Protein 9EXZ (pdb70)

Structure (mmCIF, N/CA/C/O backbone):
data_9EXZ
#
_entry.id   9EXZ
#
_cell.length_a   163.249
_cell.length_b   67.825
_cell.length_c   173.693
_cell.angle_alpha   90.000
_cell.angle_beta   103.200
_cell.angle_gamma   90.000
#
_symmetry.space_group_name_H-M   'C 1 2 1'
#
loop_
_atom_site.group_PDB
_atom_site.id
_atom_site.type_symbol
_atom_site.label_atom_id
_atom_site.label_alt_id
_atom_site.label_comp_id
_atom_site.label_asym_id
_atom_site.label_entity_id
_atom_site.label_seq_id
_atom_site.pdbx_PDB_ins_code
_atom_site.Cartn_x
_atom_site.Cartn_y
_atom_site.Cartn_z
_atom_site.occupancy
_atom_site.B_iso_or_equiv
_atom_site.auth_seq_id
_atom_site.auth_comp_id
_atom_site.auth_asym_id
_atom_site.auth_atom_id
_atom_site.pdbx_PDB_model_num
ATOM 1 N N . SER A 1 2 ? -16.72000 -22.04400 23.40200 1.000 81.76268 1 SER A N 1
ATOM 2 C CA . SER A 1 2 ? -16.85200 -21.27700 22.13700 1.000 82.96677 1 SER A CA 1
ATOM 3 C C . SER A 1 2 ? -15.80500 -20.15800 22.07900 1.000 99.07268 1 SER A C 1
ATOM 4 O O . SER A 1 2 ? -15.00100 -19.98700 23.05500 1.000 65.03027 1 SER A O 1
ATOM 7 N N . ILE A 1 3 ? -15.79400 -19.43100 20.96100 1.000 69.27799 2 ILE A N 1
ATOM 8 C CA . ILE A 1 3 ? -14.81300 -18.33600 20.72700 1.000 66.60535 2 ILE A CA 1
ATOM 9 C C . ILE A 1 3 ? -15.21100 -17.15600 21.60900 1.000 58.72772 2 ILE A C 1
ATOM 10 O O . ILE A 1 3 ? -14.31700 -16.41400 22.05500 1.000 55.49391 2 ILE A O 1
ATOM 15 N N . ALA A 1 4 ? -16.51100 -16.98800 21.83800 1.000 54.05622 3 ALA A N 1
ATOM 16 C CA . ALA A 1 4 ? -17.01600 -15.86700 22.65100 1.000 45.83710 3 ALA A CA 1
ATOM 17 C C . ALA A 1 4 ? -16.51000 -16.03200 24.08900 1.000 49.43013 3 ALA A C 1
ATOM 18 O O . ALA A 1 4 ? -16.23200 -15.01400 24.74800 1.000 46.20269 3 ALA A O 1
ATOM 20 N N . ASP A 1 5 ? -16.34400 -17.26300 24.55700 1.000 57.49786 4 ASP A N 1
ATOM 21 C CA . ASP A 1 5 ? -15.82800 -17.51300 25.92600 1.000 55.41131 4 ASP A CA 1
ATOM 22 C C . ASP A 1 5 ? -14.35700 -17.12100 25.99400 1.000 51.41332 4 ASP A C 1
ATOM 23 O O . ASP A 1 5 ? -13.97500 -16.48000 26.98100 1.000 51.39268 4 ASP A O 1
ATOM 28 N N . ILE A 1 6 ? -13.55500 -17.47100 24.99400 1.000 66.56268 5 ILE A N 1
ATOM 29 C CA . ILE A 1 6 ? -12.10400 -17.12500 25.05000 1.000 54.18722 5 ILE A CA 1
ATOM 30 C C . ILE A 1 6 ? -11.99100 -15.59800 25.00000 1.000 58.91268 5 ILE A C 1
ATOM 31 O O . ILE A 1 6 ? -11.19200 -15.03500 25.76500 1.000 64.54268 5 ILE A O 1
ATOM 36 N N . ALA A 1 7 ? -12.80300 -14.93900 24.17500 1.000 64.15268 6 ALA A N 1
ATOM 37 C CA . ALA A 1 7 ? -12.73400 -13.46900 24.05400 1.000 48.38166 6 ALA A CA 1
ATOM 38 C C . ALA A 1 7 ? -13.17500 -12.84800 25.38400 1.000 43.13866 6 ALA A C 1
ATOM 39 O O . ALA A 1 7 ? -12.55800 -11.84700 25.80500 1.000 42.38518 6 ALA A O 1
ATOM 41 N N . PHE A 1 8 ? -14.19700 -13.40700 26.03300 1.000 42.54539 7 PHE A N 1
ATOM 42 C CA . PHE A 1 8 ? -14.70100 -12.88200 27.32700 1.000 80.85313 7 PHE A CA 1
ATOM 43 C C . PHE A 1 8 ? -13.61600 -13.00700 28.39100 1.000 49.81268 7 PHE A C 1
ATOM 44 O O . PHE A 1 8 ? -13.39600 -12.03200 29.11500 1.000 37.66907 7 PHE A O 1
ATOM 52 N N . ILE A 1 9 ? -13.02300 -14.19300 28.53100 1.000 42.80309 8 ILE A N 1
ATOM 53 C CA . ILE A 1 9 ? -11.88200 -14.42000 29.46300 1.000 51.43765 8 ILE A CA 1
ATOM 54 C C . ILE A 1 9 ? -10.84200 -13.32900 29.21400 1.000 54.37027 8 ILE A C 1
ATOM 55 O O . ILE A 1 9 ? -10.41900 -12.66400 30.16200 1.000 54.58268 8 ILE A O 1
ATOM 60 N N . ASP A 1 10 ? -10.43000 -13.19500 27.96300 1.000 66.50268 9 ASP A N 1
ATOM 61 C CA . ASP A 1 10 ? -9.42000 -12.20900 27.52700 1.000 68.51406 9 ASP A CA 1
ATOM 62 C C . ASP A 1 10 ? -9.80300 -10.83800 28.09300 1.000 60.69268 9 ASP A C 1
ATOM 63 O O . ASP A 1 10 ? -8.96700 -10.21200 28.78900 1.000 62.16189 9 ASP A O 1
ATOM 68 N N . ALA A 1 11 ? -11.02700 -10.38700 27.82900 1.000 58.99518 10 ALA A N 1
ATOM 69 C CA . ALA A 1 11 ? -11.43500 -9.01000 28.18100 1.000 55.27826 10 ALA A CA 1
ATOM 70 C C . ALA A 1 11 ? -11.48200 -8.84900 29.70500 1.000 68.46268 10 ALA A C 1
ATOM 71 O O . ALA A 1 11 ? -11.04300 -7.79900 30.20900 1.000 60.06154 10 ALA A O 1
ATOM 73 N N . ALA A 1 12 ? -12.01900 -9.83400 30.42100 1.000 63.39159 11 ALA A N 1
ATOM 74 C CA . ALA A 1 12 ? -12.23900 -9.72100 31.88100 1.000 57.48268 11 ALA A CA 1
ATOM 75 C C . ALA A 1 12 ? -10.89800 -9.81800 32.61000 1.000 60.89455 11 ALA A C 1
ATOM 76 O O . ALA A 1 12 ? -10.85500 -9.43000 33.76900 1.000 58.74028 11 ALA A O 1
ATOM 78 N N . PHE A 1 13 ? -9.83600 -10.29200 31.96600 1.000 62.20574 12 PHE A N 1
ATOM 79 C CA . PHE A 1 13 ? -8.53100 -10.41800 32.65600 1.000 67.78097 12 PHE A CA 1
ATOM 80 C C . PHE A 1 13 ? -7.50200 -9.40800 32.14700 1.000 74.07701 12 PHE A C 1
ATOM 81 O O . PHE A 1 13 ? -6.71800 -8.95400 32.97000 1.000 89.72268 12 PHE A O 1
ATOM 89 N N . THR A 1 14 ? -7.47000 -9.07600 30.86800 1.000 70.67433 13 THR A N 1
ATOM 90 C CA . THR A 1 14 ? -6.39900 -8.19600 30.33100 1.000 72.86308 13 THR A CA 1
ATOM 91 C C . THR A 1 14 ? -6.74300 -6.73300 30.60500 1.000 88.44268 13 THR A C 1
ATOM 92 O O . THR A 1 14 ? -5.81400 -5.93800 30.79700 1.000 116.73268 13 THR A O 1
ATOM 96 N N . ARG A 1 15 ? -8.03100 -6.39100 30.59700 1.000 82.27148 14 ARG A N 1
ATOM 97 C CA . ARG A 1 15 ? -8.55300 -5.05000 30.97100 1.000 82.50268 14 ARG A CA 1
ATOM 98 C C . ARG A 1 15 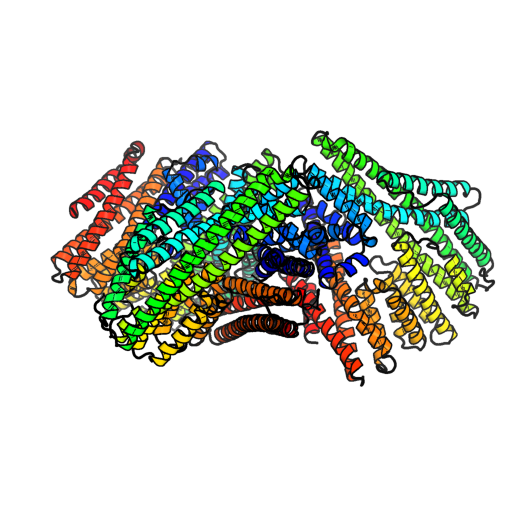? -8.03300 -3.95200 30.03200 1.000 72.95858 14 ARG A C 1
ATOM 99 O O . ARG A 1 15 ? -7.67900 -2.87700 30.52600 1.000 64.38978 14 ARG A O 1
ATOM 107 N N . THR A 1 16 ? -7.95700 -4.24300 28.76300 1.000 64.61268 15 THR A N 1
ATOM 108 C CA . THR A 1 16 ? -7.51000 -3.23300 27.78500 1.000 60.75644 15 THR A CA 1
ATOM 109 C C . THR A 1 16 ? -8.72300 -2.77200 26.99800 1.000 71.00268 15 THR A C 1
ATOM 110 O O . THR A 1 16 ? -9.72600 -3.48600 26.99000 1.000 50.54529 15 THR A O 1
ATOM 114 N N . PRO A 1 17 ? -8.67800 -1.57700 26.38700 1.000 72.28268 16 PRO A N 1
ATOM 115 C CA . PRO A 1 17 ? -9.76700 -1.11400 25.55800 1.000 62.81053 16 PRO A CA 1
ATOM 116 C C . PRO A 1 17 ? -9.82400 -2.01600 24.32600 1.000 74.79268 16 PRO A C 1
ATOM 117 O O . PRO A 1 17 ? -10.89100 -2.24200 23.82800 1.000 66.61268 16 PRO A O 1
ATOM 121 N N . GLU A 1 18 ? -8.66800 -2.51100 23.85500 1.000 67.74068 17 GLU A N 1
ATOM 122 C CA . GLU A 1 18 ? -8.58900 -3.36800 22.64400 1.000 56.80069 17 GLU A CA 1
ATOM 123 C C . GLU A 1 18 ? -9.19100 -4.74800 22.91400 1.000 60.28073 17 GLU A C 1
ATOM 124 O O . GLU A 1 18 ? -9.63600 -5.38500 21.95300 1.000 48.35107 17 GLU A O 1
ATOM 130 N N . ALA A 1 19 ? -9.19900 -5.17500 24.19300 1.000 61.41268 18 ALA A N 1
ATOM 131 C CA . ALA A 1 19 ? -9.75600 -6.48700 24.57300 1.000 41.54268 18 ALA A CA 1
ATOM 132 C C . ALA A 1 19 ? -11.28000 -6.38600 24.67400 1.000 63.98268 18 ALA A C 1
ATOM 133 O O . ALA A 1 19 ? -11.96800 -7.25200 24.14400 1.000 47.33861 18 ALA A O 1
ATOM 135 N N . ARG A 1 20 ? -11.79700 -5.34400 25.30500 1.000 44.95070 19 ARG A N 1
ATOM 136 C CA . ARG A 1 20 ? -13.26300 -5.17400 25.40900 1.000 58.11268 19 ARG A CA 1
ATOM 137 C C . ARG A 1 20 ? -13.80000 -4.96900 24.00600 1.000 40.35678 19 ARG A C 1
ATOM 138 O O . ARG A 1 20 ? -14.86100 -5.50400 23.68500 1.000 56.35268 19 ARG A O 1
ATOM 146 N N . ALA A 1 21 ? -13.06900 -4.21300 23.21400 1.000 40.71254 20 ALA A N 1
ATOM 147 C CA . ALA A 1 21 ? -13.44900 -3.94100 21.81500 1.000 43.11268 20 ALA A CA 1
ATOM 148 C C . ALA A 1 21 ? -13.61900 -5.29000 21.11900 1.000 44.62268 20 ALA A C 1
ATOM 149 O O . ALA A 1 21 ? -14.67300 -5.49100 20.48900 1.000 63.41268 20 ALA A O 1
ATOM 151 N N . ASN A 1 22 ? -12.61900 -6.16600 21.20700 1.000 35.77268 21 ASN A N 1
ATOM 152 C CA . ASN A 1 22 ? -12.62200 -7.47400 20.50000 1.000 41.16268 21 ASN A CA 1
ATOM 153 C C . ASN A 1 22 ? -13.81400 -8.29400 20.99800 1.000 48.16268 21 ASN A C 1
ATOM 154 O O . ASN A 1 22 ? -14.53700 -8.84100 20.16300 1.000 35.37268 21 ASN A O 1
ATOM 159 N N . TYR A 1 23 ? -13.97900 -8.34200 22.31800 1.000 40.62406 22 TYR A N 1
ATOM 160 C CA . TYR A 1 23 ? -15.04900 -9.12400 22.97200 1.000 36.59295 22 TYR A CA 1
ATOM 161 C C . TYR A 1 23 ? -16.40400 -8.62000 22.48400 1.000 45.41268 22 TYR A C 1
ATOM 162 O O . TYR A 1 23 ? -17.28600 -9.44900 22.20600 1.000 33.57043 22 TYR A O 1
ATOM 171 N N . LEU A 1 24 ? -16.58900 -7.30800 22.41600 1.000 33.37774 23 LEU A N 1
ATOM 172 C CA . LEU A 1 24 ? -17.92500 -6.74700 22.09200 1.000 36.18950 23 LEU A CA 1
ATOM 173 C C . LEU A 1 24 ? -18.27500 -7.07300 20.64000 1.000 32.44229 23 LEU A C 1
ATOM 174 O O . LEU A 1 24 ? -19.44800 -7.38100 20.37300 1.000 40.95268 23 LEU A O 1
ATOM 179 N N . ALA A 1 25 ? -17.28300 -7.02300 19.75600 1.000 33.20268 24 ALA A N 1
ATOM 180 C CA . ALA A 1 25 ? -17.46900 -7.36900 18.33400 1.000 35.70268 24 ALA A CA 1
ATOM 181 C C . ALA A 1 25 ? -17.76400 -8.86900 18.20000 1.000 38.78268 24 ALA A C 1
ATOM 182 O O . ALA A 1 25 ? -18.71500 -9.21400 17.46200 1.000 43.54268 24 ALA A O 1
ATOM 184 N N . VAL A 1 26 ? -16.97300 -9.72000 18.86100 1.000 42.77268 25 VAL A N 1
ATOM 185 C CA . VAL A 1 26 ? -17.16100 -11.20200 18.83800 1.000 28.87357 25 VAL A CA 1
ATOM 186 C C . VAL A 1 26 ? -18.54400 -11.52900 19.39600 1.000 39.38268 25 VAL A C 1
ATOM 187 O O . VAL A 1 26 ? -19.24500 -12.31600 18.77400 1.000 28.49719 25 VAL A O 1
ATOM 191 N N . THR A 1 27 ? -18.89700 -10.96900 20.55400 1.000 39.62797 26 THR A N 1
ATOM 192 C CA . THR A 1 27 ? -20.17400 -11.26900 21.22700 1.000 33.61268 26 THR A CA 1
ATOM 193 C C . THR A 1 27 ? -21.30000 -10.83700 20.28700 1.000 46.98268 26 THR A C 1
ATOM 194 O O . THR A 1 27 ? -22.29000 -11.57000 20.14800 1.000 32.34268 26 THR A O 1
ATOM 198 N N . ARG A 1 28 ? -21.17400 -9.66500 19.67600 1.000 38.63268 27 ARG A N 1
ATOM 199 C CA . ARG A 1 28 ? -22.21400 -9.21800 18.73200 1.000 28.45272 27 ARG A CA 1
ATOM 200 C C . ARG A 1 28 ? -22.32400 -10.21200 17.55900 1.000 35.00268 27 ARG A C 1
ATOM 201 O O . ARG A 1 28 ? -23.44600 -10.57800 17.19400 1.000 29.68268 27 ARG A O 1
ATOM 209 N N . ALA A 1 29 ? -21.21100 -10.65100 16.97400 1.000 25.05274 28 ALA A N 1
ATOM 210 C CA . ALA A 1 29 ? -21.25700 -11.52100 15.76700 1.000 35.14268 28 ALA A CA 1
ATOM 211 C C . ALA A 1 29 ? -21.82600 -12.88600 16.15100 1.000 37.35268 28 ALA A C 1
ATOM 212 O O . ALA A 1 29 ? -22.73700 -13.37900 15.44400 1.000 45.86268 28 ALA A O 1
ATOM 214 N N . ALA A 1 30 ? -21.36200 -13.46300 17.25500 1.000 28.83488 29 ALA A N 1
ATOM 215 C CA . ALA A 1 30 ? -21.86300 -14.76300 17.75900 1.000 18.36916 29 ALA A CA 1
ATOM 216 C C . ALA A 1 30 ? -23.38500 -14.66100 17.92800 1.000 26.13309 29 ALA A C 1
ATOM 217 O O . ALA A 1 30 ? -24.10100 -15.57700 17.50200 1.000 28.89413 29 ALA A O 1
ATOM 219 N N . LEU A 1 31 ? -23.85600 -13.55900 18.51600 1.000 31.99268 30 LEU A N 1
ATOM 220 C CA . LEU A 1 31 ? -25.29800 -13.36800 18.77500 1.000 26.87577 30 LEU A CA 1
ATOM 221 C C . LEU A 1 31 ? -26.03900 -13.33800 17.44600 1.000 37.53268 30 LEU A C 1
ATOM 222 O O . LEU A 1 31 ? -27.09700 -14.00800 17.34300 1.000 32.74407 30 LEU A O 1
ATOM 227 N N . GLU A 1 32 ? -25.54200 -12.56700 16.47300 1.000 36.72556 31 GLU A N 1
ATOM 228 C CA . GLU A 1 32 ? -26.25700 -12.42400 15.17900 1.000 34.10697 31 GLU A CA 1
ATOM 229 C C . GLU A 1 32 ? -26.42000 -13.82300 14.55800 1.000 30.74268 31 GLU A C 1
ATOM 230 O O . GLU A 1 32 ? -27.56000 -14.17400 14.19600 1.000 30.83268 31 GLU A O 1
ATOM 236 N N . GLY A 1 33 ? -25.35500 -14.62800 14.56100 1.000 25.90268 32 GLY A N 1
ATOM 237 C CA . GLY A 1 33 ? -25.40200 -16.02000 14.08600 1.000 23.51560 32 GLY A CA 1
ATOM 238 C C . GLY A 1 33 ? -26.42800 -16.86300 14.84300 1.000 32.92268 32 GLY A C 1
ATOM 239 O O . GLY A 1 33 ? -27.27500 -17.52900 14.20200 1.000 35.34201 32 GLY A O 1
ATOM 240 N N . ARG A 1 34 ? -26.38400 -16.83500 16.17200 1.000 27.18177 33 ARG A N 1
ATOM 241 C CA . ARG A 1 34 ? -27.32300 -17.59400 17.02100 1.000 24.74558 33 ARG A CA 1
ATOM 242 C C . ARG A 1 34 ? -28.76000 -17.21300 16.67500 1.000 31.62386 33 ARG A C 1
ATOM 243 O O . ARG A 1 34 ? -29.60500 -18.12300 16.58300 1.000 28.02774 33 ARG A O 1
ATOM 251 N N . LEU A 1 35 ? -29.03300 -15.93000 16.48000 1.000 41.79227 34 LEU A N 1
ATOM 252 C CA . LEU A 1 35 ? -30.43100 -15.49100 16.25100 1.000 31.02268 34 LEU A CA 1
ATOM 253 C C . LEU A 1 35 ? -30.84400 -15.95100 14.84900 1.000 29.71735 34 LEU A C 1
ATOM 254 O O . LEU A 1 35 ? -32.03800 -16.27400 14.65200 1.000 37.58242 34 LEU A O 1
ATOM 259 N N . ALA A 1 36 ? -29.90900 -16.00800 13.90400 1.000 24.86310 35 ALA A N 1
ATOM 260 C CA . ALA A 1 36 ? -30.26600 -16.45800 12.53900 1.000 29.11151 35 ALA A CA 1
ATOM 261 C C . ALA A 1 36 ? -30.69000 -17.93700 12.58900 1.000 40.10268 35 ALA A C 1
ATOM 262 O O . ALA A 1 36 ? -31.66900 -18.28800 11.92200 1.000 36.02268 35 ALA A O 1
ATOM 264 N N . LEU A 1 37 ? -29.99600 -18.75200 13.37600 1.000 28.38601 36 LEU A N 1
ATOM 265 C CA . LEU A 1 37 ? -30.29000 -20.20400 13.46300 1.000 37.91669 36 LEU A CA 1
ATOM 266 C C . LEU A 1 37 ? -31.66300 -20.37600 14.11100 1.000 35.38268 36 LEU A C 1
ATOM 267 O O . LEU A 1 37 ? -32.42700 -21.25800 13.67500 1.000 33.41268 36 LEU A O 1
ATOM 272 N N . PHE A 1 38 ? -31.95300 -19.58700 15.14700 1.000 32.51753 37 PHE A N 1
ATOM 273 C CA . PHE A 1 38 ? -33.24500 -19.69200 15.86700 1.000 37.26030 37 PHE A CA 1
ATOM 274 C C . PHE A 1 38 ? -34.38800 -19.42200 14.88800 1.000 40.23268 37 PHE A C 1
ATOM 275 O O . PHE A 1 38 ? -35.38400 -20.15500 14.92700 1.000 37.89268 37 PHE A O 1
ATOM 283 N N . ALA A 1 39 ? -34.26300 -18.36900 14.08300 1.000 31.66764 38 ALA A N 1
ATOM 284 C CA . ALA A 1 39 ? -35.32900 -17.93400 13.16600 1.000 35.00341 38 ALA A CA 1
ATOM 285 C C . ALA A 1 39 ? -35.54000 -19.02400 12.11900 1.000 38.14982 38 ALA A C 1
ATOM 286 O O . ALA A 1 39 ? -36.71000 -19.26900 11.74700 1.000 46.77903 38 ALA A O 1
ATOM 288 N N . ALA A 1 40 ? -34.46100 -19.66300 11.67500 1.000 38.45653 39 ALA A N 1
ATOM 289 C CA . ALA A 1 40 ? -34.53700 -20.77900 10.70300 1.000 50.31268 39 ALA A CA 1
ATOM 290 C C . ALA A 1 40 ? -35.28900 -21.96100 11.33400 1.000 46.46832 39 ALA A C 1
ATOM 291 O O . ALA A 1 40 ? -36.14500 -22.57900 10.65800 1.000 44.73280 39 ALA A O 1
ATOM 293 N N . ARG A 1 41 ? -35.02000 -22.23100 12.60700 1.000 39.93886 40 ARG A N 1
ATOM 294 C CA . ARG A 1 41 ? -35.64400 -23.38400 13.29000 1.000 41.20058 40 ARG A CA 1
ATOM 295 C C . ARG A 1 41 ? -37.11700 -23.08100 13.54900 1.000 47.39328 40 ARG A C 1
ATOM 296 O O . ARG A 1 41 ? -37.94200 -23.99000 13.39900 1.000 57.30268 40 ARG A O 1
ATOM 304 N N . LEU A 1 42 ? -37.43600 -21.84100 13.91200 1.000 50.93457 41 LEU A N 1
ATOM 305 C CA . LEU A 1 42 ? -38.83900 -21.41500 14.14100 1.000 50.20216 41 LEU A CA 1
ATOM 306 C C . LEU A 1 42 ? -39.61900 -21.48000 12.83400 1.000 54.80934 41 LEU A C 1
ATOM 307 O O . LEU A 1 42 ? -40.85200 -21.58500 12.91500 1.000 55.24718 41 LEU A O 1
ATOM 312 N N . ALA A 1 43 ? -38.94400 -21.38600 11.69100 1.000 45.03409 42 ALA A N 1
ATOM 313 C CA . ALA A 1 43 ? -39.63000 -21.30300 10.38400 1.000 44.18268 42 ALA A CA 1
ATOM 314 C C . ALA A 1 43 ? -39.93700 -22.69400 9.82100 1.000 50.22096 42 ALA A C 1
ATOM 315 O O . ALA A 1 43 ? -40.92700 -22.82300 9.10400 1.000 45.14807 42 ALA A O 1
ATOM 317 N N . ARG A 1 44 ? -39.13900 -23.70000 10.16700 1.000 43.08268 43 ARG A N 1
ATOM 318 C CA . ARG A 1 44 ? -39.19400 -25.03900 9.54200 1.000 48.15234 43 ARG A CA 1
ATOM 319 C C . ARG A 1 44 ? -40.37400 -25.85400 10.08500 1.000 51.65798 43 ARG A C 1
ATOM 320 O O . ARG A 1 44 ? -40.71600 -26.85600 9.45300 1.000 54.00445 43 ARG A O 1
ATOM 328 N N . HIS A 1 45 ? -40.95700 -25.48800 11.22900 1.000 48.83541 44 HIS A N 1
ATOM 329 C CA . HIS A 1 45 ? -42.01400 -26.31600 11.86900 1.000 53.31224 44 HIS A CA 1
ATOM 330 C C . HIS A 1 45 ? -43.02100 -25.43900 12.60600 1.000 47.44941 44 HIS A C 1
ATOM 331 O O . HIS A 1 45 ? -42.95000 -24.21900 12.47900 1.000 50.42268 44 HIS A O 1
ATOM 338 N N . SER A 1 46 ? -43.91400 -26.05400 13.38300 1.000 51.32257 45 SER A N 1
ATOM 339 C CA . SER A 1 46 ? -44.89000 -25.36500 14.25900 1.000 55.76732 45 SER A CA 1
ATOM 340 C C . SER A 1 46 ? -44.19900 -24.98200 15.56300 1.000 48.86936 45 SER A C 1
ATOM 341 O O . SER A 1 46 ? -43.34600 -25.74400 16.00800 1.000 56.65080 45 SER A O 1
ATOM 344 N N . GLU A 1 47 ? -44.62800 -23.89700 16.17200 1.000 47.60680 46 GLU A N 1
ATOM 345 C CA . GLU A 1 47 ? -44.04900 -23.41600 17.45300 1.000 59.39268 46 GLU A CA 1
ATOM 346 C C . GLU A 1 47 ? -44.09600 -24.54700 18.49500 1.000 44.72654 46 GLU A C 1
ATOM 347 O O . GLU A 1 47 ? -43.15300 -24.65500 19.30200 1.000 43.43125 46 GLU A O 1
ATOM 353 N N . ALA A 1 48 ? -45.13700 -25.37400 18.47200 1.000 43.93975 47 ALA A N 1
ATOM 354 C CA . ALA A 1 48 ? -45.31200 -26.49500 19.42300 1.000 49.12180 47 ALA A CA 1
ATOM 355 C C . ALA A 1 48 ? -44.22900 -27.55800 19.19700 1.000 47.49891 47 ALA A C 1
ATOM 356 O O . ALA A 1 48 ? -43.67600 -28.07900 20.18400 1.000 39.81647 47 ALA A O 1
ATOM 358 N N . GLU A 1 49 ? -43.95500 -27.89400 17.93100 1.000 53.34268 48 GLU A N 1
ATOM 359 C CA . GLU A 1 49 ? -42.92300 -28.90000 17.57900 1.000 53.25282 48 GLU A CA 1
ATOM 360 C C . GLU A 1 49 ? -41.55400 -28.34700 17.99400 1.000 48.30268 48 GLU A C 1
ATOM 361 O O . GLU A 1 49 ? -40.77300 -29.07200 18.63900 1.000 64.68268 48 GLU A O 1
ATOM 367 N N . VAL A 1 50 ? -41.28400 -27.08600 17.66300 1.000 49.20124 49 VAL A N 1
ATOM 368 C CA . VAL A 1 50 ? -39.99500 -26.41400 17.99900 1.000 45.28202 49 VAL A CA 1
ATOM 369 C C . VAL A 1 50 ? -39.81800 -26.46900 19.51600 1.000 42.37800 49 VAL A C 1
ATOM 370 O O . VAL A 1 50 ? -38.72200 -26.78500 19.96700 1.000 40.02066 49 VAL A O 1
ATOM 374 N N . ALA A 1 51 ? -40.88300 -26.16200 20.25500 1.000 60.28273 50 ALA A N 1
ATOM 375 C CA . ALA A 1 51 ? -40.82700 -26.02700 21.72200 1.000 41.72620 50 ALA A CA 1
ATOM 376 C C . ALA A 1 51 ? -40.48300 -27.37900 22.34900 1.000 42.40519 50 ALA A C 1
ATOM 377 O O . ALA A 1 51 ? -39.86100 -27.38800 23.43200 1.000 38.50423 50 ALA A O 1
ATOM 379 N N . ALA A 1 52 ? -40.87100 -28.47700 21.70200 1.000 45.61173 51 ALA A N 1
ATOM 380 C CA . ALA A 1 52 ? -40.67900 -29.82900 22.26200 1.000 43.77268 51 ALA A CA 1
ATOM 381 C C . ALA A 1 52 ? -39.35500 -30.43900 21.79700 1.000 45.31405 51 ALA A C 1
ATOM 382 O O . ALA A 1 52 ? -38.89700 -31.36000 22.46100 1.000 41.29824 51 ALA A O 1
ATOM 384 N N . THR A 1 53 ? -38.74100 -29.92400 20.73700 1.000 42.62268 52 THR A N 1
ATOM 385 C CA . THR A 1 53 ? -37.54800 -30.56500 20.12800 1.000 44.41344 52 THR A CA 1
ATOM 386 C C . THR A 1 53 ? -36.29200 -29.69300 20.23200 1.000 43.51384 52 THR A C 1
ATOM 387 O O . THR A 1 53 ? -35.20800 -30.24500 20.10200 1.000 52.35268 52 THR A O 1
ATOM 391 N N . ILE A 1 54 ? -36.42300 -28.38200 20.39900 1.000 48.74268 53 ILE A N 1
ATOM 392 C CA . ILE A 1 54 ? -35.25200 -27.47100 20.32000 1.000 49.34336 53 ILE A CA 1
ATOM 393 C C . ILE A 1 54 ? -34.40500 -27.65400 21.58100 1.000 48.84268 53 ILE A C 1
ATOM 394 O O . ILE A 1 54 ? -34.96900 -27.75400 22.68900 1.000 47.16287 53 ILE A O 1
ATOM 399 N N . ASP A 1 55 ? -33.09000 -27.68800 21.41000 1.000 47.49061 54 ASP A N 1
ATOM 400 C CA . ASP A 1 55 ? -32.13700 -27.80200 22.54200 1.000 47.49276 54 ASP A CA 1
ATOM 401 C C . ASP A 1 55 ? -32.30500 -26.60700 23.47800 1.000 38.14268 54 ASP A C 1
ATOM 402 O O . ASP A 1 55 ? -32.13400 -25.46600 23.06100 1.000 35.63268 54 ASP A O 1
ATOM 407 N N . PRO A 1 56 ? -32.67100 -26.81400 24.76000 1.000 34.17816 55 PRO A N 1
ATOM 408 C CA . PRO A 1 56 ? -32.73000 -25.71300 25.72300 1.000 40.44719 55 PRO A CA 1
ATOM 409 C C . PRO A 1 56 ? -31.42300 -24.90300 25.82100 1.000 36.16525 55 PRO A C 1
ATOM 410 O O . PRO A 1 56 ? -31.45800 -23.68200 26.02700 1.000 40.25268 55 PRO A O 1
ATOM 414 N N . GLY A 1 57 ? -30.28200 -25.58200 25.68800 1.000 31.96761 56 GLY A N 1
ATOM 415 C CA . GLY A 1 57 ? -28.98000 -24.92300 25.87700 1.000 38.37434 56 GLY A CA 1
ATOM 416 C C . GLY A 1 57 ? -28.75200 -23.90600 24.78200 1.000 35.92959 56 GLY A C 1
ATOM 417 O O . GLY A 1 57 ? -28.08200 -22.92000 25.01400 1.000 33.45268 56 GLY A O 1
ATOM 418 N N . PHE A 1 58 ? -29.31700 -24.14000 23.61300 1.000 25.79285 57 PHE A N 1
ATOM 419 C CA . PHE A 1 58 ? -29.22800 -23.19300 22.49300 1.000 25.36666 57 PHE A CA 1
ATOM 420 C C . PHE A 1 58 ? -29.89000 -21.87500 22.90000 1.000 32.21268 57 PHE A C 1
ATOM 421 O O . PHE A 1 58 ? -29.34300 -20.78800 22.61900 1.000 31.28268 57 PHE A O 1
ATOM 429 N N . LEU A 1 59 ? -31.02300 -21.96500 23.58900 1.000 34.30508 58 LEU A N 1
ATOM 430 C CA . LEU A 1 59 ? -31.77700 -20.76900 24.03600 1.000 30.44268 58 LEU A CA 1
ATOM 431 C C . LEU A 1 59 ? -31.02400 -20.09800 25.18900 1.000 36.50268 58 LEU A C 1
ATOM 432 O O . LEU A 1 59 ? -30.96300 -18.84400 25.21800 1.000 28.36274 58 LEU A O 1
ATOM 437 N N . LEU A 1 60 ? -30.45600 -20.87700 26.11200 1.000 28.22268 59 LEU A N 1
ATOM 438 C CA . LEU A 1 60 ? -29.59900 -20.29500 27.17400 1.000 26.04277 59 LEU A CA 1
ATOM 439 C C . LEU A 1 60 ? -28.43400 -19.53500 26.53500 1.000 29.69989 59 LEU A C 1
ATOM 440 O O . LEU A 1 60 ? -28.10200 -18.45400 27.04700 1.000 32.02268 59 LEU A O 1
ATOM 445 N N . ASP A 1 61 ? -27.82400 -20.09100 25.49100 1.000 46.33829 60 ASP A N 1
ATOM 446 C CA . ASP A 1 61 ? -26.67100 -19.44700 24.81600 1.000 36.25993 60 ASP A CA 1
ATOM 447 C C . ASP A 1 61 ? -27.11500 -18.10400 24.24700 1.000 32.43268 60 ASP A C 1
ATOM 448 O O . ASP A 1 61 ? -26.34100 -17.13800 24.36200 1.000 27.76499 60 ASP A O 1
ATOM 453 N N . ILE A 1 62 ? -28.32700 -18.03400 23.69700 1.000 25.38608 61 ILE A N 1
ATOM 454 C CA . ILE A 1 62 ? -28.84400 -16.75300 23.14500 1.000 21.81271 61 ILE A CA 1
ATOM 455 C C . ILE A 1 62 ? -29.03300 -15.76500 24.29500 1.000 31.50268 61 ILE A C 1
ATOM 456 O O . ILE A 1 62 ? -28.63600 -14.60900 24.12700 1.000 30.08268 61 ILE A O 1
ATOM 461 N N . LEU A 1 63 ? -29.59200 -16.18000 25.43100 1.000 32.11108 62 LEU A N 1
ATOM 462 C CA . LEU A 1 63 ? -29.77500 -15.22900 26.55800 1.000 29.20489 62 LEU A CA 1
ATOM 463 C C . LEU A 1 63 ? -28.41400 -14.74900 27.04300 1.000 33.04268 62 LEU A C 1
ATOM 464 O O . LEU A 1 63 ? -28.25900 -13.54500 27.31400 1.000 39.54268 62 LEU A O 1
ATOM 469 N N . ASP A 1 64 ? -27.46800 -15.66700 27.14900 1.000 27.22213 63 ASP A N 1
ATOM 470 C CA . ASP A 1 64 ? -26.10500 -15.32700 27.61600 1.000 32.30643 63 ASP A CA 1
ATOM 471 C C . ASP A 1 64 ? -25.50400 -14.24400 26.71500 1.000 37.45851 63 ASP A C 1
ATOM 472 O O . ASP A 1 64 ? -25.07100 -13.21400 27.23800 1.000 43.60799 63 ASP A O 1
ATOM 477 N N . LEU A 1 65 ? -25.48900 -14.46900 25.40700 1.000 31.31495 64 LEU A N 1
ATOM 478 C CA . LEU A 1 65 ? -24.91200 -13.48400 24.45500 1.000 34.03413 64 LEU A CA 1
ATOM 479 C C . LEU A 1 65 ? -25.72200 -12.18700 24.51700 1.000 32.38298 64 LEU A C 1
ATOM 480 O O . LEU A 1 65 ? -25.13800 -11.11600 24.58800 1.000 38.23268 64 LEU A O 1
ATOM 485 N N . LEU A 1 66 ? -27.03700 -12.27700 24.53700 1.000 37.82268 65 LEU A N 1
ATOM 486 C CA . LEU A 1 66 ? -27.92400 -11.08300 24.55600 1.000 29.97278 65 LEU A CA 1
ATOM 487 C C . LEU A 1 66 ? -27.49500 -10.17500 25.72000 1.000 40.39268 65 LEU A C 1
ATOM 488 O O . LEU A 1 66 ? -27.27000 -8.97300 25.49000 1.000 36.76268 65 LEU A O 1
ATOM 493 N N . TYR A 1 67 ? -27.33600 -10.71000 26.93300 1.000 42.58853 66 TYR A N 1
ATOM 494 C CA . TYR A 1 67 ? -27.05500 -9.85300 28.11300 1.000 36.60763 66 TYR A CA 1
ATOM 495 C C . TYR A 1 67 ? -25.56500 -9.78200 28.40400 1.000 34.63299 66 TYR A C 1
ATOM 496 O O . TYR A 1 67 ? -25.19000 -9.20600 29.43300 1.000 40.42268 66 TYR A O 1
ATOM 505 N N . SER A 1 68 ? -24.74100 -10.31700 27.51800 1.000 36.77268 67 SER A N 1
ATOM 506 C CA . SER A 1 68 ? -23.28900 -10.01500 27.48000 1.000 37.91266 67 SER A CA 1
ATOM 507 C C . SER A 1 68 ? -23.04800 -8.72800 26.70100 1.000 42.78405 67 SER A C 1
ATOM 508 O O . SER A 1 68 ? -22.03300 -8.07500 26.95300 1.000 47.99268 67 SER A O 1
ATOM 511 N N . LEU A 1 69 ? -23.96500 -8.34300 25.82200 1.000 36.47352 68 LEU A N 1
ATOM 512 C CA . LEU A 1 69 ? -23.84600 -6.99200 25.25000 1.000 47.06589 68 LEU A CA 1
ATOM 513 C C . LEU A 1 69 ? -24.24600 -5.99900 26.32500 1.000 46.75119 68 LEU A C 1
ATOM 514 O O . LEU A 1 69 ? -25.08300 -6.28200 27.17500 1.000 54.95268 68 LEU A O 1
ATOM 519 N N . PRO A 1 70 ? -23.67400 -4.78200 26.28400 1.000 51.57268 69 PRO A N 1
ATOM 520 C CA . PRO A 1 70 ? -24.25700 -3.64000 26.97300 1.000 50.25351 69 PRO A CA 1
ATOM 521 C C . PRO A 1 70 ? -25.61900 -3.37200 26.31500 1.000 48.89396 69 PRO A C 1
ATOM 522 O O . PRO A 1 70 ? -25.76600 -3.60100 25.11000 1.000 48.25268 69 PRO A O 1
ATOM 526 N N . ALA A 1 71 ? -26.59600 -2.92200 27.10200 1.000 52.92965 70 ALA A N 1
ATOM 527 C CA . ALA A 1 71 ? -27.97200 -2.68800 26.60700 1.000 47.18268 70 ALA A CA 1
ATOM 528 C C . ALA A 1 71 ? -27.89900 -1.74300 25.40500 1.000 45.40268 70 ALA A C 1
ATOM 529 O O . ALA A 1 71 ? -28.66500 -1.93200 24.44400 1.000 56.71713 70 ALA A O 1
ATOM 531 N N . ALA A 1 72 ? -27.02400 -0.74000 25.48900 1.000 42.58272 71 ALA A N 1
ATOM 532 C CA . ALA A 1 72 ? -26.86100 0.30500 24.45800 1.000 46.59975 71 ALA A CA 1
ATOM 533 C C . ALA A 1 72 ? -26.56100 -0.35200 23.10700 1.000 50.41268 71 ALA A C 1
ATOM 534 O O . ALA A 1 72 ? -27.21500 0.01300 22.11500 1.000 44.10276 71 ALA A O 1
ATOM 536 N N . LEU A 1 73 ? -25.61700 -1.29300 23.08400 1.000 44.39268 72 LEU A N 1
ATOM 537 C CA . LEU A 1 73 ? -25.20300 -1.98700 21.84000 1.000 43.83040 72 LEU A CA 1
ATOM 538 C C . LEU A 1 73 ? -26.38000 -2.81700 21.30600 1.000 57.52268 72 LEU A C 1
ATOM 539 O O . LEU A 1 73 ? -26.58400 -2.84700 20.07200 1.000 50.69316 72 LEU A O 1
ATOM 544 N N . ARG A 1 74 ? -27.12400 -3.45300 22.20600 1.000 48.75268 73 ARG A N 1
ATOM 545 C CA . ARG A 1 74 ? -28.26700 -4.30200 21.80400 1.000 51.63110 73 ARG A CA 1
ATOM 546 C C . ARG A 1 74 ? -29.34100 -3.43300 21.16100 1.000 54.58703 73 ARG A C 1
ATOM 547 O O . ARG A 1 74 ? -29.76500 -3.76700 20.04900 1.000 64.17440 73 ARG A O 1
ATOM 555 N N . GLU A 1 75 ? -29.75200 -2.36500 21.81100 1.000 61.48904 74 GLU A N 1
ATOM 556 C CA . GLU A 1 75 ? -30.86600 -1.53300 21.28500 1.000 76.46268 74 GLU A CA 1
ATOM 557 C C . GLU A 1 75 ? -30.40300 -0.82100 20.01700 1.000 64.95046 74 GLU A C 1
ATOM 558 O O . GLU A 1 75 ? -31.22400 -0.15300 19.37300 1.000 51.09342 74 GLU A O 1
ATOM 564 N N . ALA A 1 76 ? -29.14600 -1.00300 19.68500 1.000 47.09271 75 ALA A N 1
ATOM 565 C CA . ALA A 1 76 ? -28.58900 -0.32800 18.50000 1.000 57.85409 75 ALA A CA 1
ATOM 566 C C . ALA A 1 76 ? -28.41900 -1.32300 17.35500 1.000 64.14268 75 ALA A C 1
ATOM 567 O O . ALA A 1 76 ? -27.97700 -0.90700 16.27300 1.000 48.00735 75 ALA A O 1
ATOM 569 N N . LEU A 1 77 ? -28.75600 -2.58600 17.58800 1.000 54.70258 76 LEU A N 1
ATOM 570 C CA . LEU A 1 77 ? -28.52800 -3.61300 16.54700 1.000 47.79957 76 LEU A CA 1
ATOM 571 C C . LEU A 1 77 ? -29.45500 -3.33300 15.36400 1.000 50.77271 76 LEU A C 1
ATOM 572 O O . LEU A 1 77 ? -30.50600 -2.71800 15.56700 1.000 56.10226 76 LEU A O 1
ATOM 577 N N . PRO A 1 78 ? -29.09200 -3.74200 14.13600 1.000 41.36408 77 PRO A N 1
ATOM 578 C CA . PRO A 1 78 ? -29.95400 -3.53700 12.97200 1.000 47.02032 77 PRO A CA 1
ATOM 579 C C . PRO A 1 78 ? -31.37400 -4.08600 13.19000 1.000 46.91531 77 PRO A C 1
ATOM 580 O O . PRO A 1 78 ? -31.62100 -4.70000 14.20300 1.000 54.83268 77 PRO A O 1
ATOM 584 N N . ALA A 1 79 ? -32.28400 -3.82100 12.25600 1.000 55.37029 78 ALA A N 1
ATOM 585 C CA . ALA A 1 79 ? -33.73100 -4.07700 12.43000 1.000 55.53858 78 ALA A CA 1
ATOM 586 C C . ALA A 1 79 ? -34.01200 -5.58300 12.36700 1.000 57.44268 78 ALA A C 1
ATOM 587 O O . ALA A 1 79 ? -34.89500 -6.03800 13.11800 1.000 55.03094 78 ALA A O 1
ATOM 589 N N . GLU A 1 80 ? -33.35500 -6.33000 11.45100 1.000 57.70268 79 GLU A N 1
ATOM 590 C CA . GLU A 1 80 ? -33.63600 -7.78700 11.31600 1.000 65.91268 79 GLU A CA 1
ATOM 591 C C . GLU A 1 80 ? -33.13800 -8.48800 12.57500 1.000 58.14268 79 GLU A C 1
ATOM 592 O O . GLU A 1 80 ? -33.79200 -9.43700 13.01400 1.000 61.99268 79 GLU A O 1
ATOM 598 N N . VAL A 1 81 ? -32.03700 -8.03100 13.17900 1.000 44.73513 80 VAL A N 1
ATOM 599 C CA . VAL A 1 81 ? -31.56400 -8.60900 14.46600 1.000 47.36737 80 VAL A CA 1
ATOM 600 C C . VAL A 1 81 ? -32.59400 -8.25500 15.53800 1.000 43.73481 80 VAL A C 1
ATOM 601 O O . VAL A 1 81 ? -32.95000 -9.13200 16.32700 1.000 42.48435 80 VAL A O 1
ATOM 605 N N . GLN A 1 82 ? -33.10200 -7.02600 15.52400 1.000 45.64473 81 GLN A N 1
ATOM 606 C CA . GLN A 1 82 ? -34.13900 -6.58600 16.49000 1.000 45.50268 81 GLN A CA 1
ATOM 607 C C . GLN A 1 82 ? -35.41200 -7.40300 16.26800 1.000 43.97435 81 GLN A C 1
ATOM 608 O O . GLN A 1 82 ? -36.09400 -7.73700 17.25200 1.000 41.18210 81 GLN A O 1
ATOM 614 N N . ALA A 1 83 ? -35.72600 -7.69900 15.01000 1.000 41.60976 82 ALA A N 1
ATOM 615 C CA . ALA A 1 83 ? -36.92500 -8.48000 14.64700 1.000 36.32070 82 ALA A CA 1
ATOM 616 C C . ALA A 1 83 ? -36.75700 -9.89100 15.20900 1.000 36.51268 82 ALA A C 1
ATOM 617 O O . ALA A 1 83 ? -37.73100 -10.43200 15.78300 1.000 35.93428 82 ALA A O 1
ATOM 619 N N . ARG A 1 84 ? -35.55200 -10.44900 15.05900 1.000 34.54729 83 ARG A N 1
ATOM 620 C CA . ARG A 1 84 ? -35.25000 -11.80700 15.56400 1.000 30.91592 83 ARG A CA 1
ATOM 621 C C . ARG A 1 84 ? -35.30600 -11.81200 17.09600 1.000 33.15268 83 ARG A C 1
ATOM 622 O O . ARG A 1 84 ? -35.81300 -12.79800 17.65300 1.000 27.59065 83 ARG A O 1
ATOM 630 N N . ILE A 1 85 ? -34.82200 -10.76200 17.75800 1.000 40.35768 84 ILE A N 1
ATOM 631 C CA . ILE A 1 85 ? -34.80900 -10.73900 19.24600 1.000 23.93222 84 ILE A CA 1
ATOM 632 C C . ILE A 1 85 ? -36.26000 -10.72500 19.72400 1.000 30.48150 84 ILE A C 1
ATOM 633 O O . ILE A 1 85 ? -36.56000 -11.37400 20.72900 1.000 36.49731 84 ILE A O 1
ATOM 638 N N . ALA A 1 86 ? -37.13100 -10.00000 19.03000 1.000 35.18268 85 ALA A N 1
ATOM 639 C CA . ALA A 1 86 ? -38.56300 -9.92300 19.40100 1.000 30.44554 85 ALA A CA 1
ATOM 640 C C . ALA A 1 86 ? -39.22500 -11.29100 19.19100 1.000 33.70268 85 ALA A C 1
ATOM 641 O O . ALA A 1 86 ? -40.00600 -11.72200 20.05800 1.000 28.68629 85 ALA A O 1
ATOM 643 N N . LEU A 1 87 ? -38.91600 -11.95000 18.07400 1.000 46.93760 86 LEU A N 1
ATOM 644 C CA . LEU A 1 87 ? -39.43300 -13.31400 17.75600 1.000 35.12003 86 LEU A CA 1
ATOM 645 C C . LEU A 1 87 ? -39.00500 -14.28700 18.86600 1.000 32.74862 86 LEU A C 1
ATOM 646 O O . LEU A 1 87 ? -39.84700 -15.03200 19.40200 1.000 35.93147 86 LEU A O 1
ATOM 651 N N . PHE A 1 88 ? -37.71700 -14.27200 19.18500 1.000 28.12657 87 PHE A N 1
ATOM 652 C CA . PHE A 1 88 ? -37.11800 -15.08500 20.26700 1.000 33.12851 87 PHE A CA 1
ATOM 653 C C . PHE A 1 88 ? -37.86800 -14.84100 21.57800 1.000 31.86720 87 PHE A C 1
ATOM 654 O O . PHE A 1 88 ? -38.31300 -15.80600 22.22600 1.000 35.92642 87 PHE A O 1
ATOM 662 N N . GLU A 1 89 ? -38.00200 -13.58400 21.98100 1.000 34.93176 88 GLU A N 1
ATOM 663 C CA . GLU A 1 89 ? -38.59500 -13.25000 23.30200 1.000 32.71672 88 GLU A CA 1
ATOM 664 C C . GLU A 1 89 ? -40.06200 -13.67900 23.30900 1.000 33.69677 88 GLU A C 1
ATOM 665 O O . GLU A 1 89 ? -40.51300 -14.19400 24.34300 1.000 34.33890 88 GLU A O 1
ATOM 671 N N . ALA A 1 90 ? -40.78700 -13.49500 22.20300 1.000 27.05910 89 ALA A N 1
ATOM 672 C CA . ALA A 1 90 ? -42.22200 -13.86100 22.15100 1.000 38.57268 89 ALA A CA 1
ATOM 673 C C . ALA A 1 90 ? -42.34000 -15.37500 22.33600 1.000 31.68416 89 ALA A C 1
ATOM 674 O O . ALA A 1 90 ? -43.17900 -15.82600 23.14500 1.000 36.16268 89 ALA A O 1
ATOM 676 N N . PHE A 1 91 ? -41.49200 -16.12100 21.63900 1.000 30.81450 90 PHE A N 1
ATOM 677 C CA . PHE A 1 91 ? -41.50200 -17.59900 21.71000 1.000 25.54497 90 PHE A CA 1
ATOM 678 C C . PHE A 1 91 ? -41.24700 -18.04300 23.15700 1.000 32.09655 90 PHE A C 1
ATOM 679 O O . PHE A 1 91 ? -42.01900 -18.86000 23.68300 1.000 43.20069 90 PHE A O 1
ATOM 687 N N . LEU A 1 92 ? -40.21300 -17.51300 23.80200 1.000 30.91228 91 LEU A N 1
ATOM 688 C CA . LEU A 1 92 ? -39.91100 -17.91300 25.20100 1.000 32.51523 91 LEU A CA 1
ATOM 689 C C . LEU A 1 92 ? -41.06800 -17.53700 26.11600 1.000 41.33193 91 LEU A C 1
ATOM 690 O O . LEU A 1 92 ? -41.36000 -18.31200 27.02500 1.000 44.51268 91 LEU A O 1
ATOM 695 N N . ALA A 1 93 ? -41.68100 -16.37500 25.92200 1.000 31.83976 92 ALA A N 1
ATOM 696 C CA . ALA A 1 93 ? -42.80400 -15.95900 26.78700 1.000 37.22947 92 ALA A CA 1
ATOM 697 C C . ALA A 1 93 ? -43.90700 -17.01100 26.66500 1.000 39.78810 92 ALA A C 1
ATOM 698 O O . ALA A 1 93 ? -44.39700 -17.48200 27.71800 1.000 35.90598 92 ALA A O 1
ATOM 700 N N . ARG A 1 94 ? -44.19500 -17.44300 25.41900 1.000 36.00741 93 ARG A N 1
ATOM 701 C CA . ARG A 1 94 ? -45.34000 -18.34600 25.15200 1.000 41.60469 93 ARG A CA 1
ATOM 702 C C . ARG A 1 94 ? -45.08200 -19.72800 25.74700 1.000 39.95291 93 ARG A C 1
ATOM 703 O O . ARG A 1 94 ? -46.04400 -20.32800 26.24300 1.000 47.96268 93 ARG A O 1
ATOM 711 N N . TYR A 1 95 ? -43.86600 -20.24900 25.66800 1.000 35.59173 94 TYR A N 1
ATOM 712 C CA . TYR A 1 95 ? -43.62000 -21.67200 26.01400 1.000 41.93959 94 TYR A CA 1
ATOM 713 C C . TYR A 1 95 ? -42.76200 -21.77700 27.26100 1.000 35.81725 94 TYR A C 1
ATOM 714 O O . TYR A 1 95 ? -42.15000 -22.81000 27.47300 1.000 41.77268 94 TYR A O 1
ATOM 723 N N . ALA A 1 96 ? -42.80900 -20.76600 28.12100 1.000 44.85340 95 ALA A N 1
ATOM 724 C CA . ALA A 1 96 ? -42.00100 -20.73300 29.35600 1.000 44.90268 95 ALA A CA 1
ATOM 725 C C . ALA A 1 96 ? -42.36100 -21.92900 30.24500 1.000 43.30041 95 ALA A C 1
ATOM 726 O O . ALA A 1 96 ? -41.48900 -22.37900 31.01400 1.000 37.25449 95 ALA A O 1
ATOM 728 N N . ASP A 1 97 ? -43.58500 -22.45300 30.14700 1.000 54.03268 96 ASP A N 1
ATOM 729 C CA . ASP A 1 97 ? -44.02300 -23.57300 31.01900 1.000 48.26479 96 ASP A CA 1
ATOM 730 C C . ASP A 1 97 ? -43.77400 -24.93100 30.36200 1.000 44.47268 96 ASP A C 1
ATOM 731 O O . ASP A 1 97 ? -43.85800 -25.92900 31.09800 1.000 40.24097 96 ASP A O 1
ATOM 736 N N . HIS A 1 98 ? -43.40700 -24.97200 29.08000 1.000 44.16617 97 HIS A N 1
ATOM 737 C CA . HIS A 1 98 ? -43.14600 -26.25000 28.36900 1.000 42.07250 97 HIS A CA 1
ATOM 738 C C . HIS A 1 98 ? -42.10300 -27.06000 29.13000 1.000 48.05455 97 HIS A C 1
ATOM 739 O O . HIS A 1 98 ? -41.04900 -26.53700 29.49200 1.000 50.96919 97 HIS A O 1
ATOM 746 N N . PRO A 1 99 ? -42.35200 -28.36000 29.39300 1.000 54.42776 98 PRO A N 1
ATOM 747 C CA . PRO A 1 99 ? -41.39700 -29.18200 30.13700 1.000 53.17396 98 PRO A CA 1
ATOM 748 C C . PRO A 1 99 ? -39.96700 -29.08600 29.57400 1.000 69.54268 98 PRO A C 1
ATOM 749 O O . PRO A 1 99 ? -39.01900 -29.08200 30.33900 1.000 54.94570 98 PRO A O 1
ATOM 753 N N . ASN A 1 100 ? -39.83900 -29.02000 28.24900 1.000 46.90480 99 ASN A N 1
ATOM 754 C CA . ASN A 1 100 ? -38.52500 -28.95000 27.56600 1.000 49.33537 99 ASN A CA 1
ATOM 755 C C . ASN A 1 100 ? -37.80600 -27.63700 27.90300 1.000 56.95932 99 ASN A C 1
ATOM 756 O O . ASN A 1 100 ? -36.57900 -27.66400 28.07800 1.000 60.06268 99 ASN A O 1
ATOM 761 N N . LEU A 1 101 ? -38.54400 -26.52800 28.01800 1.000 43.98100 100 LEU A N 1
ATOM 762 C CA . LEU A 1 101 ? -37.96300 -25.16500 28.10600 1.000 38.04488 100 LEU A CA 1
ATOM 763 C C . LEU A 1 101 ? -38.06500 -24.60100 29.53200 1.000 36.13878 100 LEU A C 1
ATOM 764 O O . LEU A 1 101 ? -37.77200 -23.40000 29.70500 1.000 41.64448 100 LEU A O 1
ATOM 769 N N . ALA A 1 102 ? -38.45300 -25.38500 30.53700 1.000 38.89268 101 ALA A N 1
ATOM 770 C CA . ALA A 1 102 ? -38.83100 -24.82400 31.86300 1.000 48.20268 101 ALA A CA 1
ATOM 771 C C . ALA A 1 102 ? -37.70000 -23.94800 32.43000 1.000 38.96443 101 ALA A C 1
ATOM 772 O O . ALA A 1 102 ? -37.95900 -22.78400 32.82100 1.000 48.32268 101 ALA A O 1
ATOM 774 N N . LEU A 1 103 ? -36.47500 -24.45900 32.43100 1.000 45.31232 102 LEU A N 1
ATOM 775 C CA . LEU A 1 103 ? -35.30400 -23.74800 33.00900 1.000 41.54771 102 LEU A CA 1
ATOM 776 C C . LEU A 1 103 ? -35.08300 -22.41900 32.27100 1.000 51.57268 102 LEU A C 1
ATOM 777 O O . LEU A 1 103 ? -34.93800 -21.35400 32.94900 1.000 43.11268 102 LEU A O 1
ATOM 782 N N . VAL A 1 104 ? -35.12000 -22.44300 30.94400 1.000 38.64748 103 VAL A N 1
ATOM 783 C CA . VAL A 1 104 ? -34.93800 -21.19400 30.16400 1.000 37.51108 103 VAL A CA 1
ATOM 784 C C . VAL A 1 104 ? -36.10300 -20.25100 30.48100 1.000 42.04268 103 VAL A C 1
ATOM 785 O O . VAL A 1 104 ? -35.86800 -19.02800 30.58600 1.000 35.60268 103 VAL A O 1
ATOM 789 N N . GLY A 1 105 ? -37.30900 -20.80700 30.62700 1.000 34.99600 104 GLY A N 1
ATOM 790 C CA . GLY A 1 105 ? -38.51500 -20.01500 30.89900 1.000 30.75277 104 GLY A CA 1
ATOM 791 C C . GLY A 1 105 ? -38.38600 -19.25900 32.20100 1.000 34.24268 104 GLY A C 1
ATOM 792 O O . GLY A 1 105 ? -38.71000 -18.05900 32.23000 1.000 32.68194 104 GLY A O 1
ATOM 793 N N . ARG A 1 106 ? -37.93000 -19.93800 33.23600 1.000 38.43949 105 ARG A N 1
ATOM 794 C CA . ARG A 1 106 ? -37.70200 -19.28800 34.54600 1.000 38.32570 105 ARG A CA 1
ATOM 795 C C . ARG A 1 106 ? -36.70800 -18.14500 34.35300 1.000 35.88138 105 ARG A C 1
ATOM 796 O O . ARG A 1 106 ? -36.96800 -17.03900 34.85100 1.000 29.83419 105 ARG A O 1
ATOM 804 N N . VAL A 1 107 ? -35.62200 -18.39000 33.65300 1.000 32.92276 106 VAL A N 1
ATOM 805 C CA . VAL A 1 107 ? -34.60100 -17.33000 33.43000 1.000 34.70268 106 VAL A CA 1
ATOM 806 C C . VAL A 1 107 ? -35.26100 -16.14200 32.72700 1.000 32.08268 106 VAL A C 1
ATOM 807 O O . VAL A 1 107 ? -35.05200 -14.97400 33.16700 1.000 41.76268 106 VAL A O 1
ATOM 811 N N . PHE A 1 108 ? -36.03200 -16.40200 31.67900 1.000 35.53268 107 PHE A N 1
ATOM 812 C CA . PHE A 1 108 ? -36.67500 -15.31700 30.90100 1.000 35.29722 107 PHE A CA 1
ATOM 813 C C . PHE A 1 108 ? -37.60800 -14.49900 31.80300 1.000 49.01268 107 PHE A C 1
ATOM 814 O O . PHE A 1 108 ? -37.65300 -13.26000 31.66700 1.000 36.30107 107 PHE A O 1
ATOM 822 N N . ARG A 1 109 ? -38.31500 -15.17000 32.71300 1.000 31.13268 108 ARG A N 1
ATOM 823 C CA . ARG A 1 109 ? -39.31500 -14.47000 33.56600 1.000 32.75383 108 ARG A CA 1
ATOM 824 C C . ARG A 1 109 ? -38.58500 -13.62400 34.60000 1.000 32.31268 108 ARG A C 1
ATOM 825 O O . ARG A 1 109 ? -39.00600 -12.49600 34.83100 1.000 36.83268 108 ARG A O 1
ATOM 833 N N . GLU A 1 110 ? -37.49300 -14.13400 35.14000 1.000 33.94545 109 GLU A N 1
ATOM 834 C CA . GLU A 1 110 ? -36.64700 -13.37600 36.09700 1.000 37.98242 109 GLU A CA 1
ATOM 835 C C . GLU A 1 110 ? -36.11400 -12.10700 35.41000 1.000 34.81268 109 GLU A C 1
ATOM 836 O O . GLU A 1 110 ? -36.10500 -11.04200 36.05900 1.000 26.36268 109 GLU A O 1
ATOM 842 N N . ILE A 1 111 ? -35.68200 -12.18800 34.15100 1.000 30.65485 110 ILE A N 1
ATOM 843 C CA . ILE A 1 111 ? -35.10100 -10.99200 33.47700 1.000 27.45458 110 ILE A CA 1
ATOM 844 C C . ILE A 1 111 ? -36.22700 -9.98600 33.21100 1.000 42.02268 110 ILE A C 1
ATOM 845 O O . ILE A 1 111 ? -36.03500 -8.78400 33.44300 1.000 32.35707 110 ILE A O 1
ATOM 850 N N . GLN A 1 112 ? -37.37400 -10.45700 32.73800 1.000 40.04268 111 GLN A N 1
ATOM 851 C CA . GLN A 1 112 ? -38.58700 -9.61800 32.52700 1.000 31.03971 111 GLN A CA 1
ATOM 852 C C . GLN A 1 112 ? -38.92700 -8.88400 33.83900 1.000 43.01268 111 GLN A C 1
ATOM 853 O O . GLN A 1 112 ? -39.18700 -7.66500 33.80200 1.000 38.65972 111 GLN A O 1
ATOM 859 N N . ALA A 1 113 ? -38.89900 -9.59700 34.99000 1.000 27.30958 112 ALA A N 1
ATOM 860 C CA . ALA A 1 113 ? -39.23800 -9.04400 36.31800 1.000 25.59301 112 ALA A CA 1
ATOM 861 C C . ALA A 1 113 ? -38.21300 -7.97200 36.69800 1.000 37.27935 112 ALA A C 1
ATOM 862 O O . ALA A 1 113 ? -38.61300 -6.88200 37.13100 1.000 42.97268 112 ALA A O 1
ATOM 864 N N . ILE A 1 114 ? -36.92500 -8.27200 36.56800 1.000 38.59048 113 ILE A N 1
ATOM 865 C CA . ILE A 1 114 ? -35.85100 -7.28400 36.85500 1.000 38.71673 113 ILE A CA 1
ATOM 866 C C . ILE A 1 114 ? -36.14400 -6.03000 36.03800 1.000 44.06268 113 ILE A C 1
ATOM 867 O O . ILE A 1 114 ? -36.07600 -4.93600 36.59900 1.000 50.71268 113 ILE A O 1
ATOM 872 N N . ARG A 1 115 ? -36.46200 -6.15900 34.76200 1.000 44.81268 114 ARG A N 1
ATOM 873 C CA . ARG A 1 115 ? -36.64100 -4.93700 33.94700 1.000 46.26788 114 ARG A CA 1
ATOM 874 C C . ARG A 1 115 ? -37.85800 -4.17500 34.46500 1.000 64.47268 114 ARG A C 1
ATOM 875 O O . ARG A 1 115 ? -37.77700 -2.95200 34.57900 1.000 56.37268 114 ARG A O 1
ATOM 883 N N . ALA A 1 116 ? -38.94200 -4.88600 34.77300 1.000 48.89268 115 ALA A N 1
ATOM 884 C CA . ALA A 1 116 ? -40.15700 -4.21200 35.28200 1.000 50.54268 115 ALA A CA 1
ATOM 885 C C . ALA A 1 116 ? -39.79900 -3.43300 36.55600 1.000 47.88289 115 ALA A C 1
ATOM 886 O O . ALA A 1 116 ? -40.11700 -2.23000 36.65200 1.000 58.95268 115 ALA A O 1
ATOM 888 N N . LYS A 1 117 ? -39.13400 -4.09300 37.49800 1.000 45.73152 116 LYS A N 1
ATOM 889 C CA . LYS A 1 117 ? -38.79300 -3.48200 38.80700 1.000 42.17194 116 LYS A CA 1
ATOM 890 C C . LYS A 1 117 ? -37.87100 -2.27000 38.59000 1.000 56.79756 116 LYS A C 1
ATOM 891 O O . LYS A 1 117 ? -38.24700 -1.17300 38.99900 1.000 65.00268 116 LYS A O 1
ATOM 897 N N . TYR A 1 118 ? -36.71400 -2.44800 37.95900 1.000 52.44478 117 TYR A N 1
ATOM 898 C CA . TYR A 1 118 ? -35.58000 -1.50200 38.07800 1.000 48.99244 117 TYR A CA 1
ATOM 899 C C . TYR A 1 118 ? -35.35700 -0.66100 36.82800 1.000 64.92984 117 TYR A C 1
ATOM 900 O O . TYR A 1 118 ? -34.41600 0.13700 36.87200 1.000 72.54268 117 TYR A O 1
ATOM 909 N N . SER A 1 119 ? -36.09400 -0.83600 35.74000 1.000 62.84788 118 SER A N 1
ATOM 910 C CA . SER A 1 119 ? -35.73000 -0.10600 34.49600 1.000 70.67701 118 SER A CA 1
ATOM 911 C C . SER A 1 119 ? -35.82100 1.40200 34.74800 1.000 83.47268 118 SER A C 1
ATOM 912 O O . SER A 1 119 ? -36.75400 1.83400 35.44900 1.000 79.28617 118 SER A O 1
ATOM 915 N N . GLY A 1 120 ? -34.85600 2.15900 34.23000 1.000 97.48268 119 GLY A N 1
ATOM 916 C CA . GLY A 1 120 ? -34.89300 3.63500 34.24500 1.000 92.22239 119 GLY A CA 1
ATOM 917 C C . GLY A 1 120 ? -34.35500 4.19100 35.54700 1.000 82.99268 119 GLY A C 1
ATOM 918 O O . GLY A 1 120 ? -33.52100 5.12000 35.48700 1.000 101.43268 119 GLY A O 1
ATOM 919 N N . LYS A 1 121 ? -34.78600 3.64400 36.68200 1.000 81.66059 120 LYS A N 1
ATOM 920 C CA . LYS A 1 121 ? -34.24100 4.00200 38.02000 1.000 74.32320 120 LYS A CA 1
ATOM 921 C C . LYS A 1 121 ? -32.73000 3.73600 38.06300 1.000 80.49269 120 LYS A C 1
ATOM 922 O O . LYS A 1 121 ? -31.95000 4.71000 38.14800 1.000 121.51268 120 LYS A O 1
ATOM 928 N N . LEU A 1 122 ? -32.30900 2.47700 37.98700 1.000 83.15268 121 LEU A N 1
ATOM 929 C CA . LEU A 1 122 ? -30.86800 2.13800 38.10000 1.000 72.77268 121 LEU A CA 1
ATOM 930 C C . LEU A 1 122 ? -30.24500 2.15000 36.71200 1.000 77.23324 121 LEU A C 1
ATOM 931 O O . LEU A 1 122 ? -30.94300 2.10600 35.70000 1.000 65.51295 121 LEU A O 1
ATOM 936 N N . PRO A 1 123 ? -28.90100 2.22000 36.62700 1.000 66.38378 122 PRO A N 1
ATOM 937 C CA . PRO A 1 123 ? -28.21600 2.17800 35.33600 1.000 63.29191 122 PRO A CA 1
ATOM 938 C C . PRO A 1 123 ? -28.44600 0.86600 34.57600 1.000 58.49151 122 PRO A C 1
ATOM 939 O O . PRO A 1 123 ? -28.47900 -0.21100 35.17000 1.000 54.09254 122 PRO A O 1
ATOM 943 N N . ASP A 1 124 ? -28.59600 0.99700 33.23800 1.000 67.79268 123 ASP A N 1
ATOM 944 C CA . ASP A 1 124 ? -29.00500 -0.12200 32.36100 1.000 73.30462 123 ASP A CA 1
ATOM 945 C C . ASP A 1 124 ? -27.92300 -1.20000 32.38500 1.000 61.38665 123 ASP A C 1
ATOM 946 O O . ASP A 1 124 ? -28.28100 -2.37200 32.27900 1.000 63.24268 123 ASP A O 1
ATOM 951 N N . GLU A 1 125 ? -26.64900 -0.85600 32.51100 1.000 60.42362 124 GLU A N 1
ATOM 952 C CA . GLU A 1 125 ? -25.62900 -1.93800 32.49500 1.000 61.04268 124 GLU A CA 1
ATOM 953 C C . GLU A 1 125 ? -25.48900 -2.53900 33.89200 1.000 53.80337 124 GLU A C 1
ATOM 954 O O . GLU A 1 125 ? -25.01400 -3.68900 33.97600 1.000 77.45268 124 GLU A O 1
ATOM 960 N N . TYR A 1 126 ? -26.03500 -1.90800 34.94800 1.000 51.51915 125 TYR A N 1
ATOM 961 C CA . TYR A 1 126 ? -26.23200 -2.59500 36.25300 1.000 40.85268 125 TYR A CA 1
ATOM 962 C C . TYR A 1 126 ? -27.34800 -3.65100 36.10000 1.000 44.25441 125 TYR A C 1
ATOM 963 O O . TYR A 1 126 ? -27.22400 -4.79800 36.57400 1.000 28.86696 125 TYR A O 1
ATOM 972 N N . ILE A 1 127 ? -28.42000 -3.26700 35.42300 1.000 48.31435 126 ILE A N 1
ATOM 973 C CA . ILE A 1 127 ? -29.56200 -4.18000 35.13500 1.000 41.02935 126 ILE A CA 1
ATOM 974 C C . ILE A 1 127 ? -29.06000 -5.32900 34.25500 1.000 34.67059 126 ILE A C 1
ATOM 975 O O . ILE A 1 127 ? -29.42300 -6.48300 34.52900 1.000 34.13774 126 ILE A O 1
ATOM 980 N N . ASN A 1 128 ? -28.25300 -5.04500 33.23100 1.000 28.37692 127 ASN A N 1
ATOM 981 C CA . ASN A 1 128 ? -27.66800 -6.11200 32.37700 1.000 38.49577 127 ASN A CA 1
ATOM 982 C C . ASN A 1 128 ? -26.87200 -7.07700 33.24700 1.000 33.25679 127 ASN A C 1
ATOM 983 O O . ASN A 1 128 ? -26.89200 -8.29500 32.98700 1.000 58.81268 127 ASN A O 1
ATOM 988 N N . THR A 1 129 ? -26.20100 -6.56500 34.26100 1.000 37.12278 128 THR A N 1
ATOM 989 C CA . THR A 1 129 ? -25.37700 -7.45200 35.10100 1.000 30.73290 128 THR A CA 1
ATOM 990 C C . THR A 1 129 ? -26.30600 -8.36300 35.90400 1.000 36.10386 128 THR A C 1
ATOM 991 O O . THR A 1 129 ? -26.04700 -9.58000 35.94700 1.000 41.20010 128 THR A O 1
ATOM 995 N N . LEU A 1 130 ? -27.37600 -7.82800 36.46500 1.000 50.77565 129 LEU A N 1
ATOM 996 C CA . LEU A 1 130 ? -28.37600 -8.70200 37.12800 1.000 41.98834 129 LEU A CA 1
ATOM 997 C C . LEU A 1 130 ? -28.94300 -9.72600 36.13800 1.000 33.00268 129 LEU A C 1
ATOM 998 O O . LEU A 1 130 ? -29.09100 -10.90200 36.51100 1.000 41.07268 129 LEU A O 1
ATOM 1003 N N . ALA A 1 131 ? -29.20600 -9.32000 34.90900 1.000 31.44657 130 ALA A N 1
ATOM 1004 C CA . ALA A 1 131 ? -29.74800 -10.22100 33.86400 1.000 29.24273 130 ALA A CA 1
ATOM 1005 C C . ALA A 1 131 ? -28.76700 -11.37400 33.58700 1.000 40.30268 130 ALA A C 1
ATOM 1006 O O . ALA A 1 131 ? -29.20500 -12.56000 33.55700 1.000 29.28300 130 ALA A O 1
ATOM 1008 N N . LEU A 1 132 ? -27.48200 -11.05700 33.38500 1.000 36.92268 131 LEU A N 1
ATOM 1009 C CA . LEU A 1 132 ? -26.46200 -12.11400 33.16500 1.000 34.55178 131 LEU A CA 1
ATOM 1010 C C . LEU A 1 132 ? -26.44200 -13.03700 34.38100 1.000 28.43268 131 LEU A C 1
ATOM 1011 O O . LEU A 1 132 ? -26.22700 -14.23200 34.19300 1.000 30.39268 131 LEU A O 1
ATOM 1016 N N . ILE A 1 133 ? -26.58000 -12.49000 35.58600 1.000 31.29326 132 ILE A N 1
ATOM 1017 C CA . ILE A 1 133 ? -26.49100 -13.33500 36.80400 1.000 31.14191 132 ILE A CA 1
ATOM 1018 C C . ILE A 1 133 ? -27.63000 -14.35800 36.76400 1.000 36.30296 132 ILE A C 1
ATOM 1019 O O . ILE A 1 133 ? -27.35600 -15.54600 37.04700 1.000 40.17268 132 ILE A O 1
ATOM 1024 N N . ARG A 1 134 ? -28.84500 -13.94900 36.38600 1.000 36.20268 133 ARG A N 1
ATOM 1025 C CA . ARG A 1 134 ? -29.97900 -14.91200 36.26500 1.000 34.78364 133 ARG A CA 1
ATOM 1026 C C . ARG A 1 134 ? -29.62800 -16.00800 35.24200 1.000 33.53759 133 ARG A C 1
ATOM 1027 O O . ARG A 1 134 ? -29.82700 -17.20800 35.55100 1.000 37.98268 133 ARG A O 1
ATOM 1035 N N . VAL A 1 135 ? -29.08600 -15.64200 34.08600 1.000 27.84501 134 VAL A N 1
ATOM 1036 C CA . VAL A 1 135 ? -28.72200 -16.65000 33.04900 1.000 33.45923 134 VAL A CA 1
ATOM 1037 C C . VAL A 1 135 ? -27.68800 -17.61600 33.64200 1.000 36.34268 134 VAL A C 1
ATOM 1038 O O . VAL A 1 135 ? -27.85000 -18.85200 33.50800 1.000 35.21268 134 VAL A O 1
ATOM 1042 N N . ASP A 1 136 ? -26.66700 -17.09600 34.31100 1.000 31.30938 135 ASP A N 1
ATOM 1043 C CA . ASP A 1 136 ? -25.55000 -17.95300 34.78600 1.000 34.75378 135 ASP A CA 1
ATOM 1044 C C . ASP A 1 136 ? -26.06800 -18.86900 35.89500 1.000 34.90774 135 ASP A C 1
ATOM 1045 O O . ASP A 1 136 ? -25.53500 -19.95300 36.07100 1.000 41.65995 135 ASP A O 1
ATOM 1050 N N . ARG A 1 137 ? -27.08600 -18.47100 36.61400 1.000 38.32402 136 ARG A N 1
ATOM 1051 C CA . ARG A 1 137 ? -27.59400 -19.37300 37.67600 1.000 46.48268 136 ARG A CA 1
ATOM 1052 C C . ARG A 1 137 ? -28.38000 -20.52000 37.05100 1.000 46.70900 136 ARG A C 1
ATOM 1053 O O . ARG A 1 137 ? -28.36000 -21.62700 37.63000 1.000 51.77268 136 ARG A O 1
ATOM 1061 N N . ALA A 1 138 ? -28.95900 -20.31500 35.89200 1.000 42.44758 137 ALA A N 1
ATOM 1062 C CA . ALA A 1 138 ? -29.53700 -21.44300 35.11700 1.000 58.01268 137 ALA A CA 1
ATOM 1063 C C . ALA A 1 138 ? -28.41300 -22.36000 34.62900 1.000 42.27725 137 ALA A C 1
ATOM 1064 O O . ALA A 1 138 ? -28.63900 -23.56700 34.55600 1.000 52.91268 137 ALA A O 1
ATOM 1066 N N . ARG A 1 139 ? -27.24300 -21.82000 34.34400 1.000 41.06179 138 ARG A N 1
ATOM 1067 C CA . ARG A 1 139 ? -26.12300 -22.70600 33.96400 1.000 48.36508 138 ARG A CA 1
ATOM 1068 C C . ARG A 1 139 ? -25.60300 -23.45100 35.20000 1.000 48.81466 138 ARG A C 1
ATOM 1069 O O . ARG A 1 139 ? -25.13800 -24.57900 35.02400 1.000 41.30268 138 ARG A O 1
ATOM 1077 N N . LEU A 1 140 ? -25.67300 -22.85000 36.37800 1.000 49.74575 139 LEU A N 1
ATOM 1078 C CA . LEU A 1 140 ? -25.09600 -23.51500 37.57500 1.000 51.90030 139 LEU A CA 1
ATOM 1079 C C . LEU A 1 140 ? -26.00500 -24.68100 37.94400 1.000 47.99271 139 LEU A C 1
ATOM 1080 O O . LEU A 1 140 ? -25.45900 -25.68500 38.40400 1.000 64.13268 139 LEU A O 1
ATOM 1085 N N . VAL A 1 141 ? -27.31300 -24.61500 37.71800 1.000 44.04464 140 VAL A N 1
ATOM 1086 C CA . VAL A 1 141 ? -28.17600 -25.79800 37.98700 1.000 56.91268 140 VAL A CA 1
ATOM 1087 C C . VAL A 1 141 ? -27.72200 -26.97600 37.10800 1.000 63.58268 140 VAL A C 1
ATOM 1088 O O . VAL A 1 141 ? -27.55600 -28.10100 37.61900 1.000 54.44591 140 VAL A O 1
ATOM 1092 N N . ARG A 1 142 ? -27.46800 -26.73300 35.81700 1.000 50.38322 141 ARG A N 1
ATOM 1093 C CA . ARG A 1 142 ? -27.11600 -27.82700 34.87900 1.000 55.83314 141 ARG A CA 1
ATOM 1094 C C . ARG A 1 142 ? -25.74000 -28.37900 35.24700 1.000 48.12679 141 ARG A C 1
ATOM 1095 O O . ARG A 1 142 ? -25.55500 -29.60500 35.24900 1.000 41.61786 141 ARG A O 1
ATOM 1103 N N . ASP A 1 143 ? -24.81200 -27.48200 35.57800 1.000 40.92174 142 ASP A N 1
ATOM 1104 C CA . ASP A 1 143 ? -23.43300 -27.85300 35.94600 1.000 42.01268 142 ASP A CA 1
ATOM 1105 C C . ASP A 1 143 ? -23.46500 -28.62900 37.25100 1.000 36.82356 142 ASP A C 1
ATOM 1106 O O . ASP A 1 143 ? -22.61300 -29.52000 37.41500 1.000 28.94717 142 ASP A O 1
ATOM 1111 N N . MET A 1 144 ? -24.37000 -28.29100 38.16200 1.000 37.24504 143 MET A N 1
ATOM 1112 C CA . MET A 1 144 ? -24.43200 -29.01100 39.45100 1.000 40.03135 143 MET A CA 1
ATOM 1113 C C . MET A 1 144 ? -24.92200 -30.43400 39.20500 1.000 35.58795 143 MET A C 1
ATOM 1114 O O . MET A 1 144 ? -24.48600 -31.33200 39.91300 1.000 38.06924 143 MET A O 1
ATOM 1119 N N . ARG A 1 145 ? -25.72200 -30.63900 38.17500 1.000 46.51576 144 ARG A N 1
ATOM 1120 C CA . ARG A 1 145 ? -26.13500 -32.01400 37.80400 1.000 50.23049 144 ARG A CA 1
ATOM 1121 C C . ARG A 1 145 ? -24.90500 -32.78600 37.34100 1.000 41.64528 144 ARG A C 1
ATOM 1122 O O . ARG A 1 145 ? -24.61800 -33.86800 37.89400 1.000 39.61268 144 ARG A O 1
ATOM 1130 N N . LEU A 1 146 ? -24.16200 -32.21500 36.40600 1.000 46.71268 145 LEU A N 1
ATOM 1131 C CA . LEU A 1 146 ? -22.94300 -32.87600 35.88500 1.000 44.79058 145 LEU A CA 1
ATOM 1132 C C . LEU A 1 146 ? -21.98200 -33.14000 37.05300 1.000 34.99215 145 LEU A C 1
ATOM 1133 O O . LEU A 1 146 ? -21.43000 -34.25400 37.12300 1.000 45.13268 145 LEU A O 1
ATOM 1138 N N . VAL A 1 147 ? -21.82600 -32.19400 37.97400 1.000 33.55299 146 VAL A N 1
ATOM 1139 C CA . VAL A 1 147 ? -20.87400 -32.37500 39.10700 1.000 47.45268 146 VAL A CA 1
ATOM 1140 C C . VAL A 1 147 ? -21.37400 -33.45700 40.06900 1.000 36.90268 146 VAL A C 1
ATOM 1141 O O . VAL A 1 147 ? -20.54200 -34.24100 40.52400 1.000 36.02831 146 VAL A O 1
ATOM 1145 N N . GLU A 1 148 ? -22.66000 -33.49000 40.39900 1.000 39.95270 147 GLU A N 1
ATOM 1146 C CA . GLU A 1 148 ? -23.19500 -34.55900 41.29100 1.000 49.40255 147 GLU A CA 1
ATOM 1147 C C . GLU A 1 148 ? -22.89200 -35.92100 40.66000 1.000 48.84268 147 GLU A C 1
ATOM 1148 O O . GLU A 1 148 ? -22.48800 -36.83000 41.38700 1.000 42.82268 147 GLU A O 1
ATOM 1154 N N . GLU A 1 149 ? -23.07300 -36.05300 39.35200 1.000 49.83053 148 GLU A N 1
ATOM 1155 C CA . GLU A 1 149 ? -22.85800 -37.35800 38.67500 1.000 50.15962 148 GLU A CA 1
ATOM 1156 C C . GLU A 1 149 ? -21.36400 -37.68700 38.71100 1.000 42.61152 148 GLU A C 1
ATOM 1157 O O . GLU A 1 149 ? -20.99800 -38.82000 38.99100 1.000 63.75268 148 GLU A O 1
ATOM 1163 N N . THR A 1 150 ? -20.52600 -36.72300 38.38300 1.000 41.76914 149 THR A N 1
ATOM 1164 C CA . THR A 1 150 ? -19.07900 -36.96200 38.24600 1.000 38.25231 149 THR A CA 1
ATOM 1165 C C . THR A 1 150 ? -18.46200 -37.30600 39.60400 1.000 39.64268 149 THR A C 1
ATOM 1166 O O . THR A 1 150 ? -17.46700 -38.03000 39.62500 1.000 34.73268 149 THR A O 1
ATOM 1170 N N . ALA A 1 151 ? -19.01300 -36.79300 40.70500 1.000 39.72901 150 ALA A N 1
ATOM 1171 C CA . ALA A 1 151 ? -18.49900 -37.08300 42.06300 1.000 42.91268 150 ALA A CA 1
ATOM 1172 C C . ALA A 1 151 ? -18.67400 -38.57800 42.36300 1.000 59.45268 150 ALA A C 1
ATOM 1173 O O . ALA A 1 151 ? -17.82700 -39.15300 43.06500 1.000 35.02268 150 ALA A O 1
ATOM 1175 N N . VAL A 1 152 ? -19.69800 -39.19900 41.79600 1.000 39.06097 151 VAL A N 1
ATOM 1176 C CA . VAL A 1 152 ? -19.95300 -40.65400 41.98600 1.000 38.74270 151 VAL A CA 1
ATOM 1177 C C . VAL A 1 152 ? -18.84500 -41.44400 41.28800 1.000 51.35268 151 VAL A C 1
ATOM 1178 O O . VAL A 1 152 ? -18.37500 -42.42900 41.85200 1.000 35.33268 151 VAL A O 1
ATOM 1182 N N . ILE A 1 153 ? -18.42100 -41.02200 40.10400 1.000 34.14214 152 ILE A N 1
ATOM 1183 C CA . ILE A 1 153 ? -17.31000 -41.70300 39.37900 1.000 36.24269 152 ILE A CA 1
ATOM 1184 C C . ILE A 1 153 ? -16.00600 -41.52200 40.15700 1.000 31.31268 152 ILE A C 1
ATOM 1185 O O . ILE A 1 153 ? -15.25800 -42.47000 40.28000 1.000 47.96268 152 ILE A O 1
ATOM 1190 N N . VAL A 1 154 ? -15.75000 -40.33000 40.66000 1.000 43.75268 153 VAL A N 1
ATOM 1191 C CA . VAL A 1 154 ? -14.48800 -40.03300 41.39100 1.000 34.27268 153 VAL A CA 1
ATOM 1192 C C . VAL A 1 154 ? -14.43400 -40.93400 42.62300 1.000 28.92264 153 VAL A C 1
ATOM 1193 O O . VAL A 1 154 ? -13.39300 -41.57800 42.85900 1.000 43.81268 153 VAL A O 1
ATOM 1197 N N . ALA A 1 155 ? -15.53800 -41.02300 43.35800 1.000 30.57268 154 ALA A N 1
ATOM 1198 C CA . ALA A 1 155 ? -15.59200 -41.79100 44.62200 1.000 30.53268 154 ALA A CA 1
ATOM 1199 C C . ALA A 1 155 ? -15.50700 -43.27800 44.30300 1.000 47.17268 154 ALA A C 1
ATOM 1200 O O . ALA A 1 155 ? -14.84500 -43.99600 45.05200 1.000 41.46268 154 ALA A O 1
ATOM 1202 N N . ALA A 1 156 ? -16.15900 -43.73000 43.23800 1.000 35.39268 155 ALA A N 1
ATOM 1203 C CA . ALA A 1 156 ? -16.15100 -45.15600 42.84200 1.000 36.51268 155 ALA A CA 1
ATOM 1204 C C . ALA A 1 156 ? -14.71400 -45.58400 42.53700 1.000 49.91268 155 ALA A C 1
ATOM 1205 O O . ALA A 1 156 ? -14.24900 -46.57400 43.13200 1.000 39.90581 155 ALA A O 1
ATOM 1207 N N . TYR A 1 157 ? -14.01100 -44.87900 41.66100 1.000 36.86268 156 TYR A N 1
ATOM 1208 C CA . TYR A 1 157 ? -12.63500 -45.30300 41.30800 1.000 38.09763 156 TYR A CA 1
ATOM 1209 C C . TYR A 1 157 ? -11.74000 -45.16600 42.54500 1.000 49.64268 156 TYR A C 1
ATOM 1210 O O . TYR A 1 157 ? -10.79700 -45.95200 42.68200 1.000 47.88268 156 TYR A O 1
ATOM 1219 N N . ALA A 1 158 ? -12.03300 -44.24300 43.46100 1.000 48.71547 157 ALA A N 1
ATOM 1220 C CA . ALA A 1 158 ? -11.23200 -44.14000 44.70800 1.000 53.41588 157 ALA A CA 1
ATOM 1221 C C . ALA A 1 158 ? -11.47700 -45.38200 45.57700 1.000 51.87268 157 ALA A C 1
ATOM 1222 O O . ALA A 1 158 ? -10.52800 -46.10500 45.89000 1.000 55.86736 157 ALA A O 1
ATOM 1224 N N . LEU A 1 159 ? -12.71500 -45.60500 45.99400 1.000 42.24429 158 LEU A N 1
ATOM 1225 C CA . LEU A 1 159 ? -13.06300 -46.74400 46.88700 1.000 60.29268 158 LEU A CA 1
ATOM 1226 C C . LEU A 1 159 ? -12.54500 -48.05300 46.27800 1.000 57.43268 158 LEU A C 1
ATOM 1227 O O . LEU A 1 159 ? -12.04900 -48.90300 47.03000 1.000 80.21268 158 LEU A O 1
ATOM 1232 N N . ALA A 1 160 ? -12.64700 -48.23200 44.96700 1.000 49.36268 159 ALA A N 1
ATOM 1233 C CA . ALA A 1 160 ? -12.35600 -49.54300 44.34700 1.000 49.58385 159 ALA A CA 1
ATOM 1234 C C . ALA A 1 160 ? -10.84900 -49.83300 44.36300 1.000 50.08268 159 ALA A C 1
ATOM 1235 O O . ALA A 1 160 ? -10.47900 -50.95900 44.66700 1.000 61.84268 159 ALA A O 1
ATOM 1237 N N . PHE A 1 161 ? -9.99800 -48.88700 43.98800 1.000 50.37268 160 PHE A N 1
ATOM 1238 C CA . PHE A 1 161 ? -8.57500 -49.19800 43.71900 1.000 53.30076 160 PHE A CA 1
ATOM 1239 C C . PHE A 1 161 ? -7.66300 -48.61900 44.79800 1.000 64.80648 160 PHE A C 1
ATOM 1240 O O . PHE A 1 161 ? -6.47300 -48.97600 44.80300 1.000 70.64268 160 PHE A O 1
ATOM 1248 N N . ASP A 1 162 ? -8.17700 -47.77800 45.68500 1.000 63.17427 161 ASP A N 1
ATOM 1249 C CA . ASP A 1 162 ? -7.34900 -47.18300 46.76700 1.000 72.18268 161 ASP A CA 1
ATOM 1250 C C . ASP A 1 162 ? -7.30800 -48.15100 47.94400 1.000 72.24236 161 ASP A C 1
ATOM 1251 O O . ASP A 1 162 ? -8.25000 -48.90000 48.17900 1.000 63.50268 161 ASP A O 1
ATOM 1256 N N . PRO A 1 163 ? -6.21600 -48.15000 48.74100 1.000 70.35483 162 PRO A N 1
ATOM 1257 C CA . PRO A 1 163 ? -6.14900 -48.94000 49.96800 1.000 68.68498 162 PRO A CA 1
ATOM 1258 C C . PRO A 1 163 ? -7.29600 -48.59500 50.92400 1.000 70.57268 162 PRO A C 1
ATOM 1259 O O . PRO A 1 163 ? -7.68900 -47.43300 51.02300 1.000 84.14268 162 PRO A O 1
ATOM 1263 N N . PRO A 1 164 ? -7.85800 -49.58500 51.65600 1.000 84.08268 163 PRO A N 1
ATOM 1264 C CA . PRO A 1 164 ? -9.03800 -49.36300 52.49700 1.000 67.18270 163 PRO A CA 1
ATOM 1265 C C . PRO A 1 164 ? -8.89500 -48.27600 53.57000 1.000 70.55268 163 PRO A C 1
ATOM 1266 O O . PRO A 1 164 ? -9.90200 -47.83800 54.07400 1.000 71.22268 163 PRO A O 1
ATOM 1270 N N . GLU A 1 165 ? -7.67300 -47.88500 53.90100 1.000 83.71464 164 GLU A N 1
ATOM 1271 C CA . GLU A 1 165 ? -7.37800 -46.88600 54.95500 1.000 76.38629 164 GLU A CA 1
ATOM 1272 C C . GLU A 1 165 ? -7.81300 -45.49600 54.47400 1.000 70.60671 164 GLU A C 1
ATOM 1273 O O . GLU A 1 165 ? -8.13800 -44.64600 55.31000 1.000 72.02268 164 GLU A O 1
ATOM 1279 N N . ARG A 1 166 ? -7.78800 -45.27000 53.16300 1.000 77.62268 165 ARG A N 1
ATOM 1280 C CA . ARG A 1 166 ? -8.07300 -43.93800 52.57300 1.000 73.44268 165 ARG A CA 1
ATOM 1281 C C . ARG A 1 166 ? -9.54200 -43.86700 52.14700 1.000 67.70705 165 ARG A C 1
ATOM 1282 O O . ARG A 1 166 ? -9.88200 -42.93400 51.38100 1.000 70.49268 165 ARG A O 1
ATOM 1290 N N . HIS A 1 167 ? -10.39200 -44.79800 52.57100 1.000 66.02795 166 HIS A N 1
ATOM 1291 C CA . HIS A 1 167 ? -11.79600 -44.85700 52.08500 1.000 67.19268 166 HIS A CA 1
ATOM 1292 C C . HIS A 1 167 ? -12.65900 -43.79700 52.76400 1.000 80.80268 166 HIS A C 1
ATOM 1293 O O . HIS A 1 167 ? -13.43500 -43.12500 52.09200 1.000 77.12268 166 HIS A O 1
ATOM 1300 N N . PRO A 1 168 ? -12.56000 -43.57900 54.09300 1.000 77.20435 167 PRO A N 1
ATOM 1301 C CA . PRO A 1 168 ? -13.32900 -42.51500 54.74200 1.000 83.71268 167 PRO A CA 1
ATOM 1302 C C . PRO A 1 168 ? -13.09200 -41.16100 54.05800 1.000 61.23922 167 PRO A C 1
ATOM 1303 O O . PRO A 1 168 ? -14.03100 -40.47000 53.78700 1.000 64.76268 167 PRO A O 1
ATOM 1307 N N . GLU A 1 169 ? -11.83400 -40.83700 53.78600 1.000 61.62278 168 GLU A N 1
ATOM 1308 C CA . GLU A 1 169 ? -11.42200 -39.56900 53.13800 1.000 74.29268 168 GLU A CA 1
ATOM 1309 C C . GLU A 1 169 ? -12.20000 -39.39200 51.82900 1.000 79.10268 168 GLU A C 1
ATOM 1310 O O . GLU A 1 169 ? -12.82400 -38.33300 51.62300 1.000 68.40268 168 GLU A O 1
ATOM 1316 N N . ALA A 1 170 ? -12.20300 -40.42600 50.99300 1.000 65.93630 169 ALA A N 1
ATOM 1317 C CA . ALA A 1 170 ? -12.87500 -40.41100 49.67900 1.000 60.75081 169 ALA A CA 1
ATOM 1318 C C . ALA A 1 170 ? -14.37400 -40.17200 49.88200 1.000 52.75269 169 ALA A C 1
ATOM 1319 O O . ALA A 1 170 ? -14.98500 -39.53400 49.01900 1.000 54.57268 169 ALA A O 1
ATOM 1321 N N . GLU A 1 171 ? -14.94000 -40.71400 50.95900 1.000 64.83964 170 GLU A N 1
ATOM 1322 C CA . GLU A 1 171 ? -16.37600 -40.53300 51.28300 1.000 57.63838 170 GLU A CA 1
ATOM 1323 C C . GLU A 1 171 ? -16.60600 -39.09200 51.73200 1.000 58.11268 170 GLU A C 1
ATOM 1324 O O . GLU A 1 171 ? -17.56000 -38.46700 51.25500 1.000 60.85268 170 GLU A O 1
ATOM 1330 N N . ALA A 1 172 ? -15.76900 -38.58200 52.63100 1.000 62.38671 171 ALA A N 1
ATOM 1331 C CA . ALA A 1 172 ? -15.85800 -37.17900 53.10000 1.000 68.77268 171 ALA A CA 1
ATOM 1332 C C . ALA A 1 172 ? -15.89700 -36.25700 51.87200 1.000 66.15268 171 ALA A C 1
ATOM 1333 O O . ALA A 1 172 ? -16.87100 -35.49800 51.69800 1.000 54.36792 171 ALA A O 1
ATOM 1335 N N . ARG A 1 173 ? -14.91800 -36.41100 50.96600 1.000 65.05673 172 ARG A N 1
ATOM 1336 C CA . ARG A 1 173 ? -14.83400 -35.58100 49.73600 1.000 70.36268 172 ARG A CA 1
ATOM 1337 C C . ARG A 1 173 ? -16.18400 -35.65200 49.01400 1.000 54.35333 172 ARG A C 1
ATOM 1338 O O . ARG A 1 173 ? -16.75200 -34.60100 48.70000 1.000 46.68728 172 ARG A O 1
ATOM 1346 N N . MET A 1 174 ? -16.69000 -36.87000 48.82300 1.000 51.37741 173 MET A N 1
ATOM 1347 C CA . MET A 1 174 ? -17.92100 -37.11000 48.02400 1.000 53.13410 173 MET A CA 1
ATOM 1348 C C . MET A 1 174 ? -19.06200 -36.31900 48.67300 1.000 49.74270 173 MET A C 1
ATOM 1349 O O . MET A 1 174 ? -19.67200 -35.44900 48.00600 1.000 56.64268 173 MET A O 1
ATOM 1354 N N . ARG A 1 175 ? -19.24300 -36.52600 49.97400 1.000 52.99571 174 ARG A N 1
ATOM 1355 C CA . ARG A 1 175 ? -20.26200 -35.79800 50.75700 1.000 56.82268 174 ARG A CA 1
ATOM 1356 C C . ARG A 1 175 ? -20.03400 -34.29000 50.61300 1.000 45.02268 174 ARG A C 1
ATOM 1357 O O . ARG A 1 175 ? -20.96900 -33.57900 50.20700 1.000 57.61268 174 ARG A O 1
ATOM 1365 N N . ALA A 1 176 ? -18.82700 -33.81600 50.89800 1.000 40.36781 175 ALA A N 1
ATOM 1366 C CA . ALA A 1 176 ? -18.50400 -32.37300 50.82700 1.000 39.18268 175 ALA A CA 1
ATOM 1367 C C . ALA A 1 176 ? -18.96200 -31.84400 49.46200 1.000 58.57268 175 ALA A C 1
ATOM 1368 O O . ALA A 1 176 ? -19.69000 -30.83900 49.42600 1.000 39.13268 175 ALA A O 1
ATOM 1370 N N . THR A 1 177 ? -18.59100 -32.53500 48.38300 1.000 44.44719 176 THR A N 1
ATOM 1371 C CA . THR A 1 177 ? -18.87500 -32.07100 47.01300 1.000 39.29411 176 THR A CA 1
ATOM 1372 C C . THR A 1 177 ? -20.37800 -31.88200 46.87000 1.000 48.84268 176 THR A C 1
ATOM 1373 O O . THR A 1 177 ? -20.80500 -30.76400 46.51100 1.000 33.77915 176 THR A O 1
ATOM 1377 N N . ILE A 1 178 ? -21.15000 -32.91300 47.19700 1.000 40.56918 177 ILE A N 1
ATOM 1378 C CA . ILE A 1 178 ? -22.62300 -32.87300 46.97300 1.000 50.41268 177 ILE A CA 1
ATOM 1379 C C . ILE A 1 178 ? -23.19800 -31.74300 47.82200 1.000 60.13268 177 ILE A C 1
ATOM 1380 O O . ILE A 1 178 ? -24.05300 -30.95000 47.32200 1.000 51.82536 177 ILE A O 1
ATOM 1385 N N . GLU A 1 179 ? -22.67600 -31.63400 49.03400 1.000 48.96554 178 GLU A N 1
ATOM 1386 C CA . GLU A 1 179 ? -23.14900 -30.60200 49.96600 1.000 45.17268 178 GLU A CA 1
ATOM 1387 C C . GLU A 1 179 ? -22.84100 -29.21700 49.40000 1.000 53.03268 178 GLU A C 1
ATOM 1388 O O . GLU A 1 179 ? -23.76900 -28.38500 49.32100 1.000 52.54268 178 GLU A O 1
ATOM 1394 N N . ARG A 1 180 ? -21.61300 -29.01800 48.93700 1.000 42.35356 179 ARG A N 1
ATOM 1395 C CA . ARG A 1 180 ? -21.20200 -27.76500 48.25200 1.000 46.11926 179 ARG A CA 1
ATOM 1396 C C . ARG A 1 180 ? -22.13800 -27.50400 47.06300 1.000 54.88268 179 ARG A C 1
ATOM 1397 O O . ARG A 1 180 ? -22.46000 -26.33200 46.80400 1.000 39.07268 179 ARG A O 1
ATOM 1405 N N . ALA A 1 181 ? -22.55500 -28.54200 46.35900 1.000 45.58719 180 ALA A N 1
ATOM 1406 C CA . ALA A 1 181 ? -23.42400 -28.37300 45.17900 1.000 43.42934 180 ALA A CA 1
ATOM 1407 C C . ALA A 1 181 ? -24.81100 -27.93400 45.63400 1.000 55.81268 180 ALA A C 1
ATOM 1408 O O . ALA A 1 181 ? -25.34900 -26.96600 45.05500 1.000 51.22268 180 ALA A O 1
ATOM 1410 N N . ASN A 1 182 ? -25.34600 -28.56600 46.67100 1.000 51.86497 181 ASN A N 1
ATOM 1411 C CA . ASN A 1 182 ? -26.72400 -28.22600 47.11100 1.000 53.52268 181 ASN A CA 1
ATOM 1412 C C . ASN A 1 182 ? -26.71800 -26.80600 47.68600 1.000 52.34268 181 ASN A C 1
ATOM 1413 O O . ASN A 1 182 ? -27.66500 -26.04900 47.40000 1.000 39.30975 181 ASN A O 1
ATOM 1418 N N . ALA A 1 183 ? -25.63000 -26.41000 48.34800 1.000 44.51506 182 ALA A N 1
ATOM 1419 C CA . ALA A 1 183 ? -25.49200 -25.02500 48.85700 1.000 38.91268 182 ALA A CA 1
ATOM 1420 C C . ALA A 1 183 ? -25.58000 -24.05000 47.67800 1.000 46.18592 182 ALA A C 1
ATOM 1421 O O . ALA A 1 183 ? -26.41400 -23.12700 47.72500 1.000 46.37268 182 ALA A O 1
ATOM 1423 N N . LEU A 1 184 ? -24.83000 -24.31400 46.61500 1.000 46.42204 183 LEU A N 1
ATOM 1424 C CA . LEU A 1 184 ? -24.82900 -23.43400 45.42400 1.000 44.24472 183 LEU A CA 1
ATOM 1425 C C . LEU A 1 184 ? -26.24100 -23.38800 44.86100 1.000 45.86268 183 LEU A C 1
ATOM 1426 O O . LEU A 1 184 ? -26.70600 -22.29700 44.53400 1.000 42.86268 183 LEU A O 1
ATOM 1431 N N . ARG A 1 185 ? -26.90300 -24.53300 44.80000 1.000 47.77832 184 ARG A N 1
ATOM 1432 C CA . ARG A 1 185 ? -28.26500 -24.60300 44.21900 1.000 53.73268 184 ARG A CA 1
ATOM 1433 C C . ARG A 1 185 ? -29.20100 -23.69800 45.02400 1.000 58.16268 184 ARG A C 1
ATOM 1434 O O . ARG A 1 185 ? -30.00500 -22.97200 44.42000 1.000 55.60505 184 ARG A O 1
ATOM 1442 N N . ARG A 1 186 ? -29.04600 -23.69200 46.32400 1.000 57.68475 185 ARG A N 1
ATOM 1443 C CA . ARG A 1 186 ? -29.93600 -22.89500 47.19600 1.000 59.13809 185 ARG A CA 1
ATOM 1444 C C . ARG A 1 186 ? -29.64200 -21.41300 46.98600 1.000 55.49505 185 ARG A C 1
ATOM 1445 O O . ARG A 1 186 ? -30.59500 -20.64200 47.00300 1.000 50.51183 185 ARG A O 1
ATOM 1453 N N . ALA A 1 187 ? -28.39100 -21.02200 46.82500 1.000 52.15719 186 ALA A N 1
ATOM 1454 C CA . ALA A 1 187 ? -28.03800 -19.60000 46.58400 1.000 57.94274 186 ALA A CA 1
ATOM 1455 C C . ALA A 1 187 ? -28.78700 -19.08900 45.34400 1.000 55.64530 186 ALA A C 1
ATOM 1456 O O . ALA A 1 187 ? -29.47100 -18.06100 45.42800 1.000 83.93268 186 ALA A O 1
ATOM 1458 N N . ALA A 1 188 ? -28.71800 -19.82000 44.23500 1.000 48.74268 187 ALA A N 1
ATOM 1459 C CA . ALA A 1 188 ? -29.38700 -19.46400 42.97100 1.000 53.01962 187 ALA A CA 1
ATOM 1460 C C . ALA A 1 188 ? -30.90900 -19.59500 43.10300 1.000 66.55268 187 ALA A C 1
ATOM 1461 O O . ALA A 1 188 ? -31.60300 -19.15600 42.15800 1.000 56.92268 187 ALA A O 1
ATOM 1463 N N . GLY A 1 189 ? -31.40400 -20.20600 44.19200 1.000 67.57268 188 GLY A N 1
ATOM 1464 C CA . GLY A 1 189 ? -32.84400 -20.26300 44.51000 1.000 48.73331 188 GLY A CA 1
ATOM 1465 C C . GLY A 1 189 ? -33.53200 -21.54900 44.08600 1.000 59.16487 188 GLY A C 1
ATOM 1466 O O . GLY A 1 189 ? -34.71500 -21.46800 43.75100 1.000 59.11268 188 GLY A O 1
ATOM 1467 N N . PHE A 1 190 ? -32.83700 -22.69000 44.10100 1.000 65.52268 189 PHE A N 1
ATOM 1468 C CA . PHE A 1 190 ? -33.38100 -24.01900 43.71200 1.000 61.59594 189 PHE A CA 1
ATOM 1469 C C . PHE A 1 190 ? -33.31700 -24.97300 44.90500 1.000 59.15374 189 PHE A C 1
ATOM 1470 O O . PHE A 1 190 ? -32.54300 -24.76600 45.83500 1.000 61.38240 189 PHE A O 1
ATOM 1478 N N . PRO A 1 191 ? -34.17000 -26.02000 44.94300 1.000 73.81268 190 PRO A N 1
ATOM 1479 C CA . PRO A 1 191 ? -34.05400 -27.08300 45.95100 1.000 76.14354 190 PRO A CA 1
ATOM 1480 C C . PRO A 1 191 ? -32.95200 -28.09800 45.64600 1.000 72.00268 190 PRO A C 1
ATOM 1481 O O . PRO A 1 191 ? -32.55500 -28.25200 44.49400 1.000 78.81268 190 PRO A O 1
ATOM 1485 N N . PRO A 1 192 ? -32.47300 -28.88200 46.63500 1.000 72.14508 191 PRO A N 1
ATOM 1486 C CA . PRO A 1 192 ? -31.38600 -29.83500 46.39800 1.000 74.95227 191 PRO A CA 1
ATOM 1487 C C . PRO A 1 192 ? -31.81000 -31.05700 45.57300 1.000 100.51090 191 PRO A C 1
ATOM 1488 O O . PRO A 1 192 ? -32.84700 -31.59400 45.82500 1.000 81.70268 191 PRO A O 1
ATOM 1492 N N . SER A 1 193 ? -30.94500 -31.52500 44.68200 1.000 117.69268 192 SER A N 1
ATOM 1493 C CA . SER A 1 193 ? -31.28300 -32.54500 43.65700 1.000 106.66787 192 SER A CA 1
ATOM 1494 C C . SER A 1 193 ? -30.78100 -33.91500 44.10100 1.000 116.61268 192 SER A C 1
ATOM 1495 O O . SER A 1 193 ? -31.60000 -34.85800 44.12300 1.000 113.34398 192 SER A O 1
ATOM 1498 N N . LEU A 1 194 ? -29.49200 -34.03600 44.43800 1.000 110.21373 193 LEU A N 1
ATOM 1499 C CA . LEU A 1 194 ? -28.93000 -35.33800 44.88100 1.000 109.15452 193 LEU A CA 1
ATOM 1500 C C . LEU A 1 194 ? -28.81600 -35.35900 46.40400 1.000 116.45268 193 LEU A C 1
ATOM 1501 O O . LEU A 1 194 ? -28.53300 -34.31200 47.01100 1.000 101.09990 193 LEU A O 1
ATOM 1506 N N . ALA A 1 195 ? -29.07800 -36.52600 46.99000 1.000 104.24616 194 ALA A N 1
ATOM 1507 C CA . ALA A 1 195 ? -28.94200 -36.77400 48.44000 1.000 98.75902 194 ALA A CA 1
ATOM 1508 C C . ALA A 1 195 ? -27.60100 -37.46000 48.68200 1.000 97.51268 194 ALA A C 1
ATOM 1509 O O . ALA A 1 195 ? -27.28500 -38.45500 48.02100 1.000 107.63784 194 ALA A O 1
ATOM 1511 N N . PRO A 1 196 ? -26.76500 -36.93600 49.60600 1.000 95.90596 195 PRO A N 1
ATOM 1512 C CA . PRO A 1 196 ? -25.43400 -37.49900 49.84500 1.000 90.32805 195 PRO A CA 1
ATOM 1513 C C . PRO A 1 196 ? -25.39200 -39.02100 50.06700 1.000 115.49268 195 PRO A C 1
ATOM 1514 O O . PRO A 1 196 ? -24.31100 -39.56600 49.98700 1.000 139.31268 195 PRO A O 1
ATOM 1518 N N . GLU A 1 197 ? -26.52700 -39.67800 50.32800 1.000 116.97268 196 GLU A N 1
ATOM 1519 C CA . GLU A 1 197 ? -26.57100 -41.15300 50.52700 1.000 108.72809 196 GLU A CA 1
ATOM 1520 C C . GLU A 1 197 ? -26.92600 -41.85900 49.21900 1.000 100.66268 196 GLU A C 1
ATOM 1521 O O . GLU A 1 197 ? -26.28000 -42.86700 48.89900 1.000 96.41268 196 GLU A O 1
ATOM 1527 N N . GLU A 1 198 ? -27.96700 -41.40700 48.53000 1.000 93.22620 197 GLU A N 1
ATOM 1528 C CA . GLU A 1 198 ? -28.33400 -41.88700 47.16700 1.000 100.17990 197 GLU A CA 1
ATOM 1529 C C . GLU A 1 198 ? -27.05400 -42.07600 46.33500 1.000 89.37268 197 GLU A C 1
ATOM 1530 O O . GLU A 1 198 ? -26.83700 -43.18200 45.76900 1.000 74.25162 197 GLU A O 1
ATOM 1536 N N . GLY A 1 199 ? -26.18200 -41.06400 46.35800 1.000 95.57268 198 GLY A N 1
ATOM 1537 C CA . GLY A 1 199 ? -24.94300 -41.02100 45.55700 1.000 90.12597 198 GLY A CA 1
ATOM 1538 C C . GLY A 1 199 ? -23.85000 -41.94100 46.08200 1.000 71.91268 198 GLY A C 1
ATOM 1539 O O . GLY A 1 199 ? -23.18300 -42.60300 45.26100 1.000 80.61268 198 GLY A O 1
ATOM 1540 N N . LEU A 1 200 ? -23.62400 -41.95200 47.39200 1.000 82.40856 199 LEU A N 1
ATOM 1541 C CA . LEU A 1 200 ? -22.58500 -42.82600 47.98100 1.000 73.15288 199 LEU A CA 1
ATOM 1542 C C . LEU A 1 200 ? -22.97200 -44.28100 47.71300 1.000 76.88268 199 LEU A C 1
ATOM 1543 O O . LEU A 1 200 ? -22.08100 -45.10200 47.45500 1.000 70.60268 199 LEU A O 1
ATOM 1548 N N . ALA A 1 201 ? -24.26500 -44.58300 47.75000 1.000 64.25870 200 ALA A N 1
ATOM 1549 C CA . ALA A 1 201 ? -24.79100 -45.92600 47.42500 1.000 63.09941 200 ALA A CA 1
ATOM 1550 C C . ALA A 1 201 ? -24.39900 -46.28700 45.99000 1.000 62.86268 200 ALA A C 1
ATOM 1551 O O . ALA A 1 201 ? -23.81000 -47.39000 45.78000 1.000 52.49268 200 ALA A O 1
ATOM 1553 N N . ARG A 1 202 ? -24.69400 -45.41900 45.01800 1.000 65.66920 201 ARG A N 1
ATOM 1554 C CA . ARG A 1 202 ? -24.37000 -45.70200 43.60300 1.000 70.85285 201 ARG A CA 1
ATOM 1555 C C . ARG A 1 202 ? -22.86600 -45.91800 43.46400 1.000 66.99268 201 ARG A C 1
ATOM 1556 O O . ARG A 1 202 ? -22.47500 -46.80100 42.69200 1.000 57.56553 201 ARG A O 1
ATOM 1564 N N . ALA A 1 203 ? -22.06200 -45.14600 44.19900 1.000 57.10570 202 ALA A N 1
ATOM 1565 C CA . ALA A 1 203 ? -20.58800 -45.21100 44.08200 1.000 49.64268 202 ALA A CA 1
ATOM 1566 C C . ALA A 1 203 ? -20.09300 -46.54300 44.65300 1.000 69.28268 202 ALA A C 1
ATOM 1567 O O . ALA A 1 203 ? -19.18100 -47.14600 44.04800 1.000 46.30218 202 ALA A O 1
ATOM 1569 N N . ARG A 1 204 ? -20.66100 -46.98800 45.77100 1.000 57.43268 203 ARG A N 1
ATOM 1570 C CA . ARG A 1 204 ? -20.21300 -48.24400 46.41200 1.000 53.03268 203 ARG A CA 1
ATOM 1571 C C . ARG A 1 204 ? -20.54600 -49.42500 45.50200 1.000 51.81350 203 ARG A C 1
ATOM 1572 O O . ARG A 1 204 ? -19.68400 -50.33200 45.36900 1.000 45.39268 203 ARG A O 1
ATOM 1580 N N . ARG A 1 205 ? -21.73700 -49.44200 44.90800 1.000 56.75615 204 ARG A N 1
ATOM 1581 C CA . ARG A 1 205 ? -22.09400 -50.51800 43.94100 1.000 56.98268 204 ARG A CA 1
ATOM 1582 C C . ARG A 1 205 ? -21.02000 -50.58700 42.84200 1.000 53.49268 204 ARG A C 1
ATOM 1583 O O . ARG A 1 205 ? -20.41700 -51.67100 42.64600 1.000 59.31268 204 ARG A O 1
ATOM 1591 N N . LEU A 1 206 ? -20.75900 -49.46600 42.17400 1.000 54.05268 205 LEU A N 1
ATOM 1592 C CA . LEU A 1 206 ? -19.81500 -49.41800 41.03000 1.000 49.44794 205 LEU A CA 1
ATOM 1593 C C . LEU A 1 206 ? -18.41800 -49.83300 41.50400 1.000 64.79268 205 LEU A C 1
ATOM 1594 O O . LEU A 1 206 ? -17.71800 -50.51500 40.74100 1.000 45.69156 205 LEU A O 1
ATOM 1599 N N . ALA A 1 207 ? -18.01000 -49.41700 42.70200 1.000 51.84622 206 ALA A N 1
ATOM 1600 C CA . ALA A 1 207 ? -16.67100 -49.75100 43.23400 1.000 40.56268 206 ALA A CA 1
ATOM 1601 C C . ALA A 1 207 ? -16.58900 -51.26800 43.41000 1.000 58.37268 206 ALA A C 1
ATOM 1602 O O . ALA A 1 207 ? -15.55100 -51.86400 43.06800 1.000 44.57268 206 ALA A O 1
ATOM 1604 N N . ALA A 1 208 ? -17.65200 -51.88400 43.92300 1.000 48.60461 207 ALA A N 1
ATOM 1605 C CA . ALA A 1 208 ? -17.70600 -53.35700 44.06200 1.000 56.14268 207 ALA A CA 1
ATOM 1606 C C . ALA A 1 208 ? -17.44500 -53.99700 42.69200 1.000 51.21268 207 ALA A C 1
ATOM 1607 O O . ALA A 1 208 ? -16.61900 -54.89100 42.57800 1.000 47.56268 207 ALA A O 1
ATOM 1609 N N . ARG A 1 209 ? -18.11600 -53.51400 41.66300 1.000 53.75193 208 ARG A N 1
ATOM 1610 C CA . ARG A 1 209 ? -17.99500 -54.11300 40.31400 1.000 51.97883 208 ARG A CA 1
ATOM 1611 C C . ARG A 1 209 ? -16.57500 -53.93400 39.78200 1.000 57.63268 208 ARG A C 1
ATOM 1612 O O . ARG A 1 209 ? -16.03700 -54.90300 39.23800 1.000 38.35268 208 ARG A O 1
ATOM 1620 N N . LEU A 1 210 ? -15.97500 -52.75500 39.94600 1.000 49.66268 209 LEU A N 1
ATOM 1621 C CA . LEU A 1 210 ? -14.62000 -52.47300 39.40400 1.000 37.67268 209 LEU A CA 1
ATOM 1622 C C . LEU A 1 210 ? -13.58300 -53.30900 40.14900 1.000 53.09268 209 LEU A C 1
ATOM 1623 O O . LEU A 1 210 ? -12.67200 -53.84500 39.50600 1.000 42.28709 209 LEU A O 1
ATOM 1628 N N . ARG A 1 211 ? -13.74400 -53.42600 41.46300 1.000 44.43513 210 ARG A N 1
ATOM 1629 C CA . ARG A 1 211 ? -12.87100 -54.26800 42.31600 1.000 46.54268 210 ARG A CA 1
ATOM 1630 C C . ARG A 1 211 ? -12.95700 -55.71200 41.81400 1.000 47.63268 210 ARG A C 1
ATOM 1631 O O . ARG A 1 211 ? -11.90900 -56.34800 41.59600 1.000 44.78764 210 ARG A O 1
ATOM 1639 N N . ALA A 1 212 ? -14.17800 -56.20800 41.61800 1.000 42.94362 211 ALA A N 1
ATOM 1640 C CA . ALA A 1 212 ? -14.42600 -57.58500 41.13700 1.000 51.03268 211 ALA A CA 1
ATOM 1641 C C . ALA A 1 212 ? -13.69200 -57.80400 39.80900 1.000 44.86669 211 ALA A C 1
ATOM 1642 O O . ALA A 1 212 ? -12.97800 -58.78700 39.67000 1.000 68.59268 211 ALA A O 1
ATOM 1644 N N . LEU A 1 213 ? -13.88300 -56.89400 38.86600 1.000 47.55171 212 LEU A N 1
ATOM 1645 C CA . LEU A 1 213 ? -13.31400 -57.04300 37.51000 1.000 41.70268 212 LEU A CA 1
ATOM 1646 C C . LEU A 1 213 ? -11.80100 -57.12000 37.66100 1.000 44.61999 212 LEU A C 1
ATOM 1647 O O . LEU A 1 213 ? -11.17700 -57.92800 36.96400 1.000 49.06268 212 LEU A O 1
ATOM 1652 N N . ARG A 1 214 ? -11.21200 -56.29100 38.51000 1.000 50.24814 213 ARG A N 1
ATOM 1653 C CA . ARG A 1 214 ? -9.73600 -56.27500 38.63400 1.000 59.14268 213 ARG A CA 1
ATOM 1654 C C . ARG A 1 214 ? -9.27500 -57.58600 39.28900 1.000 68.19268 213 ARG A C 1
ATOM 1655 O O . ARG A 1 214 ? -8.28500 -58.16000 38.82200 1.000 50.63268 213 ARG A O 1
ATOM 1663 N N . ALA A 1 215 ? -9.94000 -58.03100 40.35500 1.000 48.96116 214 ALA A N 1
ATOM 1664 C CA . ALA A 1 215 ? -9.58200 -59.28600 41.06000 1.000 49.60268 214 ALA A CA 1
ATOM 1665 C C . ALA A 1 215 ? -9.61900 -60.45300 40.06100 1.000 59.01268 214 ALA A C 1
ATOM 1666 O O . ALA A 1 215 ? -8.67900 -61.24200 40.03200 1.000 50.08418 214 ALA A O 1
ATOM 1668 N N . ALA A 1 216 ? -10.66800 -60.52800 39.25300 1.000 54.98916 215 ALA A N 1
ATOM 1669 C CA . ALA A 1 216 ? -10.86400 -61.61200 38.27100 1.000 52.24268 215 ALA A CA 1
ATOM 1670 C C . ALA A 1 216 ? -9.80400 -61.49800 37.17600 1.000 57.54908 215 ALA A C 1
ATOM 1671 O O . ALA A 1 216 ? -9.26200 -62.52300 36.74200 1.000 61.10268 215 ALA A O 1
ATOM 1673 N N . VAL A 1 217 ? -9.57300 -60.30900 36.64500 1.000 52.43403 216 VAL A N 1
ATOM 1674 C CA . VAL A 1 217 ? -8.60800 -60.17700 35.51500 1.000 55.13268 216 VAL A CA 1
ATOM 1675 C C . VAL A 1 217 ? -7.21600 -60.52400 36.04100 1.000 52.53378 216 VAL A C 1
ATOM 1676 O O . VAL A 1 217 ? -6.45500 -61.15000 35.30300 1.000 54.93268 216 VAL A O 1
ATOM 1680 N N . ARG A 1 218 ? -6.90700 -60.14400 37.27700 1.000 62.62349 217 ARG A N 1
ATOM 1681 C CA . ARG A 1 218 ? -5.64700 -60.54900 37.95700 1.000 62.67268 217 ARG A CA 1
ATOM 1682 C C . ARG A 1 218 ? -5.48400 -62.07500 37.87400 1.000 76.37268 217 ARG A C 1
ATOM 1683 O O . ARG A 1 218 ? -4.35100 -62.55400 37.71900 1.000 72.10416 217 ARG A O 1
ATOM 1691 N N . ALA A 1 219 ? -6.60500 -62.79500 37.95900 1.000 86.03268 218 ALA A N 1
ATOM 1692 C CA . ALA A 1 219 ? -6.70900 -64.27100 37.93300 1.000 74.48268 218 ALA A CA 1
ATOM 1693 C C . ALA A 1 219 ? -6.97000 -64.80900 36.51600 1.000 74.77074 218 ALA A C 1
ATOM 1694 O O . ALA A 1 219 ? -7.44000 -65.94400 36.41200 1.000 74.87268 218 ALA A O 1
ATOM 1696 N N . ARG A 1 220 ? -6.66900 -64.05300 35.45100 1.000 74.39268 219 ARG A N 1
ATOM 1697 C CA . ARG A 1 220 ? -6.75800 -64.48800 34.02800 1.000 69.69664 219 ARG A CA 1
ATOM 1698 C C . ARG A 1 220 ? -8.21100 -64.76300 33.60900 1.000 67.99152 219 ARG A C 1
ATOM 1699 O O . ARG A 1 220 ? -8.37700 -65.49500 32.63100 1.000 69.98268 219 ARG A O 1
ATOM 1707 N N . ARG A 1 221 ? -9.22600 -64.21600 34.29400 1.000 56.24509 220 ARG A N 1
ATOM 1708 C CA . ARG A 1 221 ? -10.63900 -64.42700 33.87400 1.000 65.82268 220 ARG A CA 1
ATOM 1709 C C . ARG A 1 221 ? -11.44200 -63.11200 33.98300 1.000 53.99268 220 ARG A C 1
ATOM 1710 O O . ARG A 1 221 ? -10.92900 -62.12100 34.46900 1.000 52.64268 220 ARG A O 1
ATOM 1718 N N . LEU A 1 222 ? -12.66500 -63.09200 33.46400 1.000 52.39025 221 LEU A N 1
ATOM 1719 C CA . LEU A 1 222 ? -13.67100 -62.04100 33.76600 1.000 50.94924 221 LEU A CA 1
ATOM 1720 C C . LEU A 1 222 ? -14.56600 -62.55700 34.88600 1.000 55.26163 221 LEU A C 1
ATOM 1721 O O . LEU A 1 222 ? -14.58900 -63.74300 35.17700 1.000 71.43268 221 LEU A O 1
ATOM 1726 N N . PRO A 1 223 ? -15.28600 -61.67600 35.60400 1.000 64.04268 222 PRO A N 1
ATOM 1727 C CA . PRO A 1 223 ? -16.23600 -62.11700 36.62100 1.000 56.47268 222 PRO A CA 1
ATOM 1728 C C . PRO A 1 223 ? -17.29100 -63.09900 36.10100 1.000 67.83268 222 PRO A C 1
ATOM 1729 O O . PRO A 1 223 ? -17.82300 -63.83100 36.91600 1.000 63.32268 222 PRO A O 1
ATOM 1733 N N . THR A 1 224 ? -17.59800 -63.10600 34.80700 1.000 53.89562 223 THR A N 1
ATOM 1734 C CA . THR A 1 224 ? -18.55700 -64.10600 34.27700 1.000 52.57774 223 THR A CA 1
ATOM 1735 C C . THR A 1 224 ? -17.90700 -65.49300 34.28700 1.000 55.27957 223 THR A C 1
ATOM 1736 O O . THR A 1 224 ? -18.65600 -66.46200 34.22100 1.000 80.39268 223 THR A O 1
ATOM 1740 N N . GLY A 1 225 ? -16.58700 -65.58700 34.43800 1.000 63.71268 224 GLY A N 1
ATOM 1741 C CA . GLY A 1 225 ? -15.85900 -66.87300 34.36300 1.000 68.94013 224 GLY A CA 1
ATOM 1742 C C . GLY A 1 225 ? -15.12900 -67.04600 33.03800 1.000 83.32268 224 GLY A C 1
ATOM 1743 O O . GLY A 1 225 ? -14.23800 -67.91700 32.95200 1.000 65.62506 224 GLY A O 1
ATOM 1744 N N . VAL A 1 226 ? -15.44500 -66.21600 32.04100 1.000 61.69270 225 VAL A N 1
ATOM 1745 C CA . VAL A 1 226 ? -14.77600 -66.26500 30.71200 1.000 66.79931 225 VAL A CA 1
ATOM 1746 C C . VAL A 1 226 ? -13.27200 -66.14300 30.93300 1.000 64.71268 225 VAL A C 1
ATOM 1747 O O . VAL A 1 226 ? -12.80200 -65.21900 31.58300 1.000 66.09268 225 VAL A O 1
ATOM 1751 N N . PRO A 1 227 ? -12.48100 -67.09200 30.39400 1.000 60.63268 226 PRO A N 1
ATOM 1752 C CA . PRO A 1 227 ? -11.02500 -67.02000 30.48900 1.000 54.42268 226 PRO A CA 1
ATOM 1753 C C . PRO A 1 227 ? -10.44500 -65.91200 29.59600 1.000 51.12268 226 PRO A C 1
ATOM 1754 O O . PRO A 1 227 ? -11.01200 -65.60200 28.55600 1.000 56.95051 226 PRO A O 1
ATOM 1758 N N . LEU A 1 228 ? -9.31400 -65.34700 30.00700 1.000 52.76192 227 LEU A N 1
ATOM 1759 C CA . LEU A 1 228 ? -8.61700 -64.28300 29.23900 1.000 54.94268 227 LEU A CA 1
ATOM 1760 C C . LEU A 1 228 ? -7.21600 -64.76500 28.85200 1.000 51.52260 227 LEU A C 1
ATOM 1761 O O . LEU A 1 228 ? -6.61900 -65.54500 29.61000 1.000 59.96268 227 LEU A O 1
ATOM 1766 N N . THR A 1 229 ? -6.71100 -64.29400 27.72100 1.000 50.30478 228 THR A N 1
ATOM 1767 C CA . THR A 1 229 ? -5.29900 -64.49200 27.32800 1.000 65.88764 228 THR A CA 1
ATOM 1768 C C . THR A 1 229 ? -4.44700 -63.60200 28.23100 1.000 69.82268 228 THR A C 1
ATOM 1769 O O . THR A 1 229 ? -4.92300 -62.58100 28.72400 1.000 72.75268 228 THR A O 1
ATOM 1773 N N . PRO A 1 230 ? -3.15600 -63.92800 28.43900 1.000 66.59993 229 PRO A N 1
ATOM 1774 C CA . PRO A 1 230 ? -2.26600 -63.05800 29.21000 1.000 69.86268 229 PRO A CA 1
ATOM 1775 C C . PRO A 1 230 ? -2.21400 -61.61600 28.68000 1.000 66.80268 229 PRO A C 1
ATOM 1776 O O . PRO A 1 230 ? -2.25800 -60.70600 29.48300 1.000 55.12296 229 PRO A O 1
ATOM 1780 N N . GLU A 1 231 ? -2.12600 -61.45300 27.35000 1.000 70.14491 230 GLU A N 1
ATOM 1781 C CA . GLU A 1 231 ? -1.97600 -60.13100 26.68200 1.000 66.74972 230 GLU A CA 1
ATOM 1782 C C . GLU A 1 231 ? -3.22800 -59.27900 26.96100 1.000 71.32043 230 GLU A C 1
ATOM 1783 O O . GLU A 1 231 ? -3.08300 -58.11200 27.32400 1.000 82.47268 230 GLU A O 1
ATOM 1789 N N . GLN A 1 232 ? -4.41300 -59.84500 26.78600 1.000 66.42092 231 GLN A N 1
ATOM 1790 C CA . GLN A 1 232 ? -5.70000 -59.12200 26.91300 1.000 54.31742 231 GLN A CA 1
ATOM 1791 C C . GLN A 1 232 ? -5.92000 -58.72600 28.37100 1.000 48.58268 231 GLN A C 1
ATOM 1792 O O . GLN A 1 232 ? -6.44100 -57.62500 28.59900 1.000 60.65268 231 GLN A O 1
ATOM 1798 N N . ALA A 1 233 ? -5.56800 -59.58900 29.31400 1.000 48.45268 232 ALA A N 1
ATOM 1799 C CA . ALA A 1 233 ? -5.66100 -59.27300 30.75300 1.000 51.44916 232 ALA A CA 1
ATOM 1800 C C . ALA A 1 233 ? -4.79500 -58.03800 31.03100 1.000 67.93268 232 ALA A C 1
ATOM 1801 O O . ALA A 1 233 ? -5.22800 -57.12500 31.76700 1.000 74.92268 232 ALA A O 1
ATOM 1803 N N . ALA A 1 234 ? -3.60200 -58.01300 30.44700 1.000 57.16894 233 ALA A N 1
ATOM 1804 C CA . ALA A 1 234 ? -2.64000 -56.90700 30.63300 1.000 58.05268 233 ALA A CA 1
ATOM 1805 C C . ALA A 1 234 ? -3.25400 -55.60500 30.10200 1.000 64.46268 233 ALA A C 1
ATOM 1806 O O . ALA A 1 234 ? -3.03300 -54.55000 30.71100 1.000 52.12268 233 ALA A O 1
ATOM 1808 N N . ALA A 1 235 ? -3.94500 -55.68000 28.96800 1.000 53.17069 234 ALA A N 1
ATOM 1809 C CA . ALA A 1 235 ? -4.56100 -54.50900 28.30800 1.000 54.49268 234 ALA A CA 1
ATOM 1810 C C . ALA A 1 235 ? -5.72000 -53.99100 29.16600 1.000 54.21268 234 ALA A C 1
ATOM 1811 O O . ALA A 1 235 ? -5.89400 -52.76200 29.28700 1.000 46.08268 234 ALA A O 1
ATOM 1813 N N . ILE A 1 236 ? -6.52000 -54.90500 29.71200 1.000 47.79911 235 ILE A N 1
ATOM 1814 C CA . ILE A 1 236 ? -7.67500 -54.52800 30.56700 1.000 42.72477 235 ILE A CA 1
ATOM 1815 C C . ILE A 1 236 ? -7.11600 -53.82900 31.80600 1.000 41.22808 235 ILE A C 1
ATOM 1816 O O . ILE A 1 236 ? -7.66900 -52.80900 32.20600 1.000 50.29268 235 ILE A O 1
ATOM 1821 N N . LEU A 1 237 ? -6.05800 -54.36400 32.39200 1.000 41.91143 236 LEU A N 1
ATOM 1822 C CA . LEU A 1 237 ? -5.49600 -53.80000 33.64000 1.000 44.82268 236 LEU A CA 1
ATOM 1823 C C . LEU A 1 237 ? -4.85000 -52.44800 33.31900 1.000 47.63268 236 LEU A C 1
ATOM 1824 O O . LEU A 1 237 ? -4.93600 -51.52500 34.18100 1.000 39.44268 236 LEU A O 1
ATOM 1829 N N . ALA A 1 238 ? -4.23500 -52.30600 32.14600 1.000 47.56268 237 ALA A N 1
ATOM 1830 C CA . ALA A 1 238 ? -3.68700 -50.99400 31.73300 1.000 41.73645 237 ALA A CA 1
ATOM 1831 C C . ALA A 1 238 ? -4.84400 -49.97600 31.60800 1.000 54.53268 237 ALA A C 1
ATOM 1832 O O . ALA A 1 238 ? -4.74900 -48.86200 32.14500 1.000 31.96273 237 ALA A O 1
ATOM 1834 N N . THR A 1 239 ? -5.90400 -50.35000 30.90700 1.000 36.92353 238 THR A N 1
ATOM 1835 C CA . THR A 1 239 ? -7.06700 -49.46000 30.70600 1.000 41.86268 238 THR A CA 1
ATOM 1836 C C . THR A 1 239 ? -7.65800 -49.07400 32.07100 1.000 36.07066 238 THR A C 1
ATOM 1837 O O . THR A 1 239 ? -8.07200 -47.91200 32.25000 1.000 44.28268 238 THR A O 1
ATOM 1841 N N . LEU A 1 240 ? -7.72900 -50.00100 33.01300 1.000 37.54467 239 LEU A N 1
ATOM 1842 C CA . LEU A 1 240 ? -8.29400 -49.66700 34.34600 1.000 35.19268 239 LEU A CA 1
ATOM 1843 C C . LEU A 1 240 ? -7.40800 -48.63300 35.04900 1.000 50.16268 239 LEU A C 1
ATOM 1844 O O . LEU A 1 240 ? -7.96300 -47.75600 35.74000 1.000 59.63268 239 LEU A O 1
ATOM 1849 N N . GLU A 1 241 ? -6.09400 -48.71000 34.87300 1.000 55.18268 240 GLU A N 1
ATOM 1850 C CA . GLU A 1 241 ? -5.18900 -47.76900 35.58600 1.000 54.34653 240 GLU A CA 1
ATOM 1851 C C . GLU A 1 241 ? -5.31400 -46.39400 34.92600 1.000 42.39268 240 GLU A C 1
ATOM 1852 O O . GLU A 1 241 ? -5.30000 -45.38300 35.63600 1.000 39.01563 240 GLU A O 1
ATOM 1858 N N . ARG A 1 242 ? -5.45300 -46.36800 33.60800 1.000 134.01594 241 ARG A N 1
ATOM 1859 C CA . ARG A 1 242 ? -5.75100 -45.11500 32.88400 1.000 40.35424 241 ARG A CA 1
ATOM 1860 C C . ARG A 1 242 ? -7.04700 -44.50000 33.43300 1.000 34.42729 241 ARG A C 1
ATOM 1861 O O . ARG A 1 242 ? -7.05200 -43.27800 33.68200 1.000 45.38163 241 ARG A O 1
ATOM 1869 N N . LEU A 1 243 ? -8.09800 -45.30400 33.61800 1.000 27.34411 242 LEU A N 1
ATOM 1870 C CA . LEU A 1 243 ? -9.40200 -44.76700 34.08200 1.000 33.70268 242 LEU A CA 1
ATOM 1871 C C . LEU A 1 243 ? -9.20700 -44.18700 35.48400 1.000 32.72996 242 LEU A C 1
ATOM 1872 O O . LEU A 1 243 ? -9.77400 -43.12700 35.78600 1.000 48.99268 242 LEU A O 1
ATOM 1877 N N . TYR A 1 244 ? -8.46200 -44.87900 36.32600 1.000 40.43390 243 TYR A N 1
ATOM 1878 C CA . TYR A 1 244 ? -8.21300 -44.43900 37.71700 1.000 43.14190 243 TYR A CA 1
ATOM 1879 C C . TYR A 1 244 ? -7.49800 -43.07100 37.68400 1.000 45.98268 243 TYR A C 1
ATOM 1880 O O . TYR A 1 244 ? -7.83200 -42.15200 38.47700 1.000 41.21268 243 TYR A O 1
ATOM 1889 N N . GLU A 1 245 ? -6.52300 -42.93300 36.78500 1.000 40.97429 244 GLU A N 1
ATOM 1890 C CA . GLU A 1 245 ? -5.74200 -41.67400 36.65200 1.000 47.21268 244 GLU A CA 1
ATOM 1891 C C . GLU A 1 245 ? -6.66000 -40.52300 36.22800 1.000 51.91268 244 GLU A C 1
ATOM 1892 O O . GLU A 1 245 ? -6.64200 -39.46600 36.89700 1.000 46.70268 244 GLU A O 1
ATOM 1898 N N . VAL A 1 246 ? -7.42600 -40.70500 35.15700 1.000 36.29152 245 VAL A N 1
ATOM 1899 C CA . VAL A 1 246 ? -8.35300 -39.64100 34.67400 1.000 39.66372 245 VAL A CA 1
ATOM 1900 C C . VAL A 1 246 ? -9.35200 -39.31000 35.78900 1.000 28.44991 245 VAL A C 1
ATOM 1901 O O . VAL A 1 246 ? -9.70300 -38.13600 35.93900 1.000 44.75268 245 VAL A O 1
ATOM 1905 N N . ALA A 1 247 ? -9.75400 -40.29800 36.58500 1.000 31.45268 246 ALA A N 1
ATOM 1906 C CA . ALA A 1 247 ? -10.72000 -40.05900 37.67600 1.000 33.01268 246 ALA A CA 1
ATOM 1907 C C . ALA A 1 247 ? -10.08000 -39.16900 38.75200 1.000 31.02721 246 ALA A C 1
ATOM 1908 O O . ALA A 1 247 ? -10.80100 -38.34100 39.32300 1.000 42.71268 246 ALA A O 1
ATOM 1910 N N . LEU A 1 248 ? -8.78100 -39.30800 39.01800 1.000 35.05268 247 LEU A N 1
ATOM 1911 C CA . LEU A 1 248 ? -8.09800 -38.36000 39.93400 1.000 47.24268 247 LEU A CA 1
ATOM 1912 C C . LEU A 1 248 ? -8.07600 -36.95400 39.32200 1.000 41.07268 247 LEU A C 1
ATOM 1913 O O . LEU A 1 248 ? -8.36900 -35.99400 40.05300 1.000 39.96979 247 LEU A O 1
ATOM 1918 N N . GLU A 1 249 ? -7.68100 -36.81600 38.06000 1.000 35.95719 248 GLU A N 1
ATOM 1919 C CA . GLU A 1 249 ? -7.60700 -35.48400 37.40600 1.000 39.71361 248 GLU A CA 1
ATOM 1920 C C . GLU A 1 249 ? -8.99800 -34.83800 37.52200 1.000 41.87268 248 GLU A C 1
ATOM 1921 O O . GLU A 1 249 ? -9.11800 -33.63100 37.80100 1.000 31.30268 248 GLU A O 1
ATOM 1927 N N . ILE A 1 250 ? -10.04200 -35.63800 37.35200 1.000 32.98106 249 ILE A N 1
ATOM 1928 C CA . ILE A 1 250 ? -11.43300 -35.11600 37.31700 1.000 20.89061 249 ILE A CA 1
ATOM 1929 C C . ILE A 1 250 ? -11.84000 -34.69800 38.72000 1.000 32.09268 249 ILE A C 1
ATOM 1930 O O . ILE A 1 250 ? -12.47900 -33.64900 38.84300 1.000 39.79268 249 ILE A O 1
ATOM 1935 N N . GLY A 1 251 ? -11.49200 -35.47500 39.74400 1.000 26.12805 250 GLY A N 1
ATOM 1936 C CA . GLY A 1 251 ? -11.69400 -35.03800 41.14100 1.000 26.76428 250 GLY A CA 1
ATOM 1937 C C . GLY A 1 251 ? -11.10300 -33.65000 41.37100 1.000 32.74850 250 GLY A C 1
ATOM 1938 O O . GLY A 1 251 ? -11.77600 -32.78100 41.98800 1.000 48.50268 250 GLY A O 1
ATOM 1939 N N . ARG A 1 252 ? -9.91400 -33.40400 40.81600 1.000 32.81478 251 ARG A N 1
ATOM 1940 C CA . ARG A 1 252 ? -9.21300 -32.11100 41.03700 1.000 38.59644 251 ARG A CA 1
ATOM 1941 C C . ARG A 1 252 ? -9.96000 -31.02400 40.26400 1.000 39.45967 251 ARG A C 1
ATOM 1942 O O . ARG A 1 252 ? -10.20900 -29.96700 40.83700 1.000 32.95999 251 ARG A O 1
ATOM 1950 N N . ALA A 1 253 ? -10.31900 -31.29500 39.02900 1.000 37.10716 252 ALA A N 1
ATOM 1951 C CA . ALA A 1 253 ? -11.05700 -30.35100 38.16200 1.000 36.67097 252 ALA A CA 1
ATOM 1952 C C . ALA A 1 253 ? -12.39000 -29.99800 38.82600 1.000 50.98268 252 ALA A C 1
ATOM 1953 O O . ALA A 1 253 ? -12.80100 -28.83500 38.73000 1.000 41.97268 252 ALA A O 1
ATOM 1955 N N . ILE A 1 254 ? -13.05000 -30.95500 39.47600 1.000 32.35455 253 ILE A N 1
ATOM 1956 C CA . ILE A 1 254 ? -14.34100 -30.68300 40.16700 1.000 33.27268 253 ILE A CA 1
ATOM 1957 C C . ILE A 1 254 ? -14.07500 -29.70400 41.30300 1.000 36.62268 253 ILE A C 1
ATOM 1958 O O . ILE A 1 254 ? -14.87600 -28.76600 41.46800 1.000 41.42268 253 ILE A O 1
ATOM 1963 N N . ASP A 1 255 ? -12.98400 -29.88700 42.03400 1.000 38.35268 254 ASP A N 1
ATOM 1964 C CA . ASP A 1 255 ? -12.65500 -28.97200 43.15200 1.000 49.62268 254 ASP A CA 1
ATOM 1965 C C . ASP A 1 255 ? -12.35600 -27.57300 42.60700 1.000 35.81864 254 ASP A C 1
ATOM 1966 O O . ASP A 1 255 ? -12.82600 -26.59200 43.21400 1.000 38.50268 254 ASP A O 1
ATOM 1971 N N . ALA A 1 256 ? -11.61900 -27.48000 41.50500 1.000 31.84267 255 ALA A N 1
ATOM 1972 C CA . ALA A 1 256 ? -11.33500 -26.18900 40.84500 1.000 23.79268 255 ALA A CA 1
ATOM 1973 C C . ALA A 1 256 ? -12.65700 -25.52100 40.44300 1.000 47.69268 255 ALA A C 1
ATOM 1974 O O . ALA A 1 256 ? -12.82800 -24.29700 40.68600 1.000 34.44268 255 ALA A O 1
ATOM 1976 N N . TYR A 1 257 ? -13.58500 -26.28500 39.86900 1.000 40.93310 256 TYR A N 1
ATOM 1977 C CA . TYR A 1 257 ? -14.85900 -25.72300 39.35600 1.000 30.61925 256 TYR A CA 1
ATOM 1978 C C . TYR A 1 257 ? -15.67900 -25.20500 40.53800 1.000 30.41268 256 TYR A C 1
ATOM 1979 O O . TYR A 1 257 ? -16.21000 -24.09000 40.46200 1.000 40.67268 256 TYR A O 1
ATOM 1988 N N . LEU A 1 258 ? -15.79400 -25.99500 41.60200 1.000 39.87390 257 LEU A N 1
ATOM 1989 C CA . LEU A 1 258 ? -16.58900 -25.57900 42.78800 1.000 43.20268 257 LEU A CA 1
ATOM 1990 C C . LEU A 1 258 ? -15.94600 -24.34400 43.41000 1.000 33.66805 257 LEU A C 1
ATOM 1991 O O . LEU A 1 258 ? -16.70300 -23.46900 43.85800 1.000 50.94268 257 LEU A O 1
ATOM 1996 N N . ALA A 1 259 ? -14.62400 -24.22200 43.38700 1.000 35.96268 258 ALA A N 1
ATOM 1997 C CA . ALA A 1 259 ? -13.97200 -23.03400 43.98900 1.000 30.16268 258 ALA A CA 1
ATOM 1998 C C . ALA A 1 259 ? -14.36400 -21.79800 43.17100 1.000 41.98268 258 ALA A C 1
ATOM 1999 O O . ALA A 1 259 ? -14.88900 -20.81200 43.76700 1.000 37.51268 258 ALA A O 1
ATOM 2001 N N . ALA A 1 260 ? -14.17700 -21.84700 41.85300 1.000 31.84269 259 ALA A N 1
ATOM 2002 C CA . ALA A 1 260 ? -14.53500 -20.71100 40.97300 1.000 31.87268 259 ALA A CA 1
ATOM 2003 C C . ALA A 1 260 ? -16.01800 -20.37900 41.18300 1.000 32.41268 259 ALA A C 1
ATOM 2004 O O . ALA A 1 260 ? -16.35500 -19.20100 41.43900 1.000 34.24268 259 ALA A O 1
ATOM 2006 N N . ALA A 1 261 ? -16.87300 -21.39100 41.15400 1.000 28.60268 260 ALA A N 1
ATOM 2007 C CA . ALA A 1 261 ? -18.33800 -21.19700 41.25500 1.000 38.26268 260 ALA A CA 1
ATOM 2008 C C . ALA A 1 261 ? -18.66600 -20.46200 42.55800 1.000 39.44551 260 ALA A C 1
ATOM 2009 O O . ALA A 1 261 ? -19.50600 -19.55400 42.53500 1.000 42.70268 260 ALA A O 1
ATOM 2011 N N . GLU A 1 262 ? -18.02500 -20.84500 43.65600 1.000 47.49028 261 GLU A N 1
ATOM 2012 C CA . GLU A 1 262 ? -18.34700 -20.23400 44.97100 1.000 50.42268 261 GLU A CA 1
ATOM 2013 C C . GLU A 1 262 ? -17.88900 -18.77800 44.96200 1.000 47.60268 261 GLU A C 1
ATOM 2014 O O . GLU A 1 262 ? -18.63500 -17.92800 45.47300 1.000 37.45268 261 GLU A O 1
ATOM 2020 N N . ALA A 1 263 ? -16.73900 -18.48600 44.35600 1.000 32.98347 262 ALA A N 1
ATOM 2021 C CA . ALA A 1 263 ? -16.26400 -17.09400 44.19900 1.000 39.49784 262 ALA A CA 1
ATOM 2022 C C . ALA A 1 263 ? -17.30800 -16.27700 43.42100 1.000 36.21268 262 ALA A C 1
ATOM 2023 O O . ALA A 1 263 ? -17.68100 -15.18000 43.87200 1.000 36.62268 262 ALA A O 1
ATOM 2025 N N . TYR A 1 264 ? -17.77300 -16.79500 42.29000 1.000 34.57418 263 TYR A N 1
ATOM 2026 C CA . TYR A 1 264 ? -18.73900 -16.05700 41.43700 1.000 35.60294 263 TYR A CA 1
ATOM 2027 C C . TYR A 1 264 ? -20.02600 -15.83800 42.24400 1.000 35.09847 263 TYR A C 1
ATOM 2028 O O . TYR A 1 264 ? -20.59500 -14.74100 42.17300 1.000 35.84268 263 TYR A O 1
ATOM 2037 N N . ALA A 1 265 ? -20.49600 -16.84800 42.97300 1.000 28.97488 264 ALA A N 1
ATOM 2038 C CA . ALA A 1 265 ? -21.79500 -16.75900 43.67600 1.000 30.22143 264 ALA A CA 1
ATOM 2039 C C . ALA A 1 265 ? -21.67600 -15.70600 44.78500 1.000 41.71268 264 ALA A C 1
ATOM 2040 O O . ALA A 1 265 ? -22.62600 -14.92500 44.98400 1.000 40.12268 264 ALA A O 1
ATOM 2042 N N . ALA A 1 266 ? -20.54100 -15.66700 45.47500 1.000 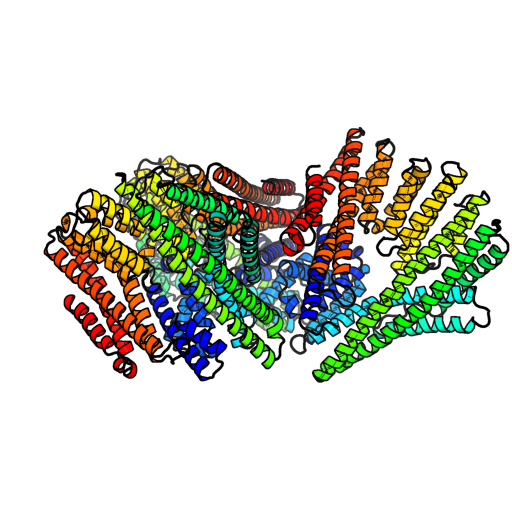35.08268 265 ALA A N 1
ATOM 2043 C CA . ALA A 1 266 ? -20.29700 -14.67800 46.54400 1.000 34.06268 265 ALA A CA 1
ATOM 2044 C C . ALA A 1 266 ? -20.32500 -13.27000 45.93600 1.000 46.45268 265 ALA A C 1
ATOM 2045 O O . ALA A 1 266 ? -21.15400 -12.44800 46.36200 1.000 42.76998 265 ALA A O 1
ATOM 2047 N N . THR A 1 267 ? -19.48500 -12.99100 44.95000 1.000 36.57152 266 THR A N 1
ATOM 2048 C CA . THR A 1 267 ? -19.36900 -11.61600 44.39800 1.000 46.86268 266 THR A CA 1
ATOM 2049 C C . THR A 1 267 ? -20.72200 -11.19100 43.80600 1.000 41.11354 266 THR A C 1
ATOM 2050 O O . THR A 1 267 ? -21.10200 -10.03100 43.97600 1.000 48.31268 266 THR A O 1
ATOM 2054 N N . ALA A 1 268 ? -21.44500 -12.10400 43.16800 1.000 39.05381 267 ALA A N 1
ATOM 2055 C CA . ALA A 1 268 ? -22.76800 -11.78600 42.58300 1.000 41.71268 267 ALA A CA 1
ATOM 2056 C C . ALA A 1 268 ? -23.77200 -11.46600 43.69700 1.000 50.18268 267 ALA A C 1
ATOM 2057 O O . ALA A 1 268 ? -24.52000 -10.49700 43.55100 1.000 46.94268 267 ALA A O 1
ATOM 2059 N N . ALA A 1 269 ? -23.81500 -12.26400 44.76200 1.000 50.89268 268 ALA A N 1
ATOM 2060 C CA . ALA A 1 269 ? -24.71800 -12.01900 45.90900 1.000 48.10268 268 ALA A CA 1
ATOM 2061 C C . ALA A 1 269 ? -24.40700 -10.63400 46.47700 1.000 48.52628 268 ALA A C 1
ATOM 2062 O O . ALA A 1 269 ? -25.34200 -9.90200 46.82900 1.000 44.94104 268 ALA A O 1
ATOM 2064 N N . GLU A 1 270 ? -23.13200 -10.25900 46.52800 1.000 48.23268 269 GLU A N 1
ATOM 2065 C CA . GLU A 1 270 ? -22.75200 -8.91600 47.02400 1.000 49.99367 269 GLU A CA 1
ATOM 2066 C C . GLU A 1 270 ? -23.29900 -7.85300 46.07100 1.000 49.71415 269 GLU A C 1
ATOM 2067 O O . GLU A 1 270 ? -23.85400 -6.85900 46.54400 1.000 55.76245 269 GLU A O 1
ATOM 2073 N N . LEU A 1 271 ? -23.12200 -8.03500 44.76800 1.000 40.27837 270 LEU A N 1
ATOM 2074 C CA . LEU A 1 271 ? -23.62200 -7.04600 43.78200 1.000 43.03552 270 LEU A CA 1
ATOM 2075 C C . LEU A 1 271 ? -25.13600 -6.88200 43.97200 1.000 58.55619 270 LEU A C 1
ATOM 2076 O O . LEU A 1 271 ? -25.58900 -5.75400 44.05700 1.000 61.43268 270 LEU A O 1
ATOM 2081 N N . GLU A 1 272 ? -25.89100 -7.96500 44.09000 1.000 50.94268 271 GLU A N 1
ATOM 2082 C CA . GLU A 1 272 ? -27.35800 -7.86600 44.30200 1.000 53.12986 271 GLU A CA 1
ATOM 2083 C C . GLU A 1 272 ? -27.66300 -7.22700 45.66100 1.000 60.59268 271 GLU A C 1
ATOM 2084 O O . GLU A 1 272 ? -28.64300 -6.48800 45.75200 1.000 57.91268 271 GLU A O 1
ATOM 2090 N N . ALA A 1 273 ? -26.86600 -7.48900 46.68700 1.000 55.28802 272 ALA A N 1
ATOM 2091 C CA . ALA A 1 273 ? -27.19600 -7.02400 48.05500 1.000 58.33268 272 ALA A CA 1
ATOM 2092 C C . ALA A 1 273 ? -26.94900 -5.51700 48.16900 1.000 66.26268 272 ALA A C 1
ATOM 2093 O O . ALA A 1 273 ? -27.79200 -4.82100 48.74100 1.000 58.79773 272 ALA A O 1
ATOM 2095 N N . ASN A 1 274 ? -25.84700 -5.03100 47.59900 1.000 62.26207 273 ASN A N 1
ATOM 2096 C CA . ASN A 1 274 ? -25.30400 -3.69200 47.92900 1.000 59.51763 273 ASN A CA 1
ATOM 2097 C C . ASN A 1 274 ? -25.28900 -2.76300 46.71100 1.000 68.70268 273 ASN A C 1
ATOM 2098 O O . ASN A 1 274 ? -25.37800 -1.55600 46.91200 1.000 102.03268 273 ASN A O 1
ATOM 2103 N N . GLY A 1 275 ? -25.14500 -3.29800 45.49800 1.000 75.27268 274 GLY A N 1
ATOM 2104 C CA . GLY A 1 275 ? -24.85700 -2.52000 44.27000 1.000 71.80381 274 GLY A CA 1
ATOM 2105 C C . GLY A 1 275 ? -25.70700 -1.27000 44.12100 1.000 79.35622 274 GLY A C 1
ATOM 2106 O O . GLY A 1 275 ? -25.14500 -0.22300 43.71700 1.000 83.79268 274 GLY A O 1
ATOM 2107 N N . ALA A 1 276 ? -27.00600 -1.36000 44.41400 1.000 79.95290 275 ALA A N 1
ATOM 2108 C CA . ALA A 1 276 ? -27.97700 -0.25600 44.22000 1.000 77.51966 275 ALA A CA 1
ATOM 2109 C C . ALA A 1 276 ? -27.56400 0.98100 45.03000 1.000 83.05979 275 ALA A C 1
ATOM 2110 O O . ALA A 1 276 ? -27.80200 2.10600 44.55000 1.000 99.72268 275 ALA A O 1
ATOM 2112 N N . SER A 1 277 ? -26.95800 0.78600 46.20400 1.000 96.40268 276 SER A N 1
ATOM 2113 C CA . SER A 1 277 ? -26.66600 1.87100 47.17300 1.000 84.44176 276 SER A CA 1
ATOM 2114 C C . SER A 1 277 ? -25.21700 2.35900 47.05100 1.000 93.71592 276 SER A C 1
ATOM 2115 O O . SER A 1 277 ? -24.93000 3.44700 47.58000 1.000 87.80268 276 SER A O 1
ATOM 2118 N N . LEU A 1 278 ? -24.31800 1.59700 46.42400 1.000 82.67268 277 LEU A N 1
ATOM 2119 C CA . LEU A 1 278 ? -22.89100 2.01100 46.31200 1.000 83.45944 277 LEU A CA 1
ATOM 2120 C C . LEU A 1 278 ? -22.77300 3.30900 45.49300 1.000 84.94557 277 LEU A C 1
ATOM 2121 O O . LEU A 1 278 ? -23.76500 3.75300 44.89700 1.000 78.27268 277 LEU A O 1
ATOM 2126 N N . ASP A 1 279 ? -21.58400 3.89500 45.45700 1.000 80.58847 278 ASP A N 1
ATOM 2127 C CA . ASP A 1 279 ? -21.27800 4.99900 44.51600 1.000 80.39293 278 ASP A CA 1
ATOM 2128 C C . ASP A 1 279 ? -20.81800 4.38900 43.19400 1.000 79.14268 278 ASP A C 1
ATOM 2129 O O . ASP A 1 279 ? -20.34500 3.25100 43.15200 1.000 81.05268 278 ASP A O 1
ATOM 2134 N N . PRO A 1 280 ? -20.92500 5.13000 42.06900 1.000 82.02268 279 PRO A N 1
ATOM 2135 C CA . PRO A 1 280 ? -20.56200 4.58500 40.75800 1.000 78.44268 279 PRO A CA 1
ATOM 2136 C C . PRO A 1 280 ? -19.19400 3.88500 40.67500 1.000 75.98353 279 PRO A C 1
ATOM 2137 O O . PRO A 1 280 ? -19.10800 2.88600 39.99400 1.000 72.97268 279 PRO A O 1
ATOM 2141 N N . ALA A 1 281 ? -18.16500 4.39300 41.35600 1.000 74.11070 280 ALA A N 1
ATOM 2142 C CA . ALA A 1 281 ? -16.80500 3.81900 41.26400 1.000 70.39260 280 ALA A CA 1
ATOM 2143 C C . ALA A 1 281 ? -16.79300 2.46700 41.98100 1.000 65.15270 280 ALA A C 1
ATOM 2144 O O . ALA A 1 281 ? -16.22700 1.49600 41.41100 1.000 69.99268 280 ALA A O 1
ATOM 2146 N N . ALA A 1 282 ? -17.36800 2.39200 43.18700 1.000 65.71762 281 ALA A N 1
ATOM 2147 C CA . ALA A 1 282 ? -17.34600 1.14900 43.99800 1.000 74.04268 281 ALA A CA 1
ATOM 2148 C C . ALA A 1 282 ? -18.25600 0.10000 43.33600 1.000 64.45268 281 ALA A C 1
ATOM 2149 O O . ALA A 1 282 ? -17.92000 -1.09600 43.38100 1.000 60.32903 281 ALA A O 1
ATOM 2151 N N . ARG A 1 283 ? -19.34600 0.53500 42.70600 1.000 62.53665 282 ARG A N 1
ATOM 2152 C CA . ARG A 1 283 ? -20.26200 -0.37300 41.97500 1.000 60.20378 282 ARG A CA 1
ATOM 2153 C C . ARG A 1 283 ? -19.55000 -0.90600 40.72200 1.000 61.01626 282 ARG A C 1
ATOM 2154 O O . ARG A 1 283 ? -19.69600 -2.09700 40.41800 1.000 59.49360 282 ARG A O 1
ATOM 2162 N N . ALA A 1 284 ? -18.82400 -0.05600 40.00000 1.000 66.56256 283 ALA A N 1
ATOM 2163 C CA . ALA A 1 284 ? -18.04200 -0.47900 38.81600 1.000 61.05153 283 ALA A CA 1
ATOM 2164 C C . ALA A 1 284 ? -16.97100 -1.48300 39.25500 1.000 58.47565 283 ALA A C 1
ATOM 2165 O O . ALA A 1 284 ? -16.73000 -2.44900 38.51900 1.000 60.18360 283 ALA A O 1
ATOM 2167 N N . ALA A 1 285 ? -16.35900 -1.28300 40.42100 1.000 67.49213 284 ALA A N 1
ATOM 2168 C CA . ALA A 1 285 ? -15.33100 -2.22000 40.92600 1.000 60.63809 284 ALA A CA 1
ATOM 2169 C C . ALA A 1 285 ? -15.99700 -3.57300 41.21700 1.000 52.41268 284 ALA A C 1
ATOM 2170 O O . ALA A 1 285 ? -15.39300 -4.60800 40.94800 1.000 58.28468 284 ALA A O 1
ATOM 2172 N N . LEU A 1 286 ? -17.21000 -3.58400 41.74800 1.000 57.45725 285 LEU A N 1
ATOM 2173 C CA . LEU A 1 286 ? -17.82200 -4.86600 42.17200 1.000 54.54650 285 LEU A CA 1
ATOM 2174 C C . LEU A 1 286 ? -18.30100 -5.64900 40.94000 1.000 49.96594 285 LEU A C 1
ATOM 2175 O O . LEU A 1 286 ? -18.18700 -6.89500 40.94000 1.000 48.84268 285 LEU A O 1
ATOM 2180 N N . MET A 1 287 ? -18.76600 -4.94900 39.90300 1.000 53.26710 286 MET A N 1
ATOM 2181 C CA . MET A 1 287 ? -19.09900 -5.57200 38.59200 1.000 43.75552 286 MET A CA 1
ATOM 2182 C C . MET A 1 287 ? -17.82200 -6.11400 37.93300 1.000 55.09279 286 MET A C 1
ATOM 2183 O O . MET A 1 287 ? -17.86800 -7.22500 37.36600 1.000 57.84268 286 MET A O 1
ATOM 2188 N N . GLU A 1 288 ? -16.71500 -5.37900 37.97600 1.000 53.81671 287 GLU A N 1
ATOM 2189 C CA . GLU A 1 288 ? -15.44600 -5.91500 37.43500 1.000 63.33017 287 GLU A CA 1
ATOM 2190 C C . GLU A 1 288 ? -15.10200 -7.20400 38.17000 1.000 55.43268 287 GLU A C 1
ATOM 2191 O O . GLU A 1 288 ? -14.78300 -8.18900 37.49900 1.000 88.37268 287 GLU A O 1
ATOM 2197 N N . ALA A 1 289 ? -15.16200 -7.18500 39.51800 1.000 57.39772 288 ALA A N 1
ATOM 2198 C CA . ALA A 1 289 ? -14.80800 -8.37700 40.32100 1.000 51.26150 288 ALA A CA 1
ATOM 2199 C C . ALA A 1 289 ? -15.68300 -9.54400 39.87100 1.000 45.31268 288 ALA A C 1
ATOM 2200 O O . ALA A 1 289 ? -15.14500 -10.67300 39.71200 1.000 45.25985 288 ALA A O 1
ATOM 2202 N N . THR A 1 290 ? -16.96900 -9.27300 39.65300 1.000 51.58880 289 THR A N 1
ATOM 2203 C CA . THR A 1 290 ? -17.96900 -10.31200 39.33500 1.000 43.52110 289 THR A CA 1
ATOM 2204 C C . THR A 1 290 ? -17.63200 -10.92400 37.97400 1.000 46.27910 289 THR A C 1
ATOM 2205 O O . THR A 1 290 ? -17.64900 -12.16300 37.87100 1.000 44.53268 289 THR A O 1
ATOM 2209 N N . LEU A 1 291 ? -17.32200 -10.09300 36.98100 1.000 51.57262 290 LEU A N 1
ATOM 2210 C CA . LEU A 1 291 ? -16.96800 -10.59000 35.62900 1.000 47.88268 290 LEU A CA 1
ATOM 2211 C C . LEU A 1 291 ? -15.65800 -11.39300 35.68500 1.000 41.87268 290 LEU A C 1
ATOM 2212 O O . LEU A 1 291 ? -15.52900 -12.36400 34.94000 1.000 52.38268 290 LEU A O 1
ATOM 2217 N N . ARG A 1 292 ? -14.71300 -11.04900 36.54800 1.000 45.87860 291 ARG A N 1
ATOM 2218 C CA . ARG A 1 292 ? -13.45600 -11.83300 36.61400 1.000 44.42797 291 ARG A CA 1
ATOM 2219 C C . ARG A 1 292 ? -13.72600 -13.21600 37.20500 1.000 58.33268 291 ARG A C 1
ATOM 2220 O O . ARG A 1 292 ? -13.20900 -14.21600 36.63600 1.000 48.14255 291 ARG A O 1
ATOM 2228 N N . ALA A 1 293 ? -14.52700 -13.29000 38.27100 1.000 42.83853 292 ALA A N 1
ATOM 2229 C CA . ALA A 1 293 ? -14.92200 -14.60000 38.83300 1.000 38.79554 292 ALA A CA 1
ATOM 2230 C C . ALA A 1 293 ? -15.63100 -15.41800 37.74100 1.000 38.50268 292 ALA A C 1
ATOM 2231 O O . ALA A 1 293 ? -15.31300 -16.60100 37.58800 1.000 45.64268 292 ALA A O 1
ATOM 2233 N N . ARG A 1 294 ? -16.54800 -14.79400 37.00400 1.000 38.10477 293 ARG A N 1
ATOM 2234 C CA . ARG A 1 294 ? -17.31400 -15.44400 35.90700 1.000 40.34041 293 ARG A CA 1
ATOM 2235 C C . ARG A 1 294 ? -16.34800 -16.09000 34.90200 1.000 41.42268 293 ARG A C 1
ATOM 2236 O O . ARG A 1 294 ? -16.59500 -17.23600 34.48900 1.000 38.06268 293 ARG A O 1
ATOM 2244 N N . GLY A 1 295 ? -15.27800 -15.39100 34.53400 1.000 33.41695 294 GLY A N 1
ATOM 2245 C CA . GLY A 1 295 ? -14.28200 -15.91200 33.58000 1.000 43.62268 294 GLY A CA 1
ATOM 2246 C C . GLY A 1 295 ? -13.58400 -17.14400 34.13300 1.000 30.35010 294 GLY A C 1
ATOM 2247 O O . GLY A 1 295 ? -13.29700 -18.08600 33.36900 1.000 34.97268 294 GLY A O 1
ATOM 2248 N N . ALA A 1 296 ? -13.33000 -17.15100 35.43400 1.000 38.58468 295 ALA A N 1
ATOM 2249 C CA . ALA A 1 296 ? -12.68800 -18.30200 36.10200 1.000 35.77095 295 ALA A CA 1
ATOM 2250 C C . ALA A 1 296 ? -13.62700 -19.51000 35.98700 1.000 40.20268 295 ALA A C 1
ATOM 2251 O O . ALA A 1 296 ? -13.15100 -20.62400 35.69200 1.000 38.39268 295 ALA A O 1
ATOM 2253 N N . VAL A 1 297 ? -14.92300 -19.29800 36.17600 1.000 26.00062 296 VAL A N 1
ATOM 2254 C CA . VAL A 1 297 ? -15.89500 -20.41500 36.08600 1.000 32.85932 296 VAL A CA 1
ATOM 2255 C C . VAL A 1 297 ? -15.86000 -20.98200 34.66400 1.000 42.52268 296 VAL A C 1
ATOM 2256 O O . VAL A 1 297 ? -15.82800 -22.21700 34.52200 1.000 42.52268 296 VAL A O 1
ATOM 2260 N N . ILE A 1 298 ? -15.82100 -20.12300 33.65900 1.000 37.61973 297 ILE A N 1
ATOM 2261 C CA . ILE A 1 298 ? -15.82700 -20.59400 32.24700 1.000 31.24268 297 ILE A CA 1
ATOM 2262 C C . ILE A 1 298 ? -14.57200 -21.43000 31.99300 1.000 25.80142 297 ILE A C 1
ATOM 2263 O O . ILE A 1 298 ? -14.68000 -22.48800 31.35000 1.000 44.48268 297 ILE A O 1
ATOM 2268 N N . ARG A 1 299 ? -13.42800 -20.99400 32.48300 1.000 27.67266 298 ARG A N 1
ATOM 2269 C CA . ARG A 1 299 ? -12.13800 -21.68400 32.22100 1.000 30.61268 298 ARG A CA 1
ATOM 2270 C C . ARG A 1 299 ? -12.15400 -23.05700 32.89400 1.000 33.34504 298 ARG A C 1
ATOM 2271 O O . ARG A 1 299 ? -11.77400 -24.04100 32.25600 1.000 33.96268 298 ARG A O 1
ATOM 2279 N N . GLU A 1 300 ? -12.60400 -23.11900 34.16100 1.000 37.98432 299 GLU A N 1
ATOM 2280 C CA . GLU A 1 300 ? -12.54200 -24.36700 34.96300 1.000 34.49651 299 GLU A CA 1
ATOM 2281 C C . GLU A 1 300 ? -13.57800 -25.35900 34.44000 1.000 42.09268 299 GLU A C 1
ATOM 2282 O O . GLU A 1 300 ? -13.27000 -26.55700 34.39500 1.000 47.81268 299 GLU A O 1
ATOM 2288 N N . ARG A 1 301 ? -14.74700 -24.89100 34.01200 1.000 39.40268 300 ARG A N 1
ATOM 2289 C CA . ARG A 1 301 ? -15.74500 -25.78200 33.36000 1.000 25.57811 300 ARG A CA 1
ATOM 2290 C C . ARG A 1 301 ? -15.11200 -26.39300 32.10000 1.000 31.08268 300 ARG A C 1
ATOM 2291 O O . ARG A 1 301 ? -15.14300 -27.60900 31.95300 1.000 37.57268 300 ARG A O 1
ATOM 2299 N N . ALA A 1 302 ? -14.48000 -25.60000 31.24500 1.000 47.43424 301 ALA A N 1
ATOM 2300 C CA . ALA A 1 302 ? -13.92600 -26.12700 29.97400 1.000 32.27268 301 ALA A CA 1
ATOM 2301 C C . ALA A 1 302 ? -12.88700 -27.22000 30.27900 1.000 28.16268 301 ALA A C 1
ATOM 2302 O O . ALA A 1 302 ? -12.88400 -28.25000 29.59100 1.000 37.26268 301 ALA A O 1
ATOM 2304 N N . ALA A 1 303 ? -12.09000 -27.04100 31.32500 1.000 29.17268 302 ALA A N 1
ATOM 2305 C CA . ALA A 1 303 ? -11.09300 -28.04700 31.75100 1.000 39.18268 302 ALA A CA 1
ATOM 2306 C C . ALA A 1 303 ? -11.80000 -29.37300 32.07800 1.000 45.26268 302 ALA A C 1
ATOM 2307 O O . ALA A 1 303 ? -11.37800 -30.40000 31.53700 1.000 38.30268 302 ALA A O 1
ATOM 2309 N N . LEU A 1 304 ? -12.83400 -29.33700 32.91700 1.000 33.36412 303 LEU A N 1
ATOM 2310 C CA . LEU A 1 304 ? -13.52500 -30.56300 33.40000 1.000 32.98268 303 LEU A CA 1
ATOM 2311 C C . LEU A 1 304 ? -14.13400 -31.33800 32.22300 1.000 34.33268 303 LEU A C 1
ATOM 2312 O O . LEU A 1 304 ? -14.11300 -32.56100 32.25400 1.000 32.67268 303 LEU A O 1
ATOM 2317 N N . LEU A 1 305 ? -14.66900 -30.64400 31.23200 1.000 34.76805 304 LEU A N 1
ATOM 2318 C CA . LEU A 1 305 ? -15.37000 -31.28200 30.08900 1.000 42.02268 304 LEU A CA 1
ATOM 2319 C C . LEU A 1 305 ? -14.37200 -31.98800 29.16300 1.000 27.66634 304 LEU A C 1
ATOM 2320 O O . LEU A 1 305 ? -14.74200 -33.04800 28.61500 1.000 51.79268 304 LEU A O 1
ATOM 2325 N N . ARG A 1 306 ? -13.16700 -31.46000 28.96700 1.000 38.36762 305 ARG A N 1
ATOM 2326 C CA . ARG A 1 306 ? -12.14900 -32.15200 28.13400 1.000 31.77131 305 ARG A CA 1
ATOM 2327 C C . ARG A 1 306 ? -11.73800 -33.46000 28.81100 1.000 34.73964 305 ARG A C 1
ATOM 2328 O O . ARG A 1 306 ? -11.23000 -34.33000 28.08800 1.000 46.33268 305 ARG A O 1
ATOM 2336 N N . LEU A 1 307 ? -11.58900 -33.42600 30.14800 1.000 25.59283 306 LEU A N 1
ATOM 2337 C CA . LEU A 1 307 ? -11.20900 -34.61600 30.93400 1.000 33.26268 306 LEU A CA 1
ATOM 2338 C C . LEU A 1 307 ? -12.36500 -35.62300 30.87400 1.000 45.73268 306 LEU A C 1
ATOM 2339 O O . LEU A 1 307 ? -12.10900 -36.84100 30.87600 1.000 37.89268 306 LEU A O 1
ATOM 2344 N N . LEU A 1 308 ? -13.60500 -35.14700 30.83900 1.000 30.82852 307 LEU A N 1
ATOM 2345 C CA . LEU A 1 308 ? -14.78200 -36.04300 30.79200 1.000 29.70114 307 LEU A CA 1
ATOM 2346 C C . LEU A 1 308 ? -14.84700 -36.74100 29.43500 1.000 21.43652 307 LEU A C 1
ATOM 2347 O O . LEU A 1 308 ? -15.28200 -37.88800 29.37900 1.000 39.40268 307 LEU A O 1
ATOM 2352 N N . ARG A 1 309 ? -14.41800 -36.06100 28.36900 1.000 17.94320 308 ARG A N 1
ATOM 2353 C CA . ARG A 1 309 ? -14.39300 -36.63900 27.01000 1.000 39.19382 308 ARG A CA 1
ATOM 2354 C C . ARG A 1 309 ? -13.31800 -37.73400 26.97000 1.000 27.12746 308 ARG A C 1
ATOM 2355 O O . ARG A 1 309 ? -13.53500 -38.75900 26.28600 1.000 44.31268 308 ARG A O 1
ATOM 2363 N N . ARG A 1 310 ? -12.20700 -37.53900 27.67500 1.000 102.36485 309 ARG A N 1
ATOM 2364 C CA . ARG A 1 310 ? -11.13900 -38.55600 27.74900 1.000 37.03268 309 ARG A CA 1
ATOM 2365 C C . ARG A 1 310 ? -11.65900 -39.76100 28.52300 1.000 32.75106 309 ARG A C 1
ATOM 2366 O O . ARG A 1 310 ? -11.45500 -40.90200 28.06100 1.000 35.91308 309 ARG A O 1
ATOM 2374 N N . PHE A 1 311 ? -12.30600 -39.52100 29.67300 1.000 19.61530 310 PHE A N 1
ATOM 2375 C CA . PHE A 1 311 ? -12.86400 -40.61000 30.50600 1.000 39.68268 310 PHE A CA 1
ATOM 2376 C C . PHE A 1 311 ? -13.80900 -41.45700 29.64900 1.000 39.96268 310 PHE A C 1
ATOM 2377 O O . PHE A 1 311 ? -13.71000 -42.69400 29.70900 1.000 45.99268 310 PHE A O 1
ATOM 2385 N N . TYR A 1 312 ? -14.65900 -40.81100 28.84800 1.000 29.60302 311 TYR A N 1
ATOM 2386 C CA . TYR A 1 312 ? -15.66300 -41.51600 28.01600 1.000 35.75268 311 TYR A CA 1
ATOM 2387 C C . TYR A 1 312 ? -14.93400 -42.42800 27.01700 1.000 30.85019 311 TYR A C 1
ATOM 2388 O O . TYR A 1 312 ? -15.30700 -43.59400 26.85200 1.000 32.13268 311 TYR A O 1
ATOM 2397 N N . ALA A 1 313 ? -13.90200 -41.91100 26.36700 1.000 24.48129 312 ALA A N 1
ATOM 2398 C CA . ALA A 1 313 ? -13.16900 -42.67200 25.34000 1.000 24.95280 312 ALA A CA 1
ATOM 2399 C C . ALA A 1 313 ? -12.54700 -43.90000 25.99600 1.000 39.46268 312 ALA A C 1
ATOM 2400 O O . ALA A 1 313 ? -12.47800 -44.94300 25.32600 1.000 42.82268 312 ALA A O 1
ATOM 2402 N N . LEU A 1 314 ? -12.05900 -43.77500 27.22000 1.000 26.48133 313 LEU A N 1
ATOM 2403 C CA . LEU A 1 314 ? -11.41900 -44.91300 27.92900 1.000 29.80510 313 LEU A CA 1
ATOM 2404 C C . LEU A 1 314 ? -12.49900 -45.91600 28.34700 1.000 39.82268 313 LEU A C 1
ATOM 2405 O O . LEU A 1 314 ? -12.24900 -47.10900 28.29000 1.000 33.28268 313 LEU A O 1
ATOM 2410 N N . VAL A 1 315 ? -13.64500 -45.41500 28.79100 1.000 33.99268 314 VAL A N 1
ATOM 2411 C CA . VAL A 1 315 ? -14.82600 -46.26500 29.08100 1.000 27.53712 314 VAL A CA 1
ATOM 2412 C C . VAL A 1 315 ? -15.14400 -47.09600 27.83600 1.000 33.14268 314 VAL A C 1
ATOM 2413 O O . VAL A 1 315 ? -15.25000 -48.33400 27.94900 1.000 36.64268 314 VAL A O 1
ATOM 2417 N N . LEU A 1 316 ? -15.22700 -46.47100 26.67100 1.000 25.21824 315 LEU A N 1
ATOM 2418 C CA . LEU A 1 316 ? -15.52800 -47.24700 25.43800 1.000 36.90268 315 LEU A CA 1
ATOM 2419 C C . LEU A 1 316 ? -14.37100 -48.20400 25.12800 1.000 37.00268 315 LEU A C 1
ATOM 2420 O O . LEU A 1 316 ? -14.64000 -49.29600 24.65100 1.000 48.10268 315 LEU A O 1
ATOM 2425 N N . GLU A 1 317 ? -13.12500 -47.85800 25.39600 1.000 32.39268 316 GLU A N 1
ATOM 2426 C CA . GLU A 1 317 ? -12.00600 -48.79400 25.09800 1.000 37.48268 316 GLU A CA 1
ATOM 2427 C C . GLU A 1 317 ? -12.12000 -50.03100 25.99700 1.000 51.85268 316 GLU A C 1
ATOM 2428 O O . GLU A 1 317 ? -11.96100 -51.15000 25.49800 1.000 40.65420 316 GLU A O 1
ATOM 2434 N N . LEU A 1 318 ? -12.39000 -49.83800 27.28100 1.000 34.06015 317 LEU A N 1
ATOM 2435 C CA . LEU A 1 318 ? -12.59000 -50.97300 28.21300 1.000 31.92650 317 LEU A CA 1
ATOM 2436 C C . LEU A 1 318 ? -13.72800 -51.85100 27.68900 1.000 39.03631 317 LEU A C 1
ATOM 2437 O O . LEU A 1 318 ? -13.59000 -53.07800 27.68400 1.000 46.88268 317 LEU A O 1
ATOM 2442 N N . ASP A 1 319 ? -14.82400 -51.24000 27.25900 1.000 42.87268 318 ASP A N 1
ATOM 2443 C CA . ASP A 1 319 ? -16.00200 -51.98200 26.74700 1.000 40.52268 318 ASP A CA 1
ATOM 2444 C C . ASP A 1 319 ? -15.54300 -52.84700 25.56200 1.000 47.97268 318 ASP A C 1
ATOM 2445 O O . ASP A 1 319 ? -15.89200 -54.04300 25.51400 1.000 49.61268 318 ASP A O 1
ATOM 2450 N N . PHE A 1 320 ? -14.77400 -52.28500 24.64200 1.000 40.85819 319 PHE A N 1
ATOM 2451 C CA . PHE A 1 320 ? -14.25400 -53.04600 23.48700 1.000 38.40164 319 PHE A CA 1
ATOM 2452 C C . PHE A 1 320 ? -13.46800 -54.24900 23.99400 1.000 44.09268 319 PHE A C 1
ATOM 2453 O O . PHE A 1 320 ? -13.68300 -55.35300 23.47600 1.000 44.90268 319 PHE A O 1
ATOM 2461 N N . LEU A 1 321 ? -12.56200 -54.04800 24.95000 1.000 43.84268 320 LEU A N 1
ATOM 2462 C CA . LEU A 1 321 ? -11.68700 -55.15400 25.42400 1.000 47.67268 320 LEU A CA 1
ATOM 2463 C C . LEU A 1 321 ? -12.57100 -56.28900 25.95600 1.000 41.69268 320 LEU A C 1
ATOM 2464 O O . LEU A 1 321 ? -12.31300 -57.44800 25.58700 1.000 44.07268 320 LEU A O 1
ATOM 2469 N N . LEU A 1 322 ? -13.59300 -55.98400 26.74600 1.000 34.22065 321 LEU A N 1
ATOM 2470 C CA . LEU A 1 322 ? -14.47200 -57.05400 27.29400 1.000 35.28674 321 LEU A CA 1
ATOM 2471 C C . LEU A 1 322 ? -15.21400 -57.76500 26.15400 1.000 36.07268 321 LEU A C 1
ATOM 2472 O O . LEU A 1 322 ? -15.21500 -58.99600 26.14200 1.000 41.17268 321 LEU A O 1
ATOM 2477 N N . LEU A 1 323 ? -15.76500 -57.03800 25.18800 1.000 43.95268 322 LEU A N 1
ATOM 2478 C CA . LEU A 1 323 ? -16.52400 -57.67300 24.07500 1.000 43.36268 322 LEU A CA 1
ATOM 2479 C C . LEU A 1 323 ? -15.56400 -58.56500 23.27900 1.000 45.70268 322 LEU A C 1
ATOM 2480 O O . LEU A 1 323 ? -15.95700 -59.66900 22.85700 1.000 44.19268 322 LEU A O 1
ATOM 2485 N N . ARG A 1 324 ? -14.32600 -58.13800 23.08000 1.000 42.63022 323 ARG A N 1
ATOM 2486 C CA . ARG A 1 324 ? -13.37500 -58.93500 22.26900 1.000 52.99268 323 ARG A CA 1
ATOM 2487 C C . ARG A 1 324 ? -13.06600 -60.24800 22.98200 1.000 50.42268 323 ARG A C 1
ATOM 2488 O O . ARG A 1 324 ? -12.97100 -61.27900 22.30900 1.000 49.23268 323 ARG A O 1
ATOM 2496 N N . ALA A 1 325 ? -12.92000 -60.20500 24.29700 1.000 48.15851 324 ALA A N 1
ATOM 2497 C CA . ALA A 1 325 ? -12.54300 -61.40200 25.07400 1.000 71.82268 324 ALA A CA 1
ATOM 2498 C C . ALA A 1 325 ? -13.62500 -62.46300 24.96900 1.000 49.91485 324 ALA A C 1
ATOM 2499 O O . ALA A 1 325 ? -13.28400 -63.64400 24.85300 1.000 57.76268 324 ALA A O 1
ATOM 2501 N N . TYR A 1 326 ? -14.87900 -62.04000 25.02000 1.000 49.05268 325 TYR A N 1
ATOM 2502 C CA . TYR A 1 326 ? -16.02000 -62.98000 24.94600 1.000 49.77576 325 TYR A CA 1
ATOM 2503 C C . TYR A 1 326 ? -16.02400 -63.65400 23.57800 1.000 61.00268 325 TYR A C 1
ATOM 2504 O O . TYR A 1 326 ? -16.47500 -64.79100 23.48600 1.000 62.79268 325 TYR A O 1
ATOM 2513 N N . ALA A 1 327 ? -15.52100 -62.96700 22.56000 1.000 48.88385 326 ALA A N 1
ATOM 2514 C CA . ALA A 1 327 ? -15.52300 -63.50300 21.18400 1.000 54.80268 326 ALA A CA 1
ATOM 2515 C C . ALA A 1 327 ? -14.35100 -64.45600 20.97700 1.000 50.50233 326 ALA A C 1
ATOM 2516 O O . ALA A 1 327 ? -14.51900 -65.43100 20.24200 1.000 68.38268 326 ALA A O 1
ATOM 2518 N N . GLU A 1 328 ? -13.20700 -64.16600 21.58500 1.000 68.59268 327 GLU A N 1
ATOM 2519 C CA . GLU A 1 328 ? -12.03600 -65.07400 21.49200 1.000 61.22361 327 GLU A CA 1
ATOM 2520 C C . GLU A 1 328 ? -12.31400 -66.37100 22.25800 1.000 54.62268 327 GLU A C 1
ATOM 2521 O O . GLU A 1 328 ? -11.67600 -67.37600 21.93700 1.000 55.66268 327 GLU A O 1
ATOM 2527 N N . ALA A 1 329 ? -13.21800 -66.33600 23.23300 1.000 56.28268 328 ALA A N 1
ATOM 2528 C CA . ALA A 1 329 ? -13.53700 -67.52200 24.05600 1.000 45.56268 328 ALA A CA 1
ATOM 2529 C C . ALA A 1 329 ? -14.65700 -68.32200 23.40400 1.000 47.71571 328 ALA A C 1
ATOM 2530 O O . ALA A 1 329 ? -15.10600 -69.29200 24.01100 1.000 72.37268 328 ALA A O 1
ATOM 2532 N N . GLY A 1 330 ? -15.10000 -67.91000 22.22400 1.000 52.07268 329 GLY A N 1
ATOM 2533 C CA . GLY A 1 330 ? -16.09300 -68.70000 21.47900 1.000 55.35268 329 GLY A CA 1
ATOM 2534 C C . GLY A 1 330 ? -17.51100 -68.23200 21.67900 1.000 70.45268 329 GLY A C 1
ATOM 2535 O O . GLY A 1 330 ? -18.40600 -68.79100 21.04300 1.000 57.85268 329 GLY A O 1
ATOM 2536 N N . HIS A 1 331 ? -17.72200 -67.33300 22.62300 1.000 63.53862 330 HIS A N 1
ATOM 2537 C CA . HIS A 1 331 ? -19.08900 -66.85600 22.92700 1.000 64.25268 330 HIS A CA 1
ATOM 2538 C C . HIS A 1 331 ? -19.48300 -65.83300 21.87600 1.000 71.33366 330 HIS A C 1
ATOM 2539 O O . HIS A 1 331 ? -18.65700 -65.52800 21.00400 1.000 57.86765 330 HIS A O 1
ATOM 2546 N N . ASP A 1 332 ? -20.71600 -65.37000 21.94600 1.000 80.06268 331 ASP A N 1
ATOM 2547 C CA . ASP A 1 332 ? -21.15800 -64.30100 21.02600 1.000 74.25705 331 ASP A CA 1
ATOM 2548 C C . ASP A 1 332 ? -21.00000 -62.99200 21.79000 1.000 73.12268 331 ASP A C 1
ATOM 2549 O O . ASP A 1 332 ? -21.41100 -62.94000 22.95200 1.000 87.98268 331 ASP A O 1
ATOM 2554 N N . PRO A 1 333 ? -20.41000 -61.94100 21.20100 1.000 71.00268 332 PRO A N 1
ATOM 2555 C CA . PRO A 1 333 ? -20.16400 -60.71300 21.94700 1.000 58.58268 332 PRO A CA 1
ATOM 2556 C C . PRO A 1 333 ? -21.46500 -60.06800 22.44200 1.000 64.03697 332 PRO A C 1
ATOM 2557 O O . PRO A 1 333 ? -21.38900 -59.23500 23.29500 1.000 64.56268 332 PRO A O 1
ATOM 2561 N N . ASP A 1 334 ? -22.61300 -60.49200 21.92200 1.000 83.62268 333 ASP A N 1
ATOM 2562 C CA . ASP A 1 334 ? -23.93900 -59.96700 22.34000 1.000 73.63104 333 ASP A CA 1
ATOM 2563 C C . ASP A 1 334 ? -24.53600 -60.79800 23.47800 1.000 71.24936 333 ASP A C 1
ATOM 2564 O O . ASP A 1 334 ? -25.73600 -60.65700 23.72100 1.000 70.91332 333 ASP A O 1
ATOM 2569 N N . ASP A 1 335 ? -23.73600 -61.62500 24.14400 1.000 71.79395 334 ASP A N 1
ATOM 2570 C CA . ASP A 1 335 ? -24.24200 -62.51800 25.21300 1.000 64.23045 334 ASP A CA 1
ATOM 2571 C C . ASP A 1 335 ? -24.89700 -61.68800 26.31300 1.000 64.91652 334 ASP A C 1
ATOM 2572 O O . ASP A 1 335 ? -24.28100 -60.71500 26.74700 1.000 68.72770 334 ASP A O 1
ATOM 2577 N N . PRO A 1 336 ? -26.13000 -62.01100 26.75900 1.000 76.50268 335 PRO A N 1
ATOM 2578 C CA . PRO A 1 336 ? -26.75600 -61.30900 27.87900 1.000 94.36268 335 PRO A CA 1
ATOM 2579 C C . PRO A 1 336 ? -25.86300 -61.12500 29.11100 1.000 73.95268 335 PRO A C 1
ATOM 2580 O O . PRO A 1 336 ? -26.08300 -60.16700 29.81800 1.000 74.12268 335 PRO A O 1
ATOM 2584 N N . ALA A 1 337 ? -24.89300 -62.01200 29.33900 1.000 66.95132 336 ALA A N 1
ATOM 2585 C CA . ALA A 1 337 ? -24.00800 -61.96700 30.52600 1.000 79.15268 336 ALA A CA 1
ATOM 2586 C C . ALA A 1 337 ? -22.99700 -60.82400 30.38900 1.000 87.64268 336 ALA A C 1
ATOM 2587 O O . ALA A 1 337 ? -22.79400 -60.08400 31.37100 1.000 58.76268 336 ALA A O 1
ATOM 2589 N N . LEU A 1 338 ? -22.35500 -60.70700 29.22500 1.000 59.06270 337 LEU A N 1
ATOM 2590 C CA . LEU A 1 338 ? -21.43900 -59.57900 28.93500 1.000 62.26268 337 LEU A CA 1
ATOM 2591 C C . LEU A 1 338 ? -22.22100 -58.26600 29.01300 1.000 73.28268 337 LEU A C 1
ATOM 2592 O O . LEU A 1 338 ? -21.73000 -57.32800 29.62800 1.000 70.00268 337 LEU A O 1
ATOM 2597 N N . LEU A 1 339 ? -23.41200 -58.21400 28.42400 1.000 69.96486 338 LEU A N 1
ATOM 2598 C CA . LEU A 1 339 ? -24.22900 -56.97800 28.41400 1.000 61.32268 338 LEU A CA 1
ATOM 2599 C C . LEU A 1 339 ? -24.59000 -56.62600 29.85200 1.000 78.49268 338 LEU A C 1
ATOM 2600 O O . LEU A 1 339 ? -24.60100 -55.42100 30.18800 1.000 63.49268 338 LEU A O 1
ATOM 2605 N N . ALA A 1 340 ? -24.87000 -57.63100 30.67100 1.000 55.65225 339 ALA A N 1
ATOM 2606 C CA . ALA A 1 340 ? -25.19600 -57.41100 32.09000 1.000 56.41270 339 ALA A CA 1
ATOM 2607 C C . ALA A 1 340 ? -23.97700 -56.78700 32.78800 1.000 76.25268 339 ALA A C 1
ATOM 2608 O O . ALA A 1 340 ? -24.14700 -55.79500 33.52200 1.000 64.53677 339 ALA A O 1
ATOM 2610 N N . LEU A 1 341 ? -22.79900 -57.35100 32.53700 1.000 59.92268 340 LEU A N 1
ATOM 2611 C CA . LEU A 1 341 ? -21.52400 -56.85800 33.11200 1.000 72.07268 340 LEU A CA 1
ATOM 2612 C C . LEU A 1 341 ? -21.32400 -55.40000 32.68900 1.000 76.68268 340 LEU A C 1
ATOM 2613 O O . LEU A 1 341 ? -21.01800 -54.57400 33.53500 1.000 59.64002 340 LEU A O 1
ATOM 2618 N N . LEU A 1 342 ? -21.47400 -55.11100 31.40600 1.000 54.19660 341 LEU A N 1
ATOM 2619 C CA . LEU A 1 342 ? -21.19400 -53.77100 30.83900 1.000 52.91268 341 LEU A CA 1
ATOM 2620 C C . LEU A 1 342 ? -22.18300 -52.76300 31.42100 1.000 53.75212 341 LEU A C 1
ATOM 2621 O O . LEU A 1 342 ? -21.79700 -51.60500 31.54300 1.000 67.83268 341 LEU A O 1
ATOM 2626 N N . ARG A 1 343 ? -23.40900 -53.18300 31.75100 1.000 63.84886 342 ARG A N 1
ATOM 2627 C CA . ARG A 1 343 ? -24.40200 -52.28700 32.39800 1.000 64.85663 342 ARG A CA 1
ATOM 2628 C C . ARG A 1 343 ? -24.04200 -52.06900 33.87200 1.000 85.12453 342 ARG A C 1
ATOM 2629 O O . ARG A 1 343 ? -24.34200 -50.99900 34.39800 1.000 86.76268 342 ARG A O 1
ATOM 2637 N N . GLU A 1 344 ? -23.49400 -53.07000 34.54100 1.000 67.48200 343 GLU A N 1
ATOM 2638 C CA . GLU A 1 344 ? -23.07200 -52.94100 35.95100 1.000 65.39268 343 GLU A CA 1
ATOM 2639 C C . GLU A 1 344 ? -21.88200 -51.97600 35.97600 1.000 64.30489 343 GLU A C 1
ATOM 2640 O O . GLU A 1 344 ? -21.62100 -51.38600 37.04000 1.000 75.51268 343 GLU A O 1
ATOM 2646 N N . LEU A 1 345 ? -21.12300 -51.89100 34.87700 1.000 71.39268 344 LEU A N 1
ATOM 2647 C CA . LEU A 1 345 ? -19.90100 -51.05300 34.80700 1.000 58.72045 344 LEU A CA 1
ATOM 2648 C C . LEU A 1 345 ? -20.23500 -49.73900 34.10800 1.000 73.61268 344 LEU A C 1
ATOM 2649 O O . LEU A 1 345 ? -19.29400 -49.03700 33.69800 1.000 89.90268 344 LEU A O 1
ATOM 2654 N N . ASP A 1 346 ? -21.52000 -49.43200 33.96600 1.000 77.53591 345 ASP A N 1
ATOM 2655 C CA . ASP A 1 346 ? -21.96000 -48.15400 33.35200 1.000 75.34508 345 ASP A CA 1
ATOM 2656 C C . ASP A 1 346 ? -21.70300 -47.05800 34.37100 1.000 85.82482 345 ASP A C 1
ATOM 2657 O O . ASP A 1 346 ? -22.27700 -47.09200 35.45600 1.000 73.63064 345 ASP A O 1
ATOM 2662 N N . PRO A 1 347 ? -20.81000 -46.09200 34.06500 1.000 96.44268 346 PRO A N 1
ATOM 2663 C CA . PRO A 1 347 ? -20.49600 -45.00500 34.98500 1.000 90.67268 346 PRO A CA 1
ATOM 2664 C C . PRO A 1 347 ? -21.58800 -43.92400 34.97500 1.000 88.60268 346 PRO A C 1
ATOM 2665 O O . PRO A 1 347 ? -21.53300 -43.06100 35.79800 1.000 77.48363 346 PRO A O 1
ATOM 2669 N N . PHE A 1 348 ? -22.51000 -43.97100 34.02000 1.000 125.55268 347 PHE A N 1
ATOM 2670 C CA . PHE A 1 348 ? -23.55800 -42.93900 33.84600 1.000 91.16514 347 PHE A CA 1
ATOM 2671 C C . PHE A 1 348 ? -24.95100 -43.53900 34.04800 1.000 107.04268 347 PHE A C 1
ATOM 2672 O O . PHE A 1 348 ? -25.82400 -43.32700 33.18000 1.000 118.33268 347 PHE A O 1
ATOM 2680 N N . ASN A 1 349 ? -25.17700 -44.26500 35.13800 1.000 127.52268 348 ASN A N 1
ATOM 2681 C CA . ASN A 1 349 ? -26.45500 -45.00400 35.34600 1.000 125.09268 348 ASN A CA 1
ATOM 2682 C C . ASN A 1 349 ? -27.17600 -44.49500 36.59500 1.000 144.44268 348 ASN A C 1
ATOM 2683 O O . ASN A 1 349 ? -26.50000 -44.29900 37.61300 1.000 127.76268 348 ASN A O 1
ATOM 2688 N N . GLY A 1 350 ? -28.49300 -44.29000 36.50300 1.000 126.10824 349 GLY A N 1
ATOM 2689 C CA . GLY A 1 350 ? -29.34600 -43.89800 37.64400 1.000 131.25043 349 GLY A CA 1
ATOM 2690 C C . GLY A 1 350 ? -29.27900 -42.40700 37.90800 1.000 155.38268 349 GLY A C 1
ATOM 2691 O O . GLY A 1 350 ? -30.24500 -41.86300 38.47700 1.000 126.67415 349 GLY A O 1
ATOM 2692 N N . MET A 1 351 ? -28.21400 -41.73300 37.47800 1.000 142.75268 350 MET A N 1
ATOM 2693 C CA . MET A 1 351 ? -28.13200 -40.25300 37.51600 1.000 146.39268 350 MET A CA 1
ATOM 2694 C C . MET A 1 351 ? -28.61800 -39.74200 36.16100 1.000 132.39354 350 MET A C 1
ATOM 2695 O O . MET A 1 351 ? -27.80100 -39.51300 35.25300 1.000 126.38554 350 MET A O 1
ATOM 2700 N N . THR A 1 352 ? -29.93200 -39.69400 36.00200 1.000 161.37268 351 THR A N 1
ATOM 2701 C CA . THR A 1 352 ? -30.55300 -39.24200 34.73400 1.000 158.96268 351 THR A CA 1
ATOM 2702 C C . THR A 1 352 ? -30.94000 -37.77300 34.89100 1.000 145.55268 351 THR A C 1
ATOM 2703 O O . THR A 1 352 ? -32.14900 -37.45200 34.78000 1.000 130.04656 351 THR A O 1
ATOM 2707 N N . THR A 1 353 ? -29.98300 -36.91800 35.21600 1.000 119.44248 352 THR A N 1
ATOM 2708 C CA . THR A 1 353 ? -30.29200 -35.48400 35.44400 1.000 133.26268 352 THR A CA 1
ATOM 2709 C C . THR A 1 353 ? -29.54100 -34.62600 34.42400 1.000 129.30268 352 THR A C 1
ATOM 2710 O O . THR A 1 353 ? -29.80300 -33.41500 34.36100 1.000 154.40268 352 THR A O 1
ATOM 2714 N N . SER A 1 354 ? -28.62600 -35.20500 33.66100 1.000 94.12012 353 SER A N 1
ATOM 2715 C CA . SER A 1 354 ? -27.66100 -34.41400 32.85800 1.000 78.26115 353 SER A CA 1
ATOM 2716 C C . SER A 1 354 ? -27.75600 -34.74400 31.37400 1.000 68.63235 353 SER A C 1
ATOM 2717 O O . SER A 1 354 ? -27.65600 -35.91500 31.01900 1.000 63.98268 353 SER A O 1
ATOM 2720 N N . GLU A 1 355 ? -27.88500 -33.71000 30.54900 1.000 61.28139 354 GLU A N 1
ATOM 2721 C CA . GLU A 1 355 ? -27.99600 -33.82600 29.08000 1.000 55.31946 354 GLU A CA 1
ATOM 2722 C C . GLU A 1 355 ? -26.76700 -34.56500 28.54800 1.000 63.12268 354 GLU A C 1
ATOM 2723 O O . GLU A 1 355 ? -26.95500 -35.50600 27.74500 1.000 58.74269 354 GLU A O 1
ATOM 2729 N N . LEU A 1 356 ? -25.56000 -34.14500 28.93500 1.000 42.38268 355 LEU A N 1
ATOM 2730 C CA . LEU A 1 356 ? -24.30900 -34.69900 28.34600 1.000 57.03268 355 LEU A CA 1
ATOM 2731 C C . LEU A 1 356 ? -24.26000 -36.22100 28.58100 1.000 55.91268 355 LEU A C 1
ATOM 2732 O O . LEU A 1 356 ? -23.98500 -36.97400 27.63300 1.000 34.97268 355 LEU A O 1
ATOM 2737 N N . HIS A 1 357 ? -24.55400 -36.66200 29.80000 1.000 52.46418 356 HIS A N 1
ATOM 2738 C CA . HIS A 1 357 ? -24.36600 -38.07900 30.18000 1.000 60.52268 356 HIS A CA 1
ATOM 2739 C C . HIS A 1 357 ? -25.52900 -38.92000 29.67700 1.000 44.65854 356 HIS A C 1
ATOM 2740 O O . HIS A 1 357 ? -25.26300 -40.06800 29.28600 1.000 48.97268 356 HIS A O 1
ATOM 2747 N N . ARG A 1 358 ? -26.75600 -38.41300 29.68700 1.000 44.81513 357 ARG A N 1
ATOM 2748 C CA . ARG A 1 358 ? -27.88600 -39.16600 29.07700 1.000 47.46036 357 ARG A CA 1
ATOM 2749 C C . ARG A 1 358 ? -27.55100 -39.44900 27.60800 1.000 50.21268 357 ARG A C 1
ATOM 2750 O O . ARG A 1 358 ? -27.67800 -40.60900 27.16600 1.000 52.50268 357 ARG A O 1
ATOM 2758 N N . ARG A 1 359 ? -27.04300 -38.44700 26.89800 1.000 45.24590 358 ARG A N 1
ATOM 2759 C CA . ARG A 1 359 ? -26.69400 -38.60000 25.46400 1.000 40.72268 358 ARG A CA 1
ATOM 2760 C C . ARG A 1 359 ? -25.58000 -39.63800 25.32200 1.000 51.36268 358 ARG A C 1
ATOM 2761 O O . ARG A 1 359 ? -25.70200 -40.52000 24.45600 1.000 51.06268 358 ARG A O 1
ATOM 2769 N N . ARG A 1 360 ? -24.56700 -39.57500 26.18400 1.000 44.13877 359 ARG A N 1
ATOM 2770 C CA . ARG A 1 360 ? -23.38600 -40.46600 26.04000 1.000 47.00268 359 ARG A CA 1
ATOM 2771 C C . ARG A 1 360 ? -23.74600 -41.90200 26.43800 1.000 45.17268 359 ARG A C 1
ATOM 2772 O O . ARG A 1 360 ? -23.24000 -42.83600 25.78900 1.000 30.77152 359 ARG A O 1
ATOM 2780 N N . ARG A 1 361 ? -24.56200 -42.08000 27.47300 1.000 38.87809 360 ARG A N 1
ATOM 2781 C CA . ARG A 1 361 ? -25.05100 -43.42000 27.86700 1.000 43.65268 360 ARG A CA 1
ATOM 2782 C C . ARG A 1 361 ? -25.74300 -44.07400 26.66000 1.000 40.35213 360 ARG A C 1
ATOM 2783 O O . ARG A 1 361 ? -25.47200 -45.26400 26.35700 1.000 54.57268 360 ARG A O 1
ATOM 2791 N N . ARG A 1 362 ? -26.60500 -43.34100 25.96000 1.000 44.45541 361 ARG A N 1
ATOM 2792 C CA . ARG A 1 362 ? -27.35200 -43.91900 24.82200 1.000 42.81358 361 ARG A CA 1
ATOM 2793 C C . ARG A 1 362 ? -26.35800 -44.29300 23.72100 1.000 41.28235 361 ARG A C 1
ATOM 2794 O O . ARG A 1 362 ? -26.44900 -45.42600 23.18700 1.000 50.06268 361 ARG A O 1
ATOM 2802 N N . LEU A 1 363 ? -25.43700 -43.39000 23.39000 1.000 36.41268 362 LEU A N 1
ATOM 2803 C CA . LEU A 1 363 ? -24.47000 -43.64900 22.28500 1.000 33.05690 362 LEU A CA 1
ATOM 2804 C C . LEU A 1 363 ? -23.57300 -44.83200 22.66500 1.000 43.60268 362 LEU A C 1
ATOM 2805 O O . LEU A 1 363 ? -23.14300 -45.56400 21.76100 1.000 36.22268 362 LEU A O 1
ATOM 2810 N N . ARG A 1 364 ? -23.30300 -45.02500 23.95600 1.000 35.02268 363 ARG A N 1
ATOM 2811 C CA . ARG A 1 364 ? -22.49100 -46.17800 24.40800 1.000 46.96268 363 ARG A CA 1
ATOM 2812 C C . ARG A 1 364 ? -23.20600 -47.47400 24.01100 1.000 47.80268 363 ARG A C 1
ATOM 2813 O O . ARG A 1 364 ? -22.56400 -48.34200 23.40600 1.000 45.16268 363 ARG A O 1
ATOM 2821 N N . ASP A 1 365 ? -24.50300 -47.56000 24.28400 1.000 61.09268 364 ASP A N 1
ATOM 2822 C CA . ASP A 1 365 ? -25.33800 -48.71800 23.86900 1.000 43.90500 364 ASP A CA 1
ATOM 2823 C C . ASP A 1 365 ? -25.20600 -48.91700 22.35700 1.000 41.51763 364 ASP A C 1
ATOM 2824 O O . ASP A 1 365 ? -24.97800 -50.05300 21.93600 1.000 35.35268 364 ASP A O 1
ATOM 2829 N N . LEU A 1 366 ? -25.31800 -47.86100 21.55200 1.000 38.00377 365 LEU A N 1
ATOM 2830 C CA . LEU A 1 366 ? -25.19600 -48.02900 20.07800 1.000 35.68268 365 LEU A CA 1
ATOM 2831 C C . LEU A 1 366 ? -23.81100 -48.60000 19.75500 1.000 52.83268 365 LEU A C 1
ATOM 2832 O O . LEU A 1 366 ? -23.72700 -49.53800 18.94300 1.000 31.86268 365 LEU A O 1
ATOM 2837 N N . TYR A 1 367 ? -22.77200 -48.07100 20.39000 1.000 36.09268 366 TYR A N 1
ATOM 2838 C CA . TYR A 1 367 ? -21.36400 -48.46500 20.13000 1.000 34.16268 366 TYR A CA 1
ATOM 2839 C C . TYR A 1 367 ? -21.18600 -49.95100 20.46300 1.000 55.48268 366 TYR A C 1
ATOM 2840 O O . TYR A 1 367 ? -20.61300 -50.68800 19.65700 1.000 36.15577 366 TYR A O 1
ATOM 2849 N N . ILE A 1 368 ? -21.62000 -50.37200 21.64400 1.000 37.82547 367 ILE A N 1
ATOM 2850 C CA . ILE A 1 368 ? -21.54700 -51.80300 22.04200 1.000 42.54268 367 ILE A CA 1
ATOM 2851 C C . ILE A 1 368 ? -22.24500 -52.65000 20.97000 1.000 55.54268 367 ILE A C 1
ATOM 2852 O O . ILE A 1 368 ? -21.66000 -53.65400 20.53900 1.000 43.26268 367 ILE A O 1
ATOM 2857 N N . ASP A 1 369 ? -23.44000 -52.25300 20.53200 1.000 41.18757 368 ASP A N 1
ATOM 2858 C CA . ASP A 1 369 ? -24.20900 -53.03600 19.53500 1.000 41.36268 368 ASP A CA 1
ATOM 2859 C C . ASP A 1 369 ? -23.42100 -53.12200 18.22500 1.000 41.09498 368 ASP A C 1
ATOM 2860 O O . ASP A 1 369 ? -23.31900 -54.23400 17.67300 1.000 55.57268 368 ASP A O 1
ATOM 2865 N N . LEU A 1 370 ? -22.81700 -52.03000 17.77000 1.000 40.02268 369 LEU A N 1
ATOM 2866 C CA . LEU A 1 370 ? -22.07000 -52.02300 16.47600 1.000 38.93268 369 LEU A CA 1
ATOM 2867 C C . LEU A 1 370 ? -20.77900 -52.83900 16.59500 1.000 38.75268 369 LEU A C 1
ATOM 2868 O O . LEU A 1 370 ? -20.46500 -53.57900 15.65800 1.000 69.82268 369 LEU A O 1
ATOM 2873 N N . VAL A 1 371 ? -20.04300 -52.70800 17.69300 1.000 43.39798 370 VAL A N 1
ATOM 2874 C CA . VAL A 1 371 ? -18.78600 -53.48600 17.89200 1.000 53.87268 370 VAL A CA 1
ATOM 2875 C C . VAL A 1 371 ? -19.14300 -54.97000 17.93000 1.000 50.33033 370 VAL A C 1
ATOM 2876 O O . VAL A 1 371 ? -18.47500 -55.75000 17.24400 1.000 62.16268 370 VAL A O 1
ATOM 2880 N N . ALA A 1 372 ? -20.15200 -55.34900 18.71200 1.000 54.56268 371 ALA A N 1
ATOM 2881 C CA . ALA A 1 372 ? -20.68800 -56.73200 18.71900 1.000 54.33268 371 ALA A CA 1
ATOM 2882 C C . ALA A 1 372 ? -20.89700 -57.20100 17.27400 1.000 56.74461 371 ALA A C 1
ATOM 2883 O O . ALA A 1 372 ? -20.38500 -58.28100 16.92700 1.000 64.63268 371 ALA A O 1
ATOM 2885 N N . ALA A 1 373 ? -21.59200 -56.40900 16.45600 1.000 46.63641 372 ALA A N 1
ATOM 2886 C CA . ALA A 1 373 ? -21.88100 -56.78200 15.05300 1.000 55.14510 372 ALA A CA 1
ATOM 2887 C C . ALA A 1 373 ? -20.56700 -57.08300 14.33000 1.000 59.11905 372 ALA A C 1
ATOM 2888 O O . ALA A 1 373 ? -20.46300 -58.14300 13.70200 1.000 74.79268 372 ALA A O 1
ATOM 2890 N N . MET A 1 374 ? -19.59600 -56.18600 14.42500 1.000 59.17852 373 MET A N 1
ATOM 2891 C CA . MET A 1 374 ? -18.28600 -56.32500 13.73500 1.000 64.38268 373 MET A CA 1
ATOM 2892 C C . MET A 1 374 ? -17.56800 -57.59500 14.22100 1.000 66.04269 373 MET A C 1
ATOM 2893 O O . MET A 1 374 ? -16.98400 -58.31900 13.37100 1.000 68.75270 373 MET A O 1
ATOM 2898 N N . LEU A 1 375 ? -17.64900 -57.91100 15.52100 1.000 75.25268 374 LEU A N 1
ATOM 2899 C CA . LEU A 1 375 ? -16.95900 -59.10800 16.08400 1.000 68.43215 374 LEU A CA 1
ATOM 2900 C C . LEU A 1 375 ? -17.64100 -60.37900 15.57800 1.000 75.23268 374 LEU A C 1
ATOM 2901 O O . LEU A 1 375 ? -16.94700 -61.24000 14.99600 1.000 76.49564 374 LEU A O 1
ATOM 2906 N N . ARG A 1 376 ? -18.96600 -60.49500 15.75800 1.000 83.18268 375 ARG A N 1
ATOM 2907 C CA . ARG A 1 376 ? -19.74500 -61.64700 15.24900 1.000 73.87713 375 ARG A CA 1
ATOM 2908 C C . ARG A 1 376 ? -19.40700 -61.80400 13.76500 1.000 84.24733 375 ARG A C 1
ATOM 2909 O O . ARG A 1 376 ? -19.45800 -62.93000 13.27600 1.000 92.74268 375 ARG A O 1
ATOM 2917 N N . GLY A 1 377 ? -19.04200 -60.69700 13.10400 1.000 72.61749 376 GLY A N 1
ATOM 2918 C CA . GLY A 1 377 ? -18.59100 -60.69600 11.70200 1.000 67.22270 376 GLY A CA 1
ATOM 2919 C C . GLY A 1 377 ? -17.20900 -61.28900 11.54800 1.000 79.25997 376 GLY A C 1
ATOM 2920 O O . GLY A 1 377 ? -16.92100 -61.85100 10.46500 1.000 88.97363 376 GLY A O 1
ATOM 2921 N N . VAL A 1 378 ? -16.33300 -61.16800 12.53500 1.000 81.31885 377 VAL A N 1
ATOM 2922 C CA . VAL A 1 378 ? -14.97600 -61.78000 12.41800 1.000 81.90881 377 VAL A CA 1
ATOM 2923 C C . VAL A 1 378 ? -15.11600 -63.30200 12.46500 1.000 92.43268 377 VAL A C 1
ATOM 2924 O O . VAL A 1 378 ? -14.55900 -63.98300 11.58100 1.000 89.58303 377 VAL A O 1
ATOM 2928 N N . LYS A 1 379 ? -15.87700 -63.80100 13.43700 1.000 90.66268 378 LYS A N 1
ATOM 2929 C CA . LYS A 1 379 ? -16.09900 -65.25500 13.61600 1.000 84.40585 378 LYS A CA 1
ATOM 2930 C C . LYS A 1 379 ? -16.58000 -65.86100 12.29400 1.000 102.35268 378 LYS A C 1
ATOM 2931 O O . LYS A 1 379 ? -16.24500 -67.02900 12.03600 1.000 92.29518 378 LYS A O 1
ATOM 2937 N N . ASN A 1 380 ? -17.42800 -65.15200 11.54900 1.000 120.50268 379 ASN A N 1
ATOM 2938 C CA . ASN A 1 380 ? -18.06700 -65.69100 10.32400 1.000 88.26672 379 ASN A CA 1
ATOM 2939 C C . ASN A 1 380 ? -17.09400 -65.55900 9.15500 1.000 88.90641 379 ASN A C 1
ATOM 2940 O O . ASN A 1 380 ? -17.53300 -65.78300 8.01900 1.000 97.28576 379 ASN A O 1
ATOM 2945 N N . GLY A 1 381 ? -15.83900 -65.17100 9.40600 1.000 93.16927 380 GLY A N 1
ATOM 2946 C CA . GLY A 1 381 ? -14.81900 -65.02100 8.35400 1.000 79.04472 380 GLY A CA 1
ATOM 2947 C C . GLY A 1 381 ? -15.09200 -63.82800 7.45100 1.000 87.86947 380 GLY A C 1
ATOM 2948 O O . GLY A 1 381 ? -14.25200 -63.55800 6.57500 1.000 84.26827 380 GLY A O 1
ATOM 2949 N N . GLU A 1 382 ? -16.19500 -63.10800 7.67300 1.000 122.89268 381 GLU A N 1
ATOM 2950 C CA . GLU A 1 382 ? -16.56700 -61.91000 6.87500 1.000 101.75268 381 GLU A CA 1
ATOM 2951 C C . GLU A 1 382 ? -15.52100 -60.82000 7.11900 1.000 97.49959 381 GLU A C 1
ATOM 2952 O O . GLU A 1 382 ? -15.27000 -60.04200 6.19900 1.000 90.50795 381 GLU A O 1
ATOM 2958 N N . LEU A 1 383 ? -14.92900 -60.77900 8.31500 1.000 97.26175 382 LEU A N 1
ATOM 2959 C CA . LEU A 1 383 ? -13.86400 -59.80800 8.66100 1.000 94.72837 382 LEU A CA 1
ATOM 2960 C C . LEU A 1 383 ? -12.66100 -60.52500 9.27700 1.000 92.18372 382 LEU A C 1
ATOM 2961 O O . LEU A 1 383 ? -12.83900 -61.58900 9.87200 1.000 105.13268 382 LEU A O 1
ATOM 2966 N N . THR A 1 384 ? -11.50000 -59.88900 9.19500 1.000 97.00816 383 THR A N 1
ATOM 2967 C CA . THR A 1 384 ? -10.24700 -60.35000 9.83300 1.000 98.15268 383 THR A CA 1
ATOM 2968 C C . THR A 1 384 ? -10.04300 -59.56800 11.12500 1.000 93.63955 383 THR A C 1
ATOM 2969 O O . THR A 1 384 ? -10.48400 -58.39400 11.17500 1.000 101.80268 383 THR A O 1
ATOM 2973 N N . TRP A 1 385 ? -9.35100 -60.16100 12.09400 1.000 95.61693 384 TRP A N 1
ATOM 2974 C CA . TRP A 1 385 ? -8.98400 -59.45400 13.34200 1.000 89.34486 384 TRP A CA 1
ATOM 2975 C C . TRP A 1 385 ? -8.12300 -58.23500 13.00200 1.000 87.63875 384 TRP A C 1
ATOM 2976 O O . TRP A 1 385 ? -8.32700 -57.16400 13.58400 1.000 104.84268 384 TRP A O 1
ATOM 2987 N N . GLU A 1 386 ? -7.25200 -58.40000 12.01100 1.000 84.94613 385 GLU A N 1
ATOM 2988 C CA . GLU A 1 386 ? -6.35900 -57.33200 11.51400 1.000 85.49268 385 GLU A CA 1
ATOM 2989 C C . GLU A 1 386 ? -7.21300 -56.19300 10.96000 1.000 92.34268 385 GLU A C 1
ATOM 2990 O O . GLU A 1 386 ? -6.71500 -55.07000 10.95500 1.000 90.15268 385 GLU A O 1
ATOM 2996 N N . GLU A 1 387 ? -8.41000 -56.47600 10.45700 1.000 106.39268 386 GLU A N 1
ATOM 2997 C CA . GLU A 1 387 ? -9.30900 -55.40400 9.96900 1.000 91.46643 386 GLU A CA 1
ATOM 2998 C C . GLU A 1 387 ? -9.87200 -54.66800 11.18000 1.000 79.48268 386 GLU A C 1
ATOM 2999 O O . GLU A 1 387 ? -9.79100 -53.43100 11.23100 1.000 74.72268 386 GLU A O 1
ATOM 3005 N N . VAL A 1 388 ? -10.44700 -55.42500 12.10600 1.000 103.55268 387 VAL A N 1
ATOM 3006 C CA . VAL A 1 388 ? -11.13000 -54.88900 13.31600 1.000 89.15825 387 VAL A CA 1
ATOM 3007 C C . VAL A 1 388 ? -10.14100 -54.02100 14.09000 1.000 81.42686 387 VAL A C 1
ATOM 3008 O O . VAL A 1 388 ? -10.52500 -52.94300 14.53700 1.000 82.38268 387 VAL A O 1
ATOM 3012 N N . VAL A 1 389 ? -8.90300 -54.46300 14.21800 1.000 97.80268 388 VAL A N 1
ATOM 3013 C CA . VAL A 1 389 ? -7.90400 -53.76600 15.07100 1.000 86.84241 388 VAL A CA 1
ATOM 3014 C C . VAL A 1 389 ? -7.42500 -52.49400 14.35600 1.000 85.18268 388 VAL A C 1
ATOM 3015 O O . VAL A 1 389 ? -6.88500 -51.60600 15.01100 1.000 71.63642 388 VAL A O 1
ATOM 3019 N N . ALA A 1 390 ? -7.62200 -52.39700 13.04600 1.000 87.29268 389 ALA A N 1
ATOM 3020 C CA . ALA A 1 390 ? -7.32200 -51.17900 12.27900 1.000 85.97796 389 ALA A CA 1
ATOM 3021 C C . ALA A 1 390 ? -8.50200 -50.21100 12.40600 1.000 87.13268 389 ALA A C 1
ATOM 3022 O O . ALA A 1 390 ? -8.23300 -49.00100 12.49700 1.000 76.34299 389 ALA A O 1
ATOM 3024 N N . ILE A 1 391 ? -9.74900 -50.69300 12.37000 1.000 79.57268 390 ILE A N 1
ATOM 3025 C CA . ILE A 1 391 ? -10.93400 -49.80000 12.53100 1.000 81.77888 390 ILE A CA 1
ATOM 3026 C C . ILE A 1 391 ? -10.91500 -49.23300 13.95500 1.000 69.52767 390 ILE A C 1
ATOM 3027 O O . ILE A 1 391 ? -11.14000 -48.02500 14.10900 1.000 74.00268 390 ILE A O 1
ATOM 3032 N N . MET A 1 392 ? -10.70400 -50.08200 14.96100 1.000 74.18879 391 MET A N 1
ATOM 3033 C CA . MET A 1 392 ? -10.92600 -49.69100 16.37500 1.000 69.30805 391 MET A CA 1
ATOM 3034 C C . MET A 1 392 ? -9.89100 -48.65600 16.78800 1.000 71.35462 391 MET A C 1
ATOM 3035 O O . MET A 1 392 ? -10.23400 -47.75600 17.56000 1.000 69.91268 391 MET A O 1
ATOM 3040 N N . ASP A 1 393 ? -8.68100 -48.74800 16.25100 1.000 77.17779 392 ASP A N 1
ATOM 3041 C CA . ASP A 1 393 ? -7.60200 -47.77900 16.55300 1.000 93.13268 392 ASP A CA 1
ATOM 3042 C C . ASP A 1 393 ? -7.99300 -46.43300 15.93600 1.000 84.12268 392 ASP A C 1
ATOM 3043 O O . ASP A 1 393 ? -7.69700 -45.40200 16.55800 1.000 89.82562 392 ASP A O 1
ATOM 3048 N N . GLY A 1 394 ? -8.61300 -46.44700 14.75600 1.000 84.19268 393 GLY A N 1
ATOM 3049 C CA . GLY A 1 394 ? -9.17500 -45.22400 14.16100 1.000 70.09268 393 GLY A CA 1
ATOM 3050 C C . GLY A 1 394 ? -10.22100 -44.62600 15.07800 1.000 67.94268 393 GLY A C 1
ATOM 3051 O O . GLY A 1 394 ? -10.08100 -43.45000 15.46200 1.000 70.38665 393 GLY A O 1
ATOM 3052 N N . LEU A 1 395 ? -11.21700 -45.42800 15.44600 1.000 72.22713 394 LEU A N 1
ATOM 3053 C CA . LEU A 1 395 ? -12.43500 -44.91000 16.11800 1.000 69.85268 394 LEU A CA 1
ATOM 3054 C C . LEU A 1 395 ? -12.04200 -44.33500 17.47900 1.000 67.85550 394 LEU A C 1
ATOM 3055 O O . LEU A 1 395 ? -12.52400 -43.24700 17.80300 1.000 62.52501 394 LEU A O 1
ATOM 3060 N N . LEU A 1 396 ? -11.20800 -45.04800 18.24300 1.000 80.04268 395 LEU A N 1
ATOM 3061 C CA . LEU A 1 396 ? -10.90800 -44.66300 19.64500 1.000 68.69825 395 LEU A CA 1
ATOM 3062 C C . LEU A 1 396 ? -10.11000 -43.36400 19.65800 1.000 65.74269 395 LEU A C 1
ATOM 3063 O O . LEU A 1 396 ? -10.31500 -42.57500 20.60000 1.000 71.35268 395 LEU A O 1
ATOM 3068 N N . ALA A 1 397 ? -9.28700 -43.11200 18.64300 1.000 71.00268 396 ALA A N 1
ATOM 3069 C CA . ALA A 1 397 ? -8.58600 -41.81500 18.49500 1.000 59.72615 396 ALA A CA 1
ATOM 3070 C C . ALA A 1 397 ? -9.59300 -40.74000 18.08300 1.000 68.98287 396 ALA A C 1
ATOM 3071 O O . ALA A 1 397 ? -9.60400 -39.66600 18.69300 1.000 82.14268 396 ALA A O 1
ATOM 3073 N N . ARG A 1 398 ? -10.43000 -41.01400 17.08900 1.000 67.81268 397 ARG A N 1
ATOM 3074 C CA . ARG A 1 398 ? -11.45800 -40.04300 16.63800 1.000 71.49268 397 ARG A CA 1
ATOM 3075 C C . ARG A 1 398 ? -12.36000 -39.68300 17.83800 1.000 78.81032 397 ARG A C 1
ATOM 3076 O O . ARG A 1 398 ? -12.89200 -38.55100 17.87700 1.000 76.93268 397 ARG A O 1
ATOM 3084 N N . LEU A 1 399 ? -12.51700 -40.60100 18.79600 1.000 75.75401 398 LEU A N 1
ATOM 3085 C CA . LEU A 1 399 ? -13.37800 -40.40900 19.99700 1.000 70.16170 398 LEU A CA 1
ATOM 3086 C C . LEU A 1 399 ? -12.64200 -39.61900 21.07500 1.000 79.68268 398 LEU A C 1
ATOM 3087 O O . LEU A 1 399 ? -13.31400 -38.90400 21.81500 1.000 74.30268 398 LEU A O 1
ATOM 3092 N N . ALA A 1 400 ? -11.33600 -39.83000 21.24000 1.000 92.42268 399 ALA A N 1
ATOM 3093 C CA . ALA A 1 400 ? -10.53200 -39.11300 22.26000 1.000 72.90806 399 ALA A CA 1
ATOM 3094 C C . ALA A 1 400 ? -10.48500 -37.63100 21.88600 1.000 110.44268 399 ALA A C 1
ATOM 3095 O O . ALA A 1 400 ? -10.69700 -36.80000 22.80100 1.000 83.66440 399 ALA A O 1
ATOM 3097 N N . ASP A 1 401 ? -10.33200 -37.33700 20.59100 1.000 94.25399 400 ASP A N 1
ATOM 3098 C CA . ASP A 1 401 ? -10.35100 -35.94000 20.09100 1.000 100.14268 400 ASP A CA 1
ATOM 3099 C C . ASP A 1 401 ? -11.69500 -35.29300 20.41700 1.000 106.75268 400 ASP A C 1
ATOM 3100 O O . ASP A 1 401 ? -12.73000 -35.85700 20.03600 1.000 85.67127 400 ASP A O 1
ATOM 3105 N N . PRO A 1 402 ? -11.71900 -34.14000 21.11600 1.000 116.09268 401 PRO A N 1
ATOM 3106 C CA . PRO A 1 402 ? -12.96100 -33.43600 21.43300 1.000 105.49268 401 PRO A CA 1
ATOM 3107 C C . PRO A 1 402 ? -13.43700 -32.52500 20.29300 1.000 87.35392 401 PRO A C 1
ATOM 3108 O O . PRO A 1 402 ? -14.38900 -31.80700 20.48300 1.000 91.03627 401 PRO A O 1
ATOM 3112 N N . GLU A 1 403 ? -12.77200 -32.59500 19.13000 1.000 101.58105 402 GLU A N 1
ATOM 3113 C CA . GLU A 1 403 ? -13.18200 -31.77900 17.96100 1.000 97.94587 402 GLU A CA 1
ATOM 3114 C C . GLU A 1 403 ? -14.06100 -32.61800 17.03500 1.000 88.43030 402 GLU A C 1
ATOM 3115 O O . GLU A 1 403 ? -14.67100 -32.03300 16.12500 1.000 86.44191 402 GLU A O 1
ATOM 3121 N N . VAL A 1 404 ? -14.10200 -33.92900 17.26400 1.000 104.25268 403 VAL A N 1
ATOM 3122 C CA . VAL A 1 404 ? -15.01300 -34.81000 16.47600 1.000 75.12195 403 VAL A CA 1
ATOM 3123 C C . VAL A 1 404 ? -16.21600 -35.12400 17.35800 1.000 68.90647 403 VAL A C 1
ATOM 3124 O O . VAL A 1 404 ? -16.01100 -35.41900 18.53900 1.000 61.33987 403 VAL A O 1
ATOM 3128 N N . SER A 1 405 ? -17.42100 -35.03800 16.79600 1.000 66.20268 404 SER A N 1
ATOM 3129 C CA . SER A 1 405 ? -18.61400 -35.39800 17.58700 1.000 62.95707 404 SER A CA 1
ATOM 3130 C C . SER A 1 405 ? -18.65700 -36.91200 17.79600 1.000 61.90268 404 SER A C 1
ATOM 3131 O O . SER A 1 405 ? -18.29600 -37.67700 16.86000 1.000 66.35268 404 SER A O 1
ATOM 3134 N N . GLU A 1 406 ? -19.09000 -37.32800 18.98000 1.000 57.91625 405 GLU A N 1
ATOM 3135 C CA . GLU A 1 406 ? -19.21400 -38.77600 19.28400 1.000 68.25268 405 GLU A CA 1
ATOM 3136 C C . GLU A 1 406 ? -20.11900 -39.42500 18.22100 1.000 49.49268 405 GLU A C 1
ATOM 3137 O O . GLU A 1 406 ? -19.81400 -40.56000 17.79200 1.000 43.76268 405 GLU A O 1
ATOM 3143 N N . GLU A 1 407 ? -21.15800 -38.72100 17.75800 1.000 43.08758 406 GLU A N 1
ATOM 3144 C CA . GLU A 1 407 ? -22.11100 -39.26500 16.74700 1.000 50.91986 406 GLU A CA 1
ATOM 3145 C C . GLU A 1 407 ? -21.38100 -39.50900 15.41800 1.000 44.81911 406 GLU A C 1
ATOM 3146 O O . GLU A 1 407 ? -21.55400 -40.58700 14.82000 1.000 44.40268 406 GLU A O 1
ATOM 3152 N N . GLU A 1 408 ? -20.59600 -38.55400 14.95000 1.000 45.59269 407 GLU A N 1
ATOM 3153 C CA . GLU A 1 408 ? -19.84800 -38.72800 13.69000 1.000 51.43448 407 GLU A CA 1
ATOM 3154 C C . GLU A 1 408 ? -18.82400 -39.85500 13.85100 1.000 49.82965 407 GLU A C 1
ATOM 3155 O O . GLU A 1 408 ? -18.57200 -40.57000 12.85300 1.000 47.14617 407 GLU A O 1
ATOM 3161 N N . ALA A 1 409 ? -18.24900 -40.02600 15.03900 1.000 49.55268 408 ALA A N 1
ATOM 3162 C CA . ALA A 1 409 ? -17.28300 -41.12700 15.27300 1.000 47.50940 408 ALA A CA 1
ATOM 3163 C C . ALA A 1 409 ? -17.99100 -42.46800 15.04500 1.000 44.87268 408 ALA A C 1
ATOM 3164 O O . ALA A 1 409 ? -17.47600 -43.32700 14.28900 1.000 44.38268 408 ALA A O 1
ATOM 3166 N N . LEU A 1 410 ? -19.16800 -42.63300 15.64000 1.000 47.01401 409 LEU A N 1
ATOM 3167 C CA . LEU A 1 410 ? -19.90100 -43.92700 15.58200 1.000 51.52268 409 LEU A CA 1
ATOM 3168 C C . LEU A 1 410 ? -20.39200 -44.17400 14.16200 1.000 37.30718 409 LEU A C 1
ATOM 3169 O O . LEU A 1 410 ? -20.33600 -45.32100 13.69500 1.000 54.28268 409 LEU A O 1
ATOM 3174 N N . VAL A 1 411 ? -20.80400 -43.12300 13.47000 1.000 38.29355 410 VAL A N 1
ATOM 3175 C CA . VAL A 1 411 ? -21.23600 -43.26100 12.05600 1.000 40.06268 410 VAL A CA 1
ATOM 3176 C C . VAL A 1 411 ? -20.04800 -43.74600 11.22300 1.000 50.02027 410 VAL A C 1
ATOM 3177 O O . VAL A 1 411 ? -20.26200 -44.57300 10.32900 1.000 50.50022 410 VAL A O 1
ATOM 3181 N N . GLY A 1 412 ? -18.84700 -43.25100 11.50300 1.000 48.83504 411 GLY A N 1
ATOM 3182 C CA . GLY A 1 412 ? -17.62600 -43.78800 10.87500 1.000 49.17474 411 GLY A CA 1
ATOM 3183 C C . GLY A 1 412 ? -17.49300 -45.28700 11.09500 1.000 61.28268 411 GLY A C 1
ATOM 3184 O O . GLY A 1 412 ? -17.16100 -46.00500 10.13600 1.000 55.21197 411 GLY A O 1
ATOM 3185 N N . LEU A 1 413 ? -17.75500 -45.76900 12.30800 1.000 37.55271 412 LEU A N 1
ATOM 3186 C CA . LEU A 1 413 ? -17.71500 -47.23100 12.57500 1.000 46.48477 412 LEU A CA 1
ATOM 3187 C C . LEU A 1 413 ? -18.64800 -47.95400 11.58900 1.000 54.28268 412 LEU A C 1
ATOM 3188 O O . LEU A 1 413 ? -18.16900 -48.92500 10.94200 1.000 49.87268 412 LEU A O 1
ATOM 3193 N N . LEU A 1 414 ? -19.89700 -47.48900 11.42700 1.000 49.91083 413 LEU A N 1
ATOM 3194 C CA . LEU A 1 414 ? -20.84600 -48.06700 10.42300 1.000 52.22200 413 LEU A CA 1
ATOM 3195 C C . LEU A 1 414 ? -20.20200 -48.04100 9.03700 1.000 51.72920 413 LEU A C 1
ATOM 3196 O O . LEU A 1 414 ? -20.30300 -49.04600 8.31700 1.000 69.21268 413 LEU A O 1
ATOM 3201 N N . GLU A 1 415 ? -19.67700 -46.88300 8.63400 1.000 59.16428 414 GLU A N 1
ATOM 3202 C CA . GLU A 1 415 ? -19.08100 -46.71900 7.28700 1.000 60.29268 414 GLU A CA 1
ATOM 3203 C C . GLU A 1 415 ? -18.08000 -47.86100 7.08400 1.000 60.58268 414 GLU A C 1
ATOM 3204 O O . GLU A 1 415 ? -18.15500 -48.53100 6.04000 1.000 67.15578 414 GLU A O 1
ATOM 3210 N N . GLU A 1 416 ? -17.21100 -48.10400 8.06500 1.000 65.15268 415 GLU A N 1
ATOM 3211 C CA . GLU A 1 416 ? -16.12400 -49.10900 7.91100 1.000 76.55268 415 GLU A CA 1
ATOM 3212 C C . GLU A 1 416 ? -16.76800 -50.49100 7.73900 1.000 66.08044 415 GLU A C 1
ATOM 3213 O O . GLU A 1 416 ? -16.29100 -51.27400 6.89600 1.000 73.92268 415 GLU A O 1
ATOM 3219 N N . ILE A 1 417 ? -17.79600 -50.79900 8.52500 1.000 67.48379 416 ILE A N 1
ATOM 3220 C CA . ILE A 1 417 ? -18.38600 -52.16800 8.53400 1.000 73.11692 416 ILE A CA 1
ATOM 3221 C C . ILE A 1 417 ? -19.16900 -52.40500 7.23900 1.000 75.85812 416 ILE A C 1
ATOM 3222 O O . ILE A 1 417 ? -19.35300 -53.57200 6.87900 1.000 74.20008 416 ILE A O 1
ATOM 3227 N N . VAL A 1 418 ? -19.75500 -51.38000 6.62900 1.000 81.47039 417 VAL A N 1
ATOM 3228 C CA . VAL A 1 418 ? -20.65300 -51.62500 5.45800 1.000 75.42337 417 VAL A CA 1
ATOM 3229 C C . VAL A 1 418 ? -19.86400 -51.51000 4.15800 1.000 88.84273 417 VAL A C 1
ATOM 3230 O O . VAL A 1 418 ? -20.29300 -52.08500 3.15400 1.000 90.60794 417 VAL A O 1
ATOM 3234 N N . LYS A 1 419 ? -18.73600 -50.82200 4.19500 1.000 103.68268 418 LYS A N 1
ATOM 3235 C CA . LYS A 1 419 ? -17.93800 -50.57000 2.97400 1.000 104.85178 418 LYS A CA 1
ATOM 3236 C C . LYS A 1 419 ? -17.93100 -51.78000 2.04700 1.000 108.82268 418 LYS A C 1
ATOM 3237 O O . LYS A 1 419 ? -18.49100 -51.66500 0.95100 1.000 127.14268 418 LYS A O 1
ATOM 3243 N N . ASP A 1 420 ? -17.34900 -52.89800 2.47300 1.000 135.43268 419 ASP A N 1
ATOM 3244 C CA . ASP A 1 420 ? -17.16900 -54.06900 1.57200 1.000 121.20268 419 ASP A CA 1
ATOM 3245 C C . ASP A 1 420 ? -18.50300 -54.74000 1.24900 1.000 110.38436 419 ASP A C 1
ATOM 3246 O O . ASP A 1 420 ? -18.48300 -55.80500 0.62200 1.000 117.03268 419 ASP A O 1
ATOM 3251 N N . LYS A 1 421 ? -19.61800 -54.14200 1.65400 1.000 109.72158 420 LYS A N 1
ATOM 3252 C CA . LYS A 1 421 ? -20.94600 -54.75800 1.41800 1.000 107.51268 420 LYS A CA 1
ATOM 3253 C C . LYS A 1 421 ? -20.85600 -56.18500 1.96000 1.000 110.34268 420 LYS A C 1
ATOM 3254 O O . LYS A 1 421 ? -21.33000 -57.12100 1.28900 1.000 100.45585 420 LYS A O 1
ATOM 3260 N N . LYS A 1 422 ? -20.25500 -56.32200 3.14500 1.000 103.80268 421 LYS A N 1
ATOM 3261 C CA . LYS A 1 422 ? -20.12800 -57.64800 3.80000 1.000 107.21268 421 LYS A CA 1
ATOM 3262 C C . LYS A 1 422 ? -21.47100 -58.04000 4.41800 1.000 94.64292 421 LYS A C 1
ATOM 3263 O O . LYS A 1 422 ? -22.21900 -57.14400 4.81800 1.000 92.26268 421 LYS A O 1
ATOM 3269 N N . PRO A 1 423 ? -21.79200 -59.32800 4.53000 1.000 81.87703 422 PRO A N 1
ATOM 3270 C CA . PRO A 1 423 ? -23.10200 -59.73800 5.01600 1.000 85.53268 422 PRO A CA 1
ATOM 3271 C C . PRO A 1 423 ? -23.47800 -59.16700 6.38900 1.000 83.21268 422 PRO A C 1
ATOM 3272 O O . PRO A 1 423 ? -24.64800 -59.10200 6.67900 1.000 82.33268 422 PRO A O 1
ATOM 3276 N N . ILE A 1 424 ? -22.49000 -58.79000 7.19500 1.000 89.33268 423 ILE A N 1
ATOM 3277 C CA . ILE A 1 424 ? -22.74900 -58.22800 8.55500 1.000 81.68268 423 ILE A CA 1
ATOM 3278 C C . ILE A 1 424 ? -23.33600 -56.83100 8.37400 1.000 74.28268 423 ILE A C 1
ATOM 3279 O O . ILE A 1 424 ? -24.08600 -56.36900 9.24600 1.000 72.22984 423 ILE A O 1
ATOM 3284 N N . ALA A 1 425 ? -23.00000 -56.20000 7.25800 1.000 75.84981 424 ALA A N 1
ATOM 3285 C CA . ALA A 1 425 ? -23.54400 -54.85800 6.93800 1.000 72.98584 424 ALA A CA 1
ATOM 3286 C C . ALA A 1 425 ? -25.03700 -54.82600 7.26900 1.000 69.31677 424 ALA A C 1
ATOM 3287 O O . ALA A 1 425 ? -25.47300 -53.88900 7.96900 1.000 76.60268 424 ALA A O 1
ATOM 3289 N N . GLU A 1 426 ? -25.79200 -55.83700 6.83900 1.000 70.47787 425 GLU A N 1
ATOM 3290 C CA . GLU A 1 426 ? -27.26900 -55.81600 6.98400 1.000 91.09268 425 GLU A CA 1
ATOM 3291 C C . GLU A 1 426 ? -27.64400 -55.58500 8.44900 1.000 76.60268 425 GLU A C 1
ATOM 3292 O O . GLU A 1 426 ? -28.48900 -54.70600 8.71200 1.000 66.56268 425 GLU A O 1
ATOM 3298 N N . LYS A 1 427 ? -26.98000 -56.27500 9.37000 1.000 80.04330 426 LYS A N 1
ATOM 3299 C CA . LYS A 1 427 ? -27.36400 -56.22100 10.80500 1.000 72.14268 426 LYS A CA 1
ATOM 3300 C C . LYS A 1 427 ? -26.93400 -54.87700 11.39200 1.000 60.55991 426 LYS A C 1
ATOM 3301 O O . LYS A 1 427 ? -27.68400 -54.30400 12.20800 1.000 65.38268 426 LYS A O 1
ATOM 3307 N N . ALA A 1 428 ? -25.77800 -54.38600 10.94500 1.000 55.88182 427 ALA A N 1
ATOM 3308 C CA . ALA A 1 428 ? -25.23900 -53.08500 11.39700 1.000 56.60268 427 ALA A CA 1
ATOM 3309 C C . ALA A 1 428 ? -26.27900 -52.01300 11.07600 1.000 68.87268 427 ALA A C 1
ATOM 3310 O O . ALA A 1 428 ? -26.72400 -51.32300 12.00300 1.000 60.45268 427 ALA A O 1
ATOM 3312 N N . LEU A 1 429 ? -26.68100 -51.92200 9.81000 1.000 63.69213 428 LEU A N 1
ATOM 3313 C CA . LEU A 1 429 ? -27.65200 -50.90500 9.36300 1.000 52.08268 428 LEU A CA 1
ATOM 3314 C C . LEU A 1 429 ? -28.90200 -51.03200 10.21500 1.000 52.31227 428 LEU A C 1
ATOM 3315 O O . LEU A 1 429 ? -29.42200 -50.00300 10.63500 1.000 68.72268 428 LEU A O 1
ATOM 3320 N N . LYS A 1 430 ? -29.34500 -52.25200 10.48700 1.000 55.39270 429 LYS A N 1
ATOM 3321 C CA . LYS A 1 430 ? -30.58500 -52.47400 11.26100 1.000 56.17165 429 LYS A CA 1
ATOM 3322 C C . LYS A 1 430 ? -30.43100 -51.81700 12.63100 1.000 59.81064 429 LYS A C 1
ATOM 3323 O O . LYS A 1 430 ? -31.35800 -51.10800 13.06300 1.000 57.39268 429 LYS A O 1
ATOM 3329 N N . ILE A 1 431 ? -29.28000 -52.00600 13.27100 1.000 58.98250 430 ILE A N 1
ATOM 3330 C CA . ILE A 1 431 ? -29.02000 -51.43800 14.62300 1.000 55.77662 430 ILE A CA 1
ATOM 3331 C C . ILE A 1 431 ? -29.12600 -49.92200 14.51600 1.000 45.54268 430 ILE A C 1
ATOM 3332 O O . ILE A 1 431 ? -29.83300 -49.34200 15.32600 1.000 48.22268 430 ILE A O 1
ATOM 3337 N N . ALA A 1 432 ? -28.45800 -49.34500 13.52300 1.000 49.90268 431 ALA A N 1
ATOM 3338 C CA . ALA A 1 432 ? -28.36000 -47.88800 13.34100 1.000 39.04065 431 ALA A CA 1
ATOM 3339 C C . ALA A 1 432 ? -29.74000 -47.32300 13.02400 1.000 51.02268 431 ALA A C 1
ATOM 3340 O O . ALA A 1 432 ? -30.17200 -46.36000 13.70600 1.000 59.36268 431 ALA A O 1
ATOM 3342 N N . VAL A 1 433 ? -30.41600 -47.87000 12.01600 1.000 49.42688 432 VAL A N 1
ATOM 3343 C CA . VAL A 1 433 ? -31.75700 -47.37000 11.59300 1.000 51.34338 432 VAL A CA 1
ATOM 3344 C C . VAL A 1 433 ? -32.69700 -47.42500 12.80000 1.000 47.72630 432 VAL A C 1
ATOM 3345 O O . VAL A 1 433 ? -33.47900 -46.48100 12.97900 1.000 49.01825 432 VAL A O 1
ATOM 3349 N N . ASP A 1 434 ? -32.60100 -48.47300 13.61300 1.000 48.97149 433 ASP A N 1
ATOM 3350 C CA . ASP A 1 434 ? -33.46900 -48.63700 14.80300 1.000 57.82345 433 ASP A CA 1
ATOM 3351 C C . ASP A 1 434 ? -33.16700 -47.53700 15.81100 1.000 46.55730 433 ASP A C 1
ATOM 3352 O O . ASP A 1 434 ? -34.11500 -46.96300 16.35700 1.000 48.49082 433 ASP A O 1
ATOM 3357 N N . PHE A 1 435 ? -31.88900 -47.29900 16.09200 1.000 48.12268 434 PHE A N 1
ATOM 3358 C CA . PHE A 1 435 ? -31.44000 -46.29600 17.09800 1.000 53.27442 434 PHE A CA 1
ATOM 3359 C C . PHE A 1 435 ? -32.01100 -44.91500 16.75000 1.000 62.17268 434 PHE A C 1
ATOM 3360 O O . PHE A 1 435 ? -32.56400 -44.24800 17.63800 1.000 43.53735 434 PHE A O 1
ATOM 3368 N N . VAL A 1 436 ? -31.88100 -44.51200 15.48700 1.000 56.11703 435 VAL A N 1
ATOM 3369 C CA . VAL A 1 436 ? -32.28100 -43.15700 15.00500 1.000 51.74501 435 VAL A CA 1
ATOM 3370 C C . VAL A 1 436 ? -33.79300 -42.99200 15.17400 1.000 58.30600 435 VAL A C 1
ATOM 3371 O O . VAL A 1 436 ? -34.22800 -41.88800 15.54600 1.000 57.19268 435 VAL A O 1
ATOM 3375 N N . GLU A 1 437 ? -34.56900 -44.03900 14.89400 1.000 58.85268 436 GLU A N 1
ATOM 3376 C CA . GLU A 1 437 ? -36.04400 -44.00700 15.06100 1.000 5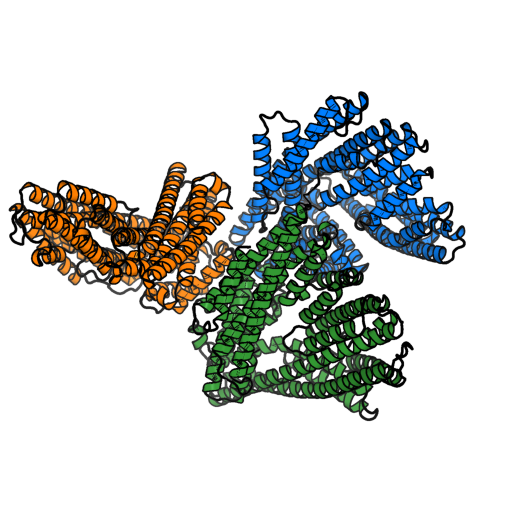2.92756 436 GLU A CA 1
ATOM 3377 C C . GLU A 1 437 ? -36.34900 -43.85300 16.55100 1.000 51.04268 436 GLU A C 1
ATOM 3378 O O . GLU A 1 437 ? -37.22000 -43.04500 16.90100 1.000 64.26268 436 GLU A O 1
ATOM 3384 N N . ALA A 1 438 ? -35.63800 -44.57600 17.40400 1.000 41.68268 437 ALA A N 1
ATOM 3385 C CA . ALA A 1 438 ? -35.88800 -44.55500 18.85900 1.000 51.44332 437 ALA A CA 1
ATOM 3386 C C . ALA A 1 438 ? -35.33700 -43.26000 19.45900 1.000 47.94001 437 ALA A C 1
ATOM 3387 O O . ALA A 1 438 ? -35.89700 -42.76600 20.44000 1.000 61.09268 437 ALA A O 1
ATOM 3389 N N . ASN A 1 439 ? -34.29900 -42.70000 18.85500 1.000 54.90465 438 ASN A N 1
ATOM 3390 C CA . ASN A 1 439 ? -33.58000 -41.52800 19.41800 1.000 62.74268 438 ASN A CA 1
ATOM 3391 C C . ASN A 1 439 ? -33.44800 -40.51100 18.29900 1.000 71.81268 438 ASN A C 1
ATOM 3392 O O . ASN A 1 439 ? -32.40600 -40.43700 17.65800 1.000 77.92268 438 ASN A O 1
ATOM 3397 N N . PRO A 1 440 ? -34.51500 -39.73100 18.01900 1.000 78.87268 439 PRO A N 1
ATOM 3398 C CA . PRO A 1 440 ? -34.49900 -38.80400 16.88600 1.000 72.24268 439 PRO A CA 1
ATOM 3399 C C . PRO A 1 440 ? -33.56700 -37.58600 17.04000 1.000 110.46268 439 PRO A C 1
ATOM 3400 O O . PRO A 1 440 ? -33.31100 -36.93400 16.06000 1.000 77.58275 439 PRO A O 1
ATOM 3404 N N . GLU A 1 441 ? -33.09900 -37.31500 18.24400 1.000 82.50907 440 GLU A N 1
ATOM 3405 C CA . GLU A 1 441 ? -32.16100 -36.20800 18.53800 1.000 68.71141 440 GLU A CA 1
ATOM 3406 C C . GLU A 1 441 ? -30.83300 -36.45700 17.81300 1.000 65.65221 440 GLU A C 1
ATOM 3407 O O . GLU A 1 441 ? -30.03000 -35.52800 17.75300 1.000 59.07395 440 GLU A O 1
ATOM 3413 N N . PHE A 1 442 ? -30.56500 -37.66700 17.35200 1.000 55.55387 441 PHE A N 1
ATOM 3414 C CA . PHE A 1 442 ? -29.27700 -38.01400 16.71200 1.000 48.63737 441 PHE A CA 1
ATOM 3415 C C . PHE A 1 442 ? -29.10500 -37.10000 15.51000 1.000 63.95906 441 PHE A C 1
ATOM 3416 O O . PHE A 1 442 ? -27.97200 -36.72500 15.17100 1.000 88.56268 441 PHE A O 1
ATOM 3424 N N . LEU A 1 443 ? -30.21900 -36.71000 14.90500 1.000 59.18268 442 LEU A N 1
ATOM 3425 C CA . LEU A 1 443 ? -30.20600 -35.95300 13.62600 1.000 64.27268 442 LEU A CA 1
ATOM 3426 C C . LEU A 1 443 ? -30.04100 -34.45100 13.89300 1.000 61.02268 442 LEU A C 1
ATOM 3427 O O . LEU A 1 443 ? -30.20500 -33.65900 12.94900 1.000 73.45268 442 LEU A O 1
ATOM 3432 N N . ARG A 1 444 ? -29.66400 -34.09000 15.10700 1.000 63.83560 443 ARG A N 1
ATOM 3433 C CA . ARG A 1 444 ? -29.32000 -32.68100 15.41300 1.000 54.31056 443 ARG A CA 1
ATOM 3434 C C . ARG A 1 444 ? -27.90300 -32.49300 14.88300 1.000 67.07224 443 ARG A C 1
ATOM 3435 O O . ARG A 1 444 ? -27.51900 -31.34500 14.62800 1.000 59.97268 443 ARG A O 1
ATOM 3443 N N . ASP A 1 445 ? -27.15500 -33.58300 14.75800 1.000 67.62268 444 ASP A N 1
ATOM 3444 C CA . ASP A 1 445 ? -25.80600 -33.58300 14.14600 1.000 72.35268 444 ASP A CA 1
ATOM 3445 C C . ASP A 1 445 ? -25.97700 -33.87400 12.65000 1.000 67.86268 444 ASP A C 1
ATOM 3446 O O . ASP A 1 445 ? -26.24400 -35.01800 12.30700 1.000 63.72268 444 ASP A O 1
ATOM 3451 N N . GLY A 1 446 ? -25.82700 -32.86000 11.80900 1.000 61.50738 445 GLY A N 1
ATOM 3452 C CA . GLY A 1 446 ? -26.09500 -32.98600 10.37100 1.000 70.64268 445 GLY A CA 1
ATOM 3453 C C . GLY A 1 446 ? -25.07800 -33.84500 9.66400 1.000 68.72268 445 GLY A C 1
ATOM 3454 O O . GLY A 1 446 ? -25.48600 -34.70100 8.85500 1.000 61.89268 445 GLY A O 1
ATOM 3455 N N . ARG A 1 447 ? -23.80000 -33.61300 9.88200 1.000 66.02476 446 ARG A N 1
ATOM 3456 C CA . ARG A 1 447 ? -22.73700 -34.37000 9.17200 1.000 62.86650 446 ARG A CA 1
ATOM 3457 C C . ARG A 1 447 ? -22.93200 -35.86500 9.47200 1.000 60.04340 446 ARG A C 1
ATOM 3458 O O . ARG A 1 447 ? -22.85100 -36.67400 8.54200 1.000 61.18268 446 ARG A O 1
ATOM 3466 N N . ALA A 1 448 ? -23.25400 -36.20300 10.72300 1.000 64.77797 447 ALA A N 1
ATOM 3467 C CA . ALA A 1 448 ? -23.52100 -37.59900 11.11600 1.000 48.39463 447 ALA A CA 1
ATOM 3468 C C . ALA A 1 448 ? -24.73100 -38.12800 10.34200 1.000 45.63324 447 ALA A C 1
ATOM 3469 O O . ALA A 1 448 ? -24.62200 -39.19300 9.73000 1.000 45.62268 447 ALA A O 1
ATOM 3471 N N . GLY A 1 449 ? -25.86300 -37.44100 10.41700 1.000 52.18268 448 GLY A N 1
ATOM 3472 C CA . GLY A 1 449 ? -27.11500 -37.91200 9.79600 1.000 40.85076 448 GLY A CA 1
ATOM 3473 C C . GLY A 1 449 ? -26.93800 -38.12500 8.30400 1.000 44.53268 448 GLY A C 1
ATOM 3474 O O . GLY A 1 449 ? -27.34100 -39.16700 7.78200 1.000 41.32268 448 GLY A O 1
ATOM 3475 N N . LEU A 1 450 ? -26.34700 -37.15400 7.62000 1.000 47.24222 449 LEU A N 1
ATOM 3476 C CA . LEU A 1 450 ? -26.14200 -37.21300 6.15200 1.000 44.67484 449 LEU A CA 1
ATOM 3477 C C . LEU A 1 450 ? -25.30500 -38.44600 5.81700 1.000 44.06268 449 LEU A C 1
ATOM 3478 O O . LEU A 1 450 ? -25.60200 -39.10900 4.84900 1.000 62.34268 449 LEU A O 1
ATOM 3483 N N . ALA A 1 451 ? -24.28100 -38.71200 6.60900 1.000 43.16268 450 ALA A N 1
ATOM 3484 C CA . ALA A 1 451 ? -23.35600 -39.83400 6.39900 1.000 37.33268 450 ALA A CA 1
ATOM 3485 C C . ALA A 1 451 ? -24.12600 -41.15300 6.54200 1.000 46.23268 450 ALA A C 1
ATOM 3486 O O . ALA A 1 451 ? -23.84900 -42.10000 5.80200 1.000 49.52268 450 ALA A O 1
ATOM 3488 N N . LEU A 1 452 ? -25.06200 -41.21700 7.48000 1.000 36.79141 451 LEU A N 1
ATOM 3489 C CA . LEU A 1 452 ? -25.92300 -42.41500 7.64000 1.000 42.46905 451 LEU A CA 1
ATOM 3490 C C . LEU A 1 452 ? -26.79600 -42.60100 6.38800 1.000 49.69876 451 LEU A C 1
ATOM 3491 O O . LEU A 1 452 ? -26.92400 -43.73600 5.92700 1.000 49.32268 451 LEU A O 1
ATOM 3496 N N . ILE A 1 453 ? -27.34700 -41.52200 5.84300 1.000 49.18145 452 ILE A N 1
ATOM 3497 C CA . ILE A 1 453 ? -28.24800 -41.58700 4.65700 1.000 48.55771 452 ILE A CA 1
ATOM 3498 C C . ILE A 1 453 ? -27.42900 -42.10900 3.47400 1.000 48.95268 452 ILE A C 1
ATOM 3499 O O . ILE A 1 453 ? -27.93300 -42.93200 2.69600 1.000 51.40268 452 ILE A O 1
ATOM 3504 N N . ARG A 1 454 ? -26.19200 -41.64600 3.33100 1.000 46.18045 453 ARG A N 1
ATOM 3505 C CA . ARG A 1 454 ? -25.31700 -42.08900 2.22100 1.000 50.07546 453 ARG A CA 1
ATOM 3506 C C . ARG A 1 454 ? -25.07700 -43.59200 2.37300 1.000 56.93268 453 ARG A C 1
ATOM 3507 O O . ARG A 1 454 ? -25.11100 -44.29200 1.35400 1.000 62.72268 453 ARG A O 1
ATOM 3515 N N . VAL A 1 455 ? -24.85800 -44.04800 3.60000 1.000 52.01659 454 VAL A N 1
ATOM 3516 C CA . VAL A 1 455 ? -24.62100 -45.48500 3.88100 1.000 58.54268 454 VAL A CA 1
ATOM 3517 C C . VAL A 1 455 ? -25.84200 -46.26600 3.39500 1.000 59.40717 454 VAL A C 1
ATOM 3518 O O . VAL A 1 455 ? -25.67100 -47.24300 2.63900 1.000 65.74268 454 VAL A O 1
ATOM 3522 N N . VAL A 1 456 ? -27.02800 -45.85100 3.83100 1.000 54.99761 455 VAL A N 1
ATOM 3523 C CA . VAL A 1 456 ? -28.30000 -46.55600 3.51600 1.000 51.91268 455 VAL A CA 1
ATOM 3524 C C . VAL A 1 456 ? -28.48500 -46.60500 1.99500 1.000 56.86374 455 VAL A C 1
ATOM 3525 O O . VAL A 1 456 ? -28.84500 -47.67100 1.47600 1.000 55.02362 455 VAL A O 1
ATOM 3529 N N . LEU A 1 457 ? -28.21300 -45.51000 1.29100 1.000 56.23599 456 LEU A N 1
ATOM 3530 C CA . LEU A 1 457 ? -28.46400 -45.44500 -0.17200 1.000 52.17268 456 LEU A CA 1
ATOM 3531 C C . LEU A 1 457 ? -27.41500 -46.27800 -0.90900 1.000 58.64538 456 LEU A C 1
ATOM 3532 O O . LEU A 1 457 ? -27.80800 -47.02300 -1.82300 1.000 60.71354 456 LEU A O 1
ATOM 3537 N N . GLU A 1 458 ? -26.14400 -46.17500 -0.52700 1.000 62.89268 457 GLU A N 1
ATOM 3538 C CA . GLU A 1 458 ? -25.06000 -46.98100 -1.14500 1.000 60.17559 457 GLU A CA 1
ATOM 3539 C C . GLU A 1 458 ? -25.36900 -48.45700 -0.91000 1.000 62.37268 457 GLU A C 1
ATOM 3540 O O . GLU A 1 458 ? -25.16800 -49.25400 -1.84200 1.000 71.62032 457 GLU A O 1
ATOM 3546 N N . TYR A 1 459 ? -25.88400 -48.80700 0.26900 1.000 59.56978 458 TYR A N 1
ATOM 3547 C CA . TYR A 1 459 ? -26.31200 -50.20000 0.55100 1.000 61.38971 458 TYR A CA 1
ATOM 3548 C C . TYR A 1 459 ? -27.44000 -50.59700 -0.41100 1.000 68.06881 458 TYR A C 1
ATOM 3549 O O . TYR A 1 459 ? -27.33400 -51.64300 -1.06400 1.000 75.62268 458 TYR A O 1
ATOM 3558 N N . ALA A 1 460 ? -28.47700 -49.76800 -0.52100 1.000 69.72183 459 ALA A N 1
ATOM 3559 C CA . ALA A 1 460 ? -29.67000 -50.07800 -1.33800 1.000 72.53607 459 ALA A CA 1
ATOM 3560 C C . ALA A 1 460 ? -29.37700 -49.86500 -2.82600 1.000 62.59268 459 ALA A C 1
ATOM 3561 O O . ALA A 1 460 ? -30.22900 -50.24200 -3.62400 1.000 63.27018 459 ALA A O 1
ATOM 3563 N N . LEU A 1 461 ? -28.24800 -49.28200 -3.21800 1.000 62.72053 460 LEU A N 1
ATOM 3564 C CA . LEU A 1 461 ? -27.98000 -49.03800 -4.66600 1.000 71.84858 460 LEU A CA 1
ATOM 3565 C C . LEU A 1 461 ? -27.98600 -50.38300 -5.40400 1.000 88.98081 460 LEU A C 1
ATOM 3566 O O . LEU A 1 461 ? -28.55200 -50.45900 -6.50000 1.000 83.69332 460 LEU A O 1
ATOM 3571 N N . ASP A 1 462 ? -27.33200 -51.39500 -4.83100 1.000 103.03268 461 ASP A N 1
ATOM 3572 C CA . ASP A 1 462 ? -27.21300 -52.75100 -5.43000 1.000 102.63268 461 ASP A CA 1
ATOM 3573 C C . ASP A 1 462 ? -28.57000 -53.24000 -5.93900 1.000 95.35304 461 ASP A C 1
ATOM 3574 O O . ASP A 1 462 ? -28.59900 -53.77100 -7.05400 1.000 97.57268 461 ASP A O 1
ATOM 3579 N N . ASP A 1 463 ? -29.61800 -53.17000 -5.13000 1.000 97.51268 462 ASP A N 1
ATOM 3580 C CA . ASP A 1 463 ? -30.97200 -53.63700 -5.53200 1.000 96.45382 462 ASP A CA 1
ATOM 3581 C C . ASP A 1 463 ? -32.03100 -52.74600 -4.89500 1.000 101.43268 462 ASP A C 1
ATOM 3582 O O . ASP A 1 463 ? -32.61500 -53.09900 -3.87300 1.000 86.38901 462 ASP A O 1
ATOM 3587 N N . PRO A 1 464 ? -32.31200 -51.55500 -5.46700 1.000 85.32614 463 PRO A N 1
ATOM 3588 C CA . PRO A 1 464 ? -33.14400 -50.55600 -4.79200 1.000 74.64938 463 PRO A CA 1
ATOM 3589 C C . PRO A 1 464 ? -34.47800 -51.10200 -4.26900 1.000 67.19345 463 PRO A C 1
ATOM 3590 O O . PRO A 1 464 ? -34.92200 -50.71900 -3.21400 1.000 61.26069 463 PRO A O 1
ATOM 3594 N N . ASP A 1 465 ? -35.08900 -52.01200 -5.01200 1.000 76.37268 464 ASP A N 1
ATOM 3595 C CA . ASP A 1 465 ? -36.50100 -52.39300 -4.76700 1.000 76.83639 464 ASP A CA 1
ATOM 3596 C C . ASP A 1 465 ? -36.58300 -53.41900 -3.63900 1.000 74.85312 464 ASP A C 1
ATOM 3597 O O . ASP A 1 465 ? -37.61000 -53.41500 -2.94400 1.000 76.72997 464 ASP A O 1
ATOM 3602 N N . ALA A 1 466 ? -35.56400 -54.26100 -3.45700 1.000 74.09846 465 ALA A N 1
ATOM 3603 C CA . ALA A 1 466 ? -35.49400 -55.21900 -2.33100 1.000 86.35891 465 ALA A CA 1
ATOM 3604 C C . ALA A 1 466 ? -35.58200 -54.45300 -1.00600 1.000 84.97268 465 ALA A C 1
ATOM 3605 O O . ALA A 1 466 ? -36.46000 -54.77400 -0.17900 1.000 71.67072 465 ALA A O 1
ATOM 3607 N N . HIS A 1 467 ? -34.70800 -53.46100 -0.83200 1.000 75.10268 466 HIS A N 1
ATOM 3608 C CA . HIS A 1 467 ? -34.45800 -52.75500 0.45100 1.000 68.51015 466 HIS A CA 1
ATOM 3609 C C . HIS A 1 467 ? -35.27500 -51.45900 0.48700 1.000 70.71048 466 HIS A C 1
ATOM 3610 O O . HIS A 1 467 ? -34.73900 -50.38300 0.78500 1.000 71.31268 466 HIS A O 1
ATOM 3617 N N . LYS A 1 468 ? -36.55900 -51.56900 0.21200 1.000 71.95268 467 LYS A N 1
ATOM 3618 C CA . LYS A 1 468 ? -37.45500 -50.41100 0.03500 1.000 68.17505 467 LYS A CA 1
ATOM 3619 C C . LYS A 1 468 ? -37.74200 -49.72800 1.37800 1.000 59.51544 467 LYS A C 1
ATOM 3620 O O . LYS A 1 468 ? -37.97700 -48.51100 1.39000 1.000 79.76268 467 LYS A O 1
ATOM 3626 N N . GLU A 1 469 ? -37.70400 -50.46300 2.48400 1.000 63.70954 468 GLU A N 1
ATOM 3627 C CA . GLU A 1 469 ? -37.80700 -49.87000 3.84800 1.000 77.57980 468 GLU A CA 1
ATOM 3628 C C . GLU A 1 469 ? -36.61100 -48.93600 4.10700 1.000 81.50268 468 GLU A C 1
ATOM 3629 O O . GLU A 1 469 ? -36.80100 -47.85600 4.69200 1.000 58.52633 468 GLU A O 1
ATOM 3635 N N . LEU A 1 470 ? -35.40700 -49.35800 3.73500 1.000 58.02041 469 LEU A N 1
ATOM 3636 C CA . LEU A 1 470 ? -34.21600 -48.51500 3.95800 1.000 57.07786 469 LEU A CA 1
ATOM 3637 C C . LEU A 1 470 ? -34.36700 -47.24900 3.12700 1.000 64.11268 469 LEU A C 1
ATOM 3638 O O . LEU A 1 470 ? -34.07800 -46.15300 3.65200 1.000 60.19268 469 LEU A O 1
ATOM 3643 N N . VAL A 1 471 ? -34.83700 -47.38300 1.89100 1.000 66.91585 470 VAL A N 1
ATOM 3644 C CA . VAL A 1 471 ? -34.96300 -46.20800 0.98600 1.000 58.29268 470 VAL A CA 1
ATOM 3645 C C . VAL A 1 471 ? -36.02000 -45.26500 1.56500 1.000 51.22105 470 VAL A C 1
ATOM 3646 O O . VAL A 1 471 ? -35.84100 -44.03300 1.45900 1.000 60.21268 470 VAL A O 1
ATOM 3650 N N . ALA A 1 472 ? -37.04100 -45.81100 2.21900 1.000 50.41614 471 ALA A N 1
ATOM 3651 C CA . ALA A 1 472 ? -38.11500 -44.98700 2.82500 1.000 66.73268 471 ALA A CA 1
ATOM 3652 C C . ALA A 1 472 ? -37.55900 -44.27000 4.05800 1.000 56.05282 471 ALA A C 1
ATOM 3653 O O . ALA A 1 472 ? -37.86100 -43.07500 4.23300 1.000 59.16268 471 ALA A O 1
ATOM 3655 N N . PHE A 1 473 ? -36.80200 -44.98100 4.89500 1.000 60.00268 472 PHE A N 1
ATOM 3656 C CA . PHE A 1 473 ? -36.13500 -44.39200 6.08100 1.000 50.22469 472 PHE A CA 1
ATOM 3657 C C . PHE A 1 473 ? -35.28900 -43.19700 5.63200 1.000 58.27268 472 PHE A C 1
ATOM 3658 O O . PHE A 1 473 ? -35.39900 -42.10400 6.23500 1.000 52.30469 472 PHE A O 1
ATOM 3666 N N . ALA A 1 474 ? -34.47000 -43.40200 4.60000 1.000 46.55832 473 ALA A N 1
ATOM 3667 C CA . ALA A 1 474 ? -33.58800 -42.35600 4.03800 1.000 50.27777 473 ALA A CA 1
ATOM 3668 C C . ALA A 1 474 ? -34.43300 -41.14000 3.64200 1.000 47.81224 473 ALA A C 1
ATOM 3669 O O . ALA A 1 474 ? -34.08700 -40.01000 4.03100 1.000 54.51268 473 ALA A O 1
ATOM 3671 N N . ALA A 1 475 ? -35.51100 -41.34600 2.88600 1.000 52.09992 474 ALA A N 1
ATOM 3672 C CA . ALA A 1 475 ? -36.34600 -40.22200 2.40600 1.000 47.82081 474 ALA A CA 1
ATOM 3673 C C . ALA A 1 475 ? -36.99100 -39.52100 3.60500 1.000 58.35268 474 ALA A C 1
ATOM 3674 O O . ALA A 1 475 ? -37.01900 -38.27600 3.61300 1.000 50.22268 474 ALA A O 1
ATOM 3676 N N . ALA A 1 476 ? -37.48900 -40.27600 4.58500 1.000 47.54666 475 ALA A N 1
ATOM 3677 C CA . ALA A 1 476 ? -38.20900 -39.68800 5.73900 1.000 43.05952 475 ALA A CA 1
ATOM 3678 C C . ALA A 1 476 ? -37.26600 -38.79200 6.54600 1.000 58.70268 475 ALA A C 1
ATOM 3679 O O . ALA A 1 476 ? -37.73000 -37.77600 7.06700 1.000 49.99268 475 ALA A O 1
ATOM 3681 N N . HIS A 1 477 ? -35.98800 -39.14500 6.63400 1.000 49.90807 476 HIS A N 1
ATOM 3682 C CA . HIS A 1 477 ? -35.07100 -38.51700 7.61600 1.000 47.08938 476 HIS A CA 1
ATOM 3683 C C . HIS A 1 477 ? -34.15900 -37.50100 6.93000 1.000 49.41268 476 HIS A C 1
ATOM 3684 O O . HIS A 1 477 ? -33.48700 -36.72500 7.65100 1.000 43.43082 476 HIS A O 1
ATOM 3691 N N . LEU A 1 478 ? -34.13300 -37.46800 5.60000 1.000 53.33651 477 LEU A N 1
ATOM 3692 C CA . LEU A 1 478 ? -33.18400 -36.56700 4.90000 1.000 45.08269 477 LEU A CA 1
ATOM 3693 C C . LEU A 1 478 ? -33.49000 -35.10100 5.21500 1.000 50.65208 477 LEU A C 1
ATOM 3694 O O . LEU A 1 478 ? -32.56400 -34.32700 5.43700 1.000 50.64268 477 LEU A O 1
ATOM 3699 N N . PRO A 1 479 ? -34.75800 -34.62900 5.19600 1.000 69.80268 478 PRO A N 1
ATOM 3700 C CA . PRO A 1 479 ? -35.02400 -33.21300 5.47000 1.000 61.84268 478 PRO A CA 1
ATOM 3701 C C . PRO A 1 479 ? -34.45100 -32.71600 6.80700 1.000 45.99268 478 PRO A C 1
ATOM 3702 O O . PRO A 1 479 ? -33.83800 -31.66800 6.82600 1.000 49.92423 478 PRO A O 1
ATOM 3706 N N . ARG A 1 480 ? -34.63100 -33.48000 7.87400 1.000 46.20158 479 ARG A N 1
ATOM 3707 C CA . ARG A 1 480 ? -34.07700 -33.08400 9.18800 1.000 43.27091 479 ARG A CA 1
ATOM 3708 C C . ARG A 1 480 ? -32.54800 -33.05200 9.11500 1.000 67.28831 479 ARG A C 1
ATOM 3709 O O . ARG A 1 480 ? -31.95600 -32.08900 9.60600 1.000 46.25268 479 ARG A O 1
ATOM 3717 N N . ALA A 1 481 ? -31.92400 -34.06400 8.54200 1.000 42.97614 480 ALA A N 1
ATOM 3718 C CA . ALA A 1 481 ? -30.44900 -34.13000 8.39800 1.000 40.00271 480 ALA A CA 1
ATOM 3719 C C . ALA A 1 481 ? -29.95200 -32.90500 7.61300 1.000 49.59268 480 ALA A C 1
ATOM 3720 O O . ALA A 1 481 ? -28.95100 -32.29700 8.04300 1.000 41.50016 480 ALA A O 1
ATOM 3722 N N . LEU A 1 482 ? -30.61400 -32.54800 6.50800 1.000 40.51294 481 LEU A N 1
ATOM 3723 C CA . LEU A 1 482 ? -30.20100 -31.37400 5.69500 1.000 39.29749 481 LEU A CA 1
ATOM 3724 C C . LEU A 1 482 ? -30.35200 -30.09200 6.50700 1.000 48.64268 481 LEU A C 1
ATOM 3725 O O . LEU A 1 482 ? -29.46300 -29.24500 6.41600 1.000 41.10268 481 LEU A O 1
ATOM 3730 N N . ASP A 1 483 ? -31.46000 -29.93300 7.22600 1.000 48.39825 482 ASP A N 1
ATOM 3731 C CA . ASP A 1 483 ? -31.67500 -28.75200 8.10300 1.000 49.85268 482 ASP A CA 1
ATOM 3732 C C . ASP A 1 483 ? -30.47500 -28.63500 9.04900 1.000 36.66393 482 ASP A C 1
ATOM 3733 O O . ASP A 1 483 ? -29.85200 -27.56300 9.09700 1.000 46.24268 482 ASP A O 1
ATOM 3738 N N . ALA A 1 484 ? -30.12300 -29.71100 9.74500 1.000 38.21315 483 ALA A N 1
ATOM 3739 C CA . ALA A 1 484 ? -29.00500 -29.69700 10.71600 1.000 45.52268 483 ALA A CA 1
ATOM 3740 C C . ALA A 1 484 ? -27.68900 -29.37900 9.98600 1.000 47.50268 483 ALA A C 1
ATOM 3741 O O . ALA A 1 484 ? -26.83400 -28.71000 10.57900 1.000 47.92793 483 ALA A O 1
ATOM 3743 N N . ALA A 1 485 ? -27.52800 -29.83600 8.74300 1.000 50.64902 484 ALA A N 1
ATOM 3744 C CA . ALA A 1 485 ? -26.29700 -29.62800 7.93800 1.000 51.52268 484 ALA A CA 1
ATOM 3745 C C . ALA A 1 485 ? -26.18200 -28.15300 7.55100 1.000 60.94268 484 ALA A C 1
ATOM 3746 O O . ALA A 1 485 ? -25.10800 -27.56100 7.72200 1.000 51.69268 484 ALA A O 1
ATOM 3748 N N . VAL A 1 486 ? -27.24300 -27.58200 7.00100 1.000 38.61268 485 VAL A N 1
ATOM 3749 C CA . VAL A 1 486 ? -27.25700 -26.13800 6.63900 1.000 44.70268 485 VAL A CA 1
ATOM 3750 C C . VAL A 1 486 ? -26.95200 -25.32600 7.89900 1.000 42.50268 485 VAL A C 1
ATOM 3751 O O . VAL A 1 486 ? -26.08800 -24.43200 7.82500 1.000 36.16642 485 VAL A O 1
ATOM 3755 N N . ASP A 1 487 ? -27.58100 -25.67000 9.01900 1.000 41.24268 486 ASP A N 1
ATOM 3756 C CA . ASP A 1 487 ? -27.24500 -25.04600 10.32600 1.000 46.65085 486 ASP A CA 1
ATOM 3757 C C . ASP A 1 487 ? -25.74400 -25.15700 10.62200 1.000 43.08576 486 ASP A C 1
ATOM 3758 O O . ASP A 1 487 ? -25.13100 -24.13700 10.99400 1.000 48.63268 486 ASP A O 1
ATOM 3763 N N . GLU A 1 488 ? -25.15100 -26.33800 10.48900 1.000 39.63530 487 GLU A N 1
ATOM 3764 C CA . GLU A 1 488 ? -23.71000 -26.49200 10.81600 1.000 51.70020 487 GLU A CA 1
ATOM 3765 C C . GLU A 1 488 ? -22.88100 -25.61600 9.87600 1.000 43.01325 487 GLU A C 1
ATOM 3766 O O . GLU A 1 488 ? -21.91400 -25.02100 10.32500 1.000 50.36861 487 GLU A O 1
ATOM 3772 N N . ILE A 1 489 ? -23.26100 -25.52500 8.61800 1.000 41.83906 488 ILE A N 1
ATOM 3773 C CA . ILE A 1 489 ? -22.43900 -24.73800 7.66900 1.000 46.91195 488 ILE A CA 1
ATOM 3774 C C . ILE A 1 489 ? -22.55500 -23.26300 8.03700 1.000 54.91268 488 ILE A C 1
ATOM 3775 O O . ILE A 1 489 ? -21.51000 -22.58500 7.95800 1.000 44.18962 488 ILE A O 1
ATOM 3780 N N . ARG A 1 490 ? -23.72500 -22.79000 8.48200 1.000 39.74503 489 ARG A N 1
ATOM 3781 C CA . ARG A 1 490 ? -23.82000 -21.37700 8.93800 1.000 44.95063 489 ARG A CA 1
ATOM 3782 C C . ARG A 1 490 ? -22.93800 -21.16400 10.17100 1.000 47.41184 489 ARG A C 1
ATOM 3783 O O . ARG A 1 490 ? -22.16900 -20.19300 10.16700 1.000 58.11268 489 ARG A O 1
ATOM 3791 N N . ASP A 1 491 ? -23.04300 -22.03000 11.18000 1.000 50.88258 490 ASP A N 1
ATOM 3792 C CA . ASP A 1 491 ? -22.16800 -21.91600 12.37500 1.000 52.48492 490 ASP A CA 1
ATOM 3793 C C . ASP A 1 491 ? -20.71500 -21.84300 11.92300 1.000 47.16268 490 ASP A C 1
ATOM 3794 O O . ASP A 1 491 ? -20.01400 -20.88500 12.32500 1.000 47.66268 490 ASP A O 1
ATOM 3799 N N . LEU A 1 492 ? -20.27600 -22.80000 11.10400 1.000 38.20708 491 LEU A N 1
ATOM 3800 C CA . LEU A 1 492 ? -18.84400 -22.92900 10.73400 1.000 41.26268 491 LEU A CA 1
ATOM 3801 C C . LEU A 1 492 ? -18.39000 -21.67200 9.97500 1.000 41.96268 491 LEU A C 1
ATOM 3802 O O . LEU A 1 492 ? -17.31000 -21.13800 10.31200 1.000 42.16268 491 LEU A O 1
ATOM 3807 N N . LEU A 1 493 ? -19.18200 -21.19400 9.01400 1.000 35.81751 492 LEU A N 1
ATOM 3808 C CA . LEU A 1 493 ? -18.76200 -20.03800 8.18500 1.000 35.94160 492 LEU A CA 1
ATOM 3809 C C . LEU A 1 493 ? -18.76800 -18.77000 9.03900 1.000 48.21268 492 LEU A C 1
ATOM 3810 O O . LEU A 1 493 ? -17.83500 -17.95000 8.88700 1.000 48.88411 492 LEU A O 1
ATOM 3815 N N . ASN A 1 494 ? -19.77300 -18.59700 9.89100 1.000 45.89633 493 ASN A N 1
ATOM 3816 C CA . ASN A 1 494 ? -19.85100 -17.39400 10.75500 1.000 55.60268 493 ASN A CA 1
ATOM 3817 C C . ASN A 1 494 ? -18.65400 -17.39700 11.70400 1.000 47.07268 493 ASN A C 1
ATOM 3818 O O . ASN A 1 494 ? -18.03500 -16.32500 11.89300 1.000 57.23268 493 ASN A O 1
ATOM 3823 N N . ASP A 1 495 ? -18.31800 -18.55800 12.25100 1.000 41.07653 494 ASP A N 1
ATOM 3824 C CA . ASP A 1 495 ? -17.12800 -18.67500 13.12400 1.000 47.20089 494 ASP A CA 1
ATOM 3825 C C . ASP A 1 495 ? -15.87700 -18.30700 12.32100 1.000 44.70268 494 ASP A C 1
ATOM 3826 O O . ASP A 1 495 ? -14.99300 -17.65900 12.91000 1.000 53.85268 494 ASP A O 1
ATOM 3831 N N . VAL A 1 496 ? -15.78300 -18.69700 11.05000 1.000 39.29270 495 VAL A N 1
ATOM 3832 C CA . VAL A 1 496 ? -14.59100 -18.37000 10.20900 1.000 43.24213 495 VAL A CA 1
ATOM 3833 C C . VAL A 1 496 ? -14.45700 -16.84800 10.10400 1.000 43.18268 495 VAL A C 1
ATOM 3834 O O . VAL A 1 496 ? -13.34700 -16.31400 10.36000 1.000 42.95268 495 VAL A O 1
ATOM 3838 N N . ARG A 1 497 ? -15.54000 -16.16300 9.74000 1.000 54.64268 496 ARG A N 1
ATOM 3839 C CA . ARG A 1 497 ? -15.52800 -14.68200 9.63300 1.000 49.50268 496 ARG A CA 1
ATOM 3840 C C . ARG A 1 497 ? -15.10600 -14.10200 10.99000 1.000 56.90268 496 ARG A C 1
ATOM 3841 O O . ARG A 1 497 ? -14.27400 -13.17600 11.00900 1.000 59.11268 496 ARG A O 1
ATOM 3849 N N . ILE A 1 498 ? -15.64000 -14.63700 12.08900 1.000 47.30554 497 ILE A N 1
ATOM 3850 C CA . ILE A 1 498 ? -15.32700 -14.12800 13.45200 1.000 41.66268 497 ILE A CA 1
ATOM 3851 C C . ILE A 1 498 ? -13.83200 -14.31000 13.70900 1.000 54.19268 497 ILE A C 1
ATOM 3852 O O . ILE A 1 498 ? -13.19900 -13.36200 14.17700 1.000 57.27626 497 ILE A O 1
ATOM 3857 N N . LEU A 1 499 ? -13.28200 -15.47500 13.38900 1.000 61.20268 498 LEU A N 1
ATOM 3858 C CA . LEU A 1 499 ? -11.85200 -15.75400 13.66400 1.000 49.84268 498 LEU A CA 1
ATOM 3859 C C . LEU A 1 499 ? -10.98100 -14.85600 12.78700 1.000 66.49268 498 LEU A C 1
ATOM 3860 O O . LEU A 1 499 ? -9.84500 -14.60600 13.18200 1.000 74.76268 498 LEU A O 1
ATOM 3865 N N . PHE A 1 500 ? -11.51700 -14.27700 11.72400 1.000 62.57606 499 PHE A N 1
ATOM 3866 C CA . PHE A 1 500 ? -10.65700 -13.46400 10.83200 1.000 66.76268 499 PHE A CA 1
ATOM 3867 C C . PHE A 1 500 ? -10.58400 -12.05100 11.39000 1.000 65.20408 499 PHE A C 1
ATOM 3868 O O . PHE A 1 500 ? -9.48700 -11.48800 11.46100 1.000 74.50268 499 PHE A O 1
ATOM 3876 N N . HIS A 1 501 ? -11.73100 -11.50900 11.77700 1.000 70.64839 500 HIS A N 1
ATOM 3877 C CA . HIS A 1 501 ? -11.78100 -10.12500 12.30100 1.000 65.11494 500 HIS A CA 1
ATOM 3878 C C . HIS A 1 501 ? -11.37500 -10.12800 13.77400 1.000 66.28725 500 HIS A C 1
ATOM 3879 O O . HIS A 1 501 ? -11.09300 -9.05600 14.31400 1.000 72.38268 500 HIS A O 1
ATOM 3886 N N . SER A 1 502 ? -11.32500 -11.30700 14.38300 1.000 63.22399 501 SER A N 1
ATOM 3887 C CA . SER A 1 502 ? -10.94100 -11.40900 15.80900 1.000 59.96568 501 SER A CA 1
ATOM 3888 C C . SER A 1 502 ? -9.47800 -11.02600 15.94200 1.000 62.71322 501 SER A C 1
ATOM 3889 O O . SER A 1 502 ? -8.77800 -11.03000 14.92900 1.000 67.81268 501 SER A O 1
ATOM 3892 N N . LYS A 1 503 ? -9.04900 -10.71900 17.15900 1.000 66.83268 502 LYS A N 1
ATOM 3893 C CA . LYS A 1 503 ? -7.66100 -10.26500 17.38400 1.000 67.39912 502 LYS A CA 1
ATOM 3894 C C . LYS A 1 503 ? -6.85900 -11.35700 18.06800 1.000 69.48268 502 LYS A C 1
ATOM 3895 O O . LYS A 1 503 ? -7.37900 -11.98300 19.00000 1.000 72.05505 502 LYS A O 1
ATOM 3901 N N . PRO A 1 504 ? -5.61300 -11.60600 17.62900 1.000 77.20268 503 PRO A N 1
ATOM 3902 C CA . PRO A 1 504 ? -4.77200 -12.57500 18.28700 1.000 74.38823 503 PRO A CA 1
ATOM 3903 C C . PRO A 1 504 ? -4.83700 -12.32300 19.79200 1.000 76.66531 503 PRO A C 1
ATOM 3904 O O . PRO A 1 504 ? -4.71500 -11.18900 20.18800 1.000 76.97268 503 PRO A O 1
ATOM 3908 N N . SER A 1 505 ? -5.03800 -13.37400 20.57700 1.000 82.89629 504 SER A N 1
ATOM 3909 C CA . SER A 1 505 ? -5.13700 -13.27400 22.04200 1.000 87.33295 504 SER A CA 1
ATOM 3910 C C . SER A 1 505 ? -4.11500 -14.23400 22.62000 1.000 107.42268 504 SER A C 1
ATOM 3911 O O . SER A 1 505 ? -3.71700 -15.19800 21.97100 1.000 101.89957 504 SER A O 1
ATOM 3914 N N . PRO A 1 506 ? -3.64800 -14.01900 23.85900 1.000 111.85268 505 PRO A N 1
ATOM 3915 C CA . PRO A 1 506 ? -2.79200 -14.99900 24.51500 1.000 104.93373 505 PRO A CA 1
ATOM 3916 C C . PRO A 1 506 ? -3.42800 -16.38900 24.63600 1.000 119.83268 505 PRO A C 1
ATOM 3917 O O . PRO A 1 506 ? -2.79000 -17.27400 25.11600 1.000 106.26053 505 PRO A O 1
ATOM 3921 N N . PHE A 1 507 ? -4.68200 -16.55600 24.24400 1.000 124.74268 506 PHE A N 1
ATOM 3922 C CA . PHE A 1 507 ? -5.37300 -17.86700 24.38500 1.000 115.91072 506 PHE A CA 1
ATOM 3923 C C . PHE A 1 507 ? -5.68000 -18.41500 22.99000 1.000 116.15268 506 PHE A C 1
ATOM 3924 O O . PHE A 1 507 ? -5.99400 -19.60400 22.86900 1.000 125.44268 506 PHE A O 1
ATOM 3932 N N . LEU A 1 508 ? -5.62700 -17.56300 21.96800 1.000 108.92268 507 LEU A N 1
ATOM 3933 C CA . LEU A 1 508 ? -5.80800 -17.91800 20.53900 1.000 99.80268 507 LEU A CA 1
ATOM 3934 C C . LEU A 1 508 ? -4.63900 -17.30400 19.77500 1.000 89.69043 507 LEU A C 1
ATOM 3935 O O . LEU A 1 508 ? -4.71900 -16.09500 19.47700 1.000 111.84268 507 LEU A O 1
ATOM 3940 N N . SER A 1 509 ? -3.59700 -18.05000 19.43200 1.000 90.94933 508 SER A N 1
ATOM 3941 C CA . SER A 1 509 ? -2.55000 -17.45000 18.56400 1.000 85.94268 508 SER A CA 1
ATOM 3942 C C . SER A 1 509 ? -3.14400 -17.17900 17.18100 1.000 85.46113 508 SER A C 1
ATOM 3943 O O . SER A 1 509 ? -4.15600 -17.80900 16.81100 1.000 90.22268 508 SER A O 1
ATOM 3946 N N . ALA A 1 510 ? -2.54800 -16.27900 16.41000 1.000 79.09243 509 ALA A N 1
ATOM 3947 C CA . ALA A 1 510 ? -3.04300 -16.08800 15.03300 1.000 78.43820 509 ALA A CA 1
ATOM 3948 C C . ALA A 1 510 ? -2.90800 -17.40900 14.27500 1.000 84.98268 509 ALA A C 1
ATOM 3949 O O . ALA A 1 510 ? -3.80000 -17.72800 13.48200 1.000 97.31268 509 ALA A O 1
ATOM 3951 N N . GLU A 1 511 ? -1.82800 -18.14500 14.52600 1.000 90.12763 510 GLU A N 1
ATOM 3952 C CA . GLU A 1 511 ? -1.58900 -19.43700 13.84400 1.000 90.61268 510 GLU A CA 1
ATOM 3953 C C . GLU A 1 511 ? -2.69900 -20.41000 14.22100 1.000 89.76268 510 GLU A C 1
ATOM 3954 O O . GLU A 1 511 ? -3.05900 -21.24000 13.38100 1.000 71.97393 510 GLU A O 1
ATOM 3960 N N . GLU A 1 512 ? -3.19100 -20.32100 15.45100 1.000 86.39602 511 GLU A N 1
ATOM 3961 C CA . GLU A 1 512 ? -4.29400 -21.19500 15.91400 1.000 83.01568 511 GLU A CA 1
ATOM 3962 C C . GLU A 1 512 ? -5.60500 -20.72800 15.29000 1.000 85.60268 511 GLU A C 1
ATOM 3963 O O . GLU A 1 512 ? -6.43600 -21.57600 14.96400 1.000 60.32083 511 GLU A O 1
ATOM 3969 N N . GLN A 1 513 ? -5.77700 -19.41600 15.16500 1.000 72.63268 512 GLN A N 1
ATOM 3970 C CA . GLN A 1 513 ? -7.00700 -18.86600 14.54900 1.000 74.99045 512 GLN A CA 1
ATOM 3971 C C . GLN A 1 513 ? -7.02500 -19.25200 13.07600 1.000 62.78268 512 GLN A C 1
ATOM 3972 O O . GLN A 1 513 ? -8.06100 -19.73000 12.61300 1.000 63.69268 512 GLN A O 1
ATOM 3978 N N . LYS A 1 514 ? -5.91900 -19.03800 12.34800 1.000 75.33115 513 LYS A N 1
ATOM 3979 C CA . LYS A 1 514 ? -5.95000 -19.33700 10.88900 1.000 71.80702 513 LYS A CA 1
ATOM 3980 C C . LYS A 1 514 ? -6.09300 -20.85000 10.70000 1.000 65.44169 513 LYS A C 1
ATOM 3981 O O . LYS A 1 514 ? -6.83200 -21.26500 9.79000 1.000 57.03705 513 LYS A O 1
ATOM 3987 N N . ALA A 1 515 ? -5.45400 -21.63800 11.57600 1.000 55.99991 514 ALA A N 1
ATOM 3988 C CA . ALA A 1 515 ? -5.52200 -23.11500 11.47900 1.000 56.44268 514 ALA A CA 1
ATOM 3989 C C . ALA A 1 515 ? -6.96100 -23.57100 11.74700 1.000 54.64268 514 ALA A C 1
ATOM 3990 O O . ALA A 1 515 ? -7.48900 -24.38900 10.97000 1.000 57.48268 514 ALA A O 1
ATOM 3992 N N . LEU A 1 516 ? -7.57800 -23.06700 12.81100 1.000 66.54268 515 LEU A N 1
ATOM 3993 C CA . LEU A 1 516 ? -8.97800 -23.42200 13.15800 1.000 48.81111 515 LEU A CA 1
ATOM 3994 C C . LEU A 1 516 ? -9.89400 -23.00000 12.00300 1.000 53.07268 515 LEU A C 1
ATOM 3995 O O . LEU A 1 516 ? -10.83000 -23.74900 11.68600 1.000 50.84268 515 LEU A O 1
ATOM 4000 N N . ALA A 1 517 ? -9.63200 -21.85600 11.37300 1.000 52.22026 516 ALA A N 1
ATOM 4001 C CA . ALA A 1 517 ? -10.46900 -21.38500 10.24900 1.000 48.32015 516 ALA A CA 1
ATOM 4002 C C . ALA A 1 517 ? -10.36800 -22.39800 9.10500 1.000 46.92441 516 ALA A C 1
ATOM 4003 O O . ALA A 1 517 ? -11.40600 -22.77300 8.55000 1.000 48.43268 516 ALA A O 1
ATOM 4005 N N . LYS A 1 518 ? -9.16300 -22.86100 8.79100 1.000 50.76919 517 LYS A N 1
ATOM 4006 C CA . LYS A 1 518 ? -8.97500 -23.79500 7.64800 1.000 52.26268 517 LYS A CA 1
ATOM 4007 C C . LYS A 1 518 ? -9.68800 -25.11200 7.96100 1.000 52.09268 517 LYS A C 1
ATOM 4008 O O . LYS A 1 518 ? -10.31700 -25.69400 7.04700 1.000 51.19869 517 LYS A O 1
ATOM 4014 N N . LYS A 1 519 ? -9.62700 -25.55000 9.21300 1.000 55.32942 518 LYS A N 1
ATOM 4015 C CA . LYS A 1 519 ? -10.31500 -26.78700 9.65700 1.000 52.49099 518 LYS A CA 1
ATOM 4016 C C . LYS A 1 519 ? -11.82600 -26.63700 9.43000 1.000 82.20268 518 LYS A C 1
ATOM 4017 O O . LYS A 1 519 ? -12.46200 -27.58800 8.93400 1.000 41.78268 518 LYS A O 1
ATOM 4023 N N . LYS A 1 520 ? -12.40600 -25.50700 9.84300 1.000 61.60268 519 LYS A N 1
ATOM 4024 C CA . LYS A 1 520 ? -13.86900 -25.30700 9.69500 1.000 44.47519 519 LYS A CA 1
ATOM 4025 C C . LYS A 1 520 ? -14.21800 -25.29400 8.21000 1.000 49.10268 519 LYS A C 1
ATOM 4026 O O . LYS A 1 520 ? -15.25300 -25.87500 7.85900 1.000 40.83268 519 LYS A O 1
ATOM 4032 N N . LEU A 1 521 ? -13.40500 -24.65700 7.37000 1.000 42.46858 520 LEU A N 1
ATOM 4033 C CA . LEU A 1 521 ? -13.72700 -24.57100 5.92100 1.000 39.10268 520 LEU A CA 1
ATOM 4034 C C . LEU A 1 521 ? -13.64100 -25.97300 5.30500 1.000 52.58268 520 LEU A C 1
ATOM 4035 O O . LEU A 1 521 ? -14.42300 -26.30300 4.39200 1.000 57.15268 520 LEU A O 1
ATOM 4040 N N . LYS A 1 522 ? -12.75300 -26.80300 5.82600 1.000 42.24340 521 LYS A N 1
ATOM 4041 C CA . LYS A 1 522 ? -12.66200 -28.21300 5.39800 1.000 47.56268 521 LYS A CA 1
ATOM 4042 C C . LYS A 1 522 ? -13.95300 -28.94000 5.77400 1.000 47.15268 521 LYS A C 1
ATOM 4043 O O . LYS A 1 522 ? -14.50400 -29.65100 4.91600 1.000 50.98268 521 LYS A O 1
ATOM 4049 N N . GLN A 1 523 ? -14.41400 -28.80500 7.01400 1.000 46.43185 522 GLN A N 1
ATOM 4050 C CA . GLN A 1 523 ? -15.67100 -29.46300 7.44200 1.000 48.14014 522 GLN A CA 1
ATOM 4051 C C . GLN A 1 523 ? -16.79100 -29.01200 6.49500 1.000 47.93268 522 GLN A C 1
ATOM 4052 O O . GLN A 1 523 ? -17.61400 -29.87300 6.09000 1.000 43.17607 522 GLN A O 1
ATOM 4058 N N . VAL A 1 524 ? -16.84000 -27.72400 6.13800 1.000 42.40088 523 VAL A N 1
ATOM 4059 C CA . VAL A 1 524 ? -17.90000 -27.22500 5.21700 1.000 43.81862 523 VAL A CA 1
ATOM 4060 C C . VAL A 1 524 ? -17.79900 -27.98000 3.88800 1.000 49.67433 523 VAL A C 1
ATOM 4061 O O . VAL A 1 524 ? -18.83900 -28.42400 3.37000 1.000 57.08268 523 VAL A O 1
ATOM 4065 N N . LYS A 1 525 ? -16.59500 -28.15300 3.34400 1.000 46.43014 524 LYS A N 1
ATOM 4066 C CA . LYS A 1 525 ? -16.40200 -28.88600 2.07000 1.000 50.26376 524 LYS A CA 1
ATOM 4067 C C . LYS A 1 525 ? -16.86200 -30.34200 2.23100 1.000 49.97143 524 LYS A C 1
ATOM 4068 O O . LYS A 1 525 ? -17.57300 -30.83900 1.33900 1.000 54.18552 524 LYS A O 1
ATOM 4074 N N . GLU A 1 526 ? -16.47300 -31.00000 3.32600 1.000 51.79268 525 GLU A N 1
ATOM 4075 C CA . GLU A 1 526 ? -16.89700 -32.40700 3.56000 1.000 46.67495 525 GLU A CA 1
ATOM 4076 C C . GLU A 1 526 ? -18.42800 -32.49100 3.53900 1.000 48.23268 525 GLU A C 1
ATOM 4077 O O . GLU A 1 526 ? -18.94900 -33.43500 2.95500 1.000 50.42268 525 GLU A O 1
ATOM 4083 N N . ILE A 1 527 ? -19.13700 -31.54400 4.14500 1.000 59.92268 526 ILE A N 1
ATOM 4084 C CA . ILE A 1 527 ? -20.63200 -31.60700 4.20400 1.000 50.00547 526 ILE A CA 1
ATOM 4085 C C . ILE A 1 527 ? -21.19900 -31.38800 2.79500 1.000 50.59153 526 ILE A C 1
ATOM 4086 O O . ILE A 1 527 ? -22.06200 -32.16200 2.36200 1.000 51.59709 526 ILE A O 1
ATOM 4091 N N . LEU A 1 528 ? -20.70800 -30.39900 2.06900 1.000 51.09268 527 LEU A N 1
ATOM 4092 C CA . LEU A 1 528 ? -21.17200 -30.18500 0.67000 1.000 48.96861 527 LEU A CA 1
ATOM 4093 C C . LEU A 1 528 ? -20.89000 -31.43700 -0.17000 1.000 50.21033 527 LEU A C 1
ATOM 4094 O O . LEU A 1 528 ? -21.72000 -31.76700 -1.02500 1.000 56.51268 527 LEU A O 1
ATOM 4099 N N . ASP A 1 529 ? -19.79400 -32.13900 0.10100 1.000 53.36268 528 ASP A N 1
ATOM 4100 C CA . ASP A 1 529 ? -19.42200 -33.37200 -0.63900 1.000 55.79268 528 ASP A CA 1
ATOM 4101 C C . ASP A 1 529 ? -20.41400 -34.50100 -0.34200 1.000 51.07786 528 ASP A C 1
ATOM 4102 O O . ASP A 1 529 ? -20.84200 -35.20300 -1.27500 1.000 53.55969 528 ASP A O 1
ATOM 4107 N N . LEU A 1 530 ? -20.71900 -34.71300 0.92900 1.000 47.18639 529 LEU A N 1
ATOM 4108 C CA . LEU A 1 530 ? -21.79800 -35.63600 1.33100 1.000 49.66960 529 LEU A CA 1
ATOM 4109 C C . LEU A 1 530 ? -23.06500 -35.29600 0.53900 1.000 49.94268 529 LEU A C 1
ATOM 4110 O O . LEU A 1 530 ? -23.69100 -36.21200 0.00200 1.000 64.15268 529 LEU A O 1
ATOM 4115 N N . MET A 1 531 ? -23.45600 -34.03000 0.49000 1.000 46.36129 530 MET A N 1
ATOM 4116 C CA . MET A 1 531 ? -24.74800 -33.62400 -0.12200 1.000 44.08443 530 MET A CA 1
ATOM 4117 C C . MET A 1 531 ? -24.72300 -34.03600 -1.59100 1.000 50.68268 530 MET A C 1
ATOM 4118 O O . MET A 1 531 ? -25.71600 -34.64200 -2.08800 1.000 45.52488 530 MET A O 1
ATOM 4123 N N . LYS A 1 532 ? -23.63000 -33.72700 -2.27400 1.000 52.41900 531 LYS A N 1
ATOM 4124 C CA . LYS A 1 532 ? -23.47100 -34.12700 -3.69100 1.000 55.79618 531 LYS A CA 1
ATOM 4125 C C . LYS A 1 532 ? -23.59700 -35.65500 -3.81000 1.000 69.65268 531 LYS A C 1
ATOM 4126 O O . LYS A 1 532 ? -24.47700 -36.12200 -4.57500 1.000 56.67268 531 LYS A O 1
ATOM 4132 N N . GLU A 1 533 ? -22.77000 -36.40600 -3.07400 1.000 60.64268 532 GLU A N 1
ATOM 4133 C CA . GLU A 1 533 ? -22.74400 -37.89300 -3.12200 1.000 63.90873 532 GLU A CA 1
ATOM 4134 C C . GLU A 1 533 ? -24.16900 -38.43100 -2.97600 1.000 60.75268 532 GLU A C 1
ATOM 4135 O O . GLU A 1 533 ? -24.55900 -39.31900 -3.75500 1.000 61.01168 532 GLU A O 1
ATOM 4141 N N . ILE A 1 534 ? -24.92000 -37.90400 -2.01300 1.000 54.25876 533 ILE A N 1
ATOM 4142 C CA . ILE A 1 534 ? -26.30200 -38.39000 -1.76300 1.000 43.45308 533 ILE A CA 1
ATOM 4143 C C . ILE A 1 534 ? -27.12900 -38.16700 -3.02100 1.000 47.83132 533 ILE A C 1
ATOM 4144 O O . ILE A 1 534 ? -27.88800 -39.06100 -3.37800 1.000 45.29155 533 ILE A O 1
ATOM 4149 N N . ALA A 1 535 ? -26.97600 -37.03100 -3.68900 1.000 56.72257 534 ALA A N 1
ATOM 4150 C CA . ALA A 1 535 ? -27.75400 -36.74700 -4.92100 1.000 49.60250 534 ALA A CA 1
ATOM 4151 C C . ALA A 1 535 ? -27.34000 -37.74100 -6.01000 1.000 50.83268 534 ALA A C 1
ATOM 4152 O O . ALA A 1 535 ? -28.21900 -38.27200 -6.68200 1.000 53.08268 534 ALA A O 1
ATOM 4154 N N . GLU A 1 536 ? -26.04000 -37.96300 -6.19800 1.000 57.65268 535 GLU A N 1
ATOM 4155 C CA . GLU A 1 536 ? -25.53300 -38.92600 -7.21000 1.000 70.35268 535 GLU A CA 1
ATOM 4156 C C . GLU A 1 536 ? -26.23400 -40.27300 -6.97500 1.000 61.04268 535 GLU A C 1
ATOM 4157 O O . GLU A 1 536 ? -26.73900 -40.88600 -7.94400 1.000 57.70556 535 GLU A O 1
ATOM 4163 N N . LEU A 1 537 ? -26.27900 -40.69900 -5.71800 1.000 59.13268 536 LEU A N 1
ATOM 4164 C CA . LEU A 1 537 ? -26.87900 -41.99800 -5.32800 1.000 54.61315 536 LEU A CA 1
ATOM 4165 C C . LEU A 1 537 ? -28.38800 -41.97900 -5.59100 1.000 53.50268 536 LEU A C 1
ATOM 4166 O O . LEU A 1 537 ? -28.90300 -42.98800 -6.08900 1.000 59.12268 536 LEU A O 1
ATOM 4171 N N . ALA A 1 538 ? -29.09600 -40.90900 -5.23600 1.000 56.98268 537 ALA A N 1
ATOM 4172 C CA . ALA A 1 538 ? -30.57200 -40.87800 -5.38700 1.000 56.25268 537 ALA A CA 1
ATOM 4173 C C . ALA A 1 538 ? -30.92000 -40.89900 -6.88300 1.000 55.46268 537 ALA A C 1
ATOM 4174 O O . ALA A 1 538 ? -31.92500 -41.51800 -7.25100 1.000 50.95161 537 ALA A O 1
ATOM 4176 N N . LYS A 1 539 ? -30.09300 -40.28900 -7.72600 1.000 66.36268 538 LYS A N 1
ATOM 4177 C CA . LYS A 1 539 ? -30.25000 -40.29900 -9.20400 1.000 62.44268 538 LYS A CA 1
ATOM 4178 C C . LYS A 1 539 ? -30.07800 -41.72500 -9.72500 1.000 66.86948 538 LYS A C 1
ATOM 4179 O O . LYS A 1 539 ? -30.96500 -42.18700 -10.46400 1.000 71.04268 538 LYS A O 1
ATOM 4185 N N . LYS A 1 540 ? -28.95400 -42.36200 -9.38700 1.000 49.90907 539 LYS A N 1
ATOM 4186 C CA . LYS A 1 540 ? -28.70500 -43.76700 -9.80900 1.000 70.56268 539 LYS A CA 1
ATOM 4187 C C . LYS A 1 540 ? -29.87300 -44.63400 -9.32900 1.000 67.04175 539 LYS A C 1
ATOM 4188 O O . LYS A 1 540 ? -30.40000 -45.41400 -10.14500 1.000 73.26268 539 LYS A O 1
ATOM 4194 N N . ILE A 1 541 ? -30.27900 -44.49500 -8.06400 1.000 60.26093 540 ILE A N 1
ATOM 4195 C CA . ILE A 1 541 ? -31.37900 -45.32200 -7.49200 1.000 56.29713 540 ILE A CA 1
ATOM 4196 C C . ILE A 1 541 ? -32.63100 -45.10000 -8.33700 1.000 68.77760 540 ILE A C 1
ATOM 4197 O O . ILE A 1 541 ? -33.35300 -46.07100 -8.60000 1.000 75.14268 540 ILE A O 1
ATOM 4202 N N . LYS A 1 542 ? -32.89000 -43.86500 -8.73300 1.000 63.56760 541 LYS A N 1
ATOM 4203 C CA . LYS A 1 542 ? -34.13000 -43.54900 -9.47700 1.000 68.32183 541 LYS A CA 1
ATOM 4204 C C . LYS A 1 542 ? -34.06600 -44.16600 -10.87500 1.000 68.45229 541 LYS A C 1
ATOM 4205 O O . LYS A 1 542 ? -35.09900 -44.65100 -11.34500 1.000 64.84698 541 LYS A O 1
ATOM 4211 N N . ALA A 1 543 ? -32.90700 -44.13300 -11.53000 1.000 89.59268 542 ALA A N 1
ATOM 4212 C CA . ALA A 1 543 ? -32.72700 -44.78000 -12.85000 1.000 68.57268 542 ALA A CA 1
ATOM 4213 C C . ALA A 1 543 ? -32.96000 -46.29300 -12.69900 1.000 81.31268 542 ALA A C 1
ATOM 4214 O O . ALA A 1 543 ? -33.99800 -46.78800 -13.18200 1.000 86.36476 542 ALA A O 1
ATOM 4216 N N . LYS A 1 544 ? -32.04600 -46.98900 -12.02300 1.000 110.24268 543 LYS A N 1
ATOM 4217 C CA . LYS A 1 544 ? -32.07500 -48.46400 -11.84500 1.000 100.08268 543 LYS A CA 1
ATOM 4218 C C . LYS A 1 544 ? -33.47300 -48.94600 -11.44700 1.000 94.79365 543 LYS A C 1
ATOM 4219 O O . LYS A 1 544 ? -33.96000 -49.95100 -12.03500 1.000 107.40268 543 LYS A O 1
ATOM 4225 N N . SER A 1 545 ? -34.12600 -48.24700 -10.51700 1.000 91.10953 544 SER A N 1
ATOM 4226 C CA . SER A 1 545 ? -35.42500 -48.71500 -9.97400 1.000 89.95489 544 SER A CA 1
ATOM 4227 C C . SER A 1 545 ? -36.47400 -48.74500 -11.08500 1.000 105.13268 544 SER A C 1
ATOM 4228 O O . SER A 1 545 ? -36.37100 -47.99600 -12.06300 1.000 87.84270 544 SER A O 1
ATOM 4231 N N . LYS A 1 546 ? -37.42700 -49.67400 -10.94600 1.000 95.99268 545 LYS A N 1
ATOM 4232 C CA . LYS A 1 546 ? -38.61100 -49.80000 -11.82900 1.000 94.26268 545 LYS A CA 1
ATOM 4233 C C . LYS A 1 546 ? -39.87100 -49.35600 -11.09200 1.000 93.23490 545 LYS A C 1
ATOM 4234 O O . LYS A 1 546 ? -40.82700 -48.97300 -11.76800 1.000 91.04268 545 LYS A O 1
ATOM 4240 N N . ASP A 1 547 ? -39.87800 -49.39600 -9.75700 1.000 123.45268 546 ASP A N 1
ATOM 4241 C CA . ASP A 1 547 ? -41.02400 -48.95500 -8.93100 1.000 85.63704 546 ASP A CA 1
ATOM 4242 C C . ASP A 1 547 ? -41.25000 -47.45200 -9.11500 1.000 100.49268 546 ASP A C 1
ATOM 4243 O O . ASP A 1 547 ? -40.29500 -46.67700 -9.18000 1.000 84.71681 546 ASP A O 1
ATOM 4248 N N . PRO A 1 548 ? -42.51400 -46.99500 -9.25500 1.000 106.57268 547 PRO A N 1
ATOM 4249 C CA . PRO A 1 548 ? -42.78800 -45.56300 -9.39000 1.000 92.87268 547 PRO A CA 1
ATOM 4250 C C . PRO A 1 548 ? -42.77700 -44.71500 -8.10200 1.000 88.31268 547 PRO A C 1
ATOM 4251 O O . PRO A 1 548 ? -42.28700 -43.58900 -8.16500 1.000 86.76869 547 PRO A O 1
ATOM 4255 N N . GLU A 1 549 ? -43.28800 -45.19400 -6.96100 1.000 94.02934 548 GLU A N 1
ATOM 4256 C CA . GLU A 1 549 ? -43.21900 -44.35100 -5.73200 1.000 97.22268 548 GLU A CA 1
ATOM 4257 C C . GLU A 1 549 ? -41.76700 -44.27800 -5.20600 1.000 79.23268 548 GLU A C 1
ATOM 4258 O O . GLU A 1 549 ? -41.39600 -43.21000 -4.69300 1.000 81.30270 548 GLU A O 1
ATOM 4264 N N . VAL A 1 550 ? -40.93900 -45.31200 -5.37000 1.000 81.73318 549 VAL A N 1
ATOM 4265 C CA . VAL A 1 550 ? -39.48100 -45.13600 -5.11700 1.000 74.42443 549 VAL A CA 1
ATOM 4266 C C . VAL A 1 550 ? -39.02000 -43.88500 -5.87500 1.000 77.75268 549 VAL A C 1
ATOM 4267 O O . VAL A 1 550 ? -38.34100 -43.03200 -5.27000 1.000 89.40268 549 VAL A O 1
ATOM 4271 N N . LYS A 1 551 ? -39.35300 -43.78100 -7.15700 1.000 85.54162 550 LYS A N 1
ATOM 4272 C CA . LYS A 1 551 ? -38.89900 -42.64600 -8.01000 1.000 79.50268 550 LYS A CA 1
ATOM 4273 C C . LYS A 1 551 ? -39.45100 -41.33200 -7.45000 1.000 70.33268 550 LYS A C 1
ATOM 4274 O O . LYS A 1 551 ? -38.72200 -40.32700 -7.46300 1.000 71.40268 550 LYS A O 1
ATOM 4280 N N . ALA A 1 552 ? -40.69300 -41.34400 -6.96800 1.000 80.23268 551 ALA A N 1
ATOM 4281 C CA . ALA A 1 552 ? -41.29500 -40.15700 -6.32300 1.000 70.10197 551 ALA A CA 1
ATOM 4282 C C . ALA A 1 552 ? -40.38600 -39.71700 -5.16700 1.000 67.58243 551 ALA A C 1
ATOM 4283 O O . ALA A 1 552 ? -39.95800 -38.53600 -5.16200 1.000 78.07268 551 ALA A O 1
ATOM 4285 N N . LEU A 1 553 ? -40.07600 -40.62900 -4.23900 1.000 71.07315 552 LEU A N 1
ATOM 4286 C CA . LEU A 1 553 ? -39.21000 -40.31200 -3.07100 1.000 68.89268 552 LEU A CA 1
ATOM 4287 C C . LEU A 1 553 ? -37.86900 -39.75100 -3.55000 1.000 66.40268 552 LEU A C 1
ATOM 4288 O O . LEU A 1 553 ? -37.39100 -38.77700 -2.95900 1.000 59.61268 552 LEU A O 1
ATOM 4293 N N . MET A 1 554 ? -37.26600 -40.35000 -4.56800 1.000 63.44406 553 MET A N 1
ATOM 4294 C CA . MET A 1 554 ? -35.94400 -39.88100 -5.04400 1.000 58.83899 553 MET A CA 1
ATOM 4295 C C . MET A 1 554 ? -36.05000 -38.42900 -5.52400 1.000 66.78268 553 MET A C 1
ATOM 4296 O O . MET A 1 554 ? -35.13700 -37.63800 -5.20400 1.000 70.19681 553 MET A O 1
ATOM 4301 N N . ASP A 1 555 ? -37.14200 -38.06700 -6.19600 1.000 81.32268 554 ASP A N 1
ATOM 4302 C CA . ASP A 1 555 ? -37.31900 -36.67300 -6.67200 1.000 68.33268 554 ASP A CA 1
ATOM 4303 C C . ASP A 1 555 ? -37.55400 -35.75300 -5.47700 1.000 63.21933 554 ASP A C 1
ATOM 4304 O O . ASP A 1 555 ? -36.99600 -34.65100 -5.48400 1.000 68.57268 554 ASP A O 1
ATOM 4309 N N . ALA A 1 556 ? -38.34300 -36.18800 -4.49500 1.000 60.02731 555 ALA A N 1
ATOM 4310 C CA . ALA A 1 556 ? -38.52600 -35.45900 -3.21800 1.000 57.13676 555 ALA A CA 1
ATOM 4311 C C . ALA A 1 556 ? -37.14400 -35.14800 -2.62200 1.000 70.62268 555 ALA A C 1
ATOM 4312 O O . ALA A 1 556 ? -36.86100 -33.97600 -2.31000 1.000 64.34268 555 ALA A O 1
ATOM 4314 N N . MET A 1 557 ? -36.29500 -36.16100 -2.49100 1.000 59.71268 556 MET A N 1
ATOM 4315 C CA . MET A 1 557 ? -34.95900 -35.98900 -1.87900 1.000 62.23268 556 MET A CA 1
ATOM 4316 C C . MET A 1 557 ? -34.12400 -35.03200 -2.73500 1.000 62.42031 556 MET A C 1
ATOM 4317 O O . MET A 1 557 ? -33.50300 -34.12100 -2.15800 1.000 53.72895 556 MET A O 1
ATOM 4322 N N . LEU A 1 558 ? -34.14000 -35.18700 -4.05900 1.000 63.44973 557 LEU A N 1
ATOM 4323 C CA . LEU A 1 558 ? -33.33400 -34.30400 -4.94500 1.000 65.37268 557 LEU A CA 1
ATOM 4324 C C . LEU A 1 558 ? -33.82500 -32.86100 -4.79400 1.000 55.39268 557 LEU A C 1
ATOM 4325 O O . LEU A 1 558 ? -32.99300 -31.93200 -4.88200 1.000 49.60462 557 LEU A O 1
ATOM 4330 N N . ALA A 1 559 ? -35.11700 -32.67000 -4.55100 1.000 54.23268 558 ALA A N 1
ATOM 4331 C CA . ALA A 1 559 ? -35.69400 -31.32000 -4.39700 1.000 67.01268 558 ALA A CA 1
ATOM 4332 C C . ALA A 1 559 ? -35.21300 -30.70200 -3.07500 1.000 70.93268 558 ALA A C 1
ATOM 4333 O O . ALA A 1 559 ? -34.70000 -29.55800 -3.11100 1.000 61.23268 558 ALA A O 1
ATOM 4335 N N . ASP A 1 560 ? -35.30600 -31.45100 -1.97400 1.000 56.14051 559 ASP A N 1
ATOM 4336 C CA . ASP A 1 560 ? -34.82200 -30.97700 -0.65000 1.000 63.61268 559 ASP A CA 1
ATOM 4337 C C . ASP A 1 560 ? -33.33000 -30.64200 -0.74700 1.000 57.28268 559 ASP A C 1
ATOM 4338 O O . ASP A 1 560 ? -32.88400 -29.68100 -0.08600 1.000 60.06268 559 ASP A O 1
ATOM 4343 N N . ILE A 1 561 ? -32.58800 -31.38300 -1.56300 1.000 48.53142 560 ILE A N 1
ATOM 4344 C CA . ILE A 1 561 ? -31.12700 -31.15700 -1.67000 1.000 46.25496 560 ILE A CA 1
ATOM 4345 C C . ILE A 1 561 ? -30.87800 -29.89700 -2.49500 1.000 50.56268 560 ILE A C 1
ATOM 4346 O O . ILE A 1 561 ? -29.96000 -29.13600 -2.13100 1.000 64.27268 560 ILE A O 1
ATOM 4351 N N . GLN A 1 562 ? -31.66100 -29.65600 -3.54300 1.000 59.66268 561 GLN A N 1
ATOM 4352 C CA . GLN A 1 562 ? -31.49400 -28.39700 -4.31000 1.000 70.47268 561 GLN A CA 1
ATOM 4353 C C . GLN A 1 562 ? -31.75900 -27.21100 -3.37900 1.000 64.95268 561 GLN A C 1
ATOM 4354 O O . GLN A 1 562 ? -30.96200 -26.24500 -3.38600 1.000 56.20852 561 GLN A O 1
ATOM 4360 N N . ALA A 1 563 ? -32.82600 -27.28800 -2.58700 1.000 53.90801 562 ALA A N 1
ATOM 4361 C CA . ALA A 1 563 ? -33.18900 -26.22000 -1.62900 1.000 62.61268 562 ALA A CA 1
ATOM 4362 C C . ALA A 1 563 ? -32.00200 -25.95800 -0.69800 1.000 52.38299 562 ALA A C 1
ATOM 4363 O O . ALA A 1 563 ? -31.54300 -24.79900 -0.63300 1.000 60.57268 562 ALA A O 1
ATOM 4365 N N . ALA A 1 564 ? -31.51200 -27.00300 -0.02900 1.000 51.66731 563 ALA A N 1
ATOM 4366 C CA . ALA A 1 564 ? -30.37100 -26.91900 0.90900 1.000 58.44268 563 ALA A CA 1
ATOM 4367 C C . ALA A 1 564 ? -29.20100 -26.21600 0.22000 1.000 48.88822 563 ALA A C 1
ATOM 4368 O O . ALA A 1 564 ? -28.65300 -25.26500 0.80600 1.000 74.58268 563 ALA A O 1
ATOM 4370 N N . ALA A 1 565 ? -28.80400 -26.65900 -0.96800 1.000 47.54900 564 ALA A N 1
ATOM 4371 C CA . ALA A 1 565 ? -27.56600 -26.13100 -1.59200 1.000 66.82268 564 ALA A CA 1
ATOM 4372 C C . ALA A 1 565 ? -27.75900 -24.65400 -1.97900 1.000 74.91268 564 ALA A C 1
ATOM 4373 O O . ALA A 1 565 ? -26.79200 -23.88300 -1.82300 1.000 55.44268 564 ALA A O 1
ATOM 4375 N N . LYS A 1 566 ? -28.94800 -24.26600 -2.44700 1.000 68.89731 565 LYS A N 1
ATOM 4376 C CA . LYS A 1 566 ? -29.24300 -22.84300 -2.78600 1.000 76.44268 565 LYS A CA 1
ATOM 4377 C C . LYS A 1 566 ? -29.12000 -21.97700 -1.52800 1.000 65.57268 565 LYS A C 1
ATOM 4378 O O . LYS A 1 566 ? -28.45600 -20.92400 -1.54400 1.000 60.09268 565 LYS A O 1
ATOM 4384 N N . GLU A 1 567 ? -29.80000 -22.41800 -0.49000 1.000 66.54397 566 GLU A N 1
ATOM 4385 C CA . GLU A 1 567 ? -29.80400 -21.74500 0.82200 1.000 66.19222 566 GLU A CA 1
ATOM 4386 C C . GLU A 1 567 ? -28.35700 -21.64000 1.33400 1.000 65.62747 566 GLU A C 1
ATOM 4387 O O . GLU A 1 567 ? -28.07400 -20.67000 2.04000 1.000 64.12993 566 GLU A O 1
ATOM 4393 N N . ILE A 1 568 ? -27.45900 -22.55800 1.00500 1.000 62.74818 567 ILE A N 1
ATOM 4394 C CA . ILE A 1 568 ? -26.03800 -22.51500 1.46800 1.000 59.32268 567 ILE A CA 1
ATOM 4395 C C . ILE A 1 568 ? -25.25400 -21.51700 0.60900 1.000 57.37111 567 ILE A C 1
ATOM 4396 O O . ILE A 1 568 ? -24.39300 -20.81500 1.14600 1.000 65.52268 567 ILE A O 1
ATOM 4401 N N . ALA A 1 569 ? -25.49200 -21.49200 -0.69700 1.000 60.49097 568 ALA A N 1
ATOM 4402 C CA . ALA A 1 569 ? -24.81200 -20.55500 -1.62200 1.000 65.26268 568 ALA A CA 1
ATOM 4403 C C . ALA A 1 569 ? -25.19700 -19.11000 -1.26700 1.000 77.13268 568 ALA A C 1
ATOM 4404 O O . ALA A 1 569 ? -24.35000 -18.22100 -1.40300 1.000 65.59953 568 ALA A O 1
ATOM 4406 N N . LYS A 1 570 ? -26.44100 -18.87100 -0.85300 1.000 69.44541 569 LYS A N 1
ATOM 4407 C CA . LYS A 1 570 ? -26.88700 -17.51000 -0.46400 1.000 81.90268 569 LYS A CA 1
ATOM 4408 C C . LYS A 1 570 ? -25.94300 -17.00300 0.63300 1.000 74.17854 569 LYS A C 1
ATOM 4409 O O . LYS A 1 570 ? -25.44600 -15.86400 0.53300 1.000 96.46268 569 LYS A O 1
ATOM 4415 N N . HIS A 1 571 ? -25.73400 -17.81800 1.64900 1.000 76.91856 570 HIS A N 1
ATOM 4416 C CA . HIS A 1 571 ? -24.91500 -17.45000 2.83000 1.000 68.61774 570 HIS A CA 1
ATOM 4417 C C . HIS A 1 571 ? -23.45000 -17.29200 2.42300 1.000 76.30746 570 HIS A C 1
ATOM 4418 O O . HIS A 1 571 ? -22.79200 -16.36600 2.90100 1.000 67.07662 570 HIS A O 1
ATOM 4425 N N . LEU A 1 572 ? -22.95100 -18.15800 1.58200 1.000 66.15267 571 LEU A N 1
ATOM 4426 C CA . LEU A 1 572 ? -21.56100 -18.03500 1.07700 1.000 58.97399 571 LEU A CA 1
ATOM 4427 C C . LEU A 1 572 ? -21.43800 -16.70200 0.33600 1.000 66.92268 571 LEU A C 1
ATOM 4428 O O . LEU A 1 572 ? -20.42900 -16.02100 0.51700 1.000 68.70582 571 LEU A O 1
ATOM 4433 N N . GLU A 1 573 ? -22.43200 -16.33600 -0.46900 1.000 73.51278 572 GLU A N 1
ATOM 4434 C CA . GLU A 1 573 ? -22.38100 -15.07500 -1.25400 1.000 74.44268 572 GLU A CA 1
ATOM 4435 C C . GLU A 1 573 ? -22.36800 -13.88700 -0.29400 1.000 80.24268 572 GLU A C 1
ATOM 4436 O O . GLU A 1 573 ? -21.55400 -12.96800 -0.50700 1.000 74.76726 572 GLU A O 1
ATOM 4442 N N . GLU A 1 574 ? -23.21300 -13.91100 0.73500 1.000 79.11333 573 GLU A N 1
ATOM 4443 C CA . GLU A 1 574 ? -23.28000 -12.78900 1.71100 1.000 88.49268 573 GLU A CA 1
ATOM 4444 C C . GLU A 1 574 ? -21.91100 -12.61900 2.38600 1.000 75.94574 573 GLU A C 1
ATOM 4445 O O . GLU A 1 574 ? -21.50700 -11.46800 2.60900 1.000 67.84268 573 GLU A O 1
ATOM 4451 N N . LEU A 1 575 ? -21.21200 -13.71000 2.67600 1.000 74.20268 574 LEU A N 1
ATOM 4452 C CA . LEU A 1 575 ? -19.83000 -13.68300 3.22800 1.000 77.49268 574 LEU A CA 1
ATOM 4453 C C . LEU A 1 575 ? -18.81600 -13.19200 2.19800 1.000 73.42736 574 LEU A C 1
ATOM 4454 O O . LEU A 1 575 ? -17.77300 -12.68000 2.61000 1.000 68.66268 574 LEU A O 1
ATOM 4459 N N . LEU A 1 576 ? -19.07900 -13.39500 0.91100 1.000 74.09420 575 LEU A N 1
ATOM 4460 C CA . LEU A 1 576 ? -18.12500 -12.96500 -0.14400 1.000 81.09268 575 LEU A CA 1
ATOM 4461 C C . LEU A 1 576 ? -18.26300 -11.45800 -0.38400 1.000 85.18268 575 LEU A C 1
ATOM 4462 O O . LEU A 1 576 ? -17.33700 -10.88600 -0.97700 1.000 103.89268 575 LEU A O 1
ATOM 4467 N N . LYS A 1 577 ? -19.33800 -10.82800 0.10300 1.000 105.68268 576 LYS A N 1
ATOM 4468 C CA . LYS A 1 577 ? -19.50300 -9.35200 0.04700 1.000 83.59351 576 LYS A CA 1
ATOM 4469 C C . LYS A 1 577 ? -18.39400 -8.66800 0.85900 1.000 91.67268 576 LYS A C 1
ATOM 4470 O O . LYS A 1 577 ? -18.01800 -7.54700 0.51000 1.000 113.57268 576 LYS A O 1
ATOM 4476 N N . ASP A 1 578 ? -17.88000 -9.33800 1.87200 1.000 80.01778 577 ASP A N 1
ATOM 4477 C CA . ASP A 1 578 ? -16.72800 -8.86800 2.68200 1.000 93.66966 577 ASP A CA 1
ATOM 4478 C C . ASP A 1 578 ? -15.44700 -9.30500 1.96700 1.000 108.50268 577 ASP A C 1
ATOM 4479 O O . ASP A 1 578 ? -14.94700 -10.41200 2.23500 1.000 81.59622 577 ASP A O 1
ATOM 4484 N N . LYS A 1 579 ? -14.90400 -8.44400 1.12000 1.000 100.10268 578 LYS A N 1
ATOM 4485 C CA . LYS A 1 579 ? -13.82900 -8.83200 0.16900 1.000 77.35435 578 LYS A CA 1
ATOM 4486 C C . LYS A 1 579 ? -12.49000 -9.03100 0.87800 1.000 70.41805 578 LYS A C 1
ATOM 4487 O O . LYS A 1 579 ? -11.64100 -9.74300 0.33500 1.000 62.68744 578 LYS A O 1
ATOM 4493 N N . GLU A 1 580 ? -12.28700 -8.40300 2.03200 1.000 74.50269 579 GLU A N 1
ATOM 4494 C CA . GLU A 1 580 ? -11.07200 -8.64200 2.85700 1.000 83.04894 579 GLU A CA 1
ATOM 4495 C C . GLU A 1 580 ? -11.08800 -10.11300 3.27800 1.000 65.14268 579 GLU A C 1
ATOM 4496 O O . GLU A 1 580 ? -10.05700 -10.80000 3.08900 1.000 66.43425 579 GLU A O 1
ATOM 4502 N N . LEU A 1 581 ? -12.22300 -10.57900 3.81200 1.000 75.94970 580 LEU A N 1
ATOM 4503 C CA . LEU A 1 581 ? -12.39200 -12.00200 4.21800 1.000 69.90281 580 LEU A CA 1
ATOM 4504 C C . LEU A 1 581 ? -12.10600 -12.90900 3.03300 1.000 64.19228 580 LEU A C 1
ATOM 4505 O O . LEU A 1 581 ? -11.26300 -13.77800 3.12300 1.000 68.77517 580 LEU A O 1
ATOM 4510 N N . ALA A 1 582 ? -12.91600 -12.74000 1.99700 1.000 65.11896 581 ALA A N 1
ATOM 4511 C CA . ALA A 1 582 ? -12.84500 -13.49200 0.73100 1.000 67.79147 581 ALA A CA 1
ATOM 4512 C C . ALA A 1 582 ? -11.37900 -13.56600 0.29100 1.000 69.45543 581 ALA A C 1
ATOM 4513 O O . ALA A 1 582 ? -10.91500 -14.64500 -0.09100 1.000 72.85640 581 ALA A O 1
ATOM 4515 N N . ALA A 1 583 ? -10.65000 -12.45700 0.39200 1.000 64.78273 582 ALA A N 1
ATOM 4516 C CA . ALA A 1 583 ? -9.20600 -12.43200 0.08100 1.000 69.80265 582 ALA A CA 1
ATOM 4517 C C . ALA A 1 583 ? -8.47500 -13.46900 0.94500 1.000 74.92746 582 ALA A C 1
ATOM 4518 O O . ALA A 1 583 ? -7.78200 -14.33500 0.38600 1.000 77.22569 582 ALA A O 1
ATOM 4520 N N . ALA A 1 584 ? -8.66000 -13.40400 2.28300 1.000 109.29268 583 ALA A N 1
ATOM 4521 C CA . ALA A 1 584 ? -7.83300 -14.17600 3.24000 1.000 86.21268 583 ALA A CA 1
ATOM 4522 C C . ALA A 1 584 ? -8.04300 -15.68000 3.04000 1.000 83.35268 583 ALA A C 1
ATOM 4523 O O . ALA A 1 584 ? -7.10400 -16.44700 3.28300 1.000 83.96268 583 ALA A O 1
ATOM 4525 N N . PHE A 1 585 ? -9.24100 -16.10700 2.65400 1.000 124.92268 584 PHE A N 1
ATOM 4526 C CA . PHE A 1 585 ? -9.57700 -17.55100 2.54000 1.000 103.16268 584 PHE A CA 1
ATOM 4527 C C . PHE A 1 585 ? -10.16800 -17.82700 1.16900 1.000 96.41268 584 PHE A C 1
ATOM 4528 O O . PHE A 1 585 ? -11.37900 -17.76900 1.00700 1.000 88.46268 584 PHE A O 1
ATOM 4536 N N . PRO A 1 586 ? -9.35800 -18.14700 0.13900 1.000 115.00268 585 PRO A N 1
ATOM 4537 C CA . PRO A 1 586 ? -9.90800 -18.42900 -1.18900 1.000 110.58268 585 PRO A CA 1
ATOM 4538 C C . PRO A 1 586 ? -10.73100 -19.72700 -1.28200 1.000 118.85268 585 PRO A C 1
ATOM 4539 O O . PRO A 1 586 ? -11.45900 -19.89700 -2.25200 1.000 87.77604 585 PRO A O 1
ATOM 4543 N N . GLU A 1 587 ? -10.64700 -20.59400 -0.27300 1.000 82.81497 586 GLU A N 1
ATOM 4544 C CA . GLU A 1 587 ? -11.49100 -21.81200 -0.17600 1.000 86.91591 586 GLU A CA 1
ATOM 4545 C C . GLU A 1 587 ? -12.95500 -21.37700 -0.32200 1.000 72.29854 586 GLU A C 1
ATOM 4546 O O . GLU A 1 587 ? -13.72900 -22.07800 -1.00700 1.000 85.89268 586 GLU A O 1
ATOM 4552 N N . LEU A 1 588 ? -13.32500 -20.23800 0.27000 1.000 76.66268 587 LEU A N 1
ATOM 4553 C CA . LEU A 1 588 ? -14.72100 -19.72900 0.23800 1.000 79.51213 587 LEU A CA 1
ATOM 4554 C C . LEU A 1 588 ? -15.24900 -19.73600 -1.19500 1.000 77.61268 587 LEU A C 1
ATOM 4555 O O . LEU A 1 588 ? -16.43700 -20.03300 -1.37800 1.000 104.94268 587 LEU A O 1
ATOM 4560 N N . LYS A 1 589 ? -14.40200 -19.43800 -2.17300 1.000 80.48266 588 LYS A N 1
ATOM 4561 C CA . LYS A 1 589 ? -14.85700 -19.40300 -3.58200 1.000 80.77560 588 LYS A CA 1
ATOM 4562 C C . LYS A 1 589 ? -15.06700 -20.83300 -4.07700 1.000 75.51268 588 LYS A C 1
ATOM 4563 O O . LYS A 1 589 ? -16.14000 -21.10600 -4.64000 1.000 72.95268 588 LYS A O 1
ATOM 4569 N N . THR A 1 590 ? -14.10400 -21.71200 -3.83300 1.000 82.42048 589 THR A N 1
ATOM 4570 C CA . THR A 1 590 ? -14.25700 -23.12700 -4.23900 1.000 89.43268 589 THR A CA 1
ATOM 4571 C C . THR A 1 590 ? -15.55500 -23.66500 -3.63400 1.000 82.23268 589 THR A C 1
ATOM 4572 O O . THR A 1 590 ? -16.25000 -24.41900 -4.32200 1.000 76.32268 589 THR A O 1
ATOM 4576 N N . LEU A 1 591 ? -15.88100 -23.25100 -2.41500 1.000 80.25268 590 LEU A N 1
ATOM 4577 C CA . LEU A 1 591 ? -17.08500 -23.77400 -1.73100 1.000 65.58147 590 LEU A CA 1
ATOM 4578 C C . LEU A 1 591 ? -18.34500 -23.32900 -2.47200 1.000 61.99565 590 LEU A C 1
ATOM 4579 O O . LEU A 1 591 ? -19.24200 -24.15500 -2.63200 1.000 78.41268 590 LEU A O 1
ATOM 4584 N N . LEU A 1 592 ? -18.39600 -22.07800 -2.91800 1.000 65.21345 591 LEU A N 1
ATOM 4585 C CA . LEU A 1 592 ? -19.59000 -21.53800 -3.61800 1.000 74.33268 591 LEU A CA 1
ATOM 4586 C C . LEU A 1 592 ? -19.73600 -22.23900 -4.96900 1.000 69.80605 591 LEU A C 1
ATOM 4587 O O . LEU A 1 592 ? -20.86800 -22.52300 -5.36700 1.000 73.23268 591 LEU A O 1
ATOM 4592 N N . LYS A 1 593 ? -18.62200 -22.51400 -5.63300 1.000 70.91341 592 LYS A N 1
ATOM 4593 C CA . LYS A 1 593 ? -18.66100 -23.23700 -6.91900 1.000 77.70268 592 LYS A CA 1
ATOM 4594 C C . LYS A 1 593 ? -19.30900 -24.59500 -6.68700 1.000 96.40268 592 LYS A C 1
ATOM 4595 O O . LYS A 1 593 ? -20.25000 -24.92100 -7.41500 1.000 87.25268 592 LYS A O 1
ATOM 4601 N N . LEU A 1 594 ? -18.84000 -25.33300 -5.68600 1.000 70.57219 593 LEU A N 1
ATOM 4602 C CA . LEU A 1 594 ? -19.36500 -26.69100 -5.41800 1.000 72.01290 593 LEU A CA 1
ATOM 4603 C C . LEU A 1 594 ? -20.85000 -26.61300 -5.08200 1.000 68.80878 593 LEU A C 1
ATOM 4604 O O . LEU A 1 594 ? -21.59500 -27.50500 -5.50300 1.000 73.30268 593 LEU A O 1
ATOM 4609 N N . ALA A 1 595 ? -21.25200 -25.58500 -4.34800 1.000 63.14961 594 ALA A N 1
ATOM 4610 C CA . ALA A 1 595 ? -22.66400 -25.43000 -3.94700 1.000 68.23268 594 ALA A CA 1
ATOM 4611 C C . ALA A 1 595 ? -23.53500 -25.15900 -5.17000 1.000 63.32376 594 ALA A C 1
ATOM 4612 O O . ALA A 1 595 ? -24.67200 -25.62600 -5.19000 1.000 97.24268 594 ALA A O 1
ATOM 4614 N N . LYS A 1 596 ? -23.02100 -24.42700 -6.15500 1.000 69.78385 595 LYS A N 1
ATOM 4615 C CA . LYS A 1 596 ? -23.82100 -24.05300 -7.34500 1.000 65.57824 595 LYS A CA 1
ATOM 4616 C C . LYS A 1 596 ? -23.81100 -25.21300 -8.33700 1.000 70.30821 595 LYS A C 1
ATOM 4617 O O . LYS A 1 596 ? -24.79500 -25.35700 -9.07000 1.000 73.35611 595 LYS A O 1
ATOM 4623 N N . GLU A 1 597 ? -22.73800 -25.99000 -8.33800 1.000 66.91454 596 GLU A N 1
ATOM 4624 C CA . GLU A 1 597 ? -22.69700 -27.18700 -9.20800 1.000 66.31807 596 GLU A CA 1
ATOM 4625 C C . GLU A 1 597 ? -23.80900 -28.12800 -8.76800 1.000 75.62268 596 GLU A C 1
ATOM 4626 O O . GLU A 1 597 ? -24.30600 -28.88700 -9.60600 1.000 85.49268 596 GLU A O 1
ATOM 4632 N N . ILE A 1 598 ? -24.16700 -28.07700 -7.49600 1.000 63.46268 597 ILE A N 1
ATOM 4633 C CA . ILE A 1 598 ? -25.22800 -28.93500 -6.92800 1.000 64.21476 597 ILE A CA 1
ATOM 4634 C C . ILE A 1 598 ? -26.57000 -28.34300 -7.32600 1.000 69.31268 597 ILE A C 1
ATOM 4635 O O . ILE A 1 598 ? -27.51000 -29.12400 -7.52000 1.000 85.26268 597 ILE A O 1
ATOM 4640 N N . VAL A 1 599 ? -26.63900 -27.03700 -7.56200 1.000 62.96545 598 VAL A N 1
ATOM 4641 C CA . VAL A 1 599 ? -27.94100 -26.40200 -7.92400 1.000 73.10269 598 VAL A CA 1
ATOM 4642 C C . VAL A 1 599 ? -28.21900 -26.67700 -9.40700 1.000 93.98268 598 VAL A C 1
ATOM 4643 O O . VAL A 1 599 ? -29.40000 -26.65400 -9.80200 1.000 117.96268 598 VAL A O 1
ATOM 4647 N N . LYS A 1 600 ? -27.18300 -26.97200 -10.20600 1.000 85.93268 599 LYS A N 1
ATOM 4648 C CA . LYS A 1 600 ? -27.33400 -27.24100 -11.65700 1.000 87.55487 599 LYS A CA 1
ATOM 4649 C C . LYS A 1 600 ? -27.60800 -28.73000 -11.87100 1.000 81.78411 599 LYS A C 1
ATOM 4650 O O . LYS A 1 600 ? -28.55300 -29.05600 -12.63300 1.000 115.06268 599 LYS A O 1
ATOM 4656 N N . MET A 1 601 ? -26.80200 -29.58900 -11.22700 1.000 77.67431 600 MET A N 1
ATOM 4657 C CA . MET A 1 601 ? -26.98200 -31.06000 -11.35200 1.000 72.16268 600 MET A CA 1
ATOM 4658 C C . MET A 1 601 ? -28.46700 -31.34100 -11.17800 1.000 78.23268 600 MET A C 1
ATOM 4659 O O . MET A 1 601 ? -28.94500 -32.33000 -11.72300 1.000 85.28856 600 MET A O 1
ATOM 4664 N N . LEU A 1 602 ? -29.17300 -30.46300 -10.49500 1.000 78.88342 601 LEU A N 1
ATOM 4665 C CA . LEU A 1 602 ? -30.59500 -30.72300 -10.16500 1.000 83.68197 601 LEU A CA 1
ATOM 4666 C C . LEU A 1 602 ? -31.52000 -29.88800 -11.04800 1.000 92.58752 601 LEU A C 1
ATOM 4667 O O . LEU A 1 602 ? -32.66700 -30.30600 -11.24100 1.000 102.46268 601 LEU A O 1
ATOM 4672 N N . GLU A 1 603 ? -31.04500 -28.75600 -11.55800 1.000 89.18268 602 GLU A N 1
ATOM 4673 C CA . GLU A 1 603 ? -31.85800 -27.97700 -12.52000 1.000 85.73733 602 GLU A CA 1
ATOM 4674 C C . GLU A 1 603 ? -31.99300 -28.86600 -13.74200 1.000 102.48268 602 GLU A C 1
ATOM 4675 O O . GLU A 1 603 ? -33.14400 -29.14700 -14.11300 1.000 78.19924 602 GLU A O 1
ATOM 4681 N N . PHE B 1 13 ? -18.59500 0.54200 65.45600 1.000 86.68604 12 PHE B N 1
ATOM 4682 C CA . PHE B 1 13 ? -19.75700 -0.36400 65.61300 1.000 91.22588 12 PHE B CA 1
ATOM 4683 C C . PHE B 1 13 ? -19.55400 -1.57700 64.69500 1.000 93.98268 12 PHE B C 1
ATOM 4684 O O . PHE B 1 13 ? -18.86900 -2.52200 65.10200 1.000 95.57178 12 PHE B O 1
ATOM 4692 N N . THR B 1 14 ? -20.12000 -1.56400 63.49300 1.000 106.31268 13 THR B N 1
ATOM 4693 C CA . THR B 1 14 ? -20.00500 -2.68700 62.52800 1.000 116.99268 13 THR B CA 1
ATOM 4694 C C . THR B 1 14 ? -19.89200 -2.12500 61.10900 1.000 126.25268 13 THR B C 1
ATOM 4695 O O . THR B 1 14 ? -20.71500 -2.50700 60.25200 1.000 101.81324 13 THR B O 1
ATOM 4699 N N . ARG B 1 15 ? -18.94400 -1.21700 60.88900 1.000 136.92268 14 ARG B N 1
ATOM 4700 C CA . ARG B 1 15 ? -18.77600 -0.53500 59.57700 1.000 125.37268 14 ARG B CA 1
ATOM 4701 C C . ARG B 1 15 ? -18.02600 -1.43800 58.59500 1.000 108.69268 14 ARG B C 1
ATOM 4702 O O . ARG B 1 15 ? -18.37300 -1.41700 57.40100 1.000 101.81788 14 ARG B O 1
ATOM 4710 N N . THR B 1 16 ? -17.02500 -2.19600 59.04900 1.000 101.93077 15 THR B N 1
ATOM 4711 C CA . THR B 1 16 ? -16.20000 -3.04700 58.15500 1.000 96.64149 15 THR B CA 1
ATOM 4712 C C . THR B 1 16 ? -17.09400 -4.08600 57.49700 1.000 77.78256 15 THR B C 1
ATOM 4713 O O . THR B 1 16 ? -18.19100 -4.33000 57.98100 1.000 77.99148 15 THR B O 1
ATOM 4717 N N . PRO B 1 17 ? -16.68800 -4.66100 56.34700 1.000 80.50189 16 PRO B N 1
ATOM 4718 C CA . PRO B 1 17 ? -17.55800 -5.55100 55.58900 1.000 82.38462 16 PRO B CA 1
ATOM 4719 C C . PRO B 1 17 ? -17.85600 -6.83900 56.35300 1.000 74.79273 16 PRO B C 1
ATOM 4720 O O . PRO B 1 17 ? -19.00900 -7.21300 56.41300 1.000 87.94809 16 PRO B O 1
ATOM 4724 N N . GLU B 1 18 ? -16.84000 -7.47200 56.94100 1.000 90.46227 17 GLU B N 1
ATOM 4725 C CA . GLU B 1 18 ? -17.03700 -8.71400 57.74200 1.000 104.05268 17 GLU B CA 1
ATOM 4726 C C . GLU B 1 18 ? -17.92900 -8.39400 58.94700 1.000 96.74268 17 GLU B C 1
ATOM 4727 O O . GLU B 1 18 ? -18.68200 -9.28000 59.38700 1.000 85.75239 17 GLU B O 1
ATOM 4733 N N . ALA B 1 19 ? -17.89600 -7.14500 59.39400 1.000 82.84965 18 ALA B N 1
ATOM 4734 C CA . ALA B 1 19 ? -18.72500 -6.66600 60.51700 1.000 83.99117 18 ALA B CA 1
ATOM 4735 C C . ALA B 1 19 ? -20.19700 -6.60900 60.10100 1.000 71.30851 18 ALA B C 1
ATOM 4736 O O . ALA B 1 19 ? -21.01500 -7.29500 60.74900 1.000 71.43393 18 ALA B O 1
ATOM 4738 N N . ARG B 1 20 ? -20.52000 -5.84800 59.05800 1.000 83.07667 19 ARG B N 1
ATOM 4739 C CA . ARG B 1 20 ? -21.93200 -5.64200 58.64500 1.000 74.38680 19 ARG B CA 1
ATOM 4740 C C . ARG B 1 20 ? -22.51100 -6.97200 58.18000 1.000 67.29499 19 ARG B C 1
ATOM 4741 O O . ARG B 1 20 ? -23.67700 -7.24400 58.49600 1.000 57.83863 19 ARG B O 1
ATOM 4749 N N . ALA B 1 21 ? -21.69700 -7.81900 57.54900 1.000 61.63793 20 ALA B N 1
ATOM 4750 C CA . ALA B 1 21 ? -22.13500 -9.19100 57.19600 1.000 61.93009 20 ALA B CA 1
ATOM 4751 C C . ALA B 1 21 ? -22.70100 -9.85600 58.45800 1.000 64.70274 20 ALA B C 1
ATOM 4752 O O . ALA B 1 21 ? -23.86000 -10.32100 58.43200 1.000 63.41268 20 ALA B O 1
ATOM 4754 N N . ASN B 1 22 ? -21.93900 -9.79100 59.54900 1.000 78.17471 21 ASN B N 1
ATOM 4755 C CA . ASN B 1 22 ? -22.35700 -10.34700 60.85600 1.000 67.57999 21 ASN B CA 1
ATOM 4756 C C . ASN B 1 22 ? -23.63300 -9.65200 61.33200 1.000 62.25180 21 ASN B C 1
ATOM 4757 O O . ASN B 1 22 ? -24.68100 -10.31200 61.43800 1.000 55.65592 21 ASN B O 1
ATOM 4762 N N . TYR B 1 23 ? -23.55500 -8.35300 61.58400 1.000 61.08690 22 TYR B N 1
ATOM 4763 C CA . TYR B 1 23 ? -24.64300 -7.57600 62.21800 1.000 56.35105 22 TYR B CA 1
ATOM 4764 C C . TYR B 1 23 ? -25.95300 -7.79700 61.46000 1.000 61.36601 22 TYR B C 1
ATOM 4765 O O . TYR B 1 23 ? -26.99200 -8.05300 62.09100 1.000 53.49499 22 TYR B O 1
ATOM 4774 N N . LEU B 1 24 ? -25.90100 -7.70700 60.13500 1.000 59.72473 23 LEU B N 1
ATOM 4775 C CA . LEU B 1 24 ? -27.12400 -7.85500 59.31200 1.000 50.50926 23 LEU B CA 1
ATOM 4776 C C . LEU B 1 24 ? -27.61900 -9.29100 59.37400 1.000 56.45986 23 LEU B C 1
ATOM 4777 O O . LEU B 1 24 ? -28.83600 -9.45100 59.41600 1.000 58.96678 23 LEU B O 1
ATOM 4782 N N . ALA B 1 25 ? -26.74800 -10.29100 59.41400 1.000 57.65441 24 ALA B N 1
ATOM 4783 C CA . ALA B 1 25 ? -27.19000 -11.70800 59.49400 1.000 55.50922 24 ALA B CA 1
ATOM 4784 C C . ALA B 1 25 ? -27.85700 -11.95300 60.85300 1.000 58.84725 24 ALA B C 1
ATOM 4785 O O . ALA B 1 25 ? -28.95000 -12.55000 60.88400 1.000 59.90370 24 ALA B O 1
ATOM 4787 N N . VAL B 1 26 ? -27.22000 -11.49000 61.92700 1.000 59.84485 25 VAL B N 1
ATOM 4788 C CA . VAL B 1 26 ? -27.73700 -11.58100 63.32200 1.000 51.61602 25 VAL B CA 1
ATOM 4789 C C . VAL B 1 26 ? -29.09800 -10.88000 63.37800 1.000 49.16915 25 VAL B C 1
ATOM 4790 O O . VAL B 1 26 ? -30.08200 -11.50500 63.82100 1.000 46.72451 25 VAL B O 1
ATOM 4794 N N . THR B 1 27 ? -29.14500 -9.63200 62.91900 1.000 58.77330 26 THR B N 1
ATOM 4795 C CA . THR B 1 27 ? -30.37000 -8.80300 62.96300 1.000 53.47004 26 THR B CA 1
ATOM 4796 C C . THR B 1 27 ? -31.47200 -9.50700 62.17300 1.000 46.98268 26 THR B C 1
ATOM 4797 O O . THR B 1 27 ? -32.61300 -9.56500 62.65500 1.000 47.20515 26 THR B O 1
ATOM 4801 N N . ARG B 1 28 ? -31.15400 -10.01100 60.99000 1.000 58.46258 27 ARG B N 1
ATOM 4802 C CA . ARG B 1 28 ? -32.17700 -10.66000 60.13800 1.000 60.46722 27 ARG B CA 1
ATOM 4803 C C . ARG B 1 28 ? -32.70100 -11.89700 60.87600 1.000 52.43760 27 ARG B C 1
ATOM 4804 O O . ARG B 1 28 ? -33.92600 -12.08500 60.88500 1.000 51.10483 27 ARG B O 1
ATOM 4812 N N . ALA B 1 29 ? -31.83900 -12.72900 61.46300 1.000 56.07613 28 ALA B N 1
ATOM 4813 C CA . ALA B 1 29 ? -32.30800 -13.96600 62.14100 1.000 59.17519 28 ALA B CA 1
ATOM 4814 C C . ALA B 1 29 ? -33.15900 -13.58700 63.36200 1.000 53.25609 28 ALA B C 1
ATOM 4815 O O . ALA B 1 29 ? -34.17300 -14.25900 63.61200 1.000 45.86268 28 ALA B O 1
ATOM 4817 N N . ALA B 1 30 ? -32.75500 -12.54600 64.08900 1.000 50.69903 29 ALA B N 1
ATOM 4818 C CA . ALA B 1 30 ? -33.52000 -12.03100 65.24300 1.000 43.74869 29 ALA B CA 1
ATOM 4819 C C . ALA B 1 30 ? -34.91600 -11.59100 64.77700 1.000 43.41493 29 ALA B C 1
ATOM 4820 O O . ALA B 1 30 ? -35.90400 -11.97500 65.42000 1.000 44.50490 29 ALA B O 1
ATOM 4822 N N . LEU B 1 31 ? -35.00300 -10.80900 63.70100 1.000 44.87659 30 LEU B N 1
ATOM 4823 C CA . LEU B 1 31 ? -36.30700 -10.32200 63.18500 1.000 42.10512 30 LEU B CA 1
ATOM 4824 C C . LEU B 1 31 ? -37.15800 -11.51700 62.74500 1.000 37.53268 30 LEU B C 1
ATOM 4825 O O . LEU B 1 31 ? -38.34600 -11.51900 63.02100 1.000 40.76633 30 LEU B O 1
ATOM 4830 N N . GLU B 1 32 ? -36.57200 -12.48300 62.05300 1.000 42.86447 31 GLU B N 1
ATOM 4831 C CA . GLU B 1 32 ? -37.30100 -13.68300 61.56200 1.000 43.80233 31 GLU B CA 1
ATOM 4832 C C . GLU B 1 32 ? -37.91200 -14.39500 62.77000 1.000 37.75659 31 GLU B C 1
ATOM 4833 O O . GLU B 1 32 ? -39.10400 -14.73000 62.71900 1.000 41.72758 31 GLU B O 1
ATOM 4839 N N . GLY B 1 33 ? -37.14000 -14.58900 63.84000 1.000 43.58740 32 GLY B N 1
ATOM 4840 C CA . GLY B 1 33 ? -37.63200 -15.23200 65.07600 1.000 37.95565 32 GLY B CA 1
ATOM 4841 C C . GLY B 1 33 ? -38.76200 -14.43500 65.70500 1.000 33.28862 32 GLY B C 1
ATOM 4842 O O . GLY B 1 33 ? -39.77300 -15.02400 66.07100 1.000 35.19325 32 GLY B O 1
ATOM 4843 N N . ARG B 1 34 ? -38.58200 -13.13000 65.84800 1.000 30.50702 33 ARG B N 1
ATOM 4844 C CA . ARG B 1 34 ? -39.58300 -12.26100 66.50700 1.000 38.48535 33 ARG B CA 1
ATOM 4845 C C . ARG B 1 34 ? -40.87800 -12.30400 65.69400 1.000 36.70524 33 ARG B C 1
ATOM 4846 O O . ARG B 1 34 ? -41.95300 -12.39200 66.30600 1.000 36.38951 33 ARG B O 1
ATOM 4854 N N . LEU B 1 35 ? -40.78100 -12.23700 64.37000 1.000 49.21730 34 LEU B N 1
ATOM 4855 C CA . LEU B 1 35 ? -41.98500 -12.21000 63.50900 1.000 38.51035 34 LEU B CA 1
ATOM 4856 C C . LEU B 1 35 ? -42.65300 -13.57600 63.56500 1.000 36.79450 34 LEU B C 1
ATOM 4857 O O . LEU B 1 35 ? -43.88600 -13.63100 63.48000 1.000 43.62464 34 LEU B O 1
ATOM 4862 N N . ALA B 1 36 ? -41.87900 -14.64300 63.71100 1.000 27.80231 35 ALA B N 1
ATOM 4863 C CA . ALA B 1 36 ? -42.45900 -16.00200 63.76900 1.000 35.97533 35 ALA B CA 1
ATOM 4864 C C . ALA B 1 36 ? -43.29100 -16.11100 65.04500 1.000 40.10268 35 ALA B C 1
ATOM 4865 O O . ALA B 1 36 ? -44.40800 -16.64500 64.96300 1.000 43.01055 35 ALA B O 1
ATOM 4867 N N . LEU B 1 37 ? -42.78000 -15.60100 66.16900 1.000 44.51296 36 LEU B N 1
ATOM 4868 C CA . LEU B 1 37 ? -43.51200 -15.69200 67.45600 1.000 46.63942 36 LEU B CA 1
ATOM 4869 C C . LEU B 1 37 ? -44.79000 -14.85200 67.33400 1.000 43.09875 36 LEU B C 1
ATOM 4870 O O . LEU B 1 37 ? -45.85200 -15.32800 67.74900 1.000 44.79430 36 LEU B O 1
ATOM 4875 N N . PHE B 1 38 ? -44.69000 -13.66200 66.76200 1.000 38.30683 37 PHE B N 1
ATOM 4876 C CA . PHE B 1 38 ? -45.84100 -12.73500 66.64300 1.000 42.57288 37 PHE B CA 1
ATOM 4877 C C . PHE B 1 38 ? -46.93900 -13.39100 65.78800 1.000 46.04569 37 PHE B C 1
ATOM 4878 O O . PHE B 1 38 ? -48.14500 -13.36100 66.15600 1.000 37.89268 37 PHE B O 1
ATOM 4886 N N . ALA B 1 39 ? -46.54500 -13.98600 64.65900 1.000 45.78358 38 ALA B N 1
ATOM 4887 C CA . ALA B 1 39 ? -47.47400 -14.69900 63.75500 1.000 34.21507 38 ALA B CA 1
ATOM 4888 C C . ALA B 1 39 ? -48.09100 -15.88200 64.51100 1.000 39.00648 38 ALA B C 1
ATOM 4889 O O . ALA B 1 39 ? -49.26600 -16.18200 64.30900 1.000 36.65229 38 ALA B O 1
ATOM 4891 N N . ALA B 1 40 ? -47.30400 -16.52200 65.37200 1.000 36.28082 39 ALA B N 1
ATOM 4892 C CA . ALA B 1 40 ? -47.76500 -17.64100 66.22000 1.000 50.31268 39 ALA B CA 1
ATOM 4893 C C . ALA B 1 40 ? -48.85200 -17.15100 67.18500 1.000 42.52268 39 ALA B C 1
ATOM 4894 O O . ALA B 1 40 ? -49.84900 -17.85600 67.37800 1.000 43.34592 39 ALA B O 1
ATOM 4896 N N . ARG B 1 41 ? -48.71600 -15.95400 67.72800 1.000 41.90064 40 ARG B N 1
ATOM 4897 C CA . ARG B 1 41 ? -49.72600 -15.45000 68.68800 1.000 42.41215 40 ARG B CA 1
ATOM 4898 C C . ARG B 1 41 ? -51.02900 -15.18400 67.93300 1.000 53.57601 40 ARG B C 1
ATOM 4899 O O . ARG B 1 41 ? -52.09600 -15.60400 68.43600 1.000 57.30268 40 ARG B O 1
ATOM 4907 N N . LEU B 1 42 ? -50.94100 -14.56000 66.75900 1.000 48.91289 41 LEU B N 1
ATOM 4908 C CA . LEU B 1 42 ? -52.13200 -14.25400 65.92600 1.000 39.60417 41 LEU B CA 1
ATOM 4909 C C . LEU B 1 42 ? -52.76600 -15.54800 65.43100 1.000 36.88283 41 LEU B C 1
ATOM 4910 O O . LEU B 1 42 ? -53.97200 -15.54900 65.17000 1.000 55.07268 41 LEU B O 1
ATOM 4915 N N . ALA B 1 43 ? -52.01600 -16.63500 65.33800 1.000 38.95270 42 ALA B N 1
ATOM 4916 C CA . ALA B 1 43 ? -52.58600 -17.92700 64.89100 1.000 44.18268 42 ALA B CA 1
ATOM 4917 C C . ALA B 1 43 ? -53.39800 -18.57300 66.01600 1.000 41.24073 42 ALA B C 1
ATOM 4918 O O . ALA B 1 43 ? -54.31400 -19.32000 65.71200 1.000 40.56268 42 ALA B O 1
ATOM 4920 N N . ARG B 1 44 ? -53.05200 -18.32100 67.27600 1.000 52.77439 43 ARG B N 1
ATOM 4921 C CA . ARG B 1 44 ? -53.58600 -19.11700 68.41600 1.000 50.55478 43 ARG B CA 1
ATOM 4922 C C . ARG B 1 44 ? -54.81000 -18.43800 69.01400 1.000 52.58245 43 ARG B C 1
ATOM 4923 O O . ARG B 1 44 ? -55.63700 -19.15800 69.58800 1.000 50.10210 43 ARG B O 1
ATOM 4931 N N . HIS B 1 45 ? -54.94700 -17.12900 68.85400 1.000 50.16775 44 HIS B N 1
ATOM 4932 C CA . HIS B 1 45 ? -56.09700 -16.38900 69.42400 1.000 54.70476 44 HIS B CA 1
ATOM 4933 C C . HIS B 1 45 ? -56.60400 -15.35400 68.43000 1.000 49.00998 44 HIS B C 1
ATOM 4934 O O . HIS B 1 45 ? -56.05900 -15.27700 67.32000 1.000 50.42268 44 HIS B O 1
ATOM 4941 N N . SER B 1 46 ? -57.58400 -14.56100 68.85700 1.000 39.67371 45 SER B N 1
ATOM 4942 C CA . SER B 1 46 ? -58.18300 -13.47600 68.05300 1.000 36.79722 45 SER B CA 1
ATOM 4943 C C . SER B 1 46 ? -57.31800 -12.21900 68.17200 1.000 40.40975 45 SER B C 1
ATOM 4944 O O . SER B 1 46 ? -56.61200 -12.04100 69.19500 1.000 43.99268 45 SER B O 1
ATOM 4947 N N . GLU B 1 47 ? -57.34500 -11.41200 67.11100 1.000 43.01982 46 GLU B N 1
ATOM 4948 C CA . GLU B 1 47 ? -56.60700 -10.13500 67.05000 1.000 43.34174 46 GLU B CA 1
ATOM 4949 C C . GLU B 1 47 ? -56.98700 -9.27600 68.26300 1.000 56.17268 46 GLU B C 1
ATOM 4950 O O . GLU B 1 47 ? -56.11700 -8.52900 68.74300 1.000 39.41169 46 GLU B O 1
ATOM 4956 N N . ALA B 1 48 ? -58.23100 -9.32300 68.72900 1.000 47.94843 47 ALA B N 1
ATOM 4957 C CA . ALA B 1 48 ? -58.69600 -8.49000 69.86700 1.000 39.43665 47 ALA B CA 1
ATOM 4958 C C . ALA B 1 48 ? -57.98500 -8.93400 71.14600 1.000 41.76258 47 ALA B C 1
ATOM 4959 O O . ALA B 1 48 ? -57.48600 -8.07000 71.88900 1.000 38.11036 47 ALA B O 1
ATOM 4961 N N . GLU B 1 49 ? -57.91700 -10.24700 71.37100 1.000 41.51606 48 GLU B N 1
ATOM 4962 C CA . GLU B 1 49 ? -57.26000 -10.80400 72.58100 1.000 43.83465 48 GLU B CA 1
ATOM 4963 C C . GLU B 1 49 ? -55.77700 -10.39600 72.54100 1.000 45.48023 48 GLU B C 1
ATOM 4964 O O . GLU B 1 49 ? -55.28000 -9.83000 73.53300 1.000 43.44270 48 GLU B O 1
ATOM 4970 N N . VAL B 1 50 ? -55.10800 -10.61700 71.41300 1.000 41.99636 49 VAL B N 1
ATOM 4971 C CA . VAL B 1 50 ? -53.65900 -10.32500 71.26700 1.000 39.45000 49 VAL B CA 1
ATOM 4972 C C . VAL B 1 50 ? -53.45500 -8.83000 71.47800 1.000 41.68816 49 VAL B C 1
ATOM 4973 O O . VAL B 1 50 ? -52.47600 -8.46000 72.16500 1.000 42.88656 49 VAL B O 1
ATOM 4977 N N . ALA B 1 51 ? -54.29500 -7.99700 70.87500 1.000 42.81597 50 ALA B N 1
ATOM 4978 C CA . ALA B 1 51 ? -54.16700 -6.52500 70.99800 1.000 36.10452 50 ALA B CA 1
ATOM 4979 C C . ALA B 1 51 ? -54.31100 -6.12400 72.46900 1.000 35.91200 50 ALA B C 1
ATOM 4980 O O . ALA B 1 51 ? -53.59500 -5.22600 72.92000 1.000 35.00807 50 ALA B O 1
ATOM 4982 N N . ALA B 1 52 ? -55.13100 -6.83200 73.23600 1.000 43.06517 51 ALA B N 1
ATOM 4983 C CA . ALA B 1 52 ? -55.37600 -6.46300 74.65300 1.000 43.77268 51 ALA B CA 1
ATOM 4984 C C . ALA B 1 52 ? -54.25900 -6.97800 75.56300 1.000 41.97401 51 ALA B C 1
ATOM 4985 O O . ALA B 1 52 ? -54.10100 -6.38600 76.62000 1.000 46.11555 51 ALA B O 1
ATOM 4987 N N . THR B 1 53 ? -53.51200 -8.01500 75.17800 1.000 42.62268 52 THR B N 1
ATOM 4988 C CA . THR B 1 53 ? -52.61000 -8.71200 76.12700 1.000 42.85805 52 THR B CA 1
ATOM 4989 C C . THR B 1 53 ? -51.13600 -8.59800 75.73800 1.000 44.87251 52 THR B C 1
ATOM 4990 O O . THR B 1 53 ? -50.30400 -8.75800 76.64100 1.000 52.35268 52 THR B O 1
ATOM 4994 N N . ILE B 1 54 ? -50.81100 -8.33300 74.47800 1.000 48.74268 53 ILE B N 1
ATOM 4995 C CA . ILE B 1 54 ? -49.40000 -8.38100 74.00500 1.000 50.78298 53 ILE B CA 1
ATOM 4996 C C . ILE B 1 54 ? -48.59200 -7.26100 74.68100 1.000 48.84268 53 ILE B C 1
ATOM 4997 O O . ILE B 1 54 ? -49.08700 -6.11100 74.80500 1.000 43.91219 53 ILE B O 1
ATOM 5002 N N . ASP B 1 55 ? -47.38400 -7.59900 75.11400 1.000 43.86690 54 ASP B N 1
ATOM 5003 C CA . ASP B 1 55 ? -46.44500 -6.60600 75.68000 1.000 38.81274 54 ASP B CA 1
ATOM 5004 C C . ASP B 1 55 ? -46.08900 -5.61100 74.57700 1.000 46.24265 54 ASP B C 1
ATOM 5005 O O . ASP B 1 55 ? -45.50100 -5.99000 73.56400 1.000 46.11535 54 ASP B O 1
ATOM 5010 N N . PRO B 1 56 ? -46.38200 -4.30300 74.74200 1.000 38.55472 55 PRO B N 1
ATOM 5011 C CA . PRO B 1 56 ? -45.96200 -3.30200 73.76200 1.000 35.67743 55 PRO B CA 1
ATOM 5012 C C . PRO B 1 56 ? -44.45600 -3.31500 73.45500 1.000 42.82684 55 PRO B C 1
ATOM 5013 O O . PRO B 1 56 ? -44.07000 -2.93100 72.36500 1.000 45.74071 55 PRO B O 1
ATOM 5017 N N . GLY B 1 57 ? -43.63600 -3.72600 74.42200 1.000 43.35535 56 GLY B N 1
ATOM 5018 C CA . GLY B 1 57 ? -42.17200 -3.74100 74.27500 1.000 37.26914 56 GLY B CA 1
ATOM 5019 C C . GLY B 1 57 ? -41.75700 -4.76800 73.25000 1.000 45.02644 56 GLY B C 1
ATOM 5020 O O . GLY B 1 57 ? -40.75100 -4.56100 72.55600 1.000 48.71841 56 GLY B O 1
ATOM 5021 N N . PHE B 1 58 ? -42.49000 -5.86700 73.16000 1.000 40.61181 57 PHE B N 1
ATOM 5022 C CA . PHE B 1 58 ? -42.20500 -6.91100 72.15200 1.000 44.85663 57 PHE B CA 1
ATOM 5023 C C . PHE B 1 58 ? -42.36900 -6.28800 70.76000 1.000 43.96712 57 PHE B C 1
ATOM 5024 O O . PHE B 1 58 ? -41.52000 -6.53000 69.86700 1.000 45.82670 57 PHE B O 1
ATOM 5032 N N . LEU B 1 59 ? -43.40300 -5.45900 70.59000 1.000 39.36733 58 LEU B N 1
ATOM 5033 C CA . LEU B 1 59 ? -43.70400 -4.79100 69.29800 1.000 39.64405 58 LEU B CA 1
ATOM 5034 C C . LEU B 1 59 ? -42.61200 -3.74700 69.00800 1.000 44.37160 58 LEU B C 1
ATOM 5035 O O . LEU B 1 59 ? -42.15100 -3.65300 67.84900 1.000 40.91148 58 LEU B O 1
ATOM 5040 N N . LEU B 1 60 ? -42.20700 -2.97000 70.01500 1.000 42.53855 59 LEU B N 1
ATOM 5041 C CA . LEU B 1 60 ? -41.10600 -1.98800 69.83700 1.000 43.19330 59 LEU B CA 1
ATOM 5042 C C . LEU B 1 60 ? -39.83900 -2.72400 69.41600 1.000 39.10783 59 LEU B C 1
ATOM 5043 O O . LEU B 1 60 ? -39.11500 -2.18600 68.58300 1.000 40.87271 59 LEU B O 1
ATOM 5048 N N . ASP B 1 61 ? -39.55900 -3.88900 69.98500 1.000 70.21466 60 ASP B N 1
ATOM 5049 C CA . ASP B 1 61 ? -38.32300 -4.63900 69.64500 1.000 52.39091 60 ASP B CA 1
ATOM 5050 C C . ASP B 1 61 ? -38.37500 -5.03800 68.17000 1.000 48.62085 60 ASP B C 1
ATOM 5051 O O . ASP B 1 61 ? -37.32800 -4.98200 67.48800 1.000 50.17828 60 ASP B O 1
ATOM 5056 N N . ILE B 1 62 ? -39.55200 -5.41900 67.68300 1.000 42.41384 61 ILE B N 1
ATOM 5057 C CA . ILE B 1 62 ? -39.68600 -5.77700 66.24700 1.000 38.03383 61 ILE B CA 1
ATOM 5058 C C . ILE B 1 62 ? -39.47800 -4.52700 65.39100 1.000 41.24670 61 ILE B C 1
ATOM 5059 O O . ILE B 1 62 ? -38.80000 -4.64500 64.36700 1.000 40.22044 61 ILE B O 1
ATOM 5064 N N . LEU B 1 63 ? -40.02600 -3.37300 65.76900 1.000 41.35649 62 LEU B N 1
ATOM 5065 C CA . LEU B 1 63 ? -39.80400 -2.13200 64.98000 1.000 40.87702 62 LEU B CA 1
ATOM 5066 C C . LEU B 1 63 ? -38.30800 -1.82200 64.96200 1.000 51.05015 62 LEU B C 1
ATOM 5067 O O . LEU B 1 63 ? -37.76900 -1.44600 63.88800 1.000 50.57204 62 LEU B O 1
ATOM 5072 N N . ASP B 1 64 ? -37.67100 -1.97700 66.11500 1.000 50.57161 63 ASP B N 1
ATOM 5073 C CA . ASP B 1 64 ? -36.21700 -1.75200 66.27900 1.000 47.69691 63 ASP B CA 1
ATOM 5074 C C . ASP B 1 64 ? -35.45000 -2.59500 65.25400 1.000 46.99966 63 ASP B C 1
ATOM 5075 O O . ASP B 1 64 ? -34.64800 -2.04000 64.48800 1.000 49.27964 63 ASP B O 1
ATOM 5080 N N . LEU B 1 65 ? -35.66100 -3.90500 65.26200 1.000 40.85514 64 LEU B N 1
ATOM 5081 C CA . LEU B 1 65 ? -34.95200 -4.82500 64.33300 1.000 42.55512 64 LEU B CA 1
ATOM 5082 C C . LEU B 1 65 ? -35.29400 -4.44100 62.88700 1.000 57.62776 64 LEU B C 1
ATOM 5083 O O . LEU B 1 65 ? -34.38400 -4.33400 62.05600 1.000 50.40807 64 LEU B O 1
ATOM 5088 N N . LEU B 1 66 ? -36.57000 -4.21900 62.59800 1.000 50.81829 65 LEU B N 1
ATOM 5089 C CA . LEU B 1 66 ? -37.01500 -3.91400 61.21600 1.000 49.80359 65 LEU B CA 1
ATOM 5090 C C . LEU B 1 66 ? -36.18700 -2.74400 60.65800 1.000 52.22371 65 LEU B C 1
ATOM 5091 O O . LEU B 1 66 ? -35.62500 -2.88700 59.56400 1.000 53.12565 65 LEU B O 1
ATOM 5096 N N . TYR B 1 67 ? -36.08300 -1.62900 61.37400 1.000 55.21037 66 TYR B N 1
ATOM 5097 C CA . TYR B 1 67 ? -35.43100 -0.41700 60.81600 1.000 48.17496 66 TYR B CA 1
ATOM 5098 C C . TYR B 1 67 ? -33.95300 -0.35400 61.20000 1.000 61.23081 66 TYR B C 1
ATOM 5099 O O . TYR B 1 67 ? -33.31300 0.68400 60.97800 1.000 59.18458 66 TYR B O 1
ATOM 5108 N N . SER B 1 68 ? -33.41500 -1.43300 61.75800 1.000 59.74518 67 SER B N 1
ATOM 5109 C CA . SER B 1 68 ? -31.95300 -1.65800 61.84200 1.000 56.96055 67 SER B CA 1
ATOM 5110 C C . SER B 1 68 ? -31.45200 -2.36200 60.58000 1.000 56.34000 67 SER B C 1
ATOM 5111 O O . SER B 1 68 ? -30.23800 -2.38400 60.36200 1.000 57.70649 67 SER B O 1
ATOM 5114 N N . LEU B 1 69 ? -32.33500 -2.95100 59.78700 1.000 51.73338 68 LEU B N 1
ATOM 5115 C CA . LEU B 1 69 ? -31.94700 -3.48900 58.46400 1.000 50.78585 68 LEU B CA 1
ATOM 5116 C C . LEU B 1 69 ? -32.00500 -2.36900 57.43500 1.000 53.98530 68 LEU B C 1
ATOM 5117 O O . LEU B 1 69 ? -32.87900 -1.51100 57.49200 1.000 54.95268 68 LEU B O 1
ATOM 5122 N N . PRO B 1 70 ? -31.13700 -2.40300 56.41000 1.000 59.75467 69 PRO B N 1
ATOM 5123 C CA . PRO B 1 70 ? -31.24500 -1.47300 55.29400 1.000 62.81280 69 PRO B CA 1
ATOM 5124 C C . PRO B 1 70 ? -32.47100 -1.85300 54.45300 1.000 64.63161 69 PRO B C 1
ATOM 5125 O O . PRO B 1 70 ? -32.74300 -3.04700 54.28000 1.000 59.30369 69 PRO B O 1
ATOM 5129 N N . ALA B 1 71 ? -33.17800 -0.84900 53.93700 1.000 61.15859 70 ALA B N 1
ATOM 5130 C CA . ALA B 1 71 ? -34.36000 -1.04400 53.06700 1.000 59.59144 70 ALA B CA 1
ATOM 5131 C C . ALA B 1 71 ? -34.07500 -2.10700 52.00300 1.000 60.21462 70 ALA B C 1
ATOM 5132 O O . ALA B 1 71 ? -34.97100 -2.93200 51.74300 1.000 60.48206 70 ALA B O 1
ATOM 5134 N N . ALA B 1 72 ? -32.88500 -2.09000 51.40200 1.000 64.74882 71 ALA B N 1
ATOM 5135 C CA . ALA B 1 72 ? -32.51300 -3.03100 50.31800 1.000 60.37914 71 ALA B CA 1
ATOM 5136 C C . ALA B 1 72 ? -32.69800 -4.46900 50.81000 1.000 58.40264 71 ALA B C 1
ATOM 5137 O O . ALA B 1 72 ? -33.38600 -5.24900 50.12200 1.000 59.42300 71 ALA B O 1
ATOM 5139 N N . LEU B 1 73 ? -32.14900 -4.78600 51.98500 1.000 63.84881 72 LEU B N 1
ATOM 5140 C CA . LEU B 1 73 ? -32.20100 -6.17100 52.52000 1.000 62.59560 72 LEU B CA 1
ATOM 5141 C C . LEU B 1 73 ? -33.65200 -6.49000 52.88600 1.000 57.52268 72 LEU B C 1
ATOM 5142 O O . LEU B 1 73 ? -34.08900 -7.63400 52.63200 1.000 49.19592 72 LEU B O 1
ATOM 5147 N N . ARG B 1 74 ? -34.36100 -5.52200 53.46900 1.000 56.98515 73 ARG B N 1
ATOM 5148 C CA . ARG B 1 74 ? -35.79900 -5.65900 53.81600 1.000 58.54388 73 ARG B CA 1
ATOM 5149 C C . ARG B 1 74 ? -36.57700 -6.12800 52.57700 1.000 57.99734 73 ARG B C 1
ATOM 5150 O O . ARG B 1 74 ? -37.22900 -7.18300 52.65700 1.000 53.67940 73 ARG B O 1
ATOM 5158 N N . GLU B 1 75 ? -36.46500 -5.40100 51.46100 1.000 64.15361 74 GLU B N 1
ATOM 5159 C CA . GLU B 1 75 ? -37.28000 -5.67200 50.24700 1.000 77.14268 74 GLU B CA 1
ATOM 5160 C C . GLU B 1 75 ? -36.91200 -7.02800 49.63400 1.000 69.70090 74 GLU B C 1
ATOM 5161 O O . GLU B 1 75 ? -37.73200 -7.55100 48.87300 1.000 85.81268 74 GLU B O 1
ATOM 5167 N N . ALA B 1 76 ? -35.75400 -7.59800 49.95900 1.000 67.17726 75 ALA B N 1
ATOM 5168 C CA . ALA B 1 76 ? -35.33300 -8.89300 49.37500 1.000 63.35767 75 ALA B CA 1
ATOM 5169 C C . ALA B 1 76 ? -35.60800 -10.04900 50.33800 1.000 64.14268 75 ALA B C 1
ATOM 5170 O O . ALA B 1 76 ? -35.27500 -11.20100 49.96700 1.000 61.30863 75 ALA B O 1
ATOM 5172 N N . LEU B 1 77 ? -36.20800 -9.78000 51.50400 1.000 54.20322 76 LEU B N 1
ATOM 5173 C CA . LEU B 1 77 ? -36.53600 -10.86100 52.47100 1.000 55.94665 76 LEU B CA 1
ATOM 5174 C C . LEU B 1 77 ? -37.54900 -11.81800 51.84300 1.000 51.37517 76 LEU B C 1
ATOM 5175 O O . LEU B 1 77 ? -38.37400 -11.42100 51.02500 1.000 49.73892 76 LEU B O 1
ATOM 5180 N N . PRO B 1 78 ? -37.48500 -13.12200 52.17000 1.000 42.93436 77 PRO B N 1
ATOM 5181 C CA . PRO B 1 78 ? -38.34000 -14.10600 51.50400 1.000 47.14834 77 PRO B CA 1
ATOM 5182 C C . PRO B 1 78 ? -39.83400 -13.77200 51.63700 1.000 49.91163 77 PRO B C 1
ATOM 5183 O O . PRO B 1 78 ? -40.20100 -12.93800 52.43500 1.000 54.83268 77 PRO B O 1
ATOM 5187 N N . ALA B 1 79 ? -40.67200 -14.43600 50.84700 1.000 43.96269 78 ALA B N 1
ATOM 5188 C CA . ALA B 1 79 ? -42.11200 -14.12000 50.71500 1.000 51.08437 78 ALA B CA 1
ATOM 5189 C C . ALA B 1 79 ? -42.85300 -14.36100 52.03900 1.000 57.44268 78 ALA B C 1
ATOM 5190 O O . ALA B 1 79 ? -43.73200 -13.54000 52.39500 1.000 41.46265 78 ALA B O 1
ATOM 5192 N N . GLU B 1 80 ? -42.51500 -15.43500 52.75600 1.000 51.28967 79 GLU B N 1
ATOM 5193 C CA . GLU B 1 80 ? -43.10200 -15.71000 54.09000 1.000 52.68269 79 GLU B CA 1
ATOM 5194 C C . GLU B 1 80 ? -42.78400 -14.55100 55.04400 1.000 63.22268 79 GLU B C 1
ATOM 5195 O O . GLU B 1 80 ? -43.67900 -14.11900 55.79300 1.000 51.11268 79 GLU B O 1
ATOM 5201 N N . VAL B 1 81 ? -41.55100 -14.05600 55.00900 1.000 53.27945 80 VAL B N 1
ATOM 5202 C CA . VAL B 1 81 ? -41.13400 -12.95100 55.91100 1.000 47.38868 80 VAL B CA 1
ATOM 5203 C C . VAL B 1 81 ? -41.90800 -11.69800 55.51300 1.000 38.09409 80 VAL B C 1
ATOM 5204 O O . VAL B 1 81 ? -42.38600 -11.01600 56.42700 1.000 39.64268 80 VAL B O 1
ATOM 5208 N N . GLN B 1 82 ? -42.07800 -11.42900 54.21900 1.000 44.64237 81 GLN B N 1
ATOM 5209 C CA . GLN B 1 82 ? -42.81300 -10.2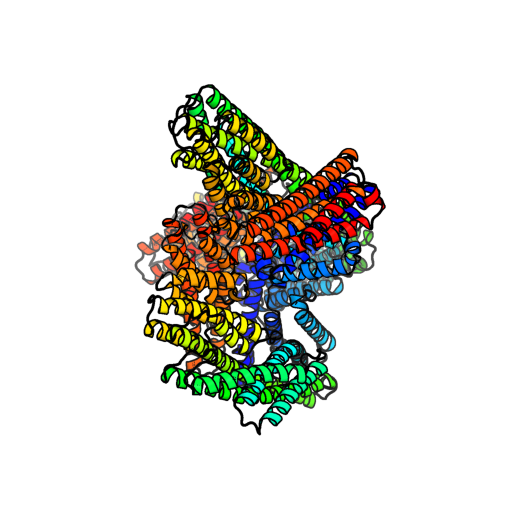0000 53.80300 1.000 45.50268 81 GLN B CA 1
ATOM 5210 C C . GLN B 1 82 ? -44.27300 -10.32600 54.24000 1.000 31.40709 81 GLN B C 1
ATOM 5211 O O . GLN B 1 82 ? -44.85000 -9.29900 54.63000 1.000 38.47268 81 GLN B O 1
ATOM 5217 N N . ALA B 1 83 ? -44.84000 -11.53000 54.22100 1.000 35.04089 82 ALA B N 1
ATOM 5218 C CA . ALA B 1 83 ? -46.23500 -11.74100 54.66200 1.000 31.31629 82 ALA B CA 1
ATOM 5219 C C . ALA B 1 83 ? -46.34100 -11.40300 56.15400 1.000 36.51268 82 ALA B C 1
ATOM 5220 O O . ALA B 1 83 ? -47.28900 -10.69600 56.55200 1.000 35.51268 82 ALA B O 1
ATOM 5222 N N . ARG B 1 84 ? -45.35900 -11.82800 56.93800 1.000 35.06244 83 ARG B N 1
ATOM 5223 C CA . ARG B 1 84 ? -45.35100 -11.54700 58.39600 1.000 31.15662 83 ARG B CA 1
ATOM 5224 C C . ARG B 1 84 ? -45.11300 -10.05800 58.64700 1.000 33.15268 83 ARG B C 1
ATOM 5225 O O . ARG B 1 84 ? -45.74100 -9.51700 59.57700 1.000 30.12324 83 ARG B O 1
ATOM 5233 N N . ILE B 1 85 ? -44.25900 -9.40200 57.85900 1.000 30.86498 84 ILE B N 1
ATOM 5234 C CA . ILE B 1 85 ? -44.01100 -7.94400 58.05400 1.000 23.80013 84 ILE B CA 1
ATOM 5235 C C . ILE B 1 85 ? -45.32000 -7.20500 57.75300 1.000 33.90642 84 ILE B C 1
ATOM 5236 O O . ILE B 1 85 ? -45.65200 -6.25200 58.49100 1.000 30.85268 84 ILE B O 1
ATOM 5241 N N . ALA B 1 86 ? -46.05300 -7.64100 56.72800 1.000 35.18268 85 ALA B N 1
ATOM 5242 C CA . ALA B 1 86 ? -47.33200 -7.00900 56.33700 1.000 29.37932 85 ALA B CA 1
ATOM 5243 C C . ALA B 1 86 ? -48.35600 -7.20100 57.45600 1.000 33.70268 85 ALA B C 1
ATOM 5244 O O . ALA B 1 86 ? -49.05900 -6.22300 57.78100 1.000 29.72257 85 ALA B O 1
ATOM 5246 N N . LEU B 1 87 ? -48.40700 -8.40200 58.04000 1.000 32.39957 86 LEU B N 1
ATOM 5247 C CA . LEU B 1 87 ? -49.35400 -8.71400 59.14600 1.000 27.20268 86 LEU B CA 1
ATOM 5248 C C . LEU B 1 87 ? -49.02900 -7.81400 60.33400 1.000 26.54580 86 LEU B C 1
ATOM 5249 O O . LEU B 1 87 ? -49.94900 -7.20300 60.88000 1.000 34.11268 86 LEU B O 1
ATOM 5254 N N . PHE B 1 88 ? -47.75600 -7.72900 60.68400 1.000 31.24638 87 PHE B N 1
ATOM 5255 C CA . PHE B 1 88 ? -47.25700 -6.84800 61.75600 1.000 28.44268 87 PHE B CA 1
ATOM 5256 C C . PHE B 1 88 ? -47.72100 -5.40700 61.53400 1.000 33.20026 87 PHE B C 1
ATOM 5257 O O . PHE B 1 88 ? -48.33400 -4.79400 62.43700 1.000 55.07360 87 PHE B O 1
ATOM 5265 N N . GLU B 1 89 ? -47.44100 -4.86300 60.35900 1.000 30.85244 88 GLU B N 1
ATOM 5266 C CA . GLU B 1 89 ? -47.72000 -3.42500 60.09700 1.000 29.30278 88 GLU B CA 1
ATOM 5267 C C . GLU B 1 89 ? -49.23400 -3.18800 60.09700 1.000 30.47023 88 GLU B C 1
ATOM 5268 O O . GLU B 1 89 ? -49.68200 -2.15500 60.60900 1.000 36.44905 88 GLU B O 1
ATOM 5274 N N . ALA B 1 90 ? -50.00000 -4.12300 59.54600 1.000 28.85824 89 ALA B N 1
ATOM 5275 C CA . ALA B 1 90 ? -51.47500 -3.99300 59.47900 1.000 38.57268 89 ALA B CA 1
ATOM 5276 C C . ALA B 1 90 ? -52.02800 -4.02400 60.89800 1.000 28.59509 89 ALA B C 1
ATOM 5277 O O . ALA B 1 90 ? -52.92300 -3.25900 61.19300 1.000 36.16268 89 ALA B O 1
ATOM 5279 N N . PHE B 1 91 ? -51.51900 -4.91200 61.73800 1.000 40.92307 90 PHE B N 1
ATOM 5280 C CA . PHE B 1 91 ? -51.96500 -5.06100 63.14100 1.000 42.59059 90 PHE B CA 1
ATOM 5281 C C . PHE B 1 91 ? -51.70900 -3.74400 63.87400 1.000 40.12912 90 PHE B C 1
ATOM 5282 O O . PHE B 1 91 ? -52.57900 -3.29400 64.62400 1.000 32.11890 90 PHE B O 1
ATOM 5290 N N . LEU B 1 92 ? -50.52700 -3.15100 63.71700 1.000 28.37281 91 LEU B N 1
ATOM 5291 C CA . LEU B 1 92 ? -50.24100 -1.85900 64.39700 1.000 31.59632 91 LEU B CA 1
ATOM 5292 C C . LEU B 1 92 ? -51.19900 -0.78000 63.87700 1.000 42.53803 91 LEU B C 1
ATOM 5293 O O . LEU B 1 92 ? -51.66200 0.02800 64.69300 1.000 44.51268 91 LEU B O 1
ATOM 5298 N N . ALA B 1 93 ? -51.49800 -0.73800 62.58600 1.000 39.01360 92 ALA B N 1
ATOM 5299 C CA . ALA B 1 93 ? -52.37600 0.33300 62.06000 1.000 31.82268 92 ALA B CA 1
ATOM 5300 C C . ALA B 1 93 ? -53.80400 0.11700 62.57600 1.000 24.75927 92 ALA B C 1
ATOM 5301 O O . ALA B 1 93 ? -54.45200 1.09100 62.94400 1.000 21.84268 92 ALA B O 1
ATOM 5303 N N . ARG B 1 94 ? -54.30800 -1.12200 62.55700 1.000 37.76757 93 ARG B N 1
ATOM 5304 C CA . ARG B 1 94 ? -55.74200 -1.41700 62.85800 1.000 31.44270 93 ARG B CA 1
ATOM 5305 C C . ARG B 1 94 ? -56.02400 -1.17300 64.34100 1.000 34.99070 93 ARG B C 1
ATOM 5306 O O . ARG B 1 94 ? -57.12000 -0.74800 64.65300 1.000 34.76122 93 ARG B O 1
ATOM 5314 N N . TYR B 1 95 ? -55.07400 -1.46300 65.24000 1.000 35.76650 94 TYR B N 1
ATOM 5315 C CA . TYR B 1 95 ? -55.28000 -1.32400 66.70100 1.000 32.64369 94 TYR B CA 1
ATOM 5316 C C . TYR B 1 95 ? -54.42000 -0.19100 67.24200 1.000 38.70791 94 TYR B C 1
ATOM 5317 O O . TYR B 1 95 ? -54.08800 -0.21700 68.43100 1.000 47.93927 94 TYR B O 1
ATOM 5326 N N . ALA B 1 96 ? -54.09900 0.80600 66.43100 1.000 35.36738 95 ALA B N 1
ATOM 5327 C CA . ALA B 1 96 ? -53.20900 1.91400 66.85700 1.000 44.90268 95 ALA B CA 1
ATOM 5328 C C . ALA B 1 96 ? -53.83300 2.65400 68.04400 1.000 49.76068 95 ALA B C 1
ATOM 5329 O O . ALA B 1 96 ? -53.08800 3.11200 68.92300 1.000 49.93992 95 ALA B O 1
ATOM 5331 N N . ASP B 1 97 ? -55.15900 2.74800 68.09000 1.000 54.03268 96 ASP B N 1
ATOM 5332 C CA . ASP B 1 97 ? -55.86800 3.54400 69.12700 1.000 45.26039 96 ASP B CA 1
ATOM 5333 C C . ASP B 1 97 ? -56.25300 2.65800 70.31300 1.000 44.47268 96 ASP B C 1
ATOM 5334 O O . ASP B 1 97 ? -56.84400 3.19100 71.27500 1.000 47.40790 96 ASP B O 1
ATOM 5339 N N . HIS B 1 98 ? -55.92900 1.36700 70.26600 1.000 38.85727 97 HIS B N 1
ATOM 5340 C CA . HIS B 1 98 ? -56.11900 0.46200 71.42600 1.000 49.96321 97 HIS B CA 1
ATOM 5341 C C . HIS B 1 98 ? -55.32300 0.99200 72.61400 1.000 50.82606 97 HIS B C 1
ATOM 5342 O O . HIS B 1 98 ? -54.13200 1.27900 72.49100 1.000 48.68268 97 HIS B O 1
ATOM 5349 N N . PRO B 1 99 ? -55.95300 1.10800 73.80000 1.000 54.98240 98 PRO B N 1
ATOM 5350 C CA . PRO B 1 99 ? -55.27500 1.65800 74.97200 1.000 57.09819 98 PRO B CA 1
ATOM 5351 C C . PRO B 1 99 ? -53.92200 0.98500 75.24700 1.000 69.54268 98 PRO B C 1
ATOM 5352 O O . PRO B 1 99 ? -52.97200 1.66200 75.61300 1.000 57.72379 98 PRO B O 1
ATOM 5356 N N . ASN B 1 100 ? -53.85900 -0.33200 75.05400 1.000 55.31552 99 ASN B N 1
ATOM 5357 C CA . ASN B 1 100 ? -52.63700 -1.13100 75.32100 1.000 43.87921 99 ASN B CA 1
ATOM 5358 C C . ASN B 1 100 ? -51.53300 -0.74200 74.33000 1.000 51.09294 99 ASN B C 1
ATOM 5359 O O . ASN B 1 100 ? -50.37200 -0.73300 74.72200 1.000 60.06268 99 ASN B O 1
ATOM 5364 N N . LEU B 1 101 ? -51.88800 -0.44700 73.08400 1.000 53.33684 100 LEU B N 1
ATOM 5365 C CA . LEU B 1 101 ? -50.92100 -0.26800 71.97200 1.000 43.48100 100 LEU B CA 1
ATOM 5366 C C . LEU B 1 101 ? -50.76300 1.20400 71.58800 1.000 43.95117 100 LEU B C 1
ATOM 5367 O O . LEU B 1 101 ? -49.99600 1.46400 70.64900 1.000 48.30913 100 LEU B O 1
ATOM 5372 N N . ALA B 1 102 ? -51.43100 2.14000 72.26200 1.000 44.02407 101 ALA B N 1
ATOM 5373 C CA . ALA B 1 102 ? -51.54500 3.53300 71.75100 1.000 48.20268 101 ALA B CA 1
ATOM 5374 C C . ALA B 1 102 ? -50.15600 4.12600 71.47300 1.000 51.60193 101 ALA B C 1
ATOM 5375 O O . ALA B 1 102 ? -49.92300 4.67900 70.37900 1.000 48.32268 101 ALA B O 1
ATOM 5377 N N . LEU B 1 103 ? -49.23800 3.97600 72.41900 1.000 55.27858 102 LEU B N 1
ATOM 5378 C CA . LEU B 1 103 ? -47.87000 4.52500 72.32100 1.000 54.51028 102 LEU B CA 1
ATOM 5379 C C . LEU B 1 103 ? -47.16000 3.95800 71.08200 1.000 51.57268 102 LEU B C 1
ATOM 5380 O O . LEU B 1 103 ? -46.55600 4.73600 70.30000 1.000 46.56074 102 LEU B O 1
ATOM 5385 N N . VAL B 1 104 ? -47.25400 2.65500 70.87100 1.000 43.36356 103 VAL B N 1
ATOM 5386 C CA . VAL B 1 104 ? -46.62100 2.03100 69.68200 1.000 46.06043 103 VAL B CA 1
ATOM 5387 C C . VAL B 1 104 ? -47.33000 2.54500 68.42500 1.000 52.11436 103 VAL B C 1
ATOM 5388 O O . VAL B 1 104 ? -46.64100 2.76800 67.41800 1.000 50.65578 103 VAL B O 1
ATOM 5392 N N . GLY B 1 105 ? -48.64800 2.73000 68.48100 1.000 51.11619 104 GLY B N 1
ATOM 5393 C CA . GLY B 1 105 ? -49.42700 3.21600 67.32400 1.000 54.34932 104 GLY B CA 1
ATOM 5394 C C . GLY B 1 105 ? -48.96200 4.59700 66.89500 1.000 53.39174 104 GLY B C 1
ATOM 5395 O O . GLY B 1 105 ? -48.79000 4.82800 65.68600 1.000 42.96149 104 GLY B O 1
ATOM 5396 N N . ARG B 1 106 ? -48.79900 5.49900 67.84500 1.000 57.54268 105 ARG B N 1
ATOM 5397 C CA . ARG B 1 106 ? -48.28100 6.85500 67.56200 1.000 57.23422 105 ARG B CA 1
ATOM 5398 C C . ARG B 1 106 ? -46.91500 6.72600 66.88200 1.000 80.07268 105 ARG B C 1
ATOM 5399 O O . ARG B 1 106 ? -46.66000 7.43100 65.89700 1.000 51.50439 105 ARG B O 1
ATOM 5407 N N . VAL B 1 107 ? -46.03700 5.87000 67.42600 1.000 53.51960 106 VAL B N 1
ATOM 5408 C CA . VAL B 1 107 ? -44.69300 5.66000 66.82600 1.000 51.51752 106 VAL B CA 1
ATOM 5409 C C . VAL B 1 107 ? -44.86600 5.16400 65.38600 1.000 55.78164 106 VAL B C 1
ATOM 5410 O O . VAL B 1 107 ? -44.17300 5.67100 64.50100 1.000 54.75169 106 VAL B O 1
ATOM 5414 N N . PHE B 1 108 ? -45.72600 4.17700 65.15700 1.000 50.05486 107 PHE B N 1
ATOM 5415 C CA . PHE B 1 108 ? -45.85100 3.55100 63.81700 1.000 45.01418 107 PHE B CA 1
ATOM 5416 C C . PHE B 1 108 ? -46.38800 4.58000 62.81900 1.000 49.01268 107 PHE B C 1
ATOM 5417 O O . PHE B 1 108 ? -45.90500 4.61900 61.66900 1.000 44.96809 107 PHE B O 1
ATOM 5425 N N . ARG B 1 109 ? -47.36400 5.39200 63.22100 1.000 49.34270 108 ARG B N 1
ATOM 5426 C CA . ARG B 1 109 ? -47.94000 6.43000 62.32200 1.000 45.79774 108 ARG B CA 1
ATOM 5427 C C . ARG B 1 109 ? -46.84100 7.44900 61.97400 1.000 54.22479 108 ARG B C 1
ATOM 5428 O O . ARG B 1 109 ? -46.72100 7.82100 60.79000 1.000 52.62940 108 ARG B O 1
ATOM 5436 N N . GLU B 1 110 ? -46.02300 7.81800 62.95300 1.000 55.72945 109 GLU B N 1
ATOM 5437 C CA . GLU B 1 110 ? -44.91000 8.76000 62.72000 1.000 52.39473 109 GLU B CA 1
ATOM 5438 C C . GLU B 1 110 ? -43.92300 8.15200 61.71300 1.000 52.61071 109 GLU B C 1
ATOM 5439 O O . GLU B 1 110 ? -43.46900 8.88700 60.81800 1.000 50.25309 109 GLU B O 1
ATOM 5445 N N . ILE B 1 111 ? -43.55800 6.87700 61.86800 1.000 53.42024 110 ILE B N 1
ATOM 5446 C CA . ILE B 1 111 ? -42.49000 6.25700 61.02200 1.000 54.83283 110 ILE B CA 1
ATOM 5447 C C . ILE B 1 111 ? -43.00200 6.17900 59.58200 1.000 56.37929 110 ILE B C 1
ATOM 5448 O O . ILE B 1 111 ? -42.23500 6.49900 58.66900 1.000 54.37457 110 ILE B O 1
ATOM 5453 N N . GLN B 1 112 ? -44.26400 5.77400 59.37800 1.000 55.24150 111 GLN B N 1
ATOM 5454 C CA . GLN B 1 112 ? -44.83000 5.63700 58.01700 1.000 53.73104 111 GLN B CA 1
ATOM 5455 C C . GLN B 1 112 ? -44.80900 7.01700 57.34000 1.000 75.19268 111 GLN B C 1
ATOM 5456 O O . GLN B 1 112 ? -44.45000 7.09400 56.15000 1.000 59.41835 111 GLN B O 1
ATOM 5462 N N . ALA B 1 113 ? -45.13000 8.08100 58.08900 1.000 59.28641 112 ALA B N 1
ATOM 5463 C CA . ALA B 1 113 ? -45.15000 9.46700 57.56600 1.000 52.30273 112 ALA B CA 1
ATOM 5464 C C . ALA B 1 113 ? -43.73500 9.88800 57.15300 1.000 61.41603 112 ALA B C 1
ATOM 5465 O O . ALA B 1 113 ? -43.57500 10.42900 56.04100 1.000 62.22570 112 ALA B O 1
ATOM 5467 N N . ILE B 1 114 ? -42.74600 9.66400 58.02000 1.000 58.43448 113 ILE B N 1
ATOM 5468 C CA . ILE B 1 114 ? -41.32200 9.95100 57.69200 1.000 51.97946 113 ILE B CA 1
ATOM 5469 C C . ILE B 1 114 ? -41.00400 9.24600 56.37400 1.000 61.31740 113 ILE B C 1
ATOM 5470 O O . ILE B 1 114 ? -40.45000 9.88500 55.46700 1.000 66.96094 113 ILE B O 1
ATOM 5475 N N . ARG B 1 115 ? -41.35500 7.96800 56.27400 1.000 62.57771 114 ARG B N 1
ATOM 5476 C CA . ARG B 1 115 ? -40.94600 7.14000 55.11500 1.000 63.71589 114 ARG B CA 1
ATOM 5477 C C . ARG B 1 115 ? -41.57400 7.72900 53.85600 1.000 64.47268 114 ARG B C 1
ATOM 5478 O O . ARG B 1 115 ? -40.91500 7.71100 52.81000 1.000 67.87309 114 ARG B O 1
ATOM 5486 N N . ALA B 1 116 ? -42.78500 8.27200 53.94800 1.000 59.59090 115 ALA B N 1
ATOM 5487 C CA . ALA B 1 116 ? -43.49700 8.77100 52.75700 1.000 62.79723 115 ALA B CA 1
ATOM 5488 C C . ALA B 1 116 ? -43.03000 10.18600 52.40100 1.000 71.82250 115 ALA B C 1
ATOM 5489 O O . ALA B 1 116 ? -43.51000 10.70300 51.39800 1.000 75.48879 115 ALA B O 1
ATOM 5491 N N . LYS B 1 117 ? -42.19200 10.82200 53.21700 1.000 71.76414 116 LYS B N 1
ATOM 5492 C CA . LYS B 1 117 ? -41.76900 12.22000 53.01500 1.000 64.98416 116 LYS B CA 1
ATOM 5493 C C . LYS B 1 117 ? -40.34400 12.26100 52.46600 1.000 68.74128 116 LYS B C 1
ATOM 5494 O O . LYS B 1 117 ? -40.04800 13.19800 51.72700 1.000 65.00268 116 LYS B O 1
ATOM 5500 N N . TYR B 1 118 ? -39.48300 11.32400 52.84700 1.000 66.45755 117 TYR B N 1
ATOM 5501 C CA . TYR B 1 118 ? -38.04100 11.40400 52.48900 1.000 71.86495 117 TYR B CA 1
ATOM 5502 C C . TYR B 1 118 ? -37.65500 10.20100 51.63400 1.000 78.90866 117 TYR B C 1
ATOM 5503 O O . TYR B 1 118 ? -36.47300 10.03400 51.29900 1.000 74.80973 117 TYR B O 1
ATOM 5512 N N . SER B 1 119 ? -38.61100 9.33800 51.32400 1.000 58.93326 118 SER B N 1
ATOM 5513 C CA . SER B 1 119 ? -38.31800 8.12300 50.53300 1.000 77.76086 118 SER B CA 1
ATOM 5514 C C . SER B 1 119 ? -37.83800 8.55600 49.15000 1.000 83.47268 118 SER B C 1
ATOM 5515 O O . SER B 1 119 ? -38.41300 9.51200 48.58500 1.000 83.99894 118 SER B O 1
ATOM 5518 N N . GLY B 1 120 ? -36.79400 7.90000 48.63100 1.000 97.48268 119 GLY B N 1
ATOM 5519 C CA . GLY B 1 120 ? -36.18600 8.19800 47.31600 1.000 82.82269 119 GLY B CA 1
ATOM 5520 C C . GLY B 1 120 ? -35.38600 9.49200 47.33300 1.000 82.99268 119 GLY B C 1
ATOM 5521 O O . GLY B 1 120 ? -34.22600 9.49000 46.87700 1.000 101.43268 119 GLY B O 1
ATOM 5522 N N . LYS B 1 121 ? -35.99600 10.56100 47.84900 1.000 85.23981 120 LYS B N 1
ATOM 5523 C CA . LYS B 1 121 ? -35.37100 11.90000 47.99000 1.000 83.85559 120 LYS B CA 1
ATOM 5524 C C . LYS B 1 121 ? -34.07000 11.78400 48.80200 1.000 87.23228 120 LYS B C 1
ATOM 5525 O O . LYS B 1 121 ? -33.03700 12.22000 48.29300 1.000 121.51268 120 LYS B O 1
ATOM 5531 N N . LEU B 1 122 ? -34.10500 11.22400 50.01300 1.000 83.15268 121 LEU B N 1
ATOM 5532 C CA . LEU B 1 122 ? -32.91000 11.15700 50.89800 1.000 72.77268 121 LEU B CA 1
ATOM 5533 C C . LEU B 1 122 ? -32.49000 9.71100 51.09300 1.000 82.72551 121 LEU B C 1
ATOM 5534 O O . LEU B 1 122 ? -33.23100 8.80100 50.74200 1.000 77.70270 121 LEU B O 1
ATOM 5539 N N . PRO B 1 123 ? -31.27200 9.45500 51.62000 1.000 61.94272 122 PRO B N 1
ATOM 5540 C CA . PRO B 1 123 ? -30.77800 8.08800 51.79400 1.000 81.06186 122 PRO B CA 1
ATOM 5541 C C . PRO B 1 123 ? -31.56400 7.28300 52.83700 1.000 74.72247 122 PRO B C 1
ATOM 5542 O O . PRO B 1 123 ? -32.04500 7.85000 53.79500 1.000 76.03561 122 PRO B O 1
ATOM 5546 N N . ASP B 1 124 ? -31.68400 5.97300 52.61600 1.000 85.91161 123 ASP B N 1
ATOM 5547 C CA . ASP B 1 124 ? -32.48200 5.08500 53.50300 1.000 111.03268 123 ASP B CA 1
ATOM 5548 C C . ASP B 1 124 ? -31.81900 5.02300 54.88000 1.000 90.77268 123 ASP B C 1
ATOM 5549 O O . ASP B 1 124 ? -32.56100 4.98100 55.88100 1.000 69.63359 123 ASP B O 1
ATOM 5554 N N . GLU B 1 125 ? -30.48700 5.03300 54.96000 1.000 82.47563 124 GLU B N 1
ATOM 5555 C CA . GLU B 1 125 ? -29.80000 4.91300 56.27400 1.000 68.61089 124 GLU B CA 1
ATOM 5556 C C . GLU B 1 125 ? -30.17200 6.10900 57.15500 1.000 62.88167 124 GLU B C 1
ATOM 5557 O O . GLU B 1 125 ? -30.27200 5.93800 58.37700 1.000 60.37689 124 GLU B O 1
ATOM 5563 N N . TYR B 1 126 ? -30.40200 7.26800 56.55300 1.000 60.82070 125 TYR B N 1
ATOM 5564 C CA . TYR B 1 126 ? -30.90000 8.45300 57.28900 1.000 66.31896 125 TYR B CA 1
ATOM 5565 C C . TYR B 1 126 ? -32.34800 8.19200 57.72300 1.000 56.55676 125 TYR B C 1
ATOM 5566 O O . TYR B 1 126 ? -32.70300 8.49500 58.87000 1.000 49.83218 125 TYR B O 1
ATOM 5575 N N . ILE B 1 127 ? -33.15000 7.61300 56.84200 1.000 56.84800 126 ILE B N 1
ATOM 5576 C CA . ILE B 1 127 ? -34.57400 7.28400 57.13800 1.000 62.48788 126 ILE B CA 1
ATOM 5577 C C . ILE B 1 127 ? -34.61600 6.29500 58.30500 1.000 58.37930 126 ILE B C 1
ATOM 5578 O O . ILE B 1 127 ? -35.40500 6.51600 59.23500 1.000 55.79353 126 ILE B O 1
ATOM 5583 N N . ASN B 1 128 ? -33.79100 5.25000 58.24900 1.000 60.70048 127 ASN B N 1
ATOM 5584 C CA . ASN B 1 128 ? -33.76900 4.19100 59.28400 1.000 52.54705 127 ASN B CA 1
ATOM 5585 C C . ASN B 1 128 ? -33.24200 4.80300 60.57700 1.000 57.78031 127 ASN B C 1
ATOM 5586 O O . ASN B 1 128 ? -33.44700 4.18600 61.63100 1.000 58.81268 127 ASN B O 1
ATOM 5591 N N . THR B 1 129 ? -32.51300 5.91600 60.52100 1.000 53.87061 128 THR B N 1
ATOM 5592 C CA . THR B 1 129 ? -32.03600 6.57900 61.75000 1.000 46.35074 128 THR B CA 1
ATOM 5593 C C . THR B 1 129 ? -33.17300 7.41100 62.34300 1.000 48.17991 128 THR B C 1
ATOM 5594 O O . THR B 1 129 ? -33.38700 7.32000 63.55300 1.000 54.84037 128 THR B O 1
ATOM 5598 N N . LEU B 1 130 ? -33.90900 8.16300 61.53100 1.000 79.91635 129 LEU B N 1
ATOM 5599 C CA . LEU B 1 130 ? -35.09500 8.89800 62.03800 1.000 48.04371 129 LEU B CA 1
ATOM 5600 C C . LEU B 1 130 ? -36.09000 7.89300 62.63100 1.000 55.09972 129 LEU B C 1
ATOM 5601 O O . LEU B 1 130 ? -36.67900 8.17700 63.69800 1.000 62.26448 129 LEU B O 1
ATOM 5606 N N . ALA B 1 131 ? -36.28700 6.75300 61.96800 1.000 52.15003 130 ALA B N 1
ATOM 5607 C CA . ALA B 1 131 ? -37.26100 5.72900 62.40000 1.000 47.47863 130 ALA B CA 1
ATOM 5608 C C . ALA B 1 131 ? -36.82400 5.16100 63.75100 1.000 51.86814 130 ALA B C 1
ATOM 5609 O O . ALA B 1 131 ? -37.64500 5.13200 64.69500 1.000 56.73362 130 ALA B O 1
ATOM 5611 N N . LEU B 1 132 ? -35.56100 4.75600 63.87600 1.000 52.89201 131 LEU B N 1
ATOM 5612 C CA . LEU B 1 132 ? -35.05200 4.22200 65.16500 1.000 46.42157 131 LEU B CA 1
ATOM 5613 C C . LEU B 1 132 ? -35.25900 5.29500 66.23300 1.000 50.06282 131 LEU B C 1
ATOM 5614 O O . LEU B 1 132 ? -35.53100 4.93600 67.38000 1.000 59.17331 131 LEU B O 1
ATOM 5619 N N . ILE B 1 133 ? -35.13500 6.56500 65.88100 1.000 47.36358 132 ILE B N 1
ATOM 5620 C CA . ILE B 1 133 ? -35.30200 7.63800 66.89300 1.000 58.55913 132 ILE B CA 1
ATOM 5621 C C . ILE B 1 133 ? -36.73700 7.60700 67.40500 1.000 56.86040 132 ILE B C 1
ATOM 5622 O O . ILE B 1 133 ? -36.92500 7.67800 68.62500 1.000 59.61311 132 ILE B O 1
ATOM 5627 N N . ARG B 1 134 ? -37.71400 7.50600 66.50800 1.000 61.62958 133 ARG B N 1
ATOM 5628 C CA . ARG B 1 134 ? -39.14900 7.55000 66.90800 1.000 62.71186 133 ARG B CA 1
ATOM 5629 C C . ARG B 1 134 ? -39.45400 6.36700 67.83400 1.000 50.93580 133 ARG B C 1
ATOM 5630 O O . ARG B 1 134 ? -40.19700 6.53400 68.79900 1.000 56.11144 133 ARG B O 1
ATOM 5638 N N . VAL B 1 135 ? -38.89000 5.20500 67.54500 1.000 50.22821 134 VAL B N 1
ATOM 5639 C CA . VAL B 1 135 ? -39.09900 3.99200 68.37900 1.000 52.92390 134 VAL B CA 1
ATOM 5640 C C . VAL B 1 135 ? -38.54800 4.26400 69.78100 1.000 55.09756 134 VAL B C 1
ATOM 5641 O O . VAL B 1 135 ? -39.20500 3.90300 70.76800 1.000 60.41183 134 VAL B O 1
ATOM 5645 N N . ASP B 1 136 ? -37.35600 4.84300 69.86000 1.000 54.93938 135 ASP B N 1
ATOM 5646 C CA . ASP B 1 136 ? -36.64800 5.02200 71.15000 1.000 51.62312 135 ASP B CA 1
ATOM 5647 C C . ASP B 1 136 ? -37.39400 6.05900 71.98300 1.000 51.76981 135 ASP B C 1
ATOM 5648 O O . ASP B 1 136 ? -37.26600 6.00500 73.21400 1.000 56.25809 135 ASP B O 1
ATOM 5653 N N . ARG B 1 137 ? -38.17200 6.95600 71.35300 1.000 67.90323 136 ARG B N 1
ATOM 5654 C CA . ARG B 1 137 ? -38.97600 7.94900 72.10700 1.000 58.04589 136 ARG B CA 1
ATOM 5655 C C . ARG B 1 137 ? -40.02600 7.22500 72.95100 1.000 74.53268 136 ARG B C 1
ATOM 5656 O O . ARG B 1 137 ? -40.32200 7.69500 74.07500 1.000 63.27114 136 ARG B O 1
ATOM 5664 N N . ALA B 1 138 ? -40.52100 6.10300 72.44500 1.000 63.40850 137 ALA B N 1
ATOM 5665 C CA . ALA B 1 138 ? -41.52300 5.29000 73.15700 1.000 58.01268 137 ALA B CA 1
ATOM 5666 C C . ALA B 1 138 ? -40.86300 4.59500 74.34900 1.000 62.25047 137 ALA B C 1
ATOM 5667 O O . ALA B 1 138 ? -41.50400 4.50700 75.41100 1.000 52.91270 137 ALA B O 1
ATOM 5669 N N . ARG B 1 139 ? -39.63000 4.13400 74.18800 1.000 63.05906 138 ARG B N 1
ATOM 5670 C CA . ARG B 1 139 ? -38.95100 3.39300 75.27100 1.000 55.16632 138 ARG B CA 1
ATOM 5671 C C . ARG B 1 139 ? -38.58400 4.37400 76.37500 1.000 59.42926 138 ARG B C 1
ATOM 5672 O O . ARG B 1 139 ? -38.42100 3.93400 77.51400 1.000 71.86229 138 ARG B O 1
ATOM 5680 N N . LEU B 1 140 ? -38.50400 5.66100 76.03600 1.000 60.12482 139 LEU B N 1
ATOM 5681 C CA . LEU B 1 140 ? -38.11400 6.69100 77.03000 1.000 62.50268 139 LEU B CA 1
ATOM 5682 C C . LEU B 1 140 ? -39.22400 6.85300 78.05800 1.000 63.59268 139 LEU B C 1
ATOM 5683 O O . LEU B 1 140 ? -38.92300 6.85300 79.25300 1.000 65.09483 139 LEU B O 1
ATOM 5688 N N . VAL B 1 141 ? -40.43900 6.98200 77.59600 1.000 67.43604 140 VAL B N 1
ATOM 5689 C CA . VAL B 1 141 ? -41.60100 7.16800 78.50700 1.000 65.50658 140 VAL B CA 1
ATOM 5690 C C . VAL B 1 141 ? -41.60500 6.03700 79.53400 1.000 63.58278 140 VAL B C 1
ATOM 5691 O O . VAL B 1 141 ? -41.93000 6.30000 80.70300 1.000 66.04116 140 VAL B O 1
ATOM 5695 N N . ARG B 1 142 ? -41.26800 4.83500 79.09400 1.000 68.85803 141 ARG B N 1
ATOM 5696 C CA . ARG B 1 142 ? -41.28500 3.67200 80.00700 1.000 75.52268 141 ARG B CA 1
ATOM 5697 C C . ARG B 1 142 ? -40.09300 3.77400 80.94900 1.000 69.57781 141 ARG B C 1
ATOM 5698 O O . ARG B 1 142 ? -40.25900 3.52000 82.14500 1.000 85.61268 141 ARG B O 1
ATOM 5706 N N . ASP B 1 143 ? -38.91900 4.11200 80.41400 1.000 69.70213 142 ASP B N 1
ATOM 5707 C CA . ASP B 1 143 ? -37.70200 4.22600 81.24800 1.000 69.70618 142 ASP B CA 1
ATOM 5708 C C . ASP B 1 143 ? -37.90200 5.38800 82.21500 1.000 63.57725 142 ASP B C 1
ATOM 5709 O O . ASP B 1 143 ? -37.35100 5.34300 83.31600 1.000 57.71868 142 ASP B O 1
ATOM 5714 N N . MET B 1 144 ? -38.67800 6.38400 81.80500 1.000 61.63907 143 MET B N 1
ATOM 5715 C CA . MET B 1 144 ? -38.86700 7.56200 82.67200 1.000 64.89862 143 MET B CA 1
ATOM 5716 C C . MET B 1 144 ? -39.77000 7.17000 83.83300 1.000 72.96175 143 MET B C 1
ATOM 5717 O O . MET B 1 144 ? -39.52600 7.66700 84.93200 1.000 70.29419 143 MET B O 1
ATOM 5722 N N . ARG B 1 145 ? -40.75000 6.29800 83.62300 1.000 78.96427 144 ARG B N 1
ATOM 5723 C CA . ARG B 1 145 ? -41.56300 5.79300 84.76400 1.000 73.11509 144 ARG B CA 1
ATOM 5724 C C . ARG B 1 145 ? -40.64100 4.99300 85.69300 1.000 66.83550 144 ARG B C 1
ATOM 5725 O O . ARG B 1 145 ? -40.64200 5.23900 86.90800 1.000 74.09906 144 ARG B O 1
ATOM 5733 N N . LEU B 1 146 ? -39.88300 4.06500 85.12200 1.000 50.16097 145 LEU B N 1
ATOM 5734 C CA . LEU B 1 146 ? -38.94300 3.24800 85.91100 1.000 57.05851 145 LEU B CA 1
ATOM 5735 C C . LEU B 1 146 ? -37.97700 4.16600 86.66900 1.000 56.68557 145 LEU B C 1
ATOM 5736 O O . LEU B 1 146 ? -37.71000 3.92100 87.85100 1.000 63.16636 145 LEU B O 1
ATOM 5741 N N . VAL B 1 147 ? -37.48100 5.21100 86.02400 1.000 61.18930 146 VAL B N 1
ATOM 5742 C CA . VAL B 1 147 ? -36.50700 6.14500 86.65800 1.000 58.35470 146 VAL B CA 1
ATOM 5743 C C . VAL B 1 147 ? -37.19700 6.93200 87.78200 1.000 62.14774 146 VAL B C 1
ATOM 5744 O O . VAL B 1 147 ? -36.60400 7.06500 88.85700 1.000 59.70977 146 VAL B O 1
ATOM 5748 N N . GLU B 1 148 ? -38.39600 7.45800 87.54200 1.000 61.26944 147 GLU B N 1
ATOM 5749 C CA . GLU B 1 148 ? -39.12100 8.26200 88.55800 1.000 61.06260 147 GLU B CA 1
ATOM 5750 C C . GLU B 1 148 ? -39.34500 7.39300 89.79300 1.000 66.62076 147 GLU B C 1
ATOM 5751 O O . GLU B 1 148 ? -39.11400 7.87900 90.90800 1.000 71.94004 147 GLU B O 1
ATOM 5757 N N . GLU B 1 149 ? -39.77500 6.14900 89.60600 1.000 68.41237 148 GLU B N 1
ATOM 5758 C CA . GLU B 1 149 ? -40.10800 5.27500 90.75700 1.000 69.30602 148 GLU B CA 1
ATOM 5759 C C . GLU B 1 149 ? -38.82100 4.91500 91.49300 1.000 65.62996 148 GLU B C 1
ATOM 5760 O O . GLU B 1 149 ? -38.82400 4.93100 92.73000 1.000 63.75268 148 GLU B O 1
ATOM 5766 N N . THR B 1 150 ? -37.76400 4.58000 90.76900 1.000 56.72603 149 THR B N 1
ATOM 5767 C CA . THR B 1 150 ? -36.49100 4.16400 91.39900 1.000 59.34071 149 THR B CA 1
ATOM 5768 C C . THR B 1 150 ? -35.86200 5.33000 92.18100 1.000 63.03440 149 THR B C 1
ATOM 5769 O O . THR B 1 150 ? -35.16300 5.08200 93.18000 1.000 57.66010 149 THR B O 1
ATOM 5773 N N . ALA B 1 151 ? -36.08000 6.57100 91.74900 1.000 68.59611 150 ALA B N 1
ATOM 5774 C CA . ALA B 1 151 ? -35.53700 7.76700 92.43700 1.000 56.30525 150 ALA B CA 1
ATOM 5775 C C . ALA B 1 151 ? -36.17100 7.88100 93.82800 1.000 59.45268 150 ALA B C 1
ATOM 5776 O O . ALA B 1 151 ? -35.50500 8.37800 94.75500 1.000 69.94066 150 ALA B O 1
ATOM 5778 N N . VAL B 1 152 ? -37.40400 7.40900 93.98400 1.000 68.89204 151 VAL B N 1
ATOM 5779 C CA . VAL B 1 152 ? -38.10600 7.46500 95.29400 1.000 66.89791 151 VAL B CA 1
ATOM 5780 C C . VAL B 1 152 ? -37.42600 6.48500 96.25200 1.000 64.02589 151 VAL B C 1
ATOM 5781 O O . VAL B 1 152 ? -37.24100 6.84000 97.42300 1.000 58.52874 151 VAL B O 1
ATOM 5785 N N . ILE B 1 153 ? -37.04300 5.31100 95.76500 1.000 63.16423 152 ILE B N 1
ATOM 5786 C CA . ILE B 1 153 ? -36.31700 4.31400 96.59800 1.000 63.11121 152 ILE B CA 1
ATOM 5787 C C . ILE B 1 153 ? -34.95500 4.89300 96.99000 1.000 62.35119 152 ILE B C 1
ATOM 5788 O O . ILE B 1 153 ? -34.55600 4.74600 98.15300 1.000 62.31049 152 ILE B O 1
ATOM 5793 N N . VAL B 1 154 ? -34.25300 5.52200 96.05800 1.000 63.20187 153 VAL B N 1
ATOM 5794 C CA . VAL B 1 154 ? -32.87600 6.00700 96.35500 1.000 66.59847 153 VAL B CA 1
ATOM 5795 C C . VAL B 1 154 ? -32.97900 7.10100 97.42200 1.000 61.59096 153 VAL B C 1
ATOM 5796 O O . VAL B 1 154 ? -32.21300 7.04000 98.41600 1.000 56.90283 153 VAL B O 1
ATOM 5800 N N . ALA B 1 155 ? -33.93900 8.01400 97.28300 1.000 60.21859 154 ALA B N 1
ATOM 5801 C CA . ALA B 1 155 ? -34.10400 9.13100 98.24400 1.000 59.45734 154 ALA B CA 1
ATOM 5802 C C . ALA B 1 155 ? -34.55400 8.57600 99.59800 1.000 66.57217 154 ALA B C 1
ATOM 5803 O O . ALA B 1 155 ? -34.08200 9.07700 100.63000 1.000 71.49310 154 ALA B O 1
ATOM 5805 N N . ALA B 1 156 ? -35.43500 7.57700 99.59600 1.000 75.63511 155 ALA B N 1
ATOM 5806 C CA . ALA B 1 156 ? -35.95000 6.95500 100.83700 1.000 63.49714 155 ALA B CA 1
ATOM 5807 C C . ALA B 1 156 ? -34.78900 6.36200 101.63600 1.000 53.18155 155 ALA B C 1
ATOM 5808 O O . ALA B 1 156 ? -34.64200 6.71200 102.82000 1.000 64.34939 155 ALA B O 1
ATOM 5810 N N . TYR B 1 157 ? -33.99100 5.47900 101.03800 1.000 55.80292 156 TYR B N 1
ATOM 5811 C CA . TYR B 1 157 ? -32.88800 4.83700 101.79300 1.000 57.89149 156 TYR B CA 1
ATOM 5812 C C . TYR B 1 157 ? -31.88100 5.91500 102.20000 1.000 66.78921 156 TYR B C 1
ATOM 5813 O O . TYR B 1 157 ? -31.25700 5.77500 103.26800 1.000 66.38140 156 TYR B O 1
ATOM 5822 N N . ALA B 1 158 ? -31.73600 6.98800 101.42000 1.000 63.46302 157 ALA B N 1
ATOM 5823 C CA . ALA B 1 158 ? -30.83800 8.10200 101.80200 1.000 64.58357 157 ALA B CA 1
ATOM 5824 C C . ALA B 1 158 ? -31.36400 8.74600 103.09300 1.000 66.06096 157 ALA B C 1
ATOM 5825 O O . ALA B 1 158 ? -30.77000 8.52900 104.15900 1.000 69.21519 157 ALA B O 1
ATOM 5827 N N . LEU B 1 159 ? -32.54600 9.35400 103.03500 1.000 74.83798 158 LEU B N 1
ATOM 5828 C CA . LEU B 1 159 ? -33.15300 10.03200 104.21200 1.000 68.43451 158 LEU B CA 1
ATOM 5829 C C . LEU B 1 159 ? -33.13400 9.08900 105.42700 1.000 76.13890 158 LEU B C 1
ATOM 5830 O O . LEU B 1 159 ? -32.90500 9.57300 106.54300 1.000 80.21268 158 LEU B O 1
ATOM 5835 N N . ALA B 1 160 ? -33.32800 7.78700 105.23300 1.000 75.48691 159 ALA B N 1
ATOM 5836 C CA . ALA B 1 160 ? -33.46300 6.84700 106.36700 1.000 77.48648 159 ALA B CA 1
ATOM 5837 C C . ALA B 1 160 ? -32.11800 6.63700 107.07500 1.000 75.92702 159 ALA B C 1
ATOM 5838 O O . ALA B 1 160 ? -32.10400 6.69800 108.30800 1.000 73.09155 159 ALA B O 1
ATOM 5840 N N . PHE B 1 161 ? -31.02400 6.37300 106.36700 1.000 75.92025 160 PHE B N 1
ATOM 5841 C CA . PHE B 1 161 ? -29.77900 5.91900 107.04100 1.000 78.24442 160 PHE B CA 1
ATOM 5842 C C . PHE B 1 161 ? -28.69000 6.99200 107.04700 1.000 84.43928 160 PHE B C 1
ATOM 5843 O O . PHE B 1 161 ? -27.69000 6.82200 107.75900 1.000 70.64268 160 PHE B O 1
ATOM 5851 N N . ASP B 1 162 ? -28.87800 8.05300 106.26400 1.000 82.59659 161 ASP B N 1
ATOM 5852 C CA . ASP B 1 162 ? -27.94700 9.20400 106.17800 1.000 77.15396 161 ASP B CA 1
ATOM 5853 C C . ASP B 1 162 ? -28.07900 10.09100 107.41600 1.000 84.34279 161 ASP B C 1
ATOM 5854 O O . ASP B 1 162 ? -29.18500 10.31300 107.89700 1.000 73.59690 161 ASP B O 1
ATOM 5859 N N . PRO B 1 163 ? -26.96400 10.60700 107.98800 1.000 76.18044 162 PRO B N 1
ATOM 5860 C CA . PRO B 1 163 ? -27.04100 11.61600 109.04100 1.000 74.31891 162 PRO B CA 1
ATOM 5861 C C . PRO B 1 163 ? -27.73900 12.88000 108.53700 1.000 78.46241 162 PRO B C 1
ATOM 5862 O O . PRO B 1 163 ? -27.59100 13.25100 107.37100 1.000 84.14268 162 PRO B O 1
ATOM 5866 N N . PRO B 1 164 ? -28.49400 13.59300 109.40500 1.000 84.08268 163 PRO B N 1
ATOM 5867 C CA . PRO B 1 164 ? -29.41200 14.65200 108.96700 1.000 79.95714 163 PRO B CA 1
ATOM 5868 C C . PRO B 1 164 ? -28.78400 15.76500 108.11400 1.000 82.58686 163 PRO B C 1
ATOM 5869 O O . PRO B 1 164 ? -29.47600 16.29200 107.22800 1.000 81.33815 163 PRO B O 1
ATOM 5873 N N . GLU B 1 165 ? -27.48000 15.99800 108.27900 1.000 92.82456 164 GLU B N 1
ATOM 5874 C CA . GLU B 1 165 ? -26.74100 16.96700 107.42600 1.000 89.25397 164 GLU B CA 1
ATOM 5875 C C . GLU B 1 165 ? -26.88300 16.54500 105.96400 1.000 85.02827 164 GLU B C 1
ATOM 5876 O O . GLU B 1 165 ? -27.10200 17.41900 105.11400 1.000 81.27936 164 GLU B O 1
ATOM 5882 N N . ARG B 1 166 ? -26.88800 15.23800 105.70800 1.000 77.62268 165 ARG B N 1
ATOM 5883 C CA . ARG B 1 166 ? -26.91100 14.69600 104.33000 1.000 81.76401 165 ARG B CA 1
ATOM 5884 C C . ARG B 1 166 ? -28.35500 14.53700 103.84000 1.000 83.31286 165 ARG B C 1
ATOM 5885 O O . ARG B 1 166 ? -28.59300 13.65300 102.98700 1.000 83.83734 165 ARG B O 1
ATOM 5893 N N . HIS B 1 167 ? -29.29300 15.34800 104.34000 1.000 84.33696 166 HIS B N 1
ATOM 5894 C CA . HIS B 1 167 ? -30.73600 15.19300 103.99500 1.000 79.50697 166 HIS B CA 1
ATOM 5895 C C . HIS B 1 167 ? -31.16200 16.21200 102.94100 1.000 80.80268 166 HIS B C 1
ATOM 5896 O O . HIS B 1 167 ? -31.69000 15.81900 101.90100 1.000 79.96713 166 HIS B O 1
ATOM 5903 N N . PRO B 1 168 ? -30.97100 17.53500 103.15700 1.000 76.50717 167 PRO B N 1
ATOM 5904 C CA . PRO B 1 168 ? -31.41600 18.52400 102.17400 1.000 83.71268 167 PRO B CA 1
ATOM 5905 C C . PRO B 1 168 ? -30.82400 18.22200 100.78800 1.000 85.58211 167 PRO B C 1
ATOM 5906 O O . PRO B 1 168 ? -31.52300 18.31700 99.81300 1.000 76.76564 167 PRO B O 1
ATOM 5910 N N . GLU B 1 169 ? -29.55600 17.81800 100.75900 1.000 87.06316 168 GLU B N 1
ATOM 5911 C CA . GLU B 1 169 ? -28.82800 17.44600 99.52100 1.000 79.49629 168 GLU B CA 1
ATOM 5912 C C . GLU B 1 169 ? -29.62600 16.38000 98.76000 1.000 79.10268 168 GLU B C 1
ATOM 5913 O O . GLU B 1 169 ? -29.91000 16.57500 97.56100 1.000 68.40276 168 GLU B O 1
ATOM 5919 N N . ALA B 1 170 ? -29.90300 15.26000 99.42200 1.000 81.51670 169 ALA B N 1
ATOM 5920 C CA . ALA B 1 170 ? -30.54200 14.07800 98.80700 1.000 84.33995 169 ALA B CA 1
ATOM 5921 C C . ALA B 1 170 ? -31.91600 14.48300 98.27600 1.000 74.99192 169 ALA B C 1
ATOM 5922 O O . ALA B 1 170 ? -32.28400 14.03700 97.17100 1.000 72.88209 169 ALA B O 1
ATOM 5924 N N . GLU B 1 171 ? -32.63800 15.32600 99.01200 1.000 69.54556 170 GLU B N 1
ATOM 5925 C CA . GLU B 1 171 ? -33.99000 15.77400 98.59000 1.000 80.48687 170 GLU B CA 1
ATOM 5926 C C . GLU B 1 171 ? -33.87500 16.42100 97.20700 1.000 75.70844 170 GLU B C 1
ATOM 5927 O O . GLU B 1 171 ? -34.66900 16.09000 96.31700 1.000 74.86997 170 GLU B O 1
ATOM 5933 N N . ALA B 1 172 ? -32.89500 17.30300 97.04900 1.000 83.17949 171 ALA B N 1
ATOM 5934 C CA . ALA B 1 172 ? -32.73100 18.11500 95.83300 1.000 68.77274 171 ALA B CA 1
ATOM 5935 C C . ALA B 1 172 ? -32.36600 17.18700 94.68200 1.000 66.15271 171 ALA B C 1
ATOM 5936 O O . ALA B 1 172 ? -32.95900 17.37100 93.59800 1.000 73.87843 171 ALA B O 1
ATOM 5938 N N . ARG B 1 173 ? -31.49200 16.23200 94.87900 1.000 66.55867 172 ARG B N 1
ATOM 5939 C CA . ARG B 1 173 ? -31.14600 15.26400 93.80300 1.000 63.61273 172 ARG B CA 1
ATOM 5940 C C . ARG B 1 173 ? -32.44200 14.59400 93.32800 1.000 71.66268 172 ARG B C 1
ATOM 5941 O O . ARG B 1 173 ? -32.56600 14.36100 92.12600 1.000 75.35895 172 ARG B O 1
ATOM 5949 N N . MET B 1 174 ? -33.34700 14.29800 94.24700 1.000 77.49410 173 MET B N 1
ATOM 5950 C CA . MET B 1 174 ? -34.60300 13.59700 93.90800 1.000 79.00138 173 MET B CA 1
ATOM 5951 C C . MET B 1 174 ? -35.43500 14.51400 93.01300 1.000 70.72378 173 MET B C 1
ATOM 5952 O O . MET B 1 174 ? -35.82400 14.08000 91.90000 1.000 71.39549 173 MET B O 1
ATOM 5957 N N . ARG B 1 175 ? -35.68000 15.74400 93.45800 1.000 70.91737 174 ARG B N 1
ATOM 5958 C CA . ARG B 1 175 ? -36.39800 16.75000 92.62900 1.000 67.34854 174 ARG B CA 1
ATOM 5959 C C . ARG B 1 175 ? -35.66000 16.87200 91.29100 1.000 77.40345 174 ARG B C 1
ATOM 5960 O O . ARG B 1 175 ? -36.31700 16.76400 90.24100 1.000 76.93721 174 ARG B O 1
ATOM 5968 N N . ALA B 1 176 ? -34.33500 16.99600 91.33300 1.000 82.02053 175 ALA B N 1
ATOM 5969 C CA . ALA B 1 176 ? -33.49000 17.15500 90.13000 1.000 73.30083 175 ALA B CA 1
ATOM 5970 C C . ALA B 1 176 ? -33.75800 15.99300 89.17100 1.000 66.04485 175 ALA B C 1
ATOM 5971 O O . ALA B 1 176 ? -34.07000 16.25700 88.00100 1.000 69.21995 175 ALA B O 1
ATOM 5973 N N . THR B 1 177 ? -33.68900 14.76000 89.66900 1.000 71.54825 176 THR B N 1
ATOM 5974 C CA . THR B 1 177 ? -33.89900 13.55000 88.84100 1.000 65.05017 176 THR B CA 1
ATOM 5975 C C . THR B 1 177 ? -35.24400 13.68300 88.13000 1.000 67.98332 176 THR B C 1
ATOM 5976 O O . THR B 1 177 ? -35.27200 13.52300 86.90700 1.000 72.49037 176 THR B O 1
ATOM 5980 N N . ILE B 1 178 ? -36.29200 14.04300 88.86600 1.000 72.20100 177 ILE B N 1
ATOM 5981 C CA . ILE B 1 178 ? -37.66500 14.15800 88.30500 1.000 68.94385 177 ILE B CA 1
ATOM 5982 C C . ILE B 1 178 ? -37.67300 15.24000 87.22700 1.000 60.13273 177 ILE B C 1
ATOM 5983 O O . ILE B 1 178 ? -38.19500 14.99900 86.12500 1.000 62.36072 177 ILE B O 1
ATOM 5988 N N . GLU B 1 179 ? -37.08700 16.38600 87.54100 1.000 75.64792 178 GLU B N 1
ATOM 5989 C CA . GLU B 1 179 ? -37.06900 17.56100 86.63500 1.000 80.83639 178 GLU B CA 1
ATOM 5990 C C . GLU B 1 179 ? -36.30500 17.17700 85.36400 1.000 72.13816 178 GLU B C 1
ATOM 5991 O O . GLU B 1 179 ? -36.85400 17.34100 84.24800 1.000 70.58984 178 GLU B O 1
ATOM 5997 N N . ARG B 1 180 ? -35.11300 16.59900 85.52500 1.000 68.79743 179 ARG B N 1
ATOM 5998 C CA . ARG B 1 180 ? -34.29800 16.11300 84.38100 1.000 67.07604 179 ARG B CA 1
ATOM 5999 C C . ARG B 1 180 ? -35.17400 15.19200 83.51700 1.000 58.33954 179 ARG B C 1
ATOM 6000 O O . ARG B 1 180 ? -35.15800 15.33300 82.28900 1.000 72.27636 179 ARG B O 1
ATOM 6008 N N . ALA B 1 181 ? -35.94000 14.31400 84.15800 1.000 76.91612 180 ALA B N 1
ATOM 6009 C CA . ALA B 1 181 ? -36.77200 13.32100 83.45800 1.000 75.67682 180 ALA B CA 1
ATOM 6010 C C . ALA B 1 181 ? -37.92700 14.02100 82.74500 1.000 60.95074 180 ALA B C 1
ATOM 6011 O O . ALA B 1 181 ? -38.20300 13.68800 81.59000 1.000 70.49185 180 ALA B O 1
ATOM 6013 N N . ASN B 1 182 ? -38.59100 14.95800 83.40900 1.000 64.38466 181 ASN B N 1
ATOM 6014 C CA . ASN B 1 182 ? -39.78500 15.62300 82.82200 1.000 66.71200 181 ASN B CA 1
ATOM 6015 C C . ASN B 1 182 ? -39.33300 16.47500 81.63100 1.000 66.32914 181 ASN B C 1
ATOM 6016 O O . ASN B 1 182 ? -40.14000 16.66500 80.70900 1.000 70.71126 181 ASN B O 1
ATOM 6021 N N . ALA B 1 183 ? -38.08500 16.94800 81.63200 1.000 65.47078 182 ALA B N 1
ATOM 6022 C CA . ALA B 1 183 ? -37.51800 17.68500 80.48500 1.000 66.29713 182 ALA B CA 1
ATOM 6023 C C . ALA B 1 183 ? -37.34600 16.73200 79.30700 1.000 64.33262 182 ALA B C 1
ATOM 6024 O O . ALA B 1 183 ? -37.73100 17.09800 78.18500 1.000 63.38218 182 ALA B O 1
ATOM 6026 N N . LEU B 1 184 ? -36.75800 15.55800 79.54600 1.000 60.79445 183 LEU B N 1
ATOM 6027 C CA . LEU B 1 184 ? -36.61800 14.52900 78.48300 1.000 64.74387 183 LEU B CA 1
ATOM 6028 C C . LEU B 1 184 ? -38.00900 14.23500 77.92500 1.000 69.05397 183 LEU B C 1
ATOM 6029 O O . LEU B 1 184 ? -38.14400 14.11200 76.70500 1.000 67.51202 183 LEU B O 1
ATOM 6034 N N . ARG B 1 185 ? -39.01000 14.18600 78.80100 1.000 70.51269 184 ARG B N 1
ATOM 6035 C CA . ARG B 1 185 ? -40.39000 13.85100 78.39000 1.000 70.33313 184 ARG B CA 1
ATOM 6036 C C . ARG B 1 185 ? -40.92400 14.93900 77.46300 1.000 73.80216 184 ARG B C 1
ATOM 6037 O O . ARG B 1 185 ? -41.37800 14.61000 76.34600 1.000 78.19915 184 ARG B O 1
ATOM 6045 N N . ARG B 1 186 ? -40.90300 16.19800 77.89400 1.000 70.75027 185 ARG B N 1
ATOM 6046 C CA . ARG B 1 186 ? -41.44800 17.32200 77.09600 1.000 72.86850 185 ARG B CA 1
ATOM 6047 C C . ARG B 1 186 ? -40.76700 17.32800 75.72200 1.000 85.81268 185 ARG B C 1
ATOM 6048 O O . ARG B 1 186 ? -41.44400 17.60400 74.73000 1.000 74.63274 185 ARG B O 1
ATOM 6056 N N . ALA B 1 187 ? -39.48300 16.91400 75.67900 1.000 73.94615 186 ALA B N 1
ATOM 6057 C CA . ALA B 1 187 ? -38.71000 16.87400 74.41900 1.000 72.51801 186 ALA B CA 1
ATOM 6058 C C . ALA B 1 187 ? -39.45500 16.03900 73.37800 1.000 83.79617 186 ALA B C 1
ATOM 6059 O O . ALA B 1 187 ? -39.62000 16.52000 72.24300 1.000 83.93268 186 ALA B O 1
ATOM 6061 N N . ALA B 1 188 ? -39.92500 14.85400 73.74800 1.000 84.63465 187 ALA B N 1
ATOM 6062 C CA . ALA B 1 188 ? -40.73100 14.02000 72.83000 1.000 87.62248 187 ALA B CA 1
ATOM 6063 C C . ALA B 1 188 ? -42.18600 14.49500 72.83600 1.000 68.67960 187 ALA B C 1
ATOM 6064 O O . ALA B 1 188 ? -42.91400 14.10500 71.91500 1.000 84.49700 187 ALA B O 1
ATOM 6066 N N . GLY B 1 189 ? -42.57700 15.32500 73.80600 1.000 67.57268 188 GLY B N 1
ATOM 6067 C CA . GLY B 1 189 ? -43.91600 15.94500 73.84400 1.000 76.96904 188 GLY B CA 1
ATOM 6068 C C . GLY B 1 189 ? -44.82500 15.28900 74.86500 1.000 81.65232 188 GLY B C 1
ATOM 6069 O O . GLY B 1 189 ? -45.96300 15.74800 74.98900 1.000 74.54657 188 GLY B O 1
ATOM 6070 N N . PHE B 1 190 ? -44.33000 14.32900 75.63900 1.000 69.93747 189 PHE B N 1
ATOM 6071 C CA . PHE B 1 190 ? -45.15100 13.59200 76.62900 1.000 80.01431 189 PHE B CA 1
ATOM 6072 C C . PHE B 1 190 ? -45.32400 14.45800 77.87300 1.000 81.90798 189 PHE B C 1
ATOM 6073 O O . PHE B 1 190 ? -44.46400 15.28100 78.18300 1.000 82.76086 189 PHE B O 1
ATOM 6081 N N . PRO B 1 191 ? -46.45200 14.30800 78.60600 1.000 76.76822 190 PRO B N 1
ATOM 6082 C CA . PRO B 1 191 ? -46.73900 15.11900 79.78800 1.000 78.09555 190 PRO B CA 1
ATOM 6083 C C . PRO B 1 191 ? -45.89600 14.76000 81.00800 1.000 81.77010 190 PRO B C 1
ATOM 6084 O O . PRO B 1 191 ? -45.24800 13.72000 81.02100 1.000 81.13457 190 PRO B O 1
ATOM 6088 N N . PRO B 1 192 ? -45.92000 15.57200 82.08800 1.000 87.11516 191 PRO B N 1
ATOM 6089 C CA . PRO B 1 192 ? -45.22500 15.22200 83.32500 1.000 77.99254 191 PRO B CA 1
ATOM 6090 C C . PRO B 1 192 ? -45.84300 13.99200 84.00200 1.000 114.94553 191 PRO B C 1
ATOM 6091 O O . PRO B 1 192 ? -46.86600 14.13200 84.62500 1.000 93.14672 191 PRO B O 1
ATOM 6095 N N . SER B 1 193 ? -45.22200 12.82100 83.86400 1.000 117.69268 192 SER B N 1
ATOM 6096 C CA . SER B 1 193 ? -45.79000 11.54200 84.36400 1.000 112.09709 192 SER B CA 1
ATOM 6097 C C . SER B 1 193 ? -45.70200 11.45200 85.89500 1.000 116.61268 192 SER B C 1
ATOM 6098 O O . SER B 1 193 ? -46.32600 10.54600 86.45100 1.000 113.80440 192 SER B O 1
ATOM 6101 N N . LEU B 1 194 ? -44.91600 12.30700 86.54300 1.000 113.46683 193 LEU B N 1
ATOM 6102 C CA . LEU B 1 194 ? -44.86300 12.37500 88.02300 1.000 109.26177 193 LEU B CA 1
ATOM 6103 C C . LEU B 1 194 ? -44.77300 13.84300 88.43400 1.000 116.45268 193 LEU B C 1
ATOM 6104 O O . LEU B 1 194 ? -44.67400 14.69100 87.54000 1.000 100.24270 193 LEU B O 1
ATOM 6109 N N . ALA B 1 195 ? -44.86700 14.14300 89.72700 1.000 112.43095 194 ALA B N 1
ATOM 6110 C CA . ALA B 1 195 ? -44.69000 15.50600 90.26500 1.000 104.49700 194 ALA B CA 1
ATOM 6111 C C . ALA B 1 195 ? -43.61300 15.49800 91.34600 1.000 97.51268 194 ALA B C 1
ATOM 6112 O O . ALA B 1 195 ? -43.63700 14.65500 92.23700 1.000 106.91657 194 ALA B O 1
ATOM 6114 N N . PRO B 1 196 ? -42.62800 16.42300 91.28600 1.000 101.00391 195 PRO B N 1
ATOM 6115 C CA . PRO B 1 196 ? -41.56000 16.49700 92.28200 1.000 100.65878 195 PRO B CA 1
ATOM 6116 C C . PRO B 1 196 ? -42.00600 16.43800 93.75200 1.000 115.49268 195 PRO B C 1
ATOM 6117 O O . PRO B 1 196 ? -41.16600 16.15300 94.59300 1.000 139.31268 195 PRO B O 1
ATOM 6121 N N . GLU B 1 197 ? -43.28100 16.69200 94.05000 1.000 116.97268 196 GLU B N 1
ATOM 6122 C CA . GLU B 1 197 ? -43.77900 16.70500 95.45500 1.000 117.39101 196 GLU B CA 1
ATOM 6123 C C . GLU B 1 197 ? -44.41300 15.35800 95.80500 1.000 100.66271 196 GLU B C 1
ATOM 6124 O O . GLU B 1 197 ? -44.13300 14.82400 96.89800 1.000 96.41268 196 GLU B O 1
ATOM 6130 N N . GLU B 1 198 ? -45.30100 14.86600 94.94200 1.000 108.84946 197 GLU B N 1
ATOM 6131 C CA . GLU B 1 198 ? -45.87500 13.49700 95.01700 1.000 112.60078 197 GLU B CA 1
ATOM 6132 C C . GLU B 1 198 ? -44.76400 12.52000 95.42000 1.000 98.65034 197 GLU B C 1
ATOM 6133 O O . GLU B 1 198 ? -44.92600 11.75800 96.40300 1.000 95.73869 197 GLU B O 1
ATOM 6139 N N . GLY B 1 199 ? -43.62700 12.60600 94.72400 1.000 95.57272 198 GLY B N 1
ATOM 6140 C CA . GLY B 1 199 ? -42.47700 11.70300 94.90800 1.000 105.42240 198 GLY B CA 1
ATOM 6141 C C . GLY B 1 199 ? -41.77800 11.91900 96.23700 1.000 87.36356 198 GLY B C 1
ATOM 6142 O O . GLY B 1 199 ? -41.50600 10.91800 96.91900 1.000 80.61271 198 GLY B O 1
ATOM 6143 N N . LEU B 1 200 ? -41.45400 13.16300 96.57800 1.000 93.53537 199 LEU B N 1
ATOM 6144 C CA . LEU B 1 200 ? -40.71000 13.45100 97.83000 1.000 86.09903 199 LEU B CA 1
ATOM 6145 C C . LEU B 1 200 ? -41.56700 12.98400 99.01000 1.000 81.06503 199 LEU B C 1
ATOM 6146 O O . LEU B 1 200 ? -41.00600 12.43100 99.97500 1.000 81.80823 199 LEU B O 1
ATOM 6151 N N . ALA B 1 201 ? -42.88300 13.17300 98.91600 1.000 85.78481 200 ALA B N 1
ATOM 6152 C CA . ALA B 1 201 ? -43.84000 12.68200 99.93100 1.000 91.23339 200 ALA B CA 1
ATOM 6153 C C . ALA B 1 201 ? -43.70300 11.16100 100.07900 1.000 85.05389 200 ALA B C 1
ATOM 6154 O O . ALA B 1 201 ? -43.48700 10.68500 101.20700 1.000 87.74674 200 ALA B O 1
ATOM 6156 N N . ARG B 1 202 ? -43.85300 10.43800 98.96500 1.000 89.35609 201 ARG B N 1
ATOM 6157 C CA . ARG B 1 202 ? -43.74200 8.95700 98.99000 1.000 89.28804 201 ARG B CA 1
ATOM 6158 C C . ARG B 1 202 ? -42.40900 8.58100 99.65000 1.000 106.49268 201 ARG B C 1
ATOM 6159 O O . ARG B 1 202 ? -42.39100 7.65300 100.49500 1.000 91.59268 201 ARG B O 1
ATOM 6167 N N . ALA B 1 203 ? -41.30400 9.26400 99.31000 1.000 90.28827 202 ALA B N 1
ATOM 6168 C CA . ALA B 1 203 ? -39.94100 8.92000 99.78200 1.000 82.94915 202 ALA B CA 1
ATOM 6169 C C . ALA B 1 203 ? -39.86300 9.14100 101.29100 1.000 69.28270 202 ALA B C 1
ATOM 6170 O O . ALA B 1 203 ? -39.29400 8.28500 101.98600 1.000 69.28197 202 ALA B O 1
ATOM 6172 N N . ARG B 1 204 ? -40.42000 10.24600 101.77800 1.000 80.96368 203 ARG B N 1
ATOM 6173 C CA . ARG B 1 204 ? -40.36000 10.56100 103.22700 1.000 78.89439 203 ARG B CA 1
ATOM 6174 C C . ARG B 1 204 ? -41.16100 9.51500 104.00500 1.000 76.72319 203 ARG B C 1
ATOM 6175 O O . ARG B 1 204 ? -40.69100 9.09600 105.06700 1.000 72.56222 203 ARG B O 1
ATOM 6183 N N . ARG B 1 205 ? -42.32800 9.11500 103.50800 1.000 80.32163 204 ARG B N 1
ATOM 6184 C CA . ARG B 1 205 ? -43.12900 8.03700 104.15200 1.000 77.92568 204 ARG B CA 1
ATOM 6185 C C . ARG B 1 205 ? -42.25600 6.78100 104.32400 1.000 71.39838 204 ARG B C 1
ATOM 6186 O O . ARG B 1 205 ? -42.09200 6.30300 105.47200 1.000 67.12328 204 ARG B O 1
ATOM 6194 N N . LEU B 1 206 ? -41.68800 6.27200 103.23300 1.000 69.56916 205 LEU B N 1
ATOM 6195 C CA . LEU B 1 206 ? -40.90100 5.01100 103.25900 1.000 70.46274 205 LEU B CA 1
ATOM 6196 C C . LEU B 1 206 ? -39.67700 5.19500 104.16600 1.000 64.79268 205 LEU B C 1
ATOM 6197 O O . LEU B 1 206 ? -39.30500 4.23900 104.87700 1.000 64.39663 205 LEU B O 1
ATOM 6202 N N . ALA B 1 207 ? -39.06300 6.37400 104.14800 1.000 65.44485 206 ALA B N 1
ATOM 6203 C CA . ALA B 1 207 ? -37.88400 6.67800 104.99000 1.000 73.10924 206 ALA B CA 1
ATOM 6204 C C . ALA B 1 207 ? -38.28200 6.56300 106.45900 1.000 70.24635 206 ALA B C 1
ATOM 6205 O O . ALA B 1 207 ? -37.49600 6.00400 107.25800 1.000 70.79777 206 ALA B O 1
ATOM 6207 N N . ALA B 1 208 ? -39.44900 7.10300 106.80800 1.000 66.62366 207 ALA B N 1
ATOM 6208 C CA . ALA B 1 208 ? -39.99200 7.01400 108.17900 1.000 56.14275 207 ALA B CA 1
ATOM 6209 C C . ALA B 1 208 ? -40.05800 5.54300 108.58600 1.000 60.34820 207 ALA B C 1
ATOM 6210 O O . ALA B 1 208 ? -39.55300 5.20000 109.66500 1.000 60.07540 207 ALA B O 1
ATOM 6212 N N . ARG B 1 209 ? -40.60400 4.69200 107.73200 1.000 70.37438 208 ARG B N 1
ATOM 6213 C CA . ARG B 1 209 ? -40.80400 3.26700 108.09400 1.000 60.72559 208 ARG B CA 1
ATOM 6214 C C . ARG B 1 209 ? -39.44400 2.63400 108.42100 1.000 57.63268 208 ARG B C 1
ATOM 6215 O O . ARG B 1 209 ? -39.32700 2.00700 109.48600 1.000 59.92457 208 ARG B O 1
ATOM 6223 N N . LEU B 1 210 ? -38.44600 2.85300 107.56600 1.000 68.67770 209 LEU B N 1
ATOM 6224 C CA . LEU B 1 210 ? -37.14500 2.14100 107.64900 1.000 71.02520 209 LEU B CA 1
ATOM 6225 C C . LEU B 1 210 ? -36.37800 2.59200 108.89400 1.000 53.09275 209 LEU B C 1
ATOM 6226 O O . LEU B 1 210 ? -35.72400 1.74500 109.50700 1.000 51.49102 209 LEU B O 1
ATOM 6231 N N . ARG B 1 211 ? -36.43900 3.87800 109.23200 1.000 64.04405 210 ARG B N 1
ATOM 6232 C CA . ARG B 1 211 ? -35.70000 4.41100 110.40300 1.000 65.94823 210 ARG B CA 1
ATOM 6233 C C . ARG B 1 211 ? -36.20400 3.72700 111.67700 1.000 62.59545 210 ARG B C 1
ATOM 6234 O O . ARG B 1 211 ? -35.37500 3.41600 112.54000 1.000 61.70588 210 ARG B O 1
ATOM 6242 N N . ALA B 1 212 ? -37.51600 3.54900 111.79900 1.000 65.83474 211 ALA B N 1
ATOM 6243 C CA . ALA B 1 212 ? -38.15500 2.93900 112.98400 1.000 51.34757 211 ALA B CA 1
ATOM 6244 C C . ALA B 1 212 ? -37.77600 1.46200 113.05200 1.000 67.67706 211 ALA B C 1
ATOM 6245 O O . ALA B 1 212 ? -37.42100 0.99900 114.15100 1.000 68.59268 211 ALA B O 1
ATOM 6247 N N . LEU B 1 213 ? -37.84800 0.73300 111.93500 1.000 63.05532 212 LEU B N 1
ATOM 6248 C CA . LEU B 1 213 ? -37.42300 -0.68800 111.92100 1.000 57.90419 212 LEU B CA 1
ATOM 6249 C C . LEU B 1 213 ? -35.97600 -0.75700 112.41000 1.000 60.70713 212 LEU B C 1
ATOM 6250 O O . LEU B 1 213 ? -35.66600 -1.64600 113.19300 1.000 68.50158 212 LEU B O 1
ATOM 6255 N N . ARG B 1 214 ? -35.12600 0.16300 111.97200 1.000 61.94702 213 ARG B N 1
ATOM 6256 C CA . ARG B 1 214 ? -33.69000 0.16100 112.34100 1.000 63.50608 213 ARG B CA 1
ATOM 6257 C C . ARG B 1 214 ? -33.55900 0.44800 113.84100 1.000 68.19268 213 ARG B C 1
ATOM 6258 O O . ARG B 1 214 ? -32.77500 -0.27600 114.52300 1.000 67.58530 213 ARG B O 1
ATOM 6266 N N . ALA B 1 215 ? -34.24500 1.48300 114.33800 1.000 62.47267 214 ALA B N 1
ATOM 6267 C CA . ALA B 1 215 ? -34.20300 1.86000 115.77000 1.000 54.46240 214 ALA B CA 1
ATOM 6268 C C . ALA B 1 215 ? -34.63000 0.64700 116.60200 1.000 60.10836 214 ALA B C 1
ATOM 6269 O O . ALA B 1 215 ? -33.94400 0.30800 117.58400 1.000 69.31313 214 ALA B O 1
ATOM 6271 N N . ALA B 1 216 ? -35.73200 0.02000 116.20200 1.000 65.72908 215 ALA B N 1
ATOM 6272 C CA . ALA B 1 216 ? -36.31900 -1.12300 116.92300 1.000 60.53269 215 ALA B CA 1
ATOM 6273 C C . ALA B 1 216 ? -35.34100 -2.30300 116.90300 1.000 70.01032 215 ALA B C 1
ATOM 6274 O O . ALA B 1 216 ? -34.99800 -2.80300 117.97800 1.000 61.10274 215 ALA B O 1
ATOM 6276 N N . VAL B 1 217 ? -34.90000 -2.72100 115.72300 1.000 61.42480 216 VAL B N 1
ATOM 6277 C CA . VAL B 1 217 ? -34.07300 -3.95200 115.57200 1.000 59.68569 216 VAL B CA 1
ATOM 6278 C C . VAL B 1 217 ? -32.80700 -3.79700 116.41900 1.000 63.55589 216 VAL B C 1
ATOM 6279 O O . VAL B 1 217 ? -32.27000 -4.81300 116.84800 1.000 71.05504 216 VAL B O 1
ATOM 6283 N N . ARG B 1 218 ? -32.37100 -2.56500 116.67500 1.000 65.94834 217 ARG B N 1
ATOM 6284 C CA . ARG B 1 218 ? -31.21700 -2.31300 117.57200 1.000 74.10776 217 ARG B CA 1
ATOM 6285 C C . ARG B 1 218 ? -31.62000 -2.63900 119.01000 1.000 76.37268 217 ARG B C 1
ATOM 6286 O O . ARG B 1 218 ? -30.73800 -2.62000 119.87400 1.000 76.43964 217 ARG B O 1
ATOM 6294 N N . ALA B 1 219 ? -32.90400 -2.88000 119.25700 1.000 86.03268 218 ALA B N 1
ATOM 6295 C CA . ALA B 1 219 ? -33.44000 -3.22300 120.59000 1.000 83.17984 218 ALA B CA 1
ATOM 6296 C C . ALA B 1 219 ? -33.86100 -4.69200 120.61100 1.000 98.07586 218 ALA B C 1
ATOM 6297 O O . ALA B 1 219 ? -34.65500 -5.05400 121.49900 1.000 80.05777 218 ALA B O 1
ATOM 6299 N N . ARG B 1 220 ? -33.37800 -5.48900 119.68900 1.000 113.38268 219 ARG B N 1
ATOM 6300 C CA . ARG B 1 220 ? -33.80000 -6.91000 119.56800 1.000 75.80783 219 ARG B CA 1
ATOM 6301 C C . ARG B 1 220 ? -35.33400 -6.97800 119.62200 1.000 71.50637 219 ARG B C 1
ATOM 6302 O O . ARG B 1 220 ? -35.88300 -7.89300 120.23800 1.000 71.08268 219 ARG B O 1
ATOM 6310 N N . ARG B 1 221 ? -35.97800 -6.04800 118.98800 1.000 69.45725 220 ARG B N 1
ATOM 6311 C CA . ARG B 1 221 ? -37.45700 -6.01200 118.89400 1.000 71.68136 220 ARG B CA 1
ATOM 6312 C C . ARG B 1 221 ? -37.87500 -5.58100 117.48500 1.000 71.06576 220 ARG B C 1
ATOM 6313 O O . ARG B 1 221 ? -37.08000 -4.91700 116.81000 1.000 65.76379 220 ARG B O 1
ATOM 6321 N N . LEU B 1 222 ? -39.08100 -5.94900 117.05900 1.000 72.93464 221 LEU B N 1
ATOM 6322 C CA . LEU B 1 222 ? -39.65800 -5.45200 115.78600 1.000 63.97024 221 LEU B CA 1
ATOM 6323 C C . LEU B 1 222 ? -40.67600 -4.37800 116.12900 1.000 65.90445 221 LEU B C 1
ATOM 6324 O O . LEU B 1 222 ? -41.19200 -4.35700 117.23800 1.000 71.43268 221 LEU B O 1
ATOM 6329 N N . PRO B 1 223 ? -40.98500 -3.44900 115.19900 1.000 64.04268 222 PRO B N 1
ATOM 6330 C CA . PRO B 1 223 ? -41.92600 -2.36300 115.47100 1.000 56.47272 222 PRO B CA 1
ATOM 6331 C C . PRO B 1 223 ? -43.28800 -2.85500 115.97600 1.000 67.83268 222 PRO B C 1
ATOM 6332 O O . PRO B 1 223 ? -43.93000 -2.12900 116.69600 1.000 64.14490 222 PRO B O 1
ATOM 6336 N N . THR B 1 224 ? -43.67700 -4.08300 115.64200 1.000 68.44399 223 THR B N 1
ATOM 6337 C CA . THR B 1 224 ? -44.91600 -4.70700 116.16000 1.000 70.92463 223 THR B CA 1
ATOM 6338 C C . THR B 1 224 ? -44.73200 -5.04600 117.64400 1.000 75.52480 223 THR B C 1
ATOM 6339 O O . THR B 1 224 ? -45.65300 -5.63100 118.23400 1.000 80.39268 223 THR B O 1
ATOM 6343 N N . GLY B 1 225 ? -43.56900 -4.75300 118.22300 1.000 64.53431 224 GLY B N 1
ATOM 6344 C CA . GLY B 1 225 ? -43.23500 -5.04600 119.63100 1.000 75.37166 224 GLY B CA 1
ATOM 6345 C C . GLY B 1 225 ? -42.54500 -6.40100 119.78900 1.000 83.32268 224 GLY B C 1
ATOM 6346 O O . GLY B 1 225 ? -41.86000 -6.61600 120.81000 1.000 65.44582 224 GLY B O 1
ATOM 6347 N N . VAL B 1 226 ? -42.69600 -7.28000 118.80000 1.000 62.46458 225 VAL B N 1
ATOM 6348 C CA . VAL B 1 226 ? -42.24100 -8.69800 118.87800 1.000 66.29203 225 VAL B CA 1
ATOM 6349 C C . VAL B 1 226 ? -40.74300 -8.70200 119.14400 1.000 70.49291 225 VAL B C 1
ATOM 6350 O O . VAL B 1 226 ? -39.98000 -7.99500 118.48200 1.000 67.56504 225 VAL B O 1
ATOM 6354 N N . PRO B 1 227 ? -40.26100 -9.52200 120.10000 1.000 68.95597 226 PRO B N 1
ATOM 6355 C CA . PRO B 1 227 ? -38.83000 -9.61200 120.38400 1.000 59.27141 226 PRO B CA 1
ATOM 6356 C C . PRO B 1 227 ? -38.03200 -10.34700 119.29400 1.000 53.25895 226 PRO B C 1
ATOM 6357 O O . PRO B 1 227 ? -38.56500 -11.14800 118.56900 1.000 52.15798 226 PRO B O 1
ATOM 6361 N N . LEU B 1 228 ? -36.74200 -10.05000 119.21600 1.000 62.02961 227 LEU B N 1
ATOM 6362 C CA . LEU B 1 228 ? -35.79700 -10.65800 118.25300 1.000 60.10749 227 LEU B CA 1
ATOM 6363 C C . LEU B 1 228 ? -34.63800 -11.27200 119.02900 1.000 65.43450 227 LEU B C 1
ATOM 6364 O O . LEU B 1 228 ? -34.23000 -10.68400 120.04200 1.000 71.37300 227 LEU B O 1
ATOM 6369 N N . THR B 1 229 ? -34.08400 -12.37500 118.54000 1.000 61.79862 228 THR B N 1
ATOM 6370 C CA . THR B 1 229 ? -32.81200 -12.92900 119.06500 1.000 71.12209 228 THR B CA 1
ATOM 6371 C C . THR B 1 229 ? -31.69100 -12.00800 118.59800 1.000 69.82268 228 THR B C 1
ATOM 6372 O O . THR B 1 229 ? -31.81400 -11.38900 117.54900 1.000 72.75268 228 THR B O 1
ATOM 6376 N N . PRO B 1 230 ? -30.58800 -11.85700 119.35800 1.000 78.58910 229 PRO B N 1
ATOM 6377 C CA . PRO B 1 230 ? -29.51000 -10.94900 118.95800 1.000 69.86270 229 PRO B CA 1
ATOM 6378 C C . PRO B 1 230 ? -28.95500 -11.25100 117.55300 1.000 66.80273 229 PRO B C 1
ATOM 6379 O O . PRO B 1 230 ? -28.65900 -10.33600 116.84500 1.000 69.49409 229 PRO B O 1
ATOM 6383 N N . GLU B 1 231 ? -28.83700 -12.49900 117.20500 1.000 70.67389 230 GLU B N 1
ATOM 6384 C CA . GLU B 1 231 ? -28.22300 -12.94000 115.91900 1.000 74.64062 230 GLU B CA 1
ATOM 6385 C C . GLU B 1 231 ? -29.14700 -12.53800 114.76300 1.000 65.97083 230 GLU B C 1
ATOM 6386 O O . GLU B 1 231 ? -28.65300 -11.99900 113.76200 1.000 65.94000 230 GLU B O 1
ATOM 6392 N N . GLN B 1 232 ? -30.42100 -12.83500 114.87400 1.000 71.20893 231 GLN B N 1
ATOM 6393 C CA . GLN B 1 232 ? -31.39900 -12.52000 113.80100 1.000 73.51025 231 GLN B CA 1
ATOM 6394 C C . GLN B 1 232 ? -31.52300 -11.00300 113.66200 1.000 73.05140 231 GLN B C 1
ATOM 6395 O O . GLN B 1 232 ? -31.56500 -10.50500 112.52100 1.000 64.86457 231 GLN B O 1
ATOM 6401 N N . ALA B 1 233 ? -31.55600 -10.28700 114.78500 1.000 68.86107 232 ALA B N 1
ATOM 6402 C CA . ALA B 1 233 ? -31.56600 -8.81000 114.76800 1.000 66.83362 232 ALA B CA 1
ATOM 6403 C C . ALA B 1 233 ? -30.39100 -8.36300 113.89800 1.000 67.93268 232 ALA B C 1
ATOM 6404 O O . ALA B 1 233 ? -30.58900 -7.56300 112.97900 1.000 74.92268 232 ALA B O 1
ATOM 6406 N N . ALA B 1 234 ? -29.22300 -8.94700 114.14500 1.000 66.23802 233 ALA B N 1
ATOM 6407 C CA . ALA B 1 234 ? -27.98200 -8.58800 113.43300 1.000 59.23638 233 ALA B CA 1
ATOM 6408 C C . ALA B 1 234 ? -28.15600 -8.84200 111.93400 1.000 64.46268 233 ALA B C 1
ATOM 6409 O O . ALA B 1 234 ? -27.75400 -7.96800 111.14900 1.000 66.94419 233 ALA B O 1
ATOM 6411 N N . ALA B 1 235 ? -28.76300 -9.96400 111.55500 1.000 57.17449 234 ALA B N 1
ATOM 6412 C CA . ALA B 1 235 ? -28.95200 -10.34900 110.13600 1.000 54.49268 234 ALA B CA 1
ATOM 6413 C C . ALA B 1 235 ? -29.88600 -9.33900 109.45400 1.000 54.21268 234 ALA B C 1
ATOM 6414 O O . ALA B 1 235 ? -29.64600 -8.99200 108.28900 1.000 59.48435 234 ALA B O 1
ATOM 6416 N N . ILE B 1 236 ? -30.92300 -8.88700 110.16000 1.000 56.47896 235 ILE B N 1
ATOM 6417 C CA . ILE B 1 236 ? -31.87400 -7.88400 109.61500 1.000 57.18264 235 ILE B CA 1
ATOM 6418 C C . ILE B 1 236 ? -31.08400 -6.60300 109.35700 1.000 55.74221 235 ILE B C 1
ATOM 6419 O O . ILE B 1 236 ? -31.24200 -6.02000 108.26700 1.000 53.20861 235 ILE B O 1
ATOM 6424 N N . LEU B 1 237 ? -30.27200 -6.18100 110.32600 1.000 52.96831 236 LEU B N 1
ATOM 6425 C CA . LEU B 1 237 ? -29.48700 -4.92700 110.21800 1.000 57.20804 236 LEU B CA 1
ATOM 6426 C C . LEU B 1 237 ? -28.49500 -5.05000 109.05800 1.000 57.73554 236 LEU B C 1
ATOM 6427 O O . LEU B 1 237 ? -28.32400 -4.07200 108.30400 1.000 55.38883 236 LEU B O 1
ATOM 6432 N N . ALA B 1 238 ? -27.90100 -6.23200 108.90800 1.000 55.89749 237 ALA B N 1
ATOM 6433 C CA . ALA B 1 238 ? -26.95700 -6.54100 107.81900 1.000 56.46891 237 ALA B CA 1
ATOM 6434 C C . ALA B 1 238 ? -27.68900 -6.37300 106.48300 1.000 60.62684 237 ALA B C 1
ATOM 6435 O O . ALA B 1 238 ? -27.26500 -5.53000 105.66100 1.000 62.36728 237 ALA B O 1
ATOM 6437 N N . THR B 1 239 ? -28.79000 -7.09800 106.30200 1.000 63.95835 238 THR B N 1
ATOM 6438 C CA . THR B 1 239 ? -29.58700 -7.04100 105.05900 1.000 54.02408 238 THR B CA 1
ATOM 6439 C C . THR B 1 239 ? -29.94100 -5.57500 104.77700 1.000 57.64718 238 THR B C 1
ATOM 6440 O O . THR B 1 239 ? -29.93500 -5.17700 103.60000 1.000 58.13909 238 THR B O 1
ATOM 6444 N N . LEU B 1 240 ? -30.25200 -4.80000 105.81000 1.000 59.25915 239 LEU B N 1
ATOM 6445 C CA . LEU B 1 240 ? -30.76000 -3.42400 105.62400 1.000 65.99730 239 LEU B CA 1
ATOM 6446 C C . LEU B 1 240 ? -29.70500 -2.53400 104.96300 1.000 70.53965 239 LEU B C 1
ATOM 6447 O O . LEU B 1 240 ? -30.07100 -1.75000 104.07800 1.000 68.02766 239 LEU B O 1
ATOM 6452 N N . GLU B 1 241 ? -28.48100 -2.58200 105.41000 1.000 75.06268 240 GLU B N 1
ATOM 6453 C CA . GLU B 1 241 ? -27.44000 -1.64700 104.91200 1.000 80.76268 240 GLU B CA 1
ATOM 6454 C C . GLU B 1 241 ? -27.02800 -2.09000 103.51500 1.000 70.22268 240 GLU B C 1
ATOM 6455 O O . GLU B 1 241 ? -26.72100 -1.21700 102.69600 1.000 63.63122 240 GLU B O 1
ATOM 6461 N N . ARG B 1 242 ? -27.04100 -3.39100 103.24000 1.000 59.23473 241 ARG B N 1
ATOM 6462 C CA . ARG B 1 242 ? -26.79000 -3.88900 101.86400 1.000 58.84268 241 ARG B CA 1
ATOM 6463 C C . ARG B 1 242 ? -27.80500 -3.23400 100.92000 1.000 64.01268 241 ARG B C 1
ATOM 6464 O O . ARG B 1 242 ? -27.42700 -2.84500 99.81200 1.000 61.98170 241 ARG B O 1
ATOM 6472 N N . LEU B 1 243 ? -29.01800 -3.09900 101.37600 1.000 58.66596 242 LEU B N 1
ATOM 6473 C CA . LEU B 1 243 ? -30.07600 -2.40400 100.61300 1.000 58.52126 242 LEU B CA 1
ATOM 6474 C C . LEU B 1 243 ? -29.62300 -0.97100 100.36600 1.000 62.70094 242 LEU B C 1
ATOM 6475 O O . LEU B 1 243 ? -29.77400 -0.48200 99.23400 1.000 58.77387 242 LEU B O 1
ATOM 6480 N N . TYR B 1 244 ? -29.10100 -0.31100 101.39100 1.000 62.62822 243 TYR B N 1
ATOM 6481 C CA . TYR B 1 244 ? -28.62100 1.08700 101.28300 1.000 59.73272 243 TYR B CA 1
ATOM 6482 C C . TYR B 1 244 ? -27.46400 1.11800 100.28400 1.000 62.22277 243 TYR B C 1
ATOM 6483 O O . TYR B 1 244 ? -27.35900 2.07700 99.49700 1.000 64.09837 243 TYR B O 1
ATOM 6492 N N . GLU B 1 245 ? -26.63300 0.07300 100.28800 1.000 54.18922 244 GLU B N 1
ATOM 6493 C CA . GLU B 1 245 ? -25.46700 -0.02500 99.37400 1.000 55.90800 244 GLU B CA 1
ATOM 6494 C C . GLU B 1 245 ? -25.97300 -0.07200 97.92700 1.000 51.91277 244 GLU B C 1
ATOM 6495 O O . GLU B 1 245 ? -25.56600 0.78100 97.11900 1.000 63.19634 244 GLU B O 1
ATOM 6501 N N . VAL B 1 246 ? -26.83500 -1.03500 97.61400 1.000 56.68628 245 VAL B N 1
ATOM 6502 C CA . VAL B 1 246 ? -27.33600 -1.21300 96.22300 1.000 56.47180 245 VAL B CA 1
ATOM 6503 C C . VAL B 1 246 ? -28.09200 0.05200 95.82900 1.000 53.13260 245 VAL B C 1
ATOM 6504 O O . VAL B 1 246 ? -27.98900 0.45300 94.67400 1.000 62.43399 245 VAL B O 1
ATOM 6508 N N . ALA B 1 247 ? -28.78100 0.69900 96.76100 1.000 52.90746 246 ALA B N 1
ATOM 6509 C CA . ALA B 1 247 ? -29.52400 1.94900 96.47900 1.000 54.80946 246 ALA B CA 1
ATOM 6510 C C . ALA B 1 247 ? -28.54900 3.04300 96.03700 1.000 57.75122 246 ALA B C 1
ATOM 6511 O O . ALA B 1 247 ? -28.85100 3.75100 95.07500 1.000 57.75196 246 ALA B O 1
ATOM 6513 N N . LEU B 1 248 ? -27.39100 3.13600 96.69100 1.000 62.01637 247 LEU B N 1
ATOM 6514 C CA . LEU B 1 248 ? -26.30600 4.07000 96.27800 1.000 61.29024 247 LEU B CA 1
ATOM 6515 C C . LEU B 1 248 ? -25.90100 3.74600 94.84000 1.000 57.92997 247 LEU B C 1
ATOM 6516 O O . LEU B 1 248 ? -26.03100 4.60600 93.97100 1.000 59.78690 247 LEU B O 1
ATOM 6521 N N . GLU B 1 249 ? -25.52300 2.49500 94.60400 1.000 59.40505 248 GLU B N 1
ATOM 6522 C CA . GLU B 1 249 ? -25.09400 2.03100 93.26700 1.000 60.59182 248 GLU B CA 1
ATOM 6523 C C . GLU B 1 249 ? -26.23100 2.35400 92.28700 1.000 60.09761 248 GLU B C 1
ATOM 6524 O O . GLU B 1 249 ? -25.92000 2.75300 91.15900 1.000 64.26223 248 GLU B O 1
ATOM 6530 N N . ILE B 1 250 ? -27.49200 2.28600 92.70400 1.000 52.56865 249 ILE B N 1
ATOM 6531 C CA . ILE B 1 250 ? -28.62600 2.50600 91.76400 1.000 57.87667 249 ILE B CA 1
ATOM 6532 C C . ILE B 1 250 ? -28.71200 3.99800 91.42400 1.000 54.74914 249 ILE B C 1
ATOM 6533 O O . ILE B 1 250 ? -28.94200 4.32300 90.26200 1.000 61.62225 249 ILE B O 1
ATOM 6538 N N . GLY B 1 251 ? -28.56700 4.87400 92.41100 1.000 51.08171 250 GLY B N 1
ATOM 6539 C CA . GLY B 1 251 ? -28.70200 6.32400 92.17800 1.000 60.87907 250 GLY B CA 1
ATOM 6540 C C . GLY B 1 251 ? -27.71800 6.79500 91.12700 1.000 69.64931 250 GLY B C 1
ATOM 6541 O O . GLY B 1 251 ? -28.09100 7.60600 90.25700 1.000 60.53987 250 GLY B O 1
ATOM 6542 N N . ARG B 1 252 ? -26.50500 6.31700 91.20000 1.000 60.81837 251 ARG B N 1
ATOM 6543 C CA . ARG B 1 252 ? -25.45000 6.63200 90.20800 1.000 71.22268 251 ARG B CA 1
ATOM 6544 C C . ARG B 1 252 ? -25.85100 6.08100 88.83700 1.000 101.01268 251 ARG B C 1
ATOM 6545 O O . ARG B 1 252 ? -25.73200 6.81600 87.86200 1.000 64.31317 251 ARG B O 1
ATOM 6553 N N . ALA B 1 253 ? -26.30000 4.82100 88.78600 1.000 69.59856 252 ALA B N 1
ATOM 6554 C CA . ALA B 1 253 ? -26.75100 4.16200 87.54100 1.000 59.91341 252 ALA B CA 1
ATOM 6555 C C . ALA B 1 253 ? -27.86300 4.99700 86.90000 1.000 50.98268 252 ALA B C 1
ATOM 6556 O O . ALA B 1 253 ? -27.86100 5.15000 85.66400 1.000 58.96043 252 ALA B O 1
ATOM 6558 N N . ILE B 1 254 ? -28.76200 5.54700 87.71400 1.000 52.52533 253 ILE B N 1
ATOM 6559 C CA . ILE B 1 254 ? -29.82900 6.46100 87.22300 1.000 60.74705 253 ILE B CA 1
ATOM 6560 C C . ILE B 1 254 ? -29.13900 7.68200 86.61600 1.000 62.32893 253 ILE B C 1
ATOM 6561 O O . ILE B 1 254 ? -29.55700 8.13900 85.54000 1.000 57.60600 253 ILE B O 1
ATOM 6566 N N . ASP B 1 255 ? -28.08100 8.16000 87.27300 1.000 69.91403 254 ASP B N 1
ATOM 6567 C CA . ASP B 1 255 ? -27.35500 9.36900 86.81500 1.000 69.08223 254 ASP B CA 1
ATOM 6568 C C . ASP B 1 255 ? -26.68700 9.07700 85.47000 1.000 62.96290 254 ASP B C 1
ATOM 6569 O O . ASP B 1 255 ? -26.75800 9.93100 84.58400 1.000 62.33241 254 ASP B O 1
ATOM 6574 N N . ALA B 1 256 ? -26.07100 7.91100 85.31500 1.000 56.52617 255 ALA B N 1
ATOM 6575 C CA . ALA B 1 256 ? -25.43900 7.48400 84.05000 1.000 58.33404 255 ALA B CA 1
ATOM 6576 C C . ALA B 1 256 ? -26.50200 7.45600 82.94900 1.000 56.15490 255 ALA B C 1
ATOM 6577 O O . ALA B 1 256 ? -26.21000 7.91300 81.84100 1.000 58.70176 255 ALA B O 1
ATOM 6579 N N . TYR B 1 257 ? -27.68900 6.92400 83.22800 1.000 58.86302 256 TYR B N 1
ATOM 6580 C CA . TYR B 1 257 ? -28.73900 6.77200 82.19000 1.000 52.92765 256 TYR B CA 1
ATOM 6581 C C . TYR B 1 257 ? -29.21700 8.15700 81.75000 1.000 55.58700 256 TYR B C 1
ATOM 6582 O O . TYR B 1 257 ? -29.34800 8.39900 80.55000 1.000 62.05671 256 TYR B O 1
ATOM 6591 N N . LEU B 1 258 ? -29.48300 9.04900 82.69900 1.000 55.80549 257 LEU B N 1
ATOM 6592 C CA . LEU B 1 258 ? -29.96500 10.42100 82.37200 1.000 56.20207 257 LEU B CA 1
ATOM 6593 C C . LEU B 1 258 ? -28.87400 11.15200 81.58700 1.000 61.47799 257 LEU B C 1
ATOM 6594 O O . LEU B 1 258 ? -29.22300 11.91900 80.67300 1.000 61.51713 257 LEU B O 1
ATOM 6599 N N . ALA B 1 259 ? -27.60300 10.90300 81.89700 1.000 54.94877 258 ALA B N 1
ATOM 6600 C CA . ALA B 1 259 ? -26.47700 11.52400 81.17000 1.000 48.92449 258 ALA B CA 1
ATOM 6601 C C . ALA B 1 259 ? -26.51800 11.05000 79.71600 1.000 56.42367 258 ALA B C 1
ATOM 6602 O O . ALA B 1 259 ? -26.54200 11.90800 78.80500 1.000 59.45980 258 ALA B O 1
ATOM 6604 N N . ALA B 1 260 ? -26.52700 9.73000 79.51300 1.000 58.37054 259 ALA B N 1
ATOM 6605 C CA . ALA B 1 260 ? -26.49400 9.11600 78.16800 1.000 57.11075 259 ALA B CA 1
ATOM 6606 C C . ALA B 1 260 ? -27.69700 9.64500 77.39000 1.000 53.41172 259 ALA B C 1
ATOM 6607 O O . ALA B 1 260 ? -27.53800 9.97600 76.20000 1.000 59.14058 259 ALA B O 1
ATOM 6609 N N . ALA B 1 261 ? -28.86100 9.68500 78.03200 1.000 58.89968 260 ALA B N 1
ATOM 6610 C CA . ALA B 1 261 ? -30.12700 10.05900 77.37500 1.000 56.05619 260 ALA B CA 1
ATOM 6611 C C . ALA B 1 261 ? -30.07200 11.52300 76.96100 1.000 59.66144 260 ALA B C 1
ATOM 6612 O O . ALA B 1 261 ? -30.44000 11.83900 75.82700 1.000 57.21699 260 ALA B O 1
ATOM 6614 N N . GLU B 1 262 ? -29.59400 12.40200 77.82900 1.000 55.03325 261 GLU B N 1
ATOM 6615 C CA . GLU B 1 262 ? -29.45800 13.83800 77.47000 1.000 62.88250 261 GLU B CA 1
ATOM 6616 C C . GLU B 1 262 ? -28.49700 13.96900 76.27600 1.000 58.40031 261 GLU B C 1
ATOM 6617 O O . GLU B 1 262 ? -28.75300 14.80300 75.39400 1.000 49.07164 261 GLU B O 1
ATOM 6623 N N . ALA B 1 263 ? -27.47700 13.11100 76.20500 1.000 56.88119 262 ALA B N 1
ATOM 6624 C CA . ALA B 1 263 ? -26.57700 13.10500 75.02800 1.000 47.96907 262 ALA B CA 1
ATOM 6625 C C . ALA B 1 263 ? -27.37200 12.65600 73.79600 1.000 57.66379 262 ALA B C 1
ATOM 6626 O O . ALA B 1 263 ? -27.33900 13.33600 72.75000 1.000 56.19883 262 ALA B O 1
ATOM 6628 N N . TYR B 1 264 ? -28.03300 11.50900 73.89300 1.000 61.04729 263 TYR B N 1
ATOM 6629 C CA . TYR B 1 264 ? -28.80300 10.92400 72.77200 1.000 53.84793 263 TYR B CA 1
ATOM 6630 C C . TYR B 1 264 ? -29.87800 11.91800 72.34400 1.000 55.90869 263 TYR B C 1
ATOM 6631 O O . TYR B 1 264 ? -30.04800 12.08700 71.13200 1.000 62.80608 263 TYR B O 1
ATOM 6640 N N . ALA B 1 265 ? -30.56500 12.57200 73.28400 1.000 47.32418 264 ALA B N 1
ATOM 6641 C CA . ALA B 1 265 ? -31.69300 13.47600 72.95000 1.000 50.94226 264 ALA B CA 1
ATOM 6642 C C . ALA B 1 265 ? -31.14500 14.66800 72.16900 1.000 60.99069 264 ALA B C 1
ATOM 6643 O O . ALA B 1 265 ? -31.76700 15.05300 71.16400 1.000 61.84063 264 ALA B O 1
ATOM 6645 N N . ALA B 1 266 ? -30.00300 15.20700 72.59900 1.000 64.15856 265 ALA B N 1
ATOM 6646 C CA . ALA B 1 266 ? -29.35800 16.35200 71.91900 1.000 59.71577 265 ALA B CA 1
ATOM 6647 C C . ALA B 1 266 ? -29.00200 15.95200 70.47900 1.000 54.31283 265 ALA B C 1
ATOM 6648 O O . ALA B 1 266 ? -29.47900 16.60500 69.53500 1.000 55.20897 265 ALA B O 1
ATOM 6650 N N . THR B 1 267 ? -28.20700 14.90100 70.30600 1.000 58.33758 266 THR B N 1
ATOM 6651 C CA . THR B 1 267 ? -27.69500 14.52700 68.96500 1.000 53.50495 266 THR B CA 1
ATOM 6652 C C . THR B 1 267 ? -28.88200 14.18500 68.05700 1.000 59.06915 266 THR B C 1
ATOM 6653 O O . THR B 1 267 ? -28.84600 14.56000 66.87900 1.000 57.94323 266 THR B O 1
ATOM 6657 N N . ALA B 1 268 ? -29.89500 13.49000 68.56700 1.000 52.58001 267 ALA B N 1
ATOM 6658 C CA . ALA B 1 268 ? -31.07300 13.08600 67.76100 1.000 54.84913 267 ALA B CA 1
ATOM 6659 C C . ALA B 1 268 ? -31.89200 14.31700 67.36000 1.000 59.14422 267 ALA B C 1
ATOM 6660 O O . ALA B 1 268 ? -32.34500 14.37700 66.20400 1.000 60.82997 267 ALA B O 1
ATOM 6662 N N . ALA B 1 269 ? -32.13400 15.24800 68.28500 1.000 62.49708 268 ALA B N 1
ATOM 6663 C CA . ALA B 1 269 ? -32.86000 16.50300 67.97800 1.000 62.06286 268 ALA B CA 1
ATOM 6664 C C . ALA B 1 269 ? -32.10900 17.23200 66.85700 1.000 66.68640 268 ALA B C 1
ATOM 6665 O O . ALA B 1 269 ? -32.75700 17.78800 65.95800 1.000 61.80456 268 ALA B O 1
ATOM 6667 N N . GLU B 1 270 ? -30.77900 17.21500 66.90400 1.000 62.75177 269 GLU B N 1
ATOM 6668 C CA . GLU B 1 270 ? -29.96100 17.88000 65.86300 1.000 71.58230 269 GLU B CA 1
ATOM 6669 C C . GLU B 1 270 ? -30.16600 17.15500 64.53000 1.000 65.48235 269 GLU B C 1
ATOM 6670 O O . GLU B 1 270 ? -30.33900 17.83100 63.51200 1.000 65.10811 269 GLU B O 1
ATOM 6676 N N . LEU B 1 271 ? -30.08900 15.82800 64.52100 1.000 65.20880 270 LEU B N 1
ATOM 6677 C CA . LEU B 1 271 ? -30.23100 15.06000 63.25900 1.000 67.62184 270 LEU B CA 1
ATOM 6678 C C . LEU B 1 271 ? -31.60000 15.35100 62.64800 1.000 67.78194 270 LEU B C 1
ATOM 6679 O O . LEU B 1 271 ? -31.66600 15.58800 61.44100 1.000 61.43268 270 LEU B O 1
ATOM 6684 N N . GLU B 1 272 ? -32.66100 15.35500 63.44600 1.000 65.52545 271 GLU B N 1
ATOM 6685 C CA . GLU B 1 272 ? -34.02700 15.64900 62.92600 1.000 70.95432 271 GLU B CA 1
ATOM 6686 C C . GLU B 1 272 ? -34.08400 17.10400 62.43600 1.000 60.59270 271 GLU B C 1
ATOM 6687 O O . GLU B 1 272 ? -34.77100 17.35800 61.43000 1.000 62.98425 271 GLU B O 1
ATOM 6693 N N . ALA B 1 273 ? -33.40700 18.03500 63.11100 1.000 66.47055 272 ALA B N 1
ATOM 6694 C CA . ALA B 1 273 ? -33.56400 19.47800 62.82400 1.000 64.66050 272 ALA B CA 1
ATOM 6695 C C . ALA B 1 273 ? -32.81300 19.83300 61.53600 1.000 69.71540 272 ALA B C 1
ATOM 6696 O O . ALA B 1 273 ? -33.35600 20.59200 60.71500 1.000 74.78055 272 ALA B O 1
ATOM 6698 N N . ASN B 1 274 ? -31.60000 19.31200 61.36800 1.000 73.79652 273 ASN B N 1
ATOM 6699 C CA . ASN B 1 274 ? -30.62800 19.85100 60.38000 1.000 81.18607 273 ASN B CA 1
ATOM 6700 C C . ASN B 1 274 ? -30.27000 18.81600 59.30800 1.000 86.07543 273 ASN B C 1
ATOM 6701 O O . ASN B 1 274 ? -29.95300 19.23700 58.19300 1.000 102.03268 273 ASN B O 1
ATOM 6706 N N . GLY B 1 275 ? -30.29600 17.51900 59.62900 1.000 75.27271 274 GLY B N 1
ATOM 6707 C CA . GLY B 1 275 ? -29.79900 16.43000 58.76000 1.000 73.02019 274 GLY B CA 1
ATOM 6708 C C . GLY B 1 275 ? -30.20700 16.56000 57.29900 1.000 71.17543 274 GLY B C 1
ATOM 6709 O O . GLY B 1 275 ? -29.35800 16.30000 56.42600 1.000 83.79268 274 GLY B O 1
ATOM 6710 N N . ALA B 1 276 ? -31.46600 16.90600 57.02500 1.000 76.14061 275 ALA B N 1
ATOM 6711 C CA . ALA B 1 276 ? -32.02400 16.92000 55.65100 1.000 89.41310 275 ALA B CA 1
ATOM 6712 C C . ALA B 1 276 ? -31.27900 17.94400 54.78500 1.000 93.50590 275 ALA B C 1
ATOM 6713 O O . ALA B 1 276 ? -31.14400 17.69500 53.57300 1.000 99.72268 275 ALA B O 1
ATOM 6715 N N . SER B 1 277 ? -30.79200 19.04100 55.37500 1.000 96.40268 276 SER B N 1
ATOM 6716 C CA . SER B 1 277 ? -30.13500 20.15400 54.63700 1.000 93.12225 276 SER B CA 1
ATOM 6717 C C . SER B 1 277 ? -28.60700 20.01800 54.64200 1.000 99.49626 276 SER B C 1
ATOM 6718 O O . SER B 1 277 ? -27.95900 20.66700 53.80300 1.000 87.80268 276 SER B O 1
ATOM 6721 N N . LEU B 1 278 ? -28.04000 19.22700 55.54900 1.000 82.67271 277 LEU B N 1
ATOM 6722 C CA . LEU B 1 278 ? -26.56600 19.07400 55.67500 1.000 81.62348 277 LEU B CA 1
ATOM 6723 C C . LEU B 1 278 ? -26.00800 18.45700 54.38800 1.000 85.85235 277 LEU B C 1
ATOM 6724 O O . LEU B 1 278 ? -26.77600 17.98500 53.53200 1.000 84.53556 277 LEU B O 1
ATOM 6729 N N . ASP B 1 279 ? -24.69000 18.44500 54.25400 1.000 80.36270 278 ASP B N 1
ATOM 6730 C CA . ASP B 1 279 ? -24.00100 17.74700 53.14300 1.000 88.68328 278 ASP B CA 1
ATOM 6731 C C . ASP B 1 279 ? -23.84500 16.27600 53.53400 1.000 81.63719 278 ASP B C 1
ATOM 6732 O O . ASP B 1 279 ? -24.11900 15.90800 54.67000 1.000 81.05268 278 ASP B O 1
ATOM 6737 N N . PRO B 1 280 ? -23.40600 15.38600 52.61600 1.000 82.02268 279 PRO B N 1
ATOM 6738 C CA . PRO B 1 280 ? -23.33000 13.95600 52.92500 1.000 78.44268 279 PRO B CA 1
ATOM 6739 C C . PRO B 1 280 ? -22.40900 13.61500 54.11400 1.000 80.51608 279 PRO B C 1
ATOM 6740 O O . PRO B 1 280 ? -22.78500 12.80100 54.94300 1.000 75.14036 279 PRO B O 1
ATOM 6744 N N . ALA B 1 281 ? -21.19300 14.16400 54.14200 1.000 75.98261 280 ALA B N 1
ATOM 6745 C CA . ALA B 1 281 ? -20.20600 13.89100 55.21300 1.000 73.10552 280 ALA B CA 1
ATOM 6746 C C . ALA B 1 281 ? -20.74300 14.38800 56.55900 1.000 66.99026 280 ALA B C 1
ATOM 6747 O O . ALA B 1 281 ? -20.59300 13.66700 57.54400 1.000 74.44499 280 ALA B O 1
ATOM 6749 N N . ALA B 1 282 ? -21.37700 15.56000 56.58200 1.000 72.14616 281 ALA B N 1
ATOM 6750 C CA . ALA B 1 282 ? -21.91000 16.19600 57.80800 1.000 76.08960 281 ALA B CA 1
ATOM 6751 C C . ALA B 1 282 ? -23.07100 15.36200 58.35200 1.000 66.22183 281 ALA B C 1
ATOM 6752 O O . ALA B 1 282 ? -23.15700 15.18400 59.59000 1.000 67.74389 281 ALA B O 1
ATOM 6754 N N . ARG B 1 283 ? -23.91600 14.86400 57.44900 1.000 76.22016 282 ARG B N 1
ATOM 6755 C CA . ARG B 1 283 ? -25.09000 14.03300 57.82000 1.000 74.58017 282 ARG B CA 1
ATOM 6756 C C . ARG B 1 283 ? -24.57300 12.70600 58.37300 1.000 64.76864 282 ARG B C 1
ATOM 6757 O O . ARG B 1 283 ? -25.11500 12.24300 59.39600 1.000 63.94536 282 ARG B O 1
ATOM 6765 N N . ALA B 1 284 ? -23.52000 12.15500 57.76200 1.000 62.39399 283 ALA B N 1
ATOM 6766 C CA . ALA B 1 284 ? -22.89200 10.89900 58.22300 1.000 72.20251 283 ALA B CA 1
ATOM 6767 C C . ALA B 1 284 ? -22.35300 11.10600 59.64200 1.000 55.80275 283 ALA B C 1
ATOM 6768 O O . ALA B 1 284 ? -22.61200 10.24700 60.50200 1.000 63.75050 283 ALA B O 1
ATOM 6770 N N . ALA B 1 285 ? -21.65400 12.20900 59.87800 1.000 57.81402 284 ALA B N 1
ATOM 6771 C CA . ALA B 1 285 ? -20.98300 12.45900 61.17100 1.000 59.77082 284 ALA B CA 1
ATOM 6772 C C . ALA B 1 285 ? -22.04600 12.58900 62.26400 1.000 52.41276 284 ALA B C 1
ATOM 6773 O O . ALA B 1 285 ? -21.86800 11.98100 63.34300 1.000 61.83623 284 ALA B O 1
ATOM 6775 N N . LEU B 1 286 ? -23.14300 13.29000 61.97200 1.000 58.13707 285 LEU B N 1
ATOM 6776 C CA . LEU B 1 286 ? -24.19800 13.50500 62.99500 1.000 55.34123 285 LEU B CA 1
ATOM 6777 C C . LEU B 1 286 ? -24.91900 12.17300 63.24700 1.000 59.99136 285 LEU B C 1
ATOM 6778 O O . LEU B 1 286 ? -25.33900 11.93700 64.38200 1.000 62.29959 285 LEU B O 1
ATOM 6783 N N . MET B 1 287 ? -25.03100 11.32900 62.22500 1.000 57.95214 286 MET B N 1
ATOM 6784 C CA . MET B 1 287 ? -25.71200 10.02000 62.33100 1.000 57.39634 286 MET B CA 1
ATOM 6785 C C . MET B 1 287 ? -24.85400 9.08500 63.18100 1.000 63.11327 286 MET B C 1
ATOM 6786 O O . MET B 1 287 ? -25.42600 8.36700 64.02500 1.000 57.84270 286 MET B O 1
ATOM 6791 N N . GLU B 1 288 ? -23.55100 9.08300 62.96200 1.000 60.82641 287 GLU B N 1
ATOM 6792 C CA . GLU B 1 288 ? -22.64000 8.21000 63.72900 1.000 72.70268 287 GLU B CA 1
ATOM 6793 C C . GLU B 1 288 ? -22.68400 8.67000 65.18600 1.000 64.38268 287 GLU B C 1
ATOM 6794 O O . GLU B 1 288 ? -22.76100 7.79700 66.08100 1.000 58.04275 287 GLU B O 1
ATOM 6800 N N . ALA B 1 289 ? -22.67900 9.97800 65.42000 1.000 61.76492 288 ALA B N 1
ATOM 6801 C CA . ALA B 1 289 ? -22.82100 10.53400 66.78700 1.000 64.35180 288 ALA B CA 1
ATOM 6802 C C . ALA B 1 289 ? -24.14500 10.04700 67.39100 1.000 60.16996 288 ALA B C 1
ATOM 6803 O O . ALA B 1 289 ? -24.15800 9.66700 68.56900 1.000 53.54971 288 ALA B O 1
ATOM 6805 N N . THR B 1 290 ? -25.20600 10.03800 66.58500 1.000 61.00838 289 THR B N 1
ATOM 6806 C CA . THR B 1 290 ? -26.56500 9.68200 67.04600 1.000 56.25254 289 THR B CA 1
ATOM 6807 C C . THR B 1 290 ? -26.60000 8.19500 67.40100 1.000 54.51986 289 THR B C 1
ATOM 6808 O O . THR B 1 290 ? -27.08800 7.86800 68.49100 1.000 56.17864 289 THR B O 1
ATOM 6812 N N . LEU B 1 291 ? -26.10300 7.32500 66.53000 1.000 50.47149 290 LEU B N 1
ATOM 6813 C CA . LEU B 1 291 ? -26.18600 5.85900 66.76600 1.000 53.96325 290 LEU B CA 1
ATOM 6814 C C . LEU B 1 291 ? -25.27100 5.47200 67.93500 1.000 58.23582 290 LEU B C 1
ATOM 6815 O O . LEU B 1 291 ? -25.60700 4.55300 68.69700 1.000 58.76613 290 LEU B O 1
ATOM 6820 N N . ARG B 1 292 ? -24.15400 6.15500 68.11000 1.000 50.89574 291 ARG B N 1
ATOM 6821 C CA . ARG B 1 292 ? -23.25200 5.81000 69.23100 1.000 64.87189 291 ARG B CA 1
ATOM 6822 C C . ARG B 1 292 ? -23.89100 6.26400 70.54400 1.000 58.33268 291 ARG B C 1
ATOM 6823 O O . ARG B 1 292 ? -23.83400 5.49000 71.51200 1.000 56.55278 291 ARG B O 1
ATOM 6831 N N . ALA B 1 293 ? -24.50500 7.44500 70.57200 1.000 52.49623 292 ALA B N 1
ATOM 6832 C CA . ALA B 1 293 ? -25.23000 7.92800 71.76700 1.000 48.28014 292 ALA B CA 1
ATOM 6833 C C . ALA B 1 293 ? -26.31300 6.90300 72.12200 1.000 54.92670 292 ALA B C 1
ATOM 6834 O O . ALA B 1 293 ? -26.41900 6.53200 73.31700 1.000 60.30342 292 ALA B O 1
ATOM 6836 N N . ARG B 1 294 ? -27.05300 6.43700 71.11200 1.000 56.32649 293 ARG B N 1
ATOM 6837 C CA . ARG B 1 294 ? -28.12200 5.41500 71.26800 1.000 56.26874 293 ARG B CA 1
ATOM 6838 C C . ARG B 1 294 ? -27.57300 4.17900 71.99600 1.000 52.89914 293 ARG B C 1
ATOM 6839 O O . ARG B 1 294 ? -28.21900 3.71300 72.97400 1.000 51.64552 293 ARG B O 1
ATOM 6847 N N . GLY B 1 295 ? -26.42000 3.68100 71.54800 1.000 57.26911 294 GLY B N 1
ATOM 6848 C CA . GLY B 1 295 ? -25.80300 2.46600 72.11600 1.000 58.14648 294 GLY B CA 1
ATOM 6849 C C . GLY B 1 295 ? -25.42800 2.67900 73.57000 1.000 55.35140 294 GLY B C 1
ATOM 6850 O O . GLY B 1 295 ? -25.53400 1.72900 74.36700 1.000 52.79465 294 GLY B O 1
ATOM 6851 N N . ALA B 1 296 ? -25.00700 3.89700 73.90600 1.000 48.71799 295 ALA B N 1
ATOM 6852 C CA . ALA B 1 296 ? -24.62100 4.26600 75.28200 1.000 56.66263 295 ALA B CA 1
ATOM 6853 C C . ALA B 1 296 ? -25.85200 4.12100 76.17700 1.000 60.83999 295 ALA B C 1
ATOM 6854 O O . ALA B 1 296 ? -25.74000 3.54900 77.28100 1.000 58.18516 295 ALA B O 1
ATOM 6856 N N . VAL B 1 297 ? -26.99800 4.58800 75.70000 1.000 58.66779 296 VAL B N 1
ATOM 6857 C CA . VAL B 1 297 ? -28.24500 4.51700 76.50400 1.000 56.36322 296 VAL B CA 1
ATOM 6858 C C . VAL B 1 297 ? -28.58700 3.04000 76.72400 1.000 62.94410 296 VAL B C 1
ATOM 6859 O O . VAL B 1 297 ? -28.94700 2.66700 77.85700 1.000 62.53993 296 VAL B O 1
ATOM 6863 N N . ILE B 1 298 ? -28.43900 2.21000 75.70200 1.000 58.31334 297 ILE B N 1
ATOM 6864 C CA . ILE B 1 298 ? -28.77500 0.76500 75.82100 1.000 53.92537 297 ILE B CA 1
ATOM 6865 C C . ILE B 1 298 ? -27.86500 0.11900 76.87900 1.000 61.09495 297 ILE B C 1
ATOM 6866 O O . ILE B 1 298 ? -28.37400 -0.69200 77.68300 1.000 59.94172 297 ILE B O 1
ATOM 6871 N N . ARG B 1 299 ? -26.60600 0.50300 76.92500 1.000 47.12278 298 ARG B N 1
ATOM 6872 C CA . ARG B 1 299 ? -25.66900 -0.10100 77.90300 1.000 54.88034 298 ARG B CA 1
ATOM 6873 C C . ARG B 1 299 ? -26.04200 0.32600 79.32700 1.000 57.65268 298 ARG B C 1
ATOM 6874 O O . ARG B 1 299 ? -26.04500 -0.54400 80.22700 1.000 46.82027 298 ARG B O 1
ATOM 6882 N N . GLU B 1 300 ? -26.34400 1.59400 79.52500 1.000 59.32361 299 GLU B N 1
ATOM 6883 C CA . GLU B 1 300 ? -26.63800 2.14700 80.87000 1.000 65.60331 299 GLU B CA 1
ATOM 6884 C C . GLU B 1 300 ? -27.95900 1.57700 81.39100 1.000 63.84237 299 GLU B C 1
ATOM 6885 O O . GLU B 1 300 ? -28.06000 1.31700 82.58900 1.000 62.58676 299 GLU B O 1
ATOM 6891 N N . ARG B 1 301 ? -28.94400 1.40400 80.51300 1.000 59.46991 300 ARG B N 1
ATOM 6892 C CA . ARG B 1 301 ? -30.22800 0.77300 80.88800 1.000 54.58474 300 ARG B CA 1
ATOM 6893 C C . ARG B 1 301 ? -29.94800 -0.64000 81.40600 1.000 52.08441 300 ARG B C 1
ATOM 6894 O O . ARG B 1 301 ? -30.42700 -0.97300 82.49700 1.000 56.60591 300 ARG B O 1
ATOM 6902 N N . ALA B 1 302 ? -29.16800 -1.44300 80.68500 1.000 54.58437 301 ALA B N 1
ATOM 6903 C CA . ALA B 1 302 ? -28.91700 -2.84600 81.10100 1.000 48.42233 301 ALA B CA 1
ATOM 6904 C C . ALA B 1 302 ? -28.30300 -2.84800 82.51100 1.000 59.24011 301 ALA B C 1
ATOM 6905 O O . ALA B 1 302 ? -28.71200 -3.67100 83.34700 1.000 66.23848 301 ALA B O 1
ATOM 6907 N N . ALA B 1 303 ? -27.38900 -1.92000 82.77700 1.000 56.07509 302 ALA B N 1
ATOM 6908 C CA . ALA B 1 303 ? -26.72600 -1.78800 84.08900 1.000 54.78949 302 ALA B CA 1
ATOM 6909 C C . ALA B 1 303 ? -27.77900 -1.54100 85.17400 1.000 45.26281 302 ALA B C 1
ATOM 6910 O O . ALA B 1 303 ? -27.82800 -2.32100 86.14100 1.000 60.88583 302 ALA B O 1
ATOM 6912 N N . LEU B 1 304 ? -28.58800 -0.49400 85.02200 1.000 53.95468 303 LEU B N 1
ATOM 6913 C CA . LEU B 1 304 ? -29.56900 -0.07100 86.05800 1.000 56.96847 303 LEU B CA 1
ATOM 6914 C C . LEU B 1 304 ? -30.55500 -1.21600 86.30900 1.000 55.24688 303 LEU B C 1
ATOM 6915 O O . LEU B 1 304 ? -30.93700 -1.43600 87.47100 1.000 58.88376 303 LEU B O 1
ATOM 6920 N N . LEU B 1 305 ? -30.93400 -1.93600 85.25400 1.000 52.02517 304 LEU B N 1
ATOM 6921 C CA . LEU B 1 305 ? -31.92000 -3.03700 85.37600 1.000 64.47580 304 LEU B CA 1
ATOM 6922 C C . LEU B 1 305 ? -31.30500 -4.22800 86.11200 1.000 76.30354 304 LEU B C 1
ATOM 6923 O O . LEU B 1 305 ? -32.00100 -4.83100 86.94800 1.000 79.75330 304 LEU B O 1
ATOM 6928 N N . ARG B 1 306 ? -30.05300 -4.51800 85.85700 1.000 72.10987 305 ARG B N 1
ATOM 6929 C CA . ARG B 1 306 ? -29.34900 -5.59600 86.59100 1.000 73.59752 305 ARG B CA 1
ATOM 6930 C C . ARG B 1 306 ? -29.39000 -5.29000 88.09000 1.000 76.81268 305 ARG B C 1
ATOM 6931 O O . ARG B 1 306 ? -29.71400 -6.20600 88.87200 1.000 111.52268 305 ARG B O 1
ATOM 6939 N N . LEU B 1 307 ? -29.06000 -4.06000 88.45600 1.000 66.44049 306 LEU B N 1
ATOM 6940 C CA . LEU B 1 307 ? -28.98800 -3.63800 89.87700 1.000 69.47224 306 LEU B CA 1
ATOM 6941 C C . LEU B 1 307 ? -30.37700 -3.75800 90.50100 1.000 67.83680 306 LEU B C 1
ATOM 6942 O O . LEU B 1 307 ? -30.46800 -4.22300 91.65800 1.000 68.78331 306 LEU B O 1
ATOM 6947 N N . LEU B 1 308 ? -31.42400 -3.43400 89.73700 1.000 63.79016 307 LEU B N 1
ATOM 6948 C CA . LEU B 1 308 ? -32.80700 -3.46600 90.26300 1.000 58.48309 307 LEU B CA 1
ATOM 6949 C C . LEU B 1 308 ? -33.20000 -4.90600 90.60000 1.000 67.19741 307 LEU B C 1
ATOM 6950 O O . LEU B 1 308 ? -33.95300 -5.10200 91.56600 1.000 60.19112 307 LEU B O 1
ATOM 6955 N N . ARG B 1 309 ? -32.66700 -5.85400 89.86400 1.000 66.81328 308 ARG B N 1
ATOM 6956 C CA . ARG B 1 309 ? -32.93500 -7.29300 90.09600 1.000 62.77268 308 ARG B CA 1
ATOM 6957 C C . ARG B 1 309 ? -32.31900 -7.67700 91.44600 1.000 74.41413 308 ARG B C 1
ATOM 6958 O O . ARG B 1 309 ? -32.96000 -8.43700 92.19900 1.000 75.02268 308 ARG B O 1
ATOM 6966 N N . ARG B 1 310 ? -31.13700 -7.15000 91.75400 1.000 86.01268 309 ARG B N 1
ATOM 6967 C CA . ARG B 1 310 ? -30.44200 -7.45500 93.02300 1.000 89.39268 309 ARG B CA 1
ATOM 6968 C C . ARG B 1 310 ? -31.22000 -6.81700 94.17300 1.000 56.33268 309 ARG B C 1
ATOM 6969 O O . ARG B 1 310 ? -31.48200 -7.51300 95.17900 1.000 56.28529 309 ARG B O 1
ATOM 6977 N N . PHE B 1 311 ? -31.58100 -5.56200 94.01900 1.000 54.38149 310 PHE B N 1
ATOM 6978 C CA . PHE B 1 311 ? -32.35400 -4.84300 95.06100 1.000 54.23599 310 PHE B CA 1
ATOM 6979 C C . PHE B 1 311 ? -33.62000 -5.64600 95.40500 1.000 57.55488 310 PHE B C 1
ATOM 6980 O O . PHE B 1 311 ? -33.98300 -5.73500 96.58700 1.000 55.98438 310 PHE B O 1
ATOM 6988 N N . TYR B 1 312 ? -34.24600 -6.24200 94.39100 1.000 59.24566 311 TYR B N 1
ATOM 6989 C CA . TYR B 1 312 ? -35.44400 -7.08700 94.56900 1.000 50.40560 311 TYR B CA 1
ATOM 6990 C C . TYR B 1 312 ? -35.09400 -8.29500 95.44300 1.000 49.86079 311 TYR B C 1
ATOM 6991 O O . TYR B 1 312 ? -35.81700 -8.57300 96.41800 1.000 56.76689 311 TYR B O 1
ATOM 7000 N N . ALA B 1 313 ? -34.02200 -9.00100 95.09300 1.000 45.46601 312 ALA B N 1
ATOM 7001 C CA . ALA B 1 313 ? -33.64800 -10.26500 95.76600 1.000 46.58378 312 ALA B CA 1
ATOM 7002 C C . ALA B 1 313 ? -33.43200 -9.98400 97.25700 1.000 55.25123 312 ALA B C 1
ATOM 7003 O O . ALA B 1 313 ? -33.80900 -10.82800 98.09500 1.000 50.00100 312 ALA B O 1
ATOM 7005 N N . LEU B 1 314 ? -32.84100 -8.83100 97.56400 1.000 57.67781 313 LEU B N 1
ATOM 7006 C CA . LEU B 1 314 ? -32.56000 -8.42600 98.96000 1.000 50.43073 313 LEU B CA 1
ATOM 7007 C C . LEU B 1 314 ? -33.89000 -8.13800 99.62800 1.000 52.51118 313 LEU B C 1
ATOM 7008 O O . LEU B 1 314 ? -34.17600 -8.75300 100.67600 1.000 55.24460 313 LEU B O 1
ATOM 7013 N N . VAL B 1 315 ? -34.72700 -7.34100 98.96700 1.000 49.68620 314 VAL B N 1
ATOM 7014 C CA . VAL B 1 315 ? -36.07900 -7.01700 99.49900 1.000 49.46675 314 VAL B CA 1
ATOM 7015 C C . VAL B 1 315 ? -36.73100 -8.33100 99.93800 1.000 51.72504 314 VAL B C 1
ATOM 7016 O O . VAL B 1 315 ? -37.17000 -8.42500 101.09100 1.000 48.05029 314 VAL B O 1
ATOM 7020 N N . LEU B 1 316 ? -36.72200 -9.33700 99.07200 1.000 56.40050 315 LEU B N 1
ATOM 7021 C CA . LEU B 1 316 ? -37.38000 -10.62000 99.41800 1.000 52.72383 315 LEU B CA 1
ATOM 7022 C C . LEU B 1 316 ? -36.65000 -11.27000 100.60600 1.000 54.15854 315 LEU B C 1
ATOM 7023 O O . LEU B 1 316 ? -37.31600 -11.89200 101.43300 1.000 58.52806 315 LEU B O 1
ATOM 7028 N N . GLU B 1 317 ? -35.33300 -11.14100 100.72200 1.000 54.29401 316 GLU B N 1
ATOM 7029 C CA . GLU B 1 317 ? -34.61600 -11.76300 101.86600 1.000 60.07117 316 GLU B CA 1
ATOM 7030 C C . GLU B 1 317 ? -35.01000 -11.03900 103.16400 1.000 51.85268 316 GLU B C 1
ATOM 7031 O O . GLU B 1 317 ? -35.22200 -11.71300 104.17300 1.000 48.71490 316 GLU B O 1
ATOM 7037 N N . LEU B 1 318 ? -35.07800 -9.71500 103.16000 1.000 46.45859 317 LEU B N 1
ATOM 7038 C CA . LEU B 1 318 ? -35.53800 -8.93100 104.33800 1.000 43.00234 317 LEU B CA 1
ATOM 7039 C C . LEU B 1 318 ? -36.92900 -9.42600 104.74300 1.000 58.34690 317 LEU B C 1
ATOM 7040 O O . LEU B 1 318 ? -37.16800 -9.61700 105.93600 1.000 46.88268 317 LEU B O 1
ATOM 7045 N N . ASP B 1 319 ? -37.81600 -9.61800 103.77300 1.000 58.70157 318 ASP B N 1
ATOM 7046 C CA . ASP B 1 319 ? -39.19700 -10.09100 104.04600 1.000 59.06751 318 ASP B CA 1
ATOM 7047 C C . ASP B 1 319 ? -39.11600 -11.45000 104.74100 1.000 52.69456 318 ASP B C 1
ATOM 7048 O O . ASP B 1 319 ? -39.81000 -11.64000 105.74700 1.000 58.08760 318 ASP B O 1
ATOM 7053 N N . PHE B 1 320 ? -38.31700 -12.37400 104.21600 1.000 42.51303 319 PHE B N 1
ATOM 7054 C CA . PHE B 1 320 ? -38.15600 -13.71100 104.83300 1.000 50.91955 319 PHE B CA 1
ATOM 7055 C C . PHE B 1 320 ? -37.74900 -13.53100 106.29700 1.000 50.04927 319 PHE B C 1
ATOM 7056 O O . PHE B 1 320 ? -38.38300 -14.13200 107.16600 1.000 51.30571 319 PHE B O 1
ATOM 7064 N N . LEU B 1 321 ? -36.72700 -12.71800 106.56200 1.000 51.59210 320 LEU B N 1
ATOM 7065 C CA . LEU B 1 321 ? -36.19600 -12.56900 107.93900 1.000 53.69637 320 LEU B CA 1
ATOM 7066 C C . LEU B 1 321 ? -37.30700 -12.05000 108.85400 1.000 48.33129 320 LEU B C 1
ATOM 7067 O O . LEU B 1 321 ? -37.44800 -12.59600 109.94400 1.000 51.87102 320 LEU B O 1
ATOM 7072 N N . LEU B 1 322 ? -38.08900 -11.05600 108.43600 1.000 48.41654 321 LEU B N 1
ATOM 7073 C CA . LEU B 1 322 ? -39.22300 -10.55900 109.26600 1.000 51.44574 321 LEU B CA 1
ATOM 7074 C C . LEU B 1 322 ? -40.21500 -11.69700 109.53600 1.000 50.83013 321 LEU B C 1
ATOM 7075 O O . LEU B 1 322 ? -40.59400 -11.88100 110.71000 1.000 52.12551 321 LEU B O 1
ATOM 7080 N N . LEU B 1 323 ? -40.58700 -12.47400 108.51400 1.000 56.73656 322 LEU B N 1
ATOM 7081 C CA . LEU B 1 323 ? -41.55800 -13.58700 108.69100 1.000 53.49545 322 LEU B CA 1
ATOM 7082 C C . LEU B 1 323 ? -40.98100 -14.59900 109.67600 1.000 52.68196 322 LEU B C 1
ATOM 7083 O O . LEU B 1 323 ? -41.72000 -15.10300 110.53300 1.000 52.11853 322 LEU B O 1
ATOM 7088 N N . ARG B 1 324 ? -39.69200 -14.86000 109.54800 1.000 54.82204 323 ARG B N 1
ATOM 7089 C CA . ARG B 1 324 ? -38.99100 -15.85500 110.38100 1.000 56.62542 323 ARG B CA 1
ATOM 7090 C C . ARG B 1 324 ? -39.02000 -15.40700 111.83600 1.000 54.63730 323 ARG B C 1
ATOM 7091 O O . ARG B 1 324 ? -39.48100 -16.18300 112.69200 1.000 56.98106 323 ARG B O 1
ATOM 7099 N N . ALA B 1 325 ? -38.52900 -14.20000 112.09500 1.000 61.45896 324 ALA B N 1
ATOM 7100 C CA . ALA B 1 325 ? -38.52100 -13.59200 113.44000 1.000 71.82268 324 ALA B CA 1
ATOM 7101 C C . ALA B 1 325 ? -39.90900 -13.79800 114.03800 1.000 64.45576 324 ALA B C 1
ATOM 7102 O O . ALA B 1 325 ? -40.02400 -14.14500 115.22500 1.000 57.76269 324 ALA B O 1
ATOM 7104 N N . TYR B 1 326 ? -40.93400 -13.58300 113.23400 1.000 54.53720 325 TYR B N 1
ATOM 7105 C CA . TYR B 1 326 ? -42.31300 -13.47600 113.75300 1.000 54.33176 325 TYR B CA 1
ATOM 7106 C C . TYR B 1 326 ? -42.78100 -14.85700 114.17400 1.000 61.00268 325 TYR B C 1
ATOM 7107 O O . TYR B 1 326 ? -43.40000 -14.98400 115.21800 1.000 62.79268 325 TYR B O 1
ATOM 7116 N N . ALA B 1 327 ? -42.39400 -15.87300 113.41500 1.000 55.73856 326 ALA B N 1
ATOM 7117 C CA . ALA B 1 327 ? -42.75700 -17.27800 113.69800 1.000 54.80271 326 ALA B CA 1
ATOM 7118 C C . ALA B 1 327 ? -41.90900 -17.81300 114.84800 1.000 69.36675 326 ALA B C 1
ATOM 7119 O O . ALA B 1 327 ? -42.38300 -18.69100 115.57500 1.000 68.38268 326 ALA B O 1
ATOM 7121 N N . GLU B 1 328 ? -40.67700 -17.34800 114.99900 1.000 68.59268 327 GLU B N 1
ATOM 7122 C CA . GLU B 1 328 ? -39.71900 -18.00900 115.92400 1.000 78.47936 327 GLU B CA 1
ATOM 7123 C C . GLU B 1 328 ? -40.05900 -17.58800 117.36200 1.000 63.62320 327 GLU B C 1
ATOM 7124 O O . GLU B 1 328 ? -39.76700 -18.36200 118.28800 1.000 66.16003 327 GLU B O 1
ATOM 7130 N N . ALA B 1 329 ? -40.67800 -16.41700 117.52800 1.000 56.28268 328 ALA B N 1
ATOM 7131 C CA . ALA B 1 329 ? -41.20400 -15.90900 118.81500 1.000 65.60598 328 ALA B CA 1
ATOM 7132 C C . ALA B 1 329 ? -42.62200 -16.44500 119.04100 1.000 74.78356 328 ALA B C 1
ATOM 7133 O O . ALA B 1 329 ? -43.28400 -15.94200 119.97100 1.000 72.37268 328 ALA B O 1
ATOM 7135 N N . GLY B 1 330 ? -43.07600 -17.41100 118.23600 1.000 70.39928 329 GLY B N 1
ATOM 7136 C CA . GLY B 1 330 ? -44.31300 -18.17300 118.49800 1.000 68.77494 329 GLY B CA 1
ATOM 7137 C C . GLY B 1 330 ? -45.55400 -17.58000 117.85300 1.000 70.45268 329 GLY B C 1
ATOM 7138 O O . GLY B 1 330 ? -46.60300 -18.25700 117.92000 1.000 73.80023 329 GLY B O 1
ATOM 7139 N N . HIS B 1 331 ? -45.50600 -16.41900 117.17800 1.000 72.36761 330 HIS B N 1
ATOM 7140 C CA . HIS B 1 331 ? -46.72600 -15.80100 116.59700 1.000 70.61874 330 HIS B CA 1
ATOM 7141 C C . HIS B 1 331 ? -47.14000 -16.48200 115.28900 1.000 70.75272 330 HIS B C 1
ATOM 7142 O O . HIS B 1 331 ? -46.38700 -17.31100 114.73700 1.000 76.70720 330 HIS B O 1
ATOM 7149 N N . ASP B 1 332 ? -48.30400 -16.14400 114.82700 1.000 80.06268 331 ASP B N 1
ATOM 7150 C CA . ASP B 1 332 ? -48.79600 -16.50000 113.47500 1.000 84.81624 331 ASP B CA 1
ATOM 7151 C C . ASP B 1 332 ? -48.08600 -15.62200 112.45700 1.000 82.04090 331 ASP B C 1
ATOM 7152 O O . ASP B 1 332 ? -48.12100 -14.39900 112.56600 1.000 87.98268 331 ASP B O 1
ATOM 7157 N N . PRO B 1 333 ? -47.37100 -16.20800 111.48000 1.000 82.86564 332 PRO B N 1
ATOM 7158 C CA . PRO B 1 333 ? -46.79200 -15.41500 110.39700 1.000 83.96760 332 PRO B CA 1
ATOM 7159 C C . PRO B 1 333 ? -47.80800 -14.97400 109.32900 1.000 93.88318 332 PRO B C 1
ATOM 7160 O O . PRO B 1 333 ? -47.39500 -14.62000 108.24600 1.000 80.63473 332 PRO B O 1
ATOM 7164 N N . ASP B 1 334 ? -49.10800 -15.05100 109.62000 1.000 83.62268 333 ASP B N 1
ATOM 7165 C CA . ASP B 1 334 ? -50.15800 -14.40000 108.78600 1.000 89.82994 333 ASP B CA 1
ATOM 7166 C C . ASP B 1 334 ? -50.70500 -13.17400 109.50400 1.000 79.53142 333 ASP B C 1
ATOM 7167 O O . ASP B 1 334 ? -51.54500 -12.48000 108.90800 1.000 78.30512 333 ASP B O 1
ATOM 7172 N N . ASP B 1 335 ? -50.24300 -12.94000 110.73300 1.000 79.30749 334 ASP B N 1
ATOM 7173 C CA . ASP B 1 335 ? -50.67000 -11.83100 111.62100 1.000 78.61540 334 ASP B CA 1
ATOM 7174 C C . ASP B 1 335 ? -50.86000 -10.57200 110.79300 1.000 79.38373 334 ASP B C 1
ATOM 7175 O O . ASP B 1 335 ? -49.89300 -10.05400 110.24800 1.000 74.91266 334 ASP B O 1
ATOM 7180 N N . PRO B 1 336 ? -52.10600 -10.08300 110.60300 1.000 78.95344 335 PRO B N 1
ATOM 7181 C CA . PRO B 1 336 ? -52.33100 -8.87000 109.81600 1.000 94.36268 335 PRO B CA 1
ATOM 7182 C C . PRO B 1 336 ? -51.38600 -7.71000 110.17100 1.000 77.93437 335 PRO B C 1
ATOM 7183 O O . PRO B 1 336 ? -51.23000 -6.84200 109.35300 1.000 74.50738 335 PRO B O 1
ATOM 7187 N N . ALA B 1 337 ? -50.80700 -7.68500 111.37400 1.000 81.39343 336 ALA B N 1
ATOM 7188 C CA . ALA B 1 337 ? -49.86700 -6.61400 111.78700 1.000 79.15268 336 ALA B CA 1
ATOM 7189 C C . ALA B 1 337 ? -48.49500 -6.83300 111.13300 1.000 87.64268 336 ALA B C 1
ATOM 7190 O O . ALA B 1 337 ? -47.88600 -5.83600 110.72300 1.000 87.31261 336 ALA B O 1
ATOM 7192 N N . LEU B 1 338 ? -48.01300 -8.07300 111.04500 1.000 78.42770 337 LEU B N 1
ATOM 7193 C CA . LEU B 1 338 ? -46.76500 -8.38500 110.30000 1.000 67.91890 337 LEU B CA 1
ATOM 7194 C C . LEU B 1 338 ? -47.00200 -8.07400 108.82100 1.000 73.28268 337 LEU B C 1
ATOM 7195 O O . LEU B 1 338 ? -46.12600 -7.46000 108.20200 1.000 70.00268 337 LEU B O 1
ATOM 7200 N N . LEU B 1 339 ? -48.10200 -8.55800 108.25600 1.000 71.51406 338 LEU B N 1
ATOM 7201 C CA . LEU B 1 339 ? -48.32000 -8.44700 106.79100 1.000 75.34298 338 LEU B CA 1
ATOM 7202 C C . LEU B 1 339 ? -48.42800 -6.96000 106.45000 1.000 78.49268 338 LEU B C 1
ATOM 7203 O O . LEU B 1 339 ? -47.87500 -6.54400 105.41900 1.000 87.94618 338 LEU B O 1
ATOM 7208 N N . ALA B 1 340 ? -49.10100 -6.18800 107.29900 1.000 91.91417 339 ALA B N 1
ATOM 7209 C CA . ALA B 1 340 ? -49.21800 -4.72400 107.12300 1.000 78.07481 339 ALA B CA 1
ATOM 7210 C C . ALA B 1 340 ? -47.82100 -4.10700 107.16800 1.000 76.25276 339 ALA B C 1
ATOM 7211 O O . ALA B 1 340 ? -47.52600 -3.29900 106.28300 1.000 85.76471 339 ALA B O 1
ATOM 7213 N N . LEU B 1 341 ? -46.99100 -4.51700 108.12600 1.000 86.07236 340 LEU B N 1
ATOM 7214 C CA . LEU B 1 341 ? -45.59000 -4.02800 108.26200 1.000 72.07271 340 LEU B CA 1
ATOM 7215 C C . LEU B 1 341 ? -44.85900 -4.26300 106.94000 1.000 76.68268 340 LEU B C 1
ATOM 7216 O O . LEU B 1 341 ? -44.29100 -3.29600 106.39600 1.000 88.32992 340 LEU B O 1
ATOM 7221 N N . LEU B 1 342 ? -44.91800 -5.49500 106.42900 1.000 82.24206 341 LEU B N 1
ATOM 7222 C CA . LEU B 1 342 ? -44.23300 -5.86900 105.16600 1.000 71.66856 341 LEU B CA 1
ATOM 7223 C C . LEU B 1 342 ? -44.72300 -4.92100 104.06800 1.000 89.98450 341 LEU B C 1
ATOM 7224 O O . LEU B 1 342 ? -43.88200 -4.36000 103.34200 1.000 79.78935 341 LEU B O 1
ATOM 7229 N N . ARG B 1 343 ? -46.05700 -4.70100 103.98300 1.000 88.62268 342 ARG B N 1
ATOM 7230 C CA . ARG B 1 343 ? -46.68500 -3.89600 102.90600 1.000 89.79016 342 ARG B CA 1
ATOM 7231 C C . ARG B 1 343 ? -46.23700 -2.44200 103.04800 1.000 86.11268 342 ARG B C 1
ATOM 7232 O O . ARG B 1 343 ? -45.86900 -1.83900 102.02300 1.000 96.30268 342 ARG B O 1
ATOM 7240 N N . GLU B 1 344 ? -46.19800 -1.90900 104.27200 1.000 89.61134 343 GLU B N 1
ATOM 7241 C CA . GLU B 1 344 ? -45.83500 -0.47800 104.44300 1.000 90.33626 343 GLU B CA 1
ATOM 7242 C C . GLU B 1 344 ? -44.40700 -0.29400 103.93300 1.000 98.92901 343 GLU B C 1
ATOM 7243 O O . GLU B 1 344 ? -44.15800 0.67700 103.19200 1.000 87.50900 343 GLU B O 1
ATOM 7249 N N . LEU B 1 345 ? -43.56300 -1.29700 104.16300 1.000 81.52361 344 LEU B N 1
ATOM 7250 C CA . LEU B 1 345 ? -42.15600 -1.27300 103.69400 1.000 83.90391 344 LEU B CA 1
ATOM 7251 C C . LEU B 1 345 ? -42.11300 -1.67400 102.21700 1.000 79.50772 344 LEU B C 1
ATOM 7252 O O . LEU B 1 345 ? -41.01700 -2.00000 101.72900 1.000 89.90268 344 LEU B O 1
ATOM 7257 N N . ASP B 1 346 ? -43.26700 -1.67700 101.55000 1.000 82.18022 345 ASP B N 1
ATOM 7258 C CA . ASP B 1 346 ? -43.33500 -1.96500 100.10100 1.000 89.98930 345 ASP B CA 1
ATOM 7259 C C . ASP B 1 346 ? -42.67400 -0.79700 99.38700 1.000 98.15290 345 ASP B C 1
ATOM 7260 O O . ASP B 1 346 ? -43.24600 0.28500 99.32000 1.000 110.17553 345 ASP B O 1
ATOM 7265 N N . PRO B 1 347 ? -41.48100 -1.01000 98.79800 1.000 96.44268 346 PRO B N 1
ATOM 7266 C CA . PRO B 1 347 ? -40.75700 0.06200 98.12000 1.000 90.67268 346 PRO B CA 1
ATOM 7267 C C . PRO B 1 347 ? -41.52500 0.49700 96.87000 1.000 96.77787 346 PRO B C 1
ATOM 7268 O O . PRO B 1 347 ? -41.60300 1.67600 96.61400 1.000 100.94372 346 PRO B O 1
ATOM 7272 N N . PHE B 1 348 ? -42.20300 -0.44600 96.22500 1.000 125.55268 347 PHE B N 1
ATOM 7273 C CA . PHE B 1 348 ? -42.94400 -0.21900 94.95800 1.000 110.51025 347 PHE B CA 1
ATOM 7274 C C . PHE B 1 348 ? -44.38900 0.18300 95.29000 1.000 125.32014 347 PHE B C 1
ATOM 7275 O O . PHE B 1 348 ? -45.26100 0.01800 94.42900 1.000 125.55431 347 PHE B O 1
ATOM 7283 N N . ASN B 1 349 ? -44.64200 0.66200 96.51300 1.000 127.52268 348 ASN B N 1
ATOM 7284 C CA . ASN B 1 349 ? -46.00800 0.99100 96.99300 1.000 127.67434 348 ASN B CA 1
ATOM 7285 C C . ASN B 1 349 ? -46.50800 2.28500 96.34200 1.000 144.44268 348 ASN B C 1
ATOM 7286 O O . ASN B 1 349 ? -45.75700 3.28200 96.30400 1.000 130.25792 348 ASN B O 1
ATOM 7291 N N . GLY B 1 350 ? -47.75600 2.26100 95.86800 1.000 132.33672 349 GLY B N 1
ATOM 7292 C CA . GLY B 1 350 ? -48.38300 3.35400 95.10400 1.000 134.03170 349 GLY B CA 1
ATOM 7293 C C . GLY B 1 350 ? -47.80600 3.46300 93.70200 1.000 155.38268 349 GLY B C 1
ATOM 7294 O O . GLY B 1 350 ? -48.17800 4.40200 92.99500 1.000 141.33075 349 GLY B O 1
ATOM 7295 N N . MET B 1 351 ? -46.97500 2.52900 93.28400 1.000 148.89268 350 MET B N 1
ATOM 7296 C CA . MET B 1 351 ? -46.13800 2.67200 92.06500 1.000 153.96268 350 MET B CA 1
ATOM 7297 C C . MET B 1 351 ? -46.80600 1.98100 90.87500 1.000 150.24268 350 MET B C 1
ATOM 7298 O O . MET B 1 351 ? -46.24400 1.02300 90.28700 1.000 125.76885 350 MET B O 1
ATOM 7303 N N . THR B 1 352 ? -47.89300 2.57600 90.47000 1.000 161.37268 351 THR B N 1
ATOM 7304 C CA . THR B 1 352 ? -48.92000 2.00000 89.57600 1.000 158.96268 351 THR B CA 1
ATOM 7305 C C . THR B 1 352 ? -48.55500 2.26400 88.11700 1.000 145.55268 351 THR B C 1
ATOM 7306 O O . THR B 1 352 ? -49.35100 1.88900 87.23700 1.000 124.41134 351 THR B O 1
ATOM 7310 N N . THR B 1 353 ? -47.39500 2.85200 87.84600 1.000 127.24879 352 THR B N 1
ATOM 7311 C CA . THR B 1 353 ? -47.08700 3.33400 86.48100 1.000 133.26268 352 THR B CA 1
ATOM 7312 C C . THR B 1 353 ? -46.13700 2.37400 85.75900 1.000 129.30268 352 THR B C 1
ATOM 7313 O O . THR B 1 353 ? -46.14000 2.39800 84.51500 1.000 154.40268 352 THR B O 1
ATOM 7317 N N . SER B 1 354 ? -45.35400 1.56800 86.47400 1.000 124.08906 353 SER B N 1
ATOM 7318 C CA . SER B 1 354 ? -44.30300 0.75300 85.82000 1.000 98.82830 353 SER B CA 1
ATOM 7319 C C . SER B 1 354 ? -44.74800 -0.69600 85.77600 1.000 85.81307 353 SER B C 1
ATOM 7320 O O . SER B 1 354 ? -44.97000 -1.28300 86.84600 1.000 85.57611 353 SER B O 1
ATOM 7323 N N . GLU B 1 355 ? -44.78100 -1.29700 84.59500 1.000 97.61353 354 GLU B N 1
ATOM 7324 C CA . GLU B 1 355 ? -45.10000 -2.74400 84.48500 1.000 92.40838 354 GLU B CA 1
ATOM 7325 C C . GLU B 1 355 ? -44.17100 -3.52600 85.42600 1.000 76.34174 354 GLU B C 1
ATOM 7326 O O . GLU B 1 355 ? -44.67900 -4.37700 86.17100 1.000 66.66660 354 GLU B O 1
ATOM 7332 N N . LEU B 1 356 ? -42.87600 -3.22400 85.40600 1.000 78.49635 355 LEU B N 1
ATOM 7333 C CA . LEU B 1 356 ? -41.87000 -4.01000 86.16400 1.000 57.03277 355 LEU B CA 1
ATOM 7334 C C . LEU B 1 356 ? -42.20100 -3.98000 87.65500 1.000 62.49863 355 LEU B C 1
ATOM 7335 O O . LEU B 1 356 ? -42.21200 -5.06800 88.27000 1.000 68.69878 355 LEU B O 1
ATOM 7340 N N . HIS B 1 357 ? -42.51600 -2.81500 88.21400 1.000 67.09820 356 HIS B N 1
ATOM 7341 C CA . HIS B 1 357 ? -42.76200 -2.69700 89.67900 1.000 66.38398 356 HIS B CA 1
ATOM 7342 C C . HIS B 1 357 ? -44.11000 -3.32300 90.05400 1.000 71.94390 356 HIS B C 1
ATOM 7343 O O . HIS B 1 357 ? -44.15200 -4.03000 91.06400 1.000 65.29512 356 HIS B O 1
ATOM 7350 N N . ARG B 1 358 ? -45.13700 -3.11500 89.24000 1.000 72.62637 357 ARG B N 1
ATOM 7351 C CA . ARG B 1 358 ? -46.46400 -3.73600 89.47800 1.000 72.67937 357 ARG B CA 1
ATOM 7352 C C . ARG B 1 358 ? -46.30500 -5.26100 89.46300 1.000 63.64401 357 ARG B C 1
ATOM 7353 O O . ARG B 1 358 ? -46.86800 -5.93100 90.35000 1.000 62.85454 357 ARG B O 1
ATOM 7361 N N . ARG B 1 359 ? -45.55700 -5.80100 88.50200 1.000 62.46685 358 ARG B N 1
ATOM 7362 C CA . ARG B 1 359 ? -45.36900 -7.26900 88.37700 1.000 66.33939 358 ARG B CA 1
ATOM 7363 C C . ARG B 1 359 ? -44.63300 -7.76900 89.62000 1.000 62.69173 358 ARG B C 1
ATOM 7364 O O . ARG B 1 359 ? -45.03500 -8.81700 90.17500 1.000 61.11815 358 ARG B O 1
ATOM 7372 N N . ARG B 1 360 ? -43.59300 -7.05500 90.04800 1.000 60.35339 359 ARG B N 1
ATOM 7373 C CA . ARG B 1 360 ? -42.72200 -7.54100 91.14400 1.000 53.15395 359 ARG B CA 1
ATOM 7374 C C . ARG B 1 360 ? -43.45200 -7.40000 92.47900 1.000 52.70140 359 ARG B C 1
ATOM 7375 O O . ARG B 1 360 ? -43.30500 -8.30100 93.32900 1.000 50.01589 359 ARG B O 1
ATOM 7383 N N . ARG B 1 361 ? -44.21100 -6.32200 92.65900 1.000 52.61140 360 ARG B N 1
ATOM 7384 C CA . ARG B 1 361 ? -45.05500 -6.15000 93.86700 1.000 59.06162 360 ARG B CA 1
ATOM 7385 C C . ARG B 1 361 ? -45.98800 -7.36300 93.99600 1.000 68.02786 360 ARG B C 1
ATOM 7386 O O . ARG B 1 361 ? -46.11000 -7.91700 95.10200 1.000 62.45416 360 ARG B O 1
ATOM 7394 N N . ARG B 1 362 ? -46.62700 -7.77300 92.89900 1.000 62.59849 361 ARG B N 1
ATOM 7395 C CA . ARG B 1 362 ? -47.61000 -8.88100 92.95800 1.000 62.03272 361 ARG B CA 1
ATOM 7396 C C . ARG B 1 362 ? -46.86900 -10.15300 93.36600 1.000 59.32284 361 ARG B C 1
ATOM 7397 O O . ARG B 1 362 ? -47.36000 -10.86200 94.27000 1.000 72.87268 361 ARG B O 1
ATOM 7405 N N . LEU B 1 363 ? -45.72200 -10.45700 92.72800 1.000 55.02878 362 LEU B N 1
ATOM 7406 C CA . LEU B 1 363 ? -44.99300 -11.72100 92.99900 1.000 52.62304 362 LEU B CA 1
ATOM 7407 C C . LEU B 1 363 ? -44.46700 -11.72600 94.43400 1.000 57.63340 362 LEU B C 1
ATOM 7408 O O . LEU B 1 363 ? -44.34600 -12.81200 95.02400 1.000 54.01706 362 LEU B O 1
ATOM 7413 N N . ARG B 1 364 ? -44.16600 -10.55000 94.97700 1.000 56.39988 363 ARG B N 1
ATOM 7414 C CA . ARG B 1 364 ? -43.71500 -10.43300 96.38300 1.000 52.86006 363 ARG B CA 1
ATOM 7415 C C . ARG B 1 364 ? -44.84200 -10.92200 97.29800 1.000 60.36444 363 ARG B C 1
ATOM 7416 O O . ARG B 1 364 ? -44.55700 -11.71200 98.21200 1.000 57.83305 363 ARG B O 1
ATOM 7424 N N . ASP B 1 365 ? -46.07200 -10.47600 97.04500 1.000 61.09268 364 ASP B N 1
ATOM 7425 C CA . ASP B 1 365 ? -47.26500 -10.90600 97.81800 1.000 63.52091 364 ASP B CA 1
ATOM 7426 C C . ASP B 1 365 ? -47.34500 -12.43300 97.76000 1.000 54.54889 364 ASP B C 1
ATOM 7427 O O . ASP B 1 365 ? -47.57200 -13.04000 98.81500 1.000 56.86202 364 ASP B O 1
ATOM 7432 N N . LEU B 1 366 ? -47.16600 -13.03200 96.58200 1.000 47.87081 365 LEU B N 1
ATOM 7433 C CA . LEU B 1 366 ? -47.21100 -14.51000 96.45100 1.000 52.46872 365 LEU B CA 1
ATOM 7434 C C . LEU B 1 366 ? -46.09300 -15.11900 97.30600 1.000 52.83268 365 LEU B C 1
ATOM 7435 O O . LEU B 1 366 ? -46.36200 -16.11000 98.01100 1.000 52.26520 365 LEU B O 1
ATOM 7440 N N . TYR B 1 367 ? -44.87700 -14.57000 97.20700 1.000 59.84018 366 TYR B N 1
ATOM 7441 C CA . TYR B 1 367 ? -43.68400 -15.05500 97.94400 1.000 54.68836 366 TYR B CA 1
ATOM 7442 C C . TYR B 1 367 ? -43.96700 -15.03300 99.45100 1.000 55.48268 366 TYR B C 1
ATOM 7443 O O . TYR B 1 367 ? -43.77500 -16.05300 100.12000 1.000 52.00225 366 TYR B O 1
ATOM 7452 N N . ILE B 1 368 ? -44.42600 -13.89400 99.95500 1.000 51.36187 367 ILE B N 1
ATOM 7453 C CA . ILE B 1 368 ? -44.74200 -13.74000 101.40000 1.000 57.06740 367 ILE B CA 1
ATOM 7454 C C . ILE B 1 368 ? -45.75900 -14.81800 101.79300 1.000 55.54268 367 ILE B C 1
ATOM 7455 O O . ILE B 1 368 ? -45.53700 -15.48400 102.82600 1.000 64.49681 367 ILE B O 1
ATOM 7460 N N . ASP B 1 369 ? -46.82000 -15.00300 101.01000 1.000 51.12951 368 ASP B N 1
ATOM 7461 C CA . ASP B 1 369 ? -47.89300 -15.96100 101.37900 1.000 55.76244 368 ASP B CA 1
ATOM 7462 C C . ASP B 1 369 ? -47.31600 -17.38000 101.45100 1.000 58.82387 368 ASP B C 1
ATOM 7463 O O . ASP B 1 369 ? -47.72400 -18.13400 102.35700 1.000 55.57268 368 ASP B O 1
ATOM 7468 N N . LEU B 1 370 ? -46.41900 -17.74400 100.53600 1.000 55.87517 369 LEU B N 1
ATOM 7469 C CA . LEU B 1 370 ? -45.88000 -19.12500 100.47900 1.000 55.20398 369 LEU B CA 1
ATOM 7470 C C . LEU B 1 370 ? -44.85800 -19.33400 101.59400 1.000 61.58408 369 LEU B C 1
ATOM 7471 O O . LEU B 1 370 ? -44.89000 -20.40300 102.22400 1.000 69.82268 369 LEU B O 1
ATOM 7476 N N . VAL B 1 371 ? -43.98800 -18.36300 101.85200 1.000 60.66062 370 VAL B N 1
ATOM 7477 C CA . VAL B 1 371 ? -43.00900 -18.46200 102.97400 1.000 55.85219 370 VAL B CA 1
ATOM 7478 C C . VAL B 1 371 ? -43.78600 -18.61500 104.28600 1.000 58.59811 370 VAL B C 1
ATOM 7479 O O . VAL B 1 371 ? -43.47700 -19.53200 105.06000 1.000 62.16268 370 VAL B O 1
ATOM 7483 N N . ALA B 1 372 ? -44.78000 -17.75900 104.51600 1.000 54.56268 371 ALA B N 1
ATOM 7484 C CA . ALA B 1 372 ? -45.70900 -17.88400 105.66200 1.000 62.72583 371 ALA B CA 1
ATOM 7485 C C . ALA B 1 372 ? -46.22900 -19.32500 105.75300 1.000 65.27031 371 ALA B C 1
ATOM 7486 O O . ALA B 1 372 ? -46.19400 -19.90000 106.85100 1.000 64.63268 371 ALA B O 1
ATOM 7488 N N . ALA B 1 373 ? -46.71400 -19.88800 104.65200 1.000 57.96040 372 ALA B N 1
ATOM 7489 C CA . ALA B 1 373 ? -47.27500 -21.25900 104.64000 1.000 65.99259 372 ALA B CA 1
ATOM 7490 C C . ALA B 1 373 ? -46.22600 -22.23500 105.18500 1.000 66.20895 372 ALA B C 1
ATOM 7491 O O . ALA B 1 373 ? -46.52800 -23.01400 106.10400 1.000 74.79268 372 ALA B O 1
ATOM 7493 N N . MET B 1 374 ? -45.02100 -22.17500 104.64000 1.000 64.72843 373 MET B N 1
ATOM 7494 C CA . MET B 1 374 ? -43.91200 -23.07900 105.03400 1.000 64.38268 373 MET B CA 1
ATOM 7495 C C . MET B 1 374 ? -43.56000 -22.87400 106.52200 1.000 66.26637 373 MET B C 1
ATOM 7496 O O . MET B 1 374 ? -43.27000 -23.87500 107.22000 1.000 68.75268 373 MET B O 1
ATOM 7501 N N . LEU B 1 375 ? -43.64800 -21.64500 107.03200 1.000 75.25268 374 LEU B N 1
ATOM 7502 C CA . LEU B 1 375 ? -43.33000 -21.36400 108.46300 1.000 75.95014 374 LEU B CA 1
ATOM 7503 C C . LEU B 1 375 ? -44.40900 -21.96000 109.37300 1.000 75.23268 374 LEU B C 1
ATOM 7504 O O . LEU B 1 375 ? -44.02900 -22.71000 110.29600 1.000 78.78159 374 LEU B O 1
ATOM 7509 N N . ARG B 1 376 ? -45.71000 -21.65500 109.13700 1.000 75.08268 375 ARG B N 1
ATOM 7510 C CA . ARG B 1 376 ? -46.80600 -22.32300 109.89500 1.000 75.31987 375 ARG B CA 1
ATOM 7511 C C . ARG B 1 376 ? -46.57200 -23.83500 109.82600 1.000 85.13997 375 ARG B C 1
ATOM 7512 O O . ARG B 1 376 ? -46.99400 -24.53300 110.75000 1.000 98.70268 375 ARG B O 1
ATOM 7520 N N . GLY B 1 377 ? -45.93300 -24.34000 108.75100 1.000 80.70280 376 GLY B N 1
ATOM 7521 C CA . GLY B 1 377 ? -45.56100 -25.76100 108.61700 1.000 81.09425 376 GLY B CA 1
ATOM 7522 C C . GLY B 1 377 ? -44.44000 -26.15900 109.56300 1.000 86.27975 376 GLY B C 1
ATOM 7523 O O . GLY B 1 377 ? -44.32600 -27.36300 109.87300 1.000 87.51108 376 GLY B O 1
ATOM 7524 N N . VAL B 1 378 ? -43.58900 -25.21800 109.97400 1.000 77.60464 377 VAL B N 1
ATOM 7525 C CA . VAL B 1 378 ? -42.56400 -25.54000 111.00500 1.000 86.09361 377 VAL B CA 1
ATOM 7526 C C . VAL B 1 378 ? -43.23000 -25.59100 112.38100 1.000 92.43268 377 VAL B C 1
ATOM 7527 O O . VAL B 1 378 ? -43.05000 -26.61000 113.07400 1.000 92.22895 377 VAL B O 1
ATOM 7531 N N . LYS B 1 379 ? -43.92700 -24.52700 112.79100 1.000 90.66268 378 LYS B N 1
ATOM 7532 C CA . LYS B 1 379 ? -44.65100 -24.51300 114.09600 1.000 89.60430 378 LYS B CA 1
ATOM 7533 C C . LYS B 1 379 ? -45.45700 -25.81600 114.23000 1.000 102.35268 378 LYS B C 1
ATOM 7534 O O . LYS B 1 379 ? -45.28600 -26.52900 115.24800 1.000 87.27869 378 LYS B O 1
ATOM 7540 N N . ASN B 1 380 ? -46.25600 -26.16500 113.21400 1.000 120.50268 379 ASN B N 1
ATOM 7541 C CA . ASN B 1 380 ? -47.15500 -27.35000 113.26000 1.000 103.18319 379 ASN B CA 1
ATOM 7542 C C . ASN B 1 380 ? -46.34300 -28.64300 113.09800 1.000 86.58586 379 ASN B C 1
ATOM 7543 O O . ASN B 1 380 ? -46.96000 -29.69500 112.92800 1.000 90.69268 379 ASN B O 1
ATOM 7548 N N . GLY B 1 381 ? -45.02100 -28.56800 113.20300 1.000 86.85013 380 GLY B N 1
ATOM 7549 C CA . GLY B 1 381 ? -44.16100 -29.75400 113.34100 1.000 82.07016 380 GLY B CA 1
ATOM 7550 C C . GLY B 1 381 ? -43.92400 -30.47500 112.02900 1.000 84.65611 380 GLY B C 1
ATOM 7551 O O . GLY B 1 381 ? -42.90600 -31.19200 111.96200 1.000 84.11062 380 GLY B O 1
ATOM 7552 N N . GLU B 1 382 ? -44.65300 -30.17700 110.96000 1.000 122.89268 381 GLU B N 1
ATOM 7553 C CA . GLU B 1 382 ? -44.37000 -30.81500 109.63700 1.000 101.75268 381 GLU B CA 1
ATOM 7554 C C . GLU B 1 382 ? -42.88700 -30.77100 109.24300 1.000 99.98741 381 GLU B C 1
ATOM 7555 O O . GLU B 1 382 ? -42.36600 -31.83800 108.89100 1.000 94.14015 381 GLU B O 1
ATOM 7561 N N . LEU B 1 383 ? -42.23200 -29.60700 109.27000 1.000 87.50898 382 LEU B N 1
ATOM 7562 C CA . LEU B 1 383 ? -40.83500 -29.53100 108.74500 1.000 98.20605 382 LEU B CA 1
ATOM 7563 C C . LEU B 1 383 ? -39.86300 -28.91900 109.75500 1.000 99.65428 382 LEU B C 1
ATOM 7564 O O . LEU B 1 383 ? -40.28500 -28.64100 110.88500 1.000 105.13268 382 LEU B O 1
ATOM 7569 N N . THR B 1 384 ? -38.61300 -28.69000 109.33600 1.000 104.94612 383 THR B N 1
ATOM 7570 C CA . THR B 1 384 ? -37.57200 -28.18700 110.26800 1.000 98.15268 383 THR B CA 1
ATOM 7571 C C . THR B 1 384 ? -36.89300 -26.93800 109.72100 1.000 93.62274 383 THR B C 1
ATOM 7572 O O . THR B 1 384 ? -36.93600 -26.74200 108.50100 1.000 101.80268 383 THR B O 1
ATOM 7576 N N . TRP B 1 385 ? -36.29000 -26.13600 110.59800 1.000 99.66410 384 TRP B N 1
ATOM 7577 C CA . TRP B 1 385 ? -35.51100 -24.96300 110.13500 1.000 90.45025 384 TRP B CA 1
ATOM 7578 C C . TRP B 1 385 ? -34.29600 -25.51900 109.40900 1.000 95.39846 384 TRP B C 1
ATOM 7579 O O . TRP B 1 385 ? -33.64800 -24.76300 108.67100 1.000 104.84268 384 TRP B O 1
ATOM 7590 N N . GLU B 1 386 ? -33.99200 -26.79400 109.65000 1.000 107.62594 385 GLU B N 1
ATOM 7591 C CA . GLU B 1 386 ? -32.88500 -27.44800 108.91500 1.000 106.15853 385 GLU B CA 1
ATOM 7592 C C . GLU B 1 386 ? -33.32900 -27.60800 107.46900 1.000 104.99986 385 GLU B C 1
ATOM 7593 O O . GLU B 1 386 ? -32.46500 -27.72400 106.58600 1.000 97.44376 385 GLU B O 1
ATOM 7599 N N . GLU B 1 387 ? -34.64200 -27.62100 107.25400 1.000 106.39268 386 GLU B N 1
ATOM 7600 C CA . GLU B 1 387 ? -35.17200 -27.86800 105.89200 1.000 102.84266 386 GLU B CA 1
ATOM 7601 C C . GLU B 1 387 ? -35.48200 -26.50900 105.25300 1.000 92.99752 386 GLU B C 1
ATOM 7602 O O . GLU B 1 387 ? -34.98800 -26.22100 104.13400 1.000 88.80452 386 GLU B O 1
ATOM 7608 N N . VAL B 1 388 ? -36.27800 -25.70500 105.95600 1.000 103.55268 387 VAL B N 1
ATOM 7609 C CA . VAL B 1 388 ? -36.76000 -24.38200 105.47900 1.000 88.90225 387 VAL B CA 1
ATOM 7610 C C . VAL B 1 388 ? -35.55700 -23.51800 105.09600 1.000 91.12034 387 VAL B C 1
ATOM 7611 O O . VAL B 1 388 ? -35.60400 -22.86800 104.05100 1.000 82.38272 387 VAL B O 1
ATOM 7615 N N . VAL B 1 389 ? -34.49800 -23.53900 105.89100 1.000 97.80268 388 VAL B N 1
ATOM 7616 C CA . VAL B 1 389 ? -33.35400 -22.61300 105.68500 1.000 93.74048 388 VAL B CA 1
ATOM 7617 C C . VAL B 1 389 ? -32.50000 -23.11600 104.51600 1.000 89.02824 388 VAL B C 1
ATOM 7618 O O . VAL B 1 389 ? -31.75100 -22.31000 103.95500 1.000 94.98159 388 VAL B O 1
ATOM 7622 N N . ALA B 1 390 ? -32.63600 -24.37700 104.11100 1.000 87.29270 389 ALA B N 1
ATOM 7623 C CA . ALA B 1 390 ? -31.96200 -24.90300 102.90500 1.000 87.53937 389 ALA B CA 1
ATOM 7624 C C . ALA B 1 390 ? -32.77900 -24.51400 101.66900 1.000 87.13268 389 ALA B C 1
ATOM 7625 O O . ALA B 1 390 ? -32.17600 -24.14400 100.63100 1.000 88.76829 389 ALA B O 1
ATOM 7627 N N . ILE B 1 391 ? -34.10400 -24.59300 101.76200 1.000 81.46179 390 ILE B N 1
ATOM 7628 C CA . ILE B 1 391 ? -35.01400 -24.20200 100.65100 1.000 85.75049 390 ILE B CA 1
ATOM 7629 C C . ILE B 1 391 ? -34.82900 -22.70700 100.36700 1.000 74.40148 390 ILE B C 1
ATOM 7630 O O . ILE B 1 391 ? -34.79000 -22.33300 99.18100 1.000 77.34063 390 ILE B O 1
ATOM 7635 N N . MET B 1 392 ? -34.71000 -21.87800 101.40400 1.000 76.78394 391 MET B N 1
ATOM 7636 C CA . MET B 1 392 ? -34.63000 -20.41100 101.21600 1.000 75.04863 391 MET B CA 1
ATOM 7637 C C . MET B 1 392 ? -33.34000 -20.04300 100.48800 1.000 80.55695 391 MET B C 1
ATOM 7638 O O . MET B 1 392 ? -33.38000 -19.06400 99.72700 1.000 69.91275 391 MET B O 1
ATOM 7643 N N . ASP B 1 393 ? -32.26100 -20.78900 100.70300 1.000 86.29833 392 ASP B N 1
ATOM 7644 C CA . ASP B 1 393 ? -30.98700 -20.51000 99.99600 1.000 93.13268 392 ASP B CA 1
ATOM 7645 C C . ASP B 1 393 ? -31.10000 -20.99600 98.55600 1.000 84.12268 392 ASP B C 1
ATOM 7646 O O . ASP B 1 393 ? -30.45300 -20.38800 97.68500 1.000 86.05380 392 ASP B O 1
ATOM 7651 N N . GLY B 1 394 ? -31.88100 -22.04900 98.30000 1.000 84.74791 393 GLY B N 1
ATOM 7652 C CA . GLY B 1 394 ? -32.25100 -22.42800 96.91900 1.000 88.41533 393 GLY B CA 1
ATOM 7653 C C . GLY B 1 394 ? -32.93500 -21.26300 96.21200 1.000 80.16522 393 GLY B C 1
ATOM 7654 O O . GLY B 1 394 ? -32.46200 -20.83100 95.13600 1.000 76.33675 393 GLY B O 1
ATOM 7655 N N . LEU B 1 395 ? -33.97600 -20.71900 96.83600 1.000 81.66671 394 LEU B N 1
ATOM 7656 C CA . LEU B 1 395 ? -34.82600 -19.71800 96.16500 1.000 69.85268 394 LEU B CA 1
ATOM 7657 C C . LEU B 1 395 ? -34.02900 -18.42900 95.95200 1.000 74.27507 394 LEU B C 1
ATOM 7658 O O . LEU B 1 395 ? -34.07200 -17.88800 94.82900 1.000 85.73153 394 LEU B O 1
ATOM 7663 N N . LEU B 1 396 ? -33.36900 -17.92300 96.99500 1.000 80.04268 395 LEU B N 1
ATOM 7664 C CA . LEU B 1 396 ? -32.67400 -16.60700 96.93900 1.000 76.55581 395 LEU B CA 1
ATOM 7665 C C . LEU B 1 396 ? -31.51700 -16.69600 95.93900 1.000 76.07205 395 LEU B C 1
ATOM 7666 O O . LEU B 1 396 ? -31.23600 -15.66900 95.28200 1.000 77.55507 395 LEU B O 1
ATOM 7671 N N . ALA B 1 397 ? -30.92000 -17.87900 95.78200 1.000 71.00274 396 ALA B N 1
ATOM 7672 C CA . ALA B 1 397 ? -29.84700 -18.10100 94.79100 1.000 81.19856 396 ALA B CA 1
ATOM 7673 C C . ALA B 1 397 ? -30.43300 -18.04600 93.38200 1.000 85.88890 396 ALA B C 1
ATOM 7674 O O . ALA B 1 397 ? -29.90600 -17.28200 92.56600 1.000 82.45137 396 ALA B O 1
ATOM 7676 N N . ARG B 1 398 ? -31.47000 -18.83400 93.09100 1.000 80.76147 397 ARG B N 1
ATOM 7677 C CA . ARG B 1 398 ? -32.04100 -18.86600 91.71900 1.000 71.49269 397 ARG B CA 1
ATOM 7678 C C . ARG B 1 398 ? -32.67000 -17.50900 91.43600 1.000 76.47260 397 ARG B C 1
ATOM 7679 O O . ARG B 1 398 ? -32.80200 -17.14900 90.26200 1.000 79.16895 397 ARG B O 1
ATOM 7687 N N . LEU B 1 399 ? -33.05200 -16.79200 92.48500 1.000 69.81895 398 LEU B N 1
ATOM 7688 C CA . LEU B 1 399 ? -33.75400 -15.51100 92.26400 1.000 76.69169 398 LEU B CA 1
ATOM 7689 C C . LEU B 1 399 ? -32.79200 -14.58300 91.54200 1.000 80.54019 398 LEU B C 1
ATOM 7690 O O . LEU B 1 399 ? -33.17400 -14.02800 90.50800 1.000 87.83687 398 LEU B O 1
ATOM 7695 N N . ALA B 1 400 ? -31.57500 -14.46100 92.05900 1.000 92.42268 399 ALA B N 1
ATOM 7696 C CA . ALA B 1 400 ? -30.61400 -13.51000 91.46300 1.000 92.19736 399 ALA B CA 1
ATOM 7697 C C . ALA B 1 400 ? -30.26700 -13.96900 90.04800 1.000 110.44268 399 ALA B C 1
ATOM 7698 O O . ALA B 1 400 ? -30.16200 -13.10400 89.16100 1.000 104.41974 399 ALA B O 1
ATOM 7700 N N . ASP B 1 401 ? -30.10400 -15.28000 89.84800 1.000 104.87200 400 ASP B N 1
ATOM 7701 C CA . ASP B 1 401 ? -29.68700 -15.77800 88.51200 1.000 100.14268 400 ASP B CA 1
ATOM 7702 C C . ASP B 1 401 ? -30.45700 -14.97500 87.46500 1.000 106.75268 400 ASP B C 1
ATOM 7703 O O . ASP B 1 401 ? -31.69800 -15.01300 87.47900 1.000 99.27587 400 ASP B O 1
ATOM 7708 N N . PRO B 1 402 ? -29.76100 -14.22500 86.59100 1.000 116.09268 401 PRO B N 1
ATOM 7709 C CA . PRO B 1 402 ? -30.42000 -13.43600 85.55700 1.000 105.49268 401 PRO B CA 1
ATOM 7710 C C . PRO B 1 402 ? -31.10600 -14.33300 84.52200 1.000 102.32388 401 PRO B C 1
ATOM 7711 O O . PRO B 1 402 ? -32.01700 -13.87400 83.87100 1.000 101.55908 401 PRO B O 1
ATOM 7715 N N . GLU B 1 403 ? -30.65700 -15.56500 84.39900 1.000 100.08298 402 GLU B N 1
ATOM 7716 C CA . GLU B 1 403 ? -31.21600 -16.49300 83.38500 1.000 101.23608 402 GLU B CA 1
ATOM 7717 C C . GLU B 1 403 ? -32.32500 -17.32800 84.02200 1.000 113.49268 402 GLU B C 1
ATOM 7718 O O . GLU B 1 403 ? -32.65000 -18.39400 83.47100 1.000 113.52268 402 GLU B O 1
ATOM 7724 N N . VAL B 1 404 ? -32.84600 -16.88500 85.15100 1.000 104.25268 403 VAL B N 1
ATOM 7725 C CA . VAL B 1 404 ? -33.99800 -17.58400 85.78900 1.000 89.41906 403 VAL B CA 1
ATOM 7726 C C . VAL B 1 404 ? -35.05700 -16.52700 86.07400 1.000 83.84966 403 VAL B C 1
ATOM 7727 O O . VAL B 1 404 ? -34.68700 -15.44200 86.54500 1.000 67.43738 403 VAL B O 1
ATOM 7731 N N . SER B 1 405 ? -36.31600 -16.84300 85.78800 1.000 75.32667 404 SER B N 1
ATOM 7732 C CA . SER B 1 405 ? -37.39600 -15.84500 85.94300 1.000 66.21886 404 SER B CA 1
ATOM 7733 C C . SER B 1 405 ? -37.89600 -15.83000 87.37500 1.000 65.84925 404 SER B C 1
ATOM 7734 O O . SER B 1 405 ? -38.05800 -16.90900 87.95700 1.000 66.35268 404 SER B O 1
ATOM 7737 N N . GLU B 1 406 ? -38.12000 -14.64300 87.91400 1.000 70.11748 405 GLU B N 1
ATOM 7738 C CA . GLU B 1 406 ? -38.75000 -14.57300 89.25400 1.000 68.25268 405 GLU B CA 1
ATOM 7739 C C . GLU B 1 406 ? -39.85800 -15.64000 89.32900 1.000 62.55726 405 GLU B C 1
ATOM 7740 O O . GLU B 1 406 ? -40.01100 -16.27800 90.39100 1.000 65.98481 405 GLU B O 1
ATOM 7746 N N . GLU B 1 407 ? -40.57300 -15.88300 88.23000 1.000 72.74675 406 GLU B N 1
ATOM 7747 C CA . GLU B 1 407 ? -41.70500 -16.84600 88.21000 1.000 62.86399 406 GLU B CA 1
ATOM 7748 C C . GLU B 1 407 ? -41.17800 -18.27400 88.37600 1.000 63.09928 406 GLU B C 1
ATOM 7749 O O . GLU B 1 407 ? -41.73600 -19.02400 89.20900 1.000 60.18280 406 GLU B O 1
ATOM 7755 N N . GLU B 1 408 ? -40.15500 -18.65800 87.61000 1.000 67.54585 407 GLU B N 1
ATOM 7756 C CA . GLU B 1 408 ? -39.58300 -20.02800 87.71900 1.000 67.72254 407 GLU B CA 1
ATOM 7757 C C . GLU B 1 408 ? -38.98700 -20.20800 89.12000 1.000 62.24539 407 GLU B C 1
ATOM 7758 O O . GLU B 1 408 ? -39.04900 -21.32500 89.65000 1.000 61.52968 407 GLU B O 1
ATOM 7764 N N . ALA B 1 409 ? -38.43400 -19.15000 89.70500 1.000 58.27727 408 ALA B N 1
ATOM 7765 C CA . ALA B 1 409 ? -37.87300 -19.19600 91.07200 1.000 64.42489 408 ALA B CA 1
ATOM 7766 C C . ALA B 1 409 ? -38.98100 -19.60300 92.04800 1.000 60.61874 408 ALA B C 1
ATOM 7767 O O . ALA B 1 409 ? -38.80200 -20.58500 92.81600 1.000 62.18272 408 ALA B O 1
ATOM 7769 N N . LEU B 1 410 ? -40.11500 -18.91400 92.00000 1.000 54.43385 409 LEU B N 1
ATOM 7770 C CA . LEU B 1 410 ? -41.20600 -19.16900 92.97300 1.000 51.52268 409 LEU B CA 1
ATOM 7771 C C . LEU B 1 410 ? -41.83800 -20.53900 92.71000 1.000 54.76107 409 LEU B C 1
ATOM 7772 O O . LEU B 1 410 ? -42.19800 -21.22000 93.68100 1.000 54.28268 409 LEU B O 1
ATOM 7777 N N . VAL B 1 411 ? -41.89500 -20.97200 91.46500 1.000 48.20107 410 VAL B N 1
ATOM 7778 C CA . VAL B 1 411 ? -42.43200 -22.32400 91.16000 1.000 53.59053 410 VAL B CA 1
ATOM 7779 C C . VAL B 1 411 ? -41.50900 -23.37000 91.79200 1.000 55.81043 410 VAL B C 1
ATOM 7780 O O . VAL B 1 411 ? -42.01700 -24.38400 92.30600 1.000 56.46692 410 VAL B O 1
ATOM 7784 N N . GLY B 1 412 ? -40.19900 -23.13500 91.76600 1.000 57.49580 411 GLY B N 1
ATOM 7785 C CA . GLY B 1 412 ? -39.24300 -24.00900 92.47000 1.000 68.90417 411 GLY B CA 1
ATOM 7786 C C . GLY B 1 412 ? -39.55800 -24.07500 93.95700 1.000 61.28268 411 GLY B C 1
ATOM 7787 O O . GLY B 1 412 ? -39.49900 -25.18200 94.53700 1.000 69.46041 411 GLY B O 1
ATOM 7788 N N . LEU B 1 413 ? -39.88900 -22.94100 94.57400 1.000 55.68448 412 LEU B N 1
ATOM 7789 C CA . LEU B 1 413 ? -40.30200 -22.93300 96.00200 1.000 55.25109 412 LEU B CA 1
ATOM 7790 C C . LEU B 1 413 ? -41.46200 -23.92100 96.19800 1.000 54.28268 412 LEU B C 1
ATOM 7791 O O . LEU B 1 413 ? -41.37800 -24.74000 97.12400 1.000 61.57445 412 LEU B O 1
ATOM 7796 N N . LEU B 1 414 ? -42.49900 -23.86000 95.35900 1.000 55.00615 413 LEU B N 1
ATOM 7797 C CA . LEU B 1 414 ? -43.63200 -24.82000 95.42000 1.000 56.18011 413 LEU B CA 1
ATOM 7798 C C . LEU B 1 414 ? -43.11900 -26.24900 95.28500 1.000 57.89028 413 LEU B C 1
ATOM 7799 O O . LEU B 1 414 ? -43.62500 -27.11200 96.02100 1.000 69.21268 413 LEU B O 1
ATOM 7804 N N . GLU B 1 415 ? -42.25600 -26.50700 94.30900 1.000 58.78481 414 GLU B N 1
ATOM 7805 C CA . GLU B 1 415 ? -41.70000 -27.87200 94.10000 1.000 60.29268 414 GLU B CA 1
ATOM 7806 C C . GLU B 1 415 ? -41.16500 -28.36100 95.45100 1.000 70.13895 414 GLU B C 1
ATOM 7807 O O . GLU B 1 415 ? -41.53000 -29.47900 95.87300 1.000 67.86348 414 GLU B O 1
ATOM 7813 N N . GLU B 1 416 ? -40.37400 -27.52300 96.12600 1.000 72.25507 415 GLU B N 1
ATOM 7814 C CA . GLU B 1 416 ? -39.71800 -27.89100 97.41100 1.000 76.55268 415 GLU B CA 1
ATOM 7815 C C . GLU B 1 416 ? -40.81100 -28.22400 98.43500 1.000 70.54456 415 GLU B C 1
ATOM 7816 O O . GLU B 1 416 ? -40.70200 -29.25600 99.11800 1.000 77.05610 415 GLU B O 1
ATOM 7822 N N . ILE B 1 417 ? -41.83700 -27.38400 98.51900 1.000 60.09288 416 ILE B N 1
ATOM 7823 C CA . ILE B 1 417 ? -42.85700 -27.48100 99.60100 1.000 61.40107 416 ILE B CA 1
ATOM 7824 C C . ILE B 1 417 ? -43.75100 -28.70100 99.36400 1.000 65.48816 416 ILE B C 1
ATOM 7825 O O . ILE B 1 417 ? -44.34600 -29.17000 100.33200 1.000 72.40268 416 ILE B O 1
ATOM 7830 N N . VAL B 1 418 ? -43.84100 -29.22400 98.14000 1.000 76.34516 417 VAL B N 1
ATOM 7831 C CA . VAL B 1 418 ? -44.78700 -30.34100 97.84800 1.000 81.91970 417 VAL B CA 1
ATOM 7832 C C . VAL B 1 418 ? -44.04400 -31.67300 97.65600 1.000 94.99152 417 VAL B C 1
ATOM 7833 O O . VAL B 1 418 ? -44.70100 -32.72000 97.84000 1.000 87.56996 417 VAL B O 1
ATOM 7837 N N . LYS B 1 419 ? -42.74900 -31.66300 97.30600 1.000 103.68268 418 LYS B N 1
ATOM 7838 C CA . LYS B 1 419 ? -41.88100 -32.88300 97.21100 1.000 115.28917 418 LYS B CA 1
ATOM 7839 C C . LYS B 1 419 ? -42.25400 -33.86500 98.32800 1.000 111.28334 418 LYS B C 1
ATOM 7840 O O . LYS B 1 419 ? -42.74900 -34.98300 98.03100 1.000 127.14268 418 LYS B O 1
ATOM 7846 N N . ASP B 1 420 ? -42.05300 -33.42500 99.57300 1.000 135.43268 419 ASP B N 1
ATOM 7847 C CA . ASP B 1 420 ? -42.20400 -34.23800 100.80100 1.000 123.99482 419 ASP B CA 1
ATOM 7848 C C . ASP B 1 420 ? -43.61700 -34.82300 100.88200 1.000 124.61740 419 ASP B C 1
ATOM 7849 O O . ASP B 1 420 ? -43.77300 -35.84400 101.55400 1.000 120.26955 419 ASP B O 1
ATOM 7854 N N . LYS B 1 421 ? -44.62400 -34.16800 100.26800 1.000 129.14268 420 LYS B N 1
ATOM 7855 C CA . LYS B 1 421 ? -46.02900 -34.63800 100.30900 1.000 119.85268 420 LYS B CA 1
ATOM 7856 C C . LYS B 1 421 ? -46.60800 -34.40200 101.71100 1.000 115.90927 420 LYS B C 1
ATOM 7857 O O . LYS B 1 421 ? -47.38800 -35.24900 102.17500 1.000 101.07750 420 LYS B O 1
ATOM 7863 N N . LYS B 1 422 ? -46.22400 -33.30400 102.36300 1.000 123.82268 421 LYS B N 1
ATOM 7864 C CA . LYS B 1 422 ? -46.68500 -32.96500 103.73400 1.000 110.25268 421 LYS B CA 1
ATOM 7865 C C . LYS B 1 422 ? -48.02500 -32.24200 103.63900 1.000 105.93735 421 LYS B C 1
ATOM 7866 O O . LYS B 1 422 ? -48.39500 -31.75200 102.57800 1.000 95.15268 421 LYS B O 1
ATOM 7872 N N . PRO B 1 423 ? -48.79800 -32.16700 104.72400 1.000 97.69319 422 PRO B N 1
ATOM 7873 C CA . PRO B 1 423 ? -50.09400 -31.48700 104.66700 1.000 97.55846 422 PRO B CA 1
ATOM 7874 C C . PRO B 1 423 ? -50.04000 -30.01600 104.23300 1.000 89.12946 422 PRO B C 1
ATOM 7875 O O . PRO B 1 423 ? -50.99700 -29.55600 103.59500 1.000 88.78657 422 PRO B O 1
ATOM 7879 N N . ILE B 1 424 ? -48.93500 -29.32900 104.51800 1.000 89.33268 423 ILE B N 1
ATOM 7880 C CA . ILE B 1 424 ? -48.78100 -27.89300 104.14000 1.000 81.68268 423 ILE B CA 1
ATOM 7881 C C . ILE B 1 424 ? -48.86800 -27.76800 102.61700 1.000 74.28268 423 ILE B C 1
ATOM 7882 O O . ILE B 1 424 ? -49.29600 -26.70000 102.13300 1.000 69.16021 423 ILE B O 1
ATOM 7887 N N . ALA B 1 425 ? -48.48700 -28.81800 101.88600 1.000 77.33037 424 ALA B N 1
ATOM 7888 C CA . ALA B 1 425 ? -48.61900 -28.85200 100.41300 1.000 70.98456 424 ALA B CA 1
ATOM 7889 C C . ALA B 1 425 ? -50.00900 -28.33700 100.02200 1.000 69.76684 424 ALA B C 1
ATOM 7890 O O . ALA B 1 425 ? -50.08900 -27.45100 99.15100 1.000 76.60268 424 ALA B O 1
ATOM 7892 N N . GLU B 1 426 ? -51.06500 -28.84000 100.66200 1.000 72.74189 425 GLU B N 1
ATOM 7893 C CA . GLU B 1 426 ? -52.44300 -28.50100 100.22200 1.000 91.09268 425 GLU B CA 1
ATOM 7894 C C . GLU B 1 426 ? -52.65000 -26.98300 100.28100 1.000 76.60268 425 GLU B C 1
ATOM 7895 O O . GLU B 1 426 ? -53.29900 -26.43400 99.38000 1.000 66.56268 425 GLU B O 1
ATOM 7901 N N . LYS B 1 427 ? -52.09500 -26.32300 101.28200 1.000 71.84929 426 LYS B N 1
ATOM 7902 C CA . LYS B 1 427 ? -52.31100 -24.87100 101.46700 1.000 72.14268 426 LYS B CA 1
ATOM 7903 C C . LYS B 1 427 ? -51.32500 -24.09300 100.60700 1.000 62.24666 426 LYS B C 1
ATOM 7904 O O . LYS B 1 427 ? -51.61700 -22.91900 100.35200 1.000 65.38268 426 LYS B O 1
ATOM 7910 N N . ALA B 1 428 ? -50.18600 -24.67700 100.23100 1.000 69.01882 427 ALA B N 1
ATOM 7911 C CA . ALA B 1 428 ? -49.25700 -24.06500 99.24500 1.000 56.60268 427 ALA B CA 1
ATOM 7912 C C . ALA B 1 428 ? -49.90500 -24.10800 97.85900 1.000 68.87268 427 ALA B C 1
ATOM 7913 O O . ALA B 1 428 ? -49.95600 -23.05900 97.18200 1.000 60.45268 427 ALA B O 1
ATOM 7915 N N . LEU B 1 429 ? -50.38200 -25.27900 97.44000 1.000 71.08687 428 LEU B N 1
ATOM 7916 C CA . LEU B 1 429 ? -51.06400 -25.42000 96.12900 1.000 57.83259 428 LEU B CA 1
ATOM 7917 C C . LEU B 1 429 ? -52.17100 -24.37800 96.03400 1.000 62.19765 428 LEU B C 1
ATOM 7918 O O . LEU B 1 429 ? -52.17000 -23.58600 95.08000 1.000 68.72268 428 LEU B O 1
ATOM 7923 N N . LYS B 1 430 ? -53.05900 -24.35600 97.01900 1.000 66.13094 429 LYS B N 1
ATOM 7924 C CA . LYS B 1 430 ? -54.23200 -23.45700 96.96200 1.000 57.94192 429 LYS B CA 1
ATOM 7925 C C . LYS B 1 430 ? -53.73900 -22.01600 96.81100 1.000 61.47801 429 LYS B C 1
ATOM 7926 O O . LYS B 1 430 ? -54.39300 -21.28100 96.06500 1.000 66.85824 429 LYS B O 1
ATOM 7932 N N . ILE B 1 431 ? -52.63100 -21.63900 97.45400 1.000 56.33622 430 ILE B N 1
ATOM 7933 C CA . ILE B 1 431 ? -52.14700 -20.23600 97.33500 1.000 56.45250 430 ILE B CA 1
ATOM 7934 C C . ILE B 1 431 ? -51.78100 -19.99500 95.87100 1.000 55.26612 430 ILE B C 1
ATOM 7935 O O . ILE B 1 431 ? -52.35500 -19.07400 95.23500 1.000 53.30833 430 ILE B O 1
ATOM 7940 N N . ALA B 1 432 ? -50.91300 -20.83700 95.33400 1.000 54.26889 431 ALA B N 1
ATOM 7941 C CA . ALA B 1 432 ? -50.40100 -20.70700 93.95300 1.000 56.82222 431 ALA B CA 1
ATOM 7942 C C . ALA B 1 432 ? -51.57100 -20.69500 92.97000 1.000 51.02268 431 ALA B C 1
ATOM 7943 O O . ALA B 1 432 ? -51.70500 -19.71200 92.22300 1.000 59.36268 431 ALA B O 1
ATOM 7945 N N . VAL B 1 433 ? -52.41500 -21.72400 93.02600 1.000 52.26355 432 VAL B N 1
ATOM 7946 C CA . VAL B 1 433 ? -53.55500 -21.88000 92.08500 1.000 56.99940 432 VAL B CA 1
ATOM 7947 C C . VAL B 1 433 ? -54.40900 -20.61100 92.12200 1.000 56.37783 432 VAL B C 1
ATOM 7948 O O . VAL B 1 433 ? -54.82600 -20.17400 91.03400 1.000 52.69673 432 VAL B O 1
ATOM 7952 N N . ASP B 1 434 ? -54.64900 -20.02900 93.29900 1.000 64.20114 433 ASP B N 1
ATOM 7953 C CA . ASP B 1 434 ? -55.48300 -18.79600 93.39000 1.000 66.09962 433 ASP B CA 1
ATOM 7954 C C . ASP B 1 434 ? -54.79100 -17.67600 92.61100 1.000 55.80150 433 ASP B C 1
ATOM 7955 O O . ASP B 1 434 ? -55.43500 -17.08800 91.72200 1.000 60.14192 433 ASP B O 1
ATOM 7960 N N . PHE B 1 435 ? -53.50700 -17.46400 92.89100 1.000 53.35945 434 PHE B N 1
ATOM 7961 C CA . PHE B 1 435 ? -52.70000 -16.35400 92.32800 1.000 52.69571 434 PHE B CA 1
ATOM 7962 C C . PHE B 1 435 ? -52.74400 -16.40600 90.79500 1.000 62.17268 434 PHE B C 1
ATOM 7963 O O . PHE B 1 435 ? -53.00100 -15.38500 90.14700 1.000 59.21979 434 PHE B O 1
ATOM 7971 N N . VAL B 1 436 ? -52.48600 -17.58200 90.23200 1.000 53.11622 435 VAL B N 1
ATOM 7972 C CA . VAL B 1 436 ? -52.41100 -17.76900 88.75500 1.000 59.38074 435 VAL B CA 1
ATOM 7973 C C . VAL B 1 436 ? -53.78400 -17.49100 88.12700 1.000 58.79039 435 VAL B C 1
ATOM 7974 O O . VAL B 1 436 ? -53.80900 -16.95900 87.01700 1.000 58.18496 435 VAL B O 1
ATOM 7978 N N . GLU B 1 437 ? -54.87900 -17.84400 88.79400 1.000 58.85268 436 GLU B N 1
ATOM 7979 C CA . GLU B 1 437 ? -56.24600 -17.53000 88.29100 1.000 63.75076 436 GLU B CA 1
ATOM 7980 C C . GLU B 1 437 ? -56.44000 -16.01200 88.31000 1.000 61.26291 436 GLU B C 1
ATOM 7981 O O . GLU B 1 437 ? -57.03200 -15.47900 87.37100 1.000 64.26268 436 GLU B O 1
ATOM 7987 N N . ALA B 1 438 ? -55.96200 -15.34400 89.35100 1.000 63.78777 437 ALA B N 1
ATOM 7988 C CA . ALA B 1 438 ? -56.07700 -13.87800 89.47800 1.000 59.22356 437 ALA B CA 1
ATOM 7989 C C . ALA B 1 438 ? -55.06600 -13.19800 88.54800 1.000 59.89107 437 ALA B C 1
ATOM 7990 O O . ALA B 1 438 ? -55.24600 -12.01900 88.24400 1.000 61.09268 437 ALA B O 1
ATOM 7992 N N . ASN B 1 439 ? -53.98700 -13.88500 88.17700 1.000 59.95516 438 ASN B N 1
ATOM 7993 C CA . ASN B 1 439 ? -52.83200 -13.26800 87.47400 1.000 62.74268 438 ASN B CA 1
ATOM 7994 C C . ASN B 1 439 ? -52.36200 -14.23300 86.39600 1.000 71.81268 438 ASN B C 1
ATOM 7995 O O . ASN B 1 439 ? -51.37100 -14.93600 86.57600 1.000 77.92268 438 ASN B O 1
ATOM 8000 N N . PRO B 1 440 ? -53.08800 -14.35800 85.26300 1.000 78.87268 439 PRO B N 1
ATOM 8001 C CA . PRO B 1 440 ? -52.75300 -15.37700 84.25700 1.000 81.05586 439 PRO B CA 1
ATOM 8002 C C . PRO B 1 440 ? -51.54200 -15.08000 83.35600 1.000 110.46268 439 PRO B C 1
ATOM 8003 O O . PRO B 1 440 ? -51.19600 -15.93500 82.56800 1.000 79.71853 439 PRO B O 1
ATOM 8007 N N . GLU B 1 441 ? -50.93400 -13.90500 83.50100 1.000 108.48268 440 GLU B N 1
ATOM 8008 C CA . GLU B 1 441 ? -49.69800 -13.58300 82.74000 1.000 92.14311 440 GLU B CA 1
ATOM 8009 C C . GLU B 1 441 ? -48.52900 -14.36800 83.32900 1.000 95.15551 440 GLU B C 1
ATOM 8010 O O . GLU B 1 441 ? -47.49000 -14.44300 82.67500 1.000 87.22897 440 GLU B O 1
ATOM 8016 N N . PHE B 1 442 ? -48.68600 -14.91600 84.53500 1.000 88.28535 441 PHE B N 1
ATOM 8017 C CA . PHE B 1 442 ? -47.62800 -15.72500 85.18700 1.000 82.39556 441 PHE B CA 1
ATOM 8018 C C . PHE B 1 442 ? -47.18000 -16.84500 84.25400 1.000 83.59046 441 PHE B C 1
ATOM 8019 O O . PHE B 1 442 ? -45.99600 -17.19200 84.27500 1.000 88.56268 441 PHE B O 1
ATOM 8027 N N . LEU B 1 443 ? -48.09900 -17.37400 83.44900 1.000 69.40046 442 LEU B N 1
ATOM 8028 C CA . LEU B 1 443 ? -47.76400 -18.54600 82.60300 1.000 67.87334 442 LEU B CA 1
ATOM 8029 C C . LEU B 1 443 ? -47.12500 -18.10100 81.28700 1.000 76.05006 442 LEU B C 1
ATOM 8030 O O . LEU B 1 443 ? -46.81900 -18.98100 80.47200 1.000 73.48181 442 LEU B O 1
ATOM 8035 N N . ARG B 1 444 ? -46.95400 -16.79300 81.07900 1.000 79.42911 443 ARG B N 1
ATOM 8036 C CA . ARG B 1 444 ? -46.20300 -16.34200 79.88600 1.000 85.22933 443 ARG B CA 1
ATOM 8037 C C . ARG B 1 444 ? -44.85200 -17.03200 79.97500 1.000 95.36268 443 ARG B C 1
ATOM 8038 O O . ARG B 1 444 ? -44.32300 -17.42000 78.92500 1.000 73.03860 443 ARG B O 1
ATOM 8046 N N . ASP B 1 445 ? -44.29900 -17.16000 81.18900 1.000 78.83944 444 ASP B N 1
ATOM 8047 C CA . ASP B 1 445 ? -43.04700 -17.94100 81.35000 1.000 72.35269 444 ASP B CA 1
ATOM 8048 C C . ASP B 1 445 ? -43.42200 -19.38100 81.05100 1.000 67.86268 444 ASP B C 1
ATOM 8049 O O . ASP B 1 445 ? -44.19400 -19.96200 81.82600 1.000 67.23543 444 ASP B O 1
ATOM 8054 N N . GLY B 1 446 ? -42.89200 -19.92300 79.97100 1.000 70.98994 445 GLY B N 1
ATOM 8055 C CA . GLY B 1 446 ? -43.27500 -21.27000 79.50100 1.000 70.64268 445 GLY B CA 1
ATOM 8056 C C . GLY B 1 446 ? -42.82700 -22.33500 80.48500 1.000 68.72268 445 GLY B C 1
ATOM 8057 O O . GLY B 1 446 ? -43.64300 -23.19200 80.90300 1.000 61.95828 445 GLY B O 1
ATOM 8058 N N . ARG B 1 447 ? -41.57400 -22.24700 80.87900 1.000 74.76574 446 ARG B N 1
ATOM 8059 C CA . ARG B 1 447 ? -41.00800 -23.25200 81.78600 1.000 88.54268 446 ARG B CA 1
ATOM 8060 C C . ARG B 1 447 ? -41.70600 -23.16600 83.14200 1.000 61.97274 446 ARG B C 1
ATOM 8061 O O . ARG B 1 447 ? -41.98700 -24.23700 83.71300 1.000 60.14404 446 ARG B O 1
ATOM 8069 N N . ALA B 1 448 ? -41.95600 -21.97000 83.65400 1.000 67.82083 447 ALA B N 1
ATOM 8070 C CA . ALA B 1 448 ? -42.66100 -21.79200 84.95200 1.000 65.60315 447 ALA B CA 1
ATOM 8071 C C . ALA B 1 448 ? -44.01300 -22.50800 84.89700 1.000 62.69181 447 ALA B C 1
ATOM 8072 O O . ALA B 1 448 ? -44.30100 -23.31700 85.79300 1.000 45.93738 447 ALA B O 1
ATOM 8074 N N . GLY B 1 449 ? -44.75700 -22.35800 83.81100 1.000 54.92537 448 GLY B N 1
ATOM 8075 C CA . GLY B 1 449 ? -46.09400 -22.97000 83.75400 1.000 59.26721 448 GLY B CA 1
ATOM 8076 C C . GLY B 1 449 ? -46.04500 -24.48000 83.71200 1.000 52.56295 448 GLY B C 1
ATOM 8077 O O . GLY B 1 449 ? -46.86800 -25.10200 84.39600 1.000 52.10016 448 GLY B O 1
ATOM 8078 N N . LEU B 1 450 ? -45.12000 -25.05500 82.94700 1.000 52.49287 449 LEU B N 1
ATOM 8079 C CA . LEU B 1 450 ? -45.09400 -26.52900 82.76300 1.000 47.82910 449 LEU B CA 1
ATOM 8080 C C . LEU B 1 450 ? -44.71100 -27.22500 84.06400 1.000 53.23363 449 LEU B C 1
ATOM 8081 O O . LEU B 1 450 ? -45.21200 -28.33100 84.31000 1.000 62.34268 449 LEU B O 1
ATOM 8086 N N . ALA B 1 451 ? -43.85300 -26.59800 84.85900 1.000 58.40975 450 ALA B N 1
ATOM 8087 C CA . ALA B 1 451 ? -43.44200 -27.17500 86.15500 1.000 55.35889 450 ALA B CA 1
ATOM 8088 C C . ALA B 1 451 ? -44.57700 -27.06100 87.16800 1.000 53.08918 450 ALA B C 1
ATOM 8089 O O . ALA B 1 451 ? -44.80700 -28.03400 87.89600 1.000 59.93330 450 ALA B O 1
ATOM 8091 N N . LEU B 1 452 ? -45.26400 -25.92200 87.20300 1.000 48.57243 451 LEU B N 1
ATOM 8092 C CA . LEU B 1 452 ? -46.42600 -25.79200 88.11100 1.000 40.98270 451 LEU B CA 1
ATOM 8093 C C . LEU B 1 452 ? -47.38100 -26.93900 87.81900 1.000 44.30433 451 LEU B C 1
ATOM 8094 O O . LEU B 1 452 ? -47.81400 -27.59200 88.76800 1.000 49.32268 451 LEU B O 1
ATOM 8099 N N . ILE B 1 453 ? -47.66500 -27.18300 86.54800 1.000 42.47471 452 ILE B N 1
ATOM 8100 C CA . ILE B 1 453 ? -48.64000 -28.24700 86.18100 1.000 50.49510 452 ILE B CA 1
ATOM 8101 C C . ILE B 1 453 ? -48.11800 -29.58300 86.71000 1.000 54.03329 452 ILE B C 1
ATOM 8102 O O . ILE B 1 453 ? -48.93500 -30.37100 87.19300 1.000 52.42878 452 ILE B O 1
ATOM 8107 N N . ARG B 1 454 ? -46.81200 -29.82700 86.62400 1.000 55.42143 453 ARG B N 1
ATOM 8108 C CA . ARG B 1 454 ? -46.29200 -31.14400 87.05500 1.000 59.07423 453 ARG B CA 1
ATOM 8109 C C . ARG B 1 454 ? -46.52500 -31.28200 88.55100 1.000 56.93268 453 ARG B C 1
ATOM 8110 O O . ARG B 1 454 ? -46.93600 -32.35900 88.99000 1.000 62.72268 453 ARG B O 1
ATOM 8118 N N . VAL B 1 455 ? -46.26400 -30.21000 89.28800 1.000 59.31722 454 VAL B N 1
ATOM 8119 C CA . VAL B 1 455 ? -46.44800 -30.23200 90.76100 1.000 58.54268 454 VAL B CA 1
ATOM 8120 C C . VAL B 1 455 ? -47.92400 -30.50600 91.03900 1.000 59.08231 454 VAL B C 1
ATOM 8121 O O . VAL B 1 455 ? -48.20900 -31.39500 91.84700 1.000 65.74268 454 VAL B O 1
ATOM 8125 N N . VAL B 1 456 ? -48.81500 -29.80800 90.34000 1.000 56.02244 455 VAL B N 1
ATOM 8126 C CA . VAL B 1 456 ? -50.28000 -29.96700 90.55600 1.000 51.91268 455 VAL B CA 1
ATOM 8127 C C . VAL B 1 456 ? -50.70500 -31.39000 90.19800 1.000 46.07195 455 VAL B C 1
ATOM 8128 O O . VAL B 1 456 ? -51.52700 -31.94200 90.93400 1.000 52.11403 455 VAL B O 1
ATOM 8132 N N . LEU B 1 457 ? -50.18500 -31.95500 89.11400 1.000 47.47126 456 LEU B N 1
ATOM 8133 C CA . LEU B 1 457 ? -50.65700 -33.29400 88.67000 1.000 52.17268 456 LEU B CA 1
ATOM 8134 C C . LEU B 1 457 ? -50.03100 -34.39400 89.52600 1.000 55.53940 456 LEU B C 1
ATOM 8135 O O . LEU B 1 457 ? -50.73100 -35.35900 89.84700 1.000 56.26268 456 LEU B O 1
ATOM 8140 N N . GLU B 1 458 ? -48.75700 -34.24500 89.87200 1.000 62.89268 457 GLU B N 1
ATOM 8141 C CA . GLU B 1 458 ? -48.06600 -35.23200 90.72900 1.000 69.41112 457 GLU B CA 1
ATOM 8142 C C . GLU B 1 458 ? -48.77500 -35.27900 92.07000 1.000 62.37268 457 GLU B C 1
ATOM 8143 O O . GLU B 1 458 ? -49.01300 -36.37700 92.58200 1.000 54.78737 457 GLU B O 1
ATOM 8149 N N . TYR B 1 459 ? -49.06900 -34.10100 92.61200 1.000 65.20407 458 TYR B N 1
ATOM 8150 C CA . TYR B 1 459 ? -49.81900 -34.06000 93.89100 1.000 53.51719 458 TYR B CA 1
ATOM 8151 C C . TYR B 1 459 ? -51.19000 -34.70400 93.69100 1.000 63.31498 458 TYR B C 1
ATOM 8152 O O . TYR B 1 459 ? -51.56800 -35.54900 94.51800 1.000 75.62268 458 TYR B O 1
ATOM 8161 N N . ALA B 1 460 ? -51.91300 -34.34000 92.63400 1.000 62.32495 459 ALA B N 1
ATOM 8162 C CA . ALA B 1 460 ? -53.28300 -34.85900 92.40700 1.000 60.47534 459 ALA B CA 1
ATOM 8163 C C . ALA B 1 460 ? -53.24700 -36.33500 91.99500 1.000 62.59272 459 ALA B C 1
ATOM 8164 O O . ALA B 1 460 ? -54.30200 -36.96400 92.06900 1.000 81.20426 459 ALA B O 1
ATOM 8166 N N . LEU B 1 461 ? -52.08700 -36.87800 91.61000 1.000 62.72761 460 LEU B N 1
ATOM 8167 C CA . LEU B 1 461 ? -51.99200 -38.30200 91.19700 1.000 74.68571 460 LEU B CA 1
ATOM 8168 C C . LEU B 1 461 ? -52.53000 -39.20100 92.31600 1.000 81.97229 460 LEU B C 1
ATOM 8169 O O . LEU B 1 461 ? -53.27200 -40.14200 92.00000 1.000 76.75191 460 LEU B O 1
ATOM 8174 N N . ASP B 1 462 ? -52.17000 -38.91000 93.56700 1.000 103.03268 461 ASP B N 1
ATOM 8175 C CA . ASP B 1 462 ? -52.58900 -39.70400 94.75600 1.000 102.63268 461 ASP B CA 1
ATOM 8176 C C . ASP B 1 462 ? -54.07600 -40.07400 94.66900 1.000 101.36200 461 ASP B C 1
ATOM 8177 O O . ASP B 1 462 ? -54.39300 -41.26800 94.74300 1.000 97.57268 461 ASP B O 1
ATOM 8182 N N . ASP B 1 463 ? -54.95900 -39.09000 94.50200 1.000 97.51268 462 ASP B N 1
ATOM 8183 C CA . ASP B 1 463 ? -56.43000 -39.31900 94.48800 1.000 92.76398 462 ASP B CA 1
ATOM 8184 C C . ASP B 1 463 ? -57.08000 -38.36700 93.49300 1.000 101.43268 462 ASP B C 1
ATOM 8185 O O . ASP B 1 463 ? -57.62000 -37.33300 93.87100 1.000 82.61307 462 ASP B O 1
ATOM 8190 N N . PRO B 1 464 ? -57.08800 -38.71800 92.19000 1.000 82.64372 463 PRO B N 1
ATOM 8191 C CA . PRO B 1 464 ? -57.58600 -37.81500 91.15600 1.000 74.57946 463 PRO B CA 1
ATOM 8192 C C . PRO B 1 464 ? -58.98100 -37.24100 91.43000 1.000 76.86871 463 PRO B C 1
ATOM 8193 O O . PRO B 1 464 ? -59.24300 -36.13700 91.02100 1.000 69.18031 463 PRO B O 1
ATOM 8197 N N . ASP B 1 465 ? -59.85300 -37.98600 92.09200 1.000 76.37268 464 ASP B N 1
ATOM 8198 C CA . ASP B 1 465 ? -61.27600 -37.57200 92.18300 1.000 73.84084 464 ASP B CA 1
ATOM 8199 C C . ASP B 1 465 ? -61.46100 -36.56700 93.31800 1.000 73.48268 464 ASP B C 1
ATOM 8200 O O . ASP B 1 465 ? -62.29200 -35.65500 93.15900 1.000 70.22268 464 ASP B O 1
ATOM 8205 N N . ALA B 1 466 ? -60.72300 -36.70800 94.41600 1.000 73.99268 465 ALA B N 1
ATOM 8206 C CA . ALA B 1 466 ? -60.73800 -35.71200 95.51800 1.000 69.35814 465 ALA B CA 1
ATOM 8207 C C . ALA B 1 466 ? -60.27800 -34.36600 94.95700 1.000 84.97268 465 ALA B C 1
ATOM 8208 O O . ALA B 1 466 ? -61.00000 -33.36400 95.10800 1.000 56.54447 465 ALA B O 1
ATOM 8210 N N . HIS B 1 467 ? -59.13100 -34.35900 94.28300 1.000 75.10268 466 HIS B N 1
ATOM 8211 C CA . HIS B 1 467 ? -58.48200 -33.11800 93.78400 1.000 64.88016 466 HIS B CA 1
ATOM 8212 C C . HIS B 1 467 ? -58.82700 -32.88700 92.32000 1.000 58.05307 466 HIS B C 1
ATOM 8213 O O . HIS B 1 467 ? -57.94700 -32.46900 91.59700 1.000 71.31268 466 HIS B O 1
ATOM 8220 N N . LYS B 1 468 ? -60.07700 -33.08700 91.92300 1.000 71.95268 467 LYS B N 1
ATOM 8221 C CA . LYS B 1 468 ? -60.49400 -32.99200 90.50200 1.000 65.02090 467 LYS B CA 1
ATOM 8222 C C . LYS B 1 468 ? -60.40100 -31.54200 90.00300 1.000 67.56720 467 LYS B C 1
ATOM 8223 O O . LYS B 1 468 ? -60.19400 -31.36700 88.78900 1.000 79.76268 467 LYS B O 1
ATOM 8229 N N . GLU B 1 469 ? -60.56900 -30.58500 90.90200 1.000 76.38064 468 GLU B N 1
ATOM 8230 C CA . GLU B 1 469 ? -60.38700 -29.13100 90.67000 1.000 70.61196 468 GLU B CA 1
ATOM 8231 C C . GLU B 1 469 ? -58.94000 -28.80100 90.31400 1.000 81.50268 468 GLU B C 1
ATOM 8232 O O . GLU B 1 469 ? -58.72400 -27.99700 89.40100 1.000 59.08153 468 GLU B O 1
ATOM 8238 N N . LEU B 1 470 ? -57.96900 -29.37100 91.01600 1.000 63.87760 469 LEU B N 1
ATOM 8239 C CA . LEU B 1 470 ? -56.54900 -29.17600 90.64000 1.000 63.24863 469 LEU B CA 1
ATOM 8240 C C . LEU B 1 470 ? -56.34800 -29.76100 89.23800 1.000 64.11268 469 LEU B C 1
ATOM 8241 O O . LEU B 1 470 ? -55.70300 -29.10100 88.40000 1.000 60.19268 469 LEU B O 1
ATOM 8246 N N . VAL B 1 471 ? -56.92800 -30.92300 88.97400 1.000 56.50061 470 VAL B N 1
ATOM 8247 C CA . VAL B 1 471 ? -56.80600 -31.60300 87.65700 1.000 58.29268 470 VAL B CA 1
ATOM 8248 C C . VAL B 1 471 ? -57.42600 -30.70400 86.57600 1.000 59.78918 470 VAL B C 1
ATOM 8249 O O . VAL B 1 471 ? -56.86600 -30.60800 85.47000 1.000 60.21268 470 VAL B O 1
ATOM 8253 N N . ALA B 1 472 ? -58.51100 -30.01100 86.90700 1.000 60.40771 471 ALA B N 1
ATOM 8254 C CA . ALA B 1 472 ? -59.22400 -29.13600 85.95500 1.000 66.73268 471 ALA B CA 1
ATOM 8255 C C . ALA B 1 472 ? -58.38700 -27.87600 85.72600 1.000 59.16554 471 ALA B C 1
ATOM 8256 O O . ALA B 1 472 ? -58.28300 -27.43700 84.57800 1.000 59.16268 471 ALA B O 1
ATOM 8258 N N . PHE B 1 473 ? -57.82200 -27.30400 86.78300 1.000 60.00268 472 PHE B N 1
ATOM 8259 C CA . PHE B 1 473 ? -56.90200 -26.14200 86.68500 1.000 53.69850 472 PHE B CA 1
ATOM 8260 C C . PHE B 1 473 ? -55.76300 -26.49800 85.72400 1.000 58.27268 472 PHE B C 1
ATOM 8261 O O . PHE B 1 473 ? -55.46700 -25.71900 84.80900 1.000 51.90055 472 PHE B O 1
ATOM 8269 N N . ALA B 1 474 ? -55.13400 -27.65000 85.93900 1.000 55.09385 473 ALA B N 1
ATOM 8270 C CA . ALA B 1 474 ? -54.00800 -28.12500 85.10400 1.000 55.41772 473 ALA B CA 1
ATOM 8271 C C . ALA B 1 474 ? -54.45600 -28.19500 83.63600 1.000 53.20318 473 ALA B C 1
ATOM 8272 O O . ALA B 1 474 ? -53.74000 -27.68300 82.76500 1.000 54.51268 473 ALA B O 1
ATOM 8274 N N . ALA B 1 475 ? -55.59800 -28.81400 83.35200 1.000 55.41572 474 ALA B N 1
ATOM 8275 C CA . ALA B 1 475 ? -56.08400 -28.95800 81.96100 1.000 48.04976 474 ALA B CA 1
ATOM 8276 C C . ALA B 1 475 ? -56.37300 -27.57000 81.37100 1.000 58.35268 474 ALA B C 1
ATOM 8277 O O . ALA B 1 475 ? -56.03300 -27.33500 80.20300 1.000 50.22268 474 ALA B O 1
ATOM 8279 N N . ALA B 1 476 ? -56.99200 -26.67800 82.14400 1.000 49.48657 475 ALA B N 1
ATOM 8280 C CA . ALA B 1 476 ? -57.38500 -25.33500 81.66100 1.000 41.90213 475 ALA B CA 1
ATOM 8281 C C . ALA B 1 476 ? -56.13900 -24.53400 81.27400 1.000 58.70268 475 ALA B C 1
ATOM 8282 O O . ALA B 1 476 ? -56.21900 -23.75800 80.31900 1.000 49.99268 475 ALA B O 1
ATOM 8284 N N . HIS B 1 477 ? -55.03100 -24.70900 81.99000 1.000 51.22633 476 HIS B N 1
ATOM 8285 C CA . HIS B 1 477 ? -53.86400 -23.80100 81.86600 1.000 50.85999 476 HIS B CA 1
ATOM 8286 C C . HIS B 1 477 ? -52.76200 -24.45500 81.03300 1.000 49.41268 476 HIS B C 1
ATOM 8287 O O . HIS B 1 477 ? -51.81100 -23.74700 80.64700 1.000 51.97908 476 HIS B O 1
ATOM 8294 N N . LEU B 1 478 ? -52.88000 -25.74300 80.72100 1.000 53.68830 477 LEU B N 1
ATOM 8295 C CA . LEU B 1 478 ? -51.79900 -26.45100 79.99200 1.000 51.29741 477 LEU B CA 1
ATOM 8296 C C . LEU B 1 478 ? -51.58600 -25.83300 78.61400 1.000 52.27226 477 LEU B C 1
ATOM 8297 O O . LEU B 1 478 ? -50.44200 -25.63200 78.22300 1.000 50.64268 477 LEU B O 1
ATOM 8302 N N . PRO B 1 479 ? -52.62800 -25.54800 77.79800 1.000 69.80268 478 PRO B N 1
ATOM 8303 C CA . PRO B 1 479 ? -52.39200 -25.00700 76.45700 1.000 61.84268 478 PRO B CA 1
ATOM 8304 C C . PRO B 1 479 ? -51.54500 -23.72700 76.44900 1.000 47.69595 478 PRO B C 1
ATOM 8305 O O . PRO B 1 479 ? -50.64300 -23.65300 75.64700 1.000 42.57268 478 PRO B O 1
ATOM 8309 N N . ARG B 1 480 ? -51.83500 -22.76800 77.33100 1.000 49.38931 479 ARG B N 1
ATOM 8310 C CA . ARG B 1 480 ? -51.03400 -21.51600 77.41400 1.000 58.76390 479 ARG B CA 1
ATOM 8311 C C . ARG B 1 480 ? -49.58900 -21.87100 77.79400 1.000 50.85508 479 ARG B C 1
ATOM 8312 O O . ARG B 1 480 ? -48.67000 -21.32200 77.19400 1.000 48.12626 479 ARG B O 1
ATOM 8320 N N . ALA B 1 481 ? -49.38800 -22.74800 78.77900 1.000 47.59894 480 ALA B N 1
ATOM 8321 C CA . ALA B 1 481 ? -48.04800 -23.19700 79.21800 1.000 50.48730 480 ALA B CA 1
ATOM 8322 C C . ALA B 1 481 ? -47.28200 -23.81200 78.03500 1.000 49.59268 480 ALA B C 1
ATOM 8323 O O . ALA B 1 481 ? -46.09900 -23.45800 77.83300 1.000 50.71662 480 ALA B O 1
ATOM 8325 N N . LEU B 1 482 ? -47.92700 -24.70200 77.27900 1.000 48.36780 481 LEU B N 1
ATOM 8326 C CA . LEU B 1 482 ? -47.28700 -25.39100 76.12200 1.000 48.83464 481 LEU B CA 1
ATOM 8327 C C . LEU B 1 482 ? -46.92700 -24.34900 75.05700 1.000 53.55057 481 LEU B C 1
ATOM 8328 O O . LEU B 1 482 ? -45.82800 -24.44700 74.49000 1.000 58.02407 481 LEU B O 1
ATOM 8333 N N . ASP B 1 483 ? -47.84800 -23.42800 74.76100 1.000 54.24360 482 ASP B N 1
ATOM 8334 C CA . ASP B 1 483 ? -47.61100 -22.34100 73.78000 1.000 49.85268 482 ASP B CA 1
ATOM 8335 C C . ASP B 1 483 ? -46.31900 -21.62700 74.17700 1.000 57.62247 482 ASP B C 1
ATOM 8336 O O . ASP B 1 483 ? -45.41900 -21.50600 73.32600 1.000 63.90546 482 ASP B O 1
ATOM 8341 N N . ALA B 1 484 ? -46.21800 -21.18300 75.42600 1.000 58.87191 483 ALA B N 1
ATOM 8342 C CA . ALA B 1 484 ? -45.06000 -20.39600 75.89900 1.000 52.95342 483 ALA B CA 1
ATOM 8343 C C . ALA B 1 484 ? -43.79400 -21.25600 75.83600 1.000 57.59451 483 ALA B C 1
ATOM 8344 O O . ALA B 1 484 ? -42.71200 -20.69200 75.56300 1.000 54.01674 483 ALA B O 1
ATOM 8346 N N . ALA B 1 485 ? -43.91100 -22.56800 76.05700 1.000 55.50371 484 ALA B N 1
ATOM 8347 C CA . ALA B 1 485 ? -42.75300 -23.49300 76.03000 1.000 51.52268 484 ALA B CA 1
ATOM 8348 C C . ALA B 1 485 ? -42.22700 -23.61500 74.59600 1.000 60.94268 484 ALA B C 1
ATOM 8349 O O . ALA B 1 485 ? -41.00100 -23.50100 74.38000 1.000 59.13976 484 ALA B O 1
ATOM 8351 N N . VAL B 1 486 ? -43.12300 -23.86200 73.64400 1.000 59.02486 485 VAL B N 1
ATOM 8352 C CA . VAL B 1 486 ? -42.76000 -23.90100 72.20300 1.000 44.70274 485 VAL B CA 1
ATOM 8353 C C . VAL B 1 486 ? -42.08200 -22.57800 71.83800 1.000 58.50206 485 VAL B C 1
ATOM 8354 O O . VAL B 1 486 ? -41.01200 -22.60800 71.21900 1.000 58.07062 485 VAL B O 1
ATOM 8358 N N . ASP B 1 487 ? -42.70700 -21.46100 72.19500 1.000 63.78928 486 ASP B N 1
ATOM 8359 C CA . ASP B 1 487 ? -42.14600 -20.10400 71.95900 1.000 61.02249 486 ASP B CA 1
ATOM 8360 C C . ASP B 1 487 ? -40.71200 -20.03500 72.49400 1.000 61.49499 486 ASP B C 1
ATOM 8361 O O . ASP B 1 487 ? -39.83200 -19.53200 71.76800 1.000 64.80056 486 ASP B O 1
ATOM 8366 N N . GLU B 1 488 ? -40.43900 -20.49200 73.71100 1.000 65.17484 487 GLU B N 1
ATOM 8367 C CA . GLU B 1 488 ? -39.05100 -20.28000 74.16600 1.000 65.08207 487 GLU B CA 1
ATOM 8368 C C . GLU B 1 488 ? -38.12800 -21.32200 73.54000 1.000 64.32415 487 GLU B C 1
ATOM 8369 O O . GLU B 1 488 ? -36.96600 -20.99900 73.29500 1.000 65.50843 487 GLU B O 1
ATOM 8375 N N . ILE B 1 489 ? -38.57400 -22.51500 73.19200 1.000 52.87925 488 ILE B N 1
ATOM 8376 C CA . ILE B 1 489 ? -37.64000 -23.41300 72.45100 1.000 49.43254 488 ILE B CA 1
ATOM 8377 C C . ILE B 1 489 ? -37.28300 -22.75300 71.10900 1.000 54.91268 488 ILE B C 1
ATOM 8378 O O . ILE B 1 489 ? -36.12500 -22.87400 70.68600 1.000 60.80731 488 ILE B O 1
ATOM 8383 N N . ARG B 1 490 ? -38.20900 -22.03800 70.47800 1.000 66.97225 489 ARG B N 1
ATOM 8384 C CA . ARG B 1 490 ? -37.86900 -21.30200 69.23500 1.000 55.95004 489 ARG B CA 1
ATOM 8385 C C . ARG B 1 490 ? -36.88200 -20.18300 69.54400 1.000 58.40517 489 ARG B C 1
ATOM 8386 O O . ARG B 1 490 ? -35.90100 -20.06400 68.81000 1.000 58.11274 489 ARG B O 1
ATOM 8394 N N . ASP B 1 491 ? -37.15100 -19.35300 70.55000 1.000 63.81983 490 ASP B N 1
ATOM 8395 C CA . ASP B 1 491 ? -36.19600 -18.28500 70.96500 1.000 78.07666 490 ASP B CA 1
ATOM 8396 C C . ASP B 1 491 ? -34.80300 -18.92300 71.09000 1.000 66.10323 490 ASP B C 1
ATOM 8397 O O . ASP B 1 491 ? -33.85900 -18.41400 70.49100 1.000 67.51236 490 ASP B O 1
ATOM 8402 N N . LEU B 1 492 ? -34.70300 -20.03100 71.81800 1.000 63.29368 491 LEU B N 1
ATOM 8403 C CA . LEU B 1 492 ? -33.40100 -20.65400 72.16500 1.000 64.63070 491 LEU B CA 1
ATOM 8404 C C . LEU B 1 492 ? -32.73900 -21.20400 70.89300 1.000 63.74967 491 LEU B C 1
ATOM 8405 O O . LEU B 1 492 ? -31.53300 -20.99000 70.72100 1.000 61.16473 491 LEU B O 1
ATOM 8410 N N . LEU B 1 493 ? -33.46700 -21.91600 70.03600 1.000 58.48685 492 LEU B N 1
ATOM 8411 C CA . LEU B 1 493 ? -32.87000 -22.53000 68.82000 1.000 59.81976 492 LEU B CA 1
ATOM 8412 C C . LEU B 1 493 ? -32.46800 -21.44500 67.82200 1.000 62.89710 492 LEU B C 1
ATOM 8413 O O . LEU B 1 493 ? -31.41800 -21.58700 67.19100 1.000 60.57085 492 LEU B O 1
ATOM 8418 N N . ASN B 1 494 ? -33.27000 -20.39700 67.67900 1.000 63.50667 493 ASN B N 1
ATOM 8419 C CA . ASN B 1 494 ? -32.88000 -19.23200 66.84700 1.000 56.73334 493 ASN B CA 1
ATOM 8420 C C . ASN B 1 494 ? -31.61500 -18.61400 67.44700 1.000 66.53482 493 ASN B C 1
ATOM 8421 O O . ASN B 1 494 ? -30.72800 -18.24600 66.67900 1.000 66.58441 493 ASN B O 1
ATOM 8426 N N . ASP B 1 495 ? -31.54500 -18.51000 68.76900 1.000 67.82403 494 ASP B N 1
ATOM 8427 C CA . ASP B 1 495 ? -30.34100 -17.98900 69.46400 1.000 70.21048 494 ASP B CA 1
ATOM 8428 C C . ASP B 1 495 ? -29.13400 -18.86100 69.09900 1.000 71.74167 494 ASP B C 1
ATOM 8429 O O . ASP B 1 495 ? -28.05000 -18.30400 68.87100 1.000 70.49266 494 ASP B O 1
ATOM 8434 N N . VAL B 1 496 ? -29.31500 -20.17900 69.04700 1.000 67.43855 495 VAL B N 1
ATOM 8435 C CA . VAL B 1 496 ? -28.22600 -21.12200 68.67000 1.000 63.82381 495 VAL B CA 1
ATOM 8436 C C . VAL B 1 496 ? -27.78400 -20.80400 67.24400 1.000 74.09741 495 VAL B C 1
ATOM 8437 O O . VAL B 1 496 ? -26.57100 -20.63700 67.03800 1.000 74.70790 495 VAL B O 1
ATOM 8441 N N . ARG B 1 497 ? -28.72600 -20.76300 66.30000 1.000 81.95984 496 ARG B N 1
ATOM 8442 C CA . ARG B 1 497 ? -28.43400 -20.50000 64.86500 1.000 72.94983 496 ARG B CA 1
ATOM 8443 C C . ARG B 1 497 ? -27.64700 -19.18700 64.77000 1.000 63.89343 496 ARG B C 1
ATOM 8444 O O . ARG B 1 497 ? -26.61700 -19.16400 64.08700 1.000 71.13480 496 ARG B O 1
ATOM 8452 N N . ILE B 1 498 ? -28.08700 -18.14900 65.47900 1.000 71.12774 497 ILE B N 1
ATOM 8453 C CA . ILE B 1 498 ? -27.44300 -16.80900 65.40100 1.000 67.68061 497 ILE B CA 1
ATOM 8454 C C . ILE B 1 498 ? -26.03600 -16.91700 65.99000 1.000 70.64494 497 ILE B C 1
ATOM 8455 O O . ILE B 1 498 ? -25.11600 -16.33900 65.39900 1.000 69.65377 497 ILE B O 1
ATOM 8460 N N . LEU B 1 499 ? -25.86300 -17.62200 67.11000 1.000 74.50481 498 LEU B N 1
ATOM 8461 C CA . LEU B 1 499 ? -24.53300 -17.69100 67.76900 1.000 77.51451 498 LEU B CA 1
ATOM 8462 C C . LEU B 1 499 ? -23.58400 -18.53600 66.92300 1.000 74.11171 498 LEU B C 1
ATOM 8463 O O . LEU B 1 499 ? -22.36500 -18.35700 67.07400 1.000 74.76275 498 LEU B O 1
ATOM 8468 N N . PHE B 1 500 ? -24.08000 -19.48600 66.13400 1.000 79.62009 499 PHE B N 1
ATOM 8469 C CA . PHE B 1 500 ? -23.10600 -20.32000 65.38200 1.000 71.48264 499 PHE B CA 1
ATOM 8470 C C . PHE B 1 500 ? -22.53100 -19.49000 64.23100 1.000 80.91447 499 PHE B C 1
ATOM 8471 O O . PHE B 1 500 ? -21.30200 -19.33300 64.17000 1.000 74.50272 499 PHE B O 1
ATOM 8479 N N . HIS B 1 501 ? -23.39700 -18.95000 63.37100 1.000 73.76769 500 HIS B N 1
ATOM 8480 C CA . HIS B 1 501 ? -22.95200 -18.15600 62.19700 1.000 65.76772 500 HIS B CA 1
ATOM 8481 C C . HIS B 1 501 ? -22.51800 -16.75000 62.61800 1.000 79.60705 500 HIS B C 1
ATOM 8482 O O . HIS B 1 501 ? -22.01500 -16.02300 61.75200 1.000 72.38272 500 HIS B O 1
ATOM 8489 N N . SER B 1 502 ? -22.70500 -16.38200 63.88600 1.000 71.31519 501 SER B N 1
ATOM 8490 C CA . SER B 1 502 ? -22.25800 -15.05300 64.38200 1.000 74.64033 501 SER B CA 1
ATOM 8491 C C . SER B 1 502 ? -20.75000 -15.05900 64.58500 1.000 84.04487 501 SER B C 1
ATOM 8492 O O . SER B 1 502 ? -20.23900 -16.01900 65.17600 1.000 80.86131 501 SER B O 1
ATOM 8495 N N . LYS B 1 503 ? -20.08300 -14.00100 64.13200 1.000 82.71545 502 LYS B N 1
ATOM 8496 C CA . LYS B 1 503 ? -18.60500 -13.94500 64.22400 1.000 88.24201 502 LYS B CA 1
ATOM 8497 C C . LYS B 1 503 ? -18.23300 -13.50500 65.63900 1.000 82.11676 502 LYS B C 1
ATOM 8498 O O . LYS B 1 503 ? -18.76400 -12.48100 66.09100 1.000 86.28261 502 LYS B O 1
ATOM 8504 N N . PRO B 1 504 ? -17.33500 -14.22700 66.33900 1.000 87.51416 503 PRO B N 1
ATOM 8505 C CA . PRO B 1 504 ? -17.01000 -13.90600 67.72600 1.000 96.23060 503 PRO B CA 1
ATOM 8506 C C . PRO B 1 504 ? -16.65300 -12.42700 67.87400 1.000 92.22596 503 PRO B C 1
ATOM 8507 O O . PRO B 1 504 ? -15.59300 -12.03800 67.43500 1.000 83.78728 503 PRO B O 1
ATOM 8511 N N . SER B 1 505 ? -17.53800 -11.66000 68.50900 1.000 101.83530 504 SER B N 1
ATOM 8512 C CA . SER B 1 505 ? -17.31600 -10.20000 68.64400 1.000 104.30990 504 SER B CA 1
ATOM 8513 C C . SER B 1 505 ? -16.29300 -9.94900 69.74700 1.000 107.42268 504 SER B C 1
ATOM 8514 O O . SER B 1 505 ? -15.82600 -10.93400 70.35100 1.000 103.54242 504 SER B O 1
ATOM 8517 N N . PRO B 1 506 ? -15.94300 -8.68500 70.06000 1.000 111.85268 505 PRO B N 1
ATOM 8518 C CA . PRO B 1 506 ? -15.04400 -8.39200 71.16800 1.000 117.49372 505 PRO B CA 1
ATOM 8519 C C . PRO B 1 506 ? -15.76600 -8.54000 72.51200 1.000 119.83268 505 PRO B C 1
ATOM 8520 O O . PRO B 1 506 ? -15.19600 -8.25100 73.52800 1.000 128.31826 505 PRO B O 1
ATOM 8524 N N . PHE B 1 507 ? -17.03800 -8.91300 72.51100 1.000 124.74268 506 PHE B N 1
ATOM 8525 C CA . PHE B 1 507 ? -17.76900 -9.13400 73.78500 1.000 121.24363 506 PHE B CA 1
ATOM 8526 C C . PHE B 1 507 ? -18.02200 -10.62700 73.96700 1.000 116.15268 506 PHE B C 1
ATOM 8527 O O . PHE B 1 507 ? -18.38000 -11.03900 75.07500 1.000 125.44268 506 PHE B O 1
ATOM 8535 N N . LEU B 1 508 ? -17.87100 -11.40800 72.89600 1.000 108.92268 507 LEU B N 1
ATOM 8536 C CA . LEU B 1 508 ? -18.17400 -12.85900 72.88900 1.000 110.82939 507 LEU B CA 1
ATOM 8537 C C . LEU B 1 508 ? -17.21200 -13.57000 71.93600 1.000 109.62598 507 LEU B C 1
ATOM 8538 O O . LEU B 1 508 ? -17.39500 -13.49200 70.71000 1.000 111.84268 507 LEU B O 1
ATOM 8543 N N . SER B 1 509 ? -16.21000 -14.23700 72.49800 1.000 105.73078 508 SER B N 1
ATOM 8544 C CA . SER B 1 509 ? -15.25300 -15.07700 71.74100 1.000 95.66371 508 SER B CA 1
ATOM 8545 C C . SER B 1 509 ? -15.95200 -16.33100 71.20500 1.000 95.03087 508 SER B C 1
ATOM 8546 O O . SER B 1 509 ? -16.98200 -16.77100 71.75000 1.000 90.22268 508 SER B O 1
ATOM 8549 N N . ALA B 1 510 ? -15.33400 -16.92600 70.18900 1.000 97.64065 509 ALA B N 1
ATOM 8550 C CA . ALA B 1 510 ? -15.74600 -18.19500 69.56300 1.000 101.17746 509 ALA B CA 1
ATOM 8551 C C . ALA B 1 510 ? -15.85300 -19.31000 70.59900 1.000 91.44389 509 ALA B C 1
ATOM 8552 O O . ALA B 1 510 ? -16.37700 -20.36200 70.23200 1.000 97.31268 509 ALA B O 1
ATOM 8554 N N . GLU B 1 511 ? -15.33600 -19.15000 71.82000 1.000 95.72693 510 GLU B N 1
ATOM 8555 C CA . GLU B 1 511 ? -15.41500 -20.24900 72.81600 1.000 96.80587 510 GLU B CA 1
ATOM 8556 C C . GLU B 1 511 ? -16.53700 -19.98300 73.81800 1.000 89.76269 510 GLU B C 1
ATOM 8557 O O . GLU B 1 511 ? -17.08100 -20.97700 74.32900 1.000 94.39186 510 GLU B O 1
ATOM 8563 N N . GLU B 1 512 ? -16.86700 -18.72000 74.09700 1.000 90.20325 511 GLU B N 1
ATOM 8564 C CA . GLU B 1 512 ? -18.04700 -18.41100 74.95000 1.000 95.56640 511 GLU B CA 1
ATOM 8565 C C . GLU B 1 512 ? -19.31000 -18.29300 74.08800 1.000 87.09854 511 GLU B C 1
ATOM 8566 O O . GLU B 1 512 ? -20.40900 -18.49600 74.65900 1.000 96.01904 511 GLU B O 1
ATOM 8572 N N . GLN B 1 513 ? -19.20500 -17.98800 72.78900 1.000 89.12782 512 GLN B N 1
ATOM 8573 C CA . GLN B 1 513 ? -20.37000 -18.14800 71.86700 1.000 93.04616 512 GLN B CA 1
ATOM 8574 C C . GLN B 1 513 ? -20.84800 -19.61200 71.92300 1.000 83.82192 512 GLN B C 1
ATOM 8575 O O . GLN B 1 513 ? -22.04200 -19.85100 72.19100 1.000 91.71202 512 GLN B O 1
ATOM 8581 N N . LYS B 1 514 ? -19.94200 -20.55500 71.74000 1.000 77.97344 513 LYS B N 1
ATOM 8582 C CA . LYS B 1 514 ? -20.28800 -21.99100 71.65600 1.000 88.21871 513 LYS B CA 1
ATOM 8583 C C . LYS B 1 514 ? -20.74200 -22.49400 73.03100 1.000 124.70268 513 LYS B C 1
ATOM 8584 O O . LYS B 1 514 ? -21.64100 -23.37200 73.07100 1.000 86.48268 513 LYS B O 1
ATOM 8590 N N . ALA B 1 515 ? -20.15500 -21.99600 74.11200 1.000 93.24027 514 ALA B N 1
ATOM 8591 C CA . ALA B 1 515 ? -20.55000 -22.42800 75.47700 1.000 89.79841 514 ALA B CA 1
ATOM 8592 C C . ALA B 1 515 ? -21.99300 -21.98100 75.74500 1.000 83.25118 514 ALA B C 1
ATOM 8593 O O . ALA B 1 515 ? -22.82900 -22.83000 76.18100 1.000 79.35400 514 ALA B O 1
ATOM 8595 N N . LEU B 1 516 ? -22.28900 -20.70600 75.48100 1.000 75.65557 515 LEU B N 1
ATOM 8596 C CA . LEU B 1 516 ? -23.65200 -20.14400 75.68200 1.000 83.81343 515 LEU B CA 1
ATOM 8597 C C . LEU B 1 516 ? -24.63800 -20.94300 74.81800 1.000 77.55101 515 LEU B C 1
ATOM 8598 O O . LEU B 1 516 ? -25.76000 -21.22500 75.29100 1.000 75.79573 515 LEU B O 1
ATOM 8603 N N . ALA B 1 517 ? -24.22100 -21.34400 73.61500 1.000 73.18259 516 ALA B N 1
ATOM 8604 C CA . ALA B 1 517 ? -25.08600 -22.12700 72.71200 1.000 71.29811 516 ALA B CA 1
ATOM 8605 C C . ALA B 1 517 ? -25.42000 -23.45800 73.37600 1.000 62.91142 516 ALA B C 1
ATOM 8606 O O . ALA B 1 517 ? -26.61000 -23.81800 73.44800 1.000 68.91376 516 ALA B O 1
ATOM 8608 N N . LYS B 1 518 ? -24.42100 -24.16300 73.88900 1.000 70.18274 517 LYS B N 1
ATOM 8609 C CA . LYS B 1 518 ? -24.66200 -25.52500 74.43500 1.000 80.67184 517 LYS B CA 1
ATOM 8610 C C . LYS B 1 518 ? -25.56400 -25.43000 75.66900 1.000 69.50153 517 LYS B C 1
ATOM 8611 O O . LYS B 1 518 ? -26.42900 -26.31800 75.84800 1.000 63.46588 517 LYS B O 1
ATOM 8617 N N . LYS B 1 519 ? -25.42700 -24.35600 76.44100 1.000 64.99022 518 LYS B N 1
ATOM 8618 C CA . LYS B 1 519 ? -26.35400 -24.13300 77.56700 1.000 82.21836 518 LYS B CA 1
ATOM 8619 C C . LYS B 1 519 ? -27.78400 -23.91400 77.04500 1.000 82.20268 518 LYS B C 1
ATOM 8620 O O . LYS B 1 519 ? -28.73200 -24.52700 77.61500 1.000 80.39393 518 LYS B O 1
ATOM 8626 N N . LYS B 1 520 ? -27.98200 -23.11400 75.99800 1.000 69.18981 519 LYS B N 1
ATOM 8627 C CA . LYS B 1 520 ? -29.34900 -22.90700 75.43700 1.000 64.54341 519 LYS B CA 1
ATOM 8628 C C . LYS B 1 520 ? -29.93500 -24.28200 75.06700 1.000 67.76641 519 LYS B C 1
ATOM 8629 O O . LYS B 1 520 ? -31.14400 -24.53500 75.33100 1.000 75.65122 519 LYS B O 1
ATOM 8635 N N . LEU B 1 521 ? -29.11900 -25.17200 74.49700 1.000 65.60823 520 LEU B N 1
ATOM 8636 C CA . LEU B 1 521 ? -29.63200 -26.50600 74.10100 1.000 69.94932 520 LEU B CA 1
ATOM 8637 C C . LEU B 1 521 ? -29.99100 -27.31200 75.35100 1.000 66.98075 520 LEU B C 1
ATOM 8638 O O . LEU B 1 521 ? -30.91600 -28.13200 75.27700 1.000 69.98934 520 LEU B O 1
ATOM 8643 N N . LYS B 1 522 ? -29.28800 -27.07700 76.45400 1.000 73.14715 521 LYS B N 1
ATOM 8644 C CA . LYS B 1 522 ? -29.65800 -27.68700 77.75400 1.000 77.37747 521 LYS B CA 1
ATOM 8645 C C . LYS B 1 522 ? -31.08500 -27.26600 78.14000 1.000 76.24221 521 LYS B C 1
ATOM 8646 O O . LYS B 1 522 ? -31.90000 -28.14400 78.50600 1.000 73.28303 521 LYS B O 1
ATOM 8652 N N . GLN B 1 523 ? -31.35300 -25.95700 78.10100 1.000 70.38886 522 GLN B N 1
ATOM 8653 C CA . GLN B 1 523 ? -32.69300 -25.42200 78.44000 1.000 72.56549 522 GLN B CA 1
ATOM 8654 C C . GLN B 1 523 ? -33.73500 -26.18700 77.60200 1.000 71.94982 522 GLN B C 1
ATOM 8655 O O . GLN B 1 523 ? -34.76900 -26.65000 78.16400 1.000 73.99126 522 GLN B O 1
ATOM 8661 N N . VAL B 1 524 ? -33.47400 -26.33500 76.30600 1.000 69.96720 523 VAL B N 1
ATOM 8662 C CA . VAL B 1 524 ? -34.42700 -27.02100 75.39000 1.000 62.94652 523 VAL B CA 1
ATOM 8663 C C . VAL B 1 524 ? -34.65700 -28.45700 75.86900 1.000 66.87336 523 VAL B C 1
ATOM 8664 O O . VAL B 1 524 ? -35.80800 -28.91600 75.87200 1.000 57.36907 523 VAL B O 1
ATOM 8668 N N . LYS B 1 525 ? -33.60000 -29.14400 76.26400 1.000 75.05268 524 LYS B N 1
ATOM 8669 C CA . LYS B 1 525 ? -33.68900 -30.52600 76.81300 1.000 93.83268 524 LYS B CA 1
ATOM 8670 C C . LYS B 1 525 ? -34.59200 -30.54000 78.05600 1.000 110.46268 524 LYS B C 1
ATOM 8671 O O . LYS B 1 525 ? -35.50000 -31.40100 78.15100 1.000 75.64259 524 LYS B O 1
ATOM 8677 N N . GLU B 1 526 ? -34.33900 -29.62700 78.97900 1.000 80.55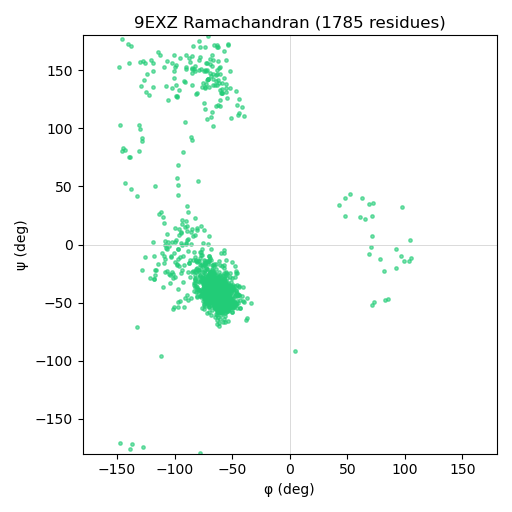000 525 GLU B N 1
ATOM 8678 C CA . GLU B 1 526 ? -35.12300 -29.55700 80.23800 1.000 80.35600 525 GLU B CA 1
ATOM 8679 C C . GLU B 1 526 ? -36.61800 -29.42800 79.89300 1.000 75.10133 525 GLU B C 1
ATOM 8680 O O . GLU B 1 526 ? -37.44400 -30.13700 80.52100 1.000 63.55606 525 GLU B O 1
ATOM 8686 N N . ILE B 1 527 ? -36.96900 -28.57400 78.92700 1.000 74.82330 526 ILE B N 1
ATOM 8687 C CA . ILE B 1 527 ? -38.39600 -28.30200 78.58000 1.000 61.12131 526 ILE B CA 1
ATOM 8688 C C . ILE B 1 527 ? -39.02000 -29.57000 77.98100 1.000 57.70736 526 ILE B C 1
ATOM 8689 O O . ILE B 1 527 ? -40.13900 -29.95800 78.39100 1.000 54.85709 526 ILE B O 1
ATOM 8694 N N . LEU B 1 528 ? -38.34900 -30.23200 77.05800 1.000 57.31034 527 LEU B N 1
ATOM 8695 C CA . LEU B 1 528 ? -38.98400 -31.40900 76.42400 1.000 61.95475 527 LEU B CA 1
ATOM 8696 C C . LEU B 1 528 ? -39.21600 -32.49100 77.47800 1.000 70.72378 527 LEU B C 1
ATOM 8697 O O . LEU B 1 528 ? -40.12700 -33.31200 77.27800 1.000 61.19588 527 LEU B O 1
ATOM 8702 N N . ASP B 1 529 ? -38.41300 -32.50600 78.54400 1.000 67.54073 528 ASP B N 1
ATOM 8703 C CA . ASP B 1 529 ? -38.51500 -33.56800 79.58600 1.000 69.30707 528 ASP B CA 1
ATOM 8704 C C . ASP B 1 529 ? -39.75100 -33.33500 80.45600 1.000 59.48873 528 ASP B C 1
ATOM 8705 O O . ASP B 1 529 ? -40.51200 -34.29000 80.66200 1.000 59.33692 528 ASP B O 1
ATOM 8710 N N . LEU B 1 530 ? -39.95600 -32.10500 80.91200 1.000 56.34127 529 LEU B N 1
ATOM 8711 C CA . LEU B 1 530 ? -41.19300 -31.79900 81.66500 1.000 53.76126 529 LEU B CA 1
ATOM 8712 C C . LEU B 1 530 ? -42.36700 -32.30300 80.83300 1.000 59.87738 529 LEU B C 1
ATOM 8713 O O . LEU B 1 530 ? -43.29100 -32.88000 81.41700 1.000 64.15268 529 LEU B O 1
ATOM 8718 N N . MET B 1 531 ? -42.32000 -32.10700 79.51800 1.000 53.74856 530 MET B N 1
ATOM 8719 C CA . MET B 1 531 ? -43.46900 -32.48600 78.66300 1.000 47.00983 530 MET B CA 1
ATOM 8720 C C . MET B 1 531 ? -43.72800 -33.98000 78.80100 1.000 50.68272 530 MET B C 1
ATOM 8721 O O . MET B 1 531 ? -44.89400 -34.35300 78.97100 1.000 62.33687 530 MET B O 1
ATOM 8726 N N . LYS B 1 532 ? -42.69100 -34.80500 78.73000 1.000 59.67391 531 LYS B N 1
ATOM 8727 C CA . LYS B 1 532 ? -42.96200 -36.26300 78.77200 1.000 64.31159 531 LYS B CA 1
ATOM 8728 C C . LYS B 1 532 ? -43.49800 -36.63200 80.16000 1.000 69.65268 531 LYS B C 1
ATOM 8729 O O . LYS B 1 532 ? -44.40600 -37.47400 80.22600 1.000 63.29616 531 LYS B O 1
ATOM 8735 N N . GLU B 1 533 ? -42.95700 -36.02200 81.21900 1.000 60.64268 532 GLU B N 1
ATOM 8736 C CA . GLU B 1 533 ? -43.41500 -36.31300 82.60200 1.000 69.82117 532 GLU B CA 1
ATOM 8737 C C . GLU B 1 533 ? -44.88100 -35.91000 82.73400 1.000 61.17600 532 GLU B C 1
ATOM 8738 O O . GLU B 1 533 ? -45.69100 -36.75700 83.13300 1.000 58.89817 532 GLU B O 1
ATOM 8744 N N . ILE B 1 534 ? -45.20100 -34.66600 82.37700 1.000 61.95996 533 ILE B N 1
ATOM 8745 C CA . ILE B 1 534 ? -46.59700 -34.17300 82.51600 1.000 60.54017 533 ILE B CA 1
ATOM 8746 C C . ILE B 1 534 ? -47.48200 -35.16700 81.77500 1.000 56.39419 533 ILE B C 1
ATOM 8747 O O . ILE B 1 534 ? -48.57500 -35.47500 82.26300 1.000 47.10589 533 ILE B O 1
ATOM 8752 N N . ALA B 1 535 ? -46.98500 -35.67000 80.65200 1.000 61.04050 534 ALA B N 1
ATOM 8753 C CA . ALA B 1 535 ? -47.78200 -36.58600 79.82000 1.000 61.49613 534 ALA B CA 1
ATOM 8754 C C . ALA B 1 535 ? -47.91100 -37.92400 80.51900 1.000 63.71559 534 ALA B C 1
ATOM 8755 O O . ALA B 1 535 ? -49.00800 -38.49600 80.50300 1.000 63.12183 534 ALA B O 1
ATOM 8757 N N . GLU B 1 536 ? -46.82000 -38.41800 81.09500 1.000 67.16558 535 GLU B N 1
ATOM 8758 C CA . GLU B 1 536 ? -46.98300 -39.78500 81.66700 1.000 71.48525 535 GLU B CA 1
ATOM 8759 C C . GLU B 1 536 ? -47.88200 -39.65200 82.88600 1.000 65.57563 535 GLU B C 1
ATOM 8760 O O . GLU B 1 536 ? -48.58600 -40.61200 83.18400 1.000 66.76458 535 GLU B O 1
ATOM 8766 N N . LEU B 1 537 ? -47.78300 -38.53800 83.60700 1.000 65.46978 536 LEU B N 1
ATOM 8767 C CA . LEU B 1 537 ? -48.63000 -38.29300 84.80800 1.000 66.07602 536 LEU B CA 1
ATOM 8768 C C . LEU B 1 537 ? -50.08700 -38.23000 84.35300 1.000 63.13471 536 LEU B C 1
ATOM 8769 O O . LEU B 1 537 ? -50.93300 -38.80900 85.04200 1.000 59.12271 536 LEU B O 1
ATOM 8774 N N . ALA B 1 538 ? -50.36000 -37.59700 83.20600 1.000 58.52970 537 ALA B N 1
ATOM 8775 C CA . ALA B 1 538 ? -51.74700 -37.49300 82.70100 1.000 58.13427 537 ALA B CA 1
ATOM 8776 C C . ALA B 1 538 ? -52.25100 -38.89600 82.34600 1.000 65.56046 537 ALA B C 1
ATOM 8777 O O . ALA B 1 538 ? -53.44600 -39.17600 82.57200 1.000 73.60092 537 ALA B O 1
ATOM 8779 N N . LYS B 1 539 ? -51.36900 -39.74400 81.83100 1.000 71.09268 538 LYS B N 1
ATOM 8780 C CA . LYS B 1 539 ? -51.71200 -41.14400 81.48100 1.000 72.31436 538 LYS B CA 1
ATOM 8781 C C . LYS B 1 539 ? -52.08500 -41.92000 82.75500 1.000 92.97268 538 LYS B C 1
ATOM 8782 O O . LYS B 1 539 ? -53.18600 -42.54800 82.79300 1.000 72.44932 538 LYS B O 1
ATOM 8788 N N . LYS B 1 540 ? -51.18300 -41.91900 83.74000 1.000 83.43183 539 LYS B N 1
ATOM 8789 C CA . LYS B 1 540 ? -51.41200 -42.60100 85.04600 1.000 70.56268 539 LYS B CA 1
ATOM 8790 C C . LYS B 1 540 ? -52.73100 -42.08100 85.62800 1.000 68.86348 539 LYS B C 1
ATOM 8791 O O . LYS B 1 540 ? -53.57300 -42.91300 86.00200 1.000 73.26268 539 LYS B O 1
ATOM 8797 N N . ILE B 1 541 ? -52.90400 -40.75800 85.67400 1.000 65.83320 540 ILE B N 1
ATOM 8798 C CA . ILE B 1 541 ? -54.11300 -40.12100 86.26700 1.000 60.44325 540 ILE B CA 1
ATOM 8799 C C . ILE B 1 541 ? -55.33500 -40.67500 85.54700 1.000 74.12048 540 ILE B C 1
ATOM 8800 O O . ILE B 1 541 ? -56.31900 -40.99400 86.22000 1.000 75.14268 540 ILE B O 1
ATOM 8805 N N . LYS B 1 542 ? -55.28100 -40.79600 84.22700 1.000 68.08979 541 LYS B N 1
ATOM 8806 C CA . LYS B 1 542 ? -56.47900 -41.21500 83.45900 1.000 71.22699 541 LYS B CA 1
ATOM 8807 C C . LYS B 1 542 ? -56.82500 -42.66800 83.79300 1.000 76.24049 541 LYS B C 1
ATOM 8808 O O . LYS B 1 542 ? -58.01800 -42.96100 83.92200 1.000 71.83031 541 LYS B O 1
ATOM 8814 N N . ALA B 1 543 ? -55.82500 -43.53800 83.92000 1.000 89.59268 542 ALA B N 1
ATOM 8815 C CA . ALA B 1 543 ? -56.05200 -44.95300 84.29000 1.000 77.22383 542 ALA B CA 1
ATOM 8816 C C . ALA B 1 543 ? -56.66100 -45.00800 85.69900 1.000 81.31268 542 ALA B C 1
ATOM 8817 O O . ALA B 1 543 ? -57.83800 -45.37900 85.83400 1.000 81.62305 542 ALA B O 1
ATOM 8819 N N . LYS B 1 544 ? -55.87000 -44.63800 86.70700 1.000 110.24268 543 LYS B N 1
ATOM 8820 C CA . LYS B 1 544 ? -56.23400 -44.68000 88.14900 1.000 100.08268 543 LYS B CA 1
ATOM 8821 C C . LYS B 1 544 ? -57.62100 -44.07200 88.38900 1.000 85.88254 543 LYS B C 1
ATOM 8822 O O . LYS B 1 544 ? -58.36000 -44.62600 89.21200 1.000 107.40268 543 LYS B O 1
ATOM 8828 N N . SER B 1 545 ? -57.95900 -42.97300 87.71400 1.000 83.83454 544 SER B N 1
ATOM 8829 C CA . SER B 1 545 ? -59.23900 -42.25600 87.92600 1.000 93.74948 544 SER B CA 1
ATOM 8830 C C . SER B 1 545 ? -60.42500 -43.12000 87.49500 1.000 105.13268 544 SER B C 1
ATOM 8831 O O . SER B 1 545 ? -60.27000 -44.01700 86.66100 1.000 91.45185 544 SER B O 1
ATOM 8834 N N . LYS B 1 546 ? -61.64400 -42.65100 87.80100 1.000 103.71935 545 LYS B N 1
ATOM 8835 C CA . LYS B 1 546 ? -62.85800 -43.38500 87.35000 1.000 105.02268 545 LYS B CA 1
ATOM 8836 C C . LYS B 1 546 ? -63.84200 -42.46600 86.61200 1.000 107.00268 545 LYS B C 1
ATOM 8837 O O . LYS B 1 546 ? -64.65700 -43.00400 85.84300 1.000 91.02409 545 LYS B O 1
ATOM 8843 N N . ASP B 1 547 ? -63.78000 -41.14800 86.83200 1.000 123.45268 546 ASP B N 1
ATOM 8844 C CA . ASP B 1 547 ? -64.78500 -40.20600 86.25600 1.000 93.32012 546 ASP B CA 1
ATOM 8845 C C . ASP B 1 547 ? -64.62200 -40.08300 84.74100 1.000 100.49268 546 ASP B C 1
ATOM 8846 O O . ASP B 1 547 ? -63.48500 -39.97200 84.26400 1.000 80.96485 546 ASP B O 1
ATOM 8851 N N . PRO B 1 548 ? -65.72800 -40.11900 83.97400 1.000 106.57268 547 PRO B N 1
ATOM 8852 C CA . PRO B 1 548 ? -65.66400 -39.92400 82.52600 1.000 92.87268 547 PRO B CA 1
ATOM 8853 C C . PRO B 1 548 ? -65.05700 -38.56300 82.16100 1.000 88.31268 547 PRO B C 1
ATOM 8854 O O . PRO B 1 548 ? -64.29100 -38.50700 81.22800 1.000 79.63268 547 PRO B O 1
ATOM 8858 N N . GLU B 1 549 ? -65.40000 -37.51700 82.91100 1.000 92.06162 548 GLU B N 1
ATOM 8859 C CA . GLU B 1 549 ? -64.87600 -36.15700 82.62700 1.000 97.22268 548 GLU B CA 1
ATOM 8860 C C . GLU B 1 549 ? -63.36300 -36.11200 82.82300 1.000 79.23268 548 GLU B C 1
ATOM 8861 O O . GLU B 1 549 ? -62.70000 -35.44500 82.02800 1.000 81.30268 548 GLU B O 1
ATOM 8867 N N . VAL B 1 550 ? -62.85200 -36.76000 83.86300 1.000 80.15409 549 VAL B N 1
ATOM 8868 C CA . VAL B 1 550 ? -61.39500 -36.68600 84.16500 1.000 80.34654 549 VAL B CA 1
ATOM 8869 C C . VAL B 1 550 ? -60.64200 -37.32700 83.00800 1.000 77.75268 549 VAL B C 1
ATOM 8870 O O . VAL B 1 550 ? -59.61000 -36.78000 82.60200 1.000 89.40268 549 VAL B O 1
ATOM 8874 N N . LYS B 1 551 ? -61.16100 -38.44000 82.50400 1.000 81.26339 550 LYS B N 1
ATOM 8875 C CA . LYS B 1 551 ? -60.48100 -39.16100 81.40700 1.000 79.50268 550 LYS B CA 1
ATOM 8876 C C . LYS B 1 551 ? -60.47700 -38.23400 80.19800 1.000 74.98772 550 LYS B C 1
ATOM 8877 O O . LYS B 1 551 ? -59.43800 -38.13500 79.52300 1.000 74.47475 550 LYS B O 1
ATOM 8883 N N . ALA B 1 552 ? -61.59400 -37.55500 79.96800 1.000 80.23268 551 ALA B N 1
ATOM 8884 C CA . ALA B 1 552 ? -61.65200 -36.57200 78.86800 1.000 68.76327 551 ALA B CA 1
ATOM 8885 C C . ALA B 1 552 ? -60.53400 -35.55800 79.06700 1.000 66.99268 551 ALA B C 1
ATOM 8886 O O . ALA B 1 552 ? -59.61000 -35.54200 78.24700 1.000 78.07268 551 ALA B O 1
ATOM 8888 N N . LEU B 1 553 ? -60.62000 -34.75900 80.13000 1.000 64.66649 552 LEU B N 1
ATOM 8889 C CA . LEU B 1 553 ? -59.59600 -33.71000 80.37300 1.000 68.89268 552 LEU B CA 1
ATOM 8890 C C . LEU B 1 553 ? -58.20600 -34.28400 80.07600 1.000 66.40270 552 LEU B C 1
ATOM 8891 O O . LEU B 1 553 ? -57.38000 -33.56900 79.48100 1.000 64.63214 552 LEU B O 1
ATOM 8896 N N . MET B 1 554 ? -57.91900 -35.49800 80.53700 1.000 77.76719 553 MET B N 1
ATOM 8897 C CA . MET B 1 554 ? -56.57300 -36.08500 80.32500 1.000 70.75033 553 MET B CA 1
ATOM 8898 C C . MET B 1 554 ? -56.31900 -36.27700 78.83100 1.000 66.78268 553 MET B C 1
ATOM 8899 O O . MET B 1 554 ? -55.19200 -36.00900 78.39100 1.000 61.72268 553 MET B O 1
ATOM 8904 N N . ASP B 1 555 ? -57.32800 -36.70000 78.07200 1.000 81.32268 554 ASP B N 1
ATOM 8905 C CA . ASP B 1 555 ? -57.16100 -36.91100 76.60700 1.000 72.69832 554 ASP B CA 1
ATOM 8906 C C . ASP B 1 555 ? -56.94600 -35.56100 75.91900 1.000 70.44103 554 ASP B C 1
ATOM 8907 O O . ASP B 1 555 ? -56.06800 -35.49000 75.04200 1.000 68.57268 554 ASP B O 1
ATOM 8912 N N . ALA B 1 556 ? -57.69400 -34.53500 76.33400 1.000 68.73523 555 ALA B N 1
ATOM 8913 C CA . ALA B 1 556 ? -57.48900 -33.13500 75.89400 1.000 67.50904 555 ALA B CA 1
ATOM 8914 C C . ALA B 1 556 ? -56.01500 -32.75900 76.09000 1.000 70.62268 555 ALA B C 1
ATOM 8915 O O . ALA B 1 556 ? -55.37800 -32.29700 75.12300 1.000 71.95305 555 ALA B O 1
ATOM 8917 N N . MET B 1 557 ? -55.48700 -32.95200 77.29600 1.000 65.86719 556 MET B N 1
ATOM 8918 C CA . MET B 1 557 ? -54.08600 -32.57700 77.61300 1.000 62.62617 556 MET B CA 1
ATOM 8919 C C . MET B 1 557 ? -53.13300 -33.38000 76.71500 1.000 63.04696 556 MET B C 1
ATOM 8920 O O . MET B 1 557 ? -52.19900 -32.78100 76.14500 1.000 61.41293 556 MET B O 1
ATOM 8925 N N . LEU B 1 558 ? -53.35500 -34.68400 76.57400 1.000 61.35588 557 LEU B N 1
ATOM 8926 C CA . LEU B 1 558 ? -52.40000 -35.52700 75.80900 1.000 65.37268 557 LEU B CA 1
ATOM 8927 C C . LEU B 1 558 ? -52.42800 -35.09500 74.34000 1.000 64.69316 557 LEU B C 1
ATOM 8928 O O . LEU B 1 558 ? -51.36700 -35.16000 73.67600 1.000 64.56942 557 LEU B O 1
ATOM 8933 N N . ALA B 1 559 ? -53.57800 -34.63500 73.84700 1.000 68.05016 558 ALA B N 1
ATOM 8934 C CA . ALA B 1 559 ? -53.71000 -34.20600 72.43500 1.000 67.01268 558 ALA B CA 1
ATOM 8935 C C . ALA B 1 559 ? -52.95700 -32.88500 72.23400 1.000 70.93268 558 ALA B C 1
ATOM 8936 O O . ALA B 1 559 ? -52.15800 -32.78800 71.27800 1.000 64.78175 558 ALA B O 1
ATOM 8938 N N . ASP B 1 560 ? -53.16300 -31.91300 73.12000 1.000 73.12460 559 ASP B N 1
ATOM 8939 C CA . ASP B 1 560 ? -52.42000 -30.62600 73.07500 1.000 67.02322 559 ASP B CA 1
ATOM 8940 C C . ASP B 1 560 ? -50.91400 -30.90700 73.15100 1.000 65.14030 559 ASP B C 1
ATOM 8941 O O . ASP B 1 560 ? -50.13900 -30.16100 72.52600 1.000 63.64705 559 ASP B O 1
ATOM 8946 N N . ILE B 1 561 ? -50.50000 -31.94400 73.86700 1.000 66.57296 560 ILE B N 1
ATOM 8947 C CA . ILE B 1 561 ? -49.05000 -32.24800 74.01500 1.000 71.02427 560 ILE B CA 1
ATOM 8948 C C . ILE B 1 561 ? -48.54100 -32.86700 72.71400 1.000 69.02948 560 ILE B C 1
ATOM 8949 O O . ILE B 1 561 ? -47.41200 -32.52600 72.32000 1.000 64.27270 560 ILE B O 1
ATOM 8954 N N . GLN B 1 562 ? -49.29700 -33.73900 72.05300 1.000 65.92734 561 GLN B N 1
ATOM 8955 C CA . GLN B 1 562 ? -48.75600 -34.28600 70.78200 1.000 70.47268 561 GLN B CA 1
ATOM 8956 C C . GLN B 1 562 ? -48.45600 -33.13400 69.82900 1.000 66.10648 561 GLN B C 1
ATOM 8957 O O . GLN B 1 562 ? -47.35200 -33.10100 69.26800 1.000 73.73504 561 GLN B O 1
ATOM 8963 N N . ALA B 1 563 ? -49.40200 -32.21500 69.69100 1.000 69.82810 562 ALA B N 1
ATOM 8964 C CA . ALA B 1 563 ? -49.24100 -31.08900 68.75400 1.000 62.61268 562 ALA B CA 1
ATOM 8965 C C . ALA B 1 563 ? -47.93800 -30.35200 69.02600 1.000 63.92714 562 ALA B C 1
ATOM 8966 O O . ALA B 1 563 ? -47.18300 -30.11800 68.07600 1.000 71.57412 562 ALA B O 1
ATOM 8968 N N . ALA B 1 564 ? -47.69300 -29.98900 70.27700 1.000 67.57050 563 ALA B N 1
ATOM 8969 C CA . ALA B 1 564 ? -46.49800 -29.18300 70.58600 1.000 61.20537 563 ALA B CA 1
ATOM 8970 C C . ALA B 1 564 ? -45.26000 -29.92800 70.11500 1.000 79.75902 563 ALA B C 1
ATOM 8971 O O . ALA B 1 564 ? -44.43800 -29.32200 69.42000 1.000 74.58271 563 ALA B O 1
ATOM 8973 N N . ALA B 1 565 ? -45.15500 -31.20700 70.46800 1.000 79.19347 564 ALA B N 1
ATOM 8974 C CA . ALA B 1 565 ? -43.93800 -31.97000 70.12800 1.000 70.86907 564 ALA B CA 1
ATOM 8975 C C . ALA B 1 565 ? -43.77000 -31.96700 68.61400 1.000 74.91268 564 ALA B C 1
ATOM 8976 O O . ALA B 1 565 ? -42.63700 -31.78500 68.14300 1.000 82.19924 564 ALA B O 1
ATOM 8978 N N . LYS B 1 566 ? -44.87600 -32.13700 67.89100 1.000 84.95906 565 LYS B N 1
ATOM 8979 C CA . LYS B 1 566 ? -44.81600 -32.13500 66.41100 1.000 76.44268 565 LYS B CA 1
ATOM 8980 C C . LYS B 1 566 ? -44.19100 -30.81400 65.96500 1.000 74.87181 565 LYS B C 1
ATOM 8981 O O . LYS B 1 566 ? -43.21200 -30.84400 65.20600 1.000 83.80184 565 LYS B O 1
ATOM 8987 N N . GLU B 1 567 ? -44.71900 -29.70200 66.46400 1.000 84.41550 566 GLU B N 1
ATOM 8988 C CA . GLU B 1 567 ? -44.19500 -28.38900 66.03100 1.000 104.63268 566 GLU B CA 1
ATOM 8989 C C . GLU B 1 567 ? -42.71100 -28.34700 66.37100 1.000 84.86268 566 GLU B C 1
ATOM 8990 O O . GLU B 1 567 ? -41.91600 -27.96200 65.50100 1.000 87.14054 566 GLU B O 1
ATOM 8996 N N . ILE B 1 568 ? -42.36100 -28.76500 67.57700 1.000 87.29444 567 ILE B N 1
ATOM 8997 C CA . ILE B 1 568 ? -40.94600 -28.67700 68.03200 1.000 77.08275 567 ILE B CA 1
ATOM 8998 C C . ILE B 1 568 ? -40.08100 -29.49500 67.08300 1.000 84.48894 567 ILE B C 1
ATOM 8999 O O . ILE B 1 568 ? -39.02500 -28.99700 66.67400 1.000 82.65285 567 ILE B O 1
ATOM 9004 N N . ALA B 1 569 ? -40.53500 -30.69300 66.73200 1.000 79.42976 568 ALA B N 1
ATOM 9005 C CA . ALA B 1 569 ? -39.74000 -31.57600 65.85600 1.000 75.32619 568 ALA B CA 1
ATOM 9006 C C . ALA B 1 569 ? -39.47700 -30.87200 64.52100 1.000 77.13269 568 ALA B C 1
ATOM 9007 O O . ALA B 1 569 ? -38.32100 -30.86500 64.06400 1.000 87.48363 568 ALA B O 1
ATOM 9009 N N . LYS B 1 570 ? -40.51400 -30.28000 63.93700 1.000 85.26207 569 LYS B N 1
ATOM 9010 C CA . LYS B 1 570 ? -40.36900 -29.58000 62.64300 1.000 81.90268 569 LYS B CA 1
ATOM 9011 C C . LYS B 1 570 ? -39.22700 -28.57400 62.73500 1.000 97.66398 569 LYS B C 1
ATOM 9012 O O . LYS B 1 570 ? -38.34400 -28.60600 61.86800 1.000 96.46268 569 LYS B O 1
ATOM 9018 N N . HIS B 1 571 ? -39.25300 -27.71300 63.75100 1.000 93.59039 570 HIS B N 1
ATOM 9019 C CA . HIS B 1 571 ? -38.23000 -26.64600 63.82900 1.000 94.08843 570 HIS B CA 1
ATOM 9020 C C . HIS B 1 571 ? -36.84900 -27.28400 63.94500 1.000 86.94137 570 HIS B C 1
ATOM 9021 O O . HIS B 1 571 ? -35.90000 -26.74600 63.36300 1.000 82.84268 570 HIS B O 1
ATOM 9028 N N . LEU B 1 572 ? -36.75400 -28.39100 64.66800 1.000 83.61376 571 LEU B N 1
ATOM 9029 C CA . LEU B 1 572 ? -35.45500 -29.08100 64.83800 1.000 80.46685 571 LEU B CA 1
ATOM 9030 C C . LEU B 1 572 ? -35.05600 -29.66600 63.49000 1.000 78.92145 571 LEU B C 1
ATOM 9031 O O . LEU B 1 572 ? -33.85700 -29.67300 63.17000 1.000 81.77192 571 LEU B O 1
ATOM 9036 N N . GLU B 1 573 ? -36.04200 -30.14000 62.73700 1.000 86.82900 572 GLU B N 1
ATOM 9037 C CA . GLU B 1 573 ? -35.74500 -30.65200 61.37800 1.000 82.22783 572 GLU B CA 1
ATOM 9038 C C . GLU B 1 573 ? -35.37600 -29.46500 60.47900 1.000 80.24270 572 GLU B C 1
ATOM 9039 O O . GLU B 1 573 ? -34.39600 -29.58900 59.72800 1.000 82.00204 572 GLU B O 1
ATOM 9045 N N . GLU B 1 574 ? -36.10300 -28.34900 60.58800 1.000 90.59809 573 GLU B N 1
ATOM 9046 C CA . GLU B 1 574 ? -35.73900 -27.15300 59.78000 1.000 88.49268 573 GLU B CA 1
ATOM 9047 C C . GLU B 1 574 ? -34.28600 -26.75700 60.08300 1.000 85.78971 573 GLU B C 1
ATOM 9048 O O . GLU B 1 574 ? -33.56400 -26.39100 59.14000 1.000 89.16435 573 GLU B O 1
ATOM 9054 N N . LEU B 1 575 ? -33.86400 -26.81400 61.35000 1.000 80.65255 574 LEU B N 1
ATOM 9055 C CA . LEU B 1 575 ? -32.46400 -26.47300 61.72200 1.000 79.48062 574 LEU B CA 1
ATOM 9056 C C . LEU B 1 575 ? -31.52100 -27.62100 61.35500 1.000 96.02675 574 LEU B C 1
ATOM 9057 O O . LEU B 1 575 ? -30.32100 -27.34200 61.23000 1.000 101.12286 574 LEU B O 1
ATOM 9062 N N . LEU B 1 576 ? -32.01000 -28.84400 61.18100 1.000 81.61240 575 LEU B N 1
ATOM 9063 C CA . LEU B 1 576 ? -31.12700 -29.98900 60.82900 1.000 88.43219 575 LEU B CA 1
ATOM 9064 C C . LEU B 1 576 ? -30.81900 -29.97500 59.32800 1.000 98.89091 575 LEU B C 1
ATOM 9065 O O . LEU B 1 576 ? -29.87800 -30.68700 58.92600 1.000 103.89268 575 LEU B O 1
ATOM 9070 N N . LYS B 1 577 ? -31.56700 -29.21700 58.52400 1.000 105.68268 576 LYS B N 1
ATOM 9071 C CA . LYS B 1 577 ? -31.28500 -29.10100 57.06400 1.000 103.05494 576 LYS B CA 1
ATOM 9072 C C . LYS B 1 577 ? -29.94900 -28.37200 56.86400 1.000 98.91367 576 LYS B C 1
ATOM 9073 O O . LYS B 1 577 ? -29.26400 -28.67000 55.86800 1.000 113.57268 576 LYS B O 1
ATOM 9079 N N . ASP B 1 578 ? -29.59400 -27.46100 57.78200 1.000 110.21268 577 ASP B N 1
ATOM 9080 C CA . ASP B 1 578 ? -28.31700 -26.70100 57.73100 1.000 111.48791 577 ASP B CA 1
ATOM 9081 C C . ASP B 1 578 ? -27.22000 -27.55400 58.38000 1.000 123.33268 577 ASP B C 1
ATOM 9082 O O . ASP B 1 578 ? -27.01800 -27.46000 59.59700 1.000 120.88268 577 ASP B O 1
ATOM 9087 N N . LYS B 1 579 ? -26.53600 -28.37700 57.59300 1.000 136.45268 578 LYS B N 1
ATOM 9088 C CA . LYS B 1 579 ? -25.68800 -29.46400 58.14400 1.000 113.97268 578 LYS B CA 1
ATOM 9089 C C . LYS B 1 579 ? -24.39300 -28.92100 58.74500 1.000 111.13842 578 LYS B C 1
ATOM 9090 O O . LYS B 1 579 ? -23.79100 -29.66100 59.51500 1.000 123.97759 578 LYS B O 1
ATOM 9096 N N . GLU B 1 580 ? -23.96700 -27.70100 58.42900 1.000 113.47911 579 GLU B N 1
ATOM 9097 C CA . GLU B 1 580 ? -22.85300 -27.04600 59.16800 1.000 114.23784 579 GLU B CA 1
ATOM 9098 C C . GLU B 1 580 ? -23.25300 -26.92300 60.64700 1.000 115.41273 579 GLU B C 1
ATOM 9099 O O . GLU B 1 580 ? -22.49500 -27.37400 61.54100 1.000 122.10800 579 GLU B O 1
ATOM 9105 N N . LEU B 1 581 ? -24.42300 -26.33200 60.88700 1.000 140.93268 580 LEU B N 1
ATOM 9106 C CA . LEU B 1 581 ? -25.00900 -26.17400 62.24200 1.000 127.23268 580 LEU B CA 1
ATOM 9107 C C . LEU B 1 581 ? -25.15200 -27.56500 62.86700 1.000 126.46307 580 LEU B C 1
ATOM 9108 O O . LEU B 1 581 ? -24.58400 -27.78400 63.95700 1.000 123.45024 580 LEU B O 1
ATOM 9113 N N . ALA B 1 582 ? -25.89200 -28.45400 62.19800 1.000 137.45268 581 ALA B N 1
ATOM 9114 C CA . ALA B 1 582 ? -26.12600 -29.84700 62.63700 1.000 166.13268 581 ALA B CA 1
ATOM 9115 C C . ALA B 1 582 ? -24.79500 -30.47400 63.06000 1.000 146.11268 581 ALA B C 1
ATOM 9116 O O . ALA B 1 582 ? -24.75900 -31.17300 64.09100 1.000 121.46510 581 ALA B O 1
ATOM 9118 N N . ALA B 1 583 ? -23.73700 -30.23800 62.28900 1.000 155.62268 582 ALA B N 1
ATOM 9119 C CA . ALA B 1 583 ? -22.38800 -30.75500 62.60600 1.000 118.84792 582 ALA B CA 1
ATOM 9120 C C . ALA B 1 583 ? -21.96000 -30.22300 63.97700 1.000 128.84268 582 ALA B C 1
ATOM 9121 O O . ALA B 1 583 ? -21.66900 -31.04300 64.88000 1.000 113.46800 582 ALA B O 1
ATOM 9123 N N . ALA B 1 584 ? -21.95000 -28.90500 64.13300 1.000 119.29055 583 ALA B N 1
ATOM 9124 C CA . ALA B 1 584 ? -21.26600 -28.24100 65.26800 1.000 110.65887 583 ALA B CA 1
ATOM 9125 C C . ALA B 1 584 ? -21.89300 -28.67100 66.59900 1.000 114.77527 583 ALA B C 1
ATOM 9126 O O . ALA B 1 584 ? -21.17200 -28.74600 67.60200 1.000 100.22026 583 ALA B O 1
ATOM 9128 N N . PHE B 1 585 ? -23.19900 -28.91700 66.62000 1.000 124.92268 584 PHE B N 1
ATOM 9129 C CA . PHE B 1 585 ? -23.93900 -29.21800 67.86800 1.000 103.16268 584 PHE B CA 1
ATOM 9130 C C . PHE B 1 585 ? -24.74000 -30.49800 67.68100 1.000 103.32878 584 PHE B C 1
ATOM 9131 O O . PHE B 1 585 ? -25.88700 -30.45000 67.23900 1.000 105.46007 584 PHE B O 1
ATOM 9139 N N . PRO B 1 586 ? -24.19100 -31.68100 68.02900 1.000 115.00268 585 PRO B N 1
ATOM 9140 C CA . PRO B 1 586 ? -24.94700 -32.92600 67.87300 1.000 110.58268 585 PRO B CA 1
ATOM 9141 C C . PRO B 1 586 ? -26.12900 -33.08100 68.84600 1.000 118.85268 585 PRO B C 1
ATOM 9142 O O . PRO B 1 586 ? -26.96200 -33.94700 68.59900 1.000 98.36647 585 PRO B O 1
ATOM 9146 N N . GLU B 1 587 ? -26.21400 -32.24700 69.88900 1.000 100.36607 586 GLU B N 1
ATOM 9147 C CA . GLU B 1 587 ? -27.35600 -32.30900 70.84800 1.000 105.47105 586 GLU B CA 1
ATOM 9148 C C . GLU B 1 587 ? -28.65400 -32.15000 70.01900 1.000 89.74969 586 GLU B C 1
ATOM 9149 O O . GLU B 1 587 ? -29.65100 -32.79700 70.35200 1.000 85.89274 586 GLU B O 1
ATOM 9155 N N . LEU B 1 588 ? -28.61800 -31.36000 68.93800 1.000 88.04607 587 LEU B N 1
ATOM 9156 C CA . LEU B 1 588 ? -29.77600 -31.11800 68.03200 1.000 95.11102 587 LEU B CA 1
ATOM 9157 C C . LEU B 1 588 ? -30.44900 -32.44600 67.67900 1.000 89.39555 587 LEU B C 1
ATOM 9158 O O . LEU B 1 588 ? -31.69200 -32.47800 67.55800 1.000 104.94268 587 LEU B O 1
ATOM 9163 N N . LYS B 1 589 ? -29.66500 -33.49800 67.46300 1.000 83.66078 588 LYS B N 1
ATOM 9164 C CA . LYS B 1 589 ? -30.25500 -34.79300 67.06200 1.000 96.94406 588 LYS B CA 1
ATOM 9165 C C . LYS B 1 589 ? -30.90700 -35.44900 68.27400 1.000 87.49547 588 LYS B C 1
ATOM 9166 O O . LYS B 1 589 ? -32.06600 -35.89700 68.14300 1.000 87.78591 588 LYS B O 1
ATOM 9172 N N . THR B 1 590 ? -30.19300 -35.51100 69.39800 1.000 89.56157 589 THR B N 1
ATOM 9173 C CA . THR B 1 590 ? -30.77600 -35.95500 70.68600 1.000 89.43268 589 THR B CA 1
ATOM 9174 C C . THR B 1 590 ? -32.15200 -35.29800 70.85800 1.000 82.23272 589 THR B C 1
ATOM 9175 O O . THR B 1 590 ? -33.14900 -36.02500 71.04900 1.000 80.16382 589 THR B O 1
ATOM 9179 N N . LEU B 1 591 ? -32.20600 -33.97000 70.76100 1.000 80.25275 590 LEU B N 1
ATOM 9180 C CA . LEU B 1 591 ? -33.46300 -33.21300 70.93700 1.000 83.80588 590 LEU B CA 1
ATOM 9181 C C . LEU B 1 591 ? -34.50600 -33.69300 69.93500 1.000 87.68310 590 LEU B C 1
ATOM 9182 O O . LEU B 1 591 ? -35.68100 -33.80700 70.32600 1.000 81.96182 590 LEU B O 1
ATOM 9187 N N . LEU B 1 592 ? -34.11900 -33.95400 68.68700 1.000 81.95900 591 LEU B N 1
ATOM 9188 C CA . LEU B 1 592 ? -35.11200 -34.42100 67.68700 1.000 77.18175 591 LEU B CA 1
ATOM 9189 C C . LEU B 1 592 ? -35.62200 -35.81300 68.08700 1.000 80.49347 591 LEU B C 1
ATOM 9190 O O . LEU B 1 592 ? -36.80800 -36.10400 67.82800 1.000 77.08158 591 LEU B O 1
ATOM 9195 N N . LYS B 1 593 ? -34.81200 -36.66800 68.70600 1.000 84.42033 592 LYS B N 1
ATOM 9196 C CA . LYS B 1 593 ? -35.36900 -37.99900 69.04300 1.000 89.02078 592 LYS B CA 1
ATOM 9197 C C . LYS B 1 593 ? -36.40800 -37.83700 70.15400 1.000 96.40268 592 LYS B C 1
ATOM 9198 O O . LYS B 1 593 ? -37.55300 -38.30000 69.97400 1.000 87.25273 592 LYS B O 1
ATOM 9204 N N . LEU B 1 594 ? -36.03200 -37.14400 71.22400 1.000 95.68239 593 LEU B N 1
ATOM 9205 C CA . LEU B 1 594 ? -36.88000 -36.94900 72.42100 1.000 86.81716 593 LEU B CA 1
ATOM 9206 C C . LEU B 1 594 ? -38.23800 -36.38000 71.99500 1.000 78.26979 593 LEU B C 1
ATOM 9207 O O . LEU B 1 594 ? -39.25800 -36.84400 72.53100 1.000 83.95916 593 LEU B O 1
ATOM 9212 N N . ALA B 1 595 ? -38.26400 -35.43800 71.04800 1.000 86.02730 594 ALA B N 1
ATOM 9213 C CA . ALA B 1 595 ? -39.50800 -34.75800 70.60800 1.000 75.78443 594 ALA B CA 1
ATOM 9214 C C . ALA B 1 595 ? -40.38700 -35.73100 69.82200 1.000 86.41502 594 ALA B C 1
ATOM 9215 O O . ALA B 1 595 ? -41.61400 -35.59600 69.85800 1.000 97.24268 594 ALA B O 1
ATOM 9217 N N . LYS B 1 596 ? -39.77200 -36.66100 69.11200 1.000 88.71718 595 LYS B N 1
ATOM 9218 C CA . LYS B 1 596 ? -40.47100 -37.63900 68.24200 1.000 87.04268 595 LYS B CA 1
ATOM 9219 C C . LYS B 1 596 ? -41.04300 -38.74600 69.14500 1.000 82.67268 595 LYS B C 1
ATOM 9220 O O . LYS B 1 596 ? -42.18800 -39.19800 68.90500 1.000 84.35579 595 LYS B O 1
ATOM 9226 N N . GLU B 1 597 ? -40.29300 -39.14800 70.15900 1.000 98.45055 596 GLU B N 1
ATOM 9227 C CA . GLU B 1 597 ? -40.74200 -40.15200 71.15600 1.000 95.75843 596 GLU B CA 1
ATOM 9228 C C . GLU B 1 597 ? -42.06900 -39.69100 71.75700 1.000 87.67864 596 GLU B C 1
ATOM 9229 O O . GLU B 1 597 ? -42.96800 -40.52500 71.99300 1.000 85.49276 596 GLU B O 1
ATOM 9235 N N . ILE B 1 598 ? -42.17300 -38.39900 72.03500 1.000 83.82249 597 ILE B N 1
ATOM 9236 C CA . ILE B 1 598 ? -43.35400 -37.84900 72.74700 1.000 83.44242 597 ILE B CA 1
ATOM 9237 C C . ILE B 1 598 ? -44.57000 -37.94700 71.81800 1.000 80.99875 597 ILE B C 1
ATOM 9238 O O . ILE B 1 598 ? -45.68900 -38.02400 72.33300 1.000 85.26268 597 ILE B O 1
ATOM 9243 N N . VAL B 1 599 ? -44.36600 -37.98400 70.50500 1.000 83.55154 598 VAL B N 1
ATOM 9244 C CA . VAL B 1 599 ? -45.49400 -37.87600 69.54100 1.000 81.36514 598 VAL B CA 1
ATOM 9245 C C . VAL B 1 599 ? -46.16400 -39.24500 69.41700 1.000 93.98268 598 VAL B C 1
ATOM 9246 O O . VAL B 1 599 ? -47.34000 -39.29300 69.02500 1.000 117.96268 598 VAL B O 1
ATOM 9250 N N . LYS B 1 600 ? -45.48200 -40.33100 69.78000 1.000 97.42749 599 LYS B N 1
ATOM 9251 C CA . LYS B 1 600 ? -46.15900 -41.65600 69.75900 1.000 93.33444 599 LYS B CA 1
ATOM 9252 C C . LYS B 1 600 ? -46.96600 -41.81400 71.05100 1.000 131.07268 599 LYS B C 1
ATOM 9253 O O . LYS B 1 600 ? -48.00400 -42.48100 71.01600 1.000 101.82419 599 LYS B O 1
ATOM 9259 N N . MET B 1 601 ? -46.56300 -41.14400 72.11500 1.000 114.11620 600 MET B N 1
ATOM 9260 C CA . MET B 1 601 ? -47.41300 -41.10500 73.33400 1.000 97.16526 600 MET B CA 1
ATOM 9261 C C . MET B 1 601 ? -48.56000 -40.11500 73.11500 1.000 81.31180 600 MET B C 1
ATOM 9262 O O . MET B 1 601 ? -49.37100 -40.28300 72.21500 1.000 68.38013 600 MET B O 1
ATOM 9267 N N . SER C 1 2 ? -70.56600 -14.89000 39.69300 1.000 89.21845 1 SER C N 1
ATOM 9268 C CA . SER C 1 2 ? -70.26300 -15.22500 41.11700 1.000 119.96268 1 SER C CA 1
ATOM 9269 C C . SER C 1 2 ? -71.43800 -14.82400 42.02200 1.000 79.57269 1 SER C C 1
ATOM 9270 O O . SER C 1 2 ? -72.44600 -14.27000 41.53000 1.000 75.81895 1 SER C O 1
ATOM 9273 N N . ILE C 1 3 ? -71.30300 -15.09200 43.31400 1.000 82.56268 2 ILE C N 1
ATOM 9274 C CA . ILE C 1 3 ? -72.33000 -14.71900 44.32000 1.000 80.02090 2 ILE C CA 1
ATOM 9275 C C . ILE C 1 3 ? -72.17900 -13.22400 44.59500 1.000 84.55268 2 ILE C C 1
ATOM 9276 O O . ILE C 1 3 ? -73.19000 -12.57100 44.88600 1.000 71.13050 2 ILE C O 1
ATOM 9281 N N . ALA C 1 4 ? -70.96700 -12.68500 44.49300 1.000 72.39748 3 ALA C N 1
ATOM 9282 C CA . ALA C 1 4 ? -70.73900 -11.23000 44.65400 1.000 69.54143 3 ALA C CA 1
ATOM 9283 C C . ALA C 1 4 ? -71.57600 -10.47000 43.61000 1.000 87.99268 3 ALA C C 1
ATOM 9284 O O . ALA C 1 4 ? -72.17700 -9.42800 43.95500 1.000 60.95327 3 ALA C O 1
ATOM 9286 N N . ASP C 1 5 ? -71.65000 -10.99800 42.38700 1.000 76.72268 4 ASP C N 1
ATOM 9287 C CA . ASP C 1 5 ? -72.39000 -10.33100 41.28300 1.000 71.40980 4 ASP C CA 1
ATOM 9288 C C . ASP C 1 5 ? -73.89100 -10.40500 41.54800 1.000 62.71268 4 ASP C C 1
ATOM 9289 O O . ASP C 1 5 ? -74.58300 -9.39100 41.32900 1.000 70.23119 4 ASP C O 1
ATOM 9294 N N . ILE C 1 6 ? -74.38700 -11.55600 41.99000 1.000 61.93940 5 ILE C N 1
ATOM 9295 C CA . ILE C 1 6 ? -75.84700 -11.69700 42.25300 1.000 64.97135 5 ILE C CA 1
ATOM 9296 C C . ILE C 1 6 ? -76.20100 -10.72200 43.37600 1.000 67.45268 5 ILE C C 1
ATOM 9297 O O . ILE C 1 6 ? -77.20700 -9.99600 43.24000 1.000 56.42030 5 ILE C O 1
ATOM 9302 N N . ALA C 1 7 ? -75.35000 -10.63800 44.39800 1.000 60.61282 6 ALA C N 1
ATOM 9303 C CA . ALA C 1 7 ? -75.55900 -9.73600 45.54700 1.000 53.79247 6 ALA C CA 1
ATOM 9304 C C . ALA C 1 7 ? -75.58200 -8.29400 45.04600 1.000 52.46756 6 ALA C C 1
ATOM 9305 O O . ALA C 1 7 ? -76.44400 -7.53300 45.48600 1.000 46.94325 6 ALA C O 1
ATOM 9307 N N . PHE C 1 8 ? -74.67700 -7.94200 44.13900 1.000 51.34541 7 PHE C N 1
ATOM 9308 C CA . PHE C 1 8 ? -74.56400 -6.55200 43.63800 1.000 55.32791 7 PHE C CA 1
ATOM 9309 C C . PHE C 1 8 ? -75.83900 -6.18800 42.88300 1.000 61.89268 7 PHE C C 1
ATOM 9310 O O . PHE C 1 8 ? -76.39000 -5.09200 43.11600 1.000 55.88838 7 PHE C O 1
ATOM 9318 N N . ILE C 1 9 ? -76.27600 -7.07700 41.99000 1.000 58.06787 8 ILE C N 1
ATOM 9319 C CA . ILE C 1 9 ? -77.54700 -6.88900 41.23700 1.000 58.44474 8 ILE C CA 1
ATOM 9320 C C . ILE C 1 9 ? -78.65400 -6.61900 42.25300 1.000 63.60103 8 ILE C C 1
ATOM 9321 O O . ILE C 1 9 ? -79.33300 -5.58500 42.15900 1.000 68.87832 8 ILE C O 1
ATOM 9326 N N . ASP C 1 10 ? -78.80700 -7.53700 43.20200 1.000 55.84278 9 ASP C N 1
ATOM 9327 C CA . ASP C 1 10 ? -79.81900 -7.45800 44.28600 1.000 68.05575 9 ASP C CA 1
ATOM 9328 C C . ASP C 1 10 ? -79.76600 -6.05500 44.90900 1.000 68.12268 9 ASP C C 1
ATOM 9329 O O . ASP C 1 10 ? -80.79300 -5.37800 44.95600 1.000 67.03704 9 ASP C O 1
ATOM 9334 N N . ALA C 1 11 ? -78.59000 -5.58300 45.30900 1.000 85.72468 10 ALA C N 1
ATOM 9335 C CA . ALA C 1 11 ? -78.46200 -4.28800 46.01500 1.000 63.69268 10 ALA C CA 1
ATOM 9336 C C . ALA C 1 11 ? -78.85800 -3.12300 45.10400 1.000 60.04213 10 ALA C C 1
ATOM 9337 O O . ALA C 1 11 ? -79.51600 -2.19900 45.59000 1.000 63.75383 10 ALA C O 1
ATOM 9339 N N . ALA C 1 12 ? -78.46300 -3.15800 43.83200 1.000 64.09265 11 ALA C N 1
ATOM 9340 C CA . ALA C 1 12 ? -78.68600 -2.03500 42.89200 1.000 66.09268 11 ALA C CA 1
ATOM 9341 C C . ALA C 1 12 ? -80.16500 -1.94800 42.50000 1.000 80.46268 11 ALA C C 1
ATOM 9342 O O . ALA C 1 12 ? -80.67800 -0.82400 42.36200 1.000 80.98844 11 ALA C O 1
ATOM 9344 N N . PHE C 1 13 ? -80.83400 -3.08000 42.30800 1.000 79.98857 12 PHE C N 1
ATOM 9345 C CA . PHE C 1 13 ? -82.23100 -3.08700 41.80000 1.000 74.45268 12 PHE C CA 1
ATOM 9346 C C . PHE C 1 13 ?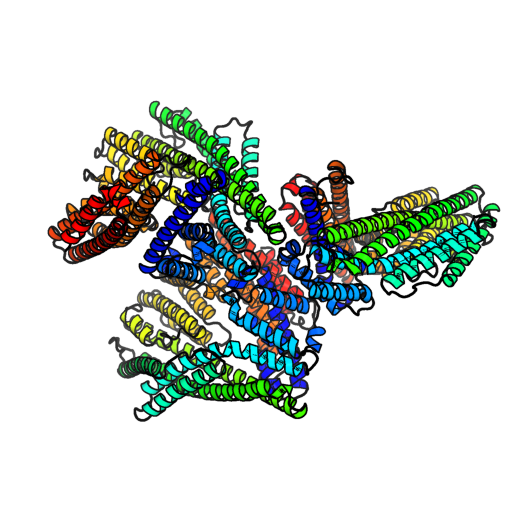 -83.23400 -3.04600 42.96000 1.000 81.66131 12 PHE C C 1
ATOM 9347 O O . PHE C 1 13 ? -84.16000 -2.21300 42.89600 1.000 98.20268 12 PHE C O 1
ATOM 9355 N N . THR C 1 14 ? -83.04800 -3.86200 43.99800 1.000 81.53556 13 THR C N 1
ATOM 9356 C CA . THR C 1 14 ? -84.04700 -3.99100 45.09100 1.000 78.00268 13 THR C CA 1
ATOM 9357 C C . THR C 1 14 ? -84.03900 -2.70300 45.91500 1.000 74.66271 13 THR C C 1
ATOM 9358 O O . THR C 1 14 ? -85.11900 -2.14900 46.12700 1.000 82.91824 13 THR C O 1
ATOM 9362 N N . ARG C 1 15 ? -82.85600 -2.26400 46.35600 1.000 79.39053 14 ARG C N 1
ATOM 9363 C CA . ARG C 1 15 ? -82.67300 -0.94200 47.01400 1.000 84.14471 14 ARG C CA 1
ATOM 9364 C C . ARG C 1 15 ? -83.33700 -0.90900 48.39600 1.000 82.67268 14 ARG C C 1
ATOM 9365 O O . ARG C 1 15 ? -83.81000 0.16000 48.79100 1.000 74.54729 14 ARG C O 1
ATOM 9373 N N . THR C 1 16 ? -83.33800 -2.02100 49.13400 1.000 79.15350 15 THR C N 1
ATOM 9374 C CA . THR C 1 16 ? -83.83000 -2.05900 50.53300 1.000 80.86910 15 THR C CA 1
ATOM 9375 C C . THR C 1 16 ? -82.61800 -1.97600 51.45500 1.000 80.08663 15 THR C C 1
ATOM 9376 O O . THR C 1 16 ? -81.52900 -2.41200 51.07800 1.000 93.59896 15 THR C O 1
ATOM 9380 N N . PRO C 1 17 ? -82.78400 -1.48200 52.70000 1.000 74.04502 16 PRO C N 1
ATOM 9381 C CA . PRO C 1 17 ? -81.67500 -1.37000 53.64000 1.000 80.67555 16 PRO C CA 1
ATOM 9382 C C . PRO C 1 17 ? -81.05400 -2.74900 53.88400 1.000 74.79268 16 PRO C C 1
ATOM 9383 O O . PRO C 1 17 ? -79.85500 -2.84400 53.96600 1.000 71.25025 16 PRO C O 1
ATOM 9387 N N . GLU C 1 18 ? -81.87500 -3.76600 53.89700 1.000 87.41810 17 GLU C N 1
ATOM 9388 C CA . GLU C 1 18 ? -81.42600 -5.16100 54.11300 1.000 80.41509 17 GLU C CA 1
ATOM 9389 C C . GLU C 1 18 ? -80.63500 -5.62300 52.88800 1.000 87.57268 17 GLU C C 1
ATOM 9390 O O . GLU C 1 18 ? -79.83300 -6.55400 53.03300 1.000 68.21268 17 GLU C O 1
ATOM 9396 N N . ALA C 1 19 ? -80.88700 -5.04500 51.72100 1.000 74.12281 18 ALA C N 1
ATOM 9397 C CA . ALA C 1 19 ? -80.25900 -5.48700 50.46000 1.000 83.55091 18 ALA C CA 1
ATOM 9398 C C . ALA C 1 19 ? -78.83600 -4.93400 50.35700 1.000 63.98273 18 ALA C C 1
ATOM 9399 O O . ALA C 1 19 ? -78.08800 -5.45700 49.51700 1.000 63.33616 18 ALA C O 1
ATOM 9401 N N . ARG C 1 20 ? -78.50500 -3.85600 51.07500 1.000 76.18590 19 ARG C N 1
ATOM 9402 C CA . ARG C 1 20 ? -77.13300 -3.30000 51.05700 1.000 58.11276 19 ARG C CA 1
ATOM 9403 C C . ARG C 1 20 ? -76.32800 -3.99000 52.15700 1.000 65.76505 19 ARG C C 1
ATOM 9404 O O . ARG C 1 20 ? -75.17700 -4.38600 51.88400 1.000 57.23096 19 ARG C O 1
ATOM 9412 N N . ALA C 1 21 ? -76.91500 -4.16700 53.33700 1.000 63.72394 20 ALA C N 1
ATOM 9413 C CA . ALA C 1 21 ? -76.25300 -4.86500 54.45700 1.000 64.45687 20 ALA C CA 1
ATOM 9414 C C . ALA C 1 21 ? -75.72500 -6.21600 53.95800 1.000 50.92079 20 ALA C C 1
ATOM 9415 O O . ALA C 1 21 ? -74.54300 -6.51600 54.17800 1.000 63.41268 20 ALA C O 1
ATOM 9417 N N . ASN C 1 22 ? -76.57500 -6.98400 53.28500 1.000 50.35511 21 ASN C N 1
ATOM 9418 C CA . ASN C 1 22 ? -76.19800 -8.29000 52.69900 1.000 48.49471 21 ASN C CA 1
ATOM 9419 C C . ASN C 1 22 ? -75.09600 -8.07200 51.66000 1.000 48.16268 21 ASN C C 1
ATOM 9420 O O . ASN C 1 22 ? -74.08200 -8.79900 51.67400 1.000 44.10805 21 ASN C O 1
ATOM 9425 N N . TYR C 1 23 ? -75.28200 -7.11400 50.76400 1.000 44.50798 22 TYR C N 1
ATOM 9426 C CA . TYR C 1 23 ? -74.27100 -6.80400 49.73100 1.000 51.70855 22 TYR C CA 1
ATOM 9427 C C . TYR C 1 23 ? -72.89900 -6.59900 50.39600 1.000 45.41268 22 TYR C C 1
ATOM 9428 O O . TYR C 1 23 ? -71.87700 -7.07200 49.88300 1.000 37.25385 22 TYR C O 1
ATOM 9437 N N . LEU C 1 24 ? -72.87300 -5.83100 51.47900 1.000 42.88027 23 LEU C N 1
ATOM 9438 C CA . LEU C 1 24 ? -71.61300 -5.50000 52.16400 1.000 40.40127 23 LEU C CA 1
ATOM 9439 C C . LEU C 1 24 ? -71.02500 -6.76700 52.78900 1.000 35.60140 23 LEU C C 1
ATOM 9440 O O . LEU C 1 24 ? -69.80500 -6.97600 52.66000 1.000 40.95268 23 LEU C O 1
ATOM 9445 N N . ALA C 1 25 ? -71.85400 -7.62600 53.37200 1.000 38.39656 24 ALA C N 1
ATOM 9446 C CA . ALA C 1 25 ? -71.37100 -8.86500 54.02700 1.000 36.46049 24 ALA C CA 1
ATOM 9447 C C . ALA C 1 25 ? -70.78500 -9.80300 52.96300 1.000 38.78268 24 ALA C C 1
ATOM 9448 O O . ALA C 1 25 ? -69.63900 -10.28100 53.14500 1.000 43.54268 24 ALA C O 1
ATOM 9450 N N . VAL C 1 26 ? -71.53400 -10.00700 51.88100 1.000 42.77268 25 VAL C N 1
ATOM 9451 C CA . VAL C 1 26 ? -71.12200 -10.86900 50.74000 1.000 40.23747 25 VAL C CA 1
ATOM 9452 C C . VAL C 1 26 ? -69.84700 -10.29100 50.14100 1.000 39.38268 25 VAL C C 1
ATOM 9453 O O . VAL C 1 26 ? -68.91300 -11.08100 49.91200 1.000 26.77281 25 VAL C O 1
ATOM 9457 N N . THR C 1 27 ? -69.81600 -8.99200 49.85400 1.000 41.97545 26 THR C N 1
ATOM 9458 C CA . THR C 1 27 ? -68.63800 -8.37800 49.20300 1.000 34.34627 26 THR C CA 1
ATOM 9459 C C . THR C 1 27 ? -67.42200 -8.59000 50.10500 1.000 46.98268 26 THR C C 1
ATOM 9460 O O . THR C 1 27 ? -66.35700 -8.99300 49.58600 1.000 36.37564 26 THR C O 1
ATOM 9464 N N . ARG C 1 28 ? -67.57800 -8.35800 51.40300 1.000 38.63268 27 ARG C N 1
ATOM 9465 C CA . ARG C 1 28 ? -66.43200 -8.49000 52.32300 1.000 31.97901 27 ARG C CA 1
ATOM 9466 C C . ARG C 1 28 ? -65.96200 -9.94600 52.31600 1.000 35.53189 27 ARG C C 1
ATOM 9467 O O . ARG C 1 28 ? -64.73800 -10.16200 52.23300 1.000 36.07857 27 ARG C O 1
ATOM 9475 N N . ALA C 1 29 ? -66.87200 -10.92000 52.36700 1.000 31.30387 28 ALA C N 1
ATOM 9476 C CA . ALA C 1 29 ? -66.46200 -12.34500 52.39300 1.000 35.14268 28 ALA C CA 1
ATOM 9477 C C . ALA C 1 29 ? -65.76700 -12.69800 51.07300 1.000 37.35268 28 ALA C C 1
ATOM 9478 O O . ALA C 1 29 ? -64.76700 -13.42700 51.10500 1.000 45.86268 28 ALA C O 1
ATOM 9480 N N . ALA C 1 30 ? -66.26500 -12.17300 49.95800 1.000 44.40463 29 ALA C N 1
ATOM 9481 C CA . ALA C 1 30 ? -65.67800 -12.42200 48.62800 1.000 29.94777 29 ALA C CA 1
ATOM 9482 C C . ALA C 1 30 ? -64.25900 -11.85100 48.59100 1.000 32.34920 29 ALA C C 1
ATOM 9483 O O . ALA C 1 30 ? -63.34500 -12.57600 48.13900 1.000 32.94397 29 ALA C O 1
ATOM 9485 N N . LEU C 1 31 ? -64.06900 -10.61000 49.04700 1.000 35.73586 30 LEU C N 1
ATOM 9486 C CA . LEU C 1 31 ? -62.72900 -9.96300 49.03600 1.000 33.36823 30 LEU C CA 1
ATOM 9487 C C . LEU C 1 31 ? -61.76900 -10.76800 49.90900 1.000 37.53268 30 LEU C C 1
ATOM 9488 O O . LEU C 1 31 ? -60.61800 -10.92400 49.50100 1.000 32.11268 30 LEU C O 1
ATOM 9493 N N . GLU C 1 32 ? -62.22200 -11.22000 51.07600 1.000 32.67659 31 GLU C N 1
ATOM 9494 C CA . GLU C 1 32 ? -61.34700 -11.92300 52.04100 1.000 34.47034 31 GLU C CA 1
ATOM 9495 C C . GLU C 1 32 ? -60.74300 -13.15400 51.35800 1.000 33.27493 31 GLU C C 1
ATOM 9496 O O . GLU C 1 32 ? -59.52900 -13.37800 51.52700 1.000 31.94539 31 GLU C O 1
ATOM 9502 N N . GLY C 1 33 ? -61.55600 -13.93000 50.64400 1.000 34.43678 32 GLY C N 1
ATOM 9503 C CA . GLY C 1 33 ? -61.11100 -15.17900 50.00200 1.000 42.00415 32 GLY C CA 1
ATOM 9504 C C . GLY C 1 33 ? -60.25600 -14.93400 48.77800 1.000 33.83140 32 GLY C C 1
ATOM 9505 O O . GLY C 1 33 ? -59.33300 -15.72100 48.53500 1.000 32.43579 32 GLY C O 1
ATOM 9506 N N . ARG C 1 34 ? -60.55200 -13.89500 48.01500 1.000 45.07138 33 ARG C N 1
ATOM 9507 C CA . ARG C 1 34 ? -59.72000 -13.55200 46.83700 1.000 43.41812 33 ARG C CA 1
ATOM 9508 C C . ARG C 1 34 ? -58.32800 -13.14000 47.31700 1.000 30.91268 33 ARG C C 1
ATOM 9509 O O . ARG C 1 34 ? -57.35500 -13.50400 46.66500 1.000 26.14268 33 ARG C O 1
ATOM 9517 N N . LEU C 1 35 ? -58.25300 -12.41700 48.42600 1.000 39.64389 34 LEU C N 1
ATOM 9518 C CA . LEU C 1 35 ? -56.95200 -11.94000 48.94800 1.000 31.02268 34 LEU C CA 1
ATOM 9519 C C . LEU C 1 35 ? -56.17100 -13.12800 49.50400 1.000 28.19619 34 LEU C C 1
ATOM 9520 O O . LEU C 1 35 ? -54.95000 -13.09900 49.47100 1.000 29.45268 34 LEU C O 1
ATOM 9525 N N . ALA C 1 36 ? -56.86200 -14.13600 50.00100 1.000 37.04993 35 ALA C N 1
ATOM 9526 C CA . ALA C 1 36 ? -56.23500 -15.35300 50.55100 1.000 36.10150 35 ALA C CA 1
ATOM 9527 C C . ALA C 1 36 ? -55.62200 -16.16300 49.40800 1.000 40.10268 35 ALA C C 1
ATOM 9528 O O . ALA C 1 36 ? -54.50200 -16.69100 49.58100 1.000 42.25320 35 ALA C O 1
ATOM 9530 N N . LEU C 1 37 ? -56.31500 -16.26100 48.27400 1.000 37.05217 36 LEU C N 1
ATOM 9531 C CA . LEU C 1 37 ? -55.75800 -16.95800 47.08900 1.000 37.77520 36 LEU C CA 1
ATOM 9532 C C . LEU C 1 37 ? -54.55300 -16.16100 46.57300 1.000 39.75835 36 LEU C C 1
ATOM 9533 O O . LEU C 1 37 ? -53.55800 -16.75800 46.16400 1.000 42.70656 36 LEU C O 1
ATOM 9538 N N . PHE C 1 38 ? -54.63200 -14.84100 46.59000 1.000 28.30461 37 PHE C N 1
ATOM 9539 C CA . PHE C 1 38 ? -53.52900 -13.97900 46.11500 1.000 32.92268 37 PHE C CA 1
ATOM 9540 C C . PHE C 1 38 ? -52.30100 -14.21500 46.99400 1.000 40.23268 37 PHE C C 1
ATOM 9541 O O . PHE C 1 38 ? -51.17400 -14.31600 46.47500 1.000 37.89268 37 PHE C O 1
ATOM 9549 N N . ALA C 1 39 ? -52.50100 -14.25000 48.30200 1.000 34.24843 38 ALA C N 1
ATOM 9550 C CA . ALA C 1 39 ? -51.40300 -14.39800 49.27800 1.000 31.25933 38 ALA C CA 1
ATOM 9551 C C . ALA C 1 39 ? -50.80400 -15.79000 49.11100 1.000 28.75532 38 ALA C C 1
ATOM 9552 O O . ALA C 1 39 ? -49.57900 -15.92800 49.25000 1.000 32.54268 38 ALA C O 1
ATOM 9554 N N . ALA C 1 40 ? -51.64500 -16.77800 48.81900 1.000 26.79700 39 ALA C N 1
ATOM 9555 C CA . ALA C 1 40 ? -51.20300 -18.17200 48.62600 1.000 50.31268 39 ALA C CA 1
ATOM 9556 C C . ALA C 1 40 ? -50.39800 -18.25600 47.33300 1.000 42.52268 39 ALA C C 1
ATOM 9557 O O . ALA C 1 40 ? -49.52700 -19.14300 47.24000 1.000 42.90268 39 ALA C O 1
ATOM 9559 N N . ARG C 1 41 ? -50.71500 -17.41800 46.34900 1.000 38.89419 40 ARG C N 1
ATOM 9560 C CA . ARG C 1 41 ? -49.96100 -17.41200 45.07900 1.000 33.43800 40 ARG C CA 1
ATOM 9561 C C . ARG C 1 41 ? -48.63400 -16.69900 45.28600 1.000 38.30630 40 ARG C C 1
ATOM 9562 O O . ARG C 1 41 ? -47.61100 -17.27000 44.86300 1.000 57.30268 40 ARG C O 1
ATOM 9570 N N . LEU C 1 42 ? -48.63300 -15.54100 45.95600 1.000 35.47268 41 LEU C N 1
ATOM 9571 C CA . LEU C 1 42 ? -47.38900 -14.78300 46.25700 1.000 37.96670 41 LEU C CA 1
ATOM 9572 C C . LEU C 1 42 ? -46.42300 -15.64100 47.07600 1.000 38.74384 41 LEU C C 1
ATOM 9573 O O . LEU C 1 42 ? -45.22000 -15.32200 47.07300 1.000 55.07268 41 LEU C O 1
ATOM 9578 N N . ALA C 1 43 ? -46.91300 -16.70500 47.71400 1.000 42.78963 42 ALA C N 1
ATOM 9579 C CA . ALA C 1 43 ? -46.10400 -17.47800 48.67900 1.000 44.18268 42 ALA C CA 1
ATOM 9580 C C . ALA C 1 43 ? -45.57000 -18.77500 48.07100 1.000 41.41965 42 ALA C C 1
ATOM 9581 O O . ALA C 1 43 ? -44.55300 -19.24500 48.61000 1.000 40.56268 42 ALA C O 1
ATOM 9583 N N . ARG C 1 44 ? -46.21700 -19.34800 47.05800 1.000 43.08268 43 ARG C N 1
ATOM 9584 C CA . ARG C 1 44 ? -45.80100 -20.67700 46.51900 1.000 48.97775 43 ARG C CA 1
ATOM 9585 C C . ARG C 1 44 ? -44.64400 -20.52200 45.52700 1.000 43.61408 43 ARG C C 1
ATOM 9586 O O . ARG C 1 44 ? -43.89500 -21.48000 45.34300 1.000 43.80306 43 ARG C O 1
ATOM 9594 N N . HIS C 1 45 ? -44.47700 -19.35100 44.92600 1.000 48.10214 44 HIS C N 1
ATOM 9595 C CA . HIS C 1 45 ? -43.46700 -19.16200 43.85800 1.000 50.65856 44 HIS C CA 1
ATOM 9596 C C . HIS C 1 45 ? -42.72700 -17.84400 44.06500 1.000 40.21193 44 HIS C C 1
ATOM 9597 O O . HIS C 1 45 ? -42.87300 -17.23900 45.12800 1.000 50.42268 44 HIS C O 1
ATOM 9604 N N . SER C 1 46 ? -41.91000 -17.45300 43.10100 1.000 44.55213 45 SER C N 1
ATOM 9605 C CA . SER C 1 46 ? -41.17700 -16.16900 43.14700 1.000 43.80848 45 SER C CA 1
ATOM 9606 C C . SER C 1 46 ? -42.04300 -15.09500 42.49300 1.000 42.16587 45 SER C C 1
ATOM 9607 O O . SER C 1 46 ? -42.80300 -15.42900 41.55700 1.000 52.02941 45 SER C O 1
ATOM 9610 N N . GLU C 1 47 ? -41.88800 -13.83600 42.93400 1.000 34.33981 46 GLU C N 1
ATOM 9611 C CA . GLU C 1 47 ? -42.65200 -12.67900 42.41600 1.000 36.25794 46 GLU C CA 1
ATOM 9612 C C . GLU C 1 47 ? -42.54200 -12.61900 40.88800 1.000 42.35268 46 GLU C C 1
ATOM 9613 O O . GLU C 1 47 ? -43.53400 -12.27600 40.25000 1.000 48.80268 46 GLU C O 1
ATOM 9619 N N . ALA C 1 48 ? -41.40300 -12.98500 40.33800 1.000 39.26790 47 ALA C N 1
ATOM 9620 C CA . ALA C 1 48 ? -41.15700 -12.93000 38.88000 1.000 38.19268 47 ALA C CA 1
ATOM 9621 C C . ALA C 1 48 ? -42.12000 -13.87200 38.14700 1.000 36.35400 47 ALA C C 1
ATOM 9622 O O . ALA C 1 48 ? -42.69100 -13.47300 37.13700 1.000 34.33403 47 ALA C O 1
ATOM 9624 N N . GLU C 1 49 ? -42.27000 -15.07000 38.64000 1.000 46.68353 48 GLU C N 1
ATOM 9625 C CA . GLU C 1 49 ? -43.13700 -16.10100 38.02200 1.000 41.99445 48 GLU C CA 1
ATOM 9626 C C . GLU C 1 49 ? -44.58400 -15.64700 38.19500 1.000 47.16268 48 GLU C C 1
ATOM 9627 O O . GLU C 1 49 ? -45.32700 -15.60200 37.19700 1.000 53.50268 48 GLU C O 1
ATOM 9633 N N . VAL C 1 50 ? -44.96700 -15.27700 39.42800 1.000 38.56560 49 VAL C N 1
ATOM 9634 C CA . VAL C 1 50 ? -46.34900 -14.81100 39.73700 1.000 40.01562 49 VAL C CA 1
ATOM 9635 C C . VAL C 1 50 ? -46.69400 -13.64700 38.80500 1.000 38.44829 49 VAL C C 1
ATOM 9636 O O . VAL C 1 50 ? -47.79800 -13.62900 38.26400 1.000 36.32642 49 VAL C O 1
ATOM 9640 N N . ALA C 1 51 ? -45.74700 -12.74200 38.58100 1.000 51.90594 50 ALA C N 1
ATOM 9641 C CA . ALA C 1 51 ? -45.96900 -11.54800 37.74600 1.000 32.30907 50 ALA C CA 1
ATOM 9642 C C . ALA C 1 51 ? -46.18500 -11.98100 36.29500 1.000 31.46544 50 ALA C C 1
ATOM 9643 O O . ALA C 1 51 ? -46.93200 -11.29100 35.58200 1.000 27.81308 50 ALA C O 1
ATOM 9645 N N . ALA C 1 52 ? -45.57000 -13.08500 35.87500 1.000 33.77584 51 ALA C N 1
ATOM 9646 C CA . ALA C 1 52 ? -45.65600 -13.57600 34.48200 1.000 43.77268 51 ALA C CA 1
ATOM 9647 C C . ALA C 1 52 ? -46.75800 -14.62400 34.32100 1.000 41.34179 51 ALA C C 1
ATOM 9648 O O . ALA C 1 52 ? -47.06000 -14.96600 33.17100 1.000 40.72268 51 ALA C O 1
ATOM 9650 N N . THR C 1 53 ? -47.33200 -15.12900 35.40500 1.000 42.62268 52 THR C N 1
ATOM 9651 C CA . THR C 1 53 ? -48.30400 -16.25100 35.33100 1.000 44.32049 52 THR C CA 1
ATOM 9652 C C . THR C 1 53 ? -49.69500 -15.84900 35.82800 1.000 50.48819 52 THR C C 1
ATOM 9653 O O . THR C 1 53 ? -50.65000 -16.49600 35.40400 1.000 52.35268 52 THR C O 1
ATOM 9657 N N . ILE C 1 54 ? -49.81200 -14.85800 36.70700 1.000 48.74268 53 ILE C N 1
ATOM 9658 C CA . ILE C 1 54 ? -51.09900 -14.57200 37.39000 1.000 35.28888 53 ILE C CA 1
ATOM 9659 C C . ILE C 1 54 ? -52.04700 -13.92600 36.38700 1.000 48.84268 53 ILE C C 1
ATOM 9660 O O . ILE C 1 54 ? -51.62300 -13.02900 35.63400 1.000 39.73823 53 ILE C O 1
ATOM 9665 N N . ASP C 1 55 ? -53.29900 -14.37200 36.38700 1.000 35.29750 54 ASP C N 1
ATOM 9666 C CA . ASP C 1 55 ? -54.34700 -13.81700 35.49800 1.000 38.81268 54 ASP C CA 1
ATOM 9667 C C . ASP C 1 55 ? -54.55500 -12.34600 35.85700 1.000 45.07536 54 ASP C C 1
ATOM 9668 O O . ASP C 1 55 ? -54.93700 -12.01900 36.98200 1.000 41.95793 54 ASP C O 1
ATOM 9673 N N . PRO C 1 56 ? -54.33800 -11.40100 34.91700 1.000 37.74673 55 PRO C N 1
ATOM 9674 C CA . PRO C 1 56 ? -54.64800 -9.99200 35.18900 1.000 35.62755 55 PRO C CA 1
ATOM 9675 C C . PRO C 1 56 ? -56.12100 -9.77100 35.58500 1.000 33.81061 55 PRO C C 1
ATOM 9676 O O . PRO C 1 56 ? -56.42400 -8.85700 36.33800 1.000 40.25268 55 PRO C O 1
ATOM 9680 N N . GLY C 1 57 ? -57.02600 -10.61200 35.08900 1.000 26.33184 56 GLY C N 1
ATOM 9681 C CA . GLY C 1 57 ? -58.45000 -10.52000 35.43100 1.000 28.94884 56 GLY C CA 1
ATOM 9682 C C . GLY C 1 57 ? -58.64600 -10.81700 36.89500 1.000 34.63288 56 GLY C C 1
ATOM 9683 O O . GLY C 1 57 ? -59.53100 -10.22300 37.51400 1.000 33.45272 56 GLY C O 1
ATOM 9684 N N . PHE C 1 58 ? -57.83800 -11.71300 37.44400 1.000 36.61925 57 PHE C N 1
ATOM 9685 C CA . PHE C 1 58 ? -57.92200 -12.03700 38.88400 1.000 33.62519 57 PHE C CA 1
ATOM 9686 C C . PHE C 1 58 ? -57.61300 -10.77000 39.68600 1.000 32.21268 57 PHE C C 1
ATOM 9687 O O . PHE C 1 58 ? -58.35000 -10.46200 40.65200 1.000 31.28270 57 PHE C O 1
ATOM 9695 N N . LEU C 1 59 ? -56.60600 -10.00900 39.27100 1.000 32.58490 58 LEU C N 1
ATOM 9696 C CA . LEU C 1 59 ? -56.21500 -8.76700 40.00100 1.000 30.44268 58 LEU C CA 1
ATOM 9697 C C . LEU C 1 59 ? -57.29400 -7.69200 39.80400 1.000 36.50268 58 LEU C C 1
ATOM 9698 O O . LEU C 1 59 ? -57.63600 -7.00400 40.78300 1.000 28.36268 58 LEU C O 1
ATOM 9703 N N . LEU C 1 60 ? -57.85600 -7.58100 38.60500 1.000 28.22268 59 LEU C N 1
ATOM 9704 C CA . LEU C 1 60 ? -58.99900 -6.66400 38.36500 1.000 27.55233 59 LEU C CA 1
ATOM 9705 C C . LEU C 1 60 ? -60.16200 -7.04000 39.28200 1.000 32.32611 59 LEU C C 1
ATOM 9706 O O . LEU C 1 60 ? -60.81400 -6.13000 39.77600 1.000 33.83422 59 LEU C O 1
ATOM 9711 N N . ASP C 1 61 ? -60.44900 -8.32400 39.46700 1.000 60.13004 60 ASP C N 1
ATOM 9712 C CA . ASP C 1 61 ? -61.58200 -8.77200 40.32200 1.000 38.17586 60 ASP C CA 1
ATOM 9713 C C . ASP C 1 61 ? -61.32400 -8.32500 41.76100 1.000 32.43268 60 ASP C C 1
ATOM 9714 O O . ASP C 1 61 ? -62.29000 -7.93500 42.46300 1.000 36.99541 60 ASP C O 1
ATOM 9719 N N . ILE C 1 62 ? -60.07300 -8.37100 42.20500 1.000 24.13283 61 ILE C N 1
ATOM 9720 C CA . ILE C 1 62 ? -59.74700 -7.88900 43.57300 1.000 28.05843 61 ILE C CA 1
ATOM 9721 C C . ILE C 1 62 ? -59.96700 -6.37400 43.64300 1.000 31.50268 61 ILE C C 1
ATOM 9722 O O . ILE C 1 62 ? -60.56200 -5.90900 44.62600 1.000 30.08268 61 ILE C O 1
ATOM 9727 N N . LEU C 1 63 ? -59.53800 -5.61500 42.64200 1.000 35.81605 62 LEU C N 1
ATOM 9728 C CA . LEU C 1 63 ? -59.75900 -4.13900 42.66400 1.000 23.76386 62 LEU C CA 1
ATOM 9729 C C . LEU C 1 63 ? -61.27100 -3.86300 42.67100 1.000 33.04268 62 LEU C C 1
ATOM 9730 O O . LEU C 1 63 ? -61.73000 -2.96100 43.39200 1.000 39.54268 62 LEU C O 1
ATOM 9735 N N . ASP C 1 64 ? -62.02300 -4.65700 41.92000 1.000 35.10509 63 ASP C N 1
ATOM 9736 C CA . ASP C 1 64 ? -63.49600 -4.56200 41.84800 1.000 40.20306 63 ASP C CA 1
ATOM 9737 C C . ASP C 1 64 ? -64.08100 -4.66200 43.25600 1.000 35.37689 63 ASP C C 1
ATOM 9738 O O . ASP C 1 64 ? -64.81200 -3.73100 43.68700 1.000 37.77268 63 ASP C O 1
ATOM 9743 N N . LEU C 1 65 ? -63.79400 -5.75600 43.95700 1.000 36.66992 64 LEU C N 1
ATOM 9744 C CA . LEU C 1 65 ? -64.38200 -5.95900 45.30600 1.000 33.23268 64 LEU C CA 1
ATOM 9745 C C . LEU C 1 65 ? -63.86400 -4.85900 46.23400 1.000 33.36755 64 LEU C C 1
ATOM 9746 O O . LEU C 1 65 ? -64.65500 -4.28400 46.97400 1.000 38.23268 64 LEU C O 1
ATOM 9751 N N . LEU C 1 66 ? -62.57900 -4.53800 46.16000 1.000 37.82268 65 LEU C N 1
ATOM 9752 C CA . LEU C 1 66 ? -61.96600 -3.53100 47.06800 1.000 28.13843 65 LEU C CA 1
ATOM 9753 C C . LEU C 1 66 ? -62.77600 -2.23600 47.01000 1.000 40.39268 65 LEU C C 1
ATOM 9754 O O . LEU C 1 66 ? -63.16100 -1.73700 48.08000 1.000 36.76268 65 LEU C O 1
ATOM 9759 N N . TYR C 1 67 ? -63.06400 -1.71100 45.82500 1.000 26.03841 66 TYR C N 1
ATOM 9760 C CA . TYR C 1 67 ? -63.70300 -0.37400 45.72800 1.000 34.42572 66 TYR C CA 1
ATOM 9761 C C . TYR C 1 67 ? -65.21800 -0.48200 45.61900 1.000 26.25975 66 TYR C C 1
ATOM 9762 O O . TYR C 1 67 ? -65.87600 0.52000 45.38900 1.000 40.42268 66 TYR C O 1
ATOM 9771 N N . SER C 1 68 ? -65.75600 -1.66600 45.82700 1.000 36.77268 67 SER C N 1
ATOM 9772 C CA . SER C 1 68 ? -67.18600 -1.86700 46.13600 1.000 36.29268 67 SER C CA 1
ATOM 9773 C C . SER C 1 68 ? -67.44900 -1.76700 47.64600 1.000 39.02901 67 SER C C 1
ATOM 9774 O O . SER C 1 68 ? -68.61900 -1.69200 48.03300 1.000 47.99268 67 SER C O 1
ATOM 9777 N N . LEU C 1 69 ? -66.42500 -1.85100 48.48900 1.000 34.59268 68 LEU C N 1
ATOM 9778 C CA . LEU C 1 69 ? -66.59500 -1.64100 49.95600 1.000 43.14353 68 LEU C CA 1
ATOM 9779 C C . LEU C 1 69 ? -66.36900 -0.16600 50.28700 1.000 43.77052 68 LEU C C 1
ATOM 9780 O O . LEU C 1 69 ? -65.42800 0.44100 49.77100 1.000 54.95268 68 LEU C O 1
ATOM 9785 N N . PRO C 1 70 ? -67.16700 0.44000 51.19100 1.000 51.57268 69 PRO C N 1
ATOM 9786 C CA . PRO C 1 70 ? -66.88900 1.79200 51.67900 1.000 43.60268 69 PRO C CA 1
ATOM 9787 C C . PRO C 1 70 ? -65.56800 1.89000 52.45400 1.000 39.22268 69 PRO C C 1
ATOM 9788 O O . PRO C 1 70 ? -65.24800 1.01200 53.19300 1.000 48.25268 69 PRO C O 1
ATOM 9792 N N . ALA C 1 71 ? -64.83800 2.97800 52.26200 1.000 42.83268 70 ALA C N 1
ATOM 9793 C CA . ALA C 1 71 ? -63.53400 3.22500 52.92600 1.000 50.15120 70 ALA C CA 1
ATOM 9794 C C . ALA C 1 71 ? -63.64500 2.94700 54.43000 1.000 45.40269 70 ALA C C 1
ATOM 9795 O O . ALA C 1 71 ? -62.68900 2.38200 55.00400 1.000 51.61268 70 ALA C O 1
ATOM 9797 N N . ALA C 1 72 ? -64.74300 3.36100 55.05600 1.000 42.69019 71 ALA C N 1
ATOM 9798 C CA . ALA C 1 72 ? -64.94900 3.17800 56.51200 1.000 41.58559 71 ALA C CA 1
ATOM 9799 C C . ALA C 1 72 ? -64.88500 1.68200 56.85200 1.000 50.41268 71 ALA C C 1
ATOM 9800 O O . ALA C 1 72 ? -64.16600 1.29300 57.80700 1.000 45.53108 71 ALA C O 1
ATOM 9802 N N . LEU C 1 73 ? -65.58300 0.85100 56.08800 1.000 44.39268 72 LEU C N 1
ATOM 9803 C CA . LEU C 1 73 ? -65.59400 -0.60600 56.34700 1.000 41.29536 72 LEU C CA 1
ATOM 9804 C C . LEU C 1 73 ? -64.20000 -1.17100 56.08300 1.000 57.52268 72 LEU C C 1
ATOM 9805 O O . LEU C 1 73 ? -63.68200 -1.91300 56.94000 1.000 39.87437 72 LEU C O 1
ATOM 9810 N N . ARG C 1 74 ? -63.57100 -0.73900 54.98900 1.000 48.75268 73 ARG C N 1
ATOM 9811 C CA . ARG C 1 74 ? -62.17800 -1.12500 54.63400 1.000 41.71622 73 ARG C CA 1
ATOM 9812 C C . ARG C 1 74 ? -61.27300 -0.90300 55.85300 1.000 49.69268 73 ARG C C 1
ATOM 9813 O O . ARG C 1 74 ? -60.59700 -1.83600 56.26400 1.000 45.52756 73 ARG C O 1
ATOM 9821 N N . GLU C 1 75 ? -61.29700 0.31100 56.41200 1.000 46.80974 74 GLU C N 1
ATOM 9822 C CA . GLU C 1 75 ? -60.41000 0.70700 57.53000 1.000 57.60276 74 GLU C CA 1
ATOM 9823 C C . GLU C 1 75 ? -60.75400 -0.09500 58.78800 1.000 38.89669 74 GLU C C 1
ATOM 9824 O O . GLU C 1 75 ? -59.90900 -0.11100 59.68300 1.000 33.52754 74 GLU C O 1
ATOM 9830 N N . ALA C 1 76 ? -61.93500 -0.75500 58.89900 1.000 38.75456 75 ALA C N 1
ATOM 9831 C CA . ALA C 1 76 ? -62.29200 -1.53700 60.11200 1.000 38.67268 75 ALA C CA 1
ATOM 9832 C C . ALA C 1 76 ? -62.11000 -3.04300 59.87400 1.000 64.14268 75 ALA C C 1
ATOM 9833 O O . ALA C 1 76 ? -62.41000 -3.82400 60.79100 1.000 31.40108 75 ALA C O 1
ATOM 9835 N N . LEU C 1 77 ? -61.64500 -3.44500 58.69100 1.000 40.95194 76 LEU C N 1
ATOM 9836 C CA . LEU C 1 77 ? -61.38000 -4.87800 58.38400 1.000 42.29268 76 LEU C CA 1
ATOM 9837 C C . LEU C 1 77 ? -60.30800 -5.42200 59.33300 1.000 36.49364 76 LEU C C 1
ATOM 9838 O O . LEU C 1 77 ? -59.41000 -4.69900 59.76000 1.000 44.29268 76 LEU C O 1
ATOM 9843 N N . PRO C 1 78 ? -60.31800 -6.73600 59.63600 1.000 40.30452 77 PRO C N 1
ATOM 9844 C CA . PRO C 1 78 ? -59.26000 -7.34000 60.44100 1.000 47.85420 77 PRO C CA 1
ATOM 9845 C C . PRO C 1 78 ? -57.85900 -7.10000 59.86500 1.000 46.69268 77 PRO C C 1
ATOM 9846 O O . PRO C 1 78 ? -57.72200 -6.87300 58.66000 1.000 54.83268 77 PRO C O 1
ATOM 9850 N N . ALA C 1 79 ? -56.83500 -7.21200 60.71200 1.000 43.96268 78 ALA C N 1
ATOM 9851 C CA . ALA C 1 79 ? -55.44800 -6.84900 60.34100 1.000 42.04070 78 ALA C CA 1
ATOM 9852 C C . ALA C 1 79 ? -54.92300 -7.80800 59.27100 1.000 57.44268 78 ALA C C 1
ATOM 9853 O O . ALA C 1 79 ? -54.17700 -7.35600 58.40800 1.000 41.45268 78 ALA C O 1
ATOM 9855 N N . GLU C 1 80 ? -55.28800 -9.05800 59.31400 1.000 47.03825 79 GLU C N 1
ATOM 9856 C CA . GLU C 1 80 ? -54.89200 -10.09000 58.32200 1.000 50.75466 79 GLU C CA 1
ATOM 9857 C C . GLU C 1 80 ? -55.31100 -9.64100 56.91300 1.000 49.12255 79 GLU C C 1
ATOM 9858 O O . GLU C 1 80 ? -54.46300 -9.68000 55.97900 1.000 54.60268 79 GLU C O 1
ATOM 9864 N N . VAL C 1 81 ? -56.57100 -9.21300 56.78800 1.000 42.61543 80 VAL C N 1
ATOM 9865 C CA . VAL C 1 81 ? -57.10200 -8.82600 55.45600 1.000 40.78815 80 VAL C CA 1
ATOM 9866 C C . VAL C 1 81 ? -56.36400 -7.56300 55.01200 1.000 36.96371 80 VAL C C 1
ATOM 9867 O O . VAL C 1 81 ? -55.97700 -7.49300 53.82000 1.000 39.64268 80 VAL C O 1
ATOM 9871 N N . GLN C 1 82 ? -56.13000 -6.62000 55.92000 1.000 28.77853 81 GLN C N 1
ATOM 9872 C CA . GLN C 1 82 ? -55.46300 -5.35600 55.50800 1.000 45.50268 81 GLN C CA 1
ATOM 9873 C C . GLN C 1 82 ? -54.01200 -5.64000 55.11800 1.000 31.77245 81 GLN C C 1
ATOM 9874 O O . GLN C 1 82 ? -53.50100 -4.93700 54.25100 1.000 38.47268 81 GLN C O 1
ATOM 9880 N N . ALA C 1 83 ? -53.36800 -6.62000 55.74000 1.000 34.97270 82 ALA C N 1
ATOM 9881 C CA . ALA C 1 83 ? -51.97600 -7.00000 55.41300 1.000 29.50268 82 ALA C CA 1
ATOM 9882 C C . ALA C 1 83 ? -51.96500 -7.56300 53.99500 1.000 36.51268 82 ALA C C 1
ATOM 9883 O O . ALA C 1 83 ? -51.06100 -7.22400 53.21000 1.000 35.51268 82 ALA C O 1
ATOM 9885 N N . ARG C 1 84 ? -52.96100 -8.36400 53.64700 1.000 26.99271 83 ARG C N 1
ATOM 9886 C CA . ARG C 1 84 ? -53.04600 -8.90600 52.27300 1.000 27.09090 83 ARG C CA 1
ATOM 9887 C C . ARG C 1 84 ? -53.37800 -7.79100 51.27600 1.000 33.15268 83 ARG C C 1
ATOM 9888 O O . ARG C 1 84 ? -52.86600 -7.82800 50.15800 1.000 28.34631 83 ARG C O 1
ATOM 9896 N N . ILE C 1 85 ? -54.16800 -6.80800 51.67200 1.000 35.82832 84 ILE C N 1
ATOM 9897 C CA . ILE C 1 85 ? -54.42900 -5.62500 50.80600 1.000 18.11301 84 ILE C CA 1
ATOM 9898 C C . ILE C 1 85 ? -53.11200 -4.88300 50.56400 1.000 20.93278 84 ILE C C 1
ATOM 9899 O O . ILE C 1 85 ? -52.87100 -4.45900 49.43000 1.000 30.85268 84 ILE C O 1
ATOM 9904 N N . ALA C 1 86 ? -52.27900 -4.72300 51.58400 1.000 35.18268 85 ALA C N 1
ATOM 9905 C CA . ALA C 1 86 ? -50.99400 -3.99100 51.46400 1.000 19.20272 85 ALA C CA 1
ATOM 9906 C C . ALA C 1 86 ? -50.04000 -4.78100 50.55800 1.000 33.70268 85 ALA C C 1
ATOM 9907 O O . ALA C 1 86 ? -49.37000 -4.16100 49.71300 1.000 25.56268 85 ALA C O 1
ATOM 9909 N N . LEU C 1 87 ? -50.00600 -6.10600 50.70000 1.000 49.68032 86 LEU C N 1
ATOM 9910 C CA . LEU C 1 87 ? -49.19800 -6.98800 49.82000 1.000 27.20268 86 LEU C CA 1
ATOM 9911 C C . LEU C 1 87 ? -49.67300 -6.82400 48.37700 1.000 24.02301 86 LEU C C 1
ATOM 9912 O O . LEU C 1 87 ? -48.82000 -6.64800 47.49400 1.000 34.11268 86 LEU C O 1
ATOM 9917 N N . PHE C 1 88 ? -50.97900 -6.89700 48.14800 1.000 27.15566 87 PHE C N 1
ATOM 9918 C CA . PHE C 1 88 ? -51.60600 -6.69900 46.81400 1.000 30.45182 87 PHE C CA 1
ATOM 9919 C C . PHE C 1 88 ? -51.12600 -5.37200 46.21700 1.000 25.65694 87 PHE C C 1
ATOM 9920 O O . PHE C 1 88 ? -50.63300 -5.34400 45.08400 1.000 34.97879 87 PHE C O 1
ATOM 9928 N N . GLU C 1 89 ? -51.27000 -4.28700 46.96900 1.000 29.76268 88 GLU C N 1
ATOM 9929 C CA . GLU C 1 89 ? -50.96400 -2.93200 46.44100 1.000 33.23545 88 GLU C CA 1
ATOM 9930 C C . GLU C 1 89 ? -49.46400 -2.82100 46.16100 1.000 29.00315 88 GLU C C 1
ATOM 9931 O O . GLU C 1 89 ? -49.10100 -2.23900 45.13200 1.000 25.97201 88 GLU C O 1
ATOM 9937 N N . ALA C 1 90 ? -48.62200 -3.37400 47.02800 1.000 32.71202 89 ALA C N 1
ATOM 9938 C CA . ALA C 1 90 ? -47.15500 -3.29900 46.84500 1.000 38.57268 89 ALA C CA 1
ATOM 9939 C C . ALA C 1 90 ? -46.79000 -4.04700 45.55800 1.000 27.62575 89 ALA C C 1
ATOM 9940 O O . ALA C 1 90 ? -46.02300 -3.50200 44.73000 1.000 36.16268 89 ALA C O 1
ATOM 9942 N N . PHE C 1 91 ? -47.35100 -5.24000 45.38900 1.000 25.88268 90 PHE C N 1
ATOM 9943 C CA . PHE C 1 91 ? -47.04200 -6.11200 44.23500 1.000 21.98170 90 PHE C CA 1
ATOM 9944 C C . PHE C 1 91 ? -47.41300 -5.37200 42.95200 1.000 30.78268 90 PHE C C 1
ATOM 9945 O O . PHE C 1 91 ? -46.54300 -5.23200 42.07200 1.000 32.28853 90 PHE C O 1
ATOM 9953 N N . LEU C 1 92 ? -48.62800 -4.83100 42.88500 1.000 28.37272 91 LEU C N 1
ATOM 9954 C CA . LEU C 1 92 ? -49.08700 -4.10800 41.67300 1.000 29.36039 91 LEU C CA 1
ATOM 9955 C C . LEU C 1 92 ? -48.20800 -2.89200 41.42700 1.000 25.05945 91 LEU C C 1
ATOM 9956 O O . LEU C 1 92 ? -47.85800 -2.64600 40.27300 1.000 44.51268 91 LEU C O 1
ATOM 9961 N N . ALA C 1 93 ? -47.84200 -2.15600 42.46100 1.000 28.82420 92 ALA C N 1
ATOM 9962 C CA . ALA C 1 93 ? -47.02900 -0.93500 42.27000 1.000 31.82268 92 ALA C CA 1
ATOM 9963 C C . ALA C 1 93 ? -45.71200 -1.34600 41.61900 1.000 28.71556 92 ALA C C 1
ATOM 9964 O O . ALA C 1 93 ? -45.30100 -0.70600 40.64100 1.000 28.34335 92 ALA C O 1
ATOM 9966 N N . ARG C 1 94 ? -45.13200 -2.43400 42.06300 1.000 27.53273 93 ARG C N 1
ATOM 9967 C CA . ARG C 1 94 ? -43.81300 -2.88500 41.58400 1.000 31.58268 93 ARG C CA 1
ATOM 9968 C C . ARG C 1 94 ? -43.88400 -3.37500 40.13500 1.000 43.45268 93 ARG C C 1
ATOM 9969 O O . ARG C 1 94 ? -42.92400 -3.12800 39.39800 1.000 34.11268 93 ARG C O 1
ATOM 9977 N N . TYR C 1 95 ? -44.96100 -4.06600 39.76600 1.000 30.72255 94 TYR C N 1
ATOM 9978 C CA . TYR C 1 95 ? -44.98800 -4.75900 38.45800 1.000 30.88133 94 TYR C CA 1
ATOM 9979 C C . TYR C 1 95 ? -45.95100 -4.09400 37.49000 1.000 31.79854 94 TYR C C 1
ATOM 9980 O O . TYR C 1 95 ? -46.34800 -4.74000 36.53000 1.000 41.77268 94 TYR C O 1
ATOM 9989 N N . ALA C 1 96 ? -46.24900 -2.81700 37.68700 1.000 39.17569 95 ALA C N 1
ATOM 9990 C CA . ALA C 1 96 ? -47.23000 -2.10800 36.83900 1.000 44.90268 95 ALA C CA 1
ATOM 9991 C C . ALA C 1 96 ? -46.77400 -2.12600 35.37100 1.000 43.76422 95 ALA C C 1
ATOM 9992 O O . ALA C 1 96 ? -47.64800 -2.14300 34.47700 1.000 37.08268 95 ALA C O 1
ATOM 9994 N N . ASP C 1 97 ? -45.46400 -2.16200 35.12400 1.000 54.03268 96 ASP C N 1
ATOM 9995 C CA . ASP C 1 97 ? -44.89800 -2.07000 33.75300 1.000 43.59111 96 ASP C CA 1
ATOM 9996 C C . ASP C 1 97 ? -44.58700 -3.45200 33.17900 1.000 44.47268 96 ASP C C 1
ATOM 9997 O O . ASP C 1 97 ? -44.13000 -3.50900 32.02700 1.000 44.45233 96 ASP C O 1
ATOM 10002 N N . HIS C 1 98 ? -44.77400 -4.52100 33.95000 1.000 45.42418 97 HIS C N 1
ATOM 10003 C CA . HIS C 1 98 ? -44.62000 -5.90600 33.43900 1.000 36.20676 97 HIS C CA 1
ATOM 10004 C C . HIS C 1 98 ? -45.61700 -6.12600 32.30800 1.000 43.50268 97 HIS C C 1
ATOM 10005 O O . HIS C 1 98 ? -46.79200 -5.80100 32.43200 1.000 48.68268 97 HIS C O 1
ATOM 10012 N N . PRO C 1 99 ? -45.18900 -6.69300 31.16000 1.000 43.52268 98 PRO C N 1
ATOM 10013 C CA . PRO C 1 99 ? -46.09900 -6.91000 30.03600 1.000 50.07268 98 PRO C CA 1
ATOM 10014 C C . PRO C 1 99 ? -47.39000 -7.63900 30.43600 1.000 69.54268 98 PRO C C 1
ATOM 10015 O O . PRO C 1 99 ? -48.43000 -7.31000 29.90800 1.000 44.23268 98 PRO C O 1
ATOM 10019 N N . ASN C 1 100 ? -47.30100 -8.59100 31.36200 1.000 40.40282 99 ASN C N 1
ATOM 10020 C CA . ASN C 1 100 ? -48.48000 -9.37800 31.80700 1.000 42.07478 99 ASN C CA 1
ATOM 10021 C C . ASN C 1 100 ? -49.47000 -8.48200 32.56700 1.000 39.92465 99 ASN C C 1
ATOM 10022 O O . ASN C 1 100 ? -50.68200 -8.65600 32.43300 1.000 60.06268 99 ASN C O 1
ATOM 10027 N N . LEU C 1 101 ? -48.96500 -7.53300 33.34100 1.000 42.77269 100 LEU C N 1
ATOM 10028 C CA . LEU C 1 101 ? -49.77700 -6.75600 34.31400 1.000 44.38536 100 LEU C CA 1
ATOM 10029 C C . LEU C 1 101 ? -49.98900 -5.32400 33.84800 1.000 40.93296 100 LEU C C 1
ATOM 10030 O O . LEU C 1 101 ? -50.66900 -4.60200 34.57300 1.000 43.40292 100 LEU C O 1
ATOM 10035 N N . ALA C 1 102 ? -49.50600 -4.94800 32.66600 1.000 43.03828 101 ALA C N 1
ATOM 10036 C CA . ALA C 1 102 ? -49.48100 -3.52900 32.23600 1.000 48.20268 101 ALA C CA 1
ATOM 10037 C C . ALA C 1 102 ? -50.89300 -2.92600 32.29100 1.000 36.69268 101 ALA C C 1
ATOM 10038 O O . ALA C 1 102 ? -51.03300 -1.76400 32.70600 1.000 48.32268 101 ALA C O 1
ATOM 10040 N N . LEU C 1 103 ? -51.90400 -3.64800 31.81500 1.000 41.69268 102 LEU C N 1
ATOM 10041 C CA . LEU C 1 103 ? -53.29100 -3.13000 31.78700 1.000 44.05157 102 LEU C CA 1
ATOM 10042 C C . LEU C 1 103 ? -53.76700 -2.88500 33.22800 1.000 51.57268 102 LEU C C 1
ATOM 10043 O O . LEU C 1 103 ? -54.30300 -1.78000 33.51700 1.000 43.11268 102 LEU C O 1
ATOM 10048 N N . VAL C 1 104 ? -53.58300 -3.86300 34.11300 1.000 40.79051 103 VAL C N 1
ATOM 10049 C CA . VAL C 1 104 ? -54.07500 -3.72400 35.51000 1.000 36.25637 103 VAL C CA 1
ATOM 10050 C C . VAL C 1 104 ? -53.26000 -2.63900 36.21500 1.000 42.04268 103 VAL C C 1
ATOM 10051 O O . VAL C 1 104 ? -53.83200 -1.91300 37.02800 1.000 36.76044 103 VAL C O 1
ATOM 10055 N N . GLY C 1 105 ? -51.97000 -2.53200 35.92300 1.000 35.70608 104 GLY C N 1
ATOM 10056 C CA . GLY C 1 105 ? -51.09900 -1.50300 36.52400 1.000 31.72190 104 GLY C CA 1
ATOM 10057 C C . GLY C 1 105 ? -51.57600 -0.11500 36.14900 1.000 36.58697 104 GLY C C 1
ATOM 10058 O O . GLY C 1 105 ? -51.61600 0.75000 37.04300 1.000 41.21729 104 GLY C O 1
ATOM 10059 N N . ARG C 1 106 ? -51.90600 0.12000 34.85300 1.000 39.41796 105 ARG C N 1
ATOM 10060 C CA . ARG C 1 106 ? -52.48900 1.42500 34.42600 1.000 43.85163 105 ARG C CA 1
ATOM 10061 C C . ARG C 1 106 ? -53.74300 1.67700 35.26600 1.000 43.26501 105 ARG C C 1
ATOM 10062 O O . ARG C 1 106 ? -53.90500 2.78600 35.79500 1.000 43.84268 105 ARG C O 1
ATOM 10070 N N . VAL C 1 107 ? -54.61700 0.67600 35.40700 1.000 41.32355 106 VAL C N 1
ATOM 10071 C CA . VAL C 1 107 ? -55.88100 0.83900 36.17800 1.000 35.28375 106 VAL C CA 1
ATOM 10072 C C . VAL C 1 107 ? -55.53400 1.23600 37.61700 1.000 34.31381 106 VAL C C 1
ATOM 10073 O O . VAL C 1 107 ? -56.12800 2.18500 38.14500 1.000 41.76268 106 VAL C O 1
ATOM 10077 N N . PHE C 1 108 ? -54.59300 0.53200 38.23600 1.000 42.45814 107 PHE C N 1
ATOM 10078 C CA . PHE C 1 108 ? -54.20300 0.76200 39.64700 1.000 34.53410 107 PHE C CA 1
ATOM 10079 C C . PHE C 1 108 ? -53.70200 2.20800 39.79300 1.000 49.01268 107 PHE C C 1
ATOM 10080 O O . PHE C 1 108 ? -54.03900 2.87400 40.80200 1.000 40.66196 107 PHE C O 1
ATOM 10088 N N . ARG C 1 109 ? -52.90900 2.68300 38.83600 1.000 34.85990 108 ARG C N 1
ATOM 10089 C CA . ARG C 1 109 ? -52.31000 4.03700 38.94200 1.000 37.47065 108 ARG C CA 1
ATOM 10090 C C . ARG C 1 109 ? -53.41300 5.08400 38.76800 1.000 38.36434 108 ARG C C 1
ATOM 10091 O O . ARG C 1 109 ? -53.40800 6.07600 39.50100 1.000 36.83268 108 ARG C O 1
ATOM 10099 N N . GLU C 1 110 ? -54.35600 4.85000 37.86600 1.000 34.51052 109 GLU C N 1
ATOM 10100 C CA . GLU C 1 110 ? -55.53000 5.74300 37.70400 1.000 35.45248 109 GLU C CA 1
ATOM 10101 C C . GLU C 1 110 ? -56.30100 5.80900 39.03400 1.000 39.39471 109 GLU C C 1
ATOM 10102 O O . GLU C 1 110 ? -56.63800 6.92800 39.45000 1.000 41.76268 109 GLU C O 1
ATOM 10108 N N . ILE C 1 111 ? -56.52900 4.69000 39.70700 1.000 31.01206 110 ILE C N 1
ATOM 10109 C CA . ILE C 1 111 ? -57.33400 4.70000 40.96200 1.000 29.35400 110 ILE C CA 1
ATOM 10110 C C . ILE C 1 111 ? -56.55100 5.45200 42.04500 1.000 42.02268 110 ILE C C 1
ATOM 10111 O O . ILE C 1 111 ? -57.16600 6.27100 42.75000 1.000 38.60957 110 ILE C O 1
ATOM 10116 N N . GLN C 1 112 ? -55.24200 5.21900 42.14400 1.000 34.12061 111 GLN C N 1
ATOM 10117 C CA . GLN C 1 112 ? -54.42500 5.93700 43.15800 1.000 33.92027 111 GLN C CA 1
ATOM 10118 C C . GLN C 1 112 ? -54.46600 7.44400 42.84900 1.000 39.03745 111 GLN C C 1
ATOM 10119 O O . GLN C 1 112 ? -54.62100 8.23300 43.78600 1.000 49.39268 111 GLN C O 1
ATOM 10125 N N . ALA C 1 113 ? -54.40500 7.83100 41.61000 1.000 32.80553 112 ALA C N 1
ATOM 10126 C CA . ALA C 1 113 ? -54.44500 9.25500 41.20100 1.000 32.61570 112 ALA C CA 1
ATOM 10127 C C . ALA C 1 113 ? -55.80500 9.87800 41.55100 1.000 37.52183 112 ALA C C 1
ATOM 10128 O O . ALA C 1 113 ? -55.84700 10.99900 42.05200 1.000 42.97268 112 ALA C O 1
ATOM 10130 N N . ILE C 1 114 ? -56.88800 9.18800 41.22900 1.000 38.57683 113 ILE C N 1
ATOM 10131 C CA . ILE C 1 114 ? -58.26600 9.63200 41.57300 1.000 40.42992 113 ILE C CA 1
ATOM 10132 C C . ILE C 1 114 ? -58.32600 9.84400 43.08600 1.000 46.35257 113 ILE C C 1
ATOM 10133 O O . ILE C 1 114 ? -58.91500 10.83500 43.53000 1.000 50.71268 113 ILE C O 1
ATOM 10138 N N . ARG C 1 115 ? -57.76200 8.93100 43.86900 1.000 44.81268 114 ARG C N 1
ATOM 10139 C CA . ARG C 1 115 ? -57.79800 9.07000 45.34600 1.000 40.80754 114 ARG C CA 1
ATOM 10140 C C . ARG C 1 115 ? -56.96100 10.28700 45.74600 1.000 64.47268 114 ARG C C 1
ATOM 10141 O O . ARG C 1 115 ? -57.39000 11.04200 46.62100 1.000 57.83787 114 ARG C O 1
ATOM 10149 N N . ALA C 1 116 ? -55.80200 10.50700 45.13500 1.000 48.89268 115 ALA C N 1
ATOM 10150 C CA . ALA C 1 116 ? -54.96100 11.68800 45.45400 1.000 50.54268 115 ALA C CA 1
ATOM 10151 C C . ALA C 1 116 ? -55.78000 12.95900 45.21000 1.000 44.71268 115 ALA C C 1
ATOM 10152 O O . ALA C 1 116 ? -55.91400 13.73500 46.16200 1.000 58.95268 115 ALA C O 1
ATOM 10154 N N . LYS C 1 117 ? -56.36400 13.12400 44.02300 1.000 48.57547 116 LYS C N 1
ATOM 10155 C CA . LYS C 1 117 ? -57.15800 14.34700 43.69900 1.000 55.55565 116 LYS C CA 1
ATOM 10156 C C . LYS C 1 117 ? -58.31700 14.49900 44.69000 1.000 52.00796 116 LYS C C 1
ATOM 10157 O O . LYS C 1 117 ? -58.38100 15.53300 45.35900 1.000 65.00268 116 LYS C O 1
ATOM 10163 N N . TYR C 1 118 ? -59.20800 13.51500 44.78100 1.000 50.66268 117 TYR C N 1
ATOM 10164 C CA . TYR C 1 118 ? -60.55200 13.72100 45.37100 1.000 55.17602 117 TYR C CA 1
ATOM 10165 C C . TYR C 1 118 ? -60.62400 13.21000 46.80500 1.000 63.78464 117 TYR C C 1
ATOM 10166 O O . TYR C 1 118 ? -61.62900 13.44500 47.45500 1.000 72.54268 117 TYR C O 1
ATOM 10175 N N . SER C 1 119 ? -59.60000 12.53400 47.31000 1.000 66.46963 118 SER C N 1
ATOM 10176 C CA . SER C 1 119 ? -59.67900 11.98700 48.69000 1.000 79.61873 118 SER C CA 1
ATOM 10177 C C . SER C 1 119 ? -59.89500 13.14100 49.67100 1.000 83.47268 118 SER C C 1
ATOM 10178 O O . SER C 1 119 ? -59.19300 14.16400 49.54100 1.000 70.23268 118 SER C O 1
ATOM 10181 N N . GLY C 1 120 ? -60.88400 13.00500 50.55200 1.000 97.48268 119 GLY C N 1
ATOM 10182 C CA . GLY C 1 120 ? -61.19500 14.01300 51.58300 1.000 84.60242 119 GLY C CA 1
ATOM 10183 C C . GLY C 1 120 ? -62.04900 15.14500 51.04700 1.000 82.99268 119 GLY C C 1
ATOM 10184 O O . GLY C 1 120 ? -63.03500 15.49500 51.72600 1.000 101.43268 119 GLY C O 1
ATOM 10185 N N . LYS C 1 121 ? -61.69600 15.71800 49.89200 1.000 83.62725 120 LYS C N 1
ATOM 10186 C CA . LYS C 1 121 ? -62.52200 16.76300 49.22600 1.000 73.35268 120 LYS C CA 1
ATOM 10187 C C . LYS C 1 121 ? -63.93500 16.21100 48.95700 1.000 80.49268 120 LYS C C 1
ATOM 10188 O O . LYS C 1 121 ? -64.87100 16.72000 49.58600 1.000 121.51268 120 LYS C O 1
ATOM 10194 N N . LEU C 1 122 ? -64.10500 15.17900 48.11500 1.000 83.15268 121 LEU C N 1
ATOM 10195 C CA . LEU C 1 122 ? -65.44800 14.63500 47.74700 1.000 72.77268 121 LEU C CA 1
ATOM 10196 C C . LEU C 1 122 ? -65.77600 13.36400 48.53200 1.000 62.07154 121 LEU C C 1
ATOM 10197 O O . LEU C 1 122 ? -64.90600 12.74300 49.13400 1.000 65.12268 121 LEU C O 1
ATOM 10202 N N . PRO C 1 123 ? -67.05700 12.95000 48.57500 1.000 61.94268 122 PRO C N 1
ATOM 10203 C CA . PRO C 1 123 ? -67.45500 11.78700 49.36700 1.000 53.28348 122 PRO C CA 1
ATOM 10204 C C . PRO C 1 123 ? -66.88200 10.45500 48.85700 1.000 49.76343 122 PRO C C 1
ATOM 10205 O O . PRO C 1 123 ? -66.80600 10.21800 47.66000 1.000 44.65137 122 PRO C O 1
ATOM 10209 N N . ASP C 1 124 ? -66.52700 9.59300 49.77600 1.000 64.68458 123 ASP C N 1
ATOM 10210 C CA . ASP C 1 124 ? -65.81600 8.31500 49.51000 1.000 72.94268 123 ASP C CA 1
ATOM 10211 C C . ASP C 1 124 ? -66.62000 7.44800 48.53400 1.000 58.15815 123 ASP C C 1
ATOM 10212 O O . ASP C 1 124 ? -66.00900 6.73800 47.72200 1.000 54.62268 123 ASP C O 1
ATOM 10217 N N . GLU C 1 125 ? -67.94000 7.55600 48.57700 1.000 56.83982 124 GLU C N 1
ATOM 10218 C CA . GLU C 1 125 ? -68.84300 6.74000 47.73600 1.000 70.83268 124 GLU C CA 1
ATOM 10219 C C . GLU C 1 125 ? -68.77900 7.23900 46.28600 1.000 56.58704 124 GLU C C 1
ATOM 10220 O O . GLU C 1 125 ? -69.12800 6.46300 45.39300 1.000 59.68268 124 GLU C O 1
ATOM 10226 N N . TYR C 1 126 ? -68.36000 8.46900 46.08000 1.000 52.55453 125 TYR C N 1
ATOM 10227 C CA . TYR C 1 126 ? -68.11400 9.01000 44.72500 1.000 49.45439 125 TYR C CA 1
ATOM 10228 C C . TYR C 1 126 ? -66.76600 8.47500 44.22600 1.000 39.51626 125 TYR C C 1
ATOM 10229 O O . TYR C 1 126 ? -66.66100 8.06700 43.06100 1.000 40.89248 125 TYR C O 1
ATOM 10238 N N . ILE C 1 127 ? -65.74200 8.48700 45.07600 1.000 39.61376 126 ILE C N 1
ATOM 10239 C CA . ILE C 1 127 ? -64.37900 8.02000 44.69900 1.000 38.16268 126 ILE C CA 1
ATOM 10240 C C . ILE C 1 127 ? -64.45300 6.54600 44.30600 1.000 34.17529 126 ILE C C 1
ATOM 10241 O O . ILE C 1 127 ? -63.91300 6.17200 43.25000 1.000 30.35268 126 ILE C O 1
ATOM 10246 N N . ASN C 1 128 ? -65.11600 5.74000 45.12800 1.000 43.56743 127 ASN C N 1
ATOM 10247 C CA . ASN C 1 128 ? -65.30300 4.30700 44.81400 1.000 39.11250 127 ASN C CA 1
ATOM 10248 C C . ASN C 1 128 ? -66.01000 4.15800 43.46400 1.000 34.97207 127 ASN C C 1
ATOM 10249 O O . ASN C 1 128 ? -65.68100 3.23300 42.71600 1.000 58.81268 127 ASN C O 1
ATOM 10254 N N . THR C 1 129 ? -66.91000 5.06000 43.11600 1.000 33.31268 128 THR C N 1
ATOM 10255 C CA . THR C 1 129 ? -67.63300 4.92100 41.83700 1.000 24.45353 128 THR C CA 1
ATOM 10256 C C . THR C 1 129 ? -66.67800 5.22900 40.68000 1.000 31.42268 128 THR C C 1
ATOM 10257 O O . THR C 1 129 ? -66.68000 4.46500 39.68300 1.000 40.12268 128 THR C O 1
ATOM 10261 N N . LEU C 1 130 ? -65.86100 6.27400 40.79900 1.000 59.91639 129 LEU C N 1
ATOM 10262 C CA . LEU C 1 130 ? -64.84800 6.55400 39.75200 1.000 29.49717 129 LEU C CA 1
ATOM 10263 C C . LEU C 1 130 ? -63.90600 5.36200 39.62500 1.000 33.00268 129 LEU C C 1
ATOM 10264 O O . LEU C 1 130 ? -63.57900 4.97300 38.48500 1.000 41.07268 129 LEU C O 1
ATOM 10269 N N . ALA C 1 131 ? -63.53800 4.75800 40.74700 1.000 28.44745 130 ALA C N 1
ATOM 10270 C CA . ALA C 1 131 ? -62.61400 3.61200 40.74500 1.000 30.42265 130 ALA C CA 1
ATOM 10271 C C . ALA C 1 131 ? -63.26900 2.42200 40.03200 1.000 40.30268 130 ALA C C 1
ATOM 10272 O O . ALA C 1 131 ? -62.58200 1.75500 39.21700 1.000 24.32268 130 ALA C O 1
ATOM 10274 N N . LEU C 1 132 ? -64.52700 2.11100 40.34200 1.000 36.92268 131 LEU C N 1
ATOM 10275 C CA . LEU C 1 132 ? -65.21700 0.97700 39.66400 1.000 25.21136 131 LEU C CA 1
ATOM 10276 C C . LEU C 1 132 ? -65.25700 1.24500 38.16500 1.000 31.31573 131 LEU C C 1
ATOM 10277 O O . LEU C 1 132 ? -65.04800 0.30100 37.40200 1.000 30.39268 131 LEU C O 1
ATOM 10282 N N . ILE C 1 133 ? -65.48500 2.49200 37.76700 1.000 34.33886 132 ILE C N 1
ATOM 10283 C CA . ILE C 1 133 ? -65.58600 2.82600 36.32300 1.000 22.47497 132 ILE C CA 1
ATOM 10284 C C . ILE C 1 133 ? -64.24700 2.49400 35.66700 1.000 28.86953 132 ILE C C 1
ATOM 10285 O O . ILE C 1 133 ? -64.26700 1.87900 34.58500 1.000 40.17268 132 ILE C O 1
ATOM 10290 N N . ARG C 1 134 ? -63.13600 2.85300 36.30800 1.000 36.20268 133 ARG C N 1
ATOM 10291 C CA . ARG C 1 134 ? -61.78800 2.59200 35.73100 1.000 30.82268 133 ARG C CA 1
ATOM 10292 C C . ARG C 1 134 ? -61.58800 1.08100 35.58600 1.000 32.56268 133 ARG C C 1
ATOM 10293 O O . ARG C 1 134 ? -61.10200 0.64600 34.53000 1.000 37.98268 133 ARG C O 1
ATOM 10301 N N . VAL C 1 135 ? -61.97600 0.29500 36.58000 1.000 24.79369 134 VAL C N 1
ATOM 10302 C CA . VAL C 1 135 ? -61.80800 -1.17800 36.49100 1.000 30.98268 134 VAL C CA 1
ATOM 10303 C C . VAL C 1 135 ? -62.64600 -1.68500 35.31600 1.000 36.34268 134 VAL C C 1
ATOM 10304 O O . VAL C 1 135 ? -62.09700 -2.45900 34.48200 1.000 35.21268 134 VAL C O 1
ATOM 10308 N N . ASP C 1 136 ? -63.89200 -1.23100 35.20800 1.000 27.73273 135 ASP C N 1
ATOM 10309 C CA . ASP C 1 136 ? -64.82100 -1.77600 34.18600 1.000 35.72292 135 ASP C CA 1
ATOM 10310 C C . ASP C 1 136 ? -64.29700 -1.39900 32.79300 1.000 32.73280 135 ASP C C 1
ATOM 10311 O O . ASP C 1 136 ? -64.55100 -2.15000 31.83800 1.000 31.42268 135 ASP C O 1
ATOM 10316 N N . ARG C 1 137 ? -63.54300 -0.31000 32.67300 1.000 37.02461 136 ARG C N 1
ATOM 10317 C CA . ARG C 1 137 ? -63.01600 0.17300 31.37600 1.000 63.32959 136 ARG C CA 1
ATOM 10318 C C . ARG C 1 137 ? -61.95600 -0.78800 30.86800 1.000 34.95892 136 ARG C C 1
ATOM 10319 O O . ARG C 1 137 ? -61.79700 -0.87700 29.65800 1.000 41.23512 136 ARG C O 1
ATOM 10327 N N . ALA C 1 138 ? -61.24900 -1.47800 31.77200 1.000 34.10495 137 ALA C N 1
ATOM 10328 C CA . ALA C 1 138 ? -60.22100 -2.45800 31.37700 1.000 58.01268 137 ALA C CA 1
ATOM 10329 C C . ALA C 1 138 ? -60.88200 -3.72400 30.82400 1.000 41.66268 137 ALA C C 1
ATOM 10330 O O . ALA C 1 138 ? -60.24600 -4.41000 30.00900 1.000 59.65293 137 ALA C O 1
ATOM 10332 N N . ARG C 1 139 ? -62.08000 -4.06400 31.28200 1.000 30.89794 138 ARG C N 1
ATOM 10333 C CA . ARG C 1 139 ? -62.80000 -5.27300 30.82200 1.000 33.29523 138 ARG C CA 1
ATOM 10334 C C . ARG C 1 139 ? -63.53500 -5.02400 29.51000 1.000 33.79873 138 ARG C C 1
ATOM 10335 O O . ARG C 1 139 ? -64.00800 -6.00300 28.94500 1.000 41.30268 138 ARG C O 1
ATOM 10343 N N . LEU C 1 140 ? -63.65100 -3.78400 29.03900 1.000 63.13265 139 LEU C N 1
ATOM 10344 C CA . LEU C 1 140 ? -64.54500 -3.42900 27.90500 1.000 41.16138 139 LEU C CA 1
ATOM 10345 C C . LEU C 1 140 ? -64.03900 -4.09500 26.62100 1.000 43.02991 139 LEU C C 1
ATOM 10346 O O . LEU C 1 140 ? -64.86300 -4.56600 25.83300 1.000 59.66268 139 LEU C O 1
ATOM 10351 N N . VAL C 1 141 ? -62.73100 -4.14800 26.43900 1.000 44.60886 140 VAL C N 1
ATOM 10352 C CA . VAL C 1 141 ? -62.19400 -4.73800 25.18600 1.000 56.91268 140 VAL C CA 1
ATOM 10353 C C . VAL C 1 141 ? -62.49000 -6.23800 25.18300 1.000 63.58268 140 VAL C C 1
ATOM 10354 O O . VAL C 1 141 ? -62.80400 -6.77300 24.11500 1.000 51.66700 140 VAL C O 1
ATOM 10358 N N . ARG C 1 142 ? -62.41500 -6.92000 26.31200 1.000 50.53914 141 ARG C N 1
ATOM 10359 C CA . ARG C 1 142 ? -62.69900 -8.37800 26.38400 1.000 52.93978 141 ARG C CA 1
ATOM 10360 C C . ARG C 1 142 ? -64.17200 -8.61800 26.03900 1.000 51.16268 141 ARG C C 1
ATOM 10361 O O . ARG C 1 142 ? -64.44200 -9.52200 25.21700 1.000 49.58251 141 ARG C O 1
ATOM 10369 N N . ASP C 1 143 ? -65.08700 -7.84500 26.63700 1.000 47.77999 142 ASP C N 1
ATOM 10370 C CA . ASP C 1 143 ? -66.53700 -8.01800 26.36300 1.000 42.01268 142 ASP C CA 1
ATOM 10371 C C . ASP C 1 143 ? -66.81200 -7.68200 24.89900 1.000 39.22927 142 ASP C C 1
ATOM 10372 O O . ASP C 1 143 ? -67.70400 -8.31100 24.29100 1.000 43.57294 142 ASP C O 1
ATOM 10377 N N . MET C 1 144 ? -66.09600 -6.70900 24.35100 1.000 43.00195 143 MET C N 1
ATOM 10378 C CA . MET C 1 144 ? -66.36700 -6.28200 22.96000 1.000 43.30074 143 MET C CA 1
ATOM 10379 C C . MET C 1 144 ? -65.82800 -7.35100 22.00600 1.000 48.83535 143 MET C C 1
ATOM 10380 O O . MET C 1 144 ? -66.42200 -7.54600 20.95600 1.000 50.14463 143 MET C O 1
ATOM 10385 N N . ARG C 1 145 ? -64.75300 -8.04700 22.35300 1.000 52.94297 144 ARG C N 1
ATOM 10386 C CA . ARG C 1 145 ? -64.26600 -9.16700 21.50700 1.000 53.46033 144 ARG C CA 1
ATOM 10387 C C . ARG C 1 145 ? -65.30300 -10.28000 21.52300 1.000 56.27075 144 ARG C C 1
ATOM 10388 O O . ARG C 1 145 ? -65.65000 -10.80200 20.44500 1.000 55.85245 144 ARG C O 1
ATOM 10396 N N . LEU C 1 146 ? -65.77800 -10.63700 22.71100 1.000 46.71270 145 LEU C N 1
ATOM 10397 C CA . LEU C 1 146 ? -66.85000 -11.64200 22.86000 1.000 46.64715 145 LEU C CA 1
ATOM 10398 C C . LEU C 1 146 ? -68.03600 -11.26200 21.97300 1.000 43.51826 145 LEU C C 1
ATOM 10399 O O . LEU C 1 146 ? -68.55500 -12.13400 21.25600 1.000 45.94048 145 LEU C O 1
ATOM 10404 N N . VAL C 1 147 ? -68.44700 -10.00100 22.01800 1.000 36.05127 146 VAL C N 1
ATOM 10405 C CA . VAL C 1 147 ? -69.63300 -9.53900 21.24600 1.000 47.45268 146 VAL C CA 1
ATOM 10406 C C . VAL C 1 147 ? -69.33600 -9.59600 19.74100 1.000 40.82352 146 VAL C C 1
ATOM 10407 O O . VAL C 1 147 ? -70.19900 -10.06700 18.97800 1.000 36.09525 146 VAL C O 1
ATOM 10411 N N . GLU C 1 148 ? -68.17000 -9.10900 19.31700 1.000 51.34499 147 GLU C N 1
ATOM 10412 C CA . GLU C 1 148 ? -67.80300 -9.06600 17.87700 1.000 53.46241 147 GLU C CA 1
ATOM 10413 C C . GLU C 1 148 ? -67.88200 -10.49700 17.33800 1.000 48.84268 147 GLU C C 1
ATOM 10414 O O . GLU C 1 148 ? -68.53200 -10.73400 16.29000 1.000 42.82268 147 GLU C O 1
ATOM 10420 N N . GLU C 1 149 ? -67.27400 -11.43700 18.04700 1.000 43.92862 148 GLU C N 1
ATOM 10421 C CA . GLU C 1 149 ? -67.16800 -12.81600 17.52200 1.000 46.89707 148 GLU C CA 1
ATOM 10422 C C . GLU C 1 149 ? -68.54400 -13.46100 17.55300 1.000 48.28118 148 GLU C C 1
ATOM 10423 O O . GLU C 1 149 ? -68.95300 -13.99000 16.50200 1.000 63.75268 148 GLU C O 1
ATOM 10429 N N . THR C 1 150 ? -69.28600 -13.30500 18.63900 1.000 44.16927 149 THR C N 1
ATOM 10430 C CA . THR C 1 150 ? -70.61700 -13.94200 18.77000 1.000 42.83721 149 THR C CA 1
ATOM 10431 C C . THR C 1 150 ? -71.58000 -13.43700 17.68400 1.000 41.28392 149 THR C C 1
ATOM 10432 O O . THR C 1 150 ? -72.43700 -14.23200 17.24600 1.000 40.78906 149 THR C O 1
ATOM 10436 N N . ALA C 1 151 ? -71.45900 -12.18000 17.26300 1.000 43.57452 150 ALA C N 1
ATOM 10437 C CA . ALA C 1 151 ? -72.34200 -11.62900 16.21400 1.000 48.86698 150 ALA C CA 1
ATOM 10438 C C . ALA C 1 151 ? -72.10900 -12.38300 14.89900 1.000 59.45268 150 ALA C C 1
ATOM 10439 O O . ALA C 1 151 ? -73.06900 -12.50700 14.11600 1.000 41.04135 150 ALA C O 1
ATOM 10441 N N . VAL C 1 152 ? -70.91200 -12.91100 14.67300 1.000 43.41304 151 VAL C N 1
ATOM 10442 C CA . VAL C 1 152 ? -70.62200 -13.61000 13.39000 1.000 55.70659 151 VAL C CA 1
ATOM 10443 C C . VAL C 1 152 ? -71.34300 -14.96100 13.40200 1.000 51.35268 151 VAL C C 1
ATOM 10444 O O . VAL C 1 152 ? -71.91300 -15.34600 12.37200 1.000 47.19674 151 VAL C O 1
ATOM 10448 N N . ILE C 1 153 ? -71.39300 -15.62600 14.54600 1.000 48.35382 152 ILE C N 1
ATOM 10449 C CA . ILE C 1 153 ? -72.15700 -16.89900 14.68100 1.000 44.72177 152 ILE C CA 1
ATOM 10450 C C . ILE C 1 153 ? -73.65000 -16.61400 14.50300 1.000 38.46512 152 ILE C C 1
ATOM 10451 O O . ILE C 1 153 ? -74.33800 -17.38000 13.81300 1.000 47.96268 152 ILE C O 1
ATOM 10456 N N . VAL C 1 154 ? -74.14200 -15.52100 15.07200 1.000 43.75268 153 VAL C N 1
ATOM 10457 C CA . VAL C 1 154 ? -75.56800 -15.14500 14.92600 1.000 38.13522 153 VAL C CA 1
ATOM 10458 C C . VAL C 1 154 ? -75.86800 -14.92600 13.44600 1.000 40.91883 153 VAL C C 1
ATOM 10459 O O . VAL C 1 154 ? -76.88400 -15.45500 12.97700 1.000 43.81268 153 VAL C O 1
ATOM 10463 N N . ALA C 1 155 ? -75.01000 -14.21200 12.72900 1.000 39.52537 154 ALA C N 1
ATOM 10464 C CA . ALA C 1 155 ? -75.24100 -13.88800 11.30400 1.000 41.86877 154 ALA C CA 1
ATOM 10465 C C . ALA C 1 155 ? -75.16700 -15.17200 10.47400 1.000 47.17268 154 ALA C C 1
ATOM 10466 O O . ALA C 1 155 ? -75.98600 -15.32400 9.55100 1.000 41.46268 154 ALA C O 1
ATOM 10468 N N . ALA C 1 156 ? -74.23200 -16.06200 10.80400 1.000 35.39268 155 ALA C N 1
ATOM 10469 C CA . ALA C 1 156 ? -74.03900 -17.33700 10.08500 1.000 36.51268 155 ALA C CA 1
ATOM 10470 C C . ALA C 1 156 ? -75.33000 -18.15900 10.16700 1.000 49.91269 155 ALA C C 1
ATOM 10471 O O . ALA C 1 156 ? -75.88400 -18.53300 9.12400 1.000 45.75320 155 ALA C O 1
ATOM 10473 N N . TYR C 1 157 ? -75.81900 -18.44200 11.36800 1.000 52.77430 156 TYR C N 1
ATOM 10474 C CA . TYR C 1 157 ? -77.02400 -19.29100 11.51000 1.000 43.03433 156 TYR C CA 1
ATOM 10475 C C . TYR C 1 157 ? -78.22700 -18.55800 10.90800 1.000 49.64268 156 TYR C C 1
ATOM 10476 O O . TYR C 1 157 ? -79.12300 -19.23200 10.38200 1.000 47.88269 156 TYR C O 1
ATOM 10485 N N . ALA C 1 158 ? -78.23000 -17.22900 10.91000 1.000 44.15727 157 ALA C N 1
ATOM 10486 C CA . ALA C 1 158 ? -79.31900 -16.44700 10.28400 1.000 46.05782 157 ALA C CA 1
ATOM 10487 C C . ALA C 1 158 ? -79.30900 -16.69600 8.77600 1.000 51.87268 157 ALA C C 1
ATOM 10488 O O . ALA C 1 158 ? -80.31800 -17.17300 8.23600 1.000 57.98889 157 ALA C O 1
ATOM 10490 N N . LEU C 1 159 ? -78.22300 -16.33100 8.10000 1.000 53.90503 158 LEU C N 1
ATOM 10491 C CA . LEU C 1 159 ? -78.12900 -16.49500 6.62700 1.000 60.29268 158 LEU C CA 1
ATOM 10492 C C . LEU C 1 159 ? -78.38400 -17.97200 6.28000 1.000 57.43271 158 LEU C C 1
ATOM 10493 O O . LEU C 1 159 ? -79.01600 -18.23900 5.25800 1.000 80.21268 158 LEU C O 1
ATOM 10498 N N . ALA C 1 160 ? -77.92200 -18.91400 7.09700 1.000 54.64433 159 ALA C N 1
ATOM 10499 C CA . ALA C 1 160 ? -77.94300 -20.35100 6.74500 1.000 54.11118 159 ALA C CA 1
ATOM 10500 C C . ALA C 1 160 ? -79.37400 -20.88800 6.76200 1.000 58.90464 159 ALA C C 1
ATOM 10501 O O . ALA C 1 160 ? -79.76500 -21.55300 5.79600 1.000 65.99924 159 ALA C O 1
ATOM 10503 N N . PHE C 1 161 ? -80.14100 -20.66400 7.82200 1.000 61.42391 160 PHE C N 1
ATOM 10504 C CA . PHE C 1 161 ? -81.44000 -21.37600 7.95200 1.000 65.59379 160 PHE C CA 1
ATOM 10505 C C . PHE C 1 161 ? -82.60700 -20.41500 7.80100 1.000 72.22612 160 PHE C C 1
ATOM 10506 O O . PHE C 1 161 ? -83.73400 -20.90600 7.67300 1.000 78.55803 160 PHE C O 1
ATOM 10514 N N . ASP C 1 162 ? -82.35900 -19.12100 7.72900 1.000 62.36272 161 ASP C N 1
ATOM 10515 C CA . ASP C 1 162 ? -83.49400 -18.17000 7.72600 1.000 72.18268 161 ASP C CA 1
ATOM 10516 C C . ASP C 1 162 ? -83.99300 -18.02800 6.28600 1.000 79.87814 161 ASP C C 1
ATOM 10517 O O . ASP C 1 162 ? -83.19500 -18.22300 5.36200 1.000 70.70727 161 ASP C O 1
ATOM 10522 N N . PRO C 1 163 ? -85.28600 -17.71500 6.06500 1.000 79.58512 162 PRO C N 1
ATOM 10523 C CA . PRO C 1 163 ? -85.82400 -17.56100 4.71200 1.000 83.98521 162 PRO C CA 1
ATOM 10524 C C . PRO C 1 163 ? -85.01200 -16.52500 3.93300 1.000 82.45178 162 PRO C C 1
ATOM 10525 O O . PRO C 1 163 ? -84.67200 -15.48200 4.48000 1.000 84.14268 162 PRO C O 1
ATOM 10529 N N . PRO C 1 164 ? -84.68500 -16.76400 2.63800 1.000 84.08268 163 PRO C N 1
ATOM 10530 C CA . PRO C 1 164 ? -83.79000 -15.88400 1.87800 1.000 80.44227 163 PRO C CA 1
ATOM 10531 C C . PRO C 1 164 ? -84.23000 -14.41600 1.78700 1.000 73.89080 163 PRO C C 1
ATOM 10532 O O . PRO C 1 164 ? -83.50900 -13.62700 1.23800 1.000 79.08773 163 PRO C O 1
ATOM 10536 N N . GLU C 1 165 ? -85.42400 -14.10300 2.26800 1.000 72.55209 164 GLU C N 1
ATOM 10537 C CA . GLU C 1 165 ? -86.00400 -12.74200 2.24500 1.000 73.44665 164 GLU C CA 1
ATOM 10538 C C . GLU C 1 165 ? -85.46900 -11.96000 3.44300 1.000 77.81875 164 GLU C C 1
ATOM 10539 O O . GLU C 1 165 ? -85.32800 -10.73400 3.32800 1.000 72.02268 164 GLU C O 1
ATOM 10545 N N . ARG C 1 166 ? -85.21500 -12.62800 4.56500 1.000 78.06058 165 ARG C N 1
ATOM 10546 C CA . ARG C 1 166 ? -84.77600 -11.95400 5.81300 1.000 73.44271 165 ARG C CA 1
ATOM 10547 C C . ARG C 1 166 ? -83.24800 -11.88200 5.85500 1.000 67.78474 165 ARG C C 1
ATOM 10548 O O . ARG C 1 166 ? -82.73200 -11.37900 6.84200 1.000 72.90112 165 ARG C O 1
ATOM 10556 N N . HIS C 1 167 ? -82.55900 -12.37700 4.83300 1.000 72.98078 166 HIS C N 1
ATOM 10557 C CA . HIS C 1 167 ? -81.07800 -12.42100 4.80700 1.000 67.19268 166 HIS C CA 1
ATOM 10558 C C . HIS C 1 167 ? -80.48400 -11.01600 4.96200 1.000 80.80268 166 HIS C C 1
ATOM 10559 O O . HIS C 1 167 ? -79.54700 -10.83500 5.73100 1.000 77.12268 166 HIS C O 1
ATOM 10566 N N . PRO C 1 168 ? -81.00300 -9.98000 4.25700 1.000 72.21799 167 PRO C N 1
ATOM 10567 C CA . PRO C 1 168 ? -80.36200 -8.66500 4.26700 1.000 83.71268 167 PRO C CA 1
ATOM 10568 C C . PRO C 1 168 ? -80.48600 -7.92500 5.60700 1.000 75.49769 167 PRO C C 1
ATOM 10569 O O . PRO C 1 168 ? -79.52600 -7.34400 6.03300 1.000 74.36793 167 PRO C O 1
ATOM 10573 N N . GLU C 1 169 ? -81.65700 -7.97000 6.23900 1.000 68.87676 168 GLU C N 1
ATOM 10574 C CA . GLU C 1 169 ? -81.86700 -7.40400 7.59500 1.000 74.29268 168 GLU C CA 1
ATOM 10575 C C . GLU C 1 169 ? -80.82200 -8.00500 8.53700 1.000 79.10268 168 GLU C C 1
ATOM 10576 O O . GLU C 1 169 ? -80.27500 -7.25400 9.34100 1.000 73.84241 168 GLU C O 1
ATOM 10582 N N . ALA C 1 170 ? -80.55900 -9.30800 8.42700 1.000 64.13140 169 ALA C N 1
ATOM 10583 C CA . ALA C 1 170 ? -79.56300 -9.99800 9.27000 1.000 63.65373 169 ALA C CA 1
ATOM 10584 C C . ALA C 1 170 ? -78.18500 -9.36600 9.05100 1.000 65.95587 169 ALA C C 1
ATOM 10585 O O . ALA C 1 170 ? -77.44500 -9.19800 10.02900 1.000 64.25765 169 ALA C O 1
ATOM 10587 N N . GLU C 1 171 ? -77.87200 -9.00200 7.81600 1.000 74.64895 170 GLU C N 1
ATOM 10588 C CA . GLU C 1 171 ? -76.54600 -8.43400 7.46400 1.000 68.57854 170 GLU C CA 1
ATOM 10589 C C . GLU C 1 171 ? -76.43200 -7.04300 8.09100 1.000 58.11268 170 GLU C C 1
ATOM 10590 O O . GLU C 1 171 ? -75.37700 -6.73100 8.65600 1.000 60.85268 170 GLU C O 1
ATOM 10596 N N . ALA C 1 172 ? -77.48500 -6.23900 7.99800 1.000 52.64252 171 ALA C N 1
ATOM 10597 C CA . ALA C 1 172 ? -77.52600 -4.89600 8.61600 1.000 68.77268 171 ALA C CA 1
ATOM 10598 C C . ALA C 1 172 ? -77.28600 -5.02200 10.13000 1.000 66.15268 171 ALA C C 1
ATOM 10599 O O . ALA C 1 172 ? -76.57000 -4.18600 10.68000 1.000 60.48698 171 ALA C O 1
ATOM 10601 N N . ARG C 1 173 ? -77.89500 -6.05500 10.75000 1.000 56.79946 172 ARG C N 1
ATOM 10602 C CA . ARG C 1 173 ? -77.81500 -6.32600 12.20600 1.000 55.65268 172 ARG C CA 1
ATOM 10603 C C . ARG C 1 173 ? -76.35400 -6.55700 12.58600 1.000 54.81240 172 ARG C C 1
ATOM 10604 O O . ARG C 1 173 ? -75.90300 -5.95800 13.57600 1.000 62.04268 172 ARG C O 1
ATOM 10612 N N . MET C 1 174 ? -75.66400 -7.43500 11.88100 1.000 45.30339 173 MET C N 1
ATOM 10613 C CA . MET C 1 174 ? -74.26600 -7.81200 12.19700 1.000 50.08496 173 MET C CA 1
ATOM 10614 C C . MET C 1 174 ? -73.38600 -6.58000 12.01000 1.000 49.74268 173 MET C C 1
ATOM 10615 O O . MET C 1 174 ? -72.51500 -6.34800 12.85900 1.000 56.64268 173 MET C O 1
ATOM 10620 N N . ARG C 1 175 ? -73.61700 -5.81700 10.94600 1.000 49.06752 174 ARG C N 1
ATOM 10621 C CA . ARG C 1 175 ? -72.85200 -4.57500 10.69700 1.000 56.82268 174 ARG C CA 1
ATOM 10622 C C . ARG C 1 175 ? -73.07900 -3.63600 11.88500 1.000 46.06498 174 ARG C C 1
ATOM 10623 O O . ARG C 1 175 ? -72.10300 -3.07200 12.39400 1.000 57.61268 174 ARG C O 1
ATOM 10631 N N . ALA C 1 176 ? -74.33600 -3.45600 12.27700 1.000 47.75755 175 ALA C N 1
ATOM 10632 C CA . ALA C 1 176 ? -74.72800 -2.56000 13.38600 1.000 45.25773 175 ALA C CA 1
ATOM 10633 C C . ALA C 1 176 ? -74.02900 -3.00900 14.67500 1.000 58.57268 175 ALA C C 1
ATOM 10634 O O . ALA C 1 176 ? -73.49500 -2.14400 15.41200 1.000 41.48312 175 ALA C O 1
ATOM 10636 N N . THR C 1 177 ? -74.03100 -4.31000 14.95200 1.000 49.15598 176 THR C N 1
ATOM 10637 C CA . THR C 1 177 ? -73.44800 -4.86500 16.19400 1.000 43.38364 176 THR C CA 1
ATOM 10638 C C . THR C 1 177 ? -71.97400 -4.47500 16.24500 1.000 48.84268 176 THR C C 1
ATOM 10639 O O . THR C 1 177 ? -71.51000 -4.03500 17.29400 1.000 43.58769 176 TH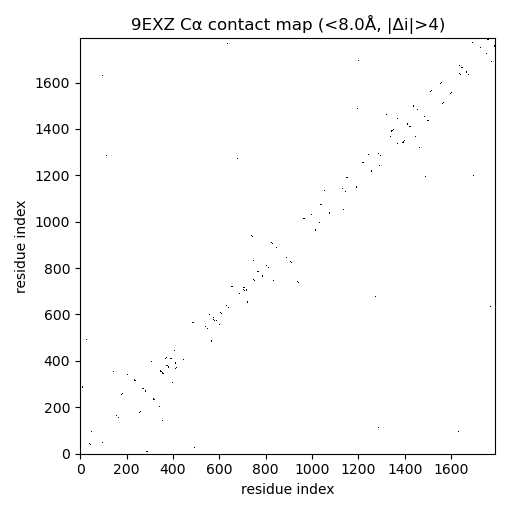R C O 1
ATOM 10643 N N . ILE C 1 178 ? -71.26000 -4.65600 15.14300 1.000 47.54486 177 ILE C N 1
ATOM 10644 C CA . ILE C 1 178 ? -69.79200 -4.42300 15.09300 1.000 50.41268 177 ILE C CA 1
ATOM 10645 C C . ILE C 1 178 ? -69.57200 -2.91700 15.19200 1.000 60.13268 177 ILE C C 1
ATOM 10646 O O . ILE C 1 178 ? -68.52300 -2.51100 15.70600 1.000 53.77471 177 ILE C O 1
ATOM 10651 N N . GLU C 1 179 ? -70.49800 -2.13000 14.66100 1.000 47.50315 178 GLU C N 1
ATOM 10652 C CA . GLU C 1 179 ? -70.37600 -0.65800 14.66700 1.000 51.48756 178 GLU C CA 1
ATOM 10653 C C . GLU C 1 179 ? -70.60700 -0.17000 16.09800 1.000 53.03268 178 GLU C C 1
ATOM 10654 O O . GLU C 1 179 ? -69.83200 0.68700 16.55900 1.000 52.54268 178 GLU C O 1
ATOM 10660 N N . ARG C 1 180 ? -71.66300 -0.64800 16.75100 1.000 44.40264 179 ARG C N 1
ATOM 10661 C CA . ARG C 1 180 ? -71.97800 -0.24400 18.14100 1.000 39.88595 179 ARG C CA 1
ATOM 10662 C C . ARG C 1 180 ? -70.80500 -0.63500 19.04600 1.000 54.88268 179 ARG C C 1
ATOM 10663 O O . ARG C 1 180 ? -70.48100 0.12500 19.96900 1.000 39.07268 179 ARG C O 1
ATOM 10671 N N . ALA C 1 181 ? -70.18900 -1.78500 18.80200 1.000 32.52303 180 ALA C N 1
ATOM 10672 C CA . ALA C 1 181 ? -69.06100 -2.27700 19.61800 1.000 37.20268 180 ALA C CA 1
ATOM 10673 C C . ALA C 1 181 ? -67.84200 -1.37500 19.39900 1.000 55.81268 180 ALA C C 1
ATOM 10674 O O . ALA C 1 181 ? -67.17000 -1.00100 20.36900 1.000 51.22268 180 ALA C O 1
ATOM 10676 N N . ASN C 1 182 ? -67.55200 -1.04800 18.14500 1.000 53.06628 181 ASN C N 1
ATOM 10677 C CA . ASN C 1 182 ? -66.35000 -0.24300 17.81900 1.000 53.52268 181 ASN C CA 1
ATOM 10678 C C . ASN C 1 182 ? -66.57400 1.19000 18.32100 1.000 52.34268 181 ASN C C 1
ATOM 10679 O O . ASN C 1 182 ? -65.59900 1.83600 18.70900 1.000 45.95372 181 ASN C O 1
ATOM 10684 N N . ALA C 1 183 ? -67.80500 1.67800 18.33300 1.000 39.42829 182 ALA C N 1
ATOM 10685 C CA . ALA C 1 183 ? -68.14300 3.00500 18.88700 1.000 38.91268 182 ALA C CA 1
ATOM 10686 C C . ALA C 1 183 ? -67.83900 3.00900 20.38700 1.000 48.43777 182 ALA C C 1
ATOM 10687 O O . ALA C 1 183 ? -67.25500 3.98300 20.88300 1.000 46.37268 182 ALA C O 1
ATOM 10689 N N . LEU C 1 184 ? -68.22300 1.94400 21.08500 1.000 37.96268 183 LEU C N 1
ATOM 10690 C CA . LEU C 1 184 ? -67.91700 1.80400 22.52600 1.000 37.36268 183 LEU C CA 1
ATOM 10691 C C . LEU C 1 184 ? -66.40100 1.81700 22.68800 1.000 45.86268 183 LEU C C 1
ATOM 10692 O O . LEU C 1 184 ? -65.90600 2.53200 23.55900 1.000 48.98732 183 LEU C O 1
ATOM 10697 N N . ARG C 1 185 ? -65.69500 1.03300 21.88800 1.000 43.69324 184 ARG C N 1
ATOM 10698 C CA . ARG C 1 185 ? -64.22500 0.89300 22.03300 1.000 53.73268 184 ARG C CA 1
ATOM 10699 C C . ARG C 1 185 ? -63.57700 2.26900 21.84700 1.000 58.16268 184 ARG C C 1
ATOM 10700 O O . ARG C 1 185 ? -62.66100 2.60700 22.60600 1.000 52.32055 184 ARG C O 1
ATOM 10708 N N . ARG C 1 186 ? -64.06200 3.04700 20.87300 1.000 54.74307 185 ARG C N 1
ATOM 10709 C CA . ARG C 1 186 ? -63.44000 4.34900 20.54300 1.000 51.14596 185 ARG C CA 1
ATOM 10710 C C . ARG C 1 186 ? -63.61600 5.29000 21.72400 1.000 54.86055 185 ARG C C 1
ATOM 10711 O O . ARG C 1 186 ? -62.62300 5.89200 22.15200 1.000 72.34268 185 ARG C O 1
ATOM 10719 N N . ALA C 1 187 ? -64.83300 5.43100 22.24300 1.000 51.44161 186 ALA C N 1
ATOM 10720 C CA . ALA C 1 187 ? -65.14400 6.38000 23.33200 1.000 50.61108 186 ALA C CA 1
ATOM 10721 C C . ALA C 1 187 ? -64.30800 5.98900 24.55000 1.000 49.75268 186 ALA C C 1
ATOM 10722 O O . ALA C 1 187 ? -64.08000 6.83100 25.40700 1.000 83.93268 186 ALA C O 1
ATOM 10724 N N . ALA C 1 188 ? -63.89400 4.73000 24.62100 1.000 48.74268 187 ALA C N 1
ATOM 10725 C CA . ALA C 1 188 ? -63.10000 4.20200 25.74600 1.000 54.85429 187 ALA C CA 1
ATOM 10726 C C . ALA C 1 188 ? -61.60900 4.36700 25.44400 1.000 66.55268 187 ALA C C 1
ATOM 10727 O O . ALA C 1 188 ? -60.78300 3.93900 26.27100 1.000 59.21636 187 ALA C O 1
ATOM 10729 N N . GLY C 1 189 ? -61.26600 4.94000 24.29000 1.000 67.57268 188 GLY C N 1
ATOM 10730 C CA . GLY C 1 189 ? -59.87100 5.17500 23.87400 1.000 66.04579 188 GLY C CA 1
ATOM 10731 C C . GLY C 1 189 ? -59.17300 3.87700 23.51600 1.000 60.89893 188 GLY C C 1
ATOM 10732 O O . GLY C 1 189 ? -57.93900 3.81000 23.62500 1.000 59.11268 188 GLY C O 1
ATOM 10733 N N . PHE C 1 190 ? -59.93500 2.86000 23.12400 1.000 65.52268 189 PHE C N 1
ATOM 10734 C CA . PHE C 1 190 ? -59.36900 1.58300 22.62900 1.000 64.52405 189 PHE C CA 1
ATOM 10735 C C . PHE C 1 190 ? -59.42200 1.58700 21.10800 1.000 58.02268 189 PHE C C 1
ATOM 10736 O O . PHE C 1 190 ? -60.30800 2.19300 20.50600 1.000 56.38268 189 PHE C O 1
ATOM 10744 N N . PRO C 1 191 ? -58.46900 0.90200 20.43800 1.000 73.81268 190 PRO C N 1
ATOM 10745 C CA . PRO C 1 191 ? -58.44900 0.82400 18.97600 1.000 66.54717 190 PRO C CA 1
ATOM 10746 C C . PRO C 1 191 ? -59.58800 -0.01600 18.41100 1.000 72.00268 190 PRO C C 1
ATOM 10747 O O . PRO C 1 191 ? -59.99700 -0.98300 19.04300 1.000 78.81268 190 PRO C O 1
ATOM 10751 N N . PRO C 1 192 ? -60.12200 0.30500 17.21400 1.000 72.81607 191 PRO C N 1
ATOM 10752 C CA . PRO C 1 192 ? -61.09800 -0.55500 16.55100 1.000 73.21268 191 PRO C CA 1
ATOM 10753 C C . PRO C 1 192 ? -60.56400 -1.98200 16.42100 1.000 95.19271 191 PRO C C 1
ATOM 10754 O O . PRO C 1 192 ? -59.43700 -2.21500 16.76900 1.000 81.70268 191 PRO C O 1
ATOM 10758 N N . SER C 1 193 ? -61.39700 -2.92200 15.99900 1.000 117.69268 192 SER C N 1
ATOM 10759 C CA . SER C 1 193 ? -61.01700 -4.36000 15.97400 1.000 105.05268 192 SER C CA 1
ATOM 10760 C C . SER C 1 193 ? -61.37600 -5.01400 14.64200 1.000 116.61268 192 SER C C 1
ATOM 10761 O O . SER C 1 193 ? -60.46600 -5.38300 13.88500 1.000 113.23268 192 SER C O 1
ATOM 10764 N N . LEU C 1 194 ? -62.66600 -5.20500 14.39400 1.000 104.26441 193 LEU C N 1
ATOM 10765 C CA . LEU C 1 194 ? -63.14100 -5.98800 13.22900 1.000 107.88268 193 LEU C CA 1
ATOM 10766 C C . LEU C 1 194 ? -63.77200 -5.02300 12.22800 1.000 116.45268 193 LEU C C 1
ATOM 10767 O O . LEU C 1 194 ? -64.31900 -3.98300 12.65000 1.000 100.24268 193 LEU C O 1
ATOM 10772 N N . ALA C 1 195 ? -63.75000 -5.39600 10.95200 1.000 100.40268 194 ALA C N 1
ATOM 10773 C CA . ALA C 1 195 ? -64.40200 -4.63200 9.86900 1.000 94.10728 194 ALA C CA 1
ATOM 10774 C C . ALA C 1 195 ? -65.75200 -5.26900 9.57700 1.000 97.51268 194 ALA C C 1
ATOM 10775 O O . ALA C 1 195 ? -65.82300 -6.46900 9.33000 1.000 107.90536 194 ALA C O 1
ATOM 10777 N N . PRO C 1 196 ? -66.85800 -4.48700 9.58000 1.000 93.45898 195 PRO C N 1
ATOM 10778 C CA . PRO C 1 196 ? -68.17700 -5.01400 9.22300 1.000 89.50270 195 PRO C CA 1
ATOM 10779 C C . PRO C 1 196 ? -68.20100 -5.89400 7.96100 1.000 115.49268 195 PRO C C 1
ATOM 10780 O O . PRO C 1 196 ? -69.07100 -6.73400 7.84900 1.000 139.31268 195 PRO C O 1
ATOM 10784 N N . GLU C 1 197 ? -67.23800 -5.70700 7.05300 1.000 116.97268 196 GLU C N 1
ATOM 10785 C CA . GLU C 1 197 ? -67.16000 -6.49000 5.79600 1.000 105.97325 196 GLU C CA 1
ATOM 10786 C C . GLU C 1 197 ? -66.26600 -7.71900 6.00300 1.000 100.66268 196 GLU C C 1
ATOM 10787 O O . GLU C 1 197 ? -66.56000 -8.73500 5.37700 1.000 96.65233 196 GLU C O 1
ATOM 10793 N N . GLU C 1 198 ? -65.24700 -7.61600 6.85700 1.000 102.10726 197 GLU C N 1
ATOM 10794 C CA . GLU C 1 198 ? -64.29600 -8.72000 7.12000 1.000 104.76740 197 GLU C CA 1
ATOM 10795 C C . GLU C 1 198 ? -65.07000 -9.85700 7.78900 1.000 90.36487 197 GLU C C 1
ATOM 10796 O O . GLU C 1 198 ? -64.59800 -11.00500 7.71800 1.000 96.89335 197 GLU C O 1
ATOM 10802 N N . GLY C 1 199 ? -66.15400 -9.52700 8.48700 1.000 95.57268 198 GLY C N 1
ATOM 10803 C CA . GLY C 1 199 ? -66.89100 -10.49500 9.31800 1.000 87.21248 198 GLY C CA 1
ATOM 10804 C C . GLY C 1 199 ? -67.99100 -11.14300 8.51800 1.000 73.12348 198 GLY C C 1
ATOM 10805 O O . GLY C 1 199 ? -68.06300 -12.38900 8.45300 1.000 80.61270 198 GLY C O 1
ATOM 10806 N N . LEU C 1 200 ? -68.85100 -10.32200 7.91600 1.000 73.26030 199 LEU C N 1
ATOM 10807 C CA . LEU C 1 200 ? -69.98400 -10.82600 7.10900 1.000 70.94268 199 LEU C CA 1
ATOM 10808 C C . LEU C 1 200 ? -69.46500 -11.96400 6.21800 1.000 76.88268 199 LEU C C 1
ATOM 10809 O O . LEU C 1 200 ? -70.17700 -12.96300 6.04800 1.000 70.60268 199 LEU C O 1
ATOM 10814 N N . ALA C 1 201 ? -68.22700 -11.84200 5.74800 1.000 73.06632 200 ALA C N 1
ATOM 10815 C CA . ALA C 1 201 ? -67.60500 -12.84100 4.86400 1.000 65.54628 200 ALA C CA 1
ATOM 10816 C C . ALA C 1 201 ? -67.50600 -14.18000 5.59300 1.000 62.86268 200 ALA C C 1
ATOM 10817 O O . ALA C 1 201 ? -68.11000 -15.17000 5.13200 1.000 66.04210 200 ALA C O 1
ATOM 10819 N N . ARG C 1 202 ? -66.77000 -14.24500 6.68700 1.000 82.53721 201 ARG C N 1
ATOM 10820 C CA . ARG C 1 202 ? -66.65200 -15.49600 7.48100 1.000 111.18268 201 ARG C CA 1
ATOM 10821 C C . ARG C 1 202 ? -68.04800 -16.03500 7.79000 1.000 84.57268 201 ARG C C 1
ATOM 10822 O O . ARG C 1 202 ? -68.22400 -17.26000 7.75800 1.000 70.66268 201 ARG C O 1
ATOM 10830 N N . ALA C 1 203 ? -68.97600 -15.13400 8.11100 1.000 69.74308 202 ALA C N 1
ATOM 10831 C CA . ALA C 1 203 ? -70.37000 -15.53100 8.36700 1.000 57.62545 202 ALA C CA 1
ATOM 10832 C C . ALA C 1 203 ? -70.93000 -16.21600 7.11400 1.000 69.28268 202 ALA C C 1
ATOM 10833 O O . ALA C 1 203 ? -71.53800 -17.30800 7.22700 1.000 54.87274 202 ALA C O 1
ATOM 10835 N N . ARG C 1 204 ? -70.72200 -15.59600 5.95400 1.000 65.89809 203 ARG C N 1
ATOM 10836 C CA . ARG C 1 204 ? -71.23400 -16.12700 4.66800 1.000 53.03268 203 ARG C CA 1
ATOM 10837 C C . ARG C 1 204 ? -70.63400 -17.50900 4.40200 1.000 47.35360 203 ARG C C 1
ATOM 10838 O O . ARG C 1 204 ? -71.38500 -18.42300 4.01800 1.000 45.87503 203 ARG C O 1
ATOM 10846 N N . ARG C 1 205 ? -69.35300 -17.68300 4.70400 1.000 50.20024 204 ARG C N 1
ATOM 10847 C CA . ARG C 1 205 ? -68.66600 -18.98500 4.52400 1.000 56.98268 204 ARG C CA 1
ATOM 10848 C C . ARG C 1 205 ? -69.37500 -20.04800 5.36800 1.000 54.91855 204 ARG C C 1
ATOM 10849 O O . ARG C 1 205 ? -69.84300 -21.05200 4.78800 1.000 59.31271 204 ARG C O 1
ATOM 10857 N N . LEU C 1 206 ? -69.41200 -19.86500 6.69100 1.000 56.14189 205 LEU C N 1
ATOM 10858 C CA . LEU C 1 206 ? -69.93600 -20.88400 7.63900 1.000 55.42717 205 LEU C CA 1
ATOM 10859 C C . LEU C 1 206 ? -71.39300 -21.20400 7.28700 1.000 64.79268 205 LEU C C 1
ATOM 10860 O O . LEU C 1 206 ? -71.77000 -22.39200 7.34800 1.000 62.03778 205 LEU C O 1
ATOM 10865 N N . ALA C 1 207 ? -72.18000 -20.18700 6.93500 1.000 55.23260 206 ALA C N 1
ATOM 10866 C CA . ALA C 1 207 ? -73.60400 -20.37100 6.59200 1.000 53.77836 206 ALA C CA 1
ATOM 10867 C C . ALA C 1 207 ? -73.71600 -21.34200 5.41500 1.000 58.37268 206 ALA C C 1
ATOM 10868 O O . ALA C 1 207 ? -74.59800 -22.20300 5.41300 1.000 59.13558 206 ALA C O 1
ATOM 10870 N N . ALA C 1 208 ? -72.82200 -21.19000 4.45000 1.000 66.90650 207 ALA C N 1
ATOM 10871 C CA . ALA C 1 208 ? -72.80900 -22.01300 3.22900 1.000 64.11681 207 ALA C CA 1
ATOM 10872 C C . ALA C 1 208 ? -72.61900 -23.47000 3.64900 1.000 56.73369 207 ALA C C 1
ATOM 10873 O O . ALA C 1 208 ? -73.39300 -24.33400 3.19700 1.000 66.59016 207 ALA C O 1
ATOM 10875 N N . ARG C 1 209 ? -71.63100 -23.74000 4.49000 1.000 51.34815 208 ARG C N 1
ATOM 10876 C CA . ARG C 1 209 ? -71.33700 -25.13200 4.89100 1.000 58.10015 208 ARG C CA 1
ATOM 10877 C C . ARG C 1 209 ? -72.52600 -25.69900 5.67700 1.000 57.63268 208 ARG C C 1
ATOM 10878 O O . ARG C 1 209 ? -72.76700 -26.91200 5.58000 1.000 61.15524 208 ARG C O 1
ATOM 10886 N N . LEU C 1 210 ? -73.22400 -24.86300 6.44300 1.000 63.27015 209 LEU C N 1
ATOM 10887 C CA . LEU C 1 210 ? -74.35800 -25.31300 7.28800 1.000 57.30259 209 LEU C CA 1
ATOM 10888 C C . LEU C 1 210 ? -75.55200 -25.64900 6.40400 1.000 53.09268 209 LEU C C 1
ATOM 10889 O O . LEU C 1 210 ? -76.18500 -26.67700 6.65400 1.000 53.68057 209 LEU C O 1
ATOM 10894 N N . ARG C 1 211 ? -75.84000 -24.81200 5.41100 1.000 54.33992 210 ARG C N 1
ATOM 10895 C CA . ARG C 1 211 ? -76.91900 -25.09200 4.42400 1.000 58.45587 210 ARG C CA 1
ATOM 10896 C C . ARG C 1 211 ? -76.64700 -26.44000 3.75200 1.000 54.99263 210 ARG C C 1
ATOM 10897 O O . ARG C 1 211 ? -77.60800 -27.19300 3.53900 1.000 55.01601 210 ARG C O 1
ATOM 10905 N N . ALA C 1 212 ? -75.37900 -26.74800 3.49000 1.000 54.45157 211 ALA C N 1
ATOM 10906 C CA . ALA C 1 212 ? -74.98200 -28.00600 2.82500 1.000 51.03268 211 ALA C CA 1
ATOM 10907 C C . ALA C 1 212 ? -75.28200 -29.17800 3.75300 1.000 52.41996 211 ALA C C 1
ATOM 10908 O O . ALA C 1 212 ? -76.04300 -30.09400 3.34400 1.000 68.59268 211 ALA C O 1
ATOM 10910 N N . LEU C 1 213 ? -74.72600 -29.14100 4.96300 1.000 52.31579 212 LEU C N 1
ATOM 10911 C CA . LEU C 1 213 ? -74.94400 -30.22000 5.95300 1.000 54.97615 212 LEU C CA 1
ATOM 10912 C C . LEU C 1 213 ? -76.45100 -30.43700 6.11500 1.000 59.76909 212 LEU C C 1
ATOM 10913 O O . LEU C 1 213 ? -76.87200 -31.58900 6.21100 1.000 52.44129 212 LEU C O 1
ATOM 10918 N N . ARG C 1 214 ? -77.23600 -29.36500 6.08100 1.000 55.86230 213 ARG C N 1
ATOM 10919 C CA . ARG C 1 214 ? -78.69300 -29.48600 6.32800 1.000 59.14268 213 ARG C CA 1
ATOM 10920 C C . ARG C 1 214 ? -79.30300 -30.35000 5.22700 1.000 68.19268 213 ARG C C 1
ATOM 10921 O O . ARG C 1 214 ? -79.83600 -31.40600 5.56300 1.000 69.50615 213 ARG C O 1
ATOM 10929 N N . ALA C 1 215 ? -79.14200 -29.94500 3.97400 1.000 67.05955 214 ALA C N 1
ATOM 10930 C CA . ALA C 1 215 ? -79.77500 -30.61700 2.82000 1.000 66.50153 214 ALA C CA 1
ATOM 10931 C C . ALA C 1 215 ? -79.30200 -32.06500 2.76900 1.000 59.01268 214 ALA C C 1
ATOM 10932 O O . ALA C 1 215 ? -80.16400 -32.97300 2.66800 1.000 62.58555 214 ALA C O 1
ATOM 10934 N N . ALA C 1 216 ? -77.99100 -32.29100 2.86200 1.000 53.12787 215 ALA C N 1
ATOM 10935 C CA . ALA C 1 216 ? -77.42400 -33.65200 2.69900 1.000 59.40934 215 ALA C CA 1
ATOM 10936 C C . ALA C 1 216 ? -78.02900 -34.56700 3.76300 1.000 72.22894 215 ALA C C 1
ATOM 10937 O O . ALA C 1 216 ? -78.54200 -35.64600 3.40900 1.000 72.08270 215 ALA C O 1
ATOM 10939 N N . VAL C 1 217 ? -78.02600 -34.12500 5.01600 1.000 66.89434 216 VAL C N 1
ATOM 10940 C CA . VAL C 1 217 ? -78.63300 -34.91300 6.12100 1.000 64.48350 216 VAL C CA 1
ATOM 10941 C C . VAL C 1 217 ? -80.11300 -35.10000 5.78800 1.000 67.02579 216 VAL C C 1
ATOM 10942 O O . VAL C 1 217 ? -80.63100 -36.21400 5.97300 1.000 70.43299 216 VAL C O 1
ATOM 10946 N N . ARG C 1 218 ? -80.76800 -34.06200 5.27400 1.000 66.26768 217 ARG C N 1
ATOM 10947 C CA . ARG C 1 218 ? -82.18200 -34.23700 4.86300 1.000 62.86716 217 ARG C CA 1
ATOM 10948 C C . ARG C 1 218 ? -82.21800 -35.38700 3.85800 1.000 76.37268 217 ARG C C 1
ATOM 10949 O O . ARG C 1 218 ? -83.22000 -36.12500 3.83800 1.000 67.46487 217 ARG C O 1
ATOM 10957 N N . ALA C 1 219 ? -81.15500 -35.53500 3.07200 1.000 86.03268 218 ALA C N 1
ATOM 10958 C CA . ALA C 1 219 ? -81.04300 -36.65500 2.11200 1.000 74.48268 218 ALA C CA 1
ATOM 10959 C C . ALA C 1 219 ? -80.38100 -37.87500 2.76300 1.000 79.72874 218 ALA C C 1
ATOM 10960 O O . ALA C 1 219 ? -79.63900 -38.60100 2.06800 1.000 74.87268 218 ALA C O 1
ATOM 10962 N N . ARG C 1 220 ? -80.60600 -38.09600 4.08200 1.000 67.70268 219 ARG C N 1
ATOM 10963 C CA . ARG C 1 220 ? -80.08900 -39.27100 4.83200 1.000 77.63149 219 ARG C CA 1
ATOM 10964 C C . ARG C 1 220 ? -78.63600 -39.54600 4.42400 1.000 71.69268 219 ARG C C 1
ATOM 10965 O O . ARG C 1 220 ? -78.23800 -40.72500 4.40200 1.000 67.83906 219 ARG C O 1
ATOM 10973 N N . ARG C 1 221 ? -77.85300 -38.48100 4.12200 1.000 73.22475 220 ARG C N 1
ATOM 10974 C CA . ARG C 1 221 ? -76.43600 -38.64100 3.70500 1.000 65.82268 220 ARG C CA 1
ATOM 10975 C C . ARG C 1 221 ? -75.62300 -37.44500 4.17600 1.000 65.06541 220 ARG C C 1
ATOM 10976 O O . ARG C 1 221 ? -76.18300 -36.35000 4.25300 1.000 67.60433 220 ARG C O 1
ATOM 10984 N N . LEU C 1 222 ? -74.32500 -37.62000 4.39900 1.000 62.95453 221 LEU C N 1
ATOM 10985 C CA . LEU C 1 222 ? -73.43200 -36.47100 4.68900 1.000 61.93404 221 LEU C CA 1
ATOM 10986 C C . LEU C 1 222 ? -72.94100 -35.92000 3.36200 1.000 73.11245 221 LEU C C 1
ATOM 10987 O O . LEU C 1 222 ? -73.00200 -36.62800 2.35800 1.000 71.43268 221 LEU C O 1
ATOM 10992 N N . PRO C 1 223 ? -72.45500 -34.66400 3.30900 1.000 64.04268 222 PRO C N 1
ATOM 10993 C CA . PRO C 1 223 ? -71.95900 -34.09800 2.05300 1.000 63.89170 222 PRO C CA 1
ATOM 10994 C C . PRO C 1 223 ? -70.82600 -34.96000 1.48400 1.000 67.83268 222 PRO C C 1
ATOM 10995 O O . PRO C 1 223 ? -70.78300 -35.18600 0.30900 1.000 65.91105 222 PRO C O 1
ATOM 10999 N N . THR C 1 224 ? -70.02500 -35.53100 2.37800 1.000 64.93144 223 THR C N 1
ATOM 11000 C CA . THR C 1 224 ? -68.91600 -36.43700 1.99400 1.000 65.93066 223 THR C CA 1
ATOM 11001 C C . THR C 1 224 ? -69.49000 -37.64800 1.24700 1.000 78.73168 223 THR C C 1
ATOM 11002 O O . THR C 1 224 ? -68.73500 -38.30300 0.53800 1.000 80.39268 223 THR C O 1
ATOM 11006 N N . GLY C 1 225 ? -70.79700 -37.87900 1.37500 1.000 63.71274 224 GLY C N 1
ATOM 11007 C CA . GLY C 1 225 ? -71.51300 -38.97200 0.70800 1.000 76.77257 224 GLY C CA 1
ATOM 11008 C C . GLY C 1 225 ? -71.85800 -40.08600 1.67800 1.000 83.32268 224 GLY C C 1
ATOM 11009 O O . GLY C 1 225 ? -72.66800 -40.95500 1.29300 1.000 71.64996 224 GLY C O 1
ATOM 11010 N N . VAL C 1 226 ? -71.29600 -40.08200 2.89100 1.000 68.65131 225 VAL C N 1
ATOM 11011 C CA . VAL C 1 226 ? -71.55200 -41.14700 3.90500 1.000 72.50952 225 VAL C CA 1
ATOM 11012 C C . VAL C 1 226 ? -73.05700 -41.24000 4.13500 1.000 64.71268 225 VAL C C 1
ATOM 11013 O O . VAL C 1 226 ? -73.72100 -40.21600 4.26300 1.000 66.09268 225 VAL C O 1
ATOM 11017 N N . PRO C 1 227 ? -73.62500 -42.46300 4.16700 1.000 65.07344 226 PRO C N 1
ATOM 11018 C CA . PRO C 1 227 ? -75.05600 -42.64700 4.41400 1.000 67.46824 226 PRO C CA 1
ATOM 11019 C C . PRO C 1 227 ? -75.41800 -42.53200 5.90100 1.000 60.57045 226 PRO C C 1
ATOM 11020 O O . PRO C 1 227 ? -74.56300 -42.75600 6.73000 1.000 56.50177 226 PRO C O 1
ATOM 11024 N N . LEU C 1 228 ? -76.67900 -42.24600 6.20900 1.000 58.29526 227 LEU C N 1
ATOM 11025 C CA . LEU C 1 228 ? -77.13500 -42.09100 7.61700 1.000 54.94272 227 LEU C CA 1
ATOM 11026 C C . LEU C 1 228 ? -78.32700 -43.01300 7.84500 1.000 69.20798 227 LEU C C 1
ATOM 11027 O O . LEU C 1 228 ? -79.18300 -43.09000 6.95000 1.000 63.42408 227 LEU C O 1
ATOM 11032 N N . THR C 1 229 ? -78.41200 -43.64200 9.01600 1.000 67.62138 228 THR C N 1
ATOM 11033 C CA . THR C 1 229 ? -79.63300 -44.37600 9.43000 1.000 70.86327 228 THR C CA 1
ATOM 11034 C C . THR C 1 229 ? -80.71700 -43.33600 9.65800 1.000 69.82268 228 THR C C 1
ATOM 11035 O O . THR C 1 229 ? -80.40900 -42.22700 10.09100 1.000 72.75269 228 THR C O 1
ATOM 11039 N N . PRO C 1 230 ? -81.99900 -43.62700 9.35100 1.000 69.61536 229 PRO C N 1
ATOM 11040 C CA . PRO C 1 230 ? -83.06100 -42.62500 9.45900 1.000 70.71688 229 PRO C CA 1
ATOM 11041 C C . PRO C 1 230 ? -83.04600 -41.86200 10.79200 1.000 66.80268 229 PRO C C 1
ATOM 11042 O O . PRO C 1 230 ? -83.23400 -40.66300 10.77900 1.000 70.69239 229 PRO C O 1
ATOM 11046 N N . GLU C 1 231 ? -82.73600 -42.58200 11.91300 1.000 78.10427 230 GLU C N 1
ATOM 11047 C CA . GLU C 1 231 ? -82.64700 -42.00800 13.27700 1.000 83.41085 230 GLU C CA 1
ATOM 11048 C C . GLU C 1 231 ? -81.55900 -40.93600 13.32700 1.000 87.24268 230 GLU C C 1
ATOM 11049 O O . GLU C 1 231 ? -81.85200 -39.82300 13.77300 1.000 68.35165 230 GLU C O 1
ATOM 11055 N N . GLN C 1 232 ? -80.36000 -41.23200 12.81500 1.000 77.96207 231 GLN C N 1
ATOM 11056 C CA . GLN C 1 232 ? -79.20500 -40.29900 12.82600 1.000 74.96595 231 GLN C CA 1
ATOM 11057 C C . GLN C 1 232 ? -79.59800 -38.99900 12.12400 1.000 70.78782 231 GLN C C 1
ATOM 11058 O O . GLN C 1 232 ? -79.14300 -37.93000 12.55400 1.000 63.82932 231 GLN C O 1
ATOM 11064 N N . ALA C 1 233 ? -80.45100 -39.09300 11.10300 1.000 70.15400 232 ALA C N 1
ATOM 11065 C CA . ALA C 1 233 ? -80.87800 -37.91500 10.32400 1.000 67.93391 232 ALA C CA 1
ATOM 11066 C C . ALA C 1 233 ? -81.63600 -36.97100 11.24800 1.000 67.93268 232 ALA C C 1
ATOM 11067 O O . ALA C 1 233 ? -81.16600 -35.83500 11.43400 1.000 74.92268 232 ALA C O 1
ATOM 11069 N N . ALA C 1 234 ? -82.75100 -37.41700 11.83100 1.000 67.59332 233 ALA C N 1
ATOM 11070 C CA . ALA C 1 234 ? -83.60000 -36.55300 12.67900 1.000 58.05273 233 ALA C CA 1
ATOM 11071 C C . ALA C 1 234 ? -82.76700 -36.06000 13.86200 1.000 64.46268 233 ALA C C 1
ATOM 11072 O O . ALA C 1 234 ? -82.97700 -34.91600 14.27200 1.000 63.87254 233 ALA C O 1
ATOM 11074 N N . ALA C 1 235 ? -81.83400 -36.87700 14.35700 1.000 73.82474 234 ALA C N 1
ATOM 11075 C CA . ALA C 1 235 ? -80.92800 -36.48200 15.45600 1.000 54.49275 234 ALA C CA 1
ATOM 11076 C C . ALA C 1 235 ? -80.13100 -35.24900 15.02400 1.000 61.71425 234 ALA C C 1
ATOM 11077 O O . ALA C 1 235 ? -80.21600 -34.22800 15.71700 1.000 64.04847 234 ALA C O 1
ATOM 11079 N N . ILE C 1 236 ? -79.44400 -35.34200 13.89400 1.000 56.95178 235 ILE C N 1
ATOM 11080 C CA . ILE C 1 236 ? -78.55000 -34.26000 13.40200 1.000 50.66353 235 ILE C CA 1
ATOM 11081 C C . ILE C 1 236 ? -79.41200 -33.02700 13.13900 1.000 56.08174 235 ILE C C 1
ATOM 11082 O O . ILE C 1 236 ? -79.00800 -31.93200 13.55800 1.000 53.77622 235 ILE C O 1
ATOM 11087 N N . LEU C 1 237 ? -80.56800 -33.20800 12.50800 1.000 54.11187 236 LEU C N 1
ATOM 11088 C CA . LEU C 1 237 ? -81.43300 -32.06400 12.11600 1.000 56.99313 236 LEU C CA 1
ATOM 11089 C C . LEU C 1 237 ? -81.97800 -31.39100 13.37600 1.000 57.09591 236 LEU C C 1
ATOM 11090 O O . LEU C 1 237 ? -82.16300 -30.18500 13.36000 1.000 70.44884 236 LEU C O 1
ATOM 11095 N N . ALA C 1 238 ? -82.21600 -32.16200 14.43400 1.000 61.06011 237 ALA C N 1
ATOM 11096 C CA . ALA C 1 238 ? -82.70500 -31.64200 15.72800 1.000 65.75233 237 ALA C CA 1
ATOM 11097 C C . ALA C 1 238 ? -81.64500 -30.71100 16.30900 1.000 54.53281 237 ALA C C 1
ATOM 11098 O O . ALA C 1 238 ? -81.93800 -29.50600 16.50000 1.000 57.83743 237 ALA C O 1
ATOM 11100 N N . THR C 1 239 ? -80.44200 -31.23400 16.54700 1.000 57.94019 238 THR C N 1
ATOM 11101 C CA . THR C 1 239 ? -79.30900 -30.43000 17.06000 1.000 58.32363 238 THR C CA 1
ATOM 11102 C C . THR C 1 239 ? -79.19900 -29.14000 16.23700 1.000 58.90564 238 THR C C 1
ATOM 11103 O O . THR C 1 239 ? -79.10300 -28.06000 16.82800 1.000 61.02848 238 THR C O 1
ATOM 11107 N N . LEU C 1 240 ? -79.31900 -29.25200 14.91700 1.000 59.32900 239 LEU C N 1
ATOM 11108 C CA . LEU C 1 240 ? -79.15700 -28.08500 14.01900 1.000 57.28812 239 LEU C CA 1
ATOM 11109 C C . LEU C 1 240 ? -80.27500 -27.08500 14.27700 1.000 61.22697 239 LEU C C 1
ATOM 11110 O O . LEU C 1 240 ? -79.99600 -25.87500 14.28800 1.000 59.63268 239 LEU C O 1
ATOM 11115 N N . GLU C 1 241 ? -81.50000 -27.58600 14.48600 1.000 72.07333 240 GLU C N 1
ATOM 11116 C CA . GLU C 1 241 ? -82.66100 -26.68000 14.66700 1.000 74.18268 240 GLU C CA 1
ATOM 11117 C C . GLU C 1 241 ? -82.56300 -26.07000 16.05900 1.000 69.06268 240 GLU C C 1
ATOM 11118 O O . GLU C 1 241 ? -82.95400 -24.90600 16.21600 1.000 64.86896 240 GLU C O 1
ATOM 11124 N N . ARG C 1 242 ? -82.03300 -26.82500 17.01900 1.000 63.34696 241 ARG C N 1
ATOM 11125 C CA . ARG C 1 242 ? -81.74600 -26.26300 18.35900 1.000 62.19652 241 ARG C CA 1
ATOM 11126 C C . ARG C 1 242 ? -80.67900 -25.18800 18.18600 1.000 63.64268 241 ARG C C 1
ATOM 11127 O O . ARG C 1 242 ? -80.92700 -24.04500 18.62700 1.000 53.39558 241 ARG C O 1
ATOM 11135 N N . LEU C 1 243 ? -79.55300 -25.49700 17.51700 1.000 55.31652 242 LEU C N 1
ATOM 11136 C CA . LEU C 1 243 ? -78.43300 -24.52700 17.37000 1.000 45.21457 242 LEU C CA 1
ATOM 11137 C C . LEU C 1 243 ? -78.98700 -23.23200 16.76400 1.000 49.92734 242 LEU C C 1
ATOM 11138 O O . LEU C 1 243 ? -78.59900 -22.13700 17.19000 1.000 48.99268 242 LEU C O 1
ATOM 11143 N N . TYR C 1 244 ? -79.88400 -23.36300 15.80000 1.000 53.17189 243 TYR C N 1
ATOM 11144 C CA . TYR C 1 244 ? -80.47600 -22.19000 15.12700 1.000 51.14216 243 TYR C CA 1
ATOM 11145 C C . TYR C 1 244 ? -81.29900 -21.39700 16.14300 1.000 45.98268 243 TYR C C 1
ATOM 11146 O O . TYR C 1 244 ? -81.22500 -20.14000 16.13900 1.000 43.71219 243 TYR C O 1
ATOM 11155 N N . GLU C 1 245 ? -82.05600 -22.10000 16.98500 1.000 54.36512 244 GLU C N 1
ATOM 11156 C CA . GLU C 1 245 ? -82.89900 -21.44600 18.02400 1.000 53.64549 244 GLU C CA 1
ATOM 11157 C C . GLU C 1 245 ? -81.99700 -20.67000 18.99900 1.000 51.91268 244 GLU C C 1
ATOM 11158 O O . GLU C 1 245 ? -82.23500 -19.46100 19.21800 1.000 46.70268 244 GLU C O 1
ATOM 11164 N N . VAL C 1 246 ? -81.00900 -21.34900 19.58700 1.000 45.34942 245 VAL C N 1
ATOM 11165 C CA . VAL C 1 246 ? -80.08600 -20.72900 20.57200 1.000 45.59189 245 VAL C CA 1
ATOM 11166 C C . VAL C 1 246 ? -79.41400 -19.52800 19.91000 1.000 45.34548 245 VAL C C 1
ATOM 11167 O O . VAL C 1 246 ? -79.25800 -18.50700 20.58100 1.000 44.75268 245 VAL C O 1
ATOM 11171 N N . ALA C 1 247 ? -79.06500 -19.62300 18.63400 1.000 47.76183 246 ALA C N 1
ATOM 11172 C CA . ALA C 1 247 ? -78.34700 -18.53300 17.94900 1.000 39.91171 246 ALA C CA 1
ATOM 11173 C C . ALA C 1 247 ? -79.27100 -17.32400 17.80600 1.000 40.54693 246 ALA C C 1
ATOM 11174 O O . ALA C 1 247 ? -78.76100 -16.18700 17.91500 1.000 42.71268 246 ALA C O 1
ATOM 11176 N N . LEU C 1 248 ? -80.57100 -17.52600 17.58700 1.000 45.33520 247 LEU C N 1
ATOM 11177 C CA . LEU C 1 248 ? -81.49300 -16.35800 17.51100 1.000 47.24268 247 LEU C CA 1
ATOM 11178 C C . LEU C 1 248 ? -81.62200 -15.75900 18.91300 1.000 48.67710 247 LEU C C 1
ATOM 11179 O O . LEU C 1 248 ? -81.60400 -14.51400 19.04800 1.000 40.22609 247 LEU C O 1
ATOM 11184 N N . GLU C 1 249 ? -81.78300 -16.59900 19.92900 1.000 47.74346 248 GLU C N 1
ATOM 11185 C CA . GLU C 1 249 ? -81.93000 -16.09200 21.30900 1.000 49.35166 248 GLU C CA 1
ATOM 11186 C C . GLU C 1 249 ? -80.66000 -15.29700 21.64500 1.000 45.77266 248 GLU C C 1
ATOM 11187 O O . GLU C 1 249 ? -80.78500 -14.18900 22.21800 1.000 43.61149 248 GLU C O 1
ATOM 11193 N N . ILE C 1 250 ? -79.49300 -15.77500 21.21900 1.000 41.93257 249 ILE C N 1
ATOM 11194 C CA . ILE C 1 250 ? -78.18700 -15.12200 21.52700 1.000 32.94666 249 ILE C CA 1
ATOM 11195 C C . ILE C 1 250 ? -78.10000 -13.78400 20.79100 1.000 40.01524 249 ILE C C 1
ATOM 11196 O O . ILE C 1 250 ? -77.61300 -12.81000 21.38500 1.000 39.79268 249 ILE C O 1
ATOM 11201 N N . GLY C 1 251 ? -78.54100 -13.72500 19.54200 1.000 39.63668 250 GLY C N 1
ATOM 11202 C CA . GLY C 1 251 ? -78.66000 -12.42900 18.85400 1.000 36.95416 250 GLY C CA 1
ATOM 11203 C C . GLY C 1 251 ? -79.46200 -11.43500 19.68200 1.000 47.23021 250 GLY C C 1
ATOM 11204 O O . GLY C 1 251 ? -79.17300 -10.25300 19.58300 1.000 48.80309 250 GLY C O 1
ATOM 11205 N N . ARG C 1 252 ? -80.47600 -11.91700 20.41600 1.000 52.63268 251 ARG C N 1
ATOM 11206 C CA . ARG C 1 252 ? -81.33400 -11.05000 21.25700 1.000 55.88811 251 ARG C CA 1
ATOM 11207 C C . ARG C 1 252 ? -80.56500 -10.63100 22.51200 1.000 62.84268 251 ARG C C 1
ATOM 11208 O O . ARG C 1 252 ? -80.62200 -9.43000 22.88200 1.000 44.32632 251 ARG C O 1
ATOM 11216 N N . ALA C 1 253 ? -79.87000 -11.56700 23.14300 1.000 36.23268 252 ALA C N 1
ATOM 11217 C CA . ALA C 1 253 ? -79.00800 -11.29300 24.31400 1.000 36.13192 252 ALA C CA 1
ATOM 11218 C C . ALA C 1 253 ? -77.97800 -10.21800 23.94400 1.000 50.98268 252 ALA C C 1
ATOM 11219 O O . ALA C 1 253 ? -77.68700 -9.36400 24.79400 1.000 41.97268 252 ALA C O 1
ATOM 11221 N N . ILE C 1 254 ? -77.42600 -10.27500 22.72800 1.000 44.65441 253 ILE C N 1
ATOM 11222 C CA . ILE C 1 254 ? -76.36500 -9.31900 22.30600 1.000 33.73965 253 ILE C CA 1
ATOM 11223 C C . ILE C 1 254 ? -76.96500 -7.91700 22.29000 1.000 36.62268 253 ILE C C 1
ATOM 11224 O O . ILE C 1 254 ? -76.28500 -6.99200 22.75500 1.000 41.42268 253 ILE C O 1
ATOM 11229 N N . ASP C 1 255 ? -78.18100 -7.76200 21.77800 1.000 46.95602 254 ASP C N 1
ATOM 11230 C CA . ASP C 1 255 ? -78.80700 -6.41800 21.69500 1.000 49.62268 254 ASP C CA 1
ATOM 11231 C C . ASP C 1 255 ? -79.09000 -5.91900 23.10900 1.000 40.58720 254 ASP C C 1
ATOM 11232 O O . ASP C 1 255 ? -78.84500 -4.73200 23.36600 1.000 41.26106 254 ASP C O 1
ATOM 11237 N N . ALA C 1 256 ? -79.57900 -6.78900 23.99400 1.000 44.03268 255 ALA C N 1
ATOM 11238 C CA . ALA C 1 256 ? -79.81100 -6.43000 25.41100 1.000 38.46074 255 ALA C CA 1
ATOM 11239 C C . ALA C 1 256 ? -78.49400 -5.90400 26.00500 1.000 47.69268 255 ALA C C 1
ATOM 11240 O O . ALA C 1 256 ? -78.48600 -4.79700 26.56800 1.000 34.44268 255 ALA C O 1
ATOM 11242 N N . TYR C 1 257 ? -77.40800 -6.64800 25.80700 1.000 44.94102 256 TYR C N 1
ATOM 11243 C CA . TYR C 1 257 ? -76.09500 -6.32500 26.40900 1.000 42.18363 256 TYR C CA 1
ATOM 11244 C C . TYR C 1 257 ? -75.60500 -4.97900 25.86500 1.000 38.42475 256 TYR C C 1
ATOM 11245 O O . TYR C 1 257 ? -75.16600 -4.13700 26.66900 1.000 40.67268 256 TYR C O 1
ATOM 11254 N N . LEU C 1 258 ? -75.65700 -4.78400 24.54700 1.000 36.15024 257 LEU C N 1
ATOM 11255 C CA . LEU C 1 258 ? -75.16200 -3.53000 23.93400 1.000 43.20268 257 LEU C CA 1
ATOM 11256 C C . LEU C 1 258 ? -75.99600 -2.35900 24.44100 1.000 39.99751 257 LEU C C 1
ATOM 11257 O O . LEU C 1 258 ? -75.41500 -1.27300 24.65100 1.000 50.94268 257 LEU C O 1
ATOM 11262 N N . ALA C 1 259 ? -77.29300 -2.56000 24.66100 1.000 37.16918 258 ALA C N 1
ATOM 11263 C CA . ALA C 1 259 ? -78.15700 -1.46400 25.15500 1.000 30.93149 258 ALA C CA 1
ATOM 11264 C C . ALA C 1 259 ? -77.68300 -1.09500 26.56400 1.000 41.98268 258 ALA C C 1
ATOM 11265 O O . ALA C 1 259 ? -77.46100 0.08800 26.80700 1.000 37.51268 258 ALA C O 1
ATOM 11267 N N . ALA C 1 260 ? -77.51000 -2.09400 27.43600 1.000 33.58848 259 ALA C N 1
ATOM 11268 C CA . ALA C 1 260 ? -76.99300 -1.88400 28.80500 1.000 32.97055 259 ALA C CA 1
ATOM 11269 C C . ALA C 1 260 ? -75.66600 -1.12400 28.71700 1.000 34.21338 259 ALA C C 1
ATOM 11270 O O . ALA C 1 260 ? -75.57300 -0.01600 29.24500 1.000 34.24268 259 ALA C O 1
ATOM 11272 N N . ALA C 1 261 ? -74.69800 -1.66400 27.98100 1.000 35.43716 260 ALA C N 1
ATOM 11273 C CA . ALA C 1 261 ? -73.32500 -1.11700 27.89500 1.000 38.26268 260 ALA C CA 1
ATOM 11274 C C . ALA C 1 261 ? -73.38300 0.35300 27.46900 1.000 31.38523 260 ALA C C 1
ATOM 11275 O O .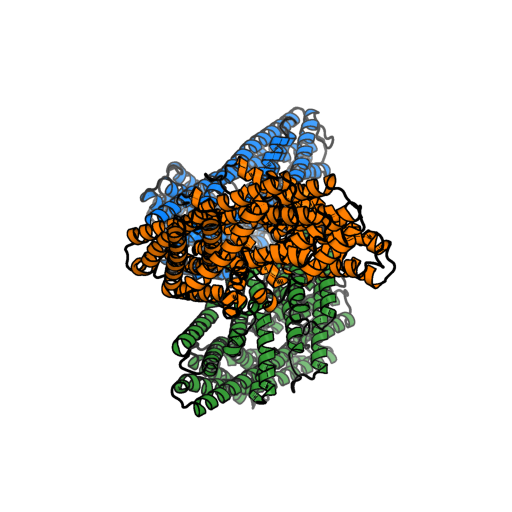 ALA C 1 261 ? -72.66200 1.16800 28.03100 1.000 42.70268 260 ALA C O 1
ATOM 11277 N N . GLU C 1 262 ? -74.24000 0.68600 26.51700 1.000 34.55268 261 GLU C N 1
ATOM 11278 C CA . GLU C 1 262 ? -74.33900 2.08600 26.05500 1.000 50.42268 261 GLU C CA 1
ATOM 11279 C C . GLU C 1 262 ? -74.93700 2.93500 27.18100 1.000 47.60268 261 GLU C C 1
ATOM 11280 O O . GLU C 1 262 ? -74.44500 4.07300 27.38700 1.000 37.45268 261 GLU C O 1
ATOM 11286 N N . ALA C 1 263 ? -75.92000 2.42200 27.92100 1.000 29.63395 262 ALA C N 1
ATOM 11287 C CA . ALA C 1 263 ? -76.48700 3.15900 29.07600 1.000 19.80275 262 ALA C CA 1
ATOM 11288 C C . ALA C 1 263 ? -75.38000 3.39200 30.11400 1.000 36.21268 262 ALA C C 1
ATOM 11289 O O . ALA C 1 263 ? -75.21600 4.55100 30.58600 1.000 36.62268 262 ALA C O 1
ATOM 11291 N N . TYR C 1 264 ? -74.62700 2.34800 30.45100 1.000 22.70800 263 TYR C N 1
ATOM 11292 C CA . TYR C 1 264 ? -73.55500 2.45300 31.46700 1.000 32.94268 263 TYR C CA 1
ATOM 11293 C C . TYR C 1 264 ? -72.54900 3.49800 30.99700 1.000 33.48268 263 TYR C C 1
ATOM 11294 O O . TYR C 1 264 ? -72.17100 4.34100 31.79400 1.000 35.84268 263 TYR C O 1
ATOM 11303 N N . ALA C 1 265 ? -72.16500 3.46400 29.72300 1.000 34.53746 264 ALA C N 1
ATOM 11304 C CA . ALA C 1 265 ? -71.09100 4.32700 29.19000 1.000 32.24762 264 ALA C CA 1
ATOM 11305 C C . ALA C 1 265 ? -71.56200 5.77900 29.23700 1.000 41.71268 264 ALA C C 1
ATOM 11306 O O . ALA C 1 265 ? -70.77400 6.64800 29.63100 1.000 40.12268 264 ALA C O 1
ATOM 11308 N N . ALA C 1 266 ? -72.81500 6.03000 28.87400 1.000 35.08268 265 ALA C N 1
ATOM 11309 C CA . ALA C 1 266 ? -73.39500 7.38900 28.90000 1.000 34.06268 265 ALA C CA 1
ATOM 11310 C C . ALA C 1 266 ? -73.35900 7.92100 30.34000 1.000 46.45268 265 ALA C C 1
ATOM 11311 O O . ALA C 1 266 ? -72.71500 8.98000 30.58900 1.000 39.30268 265 ALA C O 1
ATOM 11313 N N . THR C 1 267 ? -73.98400 7.21500 31.28200 1.000 33.46570 266 THR C N 1
ATOM 11314 C CA . THR C 1 267 ? -74.11600 7.76200 32.65400 1.000 46.86268 266 THR C CA 1
ATOM 11315 C C . THR C 1 267 ? -72.71800 7.89600 33.26600 1.000 39.53171 266 THR C C 1
ATOM 11316 O O . THR C 1 267 ? -72.45100 8.91500 33.90100 1.000 48.31268 266 THR C O 1
ATOM 11320 N N . ALA C 1 268 ? -71.83100 6.93300 33.03200 1.000 34.48071 267 ALA C N 1
ATOM 11321 C CA . ALA C 1 268 ? -70.46100 6.95600 33.59500 1.000 41.71268 267 ALA C CA 1
ATOM 11322 C C . ALA C 1 268 ? -69.70900 8.17100 33.04700 1.000 50.18268 267 ALA C C 1
ATOM 11323 O O . ALA C 1 268 ? -69.05300 8.86200 33.84800 1.000 48.17558 267 ALA C O 1
ATOM 11325 N N . ALA C 1 269 ? -69.79700 8.42600 31.73900 1.000 50.89268 268 ALA C N 1
ATOM 11326 C CA . ALA C 1 269 ? -69.10100 9.56600 31.10500 1.000 48.10268 268 ALA C CA 1
ATOM 11327 C C . ALA C 1 269 ? -69.60600 10.84600 31.76400 1.000 45.69005 268 ALA C C 1
ATOM 11328 O O . ALA C 1 269 ? -68.78300 11.72600 32.04900 1.000 50.96429 268 ALA C O 1
ATOM 11330 N N . GLU C 1 270 ? -70.90000 10.93200 32.05100 1.000 48.23268 269 GLU C N 1
ATOM 11331 C CA . GLU C 1 270 ? -71.43700 12.13900 32.72300 1.000 48.28612 269 GLU C CA 1
ATOM 11332 C C . GLU C 1 270 ? -70.85300 12.23500 34.13800 1.000 48.84514 269 GLU C C 1
ATOM 11333 O O . GLU C 1 270 ? -70.41200 13.31700 34.52200 1.000 50.42357 269 GLU C O 1
ATOM 11339 N N . LEU C 1 271 ? -70.79500 11.13400 34.87700 1.000 44.63307 270 LEU C N 1
ATOM 11340 C CA . LEU C 1 271 ? -70.27200 11.17100 36.25900 1.000 48.07520 270 LEU C CA 1
ATOM 11341 C C . LEU C 1 271 ? -68.84000 11.69500 36.23200 1.000 49.86438 270 LEU C C 1
ATOM 11342 O O . LEU C 1 271 ? -68.54300 12.62500 37.00000 1.000 61.43268 270 LEU C O 1
ATOM 11347 N N . GLU C 1 272 ? -68.00400 11.17000 35.33900 1.000 50.98130 271 GLU C N 1
ATOM 11348 C CA . GLU C 1 272 ? -66.61300 11.66700 35.21200 1.000 52.87348 271 GLU C CA 1
ATOM 11349 C C . GLU C 1 272 ? -66.61500 13.13000 34.74000 1.000 60.59268 271 GLU C C 1
ATOM 11350 O O . GLU C 1 272 ? -65.72600 13.87800 35.16500 1.000 57.91268 271 GLU C O 1
ATOM 11356 N N . ALA C 1 273 ? -67.56700 13.53400 33.90000 1.000 57.20521 272 ALA C N 1
ATOM 11357 C CA . ALA C 1 273 ? -67.54800 14.86600 33.25400 1.000 58.33270 272 ALA C CA 1
ATOM 11358 C C . ALA C 1 273 ? -67.93100 15.94600 34.26900 1.000 66.26268 272 ALA C C 1
ATOM 11359 O O . ALA C 1 273 ? -67.29400 17.00200 34.28900 1.000 63.68719 272 ALA C O 1
ATOM 11361 N N . ASN C 1 274 ? -68.97100 15.69200 35.05300 1.000 64.61247 273 ASN C N 1
ATOM 11362 C CA . ASN C 1 274 ? -69.71500 16.74800 35.78500 1.000 66.07720 273 ASN C CA 1
ATOM 11363 C C . ASN C 1 274 ? -69.69700 16.48300 37.28600 1.000 69.25985 273 ASN C C 1
ATOM 11364 O O . ASN C 1 274 ? -69.80200 17.45800 38.00100 1.000 102.03268 273 ASN C O 1
ATOM 11369 N N . GLY C 1 275 ? -69.60800 15.23200 37.75100 1.000 75.27268 274 GLY C N 1
ATOM 11370 C CA . GLY C 1 275 ? -69.87900 14.83900 39.15600 1.000 68.40268 274 GLY C CA 1
ATOM 11371 C C . GLY C 1 275 ? -69.26100 15.77500 40.18800 1.000 68.24268 274 GLY C C 1
ATOM 11372 O O . GLY C 1 275 ? -69.93800 16.11500 41.18200 1.000 83.79268 274 GLY C O 1
ATOM 11373 N N . ALA C 1 276 ? -68.01100 16.17700 39.98200 1.000 71.56066 275 ALA C N 1
ATOM 11374 C CA . ALA C 1 276 ? -67.24000 17.00100 40.94200 1.000 68.68268 275 ALA C CA 1
ATOM 11375 C C . ALA C 1 276 ? -67.91700 18.36500 41.15900 1.000 82.95268 275 ALA C C 1
ATOM 11376 O O . ALA C 1 276 ? -67.79600 18.89300 42.26300 1.000 99.72268 275 ALA C O 1
ATOM 11378 N N . SER C 1 277 ? -68.59500 18.92500 40.15600 1.000 96.40268 276 SER C N 1
ATOM 11379 C CA . SER C 1 277 ? -69.17900 20.29100 40.21700 1.000 71.61499 276 SER C CA 1
ATOM 11380 C C . SER C 1 277 ? -70.68300 20.25200 40.52800 1.000 80.35647 276 SER C C 1
ATOM 11381 O O . SER C 1 277 ? -71.24100 21.32600 40.84200 1.000 87.80268 276 SER C O 1
ATOM 11384 N N . LEU C 1 278 ? -71.34700 19.10000 40.40700 1.000 82.67268 277 LEU C N 1
ATOM 11385 C CA . LEU C 1 278 ? -72.81400 19.01800 40.65700 1.000 84.08417 277 LEU C CA 1
ATOM 11386 C C . LEU C 1 278 ? -73.12100 19.37900 42.11400 1.000 70.85268 277 LEU C C 1
ATOM 11387 O O . LEU C 1 278 ? -72.18600 19.46900 42.93200 1.000 78.27268 277 LEU C O 1
ATOM 11392 N N . ASP C 1 279 ? -74.39700 19.55800 42.44800 1.000 80.36268 278 ASP C N 1
ATOM 11393 C CA . ASP C 1 279 ? -74.79500 19.66200 43.87100 1.000 70.56152 278 ASP C CA 1
ATOM 11394 C C . ASP C 1 279 ? -74.92300 18.24600 44.41800 1.000 79.14268 278 ASP C C 1
ATOM 11395 O O . ASP C 1 279 ? -75.15300 17.29400 43.67600 1.000 81.05268 278 ASP C O 1
ATOM 11400 N N . PRO C 1 280 ? -74.74000 18.05700 45.73400 1.000 82.02268 279 PRO C N 1
ATOM 11401 C CA . PRO C 1 280 ? -74.82300 16.72200 46.33200 1.000 78.44268 279 PRO C CA 1
ATOM 11402 C C . PRO C 1 280 ? -76.03600 15.87400 45.92200 1.000 60.09666 279 PRO C C 1
ATOM 11403 O O . PRO C 1 280 ? -75.86000 14.69200 45.74700 1.000 72.97268 279 PRO C O 1
ATOM 11407 N N . ALA C 1 281 ? -77.20800 16.47000 45.71500 1.000 62.76668 280 ALA C N 1
ATOM 11408 C CA . ALA C 1 281 ? -78.43800 15.70900 45.38400 1.000 62.16105 280 ALA C CA 1
ATOM 11409 C C . ALA C 1 281 ? -78.29700 15.12600 43.97500 1.000 65.15268 280 ALA C C 1
ATOM 11410 O O . ALA C 1 281 ? -78.55300 13.91900 43.79000 1.000 69.99268 280 ALA C O 1
ATOM 11412 N N . ALA C 1 282 ? -77.88600 15.96300 43.02100 1.000 73.41326 281 ALA C N 1
ATOM 11413 C CA . ALA C 1 282 ? -77.77100 15.56600 41.59800 1.000 74.04268 281 ALA C CA 1
ATOM 11414 C C . ALA C 1 282 ? -76.58800 14.60300 41.44600 1.000 64.45268 281 ALA C C 1
ATOM 11415 O O . ALA C 1 282 ? -76.67000 13.70800 40.60200 1.000 51.35268 281 ALA C O 1
ATOM 11417 N N . ARG C 1 283 ? -75.53800 14.75500 42.24900 1.000 64.28377 282 ARG C N 1
ATOM 11418 C CA . ARG C 1 283 ? -74.38000 13.83200 42.21900 1.000 50.59181 282 ARG C CA 1
ATOM 11419 C C . ARG C 1 283 ? -74.81100 12.47000 42.77400 1.000 52.77268 282 ARG C C 1
ATOM 11420 O O . ARG C 1 283 ? -74.38900 11.44600 42.20600 1.000 56.80268 282 ARG C O 1
ATOM 11428 N N . ALA C 1 284 ? -75.59400 12.44900 43.85300 1.000 50.32268 283 ALA C N 1
ATOM 11429 C CA . ALA C 1 284 ? -76.10400 11.18800 44.44000 1.000 43.22182 283 ALA C CA 1
ATOM 11430 C C . ALA C 1 284 ? -77.00600 10.50600 43.41400 1.000 55.80268 283 ALA C C 1
ATOM 11431 O O . ALA C 1 284 ? -76.96000 9.26700 43.28600 1.000 53.51268 283 ALA C O 1
ATOM 11433 N N . ALA C 1 285 ? -77.80700 11.28100 42.69100 1.000 49.96221 284 ALA C N 1
ATOM 11434 C CA . ALA C 1 285 ? -78.74700 10.70000 41.71100 1.000 50.88268 284 ALA C CA 1
ATOM 11435 C C . ALA C 1 285 ? -77.93200 10.10500 40.56100 1.000 52.41268 284 ALA C C 1
ATOM 11436 O O . ALA C 1 285 ? -78.28800 9.02700 40.08300 1.000 33.54268 284 ALA C O 1
ATOM 11438 N N . LEU C 1 286 ? -76.84700 10.75900 40.16100 1.000 43.02688 285 LEU C N 1
ATOM 11439 C CA . LEU C 1 286 ? -76.03800 10.31300 38.99800 1.000 41.65268 285 LEU C CA 1
ATOM 11440 C C . LEU C 1 286 ? -75.31100 9.00800 39.35400 1.000 47.06268 285 LEU C C 1
ATOM 11441 O O . LEU C 1 286 ? -75.16200 8.17000 38.46800 1.000 48.84268 285 LEU C O 1
ATOM 11446 N N . MET C 1 287 ? -74.88900 8.85000 40.60600 1.000 41.50640 286 MET C N 1
ATOM 11447 C CA . MET C 1 287 ? -74.15300 7.64800 41.05900 1.000 36.41845 286 MET C CA 1
ATOM 11448 C C . MET C 1 287 ? -75.11900 6.46900 41.13000 1.000 40.02791 286 MET C C 1
ATOM 11449 O O . MET C 1 287 ? -74.71000 5.33100 40.78000 1.000 57.84268 286 MET C O 1
ATOM 11454 N N . GLU C 1 288 ? -76.33500 6.70500 41.60000 1.000 42.49360 287 GLU C N 1
ATOM 11455 C CA . GLU C 1 288 ? -77.33300 5.61500 41.72100 1.000 55.13802 287 GLU C CA 1
ATOM 11456 C C . GLU C 1 288 ? -77.66900 5.14300 40.30400 1.000 46.70268 287 GLU C C 1
ATOM 11457 O O . GLU C 1 288 ? -77.79600 3.93000 40.09800 1.000 40.57719 287 GLU C O 1
ATOM 11463 N N . ALA C 1 289 ? -77.78400 6.08700 39.38400 1.000 30.90140 288 ALA C N 1
ATOM 11464 C CA . ALA C 1 289 ? -78.04800 5.78800 37.96800 1.000 32.62268 288 ALA C CA 1
ATOM 11465 C C . ALA C 1 289 ? -76.88400 4.96600 37.40900 1.000 45.31268 288 ALA C C 1
ATOM 11466 O O . ALA C 1 289 ? -77.15300 3.98300 36.68600 1.000 40.57268 288 ALA C O 1
ATOM 11468 N N . THR C 1 290 ? -75.65000 5.36800 37.69800 1.000 37.09996 289 THR C N 1
ATOM 11469 C CA . THR C 1 290 ? -74.44400 4.72000 37.13600 1.000 36.94696 289 THR C CA 1
ATOM 11470 C C . THR C 1 290 ? -74.34100 3.30000 37.68700 1.000 38.41268 289 THR C C 1
ATOM 11471 O O . THR C 1 290 ? -74.10200 2.38000 36.89700 1.000 44.53268 289 THR C O 1
ATOM 11475 N N . LEU C 1 291 ? -74.56400 3.12000 38.98500 1.000 39.34106 290 LEU C N 1
ATOM 11476 C CA . LEU C 1 291 ? -74.42000 1.78200 39.61100 1.000 47.88268 290 LEU C CA 1
ATOM 11477 C C . LEU C 1 291 ? -75.55400 0.87800 39.12900 1.000 43.80471 290 LEU C C 1
ATOM 11478 O O . LEU C 1 291 ? -75.33600 -0.33400 39.02400 1.000 52.38268 290 LEU C O 1
ATOM 11483 N N . ARG C 1 292 ? -76.72200 1.43600 38.84300 1.000 46.82456 291 ARG C N 1
ATOM 11484 C CA . ARG C 1 292 ? -77.86600 0.63800 38.35600 1.000 48.64659 291 ARG C CA 1
ATOM 11485 C C . ARG C 1 292 ? -77.59500 0.18600 36.92000 1.000 58.33268 291 ARG C C 1
ATOM 11486 O O . ARG C 1 292 ? -77.87500 -0.97500 36.60400 1.000 43.25457 291 ARG C O 1
ATOM 11494 N N . ALA C 1 293 ? -77.06900 1.06600 36.07700 1.000 39.39892 292 ALA C N 1
ATOM 11495 C CA . ALA C 1 293 ? -76.70200 0.71400 34.69100 1.000 34.13451 292 ALA C CA 1
ATOM 11496 C C . ALA C 1 293 ? -75.63100 -0.37700 34.73300 1.000 38.50268 292 ALA C C 1
ATOM 11497 O O . ALA C 1 293 ? -75.70900 -1.30800 33.90400 1.000 45.64268 292 ALA C O 1
ATOM 11499 N N . ARG C 1 294 ? -74.65300 -0.25900 35.63800 1.000 30.96478 293 ARG C N 1
ATOM 11500 C CA . ARG C 1 294 ? -73.54600 -1.23800 35.77800 1.000 24.25276 293 ARG C CA 1
ATOM 11501 C C . ARG C 1 294 ? -74.14900 -2.60100 36.11600 1.000 41.42268 293 ARG C C 1
ATOM 11502 O O . ARG C 1 294 ? -73.61500 -3.61000 35.65000 1.000 38.06268 293 ARG C O 1
ATOM 11510 N N . GLY C 1 295 ? -75.18900 -2.63600 36.94900 1.000 28.28490 294 GLY C N 1
ATOM 11511 C CA . GLY C 1 295 ? -75.86400 -3.89100 37.33000 1.000 43.62268 294 GLY C CA 1
ATOM 11512 C C . GLY C 1 295 ? -76.49900 -4.54300 36.12300 1.000 33.87019 294 GLY C C 1
ATOM 11513 O O . GLY C 1 295 ? -76.43800 -5.77700 36.02200 1.000 35.89224 294 GLY C O 1
ATOM 11514 N N . ALA C 1 296 ? -77.08000 -3.73400 35.24100 1.000 31.67033 295 ALA C N 1
ATOM 11515 C CA . ALA C 1 296 ? -77.71100 -4.20100 33.98900 1.000 33.05215 295 ALA C CA 1
ATOM 11516 C C . ALA C 1 296 ? -76.66500 -4.91600 33.13900 1.000 40.20268 295 ALA C C 1
ATOM 11517 O O . ALA C 1 296 ? -76.95800 -6.01100 32.64200 1.000 38.39268 295 ALA C O 1
ATOM 11519 N N . VAL C 1 297 ? -75.47900 -4.32800 33.01400 1.000 31.23740 296 VAL C N 1
ATOM 11520 C CA . VAL C 1 297 ? -74.41000 -4.91100 32.15800 1.000 35.52273 296 VAL C CA 1
ATOM 11521 C C . VAL C 1 297 ? -74.03200 -6.26600 32.74900 1.000 42.52268 296 VAL C C 1
ATOM 11522 O O . VAL C 1 297 ? -73.86800 -7.22100 31.97000 1.000 42.52268 296 VAL C O 1
ATOM 11526 N N . ILE C 1 298 ? -73.94200 -6.36100 34.07400 1.000 30.24214 297 ILE C N 1
ATOM 11527 C CA . ILE C 1 298 ? -73.54700 -7.63600 34.73300 1.000 37.82513 297 ILE C CA 1
ATOM 11528 C C . ILE C 1 298 ? -74.64400 -8.67300 34.46800 1.000 33.12103 297 ILE C C 1
ATOM 11529 O O . ILE C 1 298 ? -74.31900 -9.81900 34.14800 1.000 44.48268 297 ILE C O 1
ATOM 11534 N N . ARG C 1 299 ? -75.90200 -8.28100 34.59100 1.000 38.40479 298 ARG C N 1
ATOM 11535 C CA . ARG C 1 299 ? -77.04300 -9.20500 34.39200 1.000 47.75198 298 ARG C CA 1
ATOM 11536 C C . ARG C 1 299 ? -77.10800 -9.67000 32.94100 1.000 49.97428 298 ARG C C 1
ATOM 11537 O O . ARG C 1 299 ? -77.31000 -10.86500 32.72700 1.000 57.89268 298 ARG C O 1
ATOM 11545 N N . GLU C 1 300 ? -76.94400 -8.75700 31.98900 1.000 40.30244 299 GLU C N 1
ATOM 11546 C CA . GLU C 1 300 ? -77.07800 -9.10100 30.55200 1.000 39.78902 299 GLU C CA 1
ATOM 11547 C C . GLU C 1 300 ? -75.88600 -9.95900 30.11800 1.000 42.09268 299 GLU C C 1
ATOM 11548 O O . GLU C 1 300 ? -76.11000 -10.89100 29.33700 1.000 49.34067 299 GLU C O 1
ATOM 11554 N N . ARG C 1 301 ? -74.68400 -9.68300 30.61100 1.000 39.40268 300 ARG C N 1
ATOM 11555 C CA . ARG C 1 301 ? -73.48800 -10.48000 30.24600 1.000 37.22541 300 ARG C CA 1
ATOM 11556 C C . ARG C 1 301 ? -73.66400 -11.89500 30.78000 1.000 34.59961 300 ARG C C 1
ATOM 11557 O O . ARG C 1 301 ? -73.22300 -12.82400 30.10600 1.000 42.50498 300 ARG C O 1
ATOM 11565 N N . ALA C 1 302 ? -74.20100 -12.06000 31.98400 1.000 40.08345 301 ALA C N 1
ATOM 11566 C CA . ALA C 1 302 ? -74.39200 -13.40700 32.57000 1.000 40.63442 301 ALA C CA 1
ATOM 11567 C C . ALA C 1 302 ? -75.34100 -14.20300 31.67400 1.000 45.50389 301 ALA C C 1
ATOM 11568 O O . ALA C 1 302 ? -75.01900 -15.36800 31.35500 1.000 48.14596 301 ALA C O 1
ATOM 11570 N N . ALA C 1 303 ? -76.44800 -13.59000 31.25200 1.000 42.86527 302 ALA C N 1
ATOM 11571 C CA . ALA C 1 303 ? -77.45100 -14.23100 30.37100 1.000 45.43751 302 ALA C CA 1
ATOM 11572 C C . ALA C 1 303 ? -76.76400 -14.74300 29.10200 1.000 52.16732 302 ALA C C 1
ATOM 11573 O O . ALA C 1 303 ? -76.87300 -15.95400 28.81000 1.000 51.71077 302 ALA C O 1
ATOM 11575 N N . LEU C 1 304 ? -76.03300 -13.85600 28.41900 1.000 45.88798 303 LEU C N 1
ATOM 11576 C CA . LEU C 1 304 ? -75.32200 -14.17700 27.16200 1.000 38.84338 303 LEU C CA 1
ATOM 11577 C C . LEU C 1 304 ? -74.35300 -15.33700 27.40600 1.000 41.45118 303 LEU C C 1
ATOM 11578 O O . LEU C 1 304 ? -74.23300 -16.17400 26.50400 1.000 40.77142 303 LEU C O 1
ATOM 11583 N N . LEU C 1 305 ? -73.69300 -15.39500 28.55800 1.000 38.35398 304 LEU C N 1
ATOM 11584 C CA . LEU C 1 305 ? -72.59800 -16.38400 28.73300 1.000 42.02268 304 LEU C CA 1
ATOM 11585 C C . LEU C 1 305 ? -73.17900 -17.77700 28.97900 1.000 42.99115 304 LEU C C 1
ATOM 11586 O O . LEU C 1 305 ? -72.49400 -18.74200 28.64200 1.000 51.79268 304 LEU C O 1
ATOM 11591 N N . ARG C 1 306 ? -74.34100 -17.88000 29.60800 1.000 48.66268 305 ARG C N 1
ATOM 11592 C CA . ARG C 1 306 ? -74.98600 -19.19800 29.84300 1.000 68.10268 305 ARG C CA 1
ATOM 11593 C C . ARG C 1 306 ? -75.59100 -19.67300 28.52300 1.000 60.24268 305 ARG C C 1
ATOM 11594 O O . ARG C 1 306 ? -75.50100 -20.87600 28.26200 1.000 45.84133 305 ARG C O 1
ATOM 11602 N N . LEU C 1 307 ? -76.15000 -18.75500 27.71500 1.000 51.68090 306 LEU C N 1
ATOM 11603 C CA . LEU C 1 307 ? -76.66900 -19.07000 26.36200 1.000 39.09577 306 LEU C CA 1
ATOM 11604 C C . LEU C 1 307 ? -75.51900 -19.57900 25.47300 1.000 45.73268 306 LEU C C 1
ATOM 11605 O O . LEU C 1 307 ? -75.75600 -20.48400 24.66900 1.000 50.15085 306 LEU C O 1
ATOM 11610 N N . LEU C 1 308 ? -74.32200 -19.03300 25.63100 1.000 38.71889 307 LEU C N 1
ATOM 11611 C CA . LEU C 1 308 ? -73.14600 -19.41700 24.81100 1.000 37.71356 307 LEU C CA 1
ATOM 11612 C C . LEU C 1 308 ? -72.63300 -20.78000 25.27800 1.000 42.32566 307 LEU C C 1
ATOM 11613 O O . LEU C 1 308 ? -72.04900 -21.49100 24.46100 1.000 43.96728 307 LEU C O 1
ATOM 11618 N N . ARG C 1 309 ? -72.80300 -21.14500 26.54800 1.000 52.17363 308 ARG C N 1
ATOM 11619 C CA . ARG C 1 309 ? -72.39500 -22.49600 27.01400 1.000 47.37461 308 ARG C CA 1
ATOM 11620 C C . ARG C 1 309 ? -73.40200 -23.52800 26.48100 1.000 56.54268 308 ARG C C 1
ATOM 11621 O O . ARG C 1 309 ? -73.01000 -24.66900 26.21800 1.000 51.40726 308 ARG C O 1
ATOM 11629 N N . ARG C 1 310 ? -74.66100 -23.13100 26.32600 1.000 51.53307 309 ARG C N 1
ATOM 11630 C CA . ARG C 1 310 ? -75.70100 -24.00700 25.73500 1.000 58.46705 309 ARG C CA 1
ATOM 11631 C C . ARG C 1 310 ? -75.36600 -24.19100 24.24900 1.000 85.61268 309 ARG C C 1
ATOM 11632 O O . ARG C 1 310 ? -75.50600 -25.31900 23.74000 1.000 53.55268 309 ARG C O 1
ATOM 11640 N N . PHE C 1 311 ? -74.95200 -23.10800 23.57000 1.000 63.52786 310 PHE C N 1
ATOM 11641 C CA . PHE C 1 311 ? -74.55700 -23.16100 22.14500 1.000 45.09554 310 PHE C CA 1
ATOM 11642 C C . PHE C 1 311 ? -73.39600 -24.14400 21.99200 1.000 42.70440 310 PHE C C 1
ATOM 11643 O O . PHE C 1 311 ? -73.38800 -24.92800 21.02500 1.000 45.99268 310 PHE C O 1
ATOM 11651 N N . TYR C 1 312 ? -72.42500 -24.08400 22.89800 1.000 35.15526 311 TYR C N 1
ATOM 11652 C CA . TYR C 1 312 ? -71.20000 -24.91700 22.81600 1.000 35.75268 311 TYR C CA 1
ATOM 11653 C C . TYR C 1 312 ? -71.59300 -26.37900 22.97700 1.000 32.93885 311 TYR C C 1
ATOM 11654 O O . TYR C 1 312 ? -71.16600 -27.21100 22.17700 1.000 35.62089 311 TYR C O 1
ATOM 11663 N N . ALA C 1 313 ? -72.42800 -26.68200 23.96700 1.000 50.82374 312 ALA C N 1
ATOM 11664 C CA . ALA C 1 313 ? -72.86300 -28.07000 24.27700 1.000 48.90049 312 ALA C CA 1
ATOM 11665 C C . ALA C 1 313 ? -73.48000 -28.69200 23.02200 1.000 39.46268 312 ALA C C 1
ATOM 11666 O O . ALA C 1 313 ? -73.16900 -29.86100 22.71100 1.000 42.82268 312 ALA C O 1
ATOM 11668 N N . LEU C 1 314 ? -74.27800 -27.89700 22.31600 1.000 34.35102 313 LEU C N 1
ATOM 11669 C CA . LEU C 1 314 ? -74.92200 -28.33700 21.06800 1.000 35.58361 313 LEU C CA 1
ATOM 11670 C C . LEU C 1 314 ? -73.85500 -28.51100 19.98500 1.000 42.76016 313 LEU C C 1
ATOM 11671 O O . LEU C 1 314 ? -73.97500 -29.48000 19.20600 1.000 49.77162 313 LEU C O 1
ATOM 11676 N N . VAL C 1 315 ? -72.87900 -27.60100 19.91900 1.000 42.33163 314 VAL C N 1
ATOM 11677 C CA . VAL C 1 315 ? -71.78100 -27.70200 18.92300 1.000 38.09593 314 VAL C CA 1
ATOM 11678 C C . VAL C 1 315 ? -71.08100 -29.05000 19.11700 1.000 48.15831 314 VAL C C 1
ATOM 11679 O O . VAL C 1 315 ? -70.89200 -29.77800 18.11500 1.000 59.10749 314 VAL C O 1
ATOM 11683 N N . LEU C 1 316 ? -70.70700 -29.38500 20.35000 1.000 43.57986 315 LEU C N 1
ATOM 11684 C CA . LEU C 1 316 ? -69.97900 -30.65700 20.58300 1.000 51.16688 315 LEU C CA 1
ATOM 11685 C C . LEU C 1 316 ? -70.88500 -31.84800 20.24000 1.000 56.50963 315 LEU C C 1
ATOM 11686 O O . LEU C 1 316 ? -70.36400 -32.86300 19.73900 1.000 48.91110 315 LEU C O 1
ATOM 11691 N N . GLU C 1 317 ? -72.18900 -31.75700 20.48300 1.000 45.66393 316 GLU C N 1
ATOM 11692 C CA . GLU C 1 317 ? -73.08100 -32.89800 20.17000 1.000 45.04192 316 GLU C CA 1
ATOM 11693 C C . GLU C 1 317 ? -73.14200 -33.09000 18.64900 1.000 51.85268 316 GLU C C 1
ATOM 11694 O O . GLU C 1 317 ? -73.09600 -34.26600 18.18200 1.000 44.88806 316 GLU C O 1
ATOM 11700 N N . LEU C 1 318 ? -73.28500 -31.99700 17.89500 1.000 60.23247 317 LEU C N 1
ATOM 11701 C CA . LEU C 1 318 ? -73.30000 -32.06600 16.41400 1.000 47.51042 317 LEU C CA 1
ATOM 11702 C C . LEU C 1 318 ? -72.02300 -32.75800 15.94000 1.000 49.24890 317 LEU C C 1
ATOM 11703 O O . LEU C 1 318 ? -72.10600 -33.65900 15.07700 1.000 46.88268 317 LEU C O 1
ATOM 11708 N N . ASP C 1 319 ? -70.88800 -32.35800 16.50100 1.000 55.86573 318 ASP C N 1
ATOM 11709 C CA . ASP C 1 319 ? -69.57100 -32.91300 16.10700 1.000 62.58215 318 ASP C CA 1
ATOM 11710 C C . ASP C 1 319 ? -69.59700 -34.43300 16.32100 1.000 55.86589 318 ASP C C 1
ATOM 11711 O O . ASP C 1 319 ? -69.18000 -35.18500 15.41800 1.000 59.17136 318 ASP C O 1
ATOM 11716 N N . PHE C 1 320 ? -70.06300 -34.87900 17.47900 1.000 59.78153 319 PHE C N 1
ATOM 11717 C CA . PHE C 1 320 ? -70.12400 -36.32700 17.79100 1.000 52.47259 319 PHE C CA 1
ATOM 11718 C C . PHE C 1 320 ? -70.93600 -37.05700 16.71200 1.000 51.11595 319 PHE C C 1
ATOM 11719 O O . PHE C 1 320 ? -70.50300 -38.11800 16.22000 1.000 51.93619 319 PHE C O 1
ATOM 11727 N N . LEU C 1 321 ? -72.11000 -36.53000 16.37400 1.000 50.65035 320 LEU C N 1
ATOM 11728 C CA . LEU C 1 321 ? -73.00100 -37.20400 15.39900 1.000 47.67274 320 LEU C CA 1
ATOM 11729 C C . LEU C 1 321 ? -72.26600 -37.35200 14.06000 1.000 57.12304 320 LEU C C 1
ATOM 11730 O O . LEU C 1 321 ? -72.31000 -38.45700 13.46500 1.000 61.30883 320 LEU C O 1
ATOM 11735 N N . LEU C 1 322 ? -71.58900 -36.30700 13.59700 1.000 56.85273 321 LEU C N 1
ATOM 11736 C CA . LEU C 1 322 ? -70.86500 -36.38400 12.30100 1.000 55.01551 321 LEU C CA 1
ATOM 11737 C C . LEU C 1 322 ? -69.76800 -37.45300 12.39400 1.000 58.96183 321 LEU C C 1
ATOM 11738 O O . LEU C 1 322 ? -69.67100 -38.28500 11.46300 1.000 59.10942 321 LEU C O 1
ATOM 11743 N N . LEU C 1 323 ? -69.08700 -37.53500 13.53000 1.000 56.60705 322 LEU C N 1
ATOM 11744 C CA . LEU C 1 323 ? -67.97700 -38.50900 13.67500 1.000 63.26642 322 LEU C CA 1
ATOM 11745 C C . LEU C 1 323 ? -68.54000 -39.93200 13.72600 1.000 63.55978 322 LEU C C 1
ATOM 11746 O O . LEU C 1 323 ? -67.88600 -40.82900 13.17000 1.000 66.87886 322 LEU C O 1
ATOM 11751 N N . ARG C 1 324 ? -69.69500 -40.13000 14.36600 1.000 61.63339 323 ARG C N 1
ATOM 11752 C CA . ARG C 1 324 ? -70.23900 -41.50500 14.54100 1.000 67.94564 323 ARG C CA 1
ATOM 11753 C C . ARG C 1 324 ? -70.74000 -42.03800 13.21000 1.000 72.49607 323 ARG C C 1
ATOM 11754 O O . ARG C 1 324 ? -70.23200 -43.07200 12.75200 1.000 76.89461 323 ARG C O 1
ATOM 11762 N N . ALA C 1 325 ? -71.69200 -41.33300 12.61300 1.000 74.50350 324 ALA C N 1
ATOM 11763 C CA . ALA C 1 325 ? -72.25800 -41.77100 11.32300 1.000 71.82268 324 ALA C CA 1
ATOM 11764 C C . ALA C 1 325 ? -71.17100 -42.45000 10.49100 1.000 76.97620 324 ALA C C 1
ATOM 11765 O O . ALA C 1 325 ? -71.40800 -43.57200 10.02500 1.000 73.36669 324 ALA C O 1
ATOM 11767 N N . TYR C 1 326 ? -70.01400 -41.79500 10.34500 1.000 75.79360 325 TYR C N 1
ATOM 11768 C CA . TYR C 1 326 ? -68.87200 -42.37900 9.59200 1.000 80.36090 325 TYR C CA 1
ATOM 11769 C C . TYR C 1 326 ? -68.49000 -43.80300 10.00500 1.000 82.70384 325 TYR C C 1
ATOM 11770 O O . TYR C 1 326 ? -68.49800 -44.69800 9.14000 1.000 87.27729 325 TYR C O 1
ATOM 11779 N N . ALA C 1 327 ? -68.15300 -43.99600 11.28400 1.000 85.73829 326 ALA C N 1
ATOM 11780 C CA . ALA C 1 327 ? -67.72000 -45.32600 11.77400 1.000 81.14025 326 ALA C CA 1
ATOM 11781 C C . ALA C 1 327 ? -69.00800 -46.15000 11.83900 1.000 86.18810 326 ALA C C 1
ATOM 11782 O O . ALA C 1 327 ? -68.95000 -47.36100 11.55200 1.000 85.15495 326 ALA C O 1
ATOM 11784 N N . GLU C 1 328 ? -70.12400 -45.51100 12.20000 1.000 71.10399 327 GLU C N 1
ATOM 11785 C CA . GLU C 1 328 ? -71.43300 -46.21300 12.24000 1.000 76.70851 327 GLU C CA 1
ATOM 11786 C C . GLU C 1 328 ? -71.71300 -46.78900 10.84800 1.000 83.01155 327 GLU C C 1
ATOM 11787 O O . GLU C 1 328 ? -72.29700 -47.88600 10.77100 1.000 81.88109 327 GLU C O 1
ATOM 11793 N N . ALA C 1 329 ? -71.30400 -46.07300 9.79500 1.000 93.00292 328 ALA C N 1
ATOM 11794 C CA . ALA C 1 329 ? -71.50100 -46.55600 8.40800 1.000 83.23950 328 ALA C CA 1
ATOM 11795 C C . ALA C 1 329 ? -70.24300 -47.29300 7.93400 1.000 95.59951 328 ALA C C 1
ATOM 11796 O O . ALA C 1 329 ? -70.22800 -47.74100 6.77100 1.000 101.65397 328 ALA C O 1
ATOM 11798 N N . GLY C 1 330 ? -69.22600 -47.40700 8.79600 1.000 97.21893 329 GLY C N 1
ATOM 11799 C CA . GLY C 1 330 ? -68.00200 -48.15500 8.44500 1.000 96.68048 329 GLY C CA 1
ATOM 11800 C C . GLY C 1 330 ? -66.87000 -47.24800 7.99300 1.000 98.17234 329 GLY C C 1
ATOM 11801 O O . GLY C 1 330 ? -65.72000 -47.72500 7.94800 1.000 92.12278 329 GLY C O 1
ATOM 11802 N N . HIS C 1 331 ? -67.18100 -46.00900 7.68700 1.000 103.20268 330 HIS C N 1
ATOM 11803 C CA . HIS C 1 331 ? -66.13900 -45.04100 7.25100 1.000 101.37751 330 HIS C CA 1
ATOM 11804 C C . HIS C 1 331 ? -65.25100 -44.68100 8.44700 1.000 102.31268 330 HIS C C 1
ATOM 11805 O O . HIS C 1 331 ? -65.79200 -44.54400 9.56000 1.000 85.91277 330 HIS C O 1
ATOM 11812 N N . ASP C 1 332 ? -63.93700 -44.51600 8.20400 1.000 100.98480 331 ASP C N 1
ATOM 11813 C CA . ASP C 1 332 ? -63.01600 -44.16600 9.31400 1.000 96.86731 331 ASP C CA 1
ATOM 11814 C C . ASP C 1 332 ? -63.53300 -42.95900 10.08600 1.000 87.32717 331 ASP C C 1
ATOM 11815 O O . ASP C 1 332 ? -64.16400 -42.09200 9.47100 1.000 87.98268 331 ASP C O 1
ATOM 11820 N N . PRO C 1 333 ? -63.25800 -42.85400 11.40300 1.000 88.64752 332 PRO C N 1
ATOM 11821 C CA . PRO C 1 333 ? -63.64600 -41.67800 12.16900 1.000 82.77398 332 PRO C CA 1
ATOM 11822 C C . PRO C 1 333 ? -62.64200 -40.54000 11.96600 1.000 91.78607 332 PRO C C 1
ATOM 11823 O O . PRO C 1 333 ? -63.00500 -39.41000 12.18200 1.000 64.56275 332 PRO C O 1
ATOM 11827 N N . ASP C 1 334 ? -61.42200 -40.86400 11.53300 1.000 83.62268 333 ASP C N 1
ATOM 11828 C CA . ASP C 1 334 ? -60.36500 -39.83200 11.39000 1.000 85.52215 333 ASP C CA 1
ATOM 11829 C C . ASP C 1 334 ? -60.26000 -39.38700 9.93300 1.000 83.64866 333 ASP C C 1
ATOM 11830 O O . ASP C 1 334 ? -59.36200 -38.58200 9.63000 1.000 77.22760 333 ASP C O 1
ATOM 11835 N N . ASP C 1 335 ? -61.13700 -39.89100 9.06500 1.000 89.14473 334 ASP C N 1
ATOM 11836 C CA . ASP C 1 335 ? -61.00900 -39.55400 7.62300 1.000 83.44949 334 ASP C CA 1
ATOM 11837 C C . ASP C 1 335 ? -60.71900 -38.05900 7.50500 1.000 83.56515 334 ASP C C 1
ATOM 11838 O O . ASP C 1 335 ? -61.50300 -37.25600 8.04000 1.000 79.19987 334 ASP C O 1
ATOM 11843 N N . PRO C 1 336 ? -59.63200 -37.65100 6.82600 1.000 77.60201 335 PRO C N 1
ATOM 11844 C CA . PRO C 1 336 ? -59.27200 -36.23600 6.75200 1.000 94.36268 335 PRO C CA 1
ATOM 11845 C C . PRO C 1 336 ? -60.44400 -35.33100 6.33900 1.000 81.62080 335 PRO C C 1
ATOM 11846 O O . PRO C 1 336 ? -60.55100 -34.24800 6.87600 1.000 85.90274 335 PRO C O 1
ATOM 11850 N N . ALA C 1 337 ? -61.28100 -35.77700 5.40100 1.000 79.71575 336 ALA C N 1
ATOM 11851 C CA . ALA C 1 337 ? -62.38800 -34.91700 4.92200 1.000 79.15268 336 ALA C CA 1
ATOM 11852 C C . ALA C 1 337 ? -63.27200 -34.55800 6.11400 1.000 87.64268 336 ALA C C 1
ATOM 11853 O O . ALA C 1 337 ? -63.59600 -33.37200 6.28100 1.000 77.96829 336 ALA C O 1
ATOM 11855 N N . LEU C 1 338 ? -63.62700 -35.55800 6.92000 1.000 85.04472 337 LEU C N 1
ATOM 11856 C CA . LEU C 1 338 ? -64.43700 -35.30300 8.13400 1.000 74.79052 337 LEU C CA 1
ATOM 11857 C C . LEU C 1 338 ? -63.77600 -34.16900 8.90600 1.000 73.28268 337 LEU C C 1
ATOM 11858 O O . LEU C 1 338 ? -64.42400 -33.13400 9.11300 1.000 72.32996 337 LEU C O 1
ATOM 11863 N N . LEU C 1 339 ? -62.51400 -34.35300 9.27500 1.000 74.27995 338 LEU C N 1
ATOM 11864 C CA . LEU C 1 339 ? -61.85100 -33.33200 10.12000 1.000 73.41220 338 LEU C CA 1
ATOM 11865 C C . LEU C 1 339 ? -61.96100 -31.98900 9.39700 1.000 78.49268 338 LEU C C 1
ATOM 11866 O O . LEU C 1 339 ? -62.12300 -30.96900 10.06700 1.000 81.38879 338 LEU C O 1
ATOM 11871 N N . ALA C 1 340 ? -61.97000 -32.03000 8.06500 1.000 94.16705 339 ALA C N 1
ATOM 11872 C CA . ALA C 1 340 ? -62.01700 -30.78700 7.26500 1.000 82.49578 339 ALA C CA 1
ATOM 11873 C C . ALA C 1 340 ? -63.38600 -30.12900 7.39600 1.000 76.25268 339 ALA C C 1
ATOM 11874 O O . ALA C 1 340 ? -63.43100 -28.90500 7.60200 1.000 77.30996 339 ALA C O 1
ATOM 11876 N N . LEU C 1 341 ? -64.45400 -30.91800 7.26600 1.000 77.38056 340 LEU C N 1
ATOM 11877 C CA . LEU C 1 341 ? -65.82500 -30.37600 7.43100 1.000 72.07268 340 LEU C CA 1
ATOM 11878 C C . LEU C 1 341 ? -65.93700 -29.79000 8.83200 1.000 76.68268 340 LEU C C 1
ATOM 11879 O O . LEU C 1 341 ? -66.40100 -28.65000 8.96800 1.000 72.47048 340 LEU C O 1
ATOM 11884 N N . LEU C 1 342 ? -65.48500 -30.54700 9.82200 1.000 66.80863 341 LEU C N 1
ATOM 11885 C CA . LEU C 1 342 ? -65.60600 -30.09500 11.22300 1.000 66.81694 341 LEU C CA 1
ATOM 11886 C C . LEU C 1 342 ? -64.97100 -28.71400 11.36400 1.000 71.78121 341 LEU C C 1
ATOM 11887 O O . LEU C 1 342 ? -65.60200 -27.83800 11.97200 1.000 67.83268 341 LEU C O 1
ATOM 11892 N N . ARG C 1 343 ? -63.77600 -28.55200 10.82700 1.000 70.36655 342 ARG C N 1
ATOM 11893 C CA . ARG C 1 343 ? -63.06500 -27.25900 10.95900 1.000 81.86369 342 ARG C CA 1
ATOM 11894 C C . ARG C 1 343 ? -63.83200 -26.19500 10.18300 1.000 72.11996 342 ARG C C 1
ATOM 11895 O O . ARG C 1 343 ? -63.90800 -25.05500 10.65300 1.000 79.70453 342 ARG C O 1
ATOM 11903 N N . GLU C 1 344 ? -64.36900 -26.55200 9.02500 1.000 82.83439 343 GLU C N 1
ATOM 11904 C CA . GLU C 1 344 ? -65.14800 -25.59000 8.21500 1.000 78.80313 343 GLU C CA 1
ATOM 11905 C C . GLU C 1 344 ? -66.31100 -25.10800 9.06900 1.000 80.94932 343 GLU C C 1
ATOM 11906 O O . GLU C 1 344 ? -66.73700 -23.95900 8.89300 1.000 75.51268 343 GLU C O 1
ATOM 11912 N N . LEU C 1 345 ? -66.79000 -25.96700 9.96300 1.000 71.39268 344 LEU C N 1
ATOM 11913 C CA . LEU C 1 345 ? -67.92900 -25.60400 10.84200 1.000 75.02786 344 LEU C CA 1
ATOM 11914 C C . LEU C 1 345 ? -67.39200 -24.93600 12.10700 1.000 73.61273 344 LEU C C 1
ATOM 11915 O O . LEU C 1 345 ? -68.21100 -24.45800 12.90600 1.000 89.90268 344 LEU C O 1
ATOM 11920 N N . ASP C 1 346 ? -66.06700 -24.89500 12.26600 1.000 81.69676 345 ASP C N 1
ATOM 11921 C CA . ASP C 1 346 ? -65.48700 -24.20500 13.44200 1.000 83.80489 345 ASP C CA 1
ATOM 11922 C C . ASP C 1 346 ? -66.22200 -22.88800 13.62600 1.000 92.56695 345 ASP C C 1
ATOM 11923 O O . ASP C 1 346 ? -66.08600 -22.00300 12.77000 1.000 89.08323 345 ASP C O 1
ATOM 11928 N N . PRO C 1 347 ? -66.98800 -22.72800 14.71900 1.000 96.44268 346 PRO C N 1
ATOM 11929 C CA . PRO C 1 347 ? -67.65000 -21.46800 14.98800 1.000 90.67273 346 PRO C CA 1
ATOM 11930 C C . PRO C 1 347 ? -66.59500 -20.55800 15.62200 1.000 99.11639 346 PRO C C 1
ATOM 11931 O O . PRO C 1 347 ? -66.95800 -19.52200 16.13400 1.000 107.01720 346 PRO C O 1
ATOM 11935 N N . PHE C 1 348 ? -65.32400 -20.96400 15.55600 1.000 125.55268 347 PHE C N 1
ATOM 11936 C CA . PHE C 1 348 ? -64.25500 -20.18900 16.23700 1.000 117.50603 347 PHE C CA 1
ATOM 11937 C C . PHE C 1 348 ? -63.00000 -20.06800 15.36200 1.000 111.28316 347 PHE C C 1
ATOM 11938 O O . PHE C 1 348 ? -61.89300 -20.27700 15.88300 1.000 118.33268 347 PHE C O 1
ATOM 11946 N N . ASN C 1 349 ? -63.16000 -19.71000 14.08900 1.000 127.52268 348 ASN C N 1
ATOM 11947 C CA . ASN C 1 349 ? -61.98200 -19.53600 13.19800 1.000 125.09268 348 ASN C CA 1
ATOM 11948 C C . ASN C 1 349 ? -61.62500 -18.05500 13.12200 1.000 144.44268 348 ASN C C 1
ATOM 11949 O O . ASN C 1 349 ? -62.52300 -17.25600 12.81200 1.000 134.91071 348 ASN C O 1
ATOM 11954 N N . GLY C 1 350 ? -60.36200 -17.71500 13.39200 1.000 133.38491 349 GLY C N 1
ATOM 11955 C CA . GLY C 1 350 ? -59.95200 -16.30000 13.41000 1.000 137.51756 349 GLY C CA 1
ATOM 11956 C C . GLY C 1 350 ? -60.59300 -15.61900 14.59400 1.000 155.38268 349 GLY C C 1
ATOM 11957 O O . GLY C 1 350 ? -60.24500 -14.45300 14.85700 1.000 140.72460 349 GLY C O 1
ATOM 11958 N N . MET C 1 351 ? -61.50300 -16.33800 15.27900 1.000 214.96268 350 MET C N 1
ATOM 11959 C CA . MET C 1 351 ? -62.15300 -15.80600 16.50600 1.000 173.03268 350 MET C CA 1
ATOM 11960 C C . MET C 1 351 ? -61.16500 -16.00000 17.65600 1.000 133.73460 350 MET C C 1
ATOM 11961 O O . MET C 1 351 ? -61.52700 -16.63300 18.66000 1.000 112.21398 350 MET C O 1
ATOM 11966 N N . THR C 1 352 ? -59.94300 -15.48300 17.49600 1.000 161.37268 351 THR C N 1
ATOM 11967 C CA . THR C 1 352 ? -58.89100 -15.70100 18.51400 1.000 158.96268 351 THR C CA 1
ATOM 11968 C C . THR C 1 352 ? -58.85000 -14.47100 19.41300 1.000 145.55268 351 THR C C 1
ATOM 11969 O O . THR C 1 352 ? -58.31200 -14.55600 20.52700 1.000 122.25268 351 THR C O 1
ATOM 11973 N N . THR C 1 353 ? -59.43900 -13.38200 18.93800 1.000 126.32060 352 THR C N 1
ATOM 11974 C CA . THR C 1 353 ? -59.48900 -12.18000 19.79500 1.000 133.26268 352 THR C CA 1
ATOM 11975 C C . THR C 1 353 ? -60.00000 -12.62300 21.17300 1.000 129.30268 352 THR C C 1
ATOM 11976 O O . THR C 1 353 ? -59.50300 -12.07400 22.16700 1.000 154.40268 352 THR C O 1
ATOM 11980 N N . SER C 1 354 ? -60.90500 -13.60300 21.24100 1.000 111.73292 353 SER C N 1
ATOM 11981 C CA . SER C 1 354 ? -61.51600 -13.97200 22.54700 1.000 88.52787 353 SER C CA 1
ATOM 11982 C C . SER C 1 354 ? -60.82800 -15.19100 23.15600 1.000 81.65700 353 SER C C 1
ATOM 11983 O O . SER C 1 354 ? -60.55500 -16.14000 22.41800 1.000 90.27738 353 SER C O 1
ATOM 11986 N N . GLU C 1 355 ? -60.56800 -15.14700 24.46000 1.000 72.57370 354 GLU C N 1
ATOM 11987 C CA . GLU C 1 355 ? -59.89900 -16.26700 25.15900 1.000 74.62980 354 GLU C CA 1
ATOM 11988 C C . GLU C 1 355 ? -60.92400 -17.36000 25.42700 1.000 69.16351 354 GLU C C 1
ATOM 11989 O O . GLU C 1 355 ? -60.54600 -18.54000 25.40300 1.000 65.20235 354 GLU C O 1
ATOM 11995 N N . LEU C 1 356 ? -62.17400 -16.96700 25.65600 1.000 71.48184 355 LEU C N 1
ATOM 11996 C CA . LEU C 1 356 ? -63.24900 -17.96300 25.86500 1.000 57.03277 355 LEU C CA 1
ATOM 11997 C C . LEU C 1 356 ? -63.32200 -18.84100 24.62600 1.000 55.91268 355 LEU C C 1
ATOM 11998 O O . LEU C 1 356 ? -63.31300 -20.06500 24.78300 1.000 58.94251 355 LEU C O 1
ATOM 12003 N N . HIS C 1 357 ? -63.36200 -18.22200 23.44700 1.000 68.32556 356 HIS C N 1
ATOM 12004 C CA . HIS C 1 357 ? -63.51200 -18.97800 22.18000 1.000 60.53973 356 HIS C CA 1
ATOM 12005 C C . HIS C 1 357 ? -62.20200 -19.67600 21.84400 1.000 68.15989 356 HIS C C 1
ATOM 12006 O O . HIS C 1 357 ? -62.24500 -20.78600 21.30900 1.000 68.33750 356 HIS C O 1
ATOM 12013 N N . ARG C 1 358 ? -61.09000 -19.04200 22.17500 1.000 62.55873 357 ARG C N 1
ATOM 12014 C CA . ARG C 1 358 ? -59.76600 -19.63500 21.89700 1.000 68.85777 357 ARG C CA 1
ATOM 12015 C C . ARG C 1 358 ? -59.63800 -20.94300 22.68300 1.000 60.07406 357 ARG C C 1
ATOM 12016 O O . ARG C 1 358 ? -59.09600 -21.91100 22.13200 1.000 63.44532 357 ARG C O 1
ATOM 12024 N N . ARG C 1 359 ? -60.11000 -20.95500 23.92400 1.000 59.10541 358 ARG C N 1
ATOM 12025 C CA . ARG C 1 359 ? -59.99400 -22.16900 24.76500 1.000 58.88306 358 ARG C CA 1
ATOM 12026 C C . ARG C 1 359 ? -61.01000 -23.20600 24.29300 1.000 61.06697 358 ARG C C 1
ATOM 12027 O O . ARG C 1 359 ? -60.65300 -24.38500 24.19700 1.000 64.50708 358 ARG C O 1
ATOM 12035 N N . ARG C 1 360 ? -62.22600 -22.76500 24.00200 1.000 56.31644 359 ARG C N 1
ATOM 12036 C CA . ARG C 1 360 ? -63.29000 -23.69700 23.56800 1.000 47.00274 359 ARG C CA 1
ATOM 12037 C C . ARG C 1 360 ? -62.90100 -24.30200 22.21700 1.000 51.82726 359 ARG C C 1
ATOM 12038 O O . ARG C 1 360 ? -63.23000 -25.47100 21.99600 1.000 54.69963 359 ARG C O 1
ATOM 12046 N N . ARG C 1 361 ? -62.24400 -23.54100 21.34400 1.000 64.01269 360 ARG C N 1
ATOM 12047 C CA . ARG C 1 361 ? -61.73900 -24.12200 20.08000 1.000 64.31001 360 ARG C CA 1
ATOM 12048 C C . ARG C 1 361 ? -60.68600 -25.19000 20.40600 1.000 65.25334 360 ARG C C 1
ATOM 12049 O O . ARG C 1 361 ? -60.73800 -26.28900 19.79900 1.000 54.57268 360 ARG C O 1
ATOM 12057 N N . ARG C 1 362 ? -59.73700 -24.90500 21.29400 1.000 62.25121 361 ARG C N 1
ATOM 12058 C CA . ARG C 1 362 ? -58.69100 -25.90000 21.64900 1.000 64.37230 361 ARG C CA 1
ATOM 12059 C C . ARG C 1 362 ? -59.37500 -27.14700 22.22500 1.000 56.42403 361 ARG C C 1
ATOM 12060 O O . ARG C 1 362 ? -59.02200 -28.26200 21.81000 1.000 58.13224 361 ARG C O 1
ATOM 12068 N N . LEU C 1 363 ? -60.31400 -26.96400 23.15700 1.000 58.58073 362 LEU C N 1
ATOM 12069 C CA . LEU C 1 363 ? -60.97200 -28.11100 23.83400 1.000 55.62314 362 LEU C CA 1
ATOM 12070 C C . LEU C 1 363 ? -61.78400 -28.90700 22.81600 1.000 43.60275 362 LEU C C 1
ATOM 12071 O O . LEU C 1 363 ? -61.85900 -30.13100 22.95000 1.000 49.59217 362 LEU C O 1
ATOM 12076 N N . ARG C 1 364 ? -62.37600 -28.23800 21.84000 1.000 54.57727 363 ARG C N 1
ATOM 12077 C CA . ARG C 1 364 ? -63.16300 -28.92900 20.79100 1.000 49.76951 363 ARG C CA 1
ATOM 12078 C C . ARG C 1 364 ? -62.22700 -29.83000 19.98700 1.000 55.17565 363 ARG C C 1
ATOM 12079 O O . ARG C 1 364 ? -62.60400 -30.98200 19.71100 1.000 58.08205 363 ARG C O 1
ATOM 12087 N N . ASP C 1 365 ? -61.05500 -29.31400 19.61000 1.000 61.09268 364 ASP C N 1
ATOM 12088 C CA . ASP C 1 365 ? -60.01000 -30.13100 18.94100 1.000 56.62762 364 ASP C CA 1
ATOM 12089 C C . ASP C 1 365 ? -59.75200 -31.39200 19.77300 1.000 56.66500 364 ASP C C 1
ATOM 12090 O O . ASP C 1 365 ? -59.82500 -32.49700 19.23600 1.000 55.97251 364 ASP C O 1
ATOM 12095 N N . LEU C 1 366 ? -59.50200 -31.23200 21.06500 1.000 63.63145 365 LEU C N 1
ATOM 12096 C CA . LEU C 1 366 ? -59.16800 -32.37900 21.94500 1.000 52.03762 365 LEU C CA 1
ATOM 12097 C C . LEU C 1 366 ? -60.34400 -33.35600 21.93400 1.000 52.83268 365 LEU C C 1
ATOM 12098 O O . LEU C 1 366 ? -60.11500 -34.57000 21.85100 1.000 60.24263 365 LEU C O 1
ATOM 12103 N N . TYR C 1 367 ? -61.56200 -32.83700 22.01200 1.000 50.77576 366 TYR C N 1
ATOM 12104 C CA . TYR C 1 367 ? -62.79800 -33.65500 22.10000 1.000 52.10739 366 TYR C CA 1
ATOM 12105 C C . TYR C 1 367 ? -62.95100 -34.49500 20.83500 1.000 55.48268 366 TYR C C 1
ATOM 12106 O O . TYR C 1 367 ? -63.18500 -35.71100 20.93900 1.000 55.51608 366 TYR C O 1
ATOM 12115 N N . ILE C 1 368 ? -62.83600 -33.86300 19.67000 1.000 63.85942 367 ILE C N 1
ATOM 12116 C CA . ILE C 1 368 ? -62.88600 -34.60500 18.37700 1.000 58.97075 367 ILE C CA 1
ATOM 12117 C C . ILE C 1 368 ? -61.83100 -35.71400 18.40000 1.000 55.54268 367 ILE C C 1
ATOM 12118 O O . ILE C 1 368 ? -62.16300 -36.83800 18.02700 1.000 57.38548 367 ILE C O 1
ATOM 12123 N N . ASP C 1 369 ? -60.60100 -35.40800 18.79700 1.000 58.32809 368 ASP C N 1
ATOM 12124 C CA . ASP C 1 369 ? -59.50700 -36.41500 18.77400 1.000 65.92354 368 ASP C CA 1
ATOM 12125 C C . ASP C 1 369 ? -59.87800 -37.59800 19.68300 1.000 65.44288 368 ASP C C 1
ATOM 12126 O O . ASP C 1 369 ? -59.66800 -38.74600 19.26400 1.000 55.57268 368 ASP C O 1
ATOM 12131 N N . LEU C 1 370 ? -60.46500 -37.34400 20.85000 1.000 68.17663 369 LEU C N 1
ATOM 12132 C CA . LEU C 1 370 ? -60.78700 -38.42900 21.82000 1.000 72.58111 369 LEU C CA 1
ATOM 12133 C C . LEU C 1 370 ? -61.97200 -39.25700 21.31200 1.000 66.47513 369 LEU C C 1
ATOM 12134 O O . LEU C 1 370 ? -61.92000 -40.50100 21.42800 1.000 69.82268 369 LEU C O 1
ATOM 12139 N N . VAL C 1 371 ? -63.00700 -38.61700 20.77300 1.000 59.99591 370 VAL C N 1
ATOM 12140 C CA . VAL C 1 371 ? -64.16100 -39.36800 20.20400 1.000 53.87273 370 VAL C CA 1
ATOM 12141 C C . VAL C 1 371 ? -63.66200 -40.23800 19.04300 1.000 70.57881 370 VAL C C 1
ATOM 12142 O O . VAL C 1 371 ? -63.99600 -41.42400 18.99800 1.000 62.60799 370 VAL C O 1
ATOM 12146 N N . ALA C 1 372 ? -62.90400 -39.65500 18.11900 1.000 74.12409 371 ALA C N 1
ATOM 12147 C CA . ALA C 1 372 ? -62.26700 -40.38000 16.99600 1.000 70.22660 371 ALA C CA 1
ATOM 12148 C C . ALA C 1 372 ? -61.55400 -41.62800 17.52300 1.000 74.17920 371 ALA C C 1
ATOM 12149 O O . ALA C 1 372 ? -61.73200 -42.70500 16.93500 1.000 75.89333 371 ALA C O 1
ATOM 12151 N N . ALA C 1 373 ? -60.74100 -41.49900 18.56900 1.000 65.09330 372 ALA C N 1
ATOM 12152 C CA . ALA C 1 373 ? -60.01000 -42.65200 19.15000 1.000 69.63113 372 ALA C CA 1
ATOM 12153 C C . ALA C 1 373 ? -61.02500 -43.73900 19.52200 1.000 75.00414 372 ALA C C 1
ATOM 12154 O O . ALA C 1 373 ? -60.84700 -44.90000 19.10400 1.000 74.79268 372 ALA C O 1
ATOM 12156 N N . MET C 1 374 ? -62.07600 -43.35600 20.24300 1.000 71.61970 373 MET C N 1
ATOM 12157 C CA . MET C 1 374 ? -63.18100 -44.25300 20.66700 1.000 64.38268 373 MET C CA 1
ATOM 12158 C C . MET C 1 374 ? -63.81700 -44.94800 19.44400 1.000 77.25149 373 MET C C 1
ATOM 12159 O O . MET C 1 374 ? -64.11500 -46.15800 19.50300 1.000 84.28948 373 MET C O 1
ATOM 12164 N N . LEU C 1 375 ? -63.99000 -44.22900 18.34100 1.000 75.25268 374 LEU C N 1
ATOM 12165 C CA . LEU C 1 375 ? -64.65700 -44.78900 17.13900 1.000 88.61427 374 LEU C CA 1
ATOM 12166 C C . LEU C 1 375 ? -63.73700 -45.79500 16.44100 1.000 84.44419 374 LEU C C 1
ATOM 12167 O O . LEU C 1 375 ? -64.22200 -46.91500 16.20700 1.000 90.52388 374 LEU C O 1
ATOM 12172 N N . ARG C 1 376 ? -62.48800 -45.43600 16.18300 1.000 105.98268 375 ARG C N 1
ATOM 12173 C CA . ARG C 1 376 ? -61.54700 -46.40600 15.58700 1.000 90.96268 375 ARG C CA 1
ATOM 12174 C C . ARG C 1 376 ? -61.77300 -47.66700 16.41400 1.000 108.51268 375 ARG C C 1
ATOM 12175 O O . ARG C 1 376 ? -61.70200 -48.76700 15.83900 1.000 125.93268 375 ARG C O 1
ATOM 12183 N N . GLY C 1 377 ? -62.04600 -47.48900 17.69100 1.000 96.79914 376 GLY C N 1
ATOM 12184 C CA . GLY C 1 377 ? -62.27900 -48.65100 18.57100 1.000 96.56848 376 GLY C CA 1
ATOM 12185 C C . GLY C 1 377 ? -63.57100 -49.43600 18.53900 1.000 98.96362 376 GLY C C 1
ATOM 12186 O O . GLY C 1 377 ? -63.52700 -50.65000 18.79100 1.000 101.05976 376 GLY C O 1
ATOM 12187 N N . VAL C 1 378 ? -64.68800 -48.76100 18.27000 1.000 93.66675 377 VAL C N 1
ATOM 12188 C CA . VAL C 1 378 ? -65.98600 -49.47600 18.13400 1.000 97.90371 377 VAL C CA 1
ATOM 12189 C C . VAL C 1 378 ? -65.87700 -50.31300 16.86600 1.000 92.43270 377 VAL C C 1
ATOM 12190 O O . VAL C 1 378 ? -66.41900 -51.43400 16.84700 1.000 95.19710 377 VAL C O 1
ATOM 12194 N N . LYS C 1 379 ? -65.18400 -49.77600 15.85600 1.000 92.19885 378 LYS C N 1
ATOM 12195 C CA . LYS C 1 379 ? -64.97200 -50.51500 14.58700 1.000 105.76590 378 LYS C CA 1
ATOM 12196 C C . LYS C 1 379 ? -64.18000 -51.78300 14.89300 1.000 102.35268 378 LYS C C 1
ATOM 12197 O O . LYS C 1 379 ? -64.49000 -52.83400 14.31100 1.000 93.75726 378 LYS C O 1
ATOM 12203 N N . ASN C 1 380 ? -63.20900 -51.67200 15.79500 1.000 120.50268 379 ASN C N 1
ATOM 12204 C CA . ASN C 1 380 ? -62.35900 -52.83800 16.13800 1.000 104.21233 379 ASN C CA 1
ATOM 12205 C C . ASN C 1 380 ? -63.11100 -53.68600 17.15900 1.000 107.85238 379 ASN C C 1
ATOM 12206 O O . ASN C 1 380 ? -62.45400 -54.41200 17.92400 1.000 97.85244 379 ASN C O 1
ATOM 12211 N N . GLY C 1 381 ? -64.43700 -53.55500 17.19100 1.000 112.42634 380 GLY C N 1
ATOM 12212 C CA . GLY C 1 381 ? -65.23800 -54.37400 18.11400 1.000 96.37290 380 GLY C CA 1
ATOM 12213 C C . GLY C 1 381 ? -64.64500 -54.33400 19.50700 1.000 98.28845 380 GLY C C 1
ATOM 12214 O O . GLY C 1 381 ? -64.89500 -55.28000 20.27500 1.000 98.94716 380 GLY C O 1
ATOM 12215 N N . GLU C 1 382 ? -63.89600 -53.27100 19.82500 1.000 122.89268 381 GLU C N 1
ATOM 12216 C CA . GLU C 1 382 ? -63.31000 -53.11200 21.18200 1.000 101.75270 381 GLU C CA 1
ATOM 12217 C C . GLU C 1 382 ? -64.38100 -52.58200 22.13300 1.000 106.05004 381 GLU C C 1
ATOM 12218 O O . GLU C 1 382 ? -64.17000 -52.66100 23.35000 1.000 87.33231 381 GLU C O 1
ATOM 12224 N N . LEU C 1 383 ? -65.49200 -52.08700 21.58800 1.000 89.97440 382 LEU C N 1
ATOM 12225 C CA . LEU C 1 383 ? -66.53000 -51.45800 22.44700 1.000 99.49363 382 LEU C CA 1
ATOM 12226 C C . LEU C 1 383 ? -67.92100 -51.72900 21.88600 1.000 100.37952 382 LEU C C 1
ATOM 12227 O O . LEU C 1 383 ? -68.02800 -52.31600 20.80300 1.000 105.13268 382 LEU C O 1
ATOM 12232 N N . THR C 1 384 ? -68.96900 -51.28500 22.58800 1.000 101.36605 383 THR C N 1
ATOM 12233 C CA . THR C 1 384 ? -70.38000 -51.43000 22.14200 1.000 98.15268 383 THR C CA 1
ATOM 12234 C C . THR C 1 384 ? -71.05000 -50.06300 22.00800 1.000 100.88519 383 THR C C 1
ATOM 12235 O O . THR C 1 384 ? -70.59400 -49.12100 22.66100 1.000 101.80268 383 THR C O 1
ATOM 12239 N N . TRP C 1 385 ? -72.12300 -50.00200 21.22200 1.000 105.19475 384 TRP C N 1
ATOM 12240 C CA . TRP C 1 385 ? -72.88300 -48.75100 20.97400 1.000 103.97398 384 TRP C CA 1
ATOM 12241 C C . TRP C 1 385 ? -73.45200 -48.24200 22.29500 1.000 99.25182 384 TRP C C 1
ATOM 12242 O O . TRP C 1 385 ? -73.24300 -47.04600 22.58100 1.000 104.84268 384 TRP C O 1
ATOM 12253 N N . GLU C 1 386 ? -74.11100 -49.10500 23.07700 1.000 110.37940 385 GLU C N 1
ATOM 12254 C CA . GLU C 1 386 ? -74.65500 -48.70300 24.40800 1.000 106.56546 385 GLU C CA 1
ATOM 12255 C C . GLU C 1 386 ? -73.49500 -48.18000 25.25300 1.000 97.55443 385 GLU C C 1
ATOM 12256 O O . GLU C 1 386 ? -73.68100 -47.13200 25.91700 1.000 97.29803 385 GLU C O 1
ATOM 12262 N N . GLU C 1 387 ? -72.33100 -48.83500 25.17100 1.000 106.39268 386 GLU C N 1
ATOM 12263 C CA . GLU C 1 387 ? -71.13200 -48.33400 25.88800 1.000 104.73762 386 GLU C CA 1
ATOM 12264 C C . GLU C 1 387 ? -70.87700 -46.89500 25.43000 1.000 101.74596 386 GLU C C 1
ATOM 12265 O O . GLU C 1 387 ? -70.95800 -45.98500 26.28900 1.000 99.23979 386 GLU C O 1
ATOM 12271 N N . VAL C 1 388 ? -70.67200 -46.69700 24.12600 1.000 103.55268 387 VAL C N 1
ATOM 12272 C CA . VAL C 1 388 ? -70.41600 -45.34500 23.55300 1.000 94.96750 387 VAL C CA 1
ATOM 12273 C C . VAL C 1 388 ? -71.60900 -44.44300 23.88100 1.000 92.86343 387 VAL C C 1
ATOM 12274 O O . VAL C 1 388 ? -71.37500 -43.27400 24.25600 1.000 82.38268 387 VAL C O 1
ATOM 12278 N N . VAL C 1 389 ? -72.83200 -44.95300 23.75600 1.000 97.80268 388 VAL C N 1
ATOM 12279 C CA . VAL C 1 389 ? -74.05000 -44.11400 23.93200 1.000 84.86236 388 VAL C CA 1
ATOM 12280 C C . VAL C 1 389 ? -74.02100 -43.50200 25.33000 1.000 85.18268 388 VAL C C 1
ATOM 12281 O O . VAL C 1 389 ? -74.26400 -42.28700 25.43800 1.000 85.08967 388 VAL C O 1
ATOM 12285 N N . ALA C 1 390 ? -73.75100 -44.30600 26.35600 1.000 87.29268 389 ALA C N 1
ATOM 12286 C CA . ALA C 1 390 ? -73.84000 -43.81900 27.75600 1.000 90.56160 389 ALA C CA 1
ATOM 12287 C C . ALA C 1 390 ? -72.67000 -42.87300 28.03200 1.000 87.13268 389 ALA C C 1
ATOM 12288 O O . ALA C 1 390 ? -72.91700 -41.72100 28.43300 1.000 81.57938 389 ALA C O 1
ATOM 12290 N N . ILE C 1 391 ? -71.44900 -43.29100 27.68800 1.000 79.57268 390 ILE C N 1
ATOM 12291 C CA . ILE C 1 391 ? -70.25000 -42.42500 27.90000 1.000 77.88717 390 ILE C CA 1
ATOM 12292 C C . ILE C 1 391 ? -70.62200 -41.02400 27.40900 1.000 74.76624 390 ILE C C 1
ATOM 12293 O O . ILE C 1 391 ? -70.51200 -40.06400 28.18600 1.000 74.16728 390 ILE C O 1
ATOM 12298 N N . MET C 1 392 ? -71.08000 -40.93100 26.16500 1.000 77.19362 391 MET C N 1
ATOM 12299 C CA . MET C 1 392 ? -71.37300 -39.62600 25.53600 1.000 61.45830 391 MET C CA 1
ATOM 12300 C C . MET C 1 392 ? -72.56300 -38.98700 26.24800 1.000 76.50064 391 MET C C 1
ATOM 12301 O O . MET C 1 392 ? -72.61100 -37.75100 26.29700 1.000 77.66259 391 MET C O 1
ATOM 12306 N N . ASP C 1 393 ? -73.48600 -39.77900 26.79300 1.000 78.98208 392 ASP C N 1
ATOM 12307 C CA . ASP C 1 393 ? -74.68000 -39.21100 27.46700 1.000 93.13268 392 ASP C CA 1
ATOM 12308 C C . ASP C 1 393 ? -74.22700 -38.44600 28.72100 1.000 84.12268 392 ASP C C 1
ATOM 12309 O O . ASP C 1 393 ? -74.83200 -37.40200 29.02700 1.000 84.06692 392 ASP C O 1
ATOM 12314 N N . GLY C 1 394 ? -73.21900 -38.97000 29.41500 1.000 84.19268 393 GLY C N 1
ATOM 12315 C CA . GLY C 1 394 ? -72.63100 -38.29900 30.58400 1.000 74.35235 393 GLY C CA 1
ATOM 12316 C C . GLY C 1 394 ? -71.95800 -37.00700 30.17500 1.000 67.94269 393 GLY C C 1
ATOM 12317 O O . GLY C 1 394 ? -72.22300 -35.96500 30.80100 1.000 67.69446 393 GLY C O 1
ATOM 12318 N N . LEU C 1 395 ? -71.10200 -37.07200 29.15500 1.000 73.05558 394 LEU C N 1
ATOM 12319 C CA . LEU C 1 395 ? -70.26800 -35.91100 28.74500 1.000 69.85268 394 LEU C CA 1
ATOM 12320 C C . LEU C 1 395 ? -71.18900 -34.77000 28.29800 1.000 69.25609 394 LEU C C 1
ATOM 12321 O O . LEU C 1 395 ? -70.98400 -33.64200 28.73900 1.000 64.48753 394 LEU C O 1
ATOM 12326 N N . LEU C 1 396 ? -72.19200 -35.07300 27.47900 1.000 80.04268 395 LEU C N 1
ATOM 12327 C CA . LEU C 1 396 ? -73.12800 -34.04700 26.94900 1.000 72.76081 395 LEU C CA 1
ATOM 12328 C C . LEU C 1 396 ? -73.96100 -33.48400 28.09900 1.000 71.07550 395 LEU C C 1
ATOM 12329 O O . LEU C 1 396 ? -74.30700 -32.28700 28.06700 1.000 71.35268 395 LEU C O 1
ATOM 12334 N N . ALA C 1 397 ? -74.27100 -34.31200 29.09200 1.000 77.31792 396 ALA C N 1
ATOM 12335 C CA . ALA C 1 397 ? -74.97800 -33.83400 30.30200 1.000 79.65344 396 ALA C CA 1
ATOM 12336 C C . ALA C 1 397 ? -73.97700 -33.05400 31.14900 1.000 81.91584 396 ALA C C 1
ATOM 12337 O O . ALA C 1 397 ? -74.25400 -31.92200 31.53000 1.000 82.14268 396 ALA C O 1
ATOM 12339 N N . ARG C 1 398 ? -72.82500 -33.64000 31.41400 1.000 75.80719 397 ARG C N 1
ATOM 12340 C CA . ARG C 1 398 ? -71.83400 -33.00400 32.30600 1.000 71.49268 397 ARG C CA 1
ATOM 12341 C C . ARG C 1 398 ? -71.34500 -31.69800 31.65100 1.000 74.24364 397 ARG C C 1
ATOM 12342 O O . ARG C 1 398 ? -70.89600 -30.81700 32.39900 1.000 76.93268 397 ARG C O 1
ATOM 12350 N N . LEU C 1 399 ? -71.48700 -31.52800 30.32700 1.000 80.38294 398 LEU C N 1
ATOM 12351 C CA . LEU C 1 399 ? -71.17900 -30.24400 29.62800 1.000 77.99265 398 LEU C CA 1
ATOM 12352 C C . LEU C 1 399 ? -72.33300 -29.25000 29.77900 1.000 79.68273 398 LEU C C 1
ATOM 12353 O O . LEU C 1 399 ? -72.03400 -28.03800 29.77600 1.000 81.58267 398 LEU C O 1
ATOM 12358 N N . ALA C 1 400 ? -73.59100 -29.70000 29.73500 1.000 92.42268 399 ALA C N 1
ATOM 12359 C CA . ALA C 1 400 ? -74.74800 -28.77600 29.87900 1.000 90.07334 399 ALA C CA 1
ATOM 12360 C C . ALA C 1 400 ? -74.70400 -28.12400 31.27500 1.000 110.44268 399 ALA C C 1
ATOM 12361 O O . ALA C 1 400 ? -74.86700 -26.89400 31.35900 1.000 94.84918 399 ALA C O 1
ATOM 12363 N N . ASP C 1 401 ? -74.42800 -28.94700 32.29500 1.000 104.68181 400 ASP C N 1
ATOM 12364 C CA . ASP C 1 401 ? -74.18600 -28.61300 33.72600 1.000 100.14268 400 ASP C CA 1
ATOM 12365 C C . ASP C 1 401 ? -73.23800 -27.42400 33.83000 1.000 106.75268 400 ASP C C 1
ATOM 12366 O O . ASP C 1 401 ? -72.09700 -27.49700 33.37700 1.000 99.85967 400 ASP C O 1
ATOM 12371 N N . PRO C 1 402 ? -73.66200 -26.29500 34.44500 1.000 116.09268 401 PRO C N 1
ATOM 12372 C CA . PRO C 1 402 ? -72.81800 -25.10200 34.51200 1.000 105.49268 401 PRO C CA 1
ATOM 12373 C C . PRO C 1 402 ? -71.70000 -25.15100 35.56600 1.000 95.73313 401 PRO C C 1
ATOM 12374 O O . PRO C 1 402 ? -70.91100 -24.23600 35.60700 1.000 93.62264 401 PRO C O 1
ATOM 12378 N N . GLU C 1 403 ? -71.64800 -26.17600 36.41800 1.000 104.99702 402 GLU C N 1
ATOM 12379 C CA . GLU C 1 403 ? -70.62400 -26.22300 37.48500 1.000 98.54188 402 GLU C CA 1
ATOM 12380 C C . GLU C 1 403 ? -69.46100 -27.12200 37.07400 1.000 107.75268 402 GLU C C 1
ATOM 12381 O O . GLU C 1 403 ? -68.33300 -26.82000 37.48500 1.000 144.39268 402 GLU C O 1
ATOM 12387 N N . VAL C 1 404 ? -69.69000 -28.12800 36.22800 1.000 104.25268 403 VAL C N 1
ATOM 12388 C CA . VAL C 1 404 ? -68.52900 -28.92700 35.75600 1.000 81.53646 403 VAL C CA 1
ATOM 12389 C C . VAL C 1 404 ? -67.86500 -28.13300 34.64400 1.000 84.87944 403 VAL C C 1
ATOM 12390 O O . VAL C 1 404 ? -68.57200 -27.65700 33.74500 1.000 84.62247 403 VAL C O 1
ATOM 12394 N N . SER C 1 405 ? -66.55800 -27.97100 34.73100 1.000 74.17539 404 SER C N 1
ATOM 12395 C CA . SER C 1 405 ? -65.80100 -27.31100 33.64700 1.000 69.67050 404 SER C CA 1
ATOM 12396 C C . SER C 1 405 ? -65.69300 -28.29900 32.49600 1.000 61.90270 404 SER C C 1
ATOM 12397 O O . SER C 1 405 ? -65.42700 -29.50200 32.70100 1.000 66.35268 404 SER C O 1
ATOM 12400 N N . GLU C 1 406 ? -65.65600 -27.71000 31.30900 1.000 68.84763 405 GLU C N 1
ATOM 12401 C CA . GLU C 1 406 ? -65.48800 -28.51600 30.09200 1.000 68.25268 405 GLU C CA 1
ATOM 12402 C C . GLU C 1 406 ? -64.15500 -29.26000 30.16300 1.000 62.06374 405 GLU C C 1
ATOM 12403 O O . GLU C 1 406 ? -64.05500 -30.33000 29.55500 1.000 62.62078 405 GLU C O 1
ATOM 12409 N N . GLU C 1 407 ? -63.17500 -28.73500 30.89200 1.000 56.72342 406 GLU C N 1
ATOM 12410 C CA . GLU C 1 407 ? -61.90800 -29.51800 31.01200 1.000 53.62873 406 GLU C CA 1
ATOM 12411 C C . GLU C 1 407 ? -62.14300 -30.80700 31.80900 1.000 50.94065 406 GLU C C 1
ATOM 12412 O O . GLU C 1 407 ? -61.66500 -31.88200 31.39700 1.000 48.43979 406 GLU C O 1
ATOM 12418 N N . GLU C 1 408 ? -62.81700 -30.70500 32.94600 1.000 60.57748 407 GLU C N 1
ATOM 12419 C CA . GLU C 1 408 ? -63.06700 -31.88000 33.81300 1.000 63.29200 407 GLU C CA 1
ATOM 12420 C C . GLU C 1 408 ? -63.97500 -32.86300 33.06500 1.000 55.71119 407 GLU C C 1
ATOM 12421 O O . GLU C 1 408 ? -63.79700 -34.07900 33.21900 1.000 47.10717 407 GLU C O 1
ATOM 12427 N N . ALA C 1 409 ? -64.90900 -32.35400 32.26500 1.000 60.27618 408 ALA C N 1
ATOM 12428 C CA . ALA C 1 409 ? -65.81500 -33.20100 31.45900 1.000 52.47160 408 ALA C CA 1
ATOM 12429 C C . ALA C 1 409 ? -64.96600 -34.03700 30.49500 1.000 50.25116 408 ALA C C 1
ATOM 12430 O O . ALA C 1 409 ? -65.16300 -35.26000 30.43200 1.000 53.85956 408 ALA C O 1
ATOM 12432 N N . LEU C 1 410 ? -64.03700 -33.41000 29.77900 1.000 56.86946 409 LEU C N 1
ATOM 12433 C CA . LEU C 1 410 ? -63.18500 -34.11500 28.78500 1.000 51.52268 409 LEU C CA 1
ATOM 12434 C C . LEU C 1 410 ? -62.27700 -35.12800 29.48600 1.000 52.83300 409 LEU C C 1
ATOM 12435 O O . LEU C 1 410 ? -62.09600 -36.23800 28.94700 1.000 54.28268 409 LEU C O 1
ATOM 12440 N N . VAL C 1 411 ? -61.76400 -34.80300 30.66400 1.000 57.82623 410 VAL C N 1
ATOM 12441 C CA . VAL C 1 411 ? -60.93000 -35.79200 31.40300 1.000 58.94678 410 VAL C CA 1
ATOM 12442 C C . VAL C 1 411 ? -61.80300 -36.99300 31.77800 1.000 57.93628 410 VAL C C 1
ATOM 12443 O O . VAL C 1 411 ? -61.30400 -38.11800 31.74500 1.000 59.70448 410 VAL C O 1
ATOM 12447 N N . GLY C 1 412 ? -63.07200 -36.76800 32.10500 1.000 61.90531 411 GLY C N 1
ATOM 12448 C CA . GLY C 1 412 ? -64.05100 -37.86100 32.28400 1.000 67.58308 411 GLY C CA 1
ATOM 12449 C C . GLY C 1 412 ? -64.11400 -38.76700 31.06300 1.000 61.28268 411 GLY C C 1
ATOM 12450 O O . GLY C 1 412 ? -64.11700 -40.00600 31.21500 1.000 69.26108 411 GLY C O 1
ATOM 12451 N N . LEU C 1 413 ? -64.11400 -38.22000 29.85300 1.000 69.64702 412 LEU C N 1
ATOM 12452 C CA . LEU C 1 413 ? -64.10100 -39.10000 28.65300 1.000 59.37595 412 LEU C CA 1
ATOM 12453 C C . LEU C 1 413 ? -62.88300 -40.01900 28.69300 1.000 59.13941 412 LEU C C 1
ATOM 12454 O O . LEU C 1 413 ? -63.06000 -41.23500 28.56500 1.000 64.90316 412 LEU C O 1
ATOM 12459 N N . LEU C 1 414 ? -61.69500 -39.45100 28.87100 1.000 66.93560 413 LEU C N 1
ATOM 12460 C CA . LEU C 1 414 ? -60.44400 -40.24000 28.86400 1.000 61.15724 413 LEU C CA 1
ATOM 12461 C C . LEU C 1 414 ? -60.57700 -41.39500 29.84400 1.000 66.68223 413 LEU C C 1
ATOM 12462 O O . LEU C 1 414 ? -60.20200 -42.51600 29.47900 1.000 69.21270 413 LEU C O 1
ATOM 12467 N N . GLU C 1 415 ? -61.08500 -41.13000 31.04400 1.000 73.80213 414 GLU C N 1
ATOM 12468 C CA . GLU C 1 415 ? -61.14400 -42.19800 32.07200 1.000 71.27164 414 GLU C CA 1
ATOM 12469 C C . GLU C 1 415 ? -61.91600 -43.39100 31.51000 1.000 75.04824 414 GLU C C 1
ATOM 12470 O O . GLU C 1 415 ? -61.42500 -44.52300 31.62600 1.000 72.05587 414 GLU C O 1
ATOM 12476 N N . GLU C 1 416 ? -63.05900 -43.12800 30.88700 1.000 71.61869 415 GLU C N 1
ATOM 12477 C CA . GLU C 1 416 ? -63.92400 -44.21300 30.37200 1.000 76.55268 415 GLU C CA 1
ATOM 12478 C C . GLU C 1 416 ? -63.21100 -44.98400 29.27500 1.000 79.05743 415 GLU C C 1
ATOM 12479 O O . GLU C 1 416 ? -63.42800 -46.19900 29.17900 1.000 81.65210 415 GLU C O 1
ATOM 12485 N N . ILE C 1 417 ? -62.42400 -44.29600 28.46400 1.000 71.04862 416 ILE C N 1
ATOM 12486 C CA . ILE C 1 417 ? -61.79000 -44.97200 27.30000 1.000 64.00060 416 ILE C CA 1
ATOM 12487 C C . ILE C 1 417 ? -60.64200 -45.85900 27.76900 1.000 64.26273 416 ILE C C 1
ATOM 12488 O O . ILE C 1 417 ? -60.42300 -46.89000 27.12700 1.000 82.42700 416 ILE C O 1
ATOM 12493 N N . VAL C 1 418 ? -59.93400 -45.43600 28.82100 1.000 64.87350 417 VAL C N 1
ATOM 12494 C CA . VAL C 1 418 ? -58.79400 -46.22600 29.37300 1.000 83.54392 417 VAL C CA 1
ATOM 12495 C C . VAL C 1 418 ? -59.35900 -47.23200 30.37900 1.000 97.72119 417 VAL C C 1
ATOM 12496 O O . VAL C 1 418 ? -58.63100 -48.17000 30.75600 1.000 92.43961 417 VAL C O 1
ATOM 12500 N N . LYS C 1 419 ? -60.62200 -47.04700 30.77700 1.000 103.68268 418 LYS C N 1
ATOM 12501 C CA . LYS C 1 419 ? -61.26200 -47.95800 31.76100 1.000 112.46246 418 LYS C CA 1
ATOM 12502 C C . LYS C 1 419 ? -61.17200 -49.39700 31.24200 1.000 108.82270 418 LYS C C 1
ATOM 12503 O O . LYS C 1 419 ? -60.86500 -50.29600 32.04800 1.000 127.14268 418 LYS C O 1
ATOM 12509 N N . ASP C 1 420 ? -61.42500 -49.59700 29.94500 1.000 135.43268 419 ASP C N 1
ATOM 12510 C CA . ASP C 1 420 ? -61.36100 -50.95500 29.34200 1.000 123.27284 419 ASP C CA 1
ATOM 12511 C C . ASP C 1 420 ? -59.89600 -51.39000 29.21900 1.000 122.20725 419 ASP C C 1
ATOM 12512 O O . ASP C 1 420 ? -59.65400 -52.60700 29.10400 1.000 119.77582 419 ASP C O 1
ATOM 12517 N N . LYS C 1 421 ? -58.95400 -50.43000 29.24800 1.000 114.52268 420 LYS C N 1
ATOM 12518 C CA . LYS C 1 421 ? -57.50200 -50.75000 29.16200 1.000 117.22268 420 LYS C CA 1
ATOM 12519 C C . LYS C 1 421 ? -57.22400 -51.44600 27.82400 1.000 131.73268 420 LYS C C 1
ATOM 12520 O O . LYS C 1 421 ? -56.21600 -52.17500 27.73600 1.000 118.21268 420 LYS C O 1
ATOM 12526 N N . LYS C 1 422 ? -58.08300 -51.22500 26.82500 1.000 128.46268 421 LYS C N 1
ATOM 12527 C CA . LYS C 1 422 ? -57.88900 -51.82400 25.47800 1.000 111.50634 421 LYS C CA 1
ATOM 12528 C C . LYS C 1 422 ? -56.70800 -51.12800 24.79500 1.000 96.28854 421 LYS C C 1
ATOM 12529 O O . LYS C 1 422 ? -56.15000 -50.19500 25.40700 1.000 105.82268 421 LYS C O 1
ATOM 12535 N N . PRO C 1 423 ? -56.30900 -51.49900 23.54100 1.000 100.72023 422 PRO C N 1
ATOM 12536 C CA . PRO C 1 423 ? -55.25200 -50.76800 22.85600 1.000 86.46412 422 PRO C CA 1
ATOM 12537 C C . PRO C 1 423 ? -55.64200 -49.29600 22.81200 1.000 90.57506 422 PRO C C 1
ATOM 12538 O O . PRO C 1 423 ? -54.82200 -48.46400 23.12300 1.000 88.08055 422 PRO C O 1
ATOM 12542 N N . ILE C 1 424 ? -56.89100 -49.02900 22.43800 1.000 90.49312 423 ILE C N 1
ATOM 12543 C CA . ILE C 1 424 ? -57.39300 -47.62900 22.32700 1.000 82.19540 423 ILE C CA 1
ATOM 12544 C C . ILE C 1 424 ? -56.79800 -46.78100 23.45500 1.000 82.64475 423 ILE C C 1
ATOM 12545 O O . ILE C 1 424 ? -56.31100 -45.67900 23.16800 1.000 89.06086 423 ILE C O 1
ATOM 12550 N N . ALA C 1 425 ? -56.80700 -47.29400 24.68300 1.000 85.66166 424 ALA C N 1
ATOM 12551 C CA . ALA C 1 425 ? -56.32600 -46.50600 25.83400 1.000 85.21696 424 ALA C CA 1
ATOM 12552 C C . ALA C 1 425 ? -54.96100 -45.90800 25.50000 1.000 89.10356 424 ALA C C 1
ATOM 12553 O O . ALA C 1 425 ? -54.79300 -44.68900 25.63100 1.000 81.53757 424 ALA C O 1
ATOM 12555 N N . GLU C 1 426 ? -54.01300 -46.73100 25.06200 1.000 90.50413 425 GLU C N 1
ATOM 12556 C CA . GLU C 1 426 ? -52.63400 -46.25300 24.78800 1.000 91.09268 425 GLU C CA 1
ATOM 12557 C C . GLU C 1 426 ? -52.72600 -45.16600 23.71300 1.000 85.35499 425 GLU C C 1
ATOM 12558 O O . GLU C 1 426 ? -51.90900 -44.23000 23.72800 1.000 88.54736 425 GLU C O 1
ATOM 12564 N N . LYS C 1 427 ? -53.67000 -45.30600 22.79900 1.000 84.98048 426 LYS C N 1
ATOM 12565 C CA . LYS C 1 427 ? -53.82600 -44.36900 21.67200 1.000 78.16847 426 LYS C CA 1
ATOM 12566 C C . LYS C 1 427 ? -54.54800 -43.10700 22.15100 1.000 79.88950 426 LYS C C 1
ATOM 12567 O O . LYS C 1 427 ? -54.18200 -42.03400 21.67000 1.000 73.22068 426 LYS C O 1
ATOM 12573 N N . ALA C 1 428 ? -55.44400 -43.21400 23.13200 1.000 85.60062 427 ALA C N 1
ATOM 12574 C CA . ALA C 1 428 ? -56.13400 -42.04900 23.73500 1.000 70.54356 427 ALA C CA 1
ATOM 12575 C C . ALA C 1 428 ? -55.17400 -41.27300 24.64300 1.000 68.87268 427 ALA C C 1
ATOM 12576 O O . ALA C 1 428 ? -55.13700 -40.02200 24.54600 1.000 77.41576 427 ALA C O 1
ATOM 12578 N N . LEU C 1 429 ? -54.47700 -41.96000 25.54800 1.000 70.97861 428 LEU C N 1
ATOM 12579 C CA . LEU C 1 429 ? -53.56400 -41.27800 26.50400 1.000 68.46520 428 LEU C CA 1
ATOM 12580 C C . LEU C 1 429 ? -52.58900 -40.39900 25.71900 1.000 79.49797 428 LEU C C 1
ATOM 12581 O O . LEU C 1 429 ? -52.46500 -39.20300 26.03100 1.000 68.72268 428 LEU C O 1
ATOM 12586 N N . LYS C 1 430 ? -51.96300 -40.95600 24.69100 1.000 67.02339 429 LYS C N 1
ATOM 12587 C CA . LYS C 1 430 ? -50.96000 -40.20900 23.89900 1.000 69.54208 429 LYS C CA 1
ATOM 12588 C C . LYS C 1 430 ? -51.59200 -38.93000 23.32900 1.000 69.87441 429 LYS C C 1
ATOM 12589 O O . LYS C 1 430 ? -50.88400 -37.92400 23.22900 1.000 60.43080 429 LYS C O 1
ATOM 12595 N N . ILE C 1 431 ? -52.86500 -38.95900 22.97300 1.000 67.99211 430 ILE C N 1
ATOM 12596 C CA . ILE C 1 431 ? -53.56000 -37.74400 22.46300 1.000 66.80132 430 ILE C CA 1
ATOM 12597 C C . ILE C 1 431 ? -53.52600 -36.69200 23.57100 1.000 68.14167 430 ILE C C 1
ATOM 12598 O O . ILE C 1 431 ? -52.92600 -35.60100 23.37500 1.000 69.84084 430 ILE C O 1
ATOM 12603 N N . ALA C 1 432 ? -54.07800 -37.03400 24.73300 1.000 66.37841 431 ALA C N 1
ATOM 12604 C CA . ALA C 1 432 ? -54.20000 -36.10800 25.88200 1.000 71.54064 431 ALA C CA 1
ATOM 12605 C C . ALA C 1 432 ? -52.81300 -35.60500 26.29300 1.000 60.33425 431 ALA C C 1
ATOM 12606 O O . ALA C 1 432 ? -52.62100 -34.39500 26.37100 1.000 59.36268 431 ALA C O 1
ATOM 12608 N N . VAL C 1 433 ? -51.87600 -36.51700 26.51100 1.000 62.93920 432 VAL C N 1
ATOM 12609 C CA . VAL C 1 433 ? -50.50200 -36.17300 26.96700 1.000 70.02274 432 VAL C CA 1
ATOM 12610 C C . VAL C 1 433 ? -49.89600 -35.13700 26.00700 1.000 63.91538 432 VAL C C 1
ATOM 12611 O O . VAL C 1 433 ? -49.23500 -34.18400 26.48900 1.000 61.40325 432 VAL C O 1
ATOM 12615 N N . ASP C 1 434 ? -50.11200 -35.28600 24.69700 1.000 64.47798 433 ASP C N 1
ATOM 12616 C CA . ASP C 1 434 ? -49.56300 -34.32100 23.70300 1.000 71.94674 433 ASP C CA 1
ATOM 12617 C C . ASP C 1 434 ? -50.19000 -32.94100 23.96900 1.000 74.08717 433 ASP C C 1
ATOM 12618 O O . ASP C 1 434 ? -49.43700 -31.95400 24.16100 1.000 62.21610 433 ASP C O 1
ATOM 12623 N N . PHE C 1 435 ? -51.52100 -32.90900 24.04200 1.000 70.25120 434 PHE C N 1
ATOM 12624 C CA . PHE C 1 435 ? -52.35100 -31.68400 24.17300 1.000 63.46685 434 PHE C CA 1
ATOM 12625 C C . PHE C 1 435 ? -51.89500 -30.86300 25.38400 1.000 62.17268 434 PHE C C 1
ATOM 12626 O O . PHE C 1 435 ? -51.72500 -29.63800 25.27300 1.000 67.37285 434 PHE C O 1
ATOM 12634 N N . VAL C 1 436 ? -51.71300 -31.51700 26.52200 1.000 62.56854 435 VAL C N 1
ATOM 12635 C CA . VAL C 1 436 ? -51.36100 -30.84300 27.80300 1.000 61.10937 435 VAL C CA 1
ATOM 12636 C C . VAL C 1 436 ? -49.98000 -30.19900 27.67000 1.000 67.20663 435 VAL C C 1
ATOM 12637 O O . VAL C 1 436 ? -49.78600 -29.11900 28.23000 1.000 69.02049 435 VAL C O 1
ATOM 12641 N N . GLU C 1 437 ? -49.05200 -30.82400 26.94700 1.000 71.46050 436 GLU C N 1
ATOM 12642 C CA . GLU C 1 437 ? -47.72200 -30.21500 26.68200 1.000 71.72971 436 GLU C CA 1
ATOM 12643 C C . GLU C 1 437 ? -47.90500 -28.99300 25.78100 1.000 63.91529 436 GLU C C 1
ATOM 12644 O O . GLU C 1 437 ? -47.26300 -27.96100 26.02900 1.000 64.26268 436 GLU C O 1
ATOM 12650 N N . ALA C 1 438 ? -48.76700 -29.09300 24.78200 1.000 64.54258 437 ALA C N 1
ATOM 12651 C CA . ALA C 1 438 ? -49.01600 -27.96800 23.85800 1.000 61.53661 437 ALA C CA 1
ATOM 12652 C C . ALA C 1 438 ? -49.87400 -26.89500 24.54400 1.000 79.27454 437 ALA C C 1
ATOM 12653 O O . ALA C 1 438 ? -49.85900 -25.75900 24.06400 1.000 72.91095 437 ALA C O 1
ATOM 12655 N N . ASN C 1 439 ? -50.64800 -27.24800 25.57400 1.000 72.77929 438 ASN C N 1
ATOM 12656 C CA . ASN C 1 439 ? -51.68000 -26.33900 26.13600 1.000 66.72455 438 ASN C CA 1
ATOM 12657 C C . ASN C 1 439 ? -51.67300 -26.41000 27.65800 1.000 76.14188 438 ASN C C 1
ATOM 12658 O O . ASN C 1 439 ? -52.58600 -26.96800 28.26400 1.000 77.92271 438 ASN C O 1
ATOM 12663 N N . PRO C 1 440 ? -50.68400 -25.78700 28.33500 1.000 79.82335 439 PRO C N 1
ATOM 12664 C CA . PRO C 1 440 ? -50.55100 -25.93800 29.78600 1.000 89.37450 439 PRO C CA 1
ATOM 12665 C C . PRO C 1 440 ? -51.53700 -25.14000 30.65700 1.000 110.46268 439 PRO C C 1
ATOM 12666 O O . PRO C 1 440 ? -51.67400 -25.51000 31.81900 1.000 99.28323 439 PRO C O 1
ATOM 12670 N N . GLU C 1 441 ? -52.22200 -24.12800 30.11600 1.000 100.77011 440 GLU C N 1
ATOM 12671 C CA . GLU C 1 441 ? -53.36300 -23.50300 30.85200 1.000 97.77268 440 GLU C CA 1
ATOM 12672 C C . GLU C 1 441 ? -54.39400 -24.60000 31.17100 1.000 84.51840 440 GLU C C 1
ATOM 12673 O O . GLU C 1 441 ? -55.05400 -24.47400 32.20900 1.000 84.41100 440 GLU C O 1
ATOM 12679 N N . PHE C 1 442 ? -54.47100 -25.70700 30.43000 1.000 77.25858 441 PHE C N 1
ATOM 12680 C CA . PHE C 1 442 ? -55.32700 -26.84800 30.83500 1.000 79.15560 441 PHE C CA 1
ATOM 12681 C C . PHE C 1 442 ? -55.16700 -27.13200 32.33800 1.000 95.13645 441 PHE C C 1
ATOM 12682 O O . PHE C 1 442 ? -56.16900 -27.43800 32.99200 1.000 88.56268 441 PHE C O 1
ATOM 12690 N N . LEU C 1 443 ? -53.96000 -26.97500 32.88100 1.000 82.27567 442 LEU C N 1
ATOM 12691 C CA . LEU C 1 443 ? -53.63300 -27.46600 34.24000 1.000 89.14481 442 LEU C CA 1
ATOM 12692 C C . LEU C 1 443 ? -53.91500 -26.45400 35.35100 1.000 91.77747 442 LEU C C 1
ATOM 12693 O O . LEU C 1 443 ? -53.42400 -26.70000 36.46700 1.000 73.45272 442 LEU C O 1
ATOM 12698 N N . ARG C 1 444 ? -54.67700 -25.39400 35.13100 1.000 105.14268 443 ARG C N 1
ATOM 12699 C CA . ARG C 1 444 ? -55.05400 -24.55700 36.30800 1.000 102.34699 443 ARG C CA 1
ATOM 12700 C C . ARG C 1 444 ? -56.53800 -24.76700 36.62100 1.000 105.28268 443 ARG C C 1
ATOM 12701 O O . ARG C 1 444 ? -57.00700 -24.20200 37.62300 1.000 93.84268 443 ARG C O 1
ATOM 12709 N N . ASP C 1 445 ? -57.23600 -25.60800 35.84900 1.000 101.83283 444 ASP C N 1
ATOM 12710 C CA . ASP C 1 445 ? -58.39800 -26.37900 36.35600 1.000 81.39794 444 ASP C CA 1
ATOM 12711 C C . ASP C 1 445 ? -57.82500 -27.46100 37.27400 1.000 81.40147 444 ASP C C 1
ATOM 12712 O O . ASP C 1 445 ? -57.19100 -28.41300 36.75300 1.000 77.69298 444 ASP C O 1
ATOM 12717 N N . GLY C 1 446 ? -58.01200 -27.32300 38.58300 1.000 83.98993 445 GLY C N 1
ATOM 12718 C CA . GLY C 1 446 ? -57.35800 -28.21600 39.55100 1.000 70.64268 445 GLY C CA 1
ATOM 12719 C C . GLY C 1 446 ? -57.88500 -29.62900 39.47800 1.000 70.59489 445 GLY C C 1
ATOM 12720 O O . GLY C 1 446 ? -57.05900 -30.60300 39.36900 1.000 61.89273 445 GLY C O 1
ATOM 12721 N N . ARG C 1 447 ? -59.19200 -29.75700 39.54700 1.000 92.51268 446 ARG C N 1
ATOM 12722 C CA . ARG C 1 447 ? -59.80500 -31.10500 39.61900 1.000 79.78849 446 ARG C CA 1
ATOM 12723 C C . ARG C 1 447 ? -59.42700 -31.87700 38.34800 1.000 83.70268 446 ARG C C 1
ATOM 12724 O O . ARG C 1 447 ? -59.04900 -33.04900 38.45300 1.000 63.98802 446 ARG C O 1
ATOM 12732 N N . ALA C 1 448 ? -59.49700 -31.22200 37.19000 1.000 72.37816 447 ALA C N 1
ATOM 12733 C CA . ALA C 1 448 ? -59.18200 -31.85300 35.88900 1.000 62.71613 447 ALA C CA 1
ATOM 12734 C C . ALA C 1 448 ? -57.75100 -32.38700 35.90500 1.000 60.74494 447 ALA C C 1
ATOM 12735 O O . ALA C 1 448 ? -57.55900 -33.56600 35.54600 1.000 57.74864 447 ALA C O 1
ATOM 12737 N N . GLY C 1 449 ? -56.78500 -31.55400 36.29800 1.000 59.21261 448 GLY C N 1
ATOM 12738 C CA . GLY C 1 449 ? -55.37400 -31.96500 36.38400 1.000 55.83691 448 GLY C CA 1
ATOM 12739 C C . GLY C 1 449 ? -55.23100 -33.22100 37.23200 1.000 50.51966 448 GLY C C 1
ATOM 12740 O O . GLY C 1 449 ? -54.60400 -34.20800 36.75600 1.000 49.05624 448 GLY C O 1
ATOM 12741 N N . LEU C 1 450 ? -55.73200 -33.22600 38.45600 1.000 52.18299 449 LEU C N 1
ATOM 12742 C CA . LEU C 1 450 ? -55.48400 -34.41000 39.31200 1.000 51.60223 449 LEU C CA 1
ATOM 12743 C C . LEU C 1 450 ? -56.10200 -35.65900 38.67900 1.000 50.00663 449 LEU C C 1
ATOM 12744 O O . LEU C 1 450 ? -55.53500 -36.74200 38.86600 1.000 62.34268 449 LEU C O 1
ATOM 12749 N N . ALA C 1 451 ? -57.21700 -35.51900 37.96600 1.000 50.63935 450 ALA C N 1
ATOM 12750 C CA . ALA C 1 451 ? -57.92400 -36.68400 37.38900 1.000 49.73063 450 ALA C CA 1
ATOM 12751 C C . ALA C 1 451 ? -57.05600 -37.36200 36.33800 1.000 52.42676 450 ALA C C 1
ATOM 12752 O O . ALA C 1 451 ? -57.04700 -38.59700 36.29300 1.000 55.92165 450 ALA C O 1
ATOM 12754 N N . LEU C 1 452 ? -56.36700 -36.57100 35.52000 1.000 51.32728 451 LEU C N 1
ATOM 12755 C CA . LEU C 1 452 ? -55.53400 -37.13500 34.43300 1.000 49.37686 451 LEU C CA 1
ATOM 12756 C C . LEU C 1 452 ? -54.36200 -37.87600 35.05600 1.000 48.93650 451 LEU C C 1
ATOM 12757 O O . LEU C 1 452 ? -53.95700 -38.90200 34.50500 1.000 55.68082 451 LEU C O 1
ATOM 12762 N N . ILE C 1 453 ? -53.84600 -37.35700 36.16200 1.000 44.10496 452 ILE C N 1
ATOM 12763 C CA . ILE C 1 453 ? -52.67000 -37.98300 36.81800 1.000 48.29881 452 ILE C CA 1
ATOM 12764 C C . ILE C 1 453 ? -53.10200 -39.32400 37.41600 1.000 55.33794 452 ILE C C 1
ATOM 12765 O O . ILE C 1 453 ? -52.34700 -40.29600 37.27900 1.000 55.57153 452 ILE C O 1
ATOM 12770 N N . ARG C 1 454 ? -54.28800 -39.38700 38.01700 1.000 57.56907 453 ARG C N 1
ATOM 12771 C CA . ARG C 1 454 ? -54.77500 -40.68700 38.53100 1.000 58.72964 453 ARG C CA 1
ATOM 12772 C C . ARG C 1 454 ? -54.88300 -41.65500 37.36100 1.000 56.93268 453 ARG C C 1
ATOM 12773 O O . ARG C 1 454 ? -54.45800 -42.80400 37.50400 1.000 62.72273 453 ARG C O 1
ATOM 12781 N N . VAL C 1 455 ? -55.43100 -41.18900 36.24500 1.000 59.83449 454 VAL C N 1
ATOM 12782 C CA . VAL C 1 455 ? -55.62700 -42.07200 35.06800 1.000 58.54268 454 VAL C CA 1
ATOM 12783 C C . VAL C 1 455 ? -54.26300 -42.57900 34.64300 1.000 56.54511 454 VAL C C 1
ATOM 12784 O O . VAL C 1 455 ? -54.09200 -43.79900 34.53800 1.000 65.74268 454 VAL C O 1
ATOM 12788 N N . VAL C 1 456 ? -53.32200 -41.66700 34.45700 1.000 55.95140 455 VAL C N 1
ATOM 12789 C CA . VAL C 1 456 ? -51.99900 -42.08300 33.92100 1.000 58.10748 455 VAL C CA 1
ATOM 12790 C C . VAL C 1 456 ? -51.40400 -43.12200 34.86100 1.000 58.66748 455 VAL C C 1
ATOM 12791 O O . VAL C 1 456 ? -50.84300 -44.10100 34.36500 1.000 52.41714 455 VAL C O 1
ATOM 12795 N N . LEU C 1 457 ? -51.53300 -42.91400 36.16400 1.000 55.04477 456 LEU C N 1
ATOM 12796 C CA . LEU C 1 457 ? -50.88200 -43.85300 37.10600 1.000 52.17273 456 LEU C CA 1
ATOM 12797 C C . LEU C 1 457 ? -51.70600 -45.14100 37.18800 1.000 64.35147 456 LEU C C 1
ATOM 12798 O O . LEU C 1 457 ? -51.10800 -46.22100 37.14900 1.000 56.26276 456 LEU C O 1
ATOM 12803 N N . GLU C 1 458 ? -53.03300 -45.01900 37.27700 1.000 62.89276 457 GLU C N 1
ATOM 12804 C CA . GLU C 1 458 ? -53.89300 -46.23300 37.32400 1.000 71.94424 457 GLU C CA 1
ATOM 12805 C C . GLU C 1 458 ? -53.58100 -47.07500 36.08900 1.000 62.37268 457 GLU C C 1
ATOM 12806 O O . GLU C 1 458 ? -53.45000 -48.30400 36.22100 1.000 68.61100 457 GLU C O 1
ATOM 12812 N N . TYR C 1 459 ? -53.41500 -46.42200 34.94200 1.000 65.17465 458 TYR C N 1
ATOM 12813 C CA . TYR C 1 459 ? -53.03500 -47.10200 33.68400 1.000 72.62433 458 TYR C CA 1
ATOM 12814 C C . TYR C 1 459 ? -51.66100 -47.76200 33.84600 1.000 67.58014 458 TYR C C 1
ATOM 12815 O O . TYR C 1 459 ? -51.51900 -48.95200 33.54100 1.000 75.62271 458 TYR C O 1
ATOM 12824 N N . ALA C 1 460 ? -50.66400 -47.01000 34.29900 1.000 61.73861 459 ALA C N 1
ATOM 12825 C CA . ALA C 1 460 ? -49.26300 -47.48200 34.37700 1.000 59.47887 459 ALA C CA 1
ATOM 12826 C C . ALA C 1 460 ? -49.07600 -48.43600 35.56300 1.000 69.30084 459 ALA C C 1
ATOM 12827 O O . ALA C 1 460 ? -47.99100 -49.01200 35.67400 1.000 72.90140 459 ALA C O 1
ATOM 12829 N N . LEU C 1 461 ? -50.06100 -48.57900 36.45000 1.000 78.39353 460 LEU C N 1
ATOM 12830 C CA . LEU C 1 461 ? -49.89900 -49.43100 37.66300 1.000 79.44303 460 LEU C CA 1
ATOM 12831 C C . LEU C 1 461 ? -49.54700 -50.85800 37.23200 1.000 85.98991 460 LEU C C 1
ATOM 12832 O O . LEU C 1 461 ? -48.64200 -51.45400 37.84700 1.000 73.24998 460 LEU C O 1
ATOM 12837 N N . ASP C 1 462 ? -50.25100 -51.39100 36.22600 1.000 103.03268 461 ASP C N 1
ATOM 12838 C CA . ASP C 1 462 ? -50.05800 -52.78900 35.75000 1.000 102.63268 461 ASP C CA 1
ATOM 12839 C C . ASP C 1 462 ? -48.57000 -53.08800 35.58600 1.000 95.88989 461 ASP C C 1
ATOM 12840 O O . ASP C 1 462 ? -48.11100 -54.06500 36.19300 1.000 97.57268 461 ASP C O 1
ATOM 12845 N N . ASP C 1 463 ? -47.82700 -52.24800 34.86000 1.000 97.51268 462 ASP C N 1
ATOM 12846 C CA . ASP C 1 463 ? -46.38800 -52.49300 34.57200 1.000 101.94271 462 ASP C CA 1
ATOM 12847 C C . ASP C 1 463 ? -45.62300 -51.17400 34.59700 1.000 101.43268 462 ASP C C 1
ATOM 12848 O O . ASP C 1 463 ? -45.31300 -50.59700 33.55100 1.000 84.28868 462 ASP C O 1
ATOM 12853 N N . PRO C 1 464 ? -45.25400 -50.67900 35.79600 1.000 87.93796 463 PRO C N 1
ATOM 12854 C CA . PRO C 1 464 ? -44.73900 -49.31600 35.92800 1.000 83.76353 463 PRO C CA 1
ATOM 12855 C C . PRO C 1 464 ? -43.59600 -49.00200 34.95900 1.000 83.13150 463 PRO C C 1
ATOM 12856 O O . PRO C 1 464 ? -43.58300 -47.93800 34.38200 1.000 80.46896 463 PRO C O 1
ATOM 12860 N N . ASP C 1 465 ? -42.70900 -49.96200 34.73300 1.000 78.58142 464 ASP C N 1
ATOM 12861 C CA . ASP C 1 465 ? -41.40700 -49.66000 34.09800 1.000 85.17006 464 ASP C CA 1
ATOM 12862 C C . ASP C 1 465 ? -41.56800 -49.59000 32.58400 1.000 73.48274 464 ASP C C 1
ATOM 12863 O O . ASP C 1 465 ? -40.81900 -48.80900 31.97300 1.000 77.35166 464 ASP C O 1
ATOM 12868 N N . ALA C 1 466 ? -42.53100 -50.31500 32.02900 1.000 74.36524 465 ALA C N 1
ATOM 12869 C CA . ALA C 1 466 ? -42.77100 -50.27600 30.57500 1.000 93.60697 465 ALA C CA 1
ATOM 12870 C C . ALA C 1 466 ? -43.36200 -48.92100 30.20400 1.000 84.97268 465 ALA C C 1
ATOM 12871 O O . ALA C 1 466 ? -43.47400 -48.64200 28.99700 1.000 91.14515 465 ALA C O 1
ATOM 12873 N N . HIS C 1 467 ? -43.74100 -48.12600 31.20600 1.000 79.29293 466 HIS C N 1
ATOM 12874 C CA . HIS C 1 467 ? -44.40600 -46.82800 30.93400 1.000 76.13365 466 HIS C CA 1
ATOM 12875 C C . HIS C 1 467 ? -43.75700 -45.73800 31.78200 1.000 82.62923 466 HIS C C 1
ATOM 12876 O O . HIS C 1 467 ? -44.49200 -44.90100 32.32100 1.000 73.84552 466 HIS C O 1
ATOM 12883 N N . LYS C 1 468 ? -42.43200 -45.75100 31.89500 1.000 74.17638 467 LYS C N 1
ATOM 12884 C CA . LYS C 1 468 ? -41.75800 -44.77900 32.79600 1.000 78.28124 467 LYS C CA 1
ATOM 12885 C C . LYS C 1 468 ? -41.78300 -43.37800 32.17900 1.000 87.14570 467 LYS C C 1
ATOM 12886 O O . LYS C 1 468 ? -41.64900 -42.40500 32.94000 1.000 79.76268 467 LYS C O 1
ATOM 12892 N N . GLU C 1 469 ? -42.03200 -43.24600 30.87600 1.000 72.28587 468 GLU C N 1
ATOM 12893 C CA . GLU C 1 469 ? -42.14600 -41.88500 30.28500 1.000 81.23900 468 GLU C CA 1
ATOM 12894 C C . GLU C 1 469 ? -43.46600 -41.23600 30.71700 1.000 81.50268 468 GLU C C 1
ATOM 12895 O O . GLU C 1 469 ? -43.49200 -40.00300 30.93800 1.000 81.79816 468 GLU C O 1
ATOM 12901 N N . LEU C 1 470 ? -44.53300 -42.02900 30.80200 1.000 87.13336 469 LEU C N 1
ATOM 12902 C CA . LEU C 1 470 ? -45.84600 -41.50400 31.24300 1.000 68.71237 469 LEU C CA 1
ATOM 12903 C C . LEU C 1 470 ? -45.74100 -41.15200 32.72200 1.000 64.11268 469 LEU C C 1
ATOM 12904 O O . LEU C 1 470 ? -46.29600 -40.11800 33.11700 1.000 73.92056 469 LEU C O 1
ATOM 12909 N N . VAL C 1 471 ? -45.06700 -41.98800 33.50300 1.000 66.37423 470 VAL C N 1
ATOM 12910 C CA . VAL C 1 471 ? -44.86300 -41.67700 34.94500 1.000 58.29273 470 VAL C CA 1
ATOM 12911 C C . VAL C 1 471 ? -44.09200 -40.36400 35.01900 1.000 71.03180 470 VAL C C 1
ATOM 12912 O O . VAL C 1 471 ? -44.36300 -39.56000 35.92800 1.000 70.91111 470 VAL C O 1
ATOM 12916 N N . ALA C 1 472 ? -43.17000 -40.16100 34.08500 1.000 70.86838 471 ALA C N 1
ATOM 12917 C CA . ALA C 1 472 ? -42.37500 -38.91600 34.04500 1.000 66.73268 471 ALA C CA 1
ATOM 12918 C C . ALA C 1 472 ? -43.29900 -37.72600 33.80100 1.000 66.99644 471 ALA C C 1
ATOM 12919 O O . ALA C 1 472 ? -43.22300 -36.75900 34.56500 1.000 60.28494 471 ALA C O 1
ATOM 12921 N N . PHE C 1 473 ? -44.14300 -37.81100 32.77800 1.000 60.00273 472 PHE C N 1
ATOM 12922 C CA . PHE C 1 473 ? -45.12100 -36.72900 32.51100 1.000 65.96557 472 PHE C CA 1
ATOM 12923 C C . PHE C 1 473 ? -45.93100 -36.46400 33.78200 1.000 58.27276 472 PHE C C 1
ATOM 12924 O O . PHE C 1 473 ? -46.16200 -35.29000 34.11800 1.000 65.94714 472 PHE C O 1
ATOM 12932 N N . ALA C 1 474 ? -46.33400 -37.52700 34.47200 1.000 61.30138 473 ALA C N 1
ATOM 12933 C CA . ALA C 1 474 ? -47.17200 -37.36900 35.67500 1.000 56.49211 473 ALA C CA 1
ATOM 12934 C C . ALA C 1 474 ? -46.41700 -36.58700 36.74300 1.000 57.87781 473 ALA C C 1
ATOM 12935 O O . ALA C 1 474 ? -46.98100 -35.63500 37.27800 1.000 64.81014 473 ALA C O 1
ATOM 12937 N N . ALA C 1 475 ? -45.19100 -36.98700 37.04700 1.000 60.93104 474 ALA C N 1
ATOM 12938 C CA . ALA C 1 475 ? -44.41900 -36.30300 38.10600 1.000 66.73291 474 ALA C CA 1
ATOM 12939 C C . ALA C 1 475 ? -44.15600 -34.85900 37.68200 1.000 58.35268 474 ALA C C 1
ATOM 12940 O O . ALA C 1 475 ? -44.04800 -33.99700 38.56300 1.000 50.22268 474 ALA C O 1
ATOM 12942 N N . ALA C 1 476 ? -44.04100 -34.62400 36.37800 1.000 63.58138 475 ALA C N 1
ATOM 12943 C CA . ALA C 1 476 ? -43.79200 -33.26900 35.83900 1.000 65.47192 475 ALA C CA 1
ATOM 12944 C C . ALA C 1 476 ? -44.99900 -32.36800 36.06300 1.000 59.94179 475 ALA C C 1
ATOM 12945 O O . ALA C 1 476 ? -44.79900 -31.18300 36.39400 1.000 69.73135 475 ALA C O 1
ATOM 12947 N N . HIS C 1 477 ? -46.20400 -32.89700 35.85100 1.000 63.49292 476 HIS C N 1
ATOM 12948 C CA . HIS C 1 477 ? -47.37800 -31.99200 35.95400 1.000 57.18393 476 HIS C CA 1
ATOM 12949 C C . HIS C 1 477 ? -48.05800 -32.07300 37.33000 1.000 49.41268 476 HIS C C 1
ATOM 12950 O O . HIS C 1 477 ? -48.96400 -31.24800 37.57400 1.000 51.59321 476 HIS C O 1
ATOM 12957 N N . LEU C 1 478 ? -47.61400 -32.95700 38.22900 1.000 45.31728 477 LEU C N 1
ATOM 12958 C CA . LEU C 1 478 ? -48.37300 -33.06800 39.49600 1.000 49.44780 477 LEU C CA 1
ATOM 12959 C C . LEU C 1 478 ? -48.30800 -31.76700 40.30200 1.000 62.04141 477 LEU C C 1
ATOM 12960 O O . LEU C 1 478 ? -49.31100 -31.37100 40.89000 1.000 61.26708 477 LEU C O 1
ATOM 12965 N N . PRO C 1 479 ? -47.13800 -31.10100 40.46000 1.000 69.80268 478 PRO C N 1
ATOM 12966 C CA . PRO C 1 479 ? -47.08500 -29.88900 41.28100 1.000 61.84268 478 PRO C CA 1
ATOM 12967 C C . PRO C 1 479 ? -48.05900 -28.79400 40.82500 1.000 60.66386 478 PRO C C 1
ATOM 12968 O O . PRO C 1 479 ? -48.73300 -28.20600 41.67000 1.000 64.04505 478 PRO C O 1
ATOM 12972 N N . ARG C 1 480 ? -48.12000 -28.52400 39.51600 1.000 55.74514 479 ARG C N 1
ATOM 12973 C CA . ARG C 1 480 ? -49.06100 -27.51000 38.97700 1.000 59.71797 479 ARG C CA 1
ATOM 12974 C C . ARG C 1 480 ? -50.49900 -27.93900 39.28600 1.000 58.58268 479 ARG C C 1
ATOM 12975 O O . ARG C 1 480 ? -51.28300 -27.10600 39.77000 1.000 59.96899 479 ARG C O 1
ATOM 12983 N N . ALA C 1 481 ? -50.83400 -29.21700 39.04700 1.000 61.38262 480 ALA C N 1
ATOM 12984 C CA . ALA C 1 481 ? -52.17800 -29.77900 39.31000 1.000 56.59216 480 ALA C CA 1
ATOM 12985 C C . ALA C 1 481 ? -52.53900 -29.59100 40.78600 1.000 49.59268 480 ALA C C 1
ATOM 12986 O O . ALA C 1 481 ? -53.67300 -29.16500 41.06900 1.000 52.23505 480 ALA C O 1
ATOM 12988 N N . LEU C 1 482 ? -51.62200 -29.90400 41.70100 1.000 56.65224 481 LEU C N 1
ATOM 12989 C CA . LEU C 1 482 ? -51.90200 -29.77300 43.15500 1.000 60.05188 481 LEU C CA 1
ATOM 12990 C C . LEU C 1 482 ? -52.11000 -28.30600 43.51300 1.000 58.11519 481 LEU C C 1
ATOM 12991 O O . LEU C 1 482 ? -53.01900 -28.03800 44.32300 1.000 59.85716 481 LEU C O 1
ATOM 12996 N N . ASP C 1 483 ? -51.30000 -27.40600 42.95500 1.000 58.81703 482 ASP C N 1
ATOM 12997 C CA . ASP C 1 483 ? -51.48000 -25.95100 43.18900 1.000 59.59882 482 ASP C CA 1
ATOM 12998 C C . ASP C 1 483 ? -52.92300 -25.58000 42.83400 1.000 59.08654 482 ASP C C 1
ATOM 12999 O O . ASP C 1 483 ? -53.63900 -25.01800 43.69900 1.000 62.12958 482 ASP C O 1
ATOM 13004 N N . ALA C 1 484 ? -53.35200 -25.93600 41.62900 1.000 57.09703 483 ALA C N 1
ATOM 13005 C CA . ALA C 1 484 ? -54.69400 -25.56900 41.12700 1.000 59.12065 483 ALA C CA 1
ATOM 13006 C C . ALA C 1 484 ? -55.77500 -26.21700 42.00200 1.000 57.21396 483 ALA C C 1
ATOM 13007 O O . ALA C 1 484 ? -56.83500 -25.59100 42.18300 1.000 56.67303 483 ALA C O 1
ATOM 13009 N N . ALA C 1 485 ? -55.52900 -27.41300 42.53800 1.000 55.58063 484 ALA C N 1
ATOM 13010 C CA . ALA C 1 485 ? -56.51600 -28.13000 43.38000 1.000 52.13407 484 ALA C CA 1
ATOM 13011 C C . ALA C 1 485 ? -56.64300 -27.42100 44.73600 1.000 60.94268 484 ALA C C 1
ATOM 13012 O O . ALA C 1 485 ? -57.78000 -27.22500 45.21300 1.000 51.69268 484 ALA C O 1
ATOM 13014 N N . VAL C 1 486 ? -55.52700 -27.05800 45.35200 1.000 56.60451 485 VAL C N 1
ATOM 13015 C CA . VAL C 1 486 ? -55.55000 -26.27600 46.62100 1.000 59.45720 485 VAL C CA 1
ATOM 13016 C C . VAL C 1 486 ? -56.32800 -24.97700 46.37700 1.000 53.04960 485 VAL C C 1
ATOM 13017 O O . VAL C 1 486 ? -57.24000 -24.66100 47.16300 1.000 45.73996 485 VAL C O 1
ATOM 13021 N N . ASP C 1 487 ? -56.01100 -24.28400 45.28300 1.000 55.38951 486 ASP C N 1
ATOM 13022 C CA . ASP C 1 487 ? -56.76100 -23.07700 44.85200 1.000 54.16293 486 ASP C CA 1
ATOM 13023 C C . ASP C 1 487 ? -58.26200 -23.37300 44.74500 1.000 52.89977 486 ASP C C 1
ATOM 13024 O O . ASP C 1 487 ? -59.06700 -22.57500 45.23000 1.000 56.90172 486 ASP C O 1
ATOM 13029 N N . GLU C 1 488 ? -58.66400 -24.45000 44.09500 1.000 51.04737 487 GLU C N 1
ATOM 13030 C CA . GLU C 1 488 ? -60.12000 -24.70100 43.93300 1.000 53.49199 487 GLU C CA 1
ATOM 13031 C C . GLU C 1 488 ? -60.74200 -25.03200 45.29800 1.000 49.33866 487 GLU C C 1
ATOM 13032 O O . GLU C 1 488 ? -61.90000 -24.67700 45.52400 1.000 47.06354 487 GLU C O 1
ATOM 13038 N N . ILE C 1 489 ? -60.01600 -25.67200 46.19900 1.000 46.63592 488 ILE C N 1
ATOM 13039 C CA . ILE C 1 489 ? -60.59600 -25.93800 47.54200 1.000 48.14430 488 ILE C CA 1
ATOM 13040 C C . ILE C 1 489 ? -60.76500 -24.60600 48.27300 1.000 54.91268 488 ILE C C 1
ATOM 13041 O O . ILE C 1 489 ? -61.74700 -24.45300 49.00000 1.000 51.68238 488 ILE C O 1
ATOM 13046 N N . ARG C 1 490 ? -59.85800 -23.65600 48.08700 1.000 50.17921 489 ARG C N 1
ATOM 13047 C CA . ARG C 1 490 ? -60.01600 -22.31000 48.69600 1.000 62.02089 489 ARG C CA 1
ATOM 13048 C C . ARG C 1 490 ? -61.24700 -21.63300 48.09200 1.000 64.57396 489 ARG C C 1
ATOM 13049 O O . ARG C 1 490 ? -62.06800 -21.13600 48.87200 1.000 58.11268 489 ARG C O 1
ATOM 13057 N N . ASP C 1 491 ? -61.37200 -21.59800 46.76200 1.000 49.05673 490 ASP C N 1
ATOM 13058 C CA . ASP C 1 491 ? -62.58800 -21.05200 46.10700 1.000 49.87380 490 ASP C CA 1
ATOM 13059 C C . ASP C 1 491 ? -63.82100 -21.67200 46.77900 1.000 49.71408 490 ASP C C 1
ATOM 13060 O O . ASP C 1 491 ? -64.69800 -20.91500 47.22700 1.000 60.56096 490 ASP C O 1
ATOM 13065 N N . LEU C 1 492 ? -63.88200 -22.99600 46.85100 1.000 48.51516 491 LEU C N 1
ATOM 13066 C CA . LEU C 1 492 ? -65.10100 -23.71000 47.30700 1.000 45.32058 491 LEU C CA 1
ATOM 13067 C C . LEU C 1 492 ? -65.40300 -23.36400 48.77300 1.000 46.55293 491 LEU C C 1
ATOM 13068 O O . LEU C 1 492 ? -66.57100 -23.05900 49.09700 1.000 49.19532 491 LEU C O 1
ATOM 13073 N N . LEU C 1 493 ? -64.39100 -23.38100 49.63100 1.000 46.33404 492 LEU C N 1
ATOM 13074 C CA . LEU C 1 493 ? -64.60800 -23.14800 51.08000 1.000 47.98648 492 LEU C CA 1
ATOM 13075 C C . LEU C 1 493 ? -64.96800 -21.67500 51.31400 1.000 48.21268 492 LEU C C 1
ATOM 13076 O O . LEU C 1 493 ? -65.81000 -21.40400 52.16600 1.000 45.91234 492 LEU C O 1
ATOM 13081 N N . ASN C 1 494 ? -64.35900 -20.76000 50.58000 1.000 50.90582 493 ASN C N 1
ATOM 13082 C CA . ASN C 1 494 ? -64.72200 -19.32600 50.67500 1.000 55.60268 493 ASN C CA 1
ATOM 13083 C C . ASN C 1 494 ? -66.17200 -19.17800 50.21800 1.000 54.98041 493 ASN C C 1
ATOM 13084 O O . ASN C 1 494 ? -66.90700 -18.40800 50.85900 1.000 57.23268 493 ASN C O 1
ATOM 13089 N N . ASP C 1 495 ? -66.57500 -19.89400 49.17000 1.000 48.17518 494 ASP C N 1
ATOM 13090 C CA . ASP C 1 495 ? -67.98200 -19.85800 48.69800 1.000 51.27050 494 ASP C CA 1
ATOM 13091 C C . ASP C 1 495 ? -68.90800 -20.32700 49.81500 1.000 48.04064 494 ASP C C 1
ATOM 13092 O O . ASP C 1 495 ? -69.98700 -19.73500 49.98800 1.000 53.85268 494 ASP C O 1
ATOM 13097 N N . VAL C 1 496 ? -68.49700 -21.35300 50.55100 1.000 42.79386 495 VAL C N 1
ATOM 13098 C CA . VAL C 1 496 ? -69.28400 -21.84700 51.71200 1.000 52.96519 495 VAL C CA 1
ATOM 13099 C C . VAL C 1 496 ? -69.40300 -20.72400 52.75200 1.000 51.66256 495 VAL C C 1
ATOM 13100 O O . VAL C 1 496 ? -70.52200 -20.44300 53.21100 1.000 50.56267 495 VAL C O 1
ATOM 13104 N N . ARG C 1 497 ? -68.28300 -20.10000 53.10000 1.000 54.64268 496 ARG C N 1
ATOM 13105 C CA . ARG C 1 497 ? -68.25900 -18.95000 54.04300 1.000 59.49449 496 ARG C CA 1
ATOM 13106 C C . ARG C 1 497 ? -69.22400 -17.86900 53.53500 1.000 56.90268 496 ARG C C 1
ATOM 13107 O O . ARG C 1 497 ? -70.00200 -17.35100 54.33400 1.000 66.07478 496 ARG C O 1
ATOM 13115 N N . ILE C 1 498 ? -69.22300 -17.58500 52.23900 1.000 49.24144 497 ILE C N 1
ATOM 13116 C CA . ILE C 1 498 ? -70.09200 -16.52800 51.64700 1.000 53.32858 497 ILE C CA 1
ATOM 13117 C C . ILE C 1 498 ? -71.55800 -16.95300 51.74200 1.000 54.19270 497 ILE C C 1
ATOM 13118 O O . ILE C 1 498 ? -72.40200 -16.09900 52.03900 1.000 55.53820 497 ILE C O 1
ATOM 13123 N N . LEU C 1 499 ? -71.87000 -18.21800 51.50700 1.000 61.20268 498 LEU C N 1
ATOM 13124 C CA . LEU C 1 499 ? -73.27700 -18.69800 51.59500 1.000 55.70649 498 LEU C CA 1
ATOM 13125 C C . LEU C 1 499 ? -73.73400 -18.71800 53.05800 1.000 66.49268 498 LEU C C 1
ATOM 13126 O O . LEU C 1 499 ? -74.93000 -18.81400 53.29700 1.000 74.76268 498 LEU C O 1
ATOM 13131 N N . PHE C 1 500 ? -72.81500 -18.66000 54.00900 1.000 60.64588 499 PHE C N 1
ATOM 13132 C CA . PHE C 1 500 ? -73.12200 -18.54000 55.45800 1.000 66.76268 499 PHE C CA 1
ATOM 13133 C C . PHE C 1 500 ? -73.58900 -17.11500 55.78300 1.000 62.11984 499 PHE C C 1
ATOM 13134 O O . PHE C 1 500 ? -74.63600 -16.95900 56.40200 1.000 74.50268 499 PHE C O 1
ATOM 13142 N N . HIS C 1 501 ? -72.80700 -16.11700 55.37500 1.000 60.64915 500 HIS C N 1
ATOM 13143 C CA . HIS C 1 501 ? -72.96700 -14.67300 55.67300 1.000 61.49217 500 HIS C CA 1
ATOM 13144 C C . HIS C 1 501 ? -74.12100 -14.08000 54.86200 1.000 74.22648 500 HIS C C 1
ATOM 13145 O O . HIS C 1 501 ? -74.50300 -12.92000 55.12800 1.000 72.38268 500 HIS C O 1
ATOM 13152 N N . SER C 1 502 ? -74.61600 -14.79700 53.85700 1.000 53.14269 501 SER C N 1
ATOM 13153 C CA . SER C 1 502 ? -75.61200 -14.25100 52.91300 1.000 62.32909 501 SER C CA 1
ATOM 13154 C C . SER C 1 502 ? -77.01900 -14.57200 53.40800 1.000 68.06045 501 SER C C 1
ATOM 13155 O O . SER C 1 502 ? -77.29600 -15.70000 53.83000 1.000 67.81268 501 SER C O 1
ATOM 13158 N N . LYS C 1 503 ? -77.91200 -13.61200 53.24300 1.000 66.83268 502 LYS C N 1
ATOM 13159 C CA . LYS C 1 503 ? -79.35500 -13.78700 53.48500 1.000 62.88411 502 LYS C CA 1
ATOM 13160 C C . LYS C 1 503 ? -79.98000 -14.25400 52.18200 1.000 69.48268 502 LYS C C 1
ATOM 13161 O O . LYS C 1 503 ? -79.45200 -13.99600 51.10100 1.000 65.67256 502 LYS C O 1
ATOM 13167 N N . PRO C 1 504 ? -81.09900 -14.99800 52.24100 1.000 77.20268 503 PRO C N 1
ATOM 13168 C CA . PRO C 1 504 ? -81.72000 -15.50800 51.02700 1.000 69.21764 503 PRO C CA 1
ATOM 13169 C C . PRO C 1 504 ? -82.08500 -14.34400 50.10200 1.000 78.03875 503 PRO C C 1
ATOM 13170 O O . PRO C 1 504 ? -82.54800 -13.32500 50.57600 1.000 82.91147 503 PRO C O 1
ATOM 13174 N N . SER C 1 505 ? -81.86200 -14.52500 48.80800 1.000 77.79268 504 SER C N 1
ATOM 13175 C CA . SER C 1 505 ? -82.17000 -13.51700 47.76900 1.000 86.71480 504 SER C CA 1
ATOM 13176 C C . SER C 1 505 ? -83.29500 -14.04600 46.89500 1.000 107.42268 504 SER C C 1
ATOM 13177 O O . SER C 1 505 ? -83.55600 -15.24200 46.89000 1.000 92.46268 504 SER C O 1
ATOM 13180 N N . PRO C 1 506 ? -83.97600 -13.20000 46.10300 1.000 111.85268 505 PRO C N 1
ATOM 13181 C CA . PRO C 1 506 ? -84.99800 -13.70200 45.19200 1.000 102.00268 505 PRO C CA 1
ATOM 13182 C C . PRO C 1 506 ? -84.43300 -14.70300 44.17400 1.000 119.83268 505 PRO C C 1
ATOM 13183 O O . PRO C 1 506 ? -85.20300 -15.31300 43.47600 1.000 105.19621 505 PRO C O 1
ATOM 13187 N N . PHE C 1 507 ? -83.11200 -14.87000 44.14200 1.000 124.74268 506 PHE C N 1
ATOM 13188 C CA . PHE C 1 507 ? -82.45600 -15.77800 43.17700 1.000 122.66114 506 PHE C CA 1
ATOM 13189 C C . PHE C 1 507 ? -82.02300 -17.06600 43.88100 1.000 118.27134 506 PHE C C 1
ATOM 13190 O O . PHE C 1 507 ? -81.94000 -18.09600 43.18800 1.000 125.44268 506 PHE C O 1
ATOM 13198 N N . LEU C 1 508 ? -81.77900 -17.00200 45.19100 1.000 109.72468 507 LEU C N 1
ATOM 13199 C CA . LEU C 1 508 ? -81.24200 -18.14900 45.96400 1.000 101.85971 507 LEU C CA 1
ATOM 13200 C C . LEU C 1 508 ? -82.08300 -18.35400 47.21900 1.000 96.47509 507 LEU C C 1
ATOM 13201 O O . LEU C 1 508 ? -81.90900 -17.60700 48.18500 1.000 111.84268 507 LEU C O 1
ATOM 13206 N N . SER C 1 509 ? -82.95500 -19.35400 47.19500 1.000 87.14732 508 SER C N 1
ATOM 13207 C CA . SER C 1 509 ? -83.70500 -19.79500 48.39300 1.000 85.94268 508 SER C CA 1
ATOM 13208 C C . SER C 1 509 ? -82.72800 -20.26100 49.47600 1.000 88.22107 508 SER C C 1
ATOM 13209 O O . SER C 1 509 ? -81.60800 -20.71300 49.14700 1.000 90.22268 508 SER C O 1
ATOM 13212 N N . ALA C 1 510 ? -83.14400 -20.16200 50.73000 1.000 77.80218 509 ALA C N 1
ATOM 13213 C CA . ALA C 1 510 ? -82.30800 -20.55000 51.88800 1.000 77.09026 509 ALA C CA 1
ATOM 13214 C C . ALA C 1 510 ? -81.98000 -22.04500 51.79000 1.000 84.98268 509 ALA C C 1
ATOM 13215 O O . ALA C 1 510 ? -80.82900 -22.44100 52.06900 1.000 97.31268 509 ALA C O 1
ATOM 13217 N N . GLU C 1 511 ? -82.93900 -22.85500 51.37200 1.000 91.56301 510 GLU C N 1
ATOM 13218 C CA . GLU C 1 511 ? -82.71300 -24.31600 51.25400 1.000 91.11172 510 GLU C CA 1
ATOM 13219 C C . GLU C 1 511 ? -81.79700 -24.55500 50.05300 1.000 89.76268 510 GLU C C 1
ATOM 13220 O O . GLU C 1 511 ? -80.98000 -25.48600 50.11200 1.000 90.51924 510 GLU C O 1
ATOM 13226 N N . GLU C 1 512 ? -81.85800 -23.70200 49.04100 1.000 91.51354 511 GLU C N 1
ATOM 13227 C CA . GLU C 1 512 ? -80.94900 -23.80600 47.87100 1.000 84.23424 511 GLU C CA 1
ATOM 13228 C C . GLU C 1 512 ? -79.54900 -23.31700 48.26400 1.000 85.60268 511 GLU C C 1
ATOM 13229 O O . GLU C 1 512 ? -78.57600 -23.85100 47.74200 1.000 69.56515 511 GLU C O 1
ATOM 13235 N N . GLN C 1 513 ? -79.45400 -22.32600 49.14600 1.000 79.85725 512 GLN C N 1
ATOM 13236 C CA . GLN C 1 513 ? -78.15600 -21.83700 49.66600 1.000 80.38946 512 GLN C CA 1
ATOM 13237 C C . GLN C 1 513 ? -77.45400 -22.98100 50.39600 1.000 71.24194 512 GLN C C 1
ATOM 13238 O O . GLN C 1 513 ? -76.29700 -23.28300 50.04700 1.000 63.69268 512 GLN C O 1
ATOM 13244 N N . LYS C 1 514 ? -78.11500 -23.60300 51.36300 1.000 75.24757 513 LYS C N 1
ATOM 13245 C CA . LYS C 1 514 ? -77.54500 -24.74200 52.13900 1.000 74.69268 513 LYS C CA 1
ATOM 13246 C C . LYS C 1 514 ? -77.23400 -25.91600 51.19400 1.000 76.30268 513 LYS C C 1
ATOM 13247 O O . LYS C 1 514 ? -76.21800 -26.58600 51.39300 1.000 69.42006 513 LYS C O 1
ATOM 13253 N N . ALA C 1 515 ? -78.09200 -26.15500 50.17900 1.000 63.53036 514 ALA C N 1
ATOM 13254 C CA . ALA C 1 515 ? -77.90900 -27.24000 49.18900 1.000 61.52418 514 ALA C CA 1
ATOM 13255 C C . ALA C 1 515 ? -76.61900 -26.99800 48.39900 1.000 61.85738 514 ALA C C 1
ATOM 13256 O O . ALA C 1 515 ? -75.80900 -27.92200 48.27800 1.000 57.48269 514 ALA C O 1
ATOM 13258 N N . LEU C 1 516 ? -76.44700 -25.79600 47.86100 1.000 66.54268 515 LEU C N 1
ATOM 13259 C CA . LEU C 1 516 ? -75.24600 -25.44300 47.06600 1.000 55.78441 515 LEU C CA 1
ATOM 13260 C C . LEU C 1 516 ? -74.02300 -25.56300 47.97400 1.000 54.08535 515 LEU C C 1
ATOM 13261 O O . LEU C 1 516 ? -72.97700 -26.01600 47.50000 1.000 55.86294 515 LEU C O 1
ATOM 13266 N N . ALA C 1 517 ? -74.14500 -25.20200 49.24600 1.000 50.13787 516 ALA C N 1
ATOM 13267 C CA . ALA C 1 517 ? -73.00700 -25.29300 50.18900 1.000 53.35790 516 ALA C CA 1
ATOM 13268 C C . ALA C 1 517 ? -72.59400 -26.75700 50.31500 1.000 60.92312 516 ALA C C 1
ATOM 13269 O O . ALA C 1 517 ? -71.39500 -27.05600 50.20200 1.000 61.75363 516 ALA C O 1
ATOM 13271 N N . LYS C 1 518 ? -73.56000 -27.64900 50.50700 1.000 66.66803 517 LYS C N 1
ATOM 13272 C CA . LYS C 1 518 ? -73.25100 -29.08800 50.69900 1.000 54.50074 517 LYS C CA 1
ATOM 13273 C C . LYS C 1 518 ? -72.64100 -29.64300 49.40700 1.000 54.23249 517 LYS C C 1
ATOM 13274 O O . LYS C 1 518 ? -71.71000 -30.44400 49.49200 1.000 56.94928 517 LYS C O 1
ATOM 13280 N N . LYS C 1 519 ? -73.11700 -29.20800 48.24900 1.000 56.51698 518 LYS C N 1
ATOM 13281 C CA . LYS C 1 519 ? -72.55200 -29.60700 46.93100 1.000 65.72575 518 LYS C CA 1
ATOM 13282 C C . LYS C 1 519 ? -71.06600 -29.20200 46.86300 1.000 82.20268 518 LYS C C 1
ATOM 13283 O O . LYS C 1 519 ? -70.23400 -30.02400 46.42500 1.000 65.22662 518 LYS C O 1
ATOM 13289 N N . LYS C 1 520 ? -70.73800 -27.96600 47.25300 1.000 61.60268 519 LYS C N 1
ATOM 13290 C CA . LYS C 1 520 ? -69.33500 -27.48300 47.20300 1.000 58.85130 519 LYS C CA 1
ATOM 13291 C C . LYS C 1 520 ? -68.50100 -28.33300 48.16900 1.000 54.22214 519 LYS C C 1
ATOM 13292 O O . LYS C 1 520 ? -67.38200 -28.70600 47.80500 1.000 51.86519 519 LYS C O 1
ATOM 13298 N N . LEU C 1 521 ? -69.00600 -28.62200 49.36800 1.000 51.87543 520 LEU C N 1
ATOM 13299 C CA . LEU C 1 521 ? -68.20800 -29.37000 50.37800 1.000 48.44898 520 LEU C CA 1
ATOM 13300 C C . LEU C 1 521 ? -68.01000 -30.80300 49.88100 1.000 57.23723 520 LEU C C 1
ATOM 13301 O O . LEU C 1 521 ? -66.95600 -31.40300 50.15600 1.000 57.15268 520 LEU C O 1
ATOM 13306 N N . LYS C 1 522 ? -68.97500 -31.33000 49.13800 1.000 58.18718 521 LYS C N 1
ATOM 13307 C CA . LYS C 1 522 ? -68.83100 -32.64500 48.46400 1.000 55.96476 521 LYS C CA 1
ATOM 13308 C C . LYS C 1 522 ? -67.65600 -32.57200 47.48800 1.000 52.31981 521 LYS C C 1
ATOM 13309 O O . LYS C 1 522 ? -66.79900 -33.45900 47.51200 1.000 58.48891 521 LYS C O 1
ATOM 13315 N N . GLN C 1 523 ? -67.63800 -31.55800 46.64100 1.000 55.43901 522 GLN C N 1
ATOM 13316 C CA . GLN C 1 523 ? -66.53300 -31.38400 45.67000 1.000 56.82591 522 GLN C CA 1
ATOM 13317 C C . GLN C 1 523 ? -65.20700 -31.33300 46.42000 1.000 52.99657 522 GLN C C 1
ATOM 13318 O O . GLN C 1 523 ? -64.24100 -31.92900 45.95300 1.000 51.61393 522 GLN C O 1
ATOM 13324 N N . VAL C 1 524 ? -65.15700 -30.64300 47.54700 1.000 55.55750 523 VAL C N 1
ATOM 13325 C CA . VAL C 1 524 ? -63.89200 -30.51300 48.32900 1.000 51.86910 523 VAL C CA 1
ATOM 13326 C C . VAL C 1 524 ? -63.45400 -31.91600 48.77100 1.000 57.57044 523 VAL C C 1
ATOM 13327 O O . VAL C 1 524 ? -62.24800 -32.23700 48.65600 1.000 57.08268 523 VAL C O 1
ATOM 13331 N N . LYS C 1 525 ? -64.36600 -32.72800 49.25600 1.000 63.97268 524 LYS C N 1
ATOM 13332 C CA . LYS C 1 525 ? -64.00800 -34.11000 49.65600 1.000 61.68267 524 LYS C CA 1
ATOM 13333 C C . LYS C 1 525 ? -63.54600 -34.89000 48.42100 1.000 55.40637 524 LYS C C 1
ATOM 13334 O O . LYS C 1 525 ? -62.58200 -35.65600 48.53800 1.000 53.79447 524 LYS C O 1
ATOM 13340 N N . GLU C 1 526 ? -64.24900 -34.79000 47.28000 1.000 56.64491 525 GLU C N 1
ATOM 13341 C CA . GLU C 1 526 ? -63.82500 -35.48900 46.03500 1.000 62.74362 525 GLU C CA 1
ATOM 13342 C C . GLU C 1 526 ? -62.36400 -35.13200 45.72700 1.000 49.61962 525 GLU C C 1
ATOM 13343 O O . GLU C 1 526 ? -61.61800 -36.04000 45.36800 1.000 50.42271 525 GLU C O 1
ATOM 13349 N N . ILE C 1 527 ? -61.96500 -33.86600 45.86400 1.000 59.92268 526 ILE C N 1
ATOM 13350 C CA . ILE C 1 527 ? -60.58000 -33.43100 45.51200 1.000 43.36718 526 ILE C CA 1
ATOM 13351 C C . ILE C 1 527 ? -59.60100 -34.04600 46.52300 1.000 46.53311 526 ILE C C 1
ATOM 13352 O O . ILE C 1 527 ? -58.58000 -34.63300 46.11200 1.000 44.52203 526 ILE C O 1
ATOM 13357 N N . LEU C 1 528 ? -59.90600 -33.96300 47.81100 1.000 55.12443 527 LEU C N 1
ATOM 13358 C CA . LEU C 1 528 ? -59.04600 -34.58600 48.85000 1.000 56.69417 527 LEU C CA 1
ATOM 13359 C C . LEU C 1 528 ? -58.90300 -36.08800 48.58800 1.000 51.98126 527 LEU C C 1
ATOM 13360 O O . LEU C 1 528 ? -57.83300 -36.63200 48.83300 1.000 56.51268 527 LEU C O 1
ATOM 13365 N N . ASP C 1 529 ? -59.95200 -36.72900 48.09600 1.000 53.36268 528 ASP C N 1
ATOM 13366 C CA . ASP C 1 529 ? -59.95900 -38.18500 47.79900 1.000 55.79268 528 ASP C CA 1
ATOM 13367 C C . ASP C 1 529 ? -59.07000 -38.46700 46.58600 1.000 56.82889 528 ASP C C 1
ATOM 13368 O O . ASP C 1 529 ? -58.33700 -39.45300 46.60800 1.000 57.69643 528 ASP C O 1
ATOM 13373 N N . LEU C 1 530 ? -59.17200 -37.67600 45.52000 1.000 57.69224 529 LEU C N 1
ATOM 13374 C CA . LEU C 1 530 ? -58.19900 -37.76100 44.40200 1.000 56.22139 529 LEU C CA 1
ATOM 13375 C C . LEU C 1 530 ? -56.78400 -37.72300 44.97400 1.000 49.94268 529 LEU C C 1
ATOM 13376 O O . LEU C 1 530 ? -55.97600 -38.56700 44.59000 1.000 64.15268 529 LEU C O 1
ATOM 13381 N N . MET C 1 531 ? -56.49200 -36.79000 45.86700 1.000 51.92722 530 MET C N 1
ATOM 13382 C CA . MET C 1 531 ? -55.11200 -36.63400 46.38200 1.000 48.65935 530 MET C CA 1
ATOM 13383 C C . MET C 1 531 ? -54.71800 -37.92700 47.09300 1.000 54.92316 530 MET C C 1
ATOM 13384 O O . MET C 1 531 ? -53.62800 -38.47000 46.80700 1.000 52.39422 530 MET C O 1
ATOM 13389 N N . LYS C 1 532 ? -55.58600 -38.40900 47.97600 1.000 60.68138 531 LYS C N 1
ATOM 13390 C CA . LYS C 1 532 ? -55.35300 -39.67700 48.71300 1.000 50.11268 531 LYS C CA 1
ATOM 13391 C C . LYS C 1 532 ? -55.11700 -40.81100 47.70800 1.000 69.65268 531 LYS C C 1
ATOM 13392 O O . LYS C 1 532 ? -54.10700 -41.46900 47.81400 1.000 68.95022 531 LYS C O 1
ATOM 13398 N N . GLU C 1 533 ? -56.05600 -41.04000 46.79000 1.000 65.64721 532 GLU C N 1
ATOM 13399 C CA . GLU C 1 533 ? -56.03500 -42.14800 45.79700 1.000 63.83543 532 GLU C CA 1
ATOM 13400 C C . GLU C 1 533 ? -54.73000 -42.06600 44.99500 1.000 60.75268 532 GLU C C 1
ATOM 13401 O O . GLU C 1 533 ? -54.16000 -43.12200 44.72500 1.000 63.14063 532 GLU C O 1
ATOM 13407 N N . ILE C 1 534 ? -54.31000 -40.88100 44.55800 1.000 51.59789 533 ILE C N 1
ATOM 13408 C CA . ILE C 1 534 ? -53.06700 -40.72700 43.74900 1.000 55.07117 533 ILE C CA 1
ATOM 13409 C C . ILE C 1 534 ? -51.88800 -41.14800 44.62300 1.000 58.14145 533 ILE C C 1
ATOM 13410 O O . ILE C 1 534 ? -50.96000 -41.78200 44.11500 1.000 63.49622 533 ILE C O 1
ATOM 13415 N N . ALA C 1 535 ? -51.88900 -40.77500 45.89500 1.000 47.28901 534 ALA C N 1
ATOM 13416 C CA . ALA C 1 535 ? -50.84100 -41.22700 46.83600 1.000 55.31922 534 ALA C CA 1
ATOM 13417 C C . ALA C 1 535 ? -50.88400 -42.75100 46.95900 1.000 64.45615 534 ALA C C 1
ATOM 13418 O O . ALA C 1 535 ? -49.81800 -43.37100 46.95100 1.000 63.80412 534 ALA C O 1
ATOM 13420 N N . GLU C 1 536 ? -52.08100 -43.32100 47.08900 1.000 68.77937 535 GLU C N 1
ATOM 13421 C CA . GLU C 1 536 ? -52.30600 -44.78600 47.26200 1.000 70.35268 535 GLU C CA 1
ATOM 13422 C C . GLU C 1 536 ? -51.54500 -45.45000 46.10200 1.000 68.24048 535 GLU C C 1
ATOM 13423 O O . GLU C 1 536 ? -50.69900 -46.35400 46.33100 1.000 67.37033 535 GLU C O 1
ATOM 13429 N N . LEU C 1 537 ? -51.80800 -44.95500 44.89200 1.000 59.13268 536 LEU C N 1
ATOM 13430 C CA . LEU C 1 537 ? -51.26700 -45.52700 43.64000 1.000 61.26490 536 LEU C CA 1
ATOM 13431 C C . LEU C 1 537 ? -49.76200 -45.28300 43.56200 1.000 63.50922 536 LEU C C 1
ATOM 13432 O O . LEU C 1 537 ? -49.07700 -46.18000 43.07900 1.000 60.31346 536 LEU C O 1
ATOM 13437 N N . ALA C 1 538 ? -49.25500 -44.11200 43.93400 1.000 67.36602 537 ALA C N 1
ATOM 13438 C CA . ALA C 1 538 ? -47.79800 -43.84000 43.82700 1.000 61.01917 537 ALA C CA 1
ATOM 13439 C C . ALA C 1 538 ? -47.04500 -44.76100 44.79400 1.000 63.99145 537 ALA C C 1
ATOM 13440 O O . ALA C 1 538 ? -45.95300 -45.21000 44.45000 1.000 57.56076 537 ALA C O 1
ATOM 13442 N N . LYS C 1 539 ? -47.61200 -45.05000 45.95600 1.000 78.49268 538 LYS C N 1
ATOM 13443 C CA . LYS C 1 539 ? -47.02600 -46.00400 46.94000 1.000 69.36268 538 LYS C CA 1
ATOM 13444 C C . LYS C 1 539 ? -46.95900 -47.40800 46.32000 1.000 85.45268 538 LYS C C 1
ATOM 13445 O O . LYS C 1 539 ? -45.87000 -48.00700 46.32400 1.000 76.55272 538 LYS C O 1
ATOM 13451 N N . LYS C 1 540 ? -48.10900 -47.93800 45.81900 1.000 78.72924 539 LYS C N 1
ATOM 13452 C CA . LYS C 1 540 ? -48.16200 -49.26600 45.15000 1.000 70.56268 539 LYS C CA 1
ATOM 13453 C C . LYS C 1 540 ? -47.14200 -49.28000 44.00300 1.000 71.99629 539 LYS C C 1
ATOM 13454 O O . LYS C 1 540 ? -46.35800 -50.23800 43.93300 1.000 73.26269 539 LYS C O 1
ATOM 13460 N N . ILE C 1 541 ? -47.13800 -48.24900 43.15700 1.000 66.87387 540 ILE C N 1
ATOM 13461 C CA . ILE C 1 541 ? -46.20200 -48.15800 41.99800 1.000 66.95827 540 ILE C CA 1
ATOM 13462 C C . ILE C 1 541 ? -44.77400 -48.26500 42.52900 1.000 86.06214 540 ILE C C 1
ATOM 13463 O O . ILE C 1 541 ? -43.96500 -48.92700 41.88800 1.000 79.58879 540 ILE C O 1
ATOM 13468 N N . LYS C 1 542 ? -44.47700 -47.61700 43.64400 1.000 80.56428 541 LYS C N 1
ATOM 13469 C CA . LYS C 1 542 ? -43.10100 -47.61500 44.18700 1.000 79.71099 541 LYS C CA 1
ATOM 13470 C C . LYS C 1 542 ? -42.72800 -49.01400 44.68000 1.000 88.93420 541 LYS C C 1
ATOM 13471 O O . LYS C 1 542 ? -41.58000 -49.41900 44.46300 1.000 93.38551 541 LYS C O 1
ATOM 13477 N N . ALA C 1 543 ? -43.64900 -49.71100 45.34600 1.000 89.59268 542 ALA C N 1
ATOM 13478 C CA . ALA C 1 543 ? -43.42100 -51.08600 45.85200 1.000 90.55262 542 ALA C CA 1
ATOM 13479 C C . ALA C 1 543 ? -43.13300 -52.01300 44.67000 1.000 88.00636 542 ALA C C 1
ATOM 13480 O O . ALA C 1 543 ? -41.99500 -52.49000 44.53100 1.000 86.60952 542 ALA C O 1
ATOM 13482 N N . LYS C 1 544 ? -44.14900 -52.22600 43.84400 1.000 110.24268 543 LYS C N 1
ATOM 13483 C CA . LYS C 1 544 ? -44.11600 -53.12500 42.67500 1.000 100.08268 543 LYS C CA 1
ATOM 13484 C C . LYS C 1 544 ? -42.89600 -52.83000 41.79100 1.000 99.19834 543 LYS C C 1
ATOM 13485 O O . LYS C 1 544 ? -42.29500 -53.79000 41.30400 1.000 107.40268 543 LYS C O 1
ATOM 13491 N N . SER C 1 545 ? -42.58500 -51.56400 41.52300 1.000 98.54925 544 SER C N 1
ATOM 13492 C CA . SER C 1 545 ? -41.45600 -51.17700 40.63400 1.000 107.07233 544 SER C CA 1
ATOM 13493 C C . SER C 1 545 ? -40.12800 -51.50900 41.30900 1.000 105.13268 544 SER C C 1
ATOM 13494 O O . SER C 1 545 ? -40.03500 -51.47800 42.54700 1.000 99.63200 544 SER C O 1
ATOM 13497 N N . LYS C 1 546 ? -39.05600 -51.71400 40.54500 1.000 119.47268 545 LYS C N 1
ATOM 13498 C CA . LYS C 1 546 ? -37.71200 -51.79800 41.16800 1.000 105.92316 545 LYS C CA 1
ATOM 13499 C C . LYS C 1 546 ? -36.75200 -50.81600 40.53000 1.000 132.81268 545 LYS C C 1
ATOM 13500 O O . LYS C 1 546 ? -35.65100 -50.65800 41.11200 1.000 103.81183 545 LYS C O 1
ATOM 13506 N N . ASP C 1 547 ? -37.12400 -50.18600 39.41000 1.000 123.45268 546 ASP C N 1
ATOM 13507 C CA . ASP C 1 547 ? -36.26700 -49.08000 38.91300 1.000 108.43154 546 ASP C CA 1
ATOM 13508 C C . ASP C 1 547 ? -36.07900 -48.13200 40.09400 1.000 100.49268 546 ASP C C 1
ATOM 13509 O O . ASP C 1 547 ? -37.01800 -47.87800 40.84700 1.000 99.64929 546 ASP C O 1
ATOM 13514 N N . PRO C 1 548 ? -34.84000 -47.66500 40.36100 1.000 106.57268 547 PRO C N 1
ATOM 13515 C CA . PRO C 1 548 ? -34.60300 -46.75200 41.48600 1.000 93.61901 547 PRO C CA 1
ATOM 13516 C C . PRO C 1 548 ? -35.17300 -45.33600 41.27700 1.000 88.31272 547 PRO C C 1
ATOM 13517 O O . PRO C 1 548 ? -35.64100 -44.68200 42.17800 1.000 86.88586 547 PRO C O 1
ATOM 13521 N N . GLU C 1 549 ? -35.11900 -44.89100 40.03800 1.000 96.59646 548 GLU C N 1
ATOM 13522 C CA . GLU C 1 549 ? -35.47300 -43.49800 39.68400 1.000 97.22268 548 GLU C CA 1
ATOM 13523 C C . GLU C 1 549 ? -36.99900 -43.33900 39.68800 1.000 93.33244 548 GLU C C 1
ATOM 13524 O O . GLU C 1 549 ? -37.49800 -42.31000 40.15900 1.000 81.30270 548 GLU C O 1
ATOM 13530 N N . VAL C 1 550 ? -37.74000 -44.29700 39.13800 1.000 105.90467 549 VAL C N 1
ATOM 13531 C CA . VAL C 1 550 ? -39.21000 -44.36800 39.34200 1.000 87.69200 549 VAL C CA 1
ATOM 13532 C C . VAL C 1 550 ? -39.49200 -44.13000 40.82700 1.000 77.75270 549 VAL C C 1
ATOM 13533 O O . VAL C 1 550 ? -40.37800 -43.31000 41.13300 1.000 89.40268 549 VAL C O 1
ATOM 13537 N N . LYS C 1 551 ? -38.80600 -44.84500 41.71600 1.000 80.38619 550 LYS C N 1
ATOM 13538 C CA . LYS C 1 551 ? -39.05800 -44.74800 43.17800 1.000 79.50268 550 LYS C CA 1
ATOM 13539 C C . LYS C 1 551 ? -38.77300 -43.31900 43.65000 1.000 82.27186 550 LYS C C 1
ATOM 13540 O O . LYS C 1 551 ? -39.55000 -42.78600 44.47500 1.000 88.96929 550 LYS C O 1
ATOM 13546 N N . ALA C 1 552 ? -37.71500 -42.70200 43.12400 1.000 80.23268 551 ALA C N 1
ATOM 13547 C CA . ALA C 1 552 ? -37.39100 -41.29500 43.44500 1.000 88.83518 551 ALA C CA 1
ATOM 13548 C C . ALA C 1 552 ? -38.60600 -40.41900 43.10300 1.000 76.46902 551 ALA C C 1
ATOM 13549 O O . ALA C 1 552 ? -39.08200 -39.68900 44.00000 1.000 78.07268 551 ALA C O 1
ATOM 13551 N N . LEU C 1 553 ? -39.10300 -40.50000 41.86700 1.000 85.59637 552 LEU C N 1
ATOM 13552 C CA . LEU C 1 553 ? -40.26600 -39.68200 41.42700 1.000 68.89270 552 LEU C CA 1
ATOM 13553 C C . LEU C 1 553 ? -41.46400 -39.93500 42.34500 1.000 66.40268 552 LEU C C 1
ATOM 13554 O O . LEU C 1 553 ? -42.15600 -38.96500 42.66800 1.000 70.49426 552 LEU C O 1
ATOM 13559 N N . MET C 1 554 ? -41.72300 -41.17600 42.73500 1.000 66.12316 553 MET C N 1
ATOM 13560 C CA . MET C 1 554 ? -42.89100 -41.46800 43.60500 1.000 71.30235 553 MET C CA 1
ATOM 13561 C C . MET C 1 554 ? -42.73200 -40.73900 44.94800 1.000 77.62210 553 MET C C 1
ATOM 13562 O O . MET C 1 554 ? -43.74800 -40.21900 45.46300 1.000 70.60393 553 MET C O 1
ATOM 13567 N N . ASP C 1 555 ? -41.52000 -40.67100 45.49500 1.000 81.32268 554 ASP C N 1
ATOM 13568 C CA . ASP C 1 555 ? -41.29500 -39.95200 46.77600 1.000 76.08300 554 ASP C CA 1
ATOM 13569 C C . ASP C 1 555 ? -41.43400 -38.44400 46.54700 1.000 80.61275 554 ASP C C 1
ATOM 13570 O O . ASP C 1 555 ? -41.96200 -37.76500 47.44000 1.000 74.04325 554 ASP C O 1
ATOM 13575 N N . ALA C 1 556 ? -40.96200 -37.93000 45.41200 1.000 72.41453 555 ALA C N 1
ATOM 13576 C CA . ALA C 1 556 ? -41.18300 -36.52300 45.00100 1.000 75.63280 555 ALA C CA 1
ATOM 13577 C C . ALA C 1 556 ? -42.69100 -36.22700 45.03900 1.000 73.50290 555 ALA C C 1
ATOM 13578 O O . ALA C 1 556 ? -43.11700 -35.25000 45.68900 1.000 78.60311 555 ALA C O 1
ATOM 13580 N N . MET C 1 557 ? -43.48200 -37.05300 44.36500 1.000 71.83419 556 MET C N 1
ATOM 13581 C CA . MET C 1 557 ? -44.94900 -36.85600 44.26700 1.000 63.80441 556 MET C CA 1
ATOM 13582 C C . MET C 1 557 ? -45.55800 -36.93900 45.67300 1.000 67.61774 556 MET C C 1
ATOM 13583 O O . MET C 1 557 ? -46.38300 -36.07600 46.02700 1.000 72.21799 556 MET C O 1
ATOM 13588 N N . LEU C 1 558 ? -45.14100 -37.90600 46.47800 1.000 65.70975 557 LEU C N 1
ATOM 13589 C CA . LEU C 1 558 ? -45.69900 -38.06200 47.84100 1.000 65.37268 557 LEU C CA 1
ATOM 13590 C C . LEU C 1 558 ? -45.34300 -36.84000 48.68800 1.000 62.77621 557 LEU C C 1
ATOM 13591 O O . LEU C 1 558 ? -46.15100 -36.45700 49.54300 1.000 59.09131 557 LEU C O 1
ATOM 13596 N N . ALA C 1 559 ? -44.19400 -36.22100 48.44400 1.000 67.22342 558 ALA C N 1
ATOM 13597 C CA . ALA C 1 559 ? -43.75800 -35.03500 49.22000 1.000 67.78887 558 ALA C CA 1
ATOM 13598 C C . ALA C 1 559 ? -44.61400 -33.82200 48.82900 1.000 70.93271 558 ALA C C 1
ATOM 13599 O O . ALA C 1 559 ? -45.12400 -33.12500 49.72800 1.000 70.25019 558 ALA C O 1
ATOM 13601 N N . ASP C 1 560 ? -44.80100 -33.58900 47.53200 1.000 78.99018 559 ASP C N 1
ATOM 13602 C CA . ASP C 1 560 ? -45.67500 -32.49100 47.03800 1.000 67.08737 559 ASP C CA 1
ATOM 13603 C C . ASP C 1 560 ? -47.09200 -32.68400 47.58300 1.000 73.68965 559 ASP C C 1
ATOM 13604 O O . ASP C 1 560 ? -47.76500 -31.67300 47.87400 1.000 70.27603 559 ASP C O 1
ATOM 13609 N N . ILE C 1 561 ? -47.52300 -33.93100 47.76100 1.000 72.36252 560 ILE C N 1
ATOM 13610 C CA . ILE C 1 561 ? -48.88700 -34.21700 48.27700 1.000 59.73816 560 ILE C CA 1
ATOM 13611 C C . ILE C 1 561 ? -48.93000 -33.89500 49.76300 1.000 58.78734 560 ILE C C 1
ATOM 13612 O O . ILE C 1 561 ? -49.93700 -33.34800 50.21100 1.000 64.27268 560 ILE C O 1
ATOM 13617 N N . GLN C 1 562 ? -47.77900 -33.99100 50.40900 1.000 63.63183 561 GLN C N 1
ATOM 13618 C CA . GLN C 1 562 ? -47.71200 -33.56100 51.82100 1.000 70.47268 561 GLN C CA 1
ATOM 13619 C C . GLN C 1 562 ? -47.84900 -32.04200 51.83300 1.000 64.95268 561 GLN C C 1
ATOM 13620 O O . GLN C 1 562 ? -48.65000 -31.52100 52.61800 1.000 70.65887 561 GLN C O 1
ATOM 13626 N N . ALA C 1 563 ? -47.11000 -31.37200 50.95500 1.000 70.37793 562 ALA C N 1
ATOM 13627 C CA . ALA C 1 563 ? -47.12300 -29.89700 50.91000 1.000 62.61273 562 ALA C CA 1
ATOM 13628 C C . ALA C 1 563 ? -48.53600 -29.40800 50.62700 1.000 77.61942 562 ALA C C 1
ATOM 13629 O O . ALA C 1 563 ? -49.04200 -28.56900 51.38600 1.000 74.93932 562 ALA C O 1
ATOM 13631 N N . ALA C 1 564 ? -49.14500 -29.92700 49.56600 1.000 76.46353 563 ALA C N 1
ATOM 13632 C CA . ALA C 1 564 ? -50.50000 -29.48500 49.19300 1.000 72.42113 563 ALA C CA 1
ATOM 13633 C C . ALA C 1 564 ? -51.44200 -29.72600 50.36900 1.000 76.21211 563 ALA C C 1
ATOM 13634 O O . ALA C 1 564 ? -52.16100 -28.79500 50.74300 1.000 74.58268 563 ALA C O 1
ATOM 13636 N N . ALA C 1 565 ? -51.41800 -30.92600 50.93600 1.000 64.81263 564 ALA C N 1
ATOM 13637 C CA . ALA C 1 565 ? -52.36500 -31.24800 52.02300 1.000 66.82268 564 ALA C CA 1
ATOM 13638 C C . ALA C 1 565 ? -52.08200 -30.31400 53.19400 1.000 74.91268 564 ALA C C 1
ATOM 13639 O O . ALA C 1 565 ? -53.03400 -29.95300 53.91000 1.000 76.61448 564 ALA C O 1
ATOM 13641 N N . LYS C 1 566 ? -50.81500 -29.94300 53.37000 1.000 70.90645 565 LYS C N 1
ATOM 13642 C CA . LYS C 1 566 ? -50.43300 -29.03700 54.47700 1.000 76.44268 565 LYS C CA 1
ATOM 13643 C C . LYS C 1 566 ? -51.14400 -27.70000 54.28800 1.000 65.57277 565 LYS C C 1
ATOM 13644 O O . LYS C 1 566 ? -51.77500 -27.22500 55.24700 1.000 69.46932 565 LYS C O 1
ATOM 13650 N N . GLU C 1 567 ? -51.04400 -27.11900 53.08000 1.000 72.93134 566 GLU C N 1
ATOM 13651 C CA . GLU C 1 567 ? -51.67800 -25.81200 52.80000 1.000 63.98763 566 GLU C CA 1
ATOM 13652 C C . GLU C 1 567 ? -53.17500 -25.95600 53.02800 1.000 78.29244 566 GLU C C 1
ATOM 13653 O O . GLU C 1 567 ? -53.79300 -24.98900 53.48900 1.000 85.44268 566 GLU C O 1
ATOM 13659 N N . ILE C 1 568 ? -53.74200 -27.15500 52.75700 1.000 67.44269 567 ILE C N 1
ATOM 13660 C CA . ILE C 1 568 ? -55.22000 -27.33400 52.84500 1.000 63.17270 567 ILE C CA 1
ATOM 13661 C C . ILE C 1 568 ? -55.65000 -27.29800 54.31100 1.000 74.26874 567 ILE C C 1
ATOM 13662 O O . ILE C 1 568 ? -56.73400 -26.76900 54.59600 1.000 70.16452 567 ILE C O 1
ATOM 13667 N N . ALA C 1 569 ? -54.82100 -27.82600 55.20100 1.000 71.34033 568 ALA C N 1
ATOM 13668 C CA . ALA C 1 569 ? -55.15900 -27.77300 56.63600 1.000 74.40984 568 ALA C CA 1
ATOM 13669 C C . ALA C 1 569 ? -55.13300 -26.31700 57.09500 1.000 77.13268 568 ALA C C 1
ATOM 13670 O O . ALA C 1 569 ? -55.98700 -25.94200 57.90900 1.000 90.90244 568 ALA C O 1
ATOM 13672 N N . LYS C 1 570 ? -54.19100 -25.53700 56.56800 1.000 87.43482 569 LYS C N 1
ATOM 13673 C CA . LYS C 1 570 ? -54.05200 -24.12200 56.99200 1.000 81.90272 569 LYS C CA 1
ATOM 13674 C C . LYS C 1 570 ? -55.31100 -23.34700 56.60800 1.000 87.12752 569 LYS C C 1
ATOM 13675 O O . LYS C 1 570 ? -55.87000 -22.67100 57.47900 1.000 96.46268 569 LYS C O 1
ATOM 13681 N N . HIS C 1 571 ? -55.71700 -23.43000 55.35300 1.000 81.47739 570 HIS C N 1
ATOM 13682 C CA . HIS C 1 571 ? -56.88600 -22.63400 54.90700 1.000 86.28268 570 HIS C CA 1
ATOM 13683 C C . HIS C 1 571 ? -58.08700 -23.02900 55.76100 1.000 88.94268 570 HIS C C 1
ATOM 13684 O O . HIS C 1 571 ? -58.77700 -22.12300 56.25200 1.000 88.46704 570 HIS C O 1
ATOM 13691 N N . LEU C 1 572 ? -58.31500 -24.35400 55.95300 1.000 88.39101 571 LEU C N 1
ATOM 13692 C CA . LEU C 1 572 ? -59.44400 -24.84400 56.77800 1.000 80.94309 571 LEU C CA 1
ATOM 13693 C C . LEU C 1 572 ? -59.23300 -24.38800 58.21500 1.000 76.56388 571 LEU C C 1
ATOM 13694 O O . LEU C 1 572 ? -60.18100 -23.86300 58.80200 1.000 80.01668 571 LEU C O 1
ATOM 13699 N N . GLU C 1 573 ? -58.01900 -24.55800 58.73600 1.000 85.15125 572 GLU C N 1
ATOM 13700 C CA . GLU C 1 573 ? -57.73100 -24.20400 60.14900 1.000 84.70060 572 GLU C CA 1
ATOM 13701 C C . GLU C 1 573 ? -57.98000 -22.71300 60.39600 1.000 80.24276 572 GLU C C 1
ATOM 13702 O O . GLU C 1 573 ? -58.31800 -22.35400 61.53400 1.000 94.26370 572 GLU C O 1
ATOM 13708 N N . GLU C 1 574 ? -57.77300 -21.87800 59.38200 1.000 95.70842 573 GLU C N 1
ATOM 13709 C CA . GLU C 1 574 ? -57.97200 -20.41700 59.53900 1.000 88.49268 573 GLU C CA 1
ATOM 13710 C C . GLU C 1 574 ? -59.46600 -20.12800 59.68100 1.000 91.26887 573 GLU C C 1
ATOM 13711 O O . GLU C 1 574 ? -59.82100 -19.27000 60.50800 1.000 95.70135 573 GLU C O 1
ATOM 13717 N N . LEU C 1 575 ? -60.30600 -20.82400 58.91700 1.000 83.04794 574 LEU C N 1
ATOM 13718 C CA . LEU C 1 575 ? -61.75800 -20.52000 58.93900 1.000 79.44286 574 LEU C CA 1
ATOM 13719 C C . LEU C 1 575 ? -62.48000 -21.48700 59.88100 1.000 94.16818 574 LEU C C 1
ATOM 13720 O O . LEU C 1 575 ? -63.39600 -21.03900 60.58700 1.000 91.77122 574 LEU C O 1
ATOM 13725 N N . LEU C 1 576 ? -62.06700 -22.75400 59.90300 1.000 95.38712 575 LEU C N 1
ATOM 13726 C CA . LEU C 1 576 ? -62.72700 -23.76600 60.76500 1.000 94.90799 575 LEU C CA 1
ATOM 13727 C C . LEU C 1 576 ? -62.75600 -23.18700 62.16500 1.000 99.22790 575 LEU C C 1
ATOM 13728 O O . LEU C 1 576 ? -63.60000 -23.61400 62.96800 1.000 105.47208 575 LEU C O 1
ATOM 13733 N N . LYS C 1 577 ? -61.82800 -22.26900 62.46000 1.000 105.68268 576 LYS C N 1
ATOM 13734 C CA . LYS C 1 577 ? -61.73100 -21.67400 63.82000 1.000 107.08156 576 LYS C CA 1
ATOM 13735 C C . LYS C 1 577 ? -62.12800 -20.19700 63.75800 1.000 103.31491 576 LYS C C 1
ATOM 13736 O O . LYS C 1 577 ? -63.33400 -19.92400 63.82000 1.000 113.57268 576 LYS C O 1
ATOM 13742 N N . ASP C 1 578 ? -61.12600 -19.26500 63.64500 1.000 113.25919 577 ASP C N 1
ATOM 13743 C CA . ASP C 1 578 ? -61.40000 -17.80100 63.59500 1.000 112.10797 577 ASP C CA 1
ATOM 13744 C C . ASP C 1 578 ? -62.89500 -17.52900 63.79500 1.000 121.45268 577 ASP C C 1
ATOM 13745 O O . ASP C 1 578 ? -63.31500 -17.37900 64.96000 1.000 135.12268 577 ASP C O 1
ATOM 13750 N N . LYS C 1 579 ? -63.66100 -17.45900 62.70100 1.000 119.42268 578 LYS C N 1
ATOM 13751 C CA . LYS C 1 579 ? -65.11300 -17.14300 62.79200 1.000 121.50268 578 LYS C CA 1
ATOM 13752 C C . LYS C 1 579 ? -65.83400 -18.25200 63.56500 1.000 118.83470 578 LYS C C 1
ATOM 13753 O O . LYS C 1 579 ? -66.61000 -17.91200 64.48000 1.000 138.63268 578 LYS C O 1
ATOM 13759 N N . GLU C 1 580 ? -65.59100 -19.51600 63.20300 1.000 116.92494 579 GLU C N 1
ATOM 13760 C CA . GLU C 1 580 ? -66.21800 -20.67000 63.90700 1.000 119.15483 579 GLU C CA 1
ATOM 13761 C C . GLU C 1 580 ? -67.71000 -20.72000 63.56000 1.000 125.75268 579 GLU C C 1
ATOM 13762 O O . GLU C 1 580 ? -68.18400 -21.79600 63.14700 1.000 121.31562 579 GLU C O 1
ATOM 13768 N N . LEU C 1 581 ? -68.41600 -19.60000 63.73100 1.000 122.51268 580 LEU C N 1
ATOM 13769 C CA . LEU C 1 581 ? -69.85800 -19.54700 63.37700 1.000 128.53683 580 LEU C CA 1
ATOM 13770 C C . LEU C 1 581 ? -69.99800 -19.88600 61.89100 1.000 117.19268 580 LEU C C 1
ATOM 13771 O O . LEU C 1 581 ? -70.81800 -20.76300 61.56700 1.000 107.65347 580 LEU C O 1
ATOM 13776 N N . ALA C 1 582 ? -69.20700 -19.23600 61.03000 1.000 125.01268 581 ALA C N 1
ATOM 13777 C CA . ALA C 1 582 ? -69.22900 -19.56000 59.58400 1.000 108.14616 581 ALA C CA 1
ATOM 13778 C C . ALA C 1 582 ? -68.66500 -20.96800 59.38300 1.000 124.44268 581 ALA C C 1
ATOM 13779 O O . ALA C 1 582 ? -68.95400 -21.57700 58.33600 1.000 119.09268 581 ALA C O 1
ATOM 13781 N N . ALA C 1 583 ? -67.88800 -21.45700 60.35500 1.000 142.77268 582 ALA C N 1
ATOM 13782 C CA . ALA C 1 583 ? -67.31400 -22.81900 60.26900 1.000 129.60268 582 ALA C CA 1
ATOM 13783 C C . ALA C 1 583 ? -68.29800 -23.82200 60.87900 1.000 136.33281 582 ALA C C 1
ATOM 13784 O O . ALA C 1 583 ? -67.90300 -24.98800 61.08200 1.000 131.59268 582 ALA C O 1
ATOM 13786 N N . ALA C 1 584 ? -69.55400 -23.40300 61.14600 1.000 109.29273 583 ALA C N 1
ATOM 13787 C CA . ALA C 1 584 ? -70.57100 -24.29200 61.75600 1.000 114.16683 583 ALA C CA 1
ATOM 13788 C C . ALA C 1 584 ? -70.65700 -25.58800 60.94500 1.000 116.10754 583 ALA C C 1
ATOM 13789 O O . ALA C 1 584 ? -70.84200 -26.65600 61.56000 1.000 117.92808 583 ALA C O 1
ATOM 13791 N N . PHE C 1 585 ? -70.52300 -25.49100 59.62000 1.000 124.92268 584 PHE C N 1
ATOM 13792 C CA . PHE C 1 585 ? -70.53800 -26.70500 58.76300 1.000 103.16268 584 PHE C CA 1
ATOM 13793 C C . PHE C 1 585 ? -69.65300 -27.76900 59.41700 1.000 102.43820 584 PHE C C 1
ATOM 13794 O O . PHE C 1 585 ? -68.42200 -27.57900 59.47000 1.000 101.26189 584 PHE C O 1
ATOM 13802 N N . PRO C 1 586 ? -70.22500 -28.88300 59.92400 1.000 115.00268 585 PRO C N 1
ATOM 13803 C CA . PRO C 1 586 ? -69.43800 -29.90200 60.62400 1.000 110.58268 585 PRO C CA 1
ATOM 13804 C C . PRO C 1 586 ? -68.44700 -30.57400 59.66400 1.000 118.85268 585 PRO C C 1
ATOM 13805 O O . PRO C 1 586 ? -67.36800 -30.93500 60.09700 1.000 99.81377 585 PRO C O 1
ATOM 13809 N N . GLU C 1 587 ? -68.79000 -30.66100 58.38100 1.000 97.58630 586 GLU C N 1
ATOM 13810 C CA . GLU C 1 587 ? -67.92800 -31.36800 57.40600 1.000 97.33767 586 GLU C CA 1
ATOM 13811 C C . GLU C 1 587 ? -66.52100 -30.77100 57.37700 1.000 89.53668 586 GLU C C 1
ATOM 13812 O O . GLU C 1 587 ? -65.60700 -31.46900 56.92100 1.000 85.89268 586 GLU C O 1
ATOM 13818 N N . LEU C 1 588 ? -66.34700 -29.53300 57.83600 1.000 92.30398 587 LEU C N 1
ATOM 13819 C CA . LEU C 1 588 ? -65.02500 -28.85400 57.73100 1.000 89.16491 587 LEU C CA 1
ATOM 13820 C C . LEU C 1 588 ? -63.99900 -29.54700 58.62600 1.000 88.87599 587 LEU C C 1
ATOM 13821 O O . LEU C 1 588 ? -62.84100 -29.72800 58.18600 1.000 104.94268 587 LEU C O 1
ATOM 13826 N N . LYS C 1 589 ? -64.39700 -29.87200 59.85500 1.000 90.71832 588 LYS C N 1
ATOM 13827 C CA . LYS C 1 589 ? -63.48700 -30.58900 60.78200 1.000 95.74814 588 LYS C CA 1
ATOM 13828 C C . LYS C 1 589 ? -63.19400 -31.96600 60.18100 1.000 78.40493 588 LYS C C 1
ATOM 13829 O O . LYS C 1 589 ? -62.04700 -32.44200 60.30900 1.000 75.21785 588 LYS C O 1
ATOM 13835 N N . THR C 1 590 ? -64.19900 -32.56900 59.54900 1.000 89.54399 589 THR C N 1
ATOM 13836 C CA . THR C 1 590 ? -64.01300 -33.88400 58.89600 1.000 89.43268 589 THR C CA 1
ATOM 13837 C C . THR C 1 590 ? -62.90300 -33.75100 57.85200 1.000 82.23268 589 THR C C 1
ATOM 13838 O O . THR C 1 590 ? -62.00700 -34.61700 57.80600 1.000 83.03999 589 THR C O 1
ATOM 13842 N N . LEU C 1 591 ? -62.95500 -32.68800 57.06100 1.000 80.25268 590 LEU C N 1
ATOM 13843 C CA . LEU C 1 591 ? -61.96000 -32.47700 55.98600 1.000 94.07686 590 LEU C CA 1
ATOM 13844 C C . LEU C 1 591 ? -60.58700 -32.18800 56.59000 1.000 88.64451 590 LEU C C 1
ATOM 13845 O O . LEU C 1 591 ? -59.59600 -32.63400 55.99800 1.000 78.41268 590 LEU C O 1
ATOM 13850 N N . LEU C 1 592 ? -60.52700 -31.45700 57.70300 1.000 78.51348 591 LEU C N 1
ATOM 13851 C CA . LEU C 1 592 ? -59.21700 -31.22700 58.37000 1.000 74.33275 591 LEU C CA 1
ATOM 13852 C C . LEU C 1 592 ? -58.63400 -32.58400 58.77800 1.000 93.22553 591 LEU C C 1
ATOM 13853 O O . LEU C 1 592 ? -57.42100 -32.83200 58.53000 1.000 96.46398 591 LEU C O 1
ATOM 13858 N N . LYS C 1 593 ? -59.47800 -33.44700 59.34200 1.000 89.19760 592 LYS C N 1
ATOM 13859 C CA . LYS C 1 593 ? -59.01900 -34.79600 59.74500 1.000 90.12190 592 LYS C CA 1
ATOM 13860 C C . LYS C 1 593 ? -58.50100 -35.53100 58.50900 1.000 96.40268 592 LYS C C 1
ATOM 13861 O O . LYS C 1 593 ? -57.41800 -36.14100 58.60000 1.000 87.28830 592 LYS C O 1
ATOM 13867 N N . LEU C 1 594 ? -59.23900 -35.46300 57.40200 1.000 89.59168 593 LEU C N 1
ATOM 13868 C CA . LEU C 1 594 ? -58.82900 -36.20200 56.18500 1.000 90.54419 593 LEU C CA 1
ATOM 13869 C C . LEU C 1 594 ? -57.46000 -35.69700 55.75900 1.000 85.10150 593 LEU C C 1
ATOM 13870 O O . LEU C 1 594 ? -56.59600 -36.52600 55.45400 1.000 74.26811 593 LEU C O 1
ATOM 13875 N N . ALA C 1 595 ? -57.28100 -34.38200 55.75800 1.000 88.90589 594 ALA C N 1
ATOM 13876 C CA . ALA C 1 595 ? -56.00600 -33.79500 55.29500 1.000 82.37366 594 ALA C CA 1
ATOM 13877 C C . ALA C 1 595 ? -54.86100 -34.28200 56.18100 1.000 110.42339 594 ALA C C 1
ATOM 13878 O O . ALA C 1 595 ? -53.80300 -34.65400 55.64300 1.000 97.24268 594 ALA C O 1
ATOM 13880 N N . LYS C 1 596 ? -55.05400 -34.27700 57.50000 1.000 140.82268 595 LYS C N 1
ATOM 13881 C CA . LYS C 1 596 ? -53.99100 -34.75100 58.43100 1.000 100.51268 595 LYS C CA 1
ATOM 13882 C C . LYS C 1 596 ? -53.66700 -36.22900 58.17300 1.000 106.64268 595 LYS C C 1
ATOM 13883 O O . LYS C 1 596 ? -52.46200 -36.60200 58.18800 1.000 90.69270 595 LYS C O 1
ATOM 13889 N N . GLU C 1 597 ? -54.72800 -37.06700 57.96700 1.000 94.57367 596 GLU C N 1
ATOM 13890 C CA . GLU C 1 597 ? -54.50600 -38.51100 57.72900 1.000 92.53366 596 GLU C CA 1
ATOM 13891 C C . GLU C 1 597 ? -53.68000 -38.65700 56.45400 1.000 80.21565 596 GLU C C 1
ATOM 13892 O O . GLU C 1 597 ? -52.78600 -39.52800 56.40300 1.000 85.49268 596 GLU C O 1
ATOM 13898 N N . ILE C 1 598 ? -53.97900 -37.82400 55.46500 1.000 89.28194 597 ILE C N 1
ATOM 13899 C CA . ILE C 1 598 ? -53.26300 -37.90600 54.16200 1.000 93.20037 597 ILE C CA 1
ATOM 13900 C C . ILE C 1 598 ? -51.79800 -37.51200 54.38100 1.000 90.89672 597 ILE C C 1
ATOM 13901 O O . ILE C 1 598 ? -50.91800 -38.18900 53.82200 1.000 90.40809 597 ILE C O 1
ATOM 13906 N N . VAL C 1 599 ? -51.55000 -36.46900 55.17200 1.000 96.96136 598 VAL C N 1
ATOM 13907 C CA . VAL C 1 599 ? -50.15300 -36.03100 55.47400 1.000 87.67585 598 VAL C CA 1
ATOM 13908 C C . VAL C 1 599 ? -49.42000 -37.17200 56.18400 1.000 94.30925 598 VAL C C 1
ATOM 13909 O O . VAL C 1 599 ? -48.20700 -37.30900 55.95800 1.000 117.96268 598 VAL C O 1
ATOM 13913 N N . LYS C 1 600 ? -50.08800 -37.92900 57.02300 1.000 100.45268 599 LYS C N 1
ATOM 13914 C CA . LYS C 1 600 ? -49.41800 -39.12800 57.61700 1.000 111.49268 599 LYS C CA 1
ATOM 13915 C C . LYS C 1 600 ? -48.84700 -40.02400 56.50000 1.000 102.09268 599 LYS C C 1
ATOM 13916 O O . LYS C 1 600 ? -47.64200 -40.18500 56.51300 1.000 101.57268 599 LYS C O 1
ATOM 13922 N N . MET C 1 601 ? -49.68100 -40.64800 55.62200 1.000 93.53202 600 MET C N 1
ATOM 13923 C CA . MET C 1 601 ? -49.30400 -41.46800 54.43800 1.000 94.87922 600 MET C CA 1
ATOM 13924 C C . MET C 1 601 ? -48.14700 -40.80900 53.66900 1.000 85.87045 600 MET C C 1
ATOM 13925 O O . MET C 1 601 ? -47.34600 -40.00600 54.15500 1.000 92.74850 600 MET C O 1
#

Foldseek 3Di:
DVLLVLLLQCLPVVDPQSVVLNQVLLVLLLLLLLVLVVLLPPPDPLVVCLQQPQLVSLLSNLLSLLVHQVVVNVVDDDVSVVSVVVSLVSLCVCCVPPNNVLVNVLSVQLVVLCVPPPPPDDRNLSSLVSNVSSVLSVLLQVLLVLLLLLLLLLLLCCQPPPVVCNVVSLVLNLVLLVLSQVSNVLSPHHRDDDSVNSPVLSPLLSVLLNQQLVQLVVQAGNVRQGHDPVLSVVLVVLSVVLSVLSVVLSVLSVQLSVLSVQLSVLSVCCVVPLSPDDPVVNVVSSSSNSNSVSSNSVSVVVNVLSVLQSLLSLLVSLLSLLLSCLVSPHQSPPPVSVVSNVSNQSLPPSPSHPVSVVSSLLSVLSSQLSSLVSNCVVVVLDPPVLSVVLSVVLSVLSSDPVHDNLQSSLSSLCSSPVVVGPSNVVNLVSVLVSCVVPVSSLLQLLNLLSNLLSLLVNCLVPVVVSVVSLVSSLVNLLSSLSSLLSLLSVLVSLLVSLVPRDAGPVAHNVNSVVSNVVSLVVLVSSLVSLQSSLVSLVSSLVPDPDDVSVVSSLSSLVSSLVSLVSNLVSLVVVVVPVVSCVSDVSSVVSSVSSVVSNVVSD/DQPDPVRCVQVQVLLVLVLVLLLVLVVLVVVPDPLVVCLQDPQLVSLLVNLLSQLVHFVVVNVVPDPVSVVSVVVSLVSLCVCCVPPNNVLVNVLSVVLVVLCVPCPPVDGSNLSSLLSNVSSVLSVLVQVLLVLLLLLLLLLLLCLQPPDPVSNVVSLVLSLVLLVLSQVLNCLNPHHSPDHSVNSSVLSPLLSVLNNQQLVQLVVCAGPVRQGHDVVLSVVLNVLSVVLNVLSVVLSVLSVQLSVLSVQLSVLSVCLVPPLSPDDPVVNVVSSVSNVVSVVSNVVSVVVNVLSVLVSLLSLLVSLLSLLQSQVVSPHQSVPPVSVVSNQSNLSCPVSPSHPVSVVSSLLSVLSSQLSSLVSVCVVVPNDHCVLSVVLSCQLSVLSSVPPHDNLLSVLSSLCSVPVVVTPSNVVNLVSVLVSCVVPVCSLLQLQSLLSNLLSLLVSCLVPCVVSVVSLVSSLVNLLSSLSSLLSLLSVLVSLLVSLQPNDQDPVGHPVNSLVSNVVSLVSLVVSLVSLLSSLVSLVSSLVPDDDPVSVVSSVSNLVSSLVSLVSSLVVLVVQVVVVVSCVSDVVSVVSNVSSVVSNVD/DVLLVLLLQCLPVVDPQSVLQNQLLLVLVLQLLLVLVVVLCPPDPLVVCLVPPQLVSLLVNLLSVLVHFPVVVVVDDPVSVVSVVVSLVSLCVCCVPPRNVLVNVLSVVLVVLCVVPPPVDHSNLSSLLSNVSSVLSCLLQVLLVQLLLLLLLLLLCCQPPPVVCNVVSLVLSQVSLVLSQVLCVLSVHHRDDHSVNRNVLSPQLSVLLNQQLVQLVVCAGNVGQGHDVVLSVVLNVLSVVLSVLSNVLSVLSVQLSVLSVQLSVLSVCCVVPLSPDPPVVNVVSSSSNSNSVSSNSVSVVVNVLSVLVSLLSLLVSLLSLLQSCLVSPHQSPPVVSVVSNVSNLSCDVSVSHPVSVVSSLLSVLSSQLSSLVSVCVSVVVDDPVLVVVLVVQLSVLSNDPPRDNLLSSLSSLLSQCVSVPVSNVVSLVSVLVSCVVPVVSQLQQQSLLSNLLSLLVSCLVPVVVPVVSLVSSLVRLLSSLSSLLSLLSVLLSLLLSLLSHDAGPVADNVNSVVSNVVSLVVNVVSLVSLLSSLVSLVSSLVPDDPVVSVVSSVSSLVSSLVSLVSNLVSLVCVCPPVVSSVVPPCSVVSNVSSVVSNVD

Secondary structure (DSSP, 8-state):
-HHHHHHHHHHHH--HHHHHHHHHHHHHHHHHHHHHHHHHHHHS-HHHHHHHS-HHHHHHHHHHHHHS-HHHHTTS-HHHHHHHHHHHHHHHHTTTSGGGHHHHHHHHHHHHHHHHHTTTS-HHHHHHHHHHHHHHHHHHHHHHHHHHHHHHHHHHHHHHS-GGGHHHHHHHHHHHHHHHHHHHHHTT----S-HHHHHHHHHHHHHHHHHHHHHHHTTB-TT--B--HHHHHHHHHHHHHHHHHHHHHHHHHHHHHHHHHHHHHHHHHHHHHTTTS-HHHHHHHHHHHHHHHHHHHHHHHHHHHHHHHHHHHHHHHHHHHHHHHHHTTS-TT-HHHHHHHHHT-TTSS----HHHHHHHHHHHHHHHHHHHHHHHHHTTSS-HHHHHHHHHHHHHHHHSTTS-HHHHHHHHHHHHHTT--TTHHHHHHHHHHHHHH-GGGGGSHHHHHHHHHHHHHHHHSSTTTTHHHHHHHHHHHHHHHHHHHHHHHHHHHHHHHHHHS--BTTB-HHHHHHHHHHHHHHHHHHHHHHHHHHHHHHHHHHH---HHHHHHHHHHHHHHHHHHHHHHHHHHHHHTSHHHHHH-THHHHHHHHHHHHHHHH-/---SHHHHHHHHHHHHHHHHHHHHHHHHHHHHS-HHHHHHHS-HHHHHHHHHHHTTS-HHHHHTS-HHHHHHHHHHHHHHHHTTTSTTTHHHHHHHHHHHHHHHHHTTTS-HHHHHHHHHHHHHHHHHHHHHHHHHHHHHHHHHHHHHHS-GGGSHHHHHHHHHHHHHHHHHHHHHT---SS-HHHHHHHHHHHHHHHHHHHHHHTTTB-TTS-B--HHHHHHHHHHHHHHHHHHHHHHHHHHHHHHHHHHHHHHHHHHHHHTTTS-HHHHHHHHHHHHHHHHHHHHHHHHHHHHHHHHHHHHHHHHHHHHHHHHHTT--TT-HHHHHHHHHT-TTTT-TT-HHHHHHHHHHHHHHHHHHHHHHHHHTSSS-HHHHHHHHHHHHHHHH-TTS-HHHHHHHHHHHHHHT--THHHHHHHHHHHHHHH-GGGGGSHHHHHHHHHHHHHHHHS-TTTTHHHHHHHHHHHHHHHHHHHHHHHHHHHHHHHHHHS--BTTB-HHHHHHHHHHHHHHHHHHHHHHHHHHHHHHHHHHH---HHHHHHHHHHHHHHHHHHHHHHHHHHHHHTSHHHHHH-THHHHHHHHHHHHHH-/-HHHHHHHHHHHH--HHHHHHHHHHHHHHHHHHHHHHHHHHHHS-HHHHHHHS-HHHHHHHHHHHTTS-HHHHHHS-HHHHHHHHHHHHHHHHHTTSTTTHHHHHHHHHHHHHHHHHTTTS-HHHHHHHHHHHHHHHHHHHHHHHHHHHHHHHHHHHHHHS-TTSHHHHHHHHHHHHHHHHHHHHHTTPPP---HHHHHHHHHHHHHHHHHHHHHHHTTB-TT--B--HHHHHHHHHHHHHHHHHHHHHHHHHHHHHHHHHHHHHHHHHHHHHTTTS-HHHHHHHHHHHHHHHHHHHHHHHHHHHHHHHHHHHHHHHHHHHHHHHHHTT--SS-HHHHHHHHHT-TTSSTTS-HHHHHHHHHHHHHHHHHHHHHHHHHTTSS-HHHHHHHHHHHHHHHHSSSS-HHHHHHHHHHHHHHT--HHHHHHHHHHHHHHHH-GGGGGSHHHHHHHHHHHHHHHHSSGGGGHHHHHHHHHHHHHHHHHHHHHHHHHHHHHHHHHHPPPBTTB-HHHHHHHHHHHHHHHHHHHHHHHHHHHHHHHHHHH---HHHHHHHHHHHHHHHHHHHHHHHHHHHHHTTTSSGGG-THHHHHHHHHHHHHH-

B-factor: mean 68.37, std 25.7, range [7.25, 214.96]

Solvent-accessible surface area: 75431 Å² total; per-residue (Å²): 105,19,12,50,54,7,11,15,12,16,15,80,58,139,54,105,123,8,154,60,13,20,32,62,6,1,92,32,22,0,49,10,69,0,18,3,0,22,16,60,19,83,74,101,53,73,39,90,5,0,54,65,8,42,24,10,13,0,2,42,0,2,18,16,0,9,15,1,30,17,72,70,22,137,74,12,66,82,122,9,52,60,66,9,60,74,0,44,63,4,2,48,118,24,4,57,12,60,46,2,53,35,1,1,61,3,17,28,31,5,34,6,12,94,14,54,60,70,68,173,33,63,76,70,8,11,12,13,4,1,10,1,38,0,7,42,1,49,12,6,67,20,1,67,17,2,3,7,0,4,3,1,26,3,0,9,15,7,8,27,22,58,97,136,131,33,85,103,15,35,60,114,4,103,47,6,0,56,73,0,8,51,12,9,129,73,14,42,30,104,81,57,9,49,26,129,88,0,3,41,24,0,113,134,3,0,35,108,3,104,40,0,61,63,6,2,138,50,157,121,0,56,58,43,8,90,16,60,108,145,12,8,60,36,0,38,51,4,4,99,138,0,47,89,11,3,83,58,0,16,149,11,5,48,36,2,0,55,10,0,61,49,7,22,64,31,1,55,82,0,56,58,64,0,53,84,61,82,97,76,38,34,48,55,20,37,80,37,2,58,98,13,17,0,18,6,15,107,38,50,42,28,6,65,132,15,2,15,109,0,1,8,24,5,0,55,6,2,12,14,0,0,53,4,4,32,94,38,50,74,56,2,60,37,110,39,0,40,45,18,1,110,89,13,2,11,9,51,31,19,49,50,8,66,41,2,101,72,12,73,112,5,1,49,10,0,4,62,1,0,6,0,0,3,60,0,36,134,89,64,52,9,67,74,146,65,0,66,70,26,5,105,36,2,30,63,72,0,42,50,75,97,27,17,6,15,52,0,1,5,6,1,4,65,72,1,14,162,86,83,17,93,6,1,99,94,0,1,136,41,3,14,59,25,2,104,78,26,62,87,13,3,84,23,2,54,0,0,0,8,2,0,41,2,0,0,92,15,0,49,91,68,0,46,64,49,69,137,28,1,46,14,0,16,78,37,0,52,83,0,5,40,13,0,9,9,58,1,40,35,5,1,18,40,0,80,13,1,54,83,8,122,83,12,116,108,18,48,38,144,93,1,72,60,46,1,115,85,31,4,130,33,0,101,79,4,0,40,38,0,38,72,0,1,55,12,0,87,110,0,66,80,114,3,170,37,106,117,3,71,59,62,0,65,51,2,22,60,52,0,33,57,8,0,107,86,3,8,123,25,0,81,78,1,32,151,36,156,122,0,8,73,47,4,81,59,0,116,83,5,21,128,20,0,83,55,1,20,136,78,36,154,169,30,138,90,113,108,23,110,61,23,63,31,56,47,6,74,12,19,0,35,7,73,2,23,16,0,21,18,84,25,73,64,75,64,29,62,73,5,0,55,91,7,90,42,26,31,0,13,44,0,1,18,30,2,1,21,0,29,30,47,44,13,82,80,8,62,42,108,10,37,41,62,8,9,33,0,37,10,0,0,60,87,30,4,114,50,121,45,0,46,60,0,0,97,4,12,125,52,0,56,63,16,66,88,126,42,66,79,159,40,58,35,86,3,14,13,5,4,0,11,8,27,0,20,59,1,44,26,6,104,7,0,80,4,4,4,6,0,0,3,3,28,3,0,9,22,14,7,25,12,63,97,143,132,23,89,120,16,41,59,120,0,92,39,7,1,96,61,0,27,65,10,6,195,80,22,50,24,94,99,32,21,34,27,124,82,0,10,41,53,2,115,140,14,2,52,90,4,104,47,1,43,59,3,1,156,59,133,118,0,58,49,51,8,84,9,61,63,119,27,4,56,38,0,44,45,1,0,62,97,0,52,111,13,3,79,82,1,12,146,11,4,28,34,6,0,55,12,6,69,48,25,36,63,29,7,60,86,0,56,81,63,0,52,102,54,82,101,76,39,32,48,66,18,32,56,44,1,69,143,14,31,21,29,10,72,158,53,47,62,37,7,37,134,9,6,80,113,3,6,10,15,6,0,44,8,3,10,16,0,0,36,5,4,5,78,44,51,70,61,0,61,43,108,52,0,44,30,26,1,136,92,16,11,6,10,73,33,8,96,54,4,84,31,3,90,29,10,111,54,1,2,54,8,0,10,64,1,0,5,14,0,0,76,0,20,82,104,58,50,9,56,69,151,70,0,62,67,21,4,100,27,1,30,63,71,15,31,57,98,113,30,28,25,3,41,0,2,4,8,0,5,61,55,1,11,162,65,129,76,98,13,0,96,149,0,1,134,46,5,13,66,25,2,109,78,27,69,46,7,3,126,32,5,59,0,0,0,7,2,0,37,3,0,0,76,34,0,39,77,70,6,64,62,38,62,125,25,0,42,10,0,15,66,18,0,50,114,0,6,39,13,0,10,15,73,3,26,49,7,4,27,49,0,66,25,24,61,74,14,86,63,48,126,170,70,62,59,138,116,10,87,55,70,0,79,101,32,0,84,31,0,52,50,4,0,64,20,1,71,79,0,5,84,21,0,121,124,0,55,78,120,5,177,32,110,102,0,80,56,54,0,68,53,1,29,64,59,4,53,55,9,0,80,69,2,7,87,29,1,74,87,23,25,151,46,113,130,0,21,76,31,4,86,40,2,143,77,0,34,149,28,0,122,65,2,31,174,117,104,24,14,54,56,8,18,18,16,17,8,74,61,135,66,111,122,10,121,63,16,19,31,34,1,2,84,2,12,0,28,3,70,1,6,10,0,20,10,31,17,64,53,83,38,59,11,36,8,0,22,45,7,90,38,22,13,0,7,51,0,0,22,17,1,4,15,0,24,23,77,60,27,127,57,2,41,0,57,11,40,3,41,14,52,26,0,46,62,8,0,58,61,8,2,92,0,96,48,0,46,69,0,0,110,4,16,117,43,0,55,53,12,75,85,122,47,70,77,180,30,57,40,89,2,10,12,4,7,0,7,1,63,0,18,41,9,35,21,24,140,8,2,92,12,0,5,10,2,5,6,13,15,2,0,9,8,10,4,20,21,59,104,133,146,35,79,108,13,39,62,64,5,82,48,9,0,99,68,0,19,62,14,7,193,97,29,67,23,93,106,49,33,45,31,123,96,1,5,42,73,0,114,138,13,0,36,107,2,98,35,0,61,59,3,0,138,59,146,114,0,53,62,44,7,76,13,63,86,141,7,9,67,33,0,38,45,1,0,58,99,0,44,106,5,2,85,90,3,1,160,13,4,46,37,8,0,54,10,12,65,48,12,27,65,34,1,61,86,0,87,78,62,0,50,100,52,84,95,75,39,25,57,60,25,29,66,42,1,47,84,13,13,0,28,13,17,88,49,45,38,22,0,66,140,20,11,30,120,9,2,11,17,8,1,35,6,2,19,14,0,0,45,2,3,11,47,42,40,67,84,6,69,46,102,46,0,47,45,18,1,137,81,12,14,4,7,80,25,12,62,61,8,92,42,8,88,70,14,58,74,4,4,53,8,0,11,66,2,0,4,17,4,0,147,0,17,96,88,66,26,26,66,90,148,74,3,80,59,43,3,95,29,1,37,58,78,1,65,58,118,66,15,30,9,14,34,0,1,6,9,2,3,48,63,5,12,161,63,74,82,66,8,0,91,93,0,1,134,55,7,20,76,24,2,54,35,19,17,102,15,4,90,31,2,17,0,0,0,9,3,1,41,8,0,0,78,16,0,46,95,70,3,58,71,36,89,144,30,0,42,13,0,19,62,15,0,52,57,0,4,27,3,0,1,9,38,2,27,63,9,1,9,32,3,42,9,11,63,61,13,150,80,21,117,117,30,50,52,144,88,13,137,51,45,1,125,98,30,6,117,18,0,104,80,0,0,42,22,0,52,67,0,2,46,7,0,78,101,0,70,75,121,3,170,37,87,42,4,66,47,56,0,62,50,1,39,54,51,4,68,45,4,0,108,46,1,14,115,9,0,63,65,10,25,99,108,87,107,100,4,2,66,28,94,59,1,126,61,7,18,111,19,0,93,86,5,35,134,102

Sequence (1791 aa):
SIADIAFIDAAFTRTPEARANYLAVTRAALEGRLALFAARLARHSEAEVAATIDPGFLLDILDLLYSLPAALREALPAEVQARIALFEAFLARYADHPNLALVGRVFREIQAIRAKYSGKLPDEYINTLALIRVDRARLVRDMRLVEETAVIVAAYALAFDPPERHPEAEARMRATIERANALRRAAGFPPSLAPEEGLARARRLAARLRALRAAVRARRLPTGVPLTPEQAAAILATLERLYEVALEIGRAIDAYLAAAEAYAATAAELEANGASLDPAARAALMEATLRARGAVIRERAALLRLLRRFYALVLELDFLLLRAYAEAGHDPDDPALLALLRELDPFNGMTTSELHRRRRRLRDLYIDLVAAMLRGVKNGELTWEEVVAIMDGLLARLADPEVSEEEALVGLLEEIVKDKKPIAEKALKIAVDFVEANPEFLRDGRAGLALIRVVLEYALDDPDAHKELVAFAAAHLPRALDAAVDEIRDLLNDVRILFHSKPSPFLSAEEQKALAKKKLKQVKEILDLMKEIAELAKKIKAKSKDPEVKALMDAMLADIQAAAKEIAKHLEELLKDKELAAAFPELKTLLKLAKEIVKMLEFTRTPEARANYLAVTRAALEGRLALFAARLARHSEAEVAATIDPGFLLDILDLLYSLPAALREALPAEVQARIALFEAFLARYADHPNLALVGRVFREIQAIRAKYSGKLPDEYINTLALIRVDRARLVRDMRLVEETAVIVAAYALAFDPPERHPEAEARMRATIERANALRRAAGFPPSLAPEEGLARARRLAARLRALRAAVRARRLPTGVPLTPEQAAAILATLERLYEVALEIGRAIDAYLAAAEAYAATAAELEANGASLDPAARAALMEATLRARGAVIRERAALLRLLRRFYALVLELDFLLLRAYAEAGHDPDDPALLALLRELDPFNGMTTSELHRRRRRLRDLYIDLVAAMLRGVKNGELTWEEVVAIMDGLLARLADPEVSEEEALVGLLEEIVKDKKPIAEKALKIAVDFVEANPEFLRDGRAGLALIRVVLEYALDDPDAHKELVAFAAAHLPRALDAAVDEIRDLLNDVRILFHSKPSPFLSAEEQKALAKKKLKQVKEILDLMKEIAELAKKIKAKSKDPEVKALMDAMLADIQAAAKEIAKHLEELLKDKELAAAFPELKTLLKLAKEIVKMSIADIAFIDAAFTRTPEARANYLAVTRAALEGRLALFAARLARHSEAEVAATIDPGFLLDILDLLYSLPAALREALPAEVQARIALFEAFLARYADHPNLALVGRVFREIQAIRAKYSGKLPDEYINTLALIRVDRARLVRDMRLVEETAVIVAAYALAFDPPERHPEAEARMRATIERANALRRAAGFPPSLAPEEGLARARRLAARLRALRAAVRARRLPTGVPLTPEQAAAILATLERLYEVALEIGRAIDAYLAAAEAYAATAAELEANGASLDPAARAALMEATLRARGAVIRERAALLRLLRRFYALVLELDFLLLRAYAEAGHDPDDPALLALLRELDPFNGMTTSELHRRRRRLRDLYIDLVAAMLRGVKNGELTWEEVVAIMDGLLARLADPEVSEEEALVGLLEEIVKDKKPIAEKALKIAVDFVEANPEFLRDGRAGLALIRVVLEYALDDPDAHKELVAFAAAHLPRALDAAVDEIRDLLNDVRILFHSKPSPFLSAEEQKALAKKKLKQVKEILDLMKEIAELAKKIKAKSKDPEVKALMDAMLADIQAAAKEIAKHLEELLKDKELAAAFPELKTLLKLAKEIVKM

Nearest PDB structures (foldseek):
  9exz-assembly2_B  TM=9.934E-01  e=1.023E-60  synthetic construct
  8fbj-assembly1_A  TM=2.158E-01  e=2.471E-02  synthetic construct
  8ppl-assembly1_Iv  TM=1.645E-01  e=2.654E+00  Homo sapiens
  9exz-assembly2_B  TM=9.786E-01  e=5.297E-60  synthetic construct
  8ga7-assembly1_A  TM=1.553E-01  e=2.035E+00  synthetic construct

Radius of gyration: 41.74 Å; Cα contacts (8 Å, |Δi|>4): 1994; chains: 3; bounding box: 84×89×133 Å